Protein 7VTR (pdb70)

InterPro domains:
  IPR002155 Thiolase [PIRSF000429] (1-390)
  IPR002155 Thiolase [TIGR01930] (6-389)
  IPR002155 Thiolase [cd00751] (5-391)
  IPR016039 Thiolase-like [G3DSA:3.40.47.10] (1-391)
  IPR016039 Thiolase-like [SSF53901] (3-267)
  IPR016039 Thiolase-like [SSF53901] (269-390)
  IPR020610 Thiolase, active site [PS00099] (373-386)
  IPR020613 Thiolase, conserved site [PS00737] (338-354)
  IPR020615 Thiolase, acyl-enzyme intermediate active site [PS00098] (86-104)
  IPR020616 Thiolase, N-terminal [PF00108] (4-257)
  IPR020617 Thiolase, C-terminal [PF02803] (269-390)

Foldseek 3Di:
DFWKFFQAKAKAQWAFAVGLCLVPDQLNLLLVQVLVVCVVQVLDQLLQAAEEEEEEQAQPPPCHDFSRLSSCVVNVHDNNYHYGYAHLWLQRLLVQVVVVVVCFVVPVHFKHKRKYWFNLNRQAWDWDDDPDPPDDDDGDGHGPNAFDDPDDPPDPPLLRDGPLQLLQVLCVVQVPALLNLLVLLQLQLVLQVVCLVVCVCVRHHDYDVPSGDSHRNQRDDADSVRSVPFQADRDNPTRFGLRQAFGAITMMMMTIMGGPVVCVSSVGDGLWIFQFKFKAFDALSNLLQQQLVGQVRRCVSSVHALVFAQAEEEARRGSSSSVSSCVSRVSHDCCRYPSNHHRSRSNRSRRRRNNVSVNSQSSVCSVVVWTKYKYKYGGRSGMMMMIIITD/DFWKFFQAKAKAQWAFQVGLCLVPDQLNQLLVQVLVVCVVFVLDQLLQAQEEEFEEQAQPPPCHDFSRLSSCVSNVHPNNYYYGYAHPWLQRLQVQVVVVRVCQVVPVHFKHKRKYWFSLNRQAWDWDDDPDPPDPDDGDGHRPNAFDDPDDPPPPPLLRDGPLQLLQVLCVVQVPALLLLLVQLQVQLVLQVVCLVVCVCVRHHDADVVRGDSHRHLRDPDDSVRSVPFQADRDNPTSFGLRQAFGAITMMMMTIMGGPVVSVSSVGDGLWIFQFKFKAFDQLSNLLLQQLVRQVVRCVSSVHALVQAQAEEEARNGSSSSVSSCSSGPNHDVCRYSVNHHRSRSNRSRRHRNSVSVNSQSSVCSVVVWTKYKYKYGGHSGMMMIIIITD/DFWKFFQAKAKAQWAFAVGLCLPPQQLRQLLQQVLVVCVVQVLDQLLQAAEEEEEEQAQPFPCHDFSRLSSCVVNVHDNNYYYGYAHLWLQRLQVQVVVVRVCQVVPVHFKHKRKYWFNLNRQDWDFDDDPDPPDPDDGDTHGRNAFDDPDDPPPPPLLRDGLLQLLQVLCVVQVPALLNLLVQLLQQLVLQVVCLVVCVCVRHHDADVVSGDSHRNLRDDDDSVRSVPFQADRDNPTSFGLRQAFGAIGMMMMTIMGGVVVCVSSVGDGLWIFQFKFKAFDALSNLLQQQQVGQVVRCVSNVHAQVQAQAEEEARRGSSSSVSNCSSRVPHDCCRYPSNHHRSRSNRSSRRRNNNSVNSQSSVCSVVVWTKYKYKYGGRSGMMMMIIITD/DFWKFFLAKAKAQWAFAVGLCLPPQQLNQLLQQVLVVCVVQVLDQLLLAQEEEEEEQAQPPPCPDFSRLSSCVVNVHPNNYYYGYAHLWLQRLQVQVVVVRVCQVVPVHFKHKRKFWFNLNPQAWDFDDDPDPPDDDDGDGHGPNAFDDPDDPPPPPLLRDGPLQLLQVLLVVQVPALLNLLVQLLQLLVLQVVCLVVCVNVRHHDADVVSGDSHRNQRDPDDSVRSVPFQADRDNPTSFGLRQAFGAIGMMMMTIMGGPVVCVSSVGDGLWIFQFKFKAFDALSNLLQQQLVRQVVRQVSNVHALVFAQAEEEARRGSSSSVSSCSSRVSHDCCRYNSNHHRSRSNRSRRRRNSNSVNSQSSVCSVVVWTKYKYKYGGRSGMMMMIIIID

Nearest PDB structures (foldseek):
  7vtr-assembly1_C-2  TM=1.000E+00  e=7.720E-86  Thermobifida fusca YX
  7ei4-assembly1_A  TM=9.364E-01  e=2.292E-43  [Empedobacter] haloabium
  6are-assembly1_C  TM=9.304E-01  e=5.064E-43  Aspergillus fumigatus Af293
  2f2s-assembly2_C  TM=9.256E-01  e=1.937E-42  Homo sapiens
  2iik-assembly1_B  TM=8.853E-01  e=2.058E-42  Homo sapiens

Structure (mmCIF, N/CA/C/O backbone):
data_7VTR
#
_entry.id   7VTR
#
_cell.length_a   154.470
_cell.length_b   71.070
_cell.length_c   158.648
_cell.angle_alpha   90.000
_cell.angle_beta   90.000
_cell.angle_gamma   90.000
#
_symmetry.space_group_name_H-M   'P 21 21 21'
#
loop_
_entity.id
_entity.type
_entity.pdbx_description
1 polymer Thiolase
2 water water
#
loop_
_atom_site.group_PDB
_atom_site.id
_atom_site.type_symbol
_atom_site.label_atom_id
_atom_site.label_alt_id
_atom_site.label_comp_id
_atom_site.label_asym_id
_atom_site.label_entity_id
_atom_site.label_seq_id
_atom_site.pdbx_PDB_ins_code
_atom_site.Cartn_x
_atom_site.Cartn_y
_atom_site.Cartn_z
_atom_site.occupancy
_atom_site.B_iso_or_equiv
_atom_site.auth_seq_id
_atom_site.auth_comp_id
_atom_site.auth_asym_id
_atom_site.auth_atom_id
_atom_site.pdbx_PDB_model_num
ATOM 1 N N . MET A 1 1 ? 26.402 14.174 47.150 1.00 40.07 1 MET A N 1
ATOM 2 C CA . MET A 1 1 ? 27.336 14.937 46.313 1.00 40.89 1 MET A CA 1
ATOM 3 C C . MET A 1 1 ? 28.044 16.046 47.100 1.00 35.29 1 MET A C 1
ATOM 4 O O . MET A 1 1 ? 27.394 16.841 47.779 1.00 40.76 1 MET A O 1
ATOM 9 N N . THR A 1 2 ? 29.369 16.113 46.985 1.00 32.17 2 THR A N 1
ATOM 10 C CA . THR A 1 2 ? 30.147 17.107 47.716 1.00 28.62 2 THR A CA 1
ATOM 11 C C . THR A 1 2 ? 30.008 18.488 47.075 1.00 26.81 2 THR A C 1
ATOM 12 O O . THR A 1 2 ? 30.079 18.633 45.846 1.00 22.84 2 THR A O 1
ATOM 16 N N . ASP A 1 3 ? 29.793 19.498 47.911 1.00 24.81 3 ASP A N 1
ATOM 17 C CA . ASP A 1 3 ? 29.664 20.860 47.424 1.00 24.80 3 ASP A CA 1
ATOM 18 C C . ASP A 1 3 ? 31.017 21.356 46.922 1.00 24.46 3 ASP A C 1
ATOM 19 O O . ASP A 1 3 ? 32.064 21.053 47.502 1.00 21.30 3 ASP A O 1
ATOM 24 N N . VAL A 1 4 ? 30.998 22.120 45.837 1.00 17.95 4 VAL A N 1
ATOM 25 C CA . VAL A 1 4 ? 32.219 22.520 45.161 1.00 18.27 4 VAL A CA 1
ATOM 26 C C . VAL A 1 4 ? 32.212 24.024 44.979 1.00 16.64 4 VAL A C 1
ATOM 27 O O . VAL A 1 4 ? 31.227 24.602 44.508 1.00 18.09 4 VAL A O 1
ATOM 31 N N . TYR A 1 5 ? 33.319 24.645 45.320 1.00 17.49 5 TYR A N 1
ATOM 32 C CA . TYR A 1 5 ? 33.382 26.089 45.389 1.00 18.34 5 TYR A CA 1
ATOM 33 C C . TYR A 1 5 ? 34.456 26.599 44.448 1.00 18.23 5 TYR A C 1
ATOM 34 O O . TYR A 1 5 ? 35.492 25.953 44.240 1.00 17.45 5 TYR A O 1
ATOM 43 N N . ILE A 1 6 ? 34.201 27.774 43.897 1.00 16.59 6 ILE A N 1
ATOM 44 C CA . ILE A 1 6 ? 35.270 28.555 43.301 1.00 18.78 6 ILE A CA 1
ATOM 45 C C . ILE A 1 6 ? 35.958 29.295 44.440 1.00 18.08 6 ILE A C 1
ATOM 46 O O . ILE A 1 6 ? 35.352 30.131 45.114 1.00 18.40 6 ILE A O 1
ATOM 51 N N . LEU A 1 7 ? 37.212 28.936 44.698 1.00 15.46 7 LEU A N 1
ATOM 52 C CA . LEU A 1 7 ? 37.962 29.568 45.773 1.00 17.48 7 LEU A CA 1
ATOM 53 C C . LEU A 1 7 ? 38.659 30.824 45.300 1.00 19.65 7 LEU A C 1
ATOM 54 O O . LEU A 1 7 ? 38.873 31.759 46.082 1.00 20.65 7 LEU A O 1
ATOM 59 N N . ASP A 1 8 ? 39.041 30.848 44.035 1.00 18.31 8 ASP A N 1
ATOM 60 C CA . ASP A 1 8 ? 39.689 32.010 43.462 1.00 15.96 8 ASP A CA 1
ATOM 61 C C . ASP A 1 8 ? 39.522 31.863 41.967 1.00 17.41 8 ASP A C 1
ATOM 62 O O . ASP A 1 8 ? 39.232 30.773 41.460 1.00 17.32 8 ASP A O 1
ATOM 67 N N . ALA A 1 9 ? 39.709 32.968 41.275 1.00 15.11 9 ALA A N 1
ATOM 68 C CA . ALA A 1 9 ? 39.564 32.998 39.837 1.00 16.71 9 ALA A CA 1
ATOM 69 C C . ALA A 1 9 ? 40.414 34.159 39.388 1.00 18.08 9 ALA A C 1
ATOM 70 O O . ALA A 1 9 ? 40.240 35.276 39.874 1.00 18.01 9 ALA A O 1
ATOM 72 N N . VAL A 1 10 ? 41.332 33.887 38.483 1.00 15.75 10 VAL A N 1
ATOM 73 C CA . VAL A 1 10 ? 42.227 34.910 38.002 1.00 16.19 10 VAL A CA 1
ATOM 74 C C . VAL A 1 10 ? 42.313 34.726 36.501 1.00 20.25 10 VAL A C 1
ATOM 75 O O . VAL A 1 10 ? 41.993 33.663 35.958 1.00 17.52 10 VAL A O 1
ATOM 79 N N . ARG A 1 11 ? 42.731 35.784 35.835 1.00 16.69 11 ARG A N 1
ATOM 80 C CA . ARG A 1 11 ? 42.968 35.721 34.411 1.00 17.17 11 ARG A CA 1
ATOM 81 C C . ARG A 1 11 ? 43.942 36.820 34.062 1.00 20.27 11 ARG A C 1
ATOM 82 O O . ARG A 1 11 ? 44.072 37.810 34.783 1.00 19.84 11 ARG A O 1
ATOM 90 N N . THR A 1 12 ? 44.648 36.623 32.969 1.00 20.10 12 THR A N 1
ATOM 91 C CA . THR A 1 12 ? 45.389 37.726 32.408 1.00 18.97 12 THR A CA 1
ATOM 92 C C . THR A 1 12 ? 44.402 38.700 31.797 1.00 18.22 12 THR A C 1
ATOM 93 O O . THR A 1 12 ? 43.255 38.342 31.512 1.00 15.98 12 THR A O 1
ATOM 97 N N . PRO A 1 13 ? 44.820 39.940 31.560 1.00 21.32 13 PRO A N 1
ATOM 98 C CA . PRO A 1 13 ? 44.088 40.746 30.598 1.00 19.53 13 PRO A CA 1
ATOM 99 C C . PRO A 1 13 ? 44.135 39.968 29.306 1.00 15.99 13 PRO A C 1
ATOM 100 O O . PRO A 1 13 ? 45.054 39.182 29.078 1.00 17.07 13 PRO A O 1
ATOM 104 N N . PHE A 1 14 ? 43.155 40.173 28.452 1.00 16.93 14 PHE A N 1
ATOM 105 C CA . PHE A 1 14 ? 43.205 39.512 27.163 1.00 16.75 14 PHE A CA 1
ATOM 106 C C . PHE A 1 14 ? 43.837 40.443 26.138 1.00 20.87 14 PHE A C 1
ATOM 107 O O . PHE A 1 14 ? 43.426 41.600 25.993 1.00 17.25 14 PHE A O 1
ATOM 115 N N . GLY A 1 15 ? 44.873 39.948 25.471 1.00 18.15 15 GLY A N 1
ATOM 116 C CA . GLY A 1 15 ? 45.474 40.699 24.402 1.00 17.92 15 GLY A CA 1
ATOM 117 C C . GLY A 1 15 ? 44.703 40.513 23.114 1.00 21.31 15 GLY A C 1
ATOM 118 O O . GLY A 1 15 ? 44.055 39.490 22.884 1.00 20.05 15 GLY A O 1
ATOM 119 N N . ARG A 1 16 ? 44.779 41.522 22.257 1.00 18.89 16 ARG A N 1
ATOM 120 C CA . ARG A 1 16 ? 44.125 41.398 20.973 1.00 19.79 16 ARG A CA 1
ATOM 121 C C . ARG A 1 16 ? 44.998 40.539 20.071 1.00 19.53 16 ARG A C 1
ATOM 122 O O . ARG A 1 16 ? 46.165 40.282 20.367 1.00 21.04 16 ARG A O 1
ATOM 130 N N . TYR A 1 17 ? 44.428 40.086 18.966 1.00 19.96 17 TYR A N 1
ATOM 131 C CA . TYR A 1 17 ? 45.207 39.279 18.041 1.00 18.04 17 TYR A CA 1
ATOM 132 C C . TYR A 1 17 ? 46.464 40.011 17.597 1.00 22.26 17 TYR A C 1
ATOM 133 O O . TYR A 1 17 ? 46.411 41.171 17.179 1.00 23.11 17 TYR A O 1
ATOM 142 N N . GLY A 1 18 ? 47.599 39.327 17.691 1.00 22.31 18 GLY A N 1
ATOM 143 C CA . GLY A 1 18 ? 48.860 39.963 17.363 1.00 24.73 18 GLY A CA 1
ATOM 144 C C . GLY A 1 18 ? 49.189 41.152 18.234 1.00 23.04 18 GLY A C 1
ATOM 145 O O . GLY A 1 18 ? 50.028 41.977 17.856 1.00 24.70 18 GLY A O 1
ATOM 146 N N . GLY A 1 19 ? 48.573 41.248 19.401 1.00 23.61 19 GLY A N 1
ATOM 147 C CA . GLY A 1 19 ? 48.677 42.389 20.307 1.00 24.31 19 GLY A CA 1
ATOM 148 C C . GLY A 1 19 ? 49.619 42.146 21.464 1.00 22.45 19 GLY A C 1
ATOM 149 O O . GLY A 1 19 ? 50.674 41.513 21.317 1.00 22.77 19 GLY A O 1
ATOM 150 N N . ALA A 1 20 ? 49.233 42.652 22.638 1.00 20.04 20 ALA A N 1
ATOM 151 C CA . ALA A 1 20 ? 50.190 42.775 23.731 1.00 17.81 20 ALA A CA 1
ATOM 152 C C . ALA A 1 20 ? 50.618 41.438 24.306 1.00 22.56 20 ALA A C 1
ATOM 153 O O . ALA A 1 20 ? 51.673 41.370 24.953 1.00 20.48 20 ALA A O 1
ATOM 155 N N . LEU A 1 21 ? 49.828 40.380 24.127 1.00 20.77 21 LEU A N 1
ATOM 156 C CA . LEU A 1 21 ? 50.256 39.075 24.612 1.00 22.91 21 LEU A CA 1
ATOM 157 C C . LEU A 1 21 ? 50.669 38.155 23.489 1.00 21.13 21 LEU A C 1
ATOM 158 O O . LEU A 1 21 ? 50.905 36.972 23.728 1.00 21.43 21 LEU A O 1
ATOM 163 N N . SER A 1 22 ? 50.758 38.667 22.270 1.00 22.47 22 SER A N 1
ATOM 164 C CA . SER A 1 22 ? 51.095 37.815 21.148 1.00 19.50 22 SER A CA 1
ATOM 165 C C . SER A 1 22 ? 52.498 37.251 21.269 1.00 21.59 22 SER A C 1
ATOM 166 O O . SER A 1 22 ? 52.816 36.274 20.595 1.00 24.64 22 SER A O 1
ATOM 169 N N . GLY A 1 23 ? 53.340 37.832 22.113 1.00 21.41 23 GLY A N 1
ATOM 170 C CA . GLY A 1 23 ? 54.662 37.300 22.324 1.00 22.16 23 GLY A CA 1
ATOM 171 C C . GLY A 1 23 ? 54.737 36.294 23.433 1.00 26.47 23 GLY A C 1
ATOM 172 O O . GLY A 1 23 ? 55.813 35.759 23.713 1.00 23.00 23 GLY A O 1
ATOM 173 N N . ILE A 1 24 ? 53.619 36.013 24.092 1.00 21.96 24 ILE A N 1
ATOM 174 C CA . ILE A 1 24 ? 53.596 35.084 25.209 1.00 19.56 24 ILE A CA 1
ATOM 175 C C . ILE A 1 24 ? 53.110 33.741 24.699 1.00 18.63 24 ILE A C 1
ATOM 176 O O . ILE A 1 24 ? 51.976 33.622 24.222 1.00 18.36 24 ILE A O 1
ATOM 181 N N . ARG A 1 25 ? 53.969 32.742 24.817 1.00 19.13 25 ARG A N 1
ATOM 182 C CA . ARG A 1 25 ? 53.575 31.379 24.507 1.00 22.00 25 ARG A CA 1
ATOM 183 C C . ARG A 1 25 ? 52.343 31.001 25.324 1.00 20.82 25 ARG A C 1
ATOM 184 O O . ARG A 1 25 ? 52.243 31.365 26.504 1.00 17.88 25 ARG A O 1
ATOM 192 N N . PRO A 1 26 ? 51.398 30.271 24.736 1.00 18.51 26 PRO A N 1
ATOM 193 C CA . PRO A 1 26 ? 50.216 29.860 25.509 1.00 17.56 26 PRO A CA 1
ATOM 194 C C . PRO A 1 26 ? 50.547 29.038 26.741 1.00 15.21 26 PRO A C 1
ATOM 195 O O . PRO A 1 26 ? 49.864 29.186 27.762 1.00 17.87 26 PRO A O 1
ATOM 199 N N . ASP A 1 27 ? 51.554 28.159 26.690 1.00 16.97 27 ASP A N 1
ATOM 200 C CA . ASP A 1 27 ? 51.875 27.424 27.908 1.00 17.29 27 ASP A CA 1
ATOM 201 C C . ASP A 1 27 ? 52.356 28.384 28.982 1.00 18.88 27 ASP A C 1
ATOM 202 O O . ASP A 1 27 ? 52.130 28.144 30.170 1.00 19.02 27 ASP A O 1
ATOM 207 N N . ASP A 1 28 ? 53.003 29.477 28.571 1.00 19.08 28 ASP A N 1
ATOM 208 C CA . ASP A 1 28 ? 53.409 30.513 29.514 1.00 20.07 28 ASP A CA 1
ATOM 209 C C . ASP A 1 28 ? 52.212 31.319 29.994 1.00 18.21 28 ASP A C 1
ATOM 210 O O . ASP A 1 28 ? 52.164 31.730 31.162 1.00 22.00 28 ASP A O 1
ATOM 215 N N . LEU A 1 29 ? 51.247 31.586 29.108 1.00 16.88 29 LEU A N 1
ATOM 216 C CA . LEU A 1 29 ? 50.006 32.194 29.578 1.00 20.30 29 LEU A CA 1
ATOM 217 C C . LEU A 1 29 ? 49.386 31.332 30.674 1.00 17.92 29 LEU A C 1
ATOM 218 O O . LEU A 1 29 ? 49.079 31.809 31.774 1.00 17.65 29 LEU A O 1
ATOM 223 N N . ALA A 1 30 ? 49.228 30.043 30.388 1.00 16.94 30 ALA A N 1
ATOM 224 C CA . ALA A 1 30 ? 48.673 29.114 31.364 1.00 18.84 30 ALA A CA 1
ATOM 225 C C . ALA A 1 30 ? 49.527 29.060 32.621 1.00 18.08 30 ALA A C 1
ATOM 226 O O . ALA A 1 30 ? 49.009 29.098 33.743 1.00 17.14 30 ALA A O 1
ATOM 228 N N . ALA A 1 31 ? 50.845 28.946 32.460 1.00 19.21 31 ALA A N 1
ATOM 229 C CA . ALA A 1 31 ? 51.689 28.894 33.647 1.00 18.06 31 ALA A CA 1
ATOM 230 C C . ALA A 1 31 ? 51.535 30.165 34.450 1.00 19.20 31 ALA A C 1
ATOM 231 O O . ALA A 1 31 ? 51.548 30.141 35.688 1.00 20.11 31 ALA A O 1
ATOM 233 N N . HIS A 1 32 ? 51.353 31.290 33.768 1.00 19.19 32 HIS A N 1
ATOM 234 C CA . HIS A 1 32 ? 51.265 32.519 34.527 1.00 21.48 32 HIS A CA 1
ATOM 235 C C . HIS A 1 32 ? 50.043 32.523 35.434 1.00 19.00 32 HIS A C 1
ATOM 236 O O . HIS A 1 32 ? 50.146 32.860 36.616 1.00 19.52 32 HIS A O 1
ATOM 243 N N . VAL A 1 33 ? 48.876 32.142 34.910 1.00 18.97 33 VAL A N 1
ATOM 244 C CA . VAL A 1 33 ? 47.698 32.192 35.773 1.00 19.30 33 VAL A CA 1
ATOM 245 C C . VAL A 1 33 ? 47.818 31.182 36.892 1.00 17.40 33 VAL A C 1
ATOM 246 O O . VAL A 1 33 ? 47.232 31.367 37.961 1.00 20.49 33 VAL A O 1
ATOM 250 N N . LEU A 1 34 ? 48.592 30.115 36.682 1.00 18.62 34 LEU A N 1
ATOM 251 C CA . LEU A 1 34 ? 48.892 29.209 37.774 1.00 19.01 34 LEU A CA 1
ATOM 252 C C . LEU A 1 34 ? 49.765 29.901 38.809 1.00 20.39 34 LEU A C 1
ATOM 253 O O . LEU A 1 34 ? 49.489 29.830 40.012 1.00 19.57 34 LEU A O 1
ATOM 258 N N . ARG A 1 35 ? 50.823 30.580 38.359 1.00 18.43 35 ARG A N 1
ATOM 259 C CA . ARG A 1 35 ? 51.659 31.319 39.302 1.00 21.79 35 ARG A CA 1
ATOM 260 C C . ARG A 1 35 ? 50.837 32.335 40.071 1.00 22.44 35 ARG A C 1
ATOM 261 O O . ARG A 1 35 ? 51.034 32.524 41.276 1.00 22.30 35 ARG A O 1
ATOM 269 N N . ALA A 1 36 ? 49.914 32.999 39.375 1.00 20.16 36 ALA A N 1
ATOM 270 C CA . ALA A 1 36 ? 49.069 34.005 39.998 1.00 21.31 36 ALA A CA 1
ATOM 271 C C . ALA A 1 36 ? 48.154 33.383 41.036 1.00 19.30 36 ALA A C 1
ATOM 272 O O . ALA A 1 36 ? 48.047 33.885 42.160 1.00 23.34 36 ALA A O 1
ATOM 274 N N . LEU A 1 37 ? 47.502 32.269 40.695 1.00 18.73 37 LEU A N 1
ATOM 275 C CA . LEU A 1 37 ? 46.699 31.579 41.697 1.00 21.57 37 LEU A CA 1
ATOM 276 C C . LEU A 1 37 ? 47.544 31.268 42.923 1.00 20.26 37 LEU A C 1
ATOM 277 O O . LEU A 1 37 ? 47.113 31.474 44.061 1.00 21.32 37 LEU A O 1
ATOM 282 N N . ALA A 1 38 ? 48.759 30.773 42.700 1.00 22.18 38 ALA A N 1
ATOM 283 C CA . ALA A 1 38 ? 49.644 30.450 43.817 1.00 19.60 38 ALA A CA 1
ATOM 284 C C . ALA A 1 38 ? 49.999 31.699 44.609 1.00 20.04 38 ALA A C 1
ATOM 285 O O . ALA A 1 38 ? 49.961 31.691 45.840 1.00 22.65 38 ALA A O 1
ATOM 287 N N . GLU A 1 39 ? 50.343 32.788 43.913 1.00 22.61 39 GLU A N 1
ATOM 288 C CA . GLU A 1 39 ? 50.656 34.040 44.599 1.00 24.65 39 GLU A CA 1
ATOM 289 C C . GLU A 1 39 ? 49.449 34.569 45.364 1.00 27.13 39 GLU A C 1
ATOM 290 O O . GLU A 1 39 ? 49.580 35.035 46.502 1.00 27.39 39 GLU A O 1
ATOM 296 N N . ARG A 1 40 ? 48.257 34.483 44.763 1.00 23.90 40 ARG A N 1
ATOM 297 C CA . ARG A 1 40 ? 47.064 35.093 45.338 1.00 25.40 40 ARG A CA 1
ATOM 298 C C . ARG A 1 40 ? 46.566 34.379 46.587 1.00 24.90 40 ARG A C 1
ATOM 299 O O . ARG A 1 40 ? 45.851 34.987 47.385 1.00 24.58 40 ARG A O 1
ATOM 307 N N . SER A 1 41 ? 46.893 33.103 46.763 1.00 22.08 41 SER A N 1
ATOM 308 C CA . SER A 1 41 ? 46.466 32.340 47.934 1.00 22.82 41 SER A CA 1
ATOM 309 C C . SER A 1 41 ? 47.698 31.860 48.681 1.00 26.50 41 SER A C 1
ATOM 310 O O . SER A 1 41 ? 48.186 30.744 48.453 1.00 25.68 41 SER A O 1
ATOM 313 N N . PRO A 1 42 ? 48.221 32.671 49.603 1.00 27.86 42 PRO A N 1
ATOM 314 C CA . PRO A 1 42 ? 49.375 32.231 50.398 1.00 26.20 42 PRO A CA 1
ATOM 315 C C . PRO A 1 42 ? 49.119 30.947 51.143 1.00 23.85 42 PRO A C 1
ATOM 316 O O . PRO A 1 42 ? 50.064 30.192 51.396 1.00 27.66 42 PRO A O 1
ATOM 320 N N . GLY A 1 43 ? 47.868 30.667 51.510 1.00 26.10 43 GLY A N 1
ATOM 321 C CA . GLY A 1 43 ? 47.573 29.373 52.108 1.00 24.65 43 GLY A CA 1
ATOM 322 C C . GLY A 1 43 ? 47.500 28.213 51.136 1.00 25.65 43 GLY A C 1
ATOM 323 O O . GLY A 1 43 ? 47.354 27.062 51.568 1.00 25.07 43 GLY A O 1
ATOM 324 N N . LEU A 1 44 ? 47.590 28.485 49.833 1.00 24.56 44 LEU A N 1
ATOM 325 C CA . LEU A 1 44 ? 47.564 27.426 48.830 1.00 22.26 44 LEU A CA 1
ATOM 326 C C . LEU A 1 44 ? 48.948 26.796 48.721 1.00 23.79 44 LEU A C 1
ATOM 327 O O . LEU A 1 44 ? 49.906 27.447 48.296 1.00 24.71 44 LEU A O 1
ATOM 332 N N . ASP A 1 45 ? 49.056 25.532 49.077 1.00 24.22 45 ASP A N 1
ATOM 333 C CA . ASP A 1 45 ? 50.255 24.781 48.758 1.00 24.22 45 ASP A CA 1
ATOM 334 C C . ASP A 1 45 ? 49.988 24.148 47.405 1.00 21.38 45 ASP A C 1
ATOM 335 O O . ASP A 1 45 ? 49.046 23.348 47.289 1.00 22.79 45 ASP A O 1
ATOM 340 N N . PRO A 1 46 ? 50.736 24.490 46.352 1.00 21.62 46 PRO A N 1
ATOM 341 C CA . PRO A 1 46 ? 50.401 23.940 45.030 1.00 21.03 46 PRO A CA 1
ATOM 342 C C . PRO A 1 46 ? 50.377 22.423 45.021 1.00 20.56 46 PRO A C 1
ATOM 343 O O . PRO A 1 46 ? 49.591 21.824 44.278 1.00 20.55 46 PRO A O 1
ATOM 347 N N . ALA A 1 47 ? 51.191 21.788 45.867 1.00 22.45 47 ALA A N 1
ATOM 348 C CA . ALA A 1 47 ? 51.181 20.337 45.991 1.00 24.40 47 ALA A CA 1
ATOM 349 C C . ALA A 1 47 ? 49.811 19.811 46.374 1.00 23.62 47 ALA A C 1
ATOM 350 O O . ALA A 1 47 ? 49.501 18.649 46.088 1.00 23.46 47 ALA A O 1
ATOM 352 N N . ALA A 1 48 ? 48.986 20.648 47.012 1.00 23.45 48 ALA A N 1
ATOM 353 C CA . ALA A 1 48 ? 47.637 20.261 47.397 1.00 24.86 48 ALA A CA 1
ATOM 354 C C . ALA A 1 48 ? 46.681 20.225 46.218 1.00 19.53 48 ALA A C 1
ATOM 355 O O . ALA A 1 48 ? 45.543 19.764 46.375 1.00 22.09 48 ALA A O 1
ATOM 357 N N . VAL A 1 49 ? 47.097 20.717 45.059 1.00 18.42 49 VAL A N 1
ATOM 358 C CA . VAL A 1 49 ? 46.205 20.738 43.909 1.00 19.27 49 VAL A CA 1
ATOM 359 C C . VAL A 1 49 ? 46.148 19.329 43.356 1.00 18.60 49 VAL A C 1
ATOM 360 O O . VAL A 1 49 ? 47.175 18.750 42.990 1.00 18.45 49 VAL A O 1
ATOM 364 N N . ASP A 1 50 ? 44.948 18.751 43.350 1.00 18.01 50 ASP A N 1
ATOM 365 C CA . ASP A 1 50 ? 44.794 17.359 42.950 1.00 18.04 50 ASP A CA 1
ATOM 366 C C . ASP A 1 50 ? 44.897 17.166 41.452 1.00 17.83 50 ASP A C 1
ATOM 367 O O . ASP A 1 50 ? 45.266 16.080 40.991 1.00 17.16 50 ASP A O 1
ATOM 372 N N . ASP A 1 51 ? 44.583 18.192 40.687 1.00 15.53 51 ASP A N 1
ATOM 373 C CA . ASP A 1 51 ? 44.560 18.046 39.244 1.00 15.63 51 ASP A CA 1
ATOM 374 C C . ASP A 1 51 ? 44.406 19.439 38.681 1.00 18.56 51 ASP A C 1
ATOM 375 O O . ASP A 1 51 ? 43.746 20.288 39.288 1.00 18.09 51 ASP A O 1
ATOM 380 N N . VAL A 1 52 ? 45.044 19.674 37.546 1.00 17.08 52 VAL A N 1
ATOM 381 C CA . VAL A 1 52 ? 44.960 20.947 36.854 1.00 17.41 52 VAL A CA 1
ATOM 382 C C . VAL A 1 52 ? 44.275 20.682 35.532 1.00 19.43 52 VAL A C 1
ATOM 383 O O . VAL A 1 52 ? 44.751 19.876 34.723 1.00 16.14 52 VAL A O 1
ATOM 387 N N . PHE A 1 53 ? 43.126 21.307 35.345 1.00 18.37 53 PHE A N 1
ATOM 388 C CA . PHE A 1 53 ? 42.368 21.195 34.114 1.00 15.61 53 PHE A CA 1
ATOM 389 C C . PHE A 1 53 ? 42.555 22.499 33.369 1.00 18.05 53 PHE A C 1
ATOM 390 O O . PHE A 1 53 ? 42.417 23.576 33.967 1.00 18.29 53 PHE A O 1
ATOM 398 N N . PHE A 1 54 ? 42.909 22.407 32.092 1.00 15.85 54 PHE A N 1
ATOM 399 C CA . PHE A 1 54 ? 42.973 23.572 31.230 1.00 15.82 54 PHE A CA 1
ATOM 400 C C . PHE A 1 54 ? 42.163 23.305 29.986 1.00 16.34 54 PHE A C 1
ATOM 401 O O . PHE A 1 54 ? 42.338 22.273 29.315 1.00 16.38 54 PHE A O 1
ATOM 409 N N . GLY A 1 55 ? 41.254 24.224 29.710 1.00 16.61 55 GLY A N 1
ATOM 410 C CA . GLY A 1 55 ? 40.620 24.249 28.425 1.00 15.65 55 GLY A CA 1
ATOM 411 C C . GLY A 1 55 ? 41.564 24.900 27.440 1.00 16.80 55 GLY A C 1
ATOM 412 O O . GLY A 1 55 ? 42.258 25.867 27.755 1.00 17.97 55 GLY A O 1
ATOM 413 N N . ASP A 1 56 ? 41.623 24.327 26.253 1.00 15.79 56 ASP A N 1
ATOM 414 C CA . ASP A 1 56 ? 42.497 24.862 25.227 1.00 15.48 56 ASP A CA 1
ATOM 415 C C . ASP A 1 56 ? 41.931 24.327 23.929 1.00 17.64 56 ASP A C 1
ATOM 416 O O . ASP A 1 56 ? 41.820 23.111 23.763 1.00 19.48 56 ASP A O 1
ATOM 421 N N . ALA A 1 57 ? 41.478 25.232 23.069 1.00 19.16 57 ALA A N 1
ATOM 422 C CA . ALA A 1 57 ? 40.798 24.849 21.844 1.00 16.37 57 ALA A CA 1
ATOM 423 C C . ALA A 1 57 ? 41.762 24.491 20.731 1.00 16.94 57 ALA A C 1
ATOM 424 O O . ALA A 1 57 ? 41.323 24.007 19.695 1.00 20.20 57 ALA A O 1
ATOM 426 N N . ASN A 1 58 ? 43.056 24.738 20.919 1.00 16.79 58 ASN A N 1
ATOM 427 C CA . ASN A 1 58 ? 44.042 24.501 19.884 1.00 19.42 58 ASN A CA 1
ATOM 428 C C . ASN A 1 58 ? 45.040 23.494 20.434 1.00 20.82 58 ASN A C 1
ATOM 429 O O . ASN A 1 58 ? 44.799 22.284 20.363 1.00 23.58 58 ASN A O 1
ATOM 434 N N . GLY A 1 59 ? 46.143 23.944 20.997 1.00 17.94 59 GLY A N 1
ATOM 435 C CA . GLY A 1 59 ? 47.125 23.002 21.461 1.00 17.02 59 GLY A CA 1
ATOM 436 C C . GLY A 1 59 ? 48.084 22.548 20.396 1.00 21.00 59 GLY A C 1
ATOM 437 O O . GLY A 1 59 ? 48.978 21.750 20.689 1.00 21.54 59 GLY A O 1
ATOM 438 N N . ALA A 1 60 ? 47.930 23.002 19.160 1.00 17.04 60 ALA A N 1
ATOM 439 C CA . ALA A 1 60 ? 48.887 22.544 18.170 1.00 19.23 60 ALA A CA 1
ATOM 440 C C . ALA A 1 60 ? 50.218 23.245 18.333 1.00 16.10 60 ALA A C 1
ATOM 441 O O . ALA A 1 60 ? 51.246 22.679 17.972 1.00 20.43 60 ALA A O 1
ATOM 443 N N . GLY A 1 61 ? 50.230 24.447 18.899 1.00 21.13 61 GLY A N 1
ATOM 444 C CA . GLY A 1 61 ? 51.472 25.180 19.017 1.00 17.64 61 GLY A CA 1
ATOM 445 C C . GLY A 1 61 ? 52.230 24.908 20.296 1.00 15.58 61 GLY A C 1
ATOM 446 O O . GLY A 1 61 ? 52.459 23.764 20.692 1.00 18.95 61 GLY A O 1
ATOM 447 N N . GLU A 1 62 ? 52.639 25.978 20.952 1.00 16.27 62 GLU A N 1
ATOM 448 C CA . GLU A 1 62 ? 53.537 25.847 22.076 1.00 17.52 62 GLU A CA 1
ATOM 449 C C . GLU A 1 62 ? 52.834 25.322 23.308 1.00 16.25 62 GLU A C 1
ATOM 450 O O . GLU A 1 62 ? 53.509 24.984 24.276 1.00 18.95 62 GLU A O 1
ATOM 456 N N . ASP A 1 63 ? 51.504 25.265 23.283 1.00 17.40 63 ASP A N 1
ATOM 457 C CA . ASP A 1 63 ? 50.701 24.627 24.314 1.00 19.68 63 ASP A CA 1
ATOM 458 C C . ASP A 1 63 ? 50.480 23.156 24.026 1.00 16.65 63 ASP A C 1
ATOM 459 O O . ASP A 1 63 ? 49.578 22.544 24.607 1.00 17.58 63 ASP A O 1
ATOM 464 N N . ASN A 1 64 ? 51.268 22.579 23.131 1.00 17.18 64 ASN A N 1
ATOM 465 C CA . ASN A 1 64 ? 51.067 21.187 22.766 1.00 17.69 64 ASN A CA 1
ATOM 466 C C . ASN A 1 64 ? 51.393 20.245 23.915 1.00 15.72 64 ASN A C 1
ATOM 467 O O . ASN A 1 64 ? 52.130 20.571 24.850 1.00 19.34 64 ASN A O 1
ATOM 472 N N . ARG A 1 65 ? 50.833 19.047 23.797 1.00 16.31 65 ARG A N 1
ATOM 473 C CA . ARG A 1 65 ? 51.147 17.923 24.663 1.00 17.92 65 ARG A CA 1
ATOM 474 C C . ARG A 1 65 ? 50.746 18.199 26.109 1.00 18.18 65 ARG A C 1
ATOM 475 O O . ARG A 1 65 ? 51.537 18.056 27.043 1.00 23.21 65 ARG A O 1
ATOM 483 N N . ASN A 1 66 ? 49.473 18.581 26.273 1.00 21.97 66 ASN A N 1
ATOM 484 C CA . ASN A 1 66 ? 48.841 18.739 27.578 1.00 17.19 66 ASN A CA 1
ATOM 485 C C . ASN A 1 66 ? 49.366 19.980 28.281 1.00 16.85 66 ASN A C 1
ATOM 486 O O . ASN A 1 66 ? 50.152 19.896 29.233 1.00 17.20 66 ASN A O 1
ATOM 491 N N . VAL A 1 67 ? 48.892 21.140 27.813 1.00 15.15 67 VAL A N 1
ATOM 492 C CA . VAL A 1 67 ? 49.317 22.425 28.348 1.00 14.86 67 VAL A CA 1
ATOM 493 C C . VAL A 1 67 ? 49.062 22.502 29.842 1.00 15.59 67 VAL A C 1
ATOM 494 O O . VAL A 1 67 ? 49.852 23.092 30.580 1.00 16.32 67 VAL A O 1
ATOM 498 N N . ALA A 1 68 ? 47.989 21.876 30.320 1.00 16.43 68 ALA A N 1
ATOM 499 C CA . ALA A 1 68 ? 47.703 21.898 31.748 1.00 13.84 68 ALA A CA 1
ATOM 500 C C . ALA A 1 68 ? 48.898 21.413 32.545 1.00 14.53 68 ALA A C 1
ATOM 501 O O . ALA A 1 68 ? 49.328 22.059 33.501 1.00 18.07 68 ALA A O 1
ATOM 503 N N . ARG A 1 69 ? 49.431 20.255 32.173 1.00 16.08 69 ARG A N 1
ATOM 504 C CA . ARG A 1 69 ? 50.583 19.709 32.868 1.00 15.91 69 ARG A CA 1
ATOM 505 C C . ARG A 1 69 ? 51.814 20.558 32.633 1.00 17.05 69 ARG A C 1
ATOM 506 O O . ARG A 1 69 ? 52.560 20.863 33.565 1.00 17.92 69 ARG A O 1
ATOM 514 N N . MET A 1 70 ? 52.068 20.898 31.366 1.00 17.43 70 MET A N 1
ATOM 515 C CA . MET A 1 70 ? 53.138 21.827 31.034 1.00 16.12 70 MET A CA 1
ATOM 516 C C . MET A 1 70 ? 53.075 23.061 31.914 1.00 20.05 70 MET A C 1
ATOM 517 O O . MET A 1 70 ? 54.078 23.468 32.512 1.00 20.47 70 MET A O 1
ATOM 522 N N . ALA A 1 71 ? 51.901 23.684 31.974 1.00 16.28 71 ALA A N 1
ATOM 523 C CA . ALA A 1 71 ? 51.757 24.930 32.717 1.00 18.37 71 ALA A CA 1
ATOM 524 C C . ALA A 1 71 ? 52.092 24.731 34.186 1.00 17.38 71 ALA A C 1
ATOM 525 O O . ALA A 1 71 ? 52.798 25.552 34.785 1.00 18.98 71 ALA A O 1
ATOM 527 N N . ALA A 1 72 ? 51.600 23.639 34.776 1.00 18.77 72 ALA A N 1
ATOM 528 C CA . ALA A 1 72 ? 51.932 23.334 36.167 1.00 18.83 72 ALA A CA 1
ATOM 529 C C . ALA A 1 72 ? 53.434 23.222 36.356 1.00 21.01 72 ALA A C 1
ATOM 530 O O . ALA A 1 72 ? 53.997 23.767 37.315 1.00 22.21 72 ALA A O 1
ATOM 532 N N . LEU A 1 73 ? 54.103 22.528 35.442 1.00 19.61 73 LEU A N 1
ATOM 533 C CA . LEU A 1 73 ? 55.551 22.420 35.537 1.00 25.24 73 LEU A CA 1
ATOM 534 C C . LEU A 1 73 ? 56.206 23.780 35.363 1.00 20.72 73 LEU A C 1
ATOM 535 O O . LEU A 1 73 ? 57.088 24.160 36.136 1.00 22.41 73 LEU A O 1
ATOM 540 N N . LEU A 1 74 ? 55.797 24.521 34.336 1.00 21.39 74 LEU A N 1
ATOM 541 C CA . LEU A 1 74 ? 56.372 25.841 34.102 1.00 22.77 74 LEU A CA 1
ATOM 542 C C . LEU A 1 74 ? 56.057 26.799 35.237 1.00 24.30 74 LEU A C 1
ATOM 543 O O . LEU A 1 74 ? 56.793 27.769 35.448 1.00 26.85 74 LEU A O 1
ATOM 548 N N . ALA A 1 75 ? 54.980 26.553 35.973 1.00 21.58 75 ALA A N 1
ATOM 549 C CA . ALA A 1 75 ? 54.619 27.447 37.059 1.00 20.87 75 ALA A CA 1
ATOM 550 C C . ALA A 1 75 ? 55.438 27.193 38.313 1.00 27.20 75 ALA A C 1
ATOM 551 O O . ALA A 1 75 ? 55.222 27.870 39.326 1.00 23.47 75 ALA A O 1
ATOM 553 N N . GLY A 1 76 ? 56.381 26.255 38.269 1.00 24.71 76 GLY A N 1
ATOM 554 C CA . GLY A 1 76 ? 57.127 25.906 39.458 1.00 24.91 76 GLY A CA 1
ATOM 555 C C . GLY A 1 76 ? 56.363 25.009 40.385 1.00 24.88 76 GLY A C 1
ATOM 556 O O . GLY A 1 76 ? 56.794 24.782 41.521 1.00 23.55 76 GLY A O 1
ATOM 557 N N . TRP A 1 77 ? 55.225 24.503 39.941 1.00 24.70 77 TRP A N 1
ATOM 558 C CA . TRP A 1 77 ? 54.420 23.688 40.806 1.00 23.24 77 TRP A CA 1
ATOM 559 C C . TRP A 1 77 ? 55.066 22.316 40.935 1.00 24.03 77 TRP A C 1
ATOM 560 O O . TRP A 1 77 ? 55.808 21.886 40.051 1.00 24.16 77 TRP A O 1
ATOM 571 N N . PRO A 1 78 ? 54.834 21.629 42.038 1.00 25.59 78 PRO A N 1
ATOM 572 C CA . PRO A 1 78 ? 55.458 20.318 42.212 1.00 28.36 78 PRO A CA 1
ATOM 573 C C . PRO A 1 78 ? 55.048 19.357 41.109 1.00 25.43 78 PRO A C 1
ATOM 574 O O . PRO A 1 78 ? 53.906 19.355 40.644 1.00 24.23 78 PRO A O 1
ATOM 578 N N . THR A 1 79 ? 56.009 18.543 40.683 1.00 24.41 79 THR A N 1
ATOM 579 C CA . THR A 1 79 ? 55.767 17.548 39.653 1.00 25.33 79 THR A CA 1
ATOM 580 C C . THR A 1 79 ? 54.672 16.574 40.043 1.00 24.64 79 THR A C 1
ATOM 581 O O . THR A 1 79 ? 54.183 15.844 39.176 1.00 25.54 79 THR A O 1
ATOM 585 N N . SER A 1 80 ? 54.287 16.545 41.323 1.00 21.79 80 SER A N 1
ATOM 586 C CA . SER A 1 80 ? 53.171 15.742 41.802 1.00 25.56 80 SER A CA 1
ATOM 587 C C . SER A 1 80 ? 51.825 16.251 41.317 1.00 22.74 80 SER A C 1
ATOM 588 O O . SER A 1 80 ? 50.823 15.546 41.459 1.00 19.59 80 SER A O 1
ATOM 591 N N . VAL A 1 81 ? 51.767 17.454 40.760 1.00 23.17 81 VAL A N 1
ATOM 592 C CA . VAL A 1 81 ? 50.476 17.993 40.361 1.00 19.83 81 VAL A CA 1
ATOM 593 C C . VAL A 1 81 ? 50.118 17.543 38.960 1.00 19.29 81 VAL A C 1
ATOM 594 O O . VAL A 1 81 ? 50.794 17.916 37.984 1.00 20.81 81 VAL A O 1
ATOM 598 N N . PRO A 1 82 ? 49.052 16.772 38.817 1.00 19.05 82 PRO A N 1
ATOM 599 C CA . PRO A 1 82 ? 48.655 16.318 37.492 1.00 19.07 82 PRO A CA 1
ATOM 600 C C . PRO A 1 82 ? 47.968 17.430 36.730 1.00 16.79 82 PRO A C 1
ATOM 601 O O . PRO A 1 82 ? 47.522 18.438 37.284 1.00 19.52 82 PRO A O 1
ATOM 605 N N . GLY A 1 83 ? 47.934 17.251 35.425 1.00 15.04 83 GLY A N 1
ATOM 606 C CA . GLY A 1 83 ? 47.293 18.234 34.588 1.00 15.56 83 GLY A CA 1
ATOM 607 C C . GLY A 1 83 ? 46.726 17.552 33.373 1.00 18.26 83 GLY A C 1
ATOM 608 O O . GLY A 1 83 ? 47.317 16.614 32.818 1.00 17.56 83 GLY A O 1
ATOM 609 N N . VAL A 1 84 ? 45.565 18.019 32.969 1.00 15.24 84 VAL A N 1
ATOM 610 C CA . VAL A 1 84 ? 44.841 17.489 31.835 1.00 13.67 84 VAL A CA 1
ATOM 611 C C . VAL A 1 84 ? 44.272 18.651 31.051 1.00 15.89 84 VAL A C 1
ATOM 612 O O . VAL A 1 84 ? 43.814 19.646 31.624 1.00 15.67 84 VAL A O 1
ATOM 616 N N . THR A 1 85 ? 44.334 18.535 29.738 1.00 17.09 85 THR A N 1
ATOM 617 C CA . THR A 1 85 ? 43.878 19.577 28.843 1.00 15.85 85 THR A CA 1
ATOM 618 C C . THR A 1 85 ? 42.631 19.091 28.135 1.00 13.92 85 THR A C 1
ATOM 619 O O . THR A 1 85 ? 42.549 17.925 27.741 1.00 16.21 85 THR A O 1
ATOM 623 N N . LEU A 1 86 ? 41.653 19.971 28.018 1.00 14.19 86 LEU A N 1
ATOM 624 C CA . LEU A 1 86 ? 40.340 19.633 27.516 1.00 13.87 86 LEU A CA 1
ATOM 625 C C . LEU A 1 86 ? 40.007 20.524 26.346 1.00 14.17 86 LEU A C 1
ATOM 626 O O . LEU A 1 86 ? 40.290 21.721 26.358 1.00 15.99 86 LEU A O 1
ATOM 631 N N . ASN A 1 87 ? 39.385 19.932 25.348 1.00 12.87 87 ASN A N 1
ATOM 632 C CA . ASN A 1 87 ? 39.033 20.664 24.147 1.00 13.11 87 ASN A CA 1
ATOM 633 C C . ASN A 1 87 ? 37.541 20.470 23.960 1.00 14.93 87 ASN A C 1
ATOM 634 O O . ASN A 1 87 ? 37.098 19.426 23.460 1.00 15.39 87 ASN A O 1
ATOM 639 N N . ARG A 1 88 ? 36.762 21.463 24.390 1.00 14.63 88 ARG A N 1
ATOM 640 C CA . ARG A 1 88 ? 35.431 21.539 23.821 1.00 15.50 88 ARG A CA 1
ATOM 641 C C . ARG A 1 88 ? 35.386 22.872 23.105 1.00 17.91 88 ARG A C 1
ATOM 642 O O . ARG A 1 88 ? 34.556 23.740 23.406 1.00 18.84 88 ARG A O 1
ATOM 650 N N . LEU A 1 89 ? 36.342 23.030 22.178 1.00 15.54 89 LEU A N 1
ATOM 651 C CA . LEU A 1 89 ? 36.559 24.221 21.379 1.00 15.56 89 LEU A CA 1
ATOM 652 C C . LEU A 1 89 ? 36.317 25.463 22.220 1.00 15.99 89 LEU A C 1
ATOM 653 O O . LEU A 1 89 ? 36.925 25.653 23.280 1.00 16.89 89 LEU A O 1
ATOM 658 N N . CYS A 1 90 ? 35.394 26.303 21.760 1.00 15.03 90 CYS A N 1
ATOM 659 C CA . CYS A 1 90 ? 35.176 27.594 22.405 1.00 14.54 90 CYS A CA 1
ATOM 660 C C . CYS A 1 90 ? 34.742 27.464 23.844 1.00 17.23 90 CYS A C 1
ATOM 661 O O . CYS A 1 90 ? 34.967 28.397 24.627 1.00 15.62 90 CYS A O 1
ATOM 664 N N . GLY A 1 91 ? 34.129 26.342 24.216 1.00 15.17 91 GLY A N 1
ATOM 665 C CA . GLY A 1 91 ? 33.746 26.249 25.605 1.00 16.51 91 GLY A CA 1
ATOM 666 C C . GLY A 1 91 ? 34.737 25.525 26.481 1.00 14.27 91 GLY A C 1
ATOM 667 O O . GLY A 1 91 ? 34.407 25.229 27.631 1.00 14.01 91 GLY A O 1
ATOM 668 N N . SER A 1 92 ? 35.954 25.266 25.983 1.00 15.70 92 SER A N 1
ATOM 669 C CA . SER A 1 92 ? 36.896 24.405 26.700 1.00 14.94 92 SER A CA 1
ATOM 670 C C . SER A 1 92 ? 37.178 24.902 28.109 1.00 15.87 92 SER A C 1
ATOM 671 O O . SER A 1 92 ? 37.402 24.098 29.021 1.00 15.99 92 SER A O 1
ATOM 674 N N . GLY A 1 93 ? 37.273 26.217 28.293 1.00 15.81 93 GLY A N 1
ATOM 675 C CA . GLY A 1 93 ? 37.521 26.742 29.627 1.00 14.89 93 GLY A CA 1
ATOM 676 C C . GLY A 1 93 ? 36.372 26.489 30.576 1.00 15.76 93 GLY A C 1
ATOM 677 O O . GLY A 1 93 ? 36.577 26.315 31.776 1.00 14.12 93 GLY A O 1
ATOM 678 N N . MET A 1 94 ? 35.150 26.477 30.065 1.00 15.49 94 MET A N 1
ATOM 679 C CA . MET A 1 94 ? 34.071 26.069 30.937 1.00 14.37 94 MET A CA 1
ATOM 680 C C . MET A 1 94 ? 34.092 24.563 31.138 1.00 15.66 94 MET A C 1
ATOM 681 O O . MET A 1 94 ? 33.800 24.072 32.233 1.00 14.09 94 MET A O 1
ATOM 686 N N . GLU A 1 95 ? 34.445 23.823 30.091 1.00 14.56 95 GLU A N 1
ATOM 687 C CA . GLU A 1 95 ? 34.597 22.387 30.262 1.00 15.48 95 GLU A CA 1
ATOM 688 C C . GLU A 1 95 ? 35.571 22.060 31.376 1.00 16.29 95 GLU A C 1
ATOM 689 O O . GLU A 1 95 ? 35.308 21.172 32.188 1.00 15.17 95 GLU A O 1
ATOM 695 N N . SER A 1 96 ? 36.704 22.774 31.447 1.00 16.07 96 SER A N 1
ATOM 696 C CA . SER A 1 96 ? 37.653 22.407 32.483 1.00 15.56 96 SER A CA 1
ATOM 697 C C . SER A 1 96 ? 37.108 22.758 33.849 1.00 15.69 96 SER A C 1
ATOM 698 O O . SER A 1 96 ? 37.351 22.031 34.820 1.00 17.42 96 SER A O 1
ATOM 701 N N . VAL A 1 97 ? 36.370 23.874 33.948 1.00 13.91 97 VAL A N 1
ATOM 702 C CA . VAL A 1 97 ? 35.691 24.159 35.205 1.00 14.39 97 VAL A CA 1
ATOM 703 C C . VAL A 1 97 ? 34.805 22.987 35.573 1.00 14.36 97 VAL A C 1
ATOM 704 O O . VAL A 1 97 ? 34.891 22.450 36.674 1.00 15.72 97 VAL A O 1
ATOM 708 N N . ILE A 1 98 ? 33.975 22.541 34.629 1.00 15.76 98 ILE A N 1
ATOM 709 C CA . ILE A 1 98 ? 33.066 21.437 34.908 1.00 16.62 98 ILE A CA 1
ATOM 710 C C . ILE A 1 98 ? 33.846 20.178 35.233 1.00 17.41 98 ILE A C 1
ATOM 711 O O . ILE A 1 98 ? 33.494 19.432 36.153 1.00 17.96 98 ILE A O 1
ATOM 716 N N . ALA A 1 99 ? 34.912 19.921 34.480 1.00 18.41 99 ALA A N 1
ATOM 717 C CA . ALA A 1 99 ? 35.752 18.759 34.755 1.00 20.03 99 ALA A CA 1
ATOM 718 C C . ALA A 1 99 ? 36.288 18.801 36.176 1.00 17.39 99 ALA A C 1
ATOM 719 O O . ALA A 1 99 ? 36.181 17.823 36.925 1.00 17.08 99 ALA A O 1
ATOM 721 N N . ALA A 1 100 ? 36.863 19.940 36.568 1.00 16.99 100 ALA A N 1
ATOM 722 C CA . ALA A 1 100 ? 37.338 20.094 37.935 1.00 16.67 100 ALA A CA 1
ATOM 723 C C . ALA A 1 100 ? 36.191 19.946 38.920 1.00 15.89 100 ALA A C 1
ATOM 724 O O . ALA A 1 100 ? 36.315 19.270 39.942 1.00 15.68 100 ALA A O 1
ATOM 726 N N . ASN A 1 101 ? 35.081 20.625 38.642 1.00 15.34 101 ASN A N 1
ATOM 727 C CA . ASN A 1 101 ? 33.888 20.521 39.473 1.00 15.88 101 ASN A CA 1
ATOM 728 C C . ASN A 1 101 ? 33.465 19.066 39.667 1.00 17.43 101 ASN A C 1
ATOM 729 O O . ASN A 1 101 ? 33.272 18.610 40.803 1.00 17.97 101 ASN A O 1
ATOM 734 N N . ARG A 1 102 ? 33.361 18.311 38.577 1.00 16.23 102 ARG A N 1
ATOM 735 C CA . ARG A 1 102 ? 33.000 16.899 38.716 1.00 18.85 102 ARG A CA 1
ATOM 736 C C . ARG A 1 102 ? 34.017 16.135 39.547 1.00 18.44 102 ARG A C 1
ATOM 737 O O . ARG A 1 102 ? 33.637 15.353 40.425 1.00 20.59 102 ARG A O 1
ATOM 745 N N . ALA A 1 103 ? 35.312 16.307 39.253 1.00 16.90 103 ALA A N 1
ATOM 746 C CA . ALA A 1 103 ? 36.347 15.585 39.992 1.00 18.29 103 ALA A CA 1
ATOM 747 C C . ALA A 1 103 ? 36.186 15.775 41.494 1.00 18.69 103 ALA A C 1
ATOM 748 O O . ALA A 1 103 ? 36.338 14.832 42.278 1.00 19.28 103 ALA A O 1
ATOM 750 N N . ILE A 1 104 ? 35.873 16.989 41.912 1.00 17.77 104 ILE A N 1
ATOM 751 C CA . ILE A 1 104 ? 35.768 17.253 43.334 1.00 16.67 104 ILE A CA 1
ATOM 752 C C . ILE A 1 104 ? 34.439 16.750 43.859 1.00 20.85 104 ILE A C 1
ATOM 753 O O . ILE A 1 104 ? 34.366 16.182 44.957 1.00 22.80 104 ILE A O 1
ATOM 758 N N . ALA A 1 105 ? 33.379 16.935 43.069 1.00 17.76 105 ALA A N 1
ATOM 759 C CA . ALA A 1 105 ? 32.046 16.539 43.500 1.00 21.94 105 ALA A CA 1
ATOM 760 C C . ALA A 1 105 ? 31.987 15.045 43.798 1.00 23.03 105 ALA A C 1
ATOM 761 O O . ALA A 1 105 ? 31.394 14.632 44.797 1.00 25.35 105 ALA A O 1
ATOM 763 N N . VAL A 1 106 ? 32.609 14.219 42.945 1.00 25.02 106 VAL A N 1
ATOM 764 C CA . VAL A 1 106 ? 32.669 12.775 43.192 1.00 27.25 106 VAL A CA 1
ATOM 765 C C . VAL A 1 106 ? 33.706 12.366 44.218 1.00 22.06 106 VAL A C 1
ATOM 766 O O . VAL A 1 106 ? 33.776 11.179 44.555 1.00 25.61 106 VAL A O 1
ATOM 770 N N . GLY A 1 107 ? 34.533 13.288 44.688 1.00 19.72 107 GLY A N 1
ATOM 771 C CA . GLY A 1 107 ? 35.554 12.950 45.650 1.00 18.93 107 GLY A CA 1
ATOM 772 C C . GLY A 1 107 ? 36.853 12.435 45.067 1.00 21.55 107 GLY A C 1
ATOM 773 O O . GLY A 1 107 ? 37.707 11.964 45.833 1.00 19.57 107 GLY A O 1
ATOM 774 N N . ASP A 1 108 ? 37.028 12.482 43.736 1.00 18.72 108 ASP A N 1
ATOM 775 C CA . ASP A 1 108 ? 38.337 12.186 43.155 1.00 19.09 108 ASP A CA 1
ATOM 776 C C . ASP A 1 108 ? 39.353 13.251 43.459 1.00 19.15 108 ASP A C 1
ATOM 777 O O . ASP A 1 108 ? 40.557 12.992 43.377 1.00 22.22 108 ASP A O 1
ATOM 782 N N . ALA A 1 109 ? 38.895 14.439 43.807 1.00 19.26 109 ALA A N 1
ATOM 783 C CA . ALA A 1 109 ? 39.770 15.543 44.131 1.00 20.16 109 ALA A CA 1
ATOM 784 C C . ALA A 1 109 ? 39.096 16.321 45.244 1.00 20.90 109 ALA A C 1
ATOM 785 O O . ALA A 1 109 ? 37.876 16.268 45.399 1.00 21.99 109 ALA A O 1
ATOM 787 N N . SER A 1 110 ? 39.898 17.012 46.040 1.00 19.12 110 SER A N 1
ATOM 788 C CA . SER A 1 110 ? 39.371 18.035 46.924 1.00 21.57 110 SER A CA 1
ATOM 789 C C . SER A 1 110 ? 39.652 19.434 46.414 1.00 22.46 110 SER A C 1
ATOM 790 O O . SER A 1 110 ? 38.833 20.336 46.613 1.00 22.30 110 SER A O 1
ATOM 793 N N . LEU A 1 111 ? 40.790 19.616 45.750 1.00 20.28 111 LEU A N 1
ATOM 794 C CA . LEU A 1 111 ? 41.275 20.909 45.302 1.00 18.86 111 LEU A CA 1
ATOM 795 C C . LEU A 1 111 ? 41.768 20.748 43.875 1.00 19.45 111 LEU A C 1
ATOM 796 O O . LEU A 1 111 ? 42.562 19.852 43.581 1.00 19.28 111 LEU A O 1
ATOM 801 N N . ALA A 1 112 ? 41.309 21.618 42.997 1.00 20.78 112 ALA A N 1
ATOM 802 C CA . ALA A 1 112 ? 41.670 21.498 41.603 1.00 18.45 112 ALA A CA 1
ATOM 803 C C . ALA A 1 112 ? 41.847 22.892 41.048 1.00 20.30 112 ALA A C 1
ATOM 804 O O . ALA A 1 112 ? 41.358 23.870 41.608 1.00 19.27 112 ALA A O 1
ATOM 806 N N . VAL A 1 113 ? 42.533 22.971 39.922 1.00 18.48 113 VAL A N 1
ATOM 807 C CA . VAL A 1 113 ? 42.572 24.191 39.145 1.00 17.23 113 VAL A CA 1
ATOM 808 C C . VAL A 1 113 ? 41.848 23.900 37.841 1.00 20.34 113 VAL A C 1
ATOM 809 O O . VAL A 1 113 ? 42.006 22.819 37.245 1.00 17.19 113 VAL A O 1
ATOM 813 N N . ALA A 1 114 ? 40.981 24.817 37.459 1.00 16.23 114 ALA A N 1
ATOM 814 C CA . ALA A 1 114 ? 40.310 24.774 36.171 1.00 16.51 114 ALA A CA 1
ATOM 815 C C . ALA A 1 114 ? 40.717 26.047 35.466 1.00 17.11 114 ALA A C 1
ATOM 816 O O . ALA A 1 114 ? 40.377 27.147 35.916 1.00 17.13 114 ALA A O 1
ATOM 818 N N . GLY A 1 115 ? 41.486 25.905 34.390 1.00 17.51 115 GLY A N 1
ATOM 819 C CA . GLY A 1 115 ? 41.954 27.038 33.637 1.00 16.01 115 GLY A CA 1
ATOM 820 C C . GLY A 1 115 ? 41.494 26.919 32.200 1.00 15.07 115 GLY A C 1
ATOM 821 O O . GLY A 1 115 ? 40.961 25.900 31.764 1.00 15.73 115 GLY A O 1
ATOM 822 N N . GLY A 1 116 ? 41.706 27.991 31.473 1.00 14.50 116 GLY A N 1
ATOM 823 C CA . GLY A 1 116 ? 41.587 27.952 30.037 1.00 14.72 116 GLY A CA 1
ATOM 824 C C . GLY A 1 116 ? 42.646 28.877 29.498 1.00 16.23 116 GLY A C 1
ATOM 825 O O . GLY A 1 116 ? 43.044 29.842 30.149 1.00 15.30 116 GLY A O 1
ATOM 826 N N . VAL A 1 117 ? 43.126 28.549 28.313 1.00 14.90 117 VAL A N 1
ATOM 827 C CA . VAL A 1 117 ? 44.191 29.316 27.712 1.00 16.05 117 VAL A CA 1
ATOM 828 C C . VAL A 1 117 ? 43.999 29.264 26.215 1.00 16.63 117 VAL A C 1
ATOM 829 O O . VAL A 1 117 ? 43.534 28.260 25.668 1.00 16.15 117 VAL A O 1
ATOM 833 N N . GLU A 1 118 ? 44.305 30.373 25.560 1.00 15.83 118 GLU A N 1
ATOM 834 C CA . GLU A 1 118 ? 44.393 30.371 24.119 1.00 14.81 118 GLU A CA 1
ATOM 835 C C . GLU A 1 118 ? 45.420 31.410 23.759 1.00 17.25 118 GLU A C 1
ATOM 836 O O . GLU A 1 118 ? 45.375 32.526 24.285 1.00 17.20 118 GLU A O 1
ATOM 842 N N . SER A 1 119 ? 46.336 31.046 22.877 1.00 15.24 119 SER A N 1
ATOM 843 C CA . SER A 1 119 ? 47.098 32.054 22.165 1.00 16.88 119 SER A CA 1
ATOM 844 C C . SER A 1 119 ? 46.624 31.982 20.726 1.00 16.16 119 SER A C 1
ATOM 845 O O . SER A 1 119 ? 47.137 31.195 19.929 1.00 17.55 119 SER A O 1
ATOM 848 N N . MET A 1 120 ? 45.623 32.775 20.386 1.00 15.57 120 MET A N 1
ATOM 849 C CA . MET A 1 120 ? 45.217 32.779 18.996 1.00 17.79 120 MET A CA 1
ATOM 850 C C . MET A 1 120 ? 46.244 33.463 18.108 1.00 17.25 120 MET A C 1
ATOM 851 O O . MET A 1 120 ? 46.399 33.072 16.945 1.00 17.93 120 MET A O 1
ATOM 856 N N . SER A 1 121 ? 46.981 34.434 18.638 1.00 19.21 121 SER A N 1
ATOM 857 C CA . SER A 1 121 ? 48.092 34.986 17.867 1.00 18.90 121 SER A CA 1
ATOM 858 C C . SER A 1 121 ? 49.066 33.891 17.466 1.00 19.89 121 SER A C 1
ATOM 859 O O . SER A 1 121 ? 49.459 33.784 16.301 1.00 22.11 121 SER A O 1
ATOM 862 N N . ARG A 1 122 ? 49.450 33.048 18.415 1.00 18.43 122 ARG A N 1
ATOM 863 C CA . ARG A 1 122 ? 50.496 32.078 18.167 1.00 20.01 122 ARG A CA 1
ATOM 864 C C . ARG A 1 122 ? 49.937 30.743 17.701 1.00 19.66 122 ARG A C 1
ATOM 865 O O . ARG A 1 122 ? 50.655 29.741 17.719 1.00 20.63 122 ARG A O 1
ATOM 873 N N . ALA A 1 123 ? 48.665 30.708 17.311 1.00 20.57 123 ALA A N 1
ATOM 874 C CA . ALA A 1 123 ? 48.079 29.521 16.726 1.00 18.45 123 ALA A CA 1
ATOM 875 C C . ALA A 1 123 ? 48.876 29.154 15.485 1.00 18.72 123 ALA A C 1
ATOM 876 O O . ALA A 1 123 ? 48.935 29.954 14.538 1.00 18.88 123 ALA A O 1
ATOM 878 N N . PRO A 1 124 ? 49.522 28.000 15.465 1.00 18.63 124 PRO A N 1
ATOM 879 C CA . PRO A 1 124 ? 50.499 27.695 14.427 1.00 15.01 124 PRO A CA 1
ATOM 880 C C . PRO A 1 124 ? 49.820 27.255 13.144 1.00 15.61 124 PRO A C 1
ATOM 881 O O . PRO A 1 124 ? 48.599 27.187 13.017 1.00 17.09 124 PRO A O 1
ATOM 885 N N . TRP A 1 125 ? 50.656 26.986 12.167 1.00 14.96 125 TRP A N 1
ATOM 886 C CA . TRP A 1 125 ? 50.216 26.328 10.966 1.00 15.18 125 TRP A CA 1
ATOM 887 C C . TRP A 1 125 ? 50.355 24.838 11.205 1.00 14.87 125 TRP A C 1
ATOM 888 O O . TRP A 1 125 ? 51.219 24.404 11.961 1.00 16.14 125 TRP A O 1
ATOM 899 N N . VAL A 1 126 ? 49.499 24.063 10.560 1.00 17.67 126 VAL A N 1
ATOM 900 C CA . VAL A 1 126 ? 49.606 22.612 10.548 1.00 16.47 126 VAL A CA 1
ATOM 901 C C . VAL A 1 126 ? 49.739 22.162 9.101 1.00 15.00 126 VAL A C 1
ATOM 902 O O . VAL A 1 126 ? 48.967 22.582 8.234 1.00 16.76 126 VAL A O 1
ATOM 906 N N . LEU A 1 127 ? 50.755 21.350 8.842 1.00 17.54 127 LEU A N 1
ATOM 907 C CA . LEU A 1 127 ? 50.987 20.742 7.534 1.00 18.62 127 LEU A CA 1
ATOM 908 C C . LEU A 1 127 ? 50.787 19.241 7.646 1.00 16.82 127 LEU A C 1
ATOM 909 O O . LEU A 1 127 ? 51.613 18.559 8.283 1.00 18.13 127 LEU A O 1
ATOM 914 N N . PRO A 1 128 ? 49.751 18.665 7.054 1.00 19.71 128 PRO A N 1
ATOM 915 C CA . PRO A 1 128 ? 49.642 17.209 7.095 1.00 18.77 128 PRO A CA 1
ATOM 916 C C . PRO A 1 128 ? 50.808 16.579 6.351 1.00 22.70 128 PRO A C 1
ATOM 917 O O . PRO A 1 128 ? 51.344 17.145 5.404 1.00 19.83 128 PRO A O 1
ATOM 921 N N . LYS A 1 129 ? 51.225 15.433 6.821 1.00 23.10 129 LYS A N 1
ATOM 922 C CA . LYS A 1 129 ? 52.284 14.695 6.156 1.00 23.91 129 LYS A CA 1
ATOM 923 C C . LYS A 1 129 ? 51.738 13.896 4.978 1.00 23.70 129 LYS A C 1
ATOM 924 O O . LYS A 1 129 ? 50.581 13.478 4.996 1.00 23.23 129 LYS A O 1
ATOM 930 N N . PRO A 1 130 ? 52.560 13.671 3.943 1.00 24.80 130 PRO A N 1
ATOM 931 C CA . PRO A 1 130 ? 52.156 12.791 2.841 1.00 22.67 130 PRO A CA 1
ATOM 932 C C . PRO A 1 130 ? 52.157 11.345 3.295 1.00 21.25 130 PRO A C 1
ATOM 933 O O . PRO A 1 130 ? 52.962 10.933 4.127 1.00 24.20 130 PRO A O 1
ATOM 937 N N . ALA A 1 131 ? 51.230 10.581 2.740 1.00 21.16 131 ALA A N 1
ATOM 938 C CA . ALA A 1 131 ? 51.218 9.153 2.981 1.00 25.55 131 ALA A CA 1
ATOM 939 C C . ALA A 1 131 ? 52.284 8.431 2.166 1.00 29.18 131 ALA A C 1
ATOM 940 O O . ALA A 1 131 ? 52.702 7.339 2.550 1.00 29.69 131 ALA A O 1
ATOM 942 N N . GLN A 1 132 ? 52.687 8.972 1.012 1.00 28.46 132 GLN A N 1
ATOM 943 C CA . GLN A 1 132 ? 53.762 8.392 0.207 1.00 29.73 132 GLN A CA 1
ATOM 944 C C . GLN A 1 132 ? 54.865 9.405 0.007 1.00 27.76 132 GLN A C 1
ATOM 945 O O . GLN A 1 132 ? 54.658 10.614 0.143 1.00 24.93 132 GLN A O 1
ATOM 951 N N . GLY A 1 133 ? 56.030 8.884 -0.376 1.00 24.25 133 GLY A N 1
ATOM 952 C CA . GLY A 1 133 ? 57.147 9.739 -0.700 1.00 25.47 133 GLY A CA 1
ATOM 953 C C . GLY A 1 133 ? 56.899 10.560 -1.946 1.00 24.08 133 GLY A C 1
ATOM 954 O O . GLY A 1 133 ? 56.014 10.271 -2.751 1.00 19.88 133 GLY A O 1
ATOM 955 N N . PHE A 1 134 ? 57.688 11.626 -2.073 1.00 25.30 134 PHE A N 1
ATOM 956 C CA . PHE A 1 134 ? 57.670 12.534 -3.217 1.00 22.04 134 PHE A CA 1
ATOM 957 C C . PHE A 1 134 ? 56.240 12.885 -3.638 1.00 24.10 134 PHE A C 1
ATOM 958 O O . PHE A 1 134 ? 55.852 12.647 -4.785 1.00 22.76 134 PHE A O 1
ATOM 966 N N . PRO A 1 135 ? 55.498 13.498 -2.740 1.00 21.00 135 PRO A N 1
ATOM 967 C CA . PRO A 1 135 ? 54.149 13.936 -3.041 1.00 26.77 135 PRO A CA 1
ATOM 968 C C . PRO A 1 135 ? 54.273 14.938 -4.168 1.00 27.95 135 PRO A C 1
ATOM 969 O O . PRO A 1 135 ? 55.274 15.604 -4.317 1.00 22.34 135 PRO A O 1
ATOM 973 N N . THR A 1 136 ? 53.246 14.956 -4.982 1.00 24.83 136 THR A N 1
ATOM 974 C CA . THR A 1 136 ? 53.181 15.758 -6.158 1.00 31.65 136 THR A CA 1
ATOM 975 C C . THR A 1 136 ? 52.442 17.077 -6.119 1.00 31.17 136 THR A C 1
ATOM 976 O O . THR A 1 136 ? 52.899 18.030 -6.694 1.00 32.77 136 THR A O 1
ATOM 980 N N . GLY A 1 137 ? 51.275 17.105 -5.511 1.00 33.60 137 GLY A N 1
ATOM 981 C CA . GLY A 1 137 ? 50.480 18.310 -5.522 1.00 31.31 137 GLY A CA 1
ATOM 982 C C . GLY A 1 137 ? 50.736 19.410 -4.527 1.00 27.55 137 GLY A C 1
ATOM 983 O O . GLY A 1 137 ? 51.467 19.236 -3.592 1.00 26.87 137 GLY A O 1
ATOM 984 N N . HIS A 1 138 ? 50.122 20.551 -4.772 1.00 25.59 138 HIS A N 1
ATOM 985 C CA . HIS A 1 138 ? 50.202 21.653 -3.847 1.00 29.06 138 HIS A CA 1
ATOM 986 C C . HIS A 1 138 ? 49.416 21.210 -2.618 1.00 30.82 138 HIS A C 1
ATOM 987 O O . HIS A 1 138 ? 48.342 20.677 -2.771 1.00 37.46 138 HIS A O 1
ATOM 994 N N . GLU A 1 139 ? 49.949 21.432 -1.424 1.00 29.85 139 GLU A N 1
ATOM 995 C CA . GLU A 1 139 ? 49.313 21.114 -0.153 1.00 22.71 139 GLU A CA 1
ATOM 996 C C . GLU A 1 139 ? 48.805 22.389 0.505 1.00 28.66 139 GLU A C 1
ATOM 997 O O . GLU A 1 139 ? 49.267 23.499 0.225 1.00 22.47 139 GLU A O 1
ATOM 1003 N N . THR A 1 140 ? 47.818 22.225 1.369 1.00 26.60 140 THR A N 1
ATOM 1004 C CA . THR A 1 140 ? 47.351 23.332 2.175 1.00 19.82 140 THR A CA 1
ATOM 1005 C C . THR A 1 140 ? 48.125 23.352 3.476 1.00 21.21 140 THR A C 1
ATOM 1006 O O . THR A 1 140 ? 48.281 22.322 4.142 1.00 20.21 140 THR A O 1
ATOM 1010 N N . LEU A 1 141 ? 48.627 24.515 3.824 1.00 19.23 141 LEU A N 1
ATOM 1011 C CA . LEU A 1 141 ? 49.237 24.717 5.116 1.00 18.85 141 LEU A CA 1
ATOM 1012 C C . LEU A 1 141 ? 48.144 25.355 5.961 1.00 22.25 141 LEU A C 1
ATOM 1013 O O . LEU A 1 141 ? 47.734 26.494 5.704 1.00 20.20 141 LEU A O 1
ATOM 1018 N N . TYR A 1 142 ? 47.606 24.584 6.898 1.00 19.09 142 TYR A N 1
ATOM 1019 C CA . TYR A 1 142 ? 46.390 24.985 7.589 1.00 19.99 142 TYR A CA 1
ATOM 1020 C C . TYR A 1 142 ? 46.732 25.906 8.740 1.00 19.82 142 TYR A C 1
ATOM 1021 O O . TYR A 1 142 ? 47.502 25.536 9.628 1.00 18.59 142 TYR A O 1
ATOM 1030 N N . SER A 1 143 ? 46.146 27.095 8.743 1.00 17.66 143 SER A N 1
ATOM 1031 C CA . SER A 1 143 ? 46.252 27.935 9.915 1.00 17.98 143 SER A CA 1
ATOM 1032 C C . SER A 1 143 ? 45.287 27.421 10.977 1.00 16.35 143 SER A C 1
ATOM 1033 O O . SER A 1 143 ? 44.121 27.163 10.687 1.00 20.47 143 SER A O 1
ATOM 1036 N N . THR A 1 144 ? 45.788 27.222 12.187 1.00 16.39 144 THR A N 1
ATOM 1037 C CA . THR A 1 144 ? 44.932 26.854 13.305 1.00 17.89 144 THR A CA 1
ATOM 1038 C C . THR A 1 144 ? 44.288 28.059 13.964 1.00 19.89 144 THR A C 1
ATOM 1039 O O . THR A 1 144 ? 43.603 27.902 14.979 1.00 18.49 144 THR A O 1
ATOM 1043 N N . THR A 1 145 ? 44.454 29.251 13.395 1.00 16.92 145 THR A N 1
ATOM 1044 C CA . THR A 1 145 ? 43.914 30.426 14.063 1.00 20.08 145 THR A CA 1
ATOM 1045 C C . THR A 1 145 ? 42.396 30.400 14.139 1.00 19.47 145 THR A C 1
ATOM 1046 O O . THR A 1 145 ? 41.817 30.736 15.178 1.00 22.01 145 THR A O 1
ATOM 1050 N N . LEU A 1 146 ? 41.740 30.017 13.058 1.00 18.15 146 LEU A N 1
ATOM 1051 C CA . LEU A 1 146 ? 40.302 30.192 12.979 1.00 26.34 146 LEU A CA 1
ATOM 1052 C C . LEU A 1 146 ? 39.723 29.218 11.965 1.00 26.98 146 LEU A C 1
ATOM 1053 O O . LEU A 1 146 ? 40.369 28.873 10.973 1.00 26.25 146 LEU A O 1
ATOM 1058 N N . GLY A 1 147 ? 38.510 28.772 12.236 1.00 24.61 147 GLY A N 1
ATOM 1059 C CA . GLY A 1 147 ? 37.746 28.056 11.245 1.00 24.78 147 GLY A CA 1
ATOM 1060 C C . GLY A 1 147 ? 38.106 26.587 11.164 1.00 22.12 147 GLY A C 1
ATOM 1061 O O . GLY A 1 147 ? 38.942 26.050 11.893 1.00 20.11 147 GLY A O 1
ATOM 1062 N N . TRP A 1 148 ? 37.429 25.930 10.234 1.00 20.72 148 TRP A N 1
ATOM 1063 C CA . TRP A 1 148 ? 37.654 24.524 9.984 1.00 18.85 148 TRP A CA 1
ATOM 1064 C C . TRP A 1 148 ? 38.969 24.332 9.257 1.00 20.57 148 TRP A C 1
ATOM 1065 O O . TRP A 1 148 ? 39.411 25.182 8.490 1.00 17.68 148 TRP A O 1
ATOM 1076 N N . ARG A 1 149 ? 39.592 23.190 9.495 1.00 18.93 149 ARG A N 1
ATOM 1077 C CA . ARG A 1 149 ? 40.853 22.906 8.839 1.00 18.95 149 ARG A CA 1
ATOM 1078 C C . ARG A 1 149 ? 40.985 21.402 8.752 1.00 17.04 149 ARG A C 1
ATOM 1079 O O . ARG A 1 149 ? 40.525 20.686 9.642 1.00 17.48 149 ARG A O 1
ATOM 1087 N N . MET A 1 150 ? 41.597 20.937 7.669 1.00 18.99 150 MET A N 1
ATOM 1088 C CA . MET A 1 150 ? 41.771 19.516 7.464 1.00 17.55 150 MET A CA 1
ATOM 1089 C C . MET A 1 150 ? 40.401 18.865 7.508 1.00 20.88 150 MET A C 1
ATOM 1090 O O . MET A 1 150 ? 40.146 17.903 8.246 1.00 19.20 150 MET A O 1
ATOM 1095 N N . VAL A 1 151 ? 39.499 19.464 6.738 1.00 19.23 151 VAL A N 1
ATOM 1096 C CA . VAL A 1 151 ? 38.085 19.149 6.803 1.00 21.09 151 VAL A CA 1
ATOM 1097 C C . VAL A 1 151 ? 37.844 17.754 6.254 1.00 23.50 151 VAL A C 1
ATOM 1098 O O . VAL A 1 151 ? 38.267 17.420 5.138 1.00 21.44 151 VAL A O 1
ATOM 1102 N N . ASN A 1 152 ? 37.130 16.957 7.017 1.00 19.90 152 ASN A N 1
ATOM 1103 C CA . ASN A 1 152 ? 36.805 15.627 6.593 1.00 18.26 152 ASN A CA 1
ATOM 1104 C C . ASN A 1 152 ? 35.873 15.723 5.399 1.00 20.82 152 ASN A C 1
ATOM 1105 O O . ASN A 1 152 ? 34.863 16.423 5.478 1.00 19.70 152 ASN A O 1
ATOM 1110 N N . PRO A 1 153 ? 36.173 15.041 4.286 1.00 23.02 153 PRO A N 1
ATOM 1111 C CA . PRO A 1 153 ? 35.251 15.063 3.137 1.00 23.03 153 PRO A CA 1
ATOM 1112 C C . PRO A 1 153 ? 33.863 14.610 3.486 1.00 20.72 153 PRO A C 1
ATOM 1113 O O . PRO A 1 153 ? 32.898 15.013 2.821 1.00 20.63 153 PRO A O 1
ATOM 1117 N N . ALA A 1 154 ? 33.737 13.729 4.481 1.00 20.59 154 ALA A N 1
ATOM 1118 C CA . ALA A 1 154 ? 32.444 13.195 4.860 1.00 22.13 154 ALA A CA 1
ATOM 1119 C C . ALA A 1 154 ? 31.678 14.117 5.799 1.00 21.23 154 ALA A C 1
ATOM 1120 O O . ALA A 1 154 ? 30.511 13.850 6.079 1.00 24.92 154 ALA A O 1
ATOM 1122 N N . MET A 1 155 ? 32.283 15.184 6.282 1.00 22.73 155 MET A N 1
ATOM 1123 C CA . MET A 1 155 ? 31.563 16.086 7.174 1.00 18.73 155 MET A CA 1
ATOM 1124 C C . MET A 1 155 ? 30.537 16.865 6.361 1.00 22.27 155 MET A C 1
ATOM 1125 O O . MET A 1 155 ? 30.893 17.437 5.324 1.00 23.27 155 MET A O 1
ATOM 1130 N N . PRO A 1 156 ? 29.268 16.884 6.752 1.00 23.54 156 PRO A N 1
ATOM 1131 C CA . PRO A 1 156 ? 28.288 17.637 5.972 1.00 25.19 156 PRO A CA 1
ATOM 1132 C C . PRO A 1 156 ? 28.765 19.065 5.797 1.00 29.00 156 PRO A C 1
ATOM 1133 O O . PRO A 1 156 ? 29.252 19.699 6.736 1.00 23.80 156 PRO A O 1
ATOM 1137 N N . GLU A 1 157 ? 28.695 19.539 4.555 1.00 25.58 157 GLU A N 1
ATOM 1138 C CA . GLU A 1 157 ? 29.244 20.846 4.227 1.00 27.99 157 GLU A CA 1
ATOM 1139 C C . GLU A 1 157 ? 28.558 21.954 5.005 1.00 26.41 157 GLU A C 1
ATOM 1140 O O . GLU A 1 157 ? 29.204 22.941 5.377 1.00 25.39 157 GLU A O 1
ATOM 1146 N N . GLN A 1 158 ? 27.252 21.815 5.231 1.00 29.21 158 GLN A N 1
ATOM 1147 C CA . GLN A 1 158 ? 26.497 22.779 6.014 1.00 32.10 158 GLN A CA 1
ATOM 1148 C C . GLN A 1 158 ? 27.084 22.979 7.404 1.00 27.73 158 GLN A C 1
ATOM 1149 O O . GLN A 1 158 ? 26.916 24.060 7.987 1.00 27.96 158 GLN A O 1
ATOM 1155 N N . TRP A 1 159 ? 27.804 21.990 7.929 1.00 25.69 159 TRP A N 1
ATOM 1156 C CA . TRP A 1 159 ? 28.353 22.119 9.267 1.00 26.22 159 TRP A CA 1
ATOM 1157 C C . TRP A 1 159 ? 29.739 22.731 9.285 1.00 23.66 159 TRP A C 1
ATOM 1158 O O . TRP A 1 159 ? 30.215 23.119 10.356 1.00 22.86 159 TRP A O 1
ATOM 1169 N N . THR A 1 160 ? 30.381 22.859 8.134 1.00 20.90 160 THR A N 1
ATOM 1170 C CA . THR A 1 160 ? 31.732 23.388 8.073 1.00 21.56 160 THR A CA 1
ATOM 1171 C C . THR A 1 160 ? 31.752 24.862 7.730 1.00 25.61 160 THR A C 1
ATOM 1172 O O . THR A 1 160 ? 32.834 25.427 7.541 1.00 28.47 160 THR A O 1
ATOM 1176 N N . VAL A 1 161 ? 30.579 25.496 7.647 1.00 23.70 161 VAL A N 1
ATOM 1177 C CA . VAL A 1 161 ? 30.531 26.933 7.426 1.00 29.45 161 VAL A CA 1
ATOM 1178 C C . VAL A 1 161 ? 31.239 27.636 8.569 1.00 24.30 161 VAL A C 1
ATOM 1179 O O . VAL A 1 161 ? 31.338 27.117 9.688 1.00 24.98 161 VAL A O 1
ATOM 1183 N N . SER A 1 162 ? 31.743 28.825 8.285 1.00 24.12 162 SER A N 1
ATOM 1184 C CA . SER A 1 162 ? 32.473 29.567 9.292 1.00 22.43 162 SER A CA 1
ATOM 1185 C C . SER A 1 162 ? 31.539 29.939 10.435 1.00 26.79 162 SER A C 1
ATOM 1186 O O . SER A 1 162 ? 30.309 29.939 10.298 1.00 23.20 162 SER A O 1
ATOM 1189 N N . LEU A 1 163 ? 32.142 30.262 11.581 1.00 24.30 163 LEU A N 1
ATOM 1190 C CA . LEU A 1 163 ? 31.330 30.691 12.710 1.00 22.41 163 LEU A CA 1
ATOM 1191 C C . LEU A 1 163 ? 30.559 31.951 12.359 1.00 21.19 163 LEU A C 1
ATOM 1192 O O . LEU A 1 163 ? 29.381 32.086 12.699 1.00 22.16 163 LEU A O 1
ATOM 1197 N N . GLY A 1 164 ? 31.199 32.869 11.634 1.00 26.89 164 GLY A N 1
ATOM 1198 C CA . GLY A 1 164 ? 30.507 34.080 11.230 1.00 23.87 164 GLY A CA 1
ATOM 1199 C C . GLY A 1 164 ? 29.363 33.799 10.276 1.00 25.01 164 GLY A C 1
ATOM 1200 O O . GLY A 1 164 ? 28.268 34.354 10.422 1.00 22.17 164 GLY A O 1
ATOM 1201 N N . GLU A 1 165 ? 29.608 32.949 9.274 1.00 23.57 165 GLU A N 1
ATOM 1202 C CA . GLU A 1 165 ? 28.537 32.537 8.371 1.00 27.02 165 GLU A CA 1
ATOM 1203 C C . GLU A 1 165 ? 27.397 31.888 9.140 1.00 28.62 165 GLU A C 1
ATOM 1204 O O . GLU A 1 165 ? 26.226 32.242 8.963 1.00 28.42 165 GLU A O 1
ATOM 1210 N N . SER A 1 166 ? 27.722 30.915 9.995 1.00 27.21 166 SER A N 1
ATOM 1211 C CA . SER A 1 166 ? 26.683 30.300 10.812 1.00 24.80 166 SER A CA 1
ATOM 1212 C C . SER A 1 166 ? 25.921 31.343 11.606 1.00 23.86 166 SER A C 1
ATOM 1213 O O . SER A 1 166 ? 24.693 31.274 11.721 1.00 23.65 166 SER A O 1
ATOM 1216 N N . THR A 1 167 ? 26.637 32.312 12.173 1.00 21.74 167 THR A N 1
ATOM 1217 C CA . THR A 1 167 ? 25.981 33.295 13.020 1.00 23.41 167 THR A CA 1
ATOM 1218 C C . THR A 1 167 ? 25.189 34.303 12.189 1.00 27.03 167 THR A C 1
ATOM 1219 O O . THR A 1 167 ? 24.195 34.856 12.672 1.00 23.26 167 THR A O 1
ATOM 1223 N N . GLU A 1 168 ? 25.592 34.531 10.934 1.00 26.38 168 GLU A N 1
ATOM 1224 C CA . GLU A 1 168 ? 24.738 35.292 10.026 1.00 29.69 168 GLU A CA 1
ATOM 1225 C C . GLU A 1 168 ? 23.395 34.605 9.834 1.00 29.45 168 GLU A C 1
ATOM 1226 O O . GLU A 1 168 ? 22.336 35.248 9.888 1.00 29.54 168 GLU A O 1
ATOM 1232 N N . GLN A 1 169 ? 23.427 33.293 9.598 1.00 28.05 169 GLN A N 1
ATOM 1233 C CA . GLN A 1 169 ? 22.195 32.527 9.466 1.00 26.84 169 GLN A CA 1
ATOM 1234 C C . GLN A 1 169 ? 21.361 32.607 10.734 1.00 30.39 169 GLN A C 1
ATOM 1235 O O . GLN A 1 169 ? 20.135 32.758 10.679 1.00 28.38 169 GLN A O 1
ATOM 1241 N N . VAL A 1 170 ? 22.001 32.461 11.891 1.00 28.81 170 VAL A N 1
ATOM 1242 C CA . VAL A 1 170 ? 21.247 32.555 13.129 1.00 24.73 170 VAL A CA 1
ATOM 1243 C C . VAL A 1 170 ? 20.664 33.958 13.282 1.00 27.78 170 VAL A C 1
ATOM 1244 O O . VAL A 1 170 ? 19.491 34.122 13.641 1.00 31.06 170 VAL A O 1
ATOM 1248 N N . ALA A 1 171 ? 21.454 34.988 12.970 1.00 28.01 171 ALA A N 1
ATOM 1249 C CA . ALA A 1 171 ? 20.948 36.355 13.041 1.00 26.95 171 ALA A CA 1
ATOM 1250 C C . ALA A 1 171 ? 19.735 36.541 12.138 1.00 30.14 171 ALA A C 1
ATOM 1251 O O . ALA A 1 171 ? 18.744 37.164 12.544 1.00 30.62 171 ALA A O 1
ATOM 1253 N N . ALA A 1 172 ? 19.785 36.003 10.912 1.00 25.92 172 ALA A N 1
ATOM 1254 C CA . ALA A 1 172 ? 18.624 36.095 10.028 1.00 31.67 172 ALA A CA 1
ATOM 1255 C C . ALA A 1 172 ? 17.442 35.334 10.608 1.00 30.18 172 ALA A C 1
ATOM 1256 O O . ALA A 1 172 ? 16.326 35.866 10.696 1.00 33.82 172 ALA A O 1
ATOM 1258 N N . THR A 1 173 ? 17.680 34.090 11.027 1.00 23.65 173 THR A N 1
ATOM 1259 C CA . THR A 1 173 ? 16.615 33.229 11.535 1.00 30.91 173 THR A CA 1
ATOM 1260 C C . THR A 1 173 ? 15.855 33.858 12.691 1.00 30.90 173 THR A C 1
ATOM 1261 O O . THR A 1 173 ? 14.627 33.735 12.773 1.00 34.90 173 THR A O 1
ATOM 1265 N N . TYR A 1 174 ? 16.560 34.508 13.612 1.00 28.12 174 TYR A N 1
ATOM 1266 C CA . TYR A 1 174 ? 15.928 35.045 14.805 1.00 30.64 174 TYR A CA 1
ATOM 1267 C C . TYR A 1 174 ? 15.713 36.546 14.726 1.00 29.70 174 TYR A C 1
ATOM 1268 O O . TYR A 1 174 ? 15.435 37.175 15.747 1.00 33.11 174 TYR A O 1
ATOM 1277 N N . GLY A 1 175 ? 15.841 37.133 13.538 1.00 27.42 175 GLY A N 1
ATOM 1278 C CA . GLY A 1 175 ? 15.583 38.549 13.386 1.00 31.60 175 GLY A CA 1
ATOM 1279 C C . GLY A 1 175 ? 16.453 39.434 14.254 1.00 30.11 175 GLY A C 1
ATOM 1280 O O . GLY A 1 175 ? 15.951 40.375 14.876 1.00 31.12 175 GLY A O 1
ATOM 1281 N N . ILE A 1 176 ? 17.752 39.158 14.321 1.00 28.08 176 ILE A N 1
ATOM 1282 C CA . ILE A 1 176 ? 18.670 39.993 15.091 1.00 29.49 176 ILE A CA 1
ATOM 1283 C C . ILE A 1 176 ? 19.333 40.970 14.139 1.00 30.51 176 ILE A C 1
ATOM 1284 O O . ILE A 1 176 ? 20.215 40.606 13.352 1.00 27.43 176 ILE A O 1
ATOM 1289 N N . SER A 1 177 ? 18.913 42.222 14.230 1.00 29.13 177 SER A N 1
ATOM 1290 C CA . SER A 1 177 ? 19.316 43.204 13.253 1.00 31.06 177 SER A CA 1
ATOM 1291 C C . SER A 1 177 ? 20.742 43.647 13.506 1.00 28.23 177 SER A C 1
ATOM 1292 O O . SER A 1 177 ? 21.302 43.459 14.588 1.00 27.72 177 SER A O 1
ATOM 1295 N N . ARG A 1 178 ? 21.317 44.257 12.478 1.00 22.23 178 ARG A N 1
ATOM 1296 C CA . ARG A 1 178 ? 22.620 44.884 12.594 1.00 25.47 178 ARG A CA 1
ATOM 1297 C C . ARG A 1 178 ? 22.647 45.900 13.731 1.00 29.24 178 ARG A C 1
ATOM 1298 O O . ARG A 1 178 ? 23.629 45.998 14.482 1.00 21.96 178 ARG A O 1
ATOM 1306 N N . ALA A 1 179 ? 21.581 46.698 13.849 1.00 25.89 179 ALA A N 1
ATOM 1307 C CA . ALA A 1 179 ? 21.571 47.731 14.872 1.00 27.74 179 ALA A CA 1
ATOM 1308 C C . ALA A 1 179 ? 21.494 47.096 16.251 1.00 24.70 179 ALA A C 1
ATOM 1309 O O . ALA A 1 179 ? 22.188 47.517 17.181 1.00 28.87 179 ALA A O 1
ATOM 1311 N N . GLU A 1 180 ? 20.684 46.052 16.388 1.00 23.61 180 GLU A N 1
ATOM 1312 C CA . GLU A 1 180 ? 20.636 45.326 17.647 1.00 28.86 180 GLU A CA 1
ATOM 1313 C C . GLU A 1 180 ? 21.995 44.739 17.984 1.00 26.92 180 GLU A C 1
ATOM 1314 O O . GLU A 1 180 ? 22.434 44.780 19.136 1.00 25.23 180 GLU A O 1
ATOM 1320 N N . GLN A 1 181 ? 22.683 44.200 16.983 1.00 24.23 181 GLN A N 1
ATOM 1321 C CA . GLN A 1 181 ? 23.970 43.593 17.264 1.00 26.29 181 GLN A CA 1
ATOM 1322 C C . GLN A 1 181 ? 24.985 44.642 17.675 1.00 25.97 181 GLN A C 1
ATOM 1323 O O . GLN A 1 181 ? 25.769 44.429 18.612 1.00 22.91 181 GLN A O 1
ATOM 1329 N N . ASP A 1 182 ? 24.987 45.783 16.984 1.00 21.49 182 ASP A N 1
ATOM 1330 C CA . ASP A 1 182 ? 25.927 46.838 17.328 1.00 23.33 182 ASP A CA 1
ATOM 1331 C C . ASP A 1 182 ? 25.634 47.411 18.700 1.00 25.46 182 ASP A C 1
ATOM 1332 O O . ASP A 1 182 ? 26.562 47.755 19.441 1.00 25.58 182 ASP A O 1
ATOM 1337 N N . ALA A 1 183 ? 24.350 47.519 19.055 1.00 22.59 183 ALA A N 1
ATOM 1338 C CA . ALA A 1 183 ? 23.988 48.012 20.383 1.00 29.47 183 ALA A CA 1
ATOM 1339 C C . ALA A 1 183 ? 24.537 47.094 21.460 1.00 25.78 183 ALA A C 1
ATOM 1340 O O . ALA A 1 183 ? 25.122 47.550 22.449 1.00 24.05 183 ALA A O 1
ATOM 1342 N N . PHE A 1 184 ? 24.360 45.791 21.268 1.00 23.60 184 PHE A N 1
ATOM 1343 C CA . PHE A 1 184 ? 24.905 44.821 22.207 1.00 25.70 184 PHE A CA 1
ATOM 1344 C C . PHE A 1 184 ? 26.429 44.883 22.224 1.00 24.50 184 PHE A C 1
ATOM 1345 O O . PHE A 1 184 ? 27.041 44.812 23.294 1.00 27.11 184 PHE A O 1
ATOM 1353 N N . ALA A 1 185 ? 27.055 45.087 21.059 1.00 20.85 185 ALA A N 1
ATOM 1354 C CA . ALA A 1 185 ? 28.507 45.231 20.997 1.00 22.25 185 ALA A CA 1
ATOM 1355 C C . ALA A 1 185 ? 28.964 46.497 21.708 1.00 23.16 185 ALA A C 1
ATOM 1356 O O . ALA A 1 185 ? 29.943 46.491 22.459 1.00 21.37 185 ALA A O 1
ATOM 1358 N N . LEU A 1 186 ? 28.284 47.610 21.435 1.00 24.24 186 LEU A N 1
ATOM 1359 C CA . LEU A 1 186 ? 28.536 48.851 22.160 1.00 22.75 186 LEU A CA 1
ATOM 1360 C C . LEU A 1 186 ? 28.409 48.647 23.664 1.00 20.23 186 LEU A C 1
ATOM 1361 O O . LEU A 1 186 ? 29.305 49.010 24.436 1.00 22.27 186 LEU A O 1
ATOM 1366 N N . ARG A 1 187 ? 27.288 48.076 24.090 1.00 21.20 187 ARG A N 1
ATOM 1367 C CA . ARG A 1 187 ? 27.064 47.724 25.484 1.00 20.75 187 ARG A CA 1
ATOM 1368 C C . ARG A 1 187 ? 28.277 46.985 26.050 1.00 27.59 187 ARG A C 1
ATOM 1369 O O . ARG A 1 187 ? 28.826 47.352 27.101 1.00 20.71 187 ARG A O 1
ATOM 1377 N N . SER A 1 188 ? 28.765 45.988 25.303 1.00 23.13 188 SER A N 1
ATOM 1378 C CA . SER A 1 188 ? 29.909 45.210 25.759 1.00 20.20 188 SER A CA 1
ATOM 1379 C C . SER A 1 188 ? 31.129 46.090 25.972 1.00 18.58 188 SER A C 1
ATOM 1380 O O . SER A 1 188 ? 31.826 45.978 26.988 1.00 20.84 188 SER A O 1
ATOM 1383 N N . HIS A 1 189 ? 31.408 46.965 25.015 1.00 19.34 189 HIS A N 1
ATOM 1384 C CA . HIS A 1 189 ? 32.576 47.819 25.133 1.00 19.69 189 HIS A CA 1
ATOM 1385 C C . HIS A 1 189 ? 32.415 48.810 26.269 1.00 20.55 189 HIS A C 1
ATOM 1386 O O . HIS A 1 189 ? 33.353 49.047 27.039 1.00 20.76 189 HIS A O 1
ATOM 1393 N N . GLU A 1 190 ? 31.234 49.399 26.380 1.00 22.34 190 GLU A N 1
ATOM 1394 C CA . GLU A 1 190 ? 31.001 50.372 27.436 1.00 24.24 190 GLU A CA 1
ATOM 1395 C C . GLU A 1 190 ? 31.137 49.717 28.798 1.00 20.59 190 GLU A C 1
ATOM 1396 O O . GLU A 1 190 ? 31.895 50.181 29.651 1.00 21.99 190 GLU A O 1
ATOM 1402 N N . ARG A 1 191 ? 30.455 48.592 28.990 1.00 24.90 191 ARG A N 1
ATOM 1403 C CA . ARG A 1 191 ? 30.506 47.912 30.277 1.00 22.10 191 ARG A CA 1
ATOM 1404 C C . ARG A 1 191 ? 31.898 47.384 30.567 1.00 20.48 191 ARG A C 1
ATOM 1405 O O . ARG A 1 191 ? 32.339 47.376 31.718 1.00 20.69 191 ARG A O 1
ATOM 1413 N N . ALA A 1 192 ? 32.610 46.926 29.541 1.00 19.43 192 ALA A N 1
ATOM 1414 C CA . ALA A 1 192 ? 33.949 46.424 29.797 1.00 19.67 192 ALA A CA 1
ATOM 1415 C C . ALA A 1 192 ? 34.880 47.556 30.172 1.00 18.64 192 ALA A C 1
ATOM 1416 O O . ALA A 1 192 ? 35.675 47.429 31.110 1.00 20.35 192 ALA A O 1
ATOM 1418 N N . ALA A 1 193 ? 34.792 48.677 29.454 1.00 17.95 193 ALA A N 1
ATOM 1419 C CA . ALA A 1 193 ? 35.642 49.809 29.779 1.00 25.96 193 ALA A CA 1
ATOM 1420 C C . ALA A 1 193 ? 35.311 50.326 31.166 1.00 19.32 193 ALA A C 1
ATOM 1421 O O . ALA A 1 193 ? 36.210 50.618 31.961 1.00 24.17 193 ALA A O 1
ATOM 1423 N N . ARG A 1 194 ? 34.023 50.411 31.473 1.00 19.22 194 ARG A N 1
ATOM 1424 C CA . ARG A 1 194 ? 33.592 50.907 32.776 1.00 24.97 194 ARG A CA 1
ATOM 1425 C C . ARG A 1 194 ? 34.069 49.975 33.882 1.00 26.99 194 ARG A C 1
ATOM 1426 O O . ARG A 1 194 ? 34.632 50.416 34.894 1.00 23.25 194 ARG A O 1
ATOM 1434 N N . ALA A 1 195 ? 33.890 48.669 33.677 1.00 24.11 195 ALA A N 1
ATOM 1435 C CA . ALA A 1 195 ? 34.339 47.714 34.678 1.00 18.28 195 ALA A CA 1
ATOM 1436 C C . ALA A 1 195 ? 35.823 47.890 34.958 1.00 21.89 195 ALA A C 1
ATOM 1437 O O . ALA A 1 195 ? 36.244 47.996 36.111 1.00 22.48 195 ALA A O 1
ATOM 1439 N N . TRP A 1 196 ? 36.635 47.962 33.909 1.00 20.48 196 TRP A N 1
ATOM 1440 C CA . TRP A 1 196 ? 38.060 48.179 34.116 1.00 22.45 196 TRP A CA 1
ATOM 1441 C C . TRP A 1 196 ? 38.317 49.483 34.856 1.00 22.48 196 TRP A C 1
ATOM 1442 O O . TRP A 1 196 ? 39.016 49.509 35.878 1.00 20.44 196 TRP A O 1
ATOM 1453 N N . ALA A 1 197 ? 37.767 50.578 34.326 1.00 24.11 197 ALA A N 1
ATOM 1454 C CA . ALA A 1 197 ? 37.935 51.906 34.923 1.00 26.89 197 ALA A CA 1
ATOM 1455 C C . ALA A 1 197 ? 37.614 51.909 36.412 1.00 23.30 197 ALA A C 1
ATOM 1456 O O . ALA A 1 197 ? 38.370 52.464 37.214 1.00 26.70 197 ALA A O 1
ATOM 1458 N N . GLU A 1 198 ? 36.514 51.283 36.804 1.00 24.29 198 GLU A N 1
ATOM 1459 C CA . GLU A 1 198 ? 36.134 51.233 38.210 1.00 27.46 198 GLU A CA 1
ATOM 1460 C C . GLU A 1 198 ? 36.863 50.160 39.017 1.00 27.92 198 GLU A C 1
ATOM 1461 O O . GLU A 1 198 ? 36.521 49.950 40.183 1.00 28.10 198 GLU A O 1
ATOM 1467 N N . GLY A 1 199 ? 37.853 49.485 38.443 1.00 24.75 199 GLY A N 1
ATOM 1468 C CA . GLY A 1 199 ? 38.563 48.464 39.175 1.00 25.58 199 GLY A CA 1
ATOM 1469 C C . GLY A 1 199 ? 37.776 47.193 39.406 1.00 23.53 199 GLY A C 1
ATOM 1470 O O . GLY A 1 199 ? 38.158 46.391 40.258 1.00 22.59 199 GLY A O 1
ATOM 1471 N N . VAL A 1 200 ? 36.673 46.993 38.679 1.00 24.00 200 VAL A N 1
ATOM 1472 C CA . VAL A 1 200 ? 35.867 45.788 38.843 1.00 20.19 200 VAL A CA 1
ATOM 1473 C C . VAL A 1 200 ? 36.661 44.539 38.491 1.00 23.09 200 VAL A C 1
ATOM 1474 O O . VAL A 1 200 ? 36.403 43.458 39.032 1.00 20.88 200 VAL A O 1
ATOM 1478 N N . PHE A 1 201 ? 37.626 44.646 37.589 1.00 21.80 201 PHE A N 1
ATOM 1479 C CA . PHE A 1 201 ? 38.384 43.459 37.212 1.00 22.04 201 PHE A CA 1
ATOM 1480 C C . PHE A 1 201 ? 39.658 43.305 38.008 1.00 23.19 201 PHE A C 1
ATOM 1481 O O . PHE A 1 201 ? 40.364 42.313 37.822 1.00 20.20 201 PHE A O 1
ATOM 1489 N N . ASP A 1 202 ? 39.964 44.252 38.899 1.00 21.92 202 ASP A N 1
ATOM 1490 C CA . ASP A 1 202 ? 41.170 44.123 39.704 1.00 23.34 202 ASP A CA 1
ATOM 1491 C C . ASP A 1 202 ? 41.174 42.820 40.476 1.00 23.26 202 ASP A C 1
ATOM 1492 O O . ASP A 1 202 ? 42.222 42.186 40.626 1.00 26.83 202 ASP A O 1
ATOM 1497 N N . ALA A 1 203 ? 40.006 42.417 40.981 1.00 22.09 203 ALA A N 1
ATOM 1498 C CA . ALA A 1 203 ? 39.908 41.193 41.762 1.00 22.75 203 ALA A CA 1
ATOM 1499 C C . ALA A 1 203 ? 40.331 39.973 40.957 1.00 20.31 203 ALA A C 1
ATOM 1500 O O . ALA A 1 203 ? 40.801 38.994 41.526 1.00 19.76 203 ALA A O 1
ATOM 1502 N N . GLU A 1 204 ? 40.154 40.001 39.647 1.00 18.83 204 GLU A N 1
ATOM 1503 C CA . GLU A 1 204 ? 40.396 38.813 38.851 1.00 20.32 204 GLU A CA 1
ATOM 1504 C C . GLU A 1 204 ? 41.587 38.920 37.921 1.00 21.70 204 GLU A C 1
ATOM 1505 O O . GLU A 1 204 ? 41.880 37.955 37.215 1.00 22.50 204 GLU A O 1
ATOM 1511 N N . ILE A 1 205 ? 42.287 40.028 37.896 1.00 17.66 205 ILE A N 1
ATOM 1512 C CA . ILE A 1 205 ? 43.324 40.209 36.896 1.00 20.03 205 ILE A CA 1
ATOM 1513 C C . ILE A 1 205 ? 44.685 39.924 37.502 1.00 21.07 205 ILE A C 1
ATOM 1514 O O . ILE A 1 205 ? 44.976 40.326 38.637 1.00 21.19 205 ILE A O 1
ATOM 1519 N N . THR A 1 206 ? 45.499 39.170 36.763 1.00 19.11 206 THR A N 1
ATOM 1520 C CA . THR A 1 206 ? 46.925 39.098 37.000 1.00 16.17 206 THR A CA 1
ATOM 1521 C C . THR A 1 206 ? 47.597 39.617 35.750 1.00 24.79 206 THR A C 1
ATOM 1522 O O . THR A 1 206 ? 47.155 39.326 34.630 1.00 23.40 206 THR A O 1
ATOM 1526 N N . GLN A 1 207 ? 48.634 40.422 35.941 1.00 23.45 207 GLN A N 1
ATOM 1527 C CA . GLN A 1 207 ? 49.353 40.997 34.823 1.00 22.92 207 GLN A CA 1
ATOM 1528 C C . GLN A 1 207 ? 50.576 40.159 34.535 1.00 25.76 207 GLN A C 1
ATOM 1529 O O . GLN A 1 207 ? 51.256 39.700 35.452 1.00 27.86 207 GLN A O 1
ATOM 1535 N N . ILE A 1 208 ? 50.826 39.929 33.254 1.00 27.05 208 ILE A N 1
ATOM 1536 C CA . ILE A 1 208 ? 52.048 39.252 32.842 1.00 30.07 208 ILE A CA 1
ATOM 1537 C C . ILE A 1 208 ? 53.204 40.225 33.029 1.00 29.55 208 ILE A C 1
ATOM 1538 O O . ILE A 1 208 ? 53.190 41.307 32.427 1.00 29.93 208 ILE A O 1
ATOM 1543 N N . PRO A 1 209 ? 54.212 39.907 33.836 1.00 34.62 209 PRO A N 1
ATOM 1544 C CA . PRO A 1 209 ? 55.374 40.801 33.929 1.00 34.38 209 PRO A CA 1
ATOM 1545 C C . PRO A 1 209 ? 55.975 41.044 32.551 1.00 33.60 209 PRO A C 1
ATOM 1546 O O . PRO A 1 209 ? 56.276 40.102 31.810 1.00 34.52 209 PRO A O 1
ATOM 1550 N N . GLY A 1 210 ? 56.100 42.318 32.189 1.00 31.48 210 GLY A N 1
ATOM 1551 C CA . GLY A 1 210 ? 56.674 42.684 30.909 1.00 30.20 210 GLY A CA 1
ATOM 1552 C C . GLY A 1 210 ? 55.703 42.695 29.752 1.00 36.32 210 GLY A C 1
ATOM 1553 O O . GLY A 1 210 ? 56.104 43.015 28.624 1.00 30.65 210 GLY A O 1
ATOM 1554 N N . ALA A 1 211 ? 54.443 42.346 29.987 1.00 30.40 211 ALA A N 1
ATOM 1555 C CA . ALA A 1 211 ? 53.405 42.390 28.969 1.00 31.55 211 ALA A CA 1
ATOM 1556 C C . ALA A 1 211 ? 52.114 42.862 29.606 1.00 31.80 211 ALA A C 1
ATOM 1557 O O . ALA A 1 211 ? 51.026 42.332 29.348 1.00 26.13 211 ALA A O 1
ATOM 1559 N N . GLU A 1 212 ? 52.236 43.850 30.478 1.00 29.58 212 GLU A N 1
ATOM 1560 C CA . GLU A 1 212 ? 51.089 44.397 31.169 1.00 29.61 212 GLU A CA 1
ATOM 1561 C C . GLU A 1 212 ? 50.154 45.105 30.202 1.00 20.47 212 GLU A C 1
ATOM 1562 O O . GLU A 1 212 ? 50.560 45.649 29.176 1.00 25.79 212 GLU A O 1
ATOM 1568 N N . LEU A 1 213 ? 48.874 45.003 30.509 1.00 22.75 213 LEU A N 1
ATOM 1569 C CA . LEU A 1 213 ? 47.799 45.613 29.755 1.00 22.94 213 LEU A CA 1
ATOM 1570 C C . LEU A 1 213 ? 47.005 46.491 30.701 1.00 30.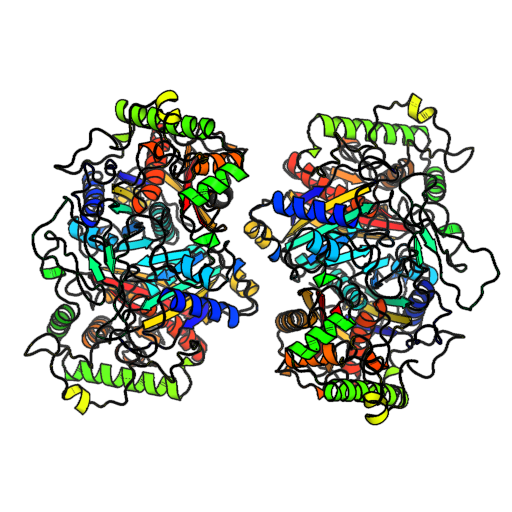06 213 LEU A C 1
ATOM 1571 O O . LEU A 1 213 ? 46.632 46.049 31.799 1.00 31.29 213 LEU A O 1
ATOM 1576 N N . GLU A 1 214 ? 46.779 47.741 30.290 1.00 24.38 214 GLU A N 1
ATOM 1577 C CA . GLU A 1 214 ? 45.928 48.628 31.071 1.00 29.14 214 GLU A CA 1
ATOM 1578 C C . GLU A 1 214 ? 44.570 48.000 31.294 1.00 29.66 214 GLU A C 1
ATOM 1579 O O . GLU A 1 214 ? 44.012 48.071 32.392 1.00 23.88 214 GLU A O 1
ATOM 1585 N N . ARG A 1 215 ? 44.026 47.384 30.249 1.00 23.12 215 ARG A N 1
ATOM 1586 C CA . ARG A 1 215 ? 42.746 46.702 30.286 1.00 19.57 215 ARG A CA 1
ATOM 1587 C C . ARG A 1 215 ? 42.764 45.687 29.154 1.00 21.57 215 ARG A C 1
ATOM 1588 O O . ARG A 1 215 ? 43.730 45.615 28.394 1.00 21.90 215 ARG A O 1
ATOM 1596 N N . ASP A 1 216 ? 41.694 44.906 29.033 1.00 20.24 216 ASP A N 1
ATOM 1597 C CA . ASP A 1 216 ? 41.599 43.995 27.902 1.00 19.54 216 ASP A CA 1
ATOM 1598 C C . ASP A 1 216 ? 41.816 44.762 26.604 1.00 24.15 216 ASP A C 1
ATOM 1599 O O . ASP A 1 216 ? 41.185 45.794 26.362 1.00 22.36 216 ASP A O 1
ATOM 1604 N N . GLU A 1 217 ? 42.768 44.281 25.806 1.00 18.19 217 GLU A N 1
ATOM 1605 C CA . GLU A 1 217 ? 43.257 45.068 24.687 1.00 21.98 217 GLU A CA 1
ATOM 1606 C C . GLU A 1 217 ? 42.174 45.333 23.655 1.00 25.82 217 GLU A C 1
ATOM 1607 O O . GLU A 1 217 ? 42.214 46.360 22.968 1.00 23.36 217 GLU A O 1
ATOM 1613 N N . SER A 1 218 ? 41.195 44.437 23.537 1.00 19.38 218 SER A N 1
ATOM 1614 C CA . SER A 1 218 ? 40.190 44.604 22.501 1.00 21.19 218 SER A CA 1
ATOM 1615 C C . SER A 1 218 ? 39.120 45.615 22.868 1.00 24.61 218 SER A C 1
ATOM 1616 O O . SER A 1 218 ? 38.304 45.963 22.010 1.00 22.72 218 SER A O 1
ATOM 1619 N N . ILE A 1 219 ? 39.086 46.068 24.121 1.00 23.87 219 ILE A N 1
ATOM 1620 C CA . ILE A 1 219 ? 38.125 47.083 24.511 1.00 22.89 219 ILE A CA 1
ATOM 1621 C C . ILE A 1 219 ? 38.455 48.357 23.760 1.00 20.74 219 ILE A C 1
ATOM 1622 O O . ILE A 1 219 ? 39.603 48.817 23.759 1.00 23.43 219 ILE A O 1
ATOM 1627 N N . ARG A 1 220 ? 37.466 48.923 23.099 1.00 23.04 220 ARG A N 1
ATOM 1628 C CA . ARG A 1 220 ? 37.687 50.200 22.462 1.00 29.26 220 ARG A CA 1
ATOM 1629 C C . ARG A 1 220 ? 36.670 51.206 22.952 1.00 29.63 220 ARG A C 1
ATOM 1630 O O . ARG A 1 220 ? 35.629 50.865 23.521 1.00 23.04 220 ARG A O 1
ATOM 1638 N N . GLU A 1 221 ? 37.018 52.464 22.729 1.00 28.19 221 GLU A N 1
ATOM 1639 C CA . GLU A 1 221 ? 36.081 53.551 22.894 1.00 27.96 221 GLU A CA 1
ATOM 1640 C C . GLU A 1 221 ? 35.366 53.587 21.566 1.00 29.14 221 GLU A C 1
ATOM 1641 O O . GLU A 1 221 ? 35.927 54.026 20.565 1.00 35.96 221 GLU A O 1
ATOM 1647 N N . THR A 1 222 ? 34.155 53.074 21.535 1.00 25.26 222 THR A N 1
ATOM 1648 C CA . THR A 1 222 ? 33.457 53.015 20.270 1.00 28.78 222 THR A CA 1
ATOM 1649 C C . THR A 1 222 ? 32.102 53.672 20.430 1.00 27.57 222 THR A C 1
ATOM 1650 O O . THR A 1 222 ? 31.837 54.311 21.451 1.00 29.76 222 THR A O 1
ATOM 1654 N N . SER A 1 223 ? 31.230 53.499 19.448 1.00 25.99 223 SER A N 1
ATOM 1655 C CA . SER A 1 223 ? 29.947 54.176 19.485 1.00 31.93 223 SER A CA 1
ATOM 1656 C C . SER A 1 223 ? 29.023 53.503 18.490 1.00 26.81 223 SER A C 1
ATOM 1657 O O . SER A 1 223 ? 29.471 52.758 17.612 1.00 31.00 223 SER A O 1
ATOM 1660 N N . ALA A 1 224 ? 27.726 53.780 18.638 1.00 28.50 224 ALA A N 1
ATOM 1661 C CA . ALA A 1 224 ? 26.757 53.299 17.665 1.00 30.94 224 ALA A CA 1
ATOM 1662 C C . ALA A 1 224 ? 27.174 53.683 16.255 1.00 31.58 224 ALA A C 1
ATOM 1663 O O . ALA A 1 224 ? 27.102 52.867 15.334 1.00 31.62 224 ALA A O 1
ATOM 1665 N N . GLU A 1 225 ? 27.673 54.904 16.087 1.00 32.84 225 GLU A N 1
ATOM 1666 C CA . GLU A 1 225 ? 28.054 55.387 14.765 1.00 32.31 225 GLU A CA 1
ATOM 1667 C C . GLU A 1 225 ? 29.268 54.638 14.216 1.00 29.89 225 GLU A C 1
ATOM 1668 O O . GLU A 1 225 ? 29.265 54.222 13.053 1.00 32.87 225 GLU A O 1
ATOM 1674 N N . LYS A 1 226 ? 30.315 54.447 15.026 1.00 28.09 226 LYS A N 1
ATOM 1675 C CA . LYS A 1 226 ? 31.473 53.699 14.531 1.00 31.42 226 LYS A CA 1
ATOM 1676 C C . LYS A 1 226 ? 31.088 52.281 14.148 1.00 27.57 226 LYS A C 1
ATOM 1677 O O . LYS A 1 226 ? 31.514 51.761 13.108 1.00 26.88 226 LYS A O 1
ATOM 1683 N N . LEU A 1 227 ? 30.310 51.632 15.006 1.00 27.79 227 LEU A N 1
ATOM 1684 C CA . LEU A 1 227 ? 29.898 50.260 14.768 1.00 32.95 227 LEU A CA 1
ATOM 1685 C C . LEU A 1 227 ? 29.036 50.159 13.518 1.00 31.33 227 LEU A C 1
ATOM 1686 O O . LEU A 1 227 ? 29.178 49.213 12.735 1.00 26.64 227 LEU A O 1
ATOM 1691 N N . ALA A 1 228 ? 28.142 51.133 13.311 1.00 30.74 228 ALA A N 1
ATOM 1692 C CA . ALA A 1 228 ? 27.295 51.103 12.124 1.00 29.98 228 ALA A CA 1
ATOM 1693 C C . ALA A 1 228 ? 28.108 51.297 10.852 1.00 25.30 228 ALA A C 1
ATOM 1694 O O . ALA A 1 228 ? 27.723 50.795 9.793 1.00 30.87 228 ALA A O 1
ATOM 1696 N N . ALA A 1 229 ? 29.222 52.022 10.934 1.00 29.59 229 ALA A N 1
ATOM 1697 C CA . ALA A 1 229 ? 30.042 52.270 9.753 1.00 31.23 229 ALA A CA 1
ATOM 1698 C C . ALA A 1 229 ? 30.779 51.021 9.313 1.00 35.47 229 ALA A C 1
ATOM 1699 O O . ALA A 1 229 ? 31.252 50.953 8.174 1.00 34.34 229 ALA A O 1
ATOM 1701 N N . LEU A 1 230 ? 30.888 50.034 10.198 1.00 32.73 230 LEU A N 1
ATOM 1702 C CA . LEU A 1 230 ? 31.764 48.903 9.943 1.00 33.56 230 LEU A CA 1
ATOM 1703 C C . LEU A 1 230 ? 31.217 48.084 8.777 1.00 30.93 230 LEU A C 1
ATOM 1704 O O . LEU A 1 230 ? 30.008 47.932 8.638 1.00 32.34 230 LEU A O 1
ATOM 1709 N N . LYS A 1 231 ? 32.099 47.573 7.907 1.00 31.27 231 LYS A N 1
ATOM 1710 C CA . LYS A 1 231 ? 31.627 46.738 6.813 1.00 30.90 231 LYS A CA 1
ATOM 1711 C C . LYS A 1 231 ? 31.328 45.337 7.329 1.00 34.86 231 LYS A C 1
ATOM 1712 O O . LYS A 1 231 ? 31.986 44.827 8.260 1.00 30.07 231 LYS A O 1
ATOM 1718 N N . PRO A 1 232 ? 30.343 44.685 6.734 1.00 31.66 232 PRO A N 1
ATOM 1719 C CA . PRO A 1 232 ? 30.029 43.297 7.143 1.00 29.08 232 PRO A CA 1
ATOM 1720 C C . PRO A 1 232 ? 31.211 42.392 6.818 1.00 35.19 232 PRO A C 1
ATOM 1721 O O . PRO A 1 232 ? 31.899 42.589 5.807 1.00 31.29 232 PRO A O 1
ATOM 1725 N N . ALA A 1 233 ? 31.495 41.435 7.707 1.00 29.84 233 ALA A N 1
ATOM 1726 C CA . ALA A 1 233 ? 32.688 40.585 7.557 1.00 29.48 233 ALA A CA 1
ATOM 1727 C C . ALA A 1 233 ? 32.429 39.282 6.822 1.00 32.90 233 ALA A C 1
ATOM 1728 O O . ALA A 1 233 ? 33.383 38.677 6.367 1.00 31.82 233 ALA A O 1
ATOM 1730 N N . PHE A 1 234 ? 31.173 38.823 6.712 1.00 25.50 234 PHE A N 1
ATOM 1731 C CA . PHE A 1 234 ? 30.922 37.493 6.172 1.00 31.26 234 PHE A CA 1
ATOM 1732 C C . PHE A 1 234 ? 29.993 37.445 4.980 1.00 33.42 234 PHE A C 1
ATOM 1733 O O . PHE A 1 234 ? 29.957 36.411 4.308 1.00 35.55 234 PHE A O 1
ATOM 1741 N N . ARG A 1 235 ? 29.232 38.493 4.701 1.00 32.95 235 ARG A N 1
ATOM 1742 C CA . ARG A 1 235 ? 28.461 38.562 3.473 1.00 34.62 235 ARG A CA 1
ATOM 1743 C C . ARG A 1 235 ? 28.457 40.008 3.021 1.00 37.84 235 ARG A C 1
ATOM 1744 O O . ARG A 1 235 ? 28.550 40.915 3.855 1.00 33.88 235 ARG A O 1
ATOM 1752 N N . PRO A 1 236 ? 28.355 40.257 1.716 1.00 43.66 236 PRO A N 1
ATOM 1753 C CA . PRO A 1 236 ? 28.179 41.644 1.245 1.00 41.21 236 PRO A CA 1
ATOM 1754 C C . PRO A 1 236 ? 27.043 42.358 1.952 1.00 33.81 236 PRO A C 1
ATOM 1755 O O . PRO A 1 236 ? 27.187 43.515 2.356 1.00 37.06 236 PRO A O 1
ATOM 1759 N N . ASP A 1 237 ? 25.914 41.676 2.122 1.00 37.48 237 ASP A N 1
ATOM 1760 C CA . ASP A 1 237 ? 24.728 42.219 2.760 1.00 40.21 237 ASP A CA 1
ATOM 1761 C C . ASP A 1 237 ? 24.607 41.790 4.218 1.00 40.01 237 ASP A C 1
ATOM 1762 O O . ASP A 1 237 ? 23.510 41.857 4.784 1.00 36.65 237 ASP A O 1
ATOM 1767 N N . GLY A 1 238 ? 25.695 41.316 4.825 1.00 35.48 238 GLY A N 1
ATOM 1768 C CA . GLY A 1 238 ? 25.603 40.684 6.120 1.00 33.06 238 GLY A CA 1
ATOM 1769 C C . GLY A 1 238 ? 25.419 41.682 7.244 1.00 33.41 238 GLY A C 1
ATOM 1770 O O . GLY A 1 238 ? 25.400 42.898 7.062 1.00 33.39 238 GLY A O 1
ATOM 1771 N N . THR A 1 239 ? 25.268 41.144 8.450 1.00 28.75 239 THR A N 1
ATOM 1772 C CA . THR A 1 239 ? 25.137 41.983 9.629 1.00 27.30 239 THR A CA 1
ATOM 1773 C C . THR A 1 239 ? 26.292 41.843 10.606 1.00 27.57 239 THR A C 1
ATOM 1774 O O . THR A 1 239 ? 26.510 42.754 11.412 1.00 27.10 239 THR A O 1
ATOM 1778 N N . ILE A 1 240 ? 27.050 40.753 10.535 1.00 26.19 240 ILE A N 1
ATOM 1779 C CA . ILE A 1 240 ? 28.175 40.556 11.432 1.00 23.08 240 ILE A CA 1
ATOM 1780 C C . ILE A 1 240 ? 29.337 41.391 10.921 1.00 25.39 240 ILE A C 1
ATOM 1781 O O . ILE A 1 240 ? 29.648 41.387 9.723 1.00 29.50 240 ILE A O 1
ATOM 1786 N N . THR A 1 241 ? 30.002 42.075 11.828 1.00 24.88 241 THR A N 1
ATOM 1787 C CA . THR A 1 241 ? 31.176 42.863 11.520 1.00 25.09 241 THR A CA 1
ATOM 1788 C C . THR A 1 241 ? 32.281 42.452 12.477 1.00 24.49 241 THR A C 1
ATOM 1789 O O . THR A 1 241 ? 32.059 41.684 13.415 1.00 23.56 241 THR A O 1
ATOM 1793 N N . ALA A 1 242 ? 33.483 42.970 12.231 1.00 21.59 242 ALA A N 1
ATOM 1794 C CA . ALA A 1 242 ? 34.542 42.870 13.221 1.00 20.10 242 ALA A CA 1
ATOM 1795 C C . ALA A 1 242 ? 34.148 43.528 14.541 1.00 24.33 242 ALA A C 1
ATOM 1796 O O . ALA A 1 242 ? 34.659 43.137 15.599 1.00 24.25 242 ALA A O 1
ATOM 1798 N N . GLY A 1 243 ? 33.241 44.505 14.505 1.00 23.35 243 GLY A N 1
ATOM 1799 C CA . GLY A 1 243 ? 32.846 45.244 15.690 1.00 20.45 243 GLY A CA 1
ATOM 1800 C C . GLY A 1 243 ? 31.810 44.559 16.554 1.00 21.94 243 GLY A C 1
ATOM 1801 O O . GLY A 1 243 ? 31.834 44.726 17.775 1.00 27.32 243 GLY A O 1
ATOM 1802 N N . ASN A 1 244 ? 30.899 43.793 15.947 1.00 23.17 244 ASN A N 1
ATOM 1803 C CA . ASN A 1 244 ? 29.891 43.053 16.698 1.00 22.98 244 ASN A CA 1
ATOM 1804 C C . ASN A 1 244 ? 30.194 41.555 16.759 1.00 23.42 244 ASN A C 1
ATOM 1805 O O . ASN A 1 244 ? 29.324 40.758 17.143 1.00 20.04 244 ASN A O 1
ATOM 1810 N N . ALA A 1 245 ? 31.397 41.162 16.368 1.00 20.78 245 ALA A N 1
ATOM 1811 C CA . ALA A 1 245 ? 31.928 39.834 16.623 1.00 19.29 245 ALA A CA 1
ATOM 1812 C C . ALA A 1 245 ? 33.033 39.958 17.652 1.00 19.11 245 ALA A C 1
ATOM 1813 O O . ALA A 1 245 ? 33.730 40.974 17.711 1.00 18.88 245 ALA A O 1
ATOM 1815 N N . SER A 1 246 ? 33.219 38.911 18.446 1.00 16.50 246 SER A N 1
ATOM 1816 C CA . SER A 1 246 ? 34.379 38.913 19.304 1.00 17.85 246 SER A CA 1
ATOM 1817 C C . SER A 1 246 ? 35.634 39.010 18.446 1.00 19.85 246 SER A C 1
ATOM 1818 O O . SER A 1 246 ? 35.623 38.691 17.254 1.00 19.33 246 SER A O 1
ATOM 1821 N N . PRO A 1 247 ? 36.720 39.475 19.015 1.00 17.55 247 PRO A N 1
ATOM 1822 C CA . PRO A 1 247 ? 37.998 39.409 18.314 1.00 18.52 247 PRO A CA 1
ATOM 1823 C C . PRO A 1 247 ? 38.551 37.997 18.412 1.00 18.97 247 PRO A C 1
ATOM 1824 O O . PRO A 1 247 ? 37.924 37.082 18.944 1.00 17.92 247 PRO A O 1
ATOM 1828 N N . LEU A 1 248 ? 39.756 37.863 17.891 1.00 17.64 248 LEU A N 1
ATOM 1829 C CA . LEU A 1 248 ? 40.657 36.769 18.165 1.00 20.66 248 LEU A CA 1
ATOM 1830 C C . LEU A 1 248 ? 41.605 37.291 19.232 1.00 20.06 248 LEU A C 1
ATOM 1831 O O . LEU A 1 248 ? 42.089 38.428 19.133 1.00 18.05 248 LEU A O 1
ATOM 1836 N N . ASN A 1 249 ? 41.842 36.507 20.274 1.00 18.67 249 ASN A N 1
ATOM 1837 C CA . ASN A 1 249 ? 42.573 37.078 21.393 1.00 19.73 249 ASN A CA 1
ATOM 1838 C C . ASN A 1 249 ? 43.493 36.062 22.012 1.00 16.76 249 ASN A C 1
ATOM 1839 O O . ASN A 1 249 ? 43.400 34.871 21.760 1.00 17.77 249 ASN A O 1
ATOM 1844 N N . ASP A 1 250 ? 44.379 36.556 22.854 1.00 16.64 250 ASP A N 1
ATOM 1845 C CA . ASP A 1 250 ? 45.227 35.691 23.633 1.00 15.40 250 ASP A CA 1
ATOM 1846 C C . ASP A 1 250 ? 44.892 35.936 25.080 1.00 16.30 250 ASP A C 1
ATOM 1847 O O . ASP A 1 250 ? 44.544 37.051 25.463 1.00 17.61 250 ASP A O 1
ATOM 1852 N N . GLY A 1 251 ? 44.983 34.889 25.877 1.00 16.54 251 GLY A N 1
ATOM 1853 C CA . GLY A 1 251 ? 44.725 35.070 27.273 1.00 15.46 251 GLY A CA 1
ATOM 1854 C C . GLY A 1 251 ? 44.607 33.737 27.950 1.00 18.94 251 GLY A C 1
ATOM 1855 O O . GLY A 1 251 ? 44.410 32.701 27.299 1.00 16.60 251 GLY A O 1
ATOM 1856 N N . ALA A 1 252 ? 44.757 33.762 29.262 1.00 16.60 252 ALA A N 1
ATOM 1857 C CA . ALA A 1 252 ? 44.536 32.598 30.089 1.00 17.13 252 ALA A CA 1
ATOM 1858 C C . ALA A 1 252 ? 43.729 33.025 31.303 1.00 19.66 252 ALA A C 1
ATOM 1859 O O . ALA A 1 252 ? 43.825 34.161 31.767 1.00 16.99 252 ALA A O 1
ATOM 1861 N N . ALA A 1 253 ? 42.954 32.089 31.820 1.00 16.54 253 ALA A N 1
ATOM 1862 C CA . ALA A 1 253 ? 42.204 32.263 33.048 1.00 15.00 253 ALA A CA 1
ATOM 1863 C C . ALA A 1 253 ? 42.417 30.999 33.853 1.00 16.04 253 ALA A C 1
ATOM 1864 O O . ALA A 1 253 ? 42.616 29.930 33.284 1.00 17.53 253 ALA A O 1
ATOM 1866 N N . ALA A 1 254 ? 42.393 31.108 35.170 1.00 16.12 254 ALA A N 1
ATOM 1867 C CA . ALA A 1 254 ? 42.445 29.885 35.957 1.00 16.92 254 ALA A CA 1
ATOM 1868 C C . ALA A 1 254 ? 41.651 30.094 37.231 1.00 16.84 254 ALA A C 1
ATOM 1869 O O . ALA A 1 254 ? 41.690 31.174 37.837 1.00 15.10 254 ALA A O 1
ATOM 1871 N N . LEU A 1 255 ? 40.898 29.060 37.595 1.00 15.59 255 LEU A N 1
ATOM 1872 C CA . LEU A 1 255 ? 40.054 29.074 38.775 1.00 15.68 255 LEU A CA 1
ATOM 1873 C C . LEU A 1 255 ? 40.609 28.057 39.745 1.00 17.36 255 LEU A C 1
ATOM 1874 O O . LEU A 1 255 ? 40.950 26.933 39.351 1.00 16.55 255 LEU A O 1
ATOM 1879 N N . LEU A 1 256 ? 40.747 28.477 40.985 1.00 16.88 256 LEU A N 1
ATOM 1880 C CA . LEU A 1 256 ? 41.050 27.578 42.077 1.00 17.10 256 LEU A CA 1
ATOM 1881 C C . LEU A 1 256 ? 39.723 27.056 42.588 1.00 16.96 256 LEU A C 1
ATOM 1882 O O . LEU A 1 256 ? 38.874 27.828 43.030 1.00 16.80 256 LEU A O 1
ATOM 1887 N N . ILE A 1 257 ? 39.528 25.755 42.472 1.00 17.38 257 ILE A N 1
ATOM 1888 C CA . ILE A 1 257 ? 38.248 25.137 42.768 1.00 14.56 257 ILE A CA 1
ATOM 1889 C C . ILE A 1 257 ? 38.462 24.091 43.841 1.00 17.01 257 ILE A C 1
ATOM 1890 O O . ILE A 1 257 ? 39.423 23.318 43.777 1.00 17.17 257 ILE A O 1
ATOM 1895 N N . GLY A 1 258 ? 37.581 24.078 44.836 1.00 17.21 258 GLY A N 1
ATOM 1896 C CA . GLY A 1 258 ? 37.729 23.110 45.901 1.00 17.00 258 GLY A CA 1
ATOM 1897 C C . GLY A 1 258 ? 36.446 22.902 46.664 1.00 19.28 258 GLY A C 1
ATOM 1898 O O . GLY A 1 258 ? 35.525 23.731 46.623 1.00 19.02 258 GLY A O 1
ATOM 1899 N N . ASP A 1 259 ? 36.395 21.777 47.366 1.00 20.07 259 ASP A N 1
ATOM 1900 C CA . ASP A 1 259 ? 35.320 21.547 48.316 1.00 18.34 259 ASP A CA 1
ATOM 1901 C C . ASP A 1 259 ? 35.593 22.383 49.558 1.00 19.36 259 ASP A C 1
ATOM 1902 O O . ASP A 1 259 ? 36.576 23.131 49.646 1.00 17.48 259 ASP A O 1
ATOM 1907 N N . ALA A 1 260 ? 34.713 22.232 50.548 1.00 21.98 260 ALA A N 1
ATOM 1908 C CA . ALA A 1 260 ? 34.894 22.937 51.808 1.00 22.64 260 ALA A CA 1
ATOM 1909 C C . ALA A 1 260 ? 36.237 22.583 52.436 1.00 23.09 260 ALA A C 1
ATOM 1910 O O . ALA A 1 260 ? 36.947 23.464 52.935 1.00 22.75 260 ALA A O 1
ATOM 1912 N N . ALA A 1 261 ? 36.632 21.313 52.355 1.00 22.78 261 ALA A N 1
ATOM 1913 C CA . ALA A 1 261 ? 37.927 20.916 52.901 1.00 25.16 261 ALA A CA 1
ATOM 1914 C C . ALA A 1 261 ? 39.060 21.691 52.237 1.00 24.30 261 ALA A C 1
ATOM 1915 O O . ALA A 1 261 ? 39.951 22.218 52.917 1.00 24.34 261 ALA A O 1
ATOM 1917 N N . ALA A 1 262 ? 39.036 21.781 50.903 1.00 21.33 262 ALA A N 1
ATOM 1918 C CA . ALA A 1 262 ? 40.021 22.596 50.196 1.00 21.21 262 ALA A CA 1
ATOM 1919 C C . ALA A 1 262 ? 39.954 24.048 50.633 1.00 22.62 262 ALA A C 1
ATOM 1920 O O . ALA A 1 262 ? 40.988 24.710 50.802 1.00 20.57 262 ALA A O 1
ATOM 1922 N N . ALA A 1 263 ? 38.738 24.586 50.737 1.00 20.50 263 ALA A N 1
ATOM 1923 C CA . ALA A 1 263 ? 38.585 25.997 51.062 1.00 21.94 263 ALA A CA 1
ATOM 1924 C C . ALA A 1 263 ? 39.303 26.324 52.364 1.00 22.69 263 ALA A C 1
ATOM 1925 O O . ALA A 1 263 ? 40.093 27.271 52.430 1.00 26.40 263 ALA A O 1
ATOM 1927 N N . GLU A 1 264 ? 39.067 25.505 53.396 1.00 25.81 264 GLU A N 1
ATOM 1928 C CA . GLU A 1 264 ? 39.745 25.670 54.682 1.00 27.50 264 GLU A CA 1
ATOM 1929 C C . GLU A 1 264 ? 41.242 25.463 54.544 1.00 26.01 264 GLU A C 1
ATOM 1930 O O . GLU A 1 264 ? 42.038 26.247 55.066 1.00 29.46 264 GLU A O 1
ATOM 1936 N N . ARG A 1 265 ? 41.639 24.397 53.852 1.00 26.92 265 ARG A N 1
ATOM 1937 C CA . ARG A 1 265 ? 43.053 24.098 53.652 1.00 27.19 265 ARG A CA 1
ATOM 1938 C C . ARG A 1 265 ? 43.779 25.258 52.990 1.00 28.47 265 ARG A C 1
ATOM 1939 O O . ARG A 1 265 ? 44.902 25.607 53.373 1.00 29.70 265 ARG A O 1
ATOM 1947 N N . VAL A 1 266 ? 43.142 25.873 51.992 1.00 26.25 266 VAL A N 1
ATOM 1948 C CA . VAL A 1 266 ? 43.772 26.924 51.211 1.00 26.59 266 VAL A CA 1
ATOM 1949 C C . VAL A 1 266 ? 43.619 28.291 51.868 1.00 24.61 266 VAL A C 1
ATOM 1950 O O . VAL A 1 266 ? 44.337 29.234 51.504 1.00 26.88 266 VAL A O 1
ATOM 1954 N N . GLY A 1 267 ? 42.741 28.408 52.862 1.00 27.02 267 GLY A N 1
ATOM 1955 C CA . GLY A 1 267 ? 42.497 29.680 53.514 1.00 26.17 267 GLY A CA 1
ATOM 1956 C C . GLY A 1 267 ? 41.746 30.661 52.650 1.00 27.32 267 GLY A C 1
ATOM 1957 O O . GLY A 1 267 ? 42.013 31.864 52.702 1.00 30.27 267 GLY A O 1
ATOM 1958 N N . ARG A 1 268 ? 40.808 30.185 51.846 1.00 26.59 268 ARG A N 1
ATOM 1959 C CA . ARG A 1 268 ? 40.068 31.033 50.927 1.00 25.05 268 ARG A CA 1
ATOM 1960 C C . ARG A 1 268 ? 38.583 30.896 51.184 1.00 28.35 268 ARG A C 1
ATOM 1961 O O . ARG A 1 268 ? 38.050 29.780 51.192 1.00 28.21 268 ARG A O 1
ATOM 1969 N N . GLU A 1 269 ? 37.931 32.001 51.347 1.00 27.31 269 GLU A N 1
ATOM 1970 C CA . GLU A 1 269 ? 36.485 31.957 51.429 1.00 32.47 269 GLU A CA 1
ATOM 1971 C C . GLU A 1 269 ? 35.945 31.797 50.017 1.00 26.89 269 GLU A C 1
ATOM 1972 O O . GLU A 1 269 ? 36.330 32.566 49.123 1.00 27.82 269 GLU A O 1
ATOM 1978 N N . PRO A 1 270 ? 35.115 30.793 49.767 1.00 22.59 270 PRO A N 1
ATOM 1979 C CA . PRO A 1 270 ? 34.612 30.574 48.408 1.00 24.55 270 PRO A CA 1
ATOM 1980 C C . PRO A 1 270 ? 34.035 31.854 47.824 1.00 22.80 270 PRO A C 1
ATOM 1981 O O . PRO A 1 270 ? 33.332 32.607 48.504 1.00 21.13 270 PRO A O 1
ATOM 1985 N N . LEU A 1 271 ? 34.378 32.118 46.564 1.00 19.22 271 LEU A N 1
ATOM 1986 C CA . LEU A 1 271 ? 33.688 33.162 45.825 1.00 18.74 271 LEU A CA 1
ATOM 1987 C C . LEU A 1 271 ? 32.241 32.785 45.580 1.00 20.58 271 LEU A C 1
ATOM 1988 O O . LEU A 1 271 ? 31.340 33.614 45.742 1.00 19.50 271 LEU A O 1
ATOM 1993 N N . ALA A 1 272 ? 32.008 31.540 45.163 1.00 17.44 272 ALA A N 1
ATOM 1994 C CA . ALA A 1 272 ? 30.689 31.058 44.808 1.00 16.35 272 ALA A CA 1
ATOM 1995 C C . ALA A 1 272 ? 30.721 29.541 44.844 1.00 19.08 272 ALA A C 1
ATOM 1996 O O . ALA A 1 272 ? 31.780 28.925 44.687 1.00 18.01 272 ALA A O 1
ATOM 1998 N N . ARG A 1 273 ? 29.555 28.952 45.049 1.00 18.55 273 ARG A N 1
ATOM 1999 C CA . ARG A 1 273 ? 29.413 27.518 44.852 1.00 17.99 273 ARG A CA 1
ATOM 2000 C C . ARG A 1 273 ? 29.131 27.219 43.394 1.00 15.80 273 ARG A C 1
ATOM 2001 O O . ARG A 1 273 ? 28.360 27.917 42.733 1.00 16.60 273 ARG A O 1
ATOM 2009 N N . ILE A 1 274 ? 29.757 26.173 42.884 1.00 16.36 274 ILE A N 1
ATOM 2010 C CA . ILE A 1 274 ? 29.399 25.690 41.566 1.00 17.26 274 ILE A CA 1
ATOM 2011 C C . ILE A 1 274 ? 28.237 24.742 41.799 1.00 18.82 274 ILE A C 1
ATOM 2012 O O . ILE A 1 274 ? 28.412 23.641 42.339 1.00 21.06 274 ILE A O 1
ATOM 2017 N N . VAL A 1 275 ? 27.046 25.177 41.427 1.00 16.20 275 VAL A N 1
ATOM 2018 C CA . VAL A 1 275 ? 25.854 24.411 41.742 1.00 18.28 275 VAL A CA 1
ATOM 2019 C C . VAL A 1 275 ? 25.591 23.355 40.690 1.00 17.02 275 VAL A C 1
ATOM 2020 O O . VAL A 1 275 ? 25.279 22.212 41.007 1.00 19.33 275 VAL A O 1
ATOM 2024 N N . SER A 1 276 ? 25.747 23.708 39.424 1.00 15.76 276 SER A N 1
ATOM 2025 C CA . SER A 1 276 ? 25.255 22.824 38.385 1.00 18.07 276 SER A CA 1
ATOM 2026 C C . SER A 1 276 ? 25.913 23.192 37.070 1.00 16.97 276 SER A C 1
ATOM 2027 O O . SER A 1 276 ? 26.566 24.229 36.940 1.00 16.86 276 SER A O 1
ATOM 2030 N N . ARG A 1 277 ? 25.763 22.295 36.122 1.00 16.20 277 ARG A N 1
ATOM 2031 C CA . ARG A 1 277 ? 26.303 22.580 34.785 1.00 15.17 277 ARG A CA 1
ATOM 2032 C C . ARG A 1 277 ? 25.415 21.878 33.773 1.00 16.80 277 ARG A C 1
ATOM 2033 O O . ARG A 1 277 ? 24.643 20.990 34.138 1.00 18.28 277 ARG A O 1
ATOM 2041 N N . GLY A 1 278 ? 25.515 22.351 32.550 1.00 16.90 278 GLY A N 1
ATOM 2042 C CA . GLY A 1 278 ? 24.768 21.770 31.462 1.00 17.42 278 GLY A CA 1
ATOM 2043 C C . GLY A 1 278 ? 25.669 21.737 30.254 1.00 17.08 278 GLY A C 1
ATOM 2044 O O . GLY A 1 278 ? 26.592 22.535 30.118 1.00 17.62 278 GLY A O 1
ATOM 2045 N N . VAL A 1 279 ? 25.412 20.769 29.399 1.00 16.33 279 VAL A N 1
ATOM 2046 C CA . VAL A 1 279 ? 26.013 20.708 28.085 1.00 15.40 279 VAL A CA 1
ATOM 2047 C C . VAL A 1 279 ? 24.896 20.433 27.099 1.00 17.31 279 VAL A C 1
ATOM 2048 O O . VAL A 1 279 ? 23.917 19.753 27.420 1.00 23.67 279 VAL A O 1
ATOM 2052 N N . ALA A 1 280 ? 25.017 20.991 25.916 1.00 15.40 280 ALA A N 1
ATOM 2053 C CA . ALA A 1 280 ? 24.053 20.692 24.890 1.00 17.63 280 ALA A CA 1
ATOM 2054 C C . ALA A 1 280 ? 24.774 20.782 23.566 1.00 20.36 280 ALA A C 1
ATOM 2055 O O . ALA A 1 280 ? 25.887 21.313 23.467 1.00 16.79 280 ALA A O 1
ATOM 2057 N N . ALA A 1 281 ? 24.134 20.233 22.550 1.00 19.27 281 ALA A N 1
ATOM 2058 C CA . ALA A 1 281 ? 24.713 20.288 21.234 1.00 20.04 281 ALA A CA 1
ATOM 2059 C C . ALA A 1 281 ? 23.583 20.467 20.249 1.00 20.41 281 ALA A C 1
ATOM 2060 O O . ALA A 1 281 ? 22.456 20.036 20.486 1.00 22.46 281 ALA A O 1
ATOM 2062 N N . VAL A 1 282 ? 23.882 21.198 19.184 1.00 20.31 282 VAL A N 1
ATOM 2063 C CA . VAL A 1 282 ? 22.907 21.590 18.185 1.00 21.91 282 VAL A CA 1
ATOM 2064 C C . VAL A 1 282 ? 23.553 21.340 16.832 1.00 22.70 282 VAL A C 1
ATOM 2065 O O . VAL A 1 282 ? 24.715 20.939 16.747 1.00 20.94 282 VAL A O 1
ATOM 2069 N N . ASP A 1 283 ? 22.790 21.571 15.774 1.00 22.44 283 ASP A N 1
ATOM 2070 C CA . ASP A 1 283 ? 23.398 21.581 14.458 1.00 20.03 283 ASP A CA 1
ATOM 2071 C C . ASP A 1 283 ? 24.590 22.525 14.468 1.00 19.94 283 ASP A C 1
ATOM 2072 O O . ASP A 1 283 ? 24.468 23.670 14.933 1.00 20.61 283 ASP A O 1
ATOM 2077 N N . PRO A 1 284 ? 25.742 22.093 13.982 1.00 20.49 284 PRO A N 1
ATOM 2078 C CA . PRO A 1 284 ? 26.910 22.975 13.971 1.00 18.94 284 PRO A CA 1
ATOM 2079 C C . PRO A 1 284 ? 26.633 24.323 13.337 1.00 22.48 284 PRO A C 1
ATOM 2080 O O . PRO A 1 284 ? 27.272 25.324 13.705 1.00 21.85 284 PRO A O 1
ATOM 2084 N N . ASP A 1 285 ? 25.684 24.392 12.406 1.00 22.06 285 ASP A N 1
ATOM 2085 C CA . ASP A 1 285 ? 25.458 25.651 11.715 1.00 24.58 285 ASP A CA 1
ATOM 2086 C C . ASP A 1 285 ? 24.560 26.582 12.519 1.00 20.54 285 ASP A C 1
ATOM 2087 O O . ASP A 1 285 ? 24.342 27.722 12.105 1.00 21.95 285 ASP A O 1
ATOM 2092 N N . VAL A 1 286 ? 24.065 26.140 13.678 1.00 23.30 286 VAL A N 1
ATOM 2093 C CA . VAL A 1 286 ? 23.427 27.068 14.610 1.00 25.68 286 VAL A CA 1
ATOM 2094 C C . VAL A 1 286 ? 24.166 27.074 15.948 1.00 19.76 286 VAL A C 1
ATOM 2095 O O . VAL A 1 286 ? 23.569 27.366 16.985 1.00 20.03 286 VAL A O 1
ATOM 2099 N N . PHE A 1 287 ? 25.483 26.826 15.925 1.00 19.37 287 PHE A N 1
ATOM 2100 C CA . PHE A 1 287 ? 26.264 26.734 17.167 1.00 18.58 287 PHE A CA 1
ATOM 2101 C C . PHE A 1 287 ? 26.033 27.913 18.100 1.00 20.05 287 PHE A C 1
ATOM 2102 O O . PHE A 1 287 ? 26.122 27.761 19.324 1.00 19.17 287 PHE A O 1
ATOM 2110 N N . GLY A 1 288 ? 25.763 29.093 17.540 1.00 20.87 288 GLY A N 1
ATOM 2111 C CA . GLY A 1 288 ? 25.524 30.253 18.371 1.00 22.01 288 GLY A CA 1
ATOM 2112 C C . GLY A 1 288 ? 24.515 29.993 19.470 1.00 20.72 288 GLY A C 1
ATOM 2113 O O . GLY A 1 288 ? 24.633 30.528 20.582 1.00 22.82 288 GLY A O 1
ATOM 2114 N N . ILE A 1 289 ? 23.522 29.147 19.196 1.00 19.01 289 ILE A N 1
ATOM 2115 C CA . ILE A 1 289 ? 22.472 28.895 20.170 1.00 19.94 289 ILE A CA 1
ATOM 2116 C C . ILE A 1 289 ? 22.694 27.588 20.907 1.00 18.67 289 ILE A C 1
ATOM 2117 O O . ILE A 1 289 ? 21.812 27.143 21.652 1.00 18.86 289 ILE A O 1
ATOM 2122 N N . GLY A 1 290 ? 23.862 26.958 20.720 1.00 18.13 290 GLY A N 1
ATOM 2123 C CA . GLY A 1 290 ? 24.233 25.805 21.515 1.00 18.28 290 GLY A CA 1
ATOM 2124 C C . GLY A 1 290 ? 24.024 25.933 23.010 1.00 20.12 290 GLY A C 1
ATOM 2125 O O . GLY A 1 290 ? 23.627 24.950 23.652 1.00 19.85 290 GLY A O 1
ATOM 2126 N N . PRO A 1 291 ? 24.262 27.115 23.608 1.00 18.79 291 PRO A N 1
ATOM 2127 C CA . PRO A 1 291 ? 24.078 27.251 25.065 1.00 18.26 291 PRO A CA 1
ATOM 2128 C C . PRO A 1 291 ? 22.640 27.187 25.524 1.00 18.51 291 PRO A C 1
ATOM 2129 O O . PRO A 1 291 ? 22.406 27.000 26.725 1.00 19.50 291 PRO A O 1
ATOM 2133 N N . VAL A 1 292 ? 21.671 27.432 24.638 1.00 19.74 292 VAL A N 1
ATOM 2134 C CA . VAL A 1 292 ? 20.284 27.634 25.067 1.00 20.52 292 VAL A CA 1
ATOM 2135 C C . VAL A 1 292 ? 19.820 26.479 25.944 1.00 22.32 292 VAL A C 1
ATOM 2136 O O . VAL A 1 292 ? 19.403 26.663 27.101 1.00 19.03 292 VAL A O 1
ATOM 2140 N N . GLN A 1 293 ? 19.916 25.266 25.415 1.00 18.33 293 GLN A N 1
ATOM 2141 C CA . GLN A 1 293 ? 19.511 24.106 26.188 1.00 19.23 293 GLN A CA 1
ATOM 2142 C C . GLN A 1 293 ? 20.482 23.831 27.330 1.00 20.58 293 GLN A C 1
ATOM 2143 O O . GLN A 1 293 ? 20.080 23.348 28.394 1.00 20.57 293 GLN A O 1
ATOM 2149 N N . ALA A 1 294 ? 21.769 24.109 27.127 1.00 17.97 294 ALA A N 1
ATOM 2150 C CA . ALA A 1 294 ? 22.739 23.834 28.186 1.00 19.47 294 ALA A CA 1
ATOM 2151 C C . ALA A 1 294 ? 22.406 24.642 29.435 1.00 18.31 294 ALA A C 1
ATOM 2152 O O . ALA A 1 294 ? 22.401 24.114 30.552 1.00 18.36 294 ALA A O 1
ATOM 2154 N N . ALA A 1 295 ? 22.092 25.926 29.246 1.00 19.61 295 ALA A N 1
ATOM 2155 C CA . ALA A 1 295 ? 21.676 26.782 30.358 1.00 18.13 295 ALA A CA 1
ATOM 2156 C C . ALA A 1 295 ? 20.382 26.296 31.002 1.00 20.78 295 ALA A C 1
ATOM 2157 O O . ALA A 1 295 ? 20.265 26.280 32.236 1.00 20.09 295 ALA A O 1
ATOM 2159 N N . GLU A 1 296 ? 19.393 25.918 30.185 1.00 21.59 296 GLU A N 1
ATOM 2160 C CA . GLU A 1 296 ? 18.146 25.387 30.730 1.00 17.59 296 GLU A CA 1
ATOM 2161 C C . GLU A 1 296 ? 18.422 24.181 31.613 1.00 20.30 296 GLU A C 1
ATOM 2162 O O . GLU A 1 296 ? 17.859 24.059 32.712 1.00 21.33 296 GLU A O 1
ATOM 2168 N N . ILE A 1 297 ? 19.293 23.279 31.142 1.00 17.68 297 ILE A N 1
ATOM 2169 C CA . ILE A 1 297 ? 19.694 22.120 31.930 1.00 16.86 297 ILE A CA 1
ATOM 2170 C C . ILE A 1 297 ? 20.318 22.558 33.247 1.00 19.21 297 ILE A C 1
ATOM 2171 O O . ILE A 1 297 ? 19.908 22.111 34.327 1.00 20.18 297 ILE A O 1
ATOM 2176 N N . ALA A 1 298 ? 21.338 23.418 33.176 1.00 17.14 298 ALA A N 1
ATOM 2177 C CA . ALA A 1 298 ? 22.019 23.840 34.394 1.00 16.87 298 ALA A CA 1
ATOM 2178 C C . ALA A 1 298 ? 21.037 24.497 35.356 1.00 16.56 298 ALA A C 1
ATOM 2179 O O . ALA A 1 298 ? 21.093 24.261 36.562 1.00 17.28 298 ALA A O 1
ATOM 2181 N N . LEU A 1 299 ? 20.135 25.339 34.828 1.00 17.71 299 LEU A N 1
ATOM 2182 C CA . LEU A 1 299 ? 19.143 25.991 35.677 1.00 18.44 299 LEU A CA 1
ATOM 2183 C C . LEU A 1 299 ? 18.252 24.958 36.338 1.00 18.87 299 LEU A C 1
ATOM 2184 O O . LEU A 1 299 ? 18.068 24.964 37.560 1.00 20.00 299 LEU A O 1
ATOM 2189 N N . ARG A 1 300 ? 17.737 24.015 35.545 1.00 20.14 300 ARG A N 1
ATOM 2190 C CA . ARG A 1 300 ? 16.892 22.968 36.098 1.00 20.00 300 ARG A CA 1
ATOM 2191 C C . ARG A 1 300 ? 17.637 22.183 37.165 1.00 20.47 300 ARG A C 1
ATOM 2192 O O . ARG A 1 300 ? 17.101 21.921 38.247 1.00 19.64 300 ARG A O 1
ATOM 2200 N N . ARG A 1 301 ? 18.896 21.840 36.899 1.00 18.74 301 ARG A N 1
ATOM 2201 C CA . ARG A 1 301 ? 19.654 21.056 37.857 1.00 16.60 301 ARG A CA 1
ATOM 2202 C C . ARG A 1 301 ? 19.927 21.850 39.124 1.00 22.06 301 ARG A C 1
ATOM 2203 O O . ARG A 1 301 ? 20.064 21.264 40.201 1.00 18.16 301 ARG A O 1
ATOM 2211 N N . ALA A 1 302 ? 20.039 23.172 39.000 1.00 16.70 302 ALA A N 1
ATOM 2212 C CA . ALA A 1 302 ? 20.227 24.008 40.171 1.00 23.23 302 ALA A CA 1
ATOM 2213 C C . ALA A 1 302 ? 18.923 24.250 40.905 1.00 20.98 302 ALA A C 1
ATOM 2214 O O . ALA A 1 302 ? 18.949 24.795 42.016 1.00 24.40 302 ALA A O 1
ATOM 2216 N N . GLY A 1 303 ? 17.799 23.855 40.308 1.00 21.23 303 GLY A N 1
ATOM 2217 C CA . GLY A 1 303 ? 16.500 24.102 40.887 1.00 20.40 303 GLY A CA 1
ATOM 2218 C C . GLY A 1 303 ? 16.017 25.519 40.724 1.00 21.80 303 GLY A C 1
ATOM 2219 O O . GLY A 1 303 ? 15.113 25.936 41.445 1.00 21.90 303 GLY A O 1
ATOM 2220 N N . ILE A 1 304 ? 16.589 26.284 39.799 1.00 18.49 304 ILE A N 1
ATOM 2221 C CA . ILE A 1 304 ? 16.234 27.686 39.660 1.00 22.04 304 ILE A CA 1
ATOM 2222 C C . ILE A 1 304 ? 15.748 27.963 38.251 1.00 23.07 304 ILE A C 1
ATOM 2223 O O . ILE A 1 304 ? 15.866 27.142 37.342 1.00 21.40 304 ILE A O 1
ATOM 2228 N N . GLY A 1 305 ? 15.174 29.151 38.090 1.00 21.65 305 GLY A N 1
ATOM 2229 C CA . GLY A 1 305 ? 14.715 29.617 36.811 1.00 20.85 305 GLY A CA 1
ATOM 2230 C C . GLY A 1 305 ? 15.505 30.850 36.418 1.00 25.18 305 GLY A C 1
ATOM 2231 O O . GLY A 1 305 ? 16.345 31.357 37.172 1.00 23.32 305 GLY A O 1
ATOM 2232 N N . TRP A 1 306 ? 15.220 31.321 35.211 1.00 19.48 306 TRP A N 1
ATOM 2233 C CA . TRP A 1 306 ? 15.829 32.558 34.762 1.00 22.90 306 TRP A CA 1
ATOM 2234 C C . TRP A 1 306 ? 15.530 33.689 35.737 1.00 22.55 306 TRP A C 1
ATOM 2235 O O . TRP A 1 306 ? 16.353 34.596 35.898 1.00 24.01 306 TRP A O 1
ATOM 2246 N N . ASP A 1 307 ? 14.345 33.635 36.366 1.00 24.69 307 ASP A N 1
ATOM 2247 C CA . ASP A 1 307 ? 13.932 34.537 37.446 1.00 32.61 307 ASP A CA 1
ATOM 2248 C C . ASP A 1 307 ? 15.011 34.765 38.473 1.00 24.22 307 ASP A C 1
ATOM 2249 O O . ASP A 1 307 ? 15.186 35.886 38.963 1.00 26.59 307 ASP A O 1
ATOM 2254 N N . ASP A 1 308 ? 15.682 33.698 38.877 1.00 22.10 308 ASP A N 1
ATOM 2255 C CA . ASP A 1 308 ? 16.473 33.708 40.092 1.00 20.39 308 ASP A CA 1
ATOM 2256 C C . ASP A 1 308 ? 17.869 34.210 39.882 1.00 18.90 308 ASP A C 1
ATOM 2257 O O . ASP A 1 308 ? 18.614 34.348 40.858 1.00 19.99 308 ASP A O 1
ATOM 2262 N N . LEU A 1 309 ? 18.248 34.434 38.639 1.00 20.29 309 LEU A N 1
ATOM 2263 C CA . LEU A 1 309 ? 19.606 34.818 38.340 1.00 19.23 309 LEU A CA 1
ATOM 2264 C C . LEU A 1 309 ? 19.742 36.293 38.580 1.00 22.21 309 LEU A C 1
ATOM 2265 O O . LEU A 1 309 ? 18.878 37.088 38.196 1.00 20.84 309 LEU A O 1
ATOM 2270 N N . SER A 1 310 ? 20.824 36.653 39.221 1.00 18.90 310 SER A N 1
ATOM 2271 C CA . SER A 1 310 ? 21.170 38.048 39.247 1.00 23.77 310 SER A CA 1
ATOM 2272 C C . SER A 1 310 ? 22.273 38.393 38.256 1.00 20.31 310 SER A C 1
ATOM 2273 O O . SER A 1 310 ? 22.356 39.543 37.830 1.00 19.69 310 SER A O 1
ATOM 2276 N N . VAL A 1 311 ? 23.069 37.426 37.803 1.00 19.16 311 VAL A N 1
ATOM 2277 C CA . VAL A 1 311 ? 24.066 37.708 36.777 1.00 19.02 311 VAL A CA 1
ATOM 2278 C C . VAL A 1 311 ? 24.064 36.569 35.775 1.00 16.08 311 VAL A C 1
ATOM 2279 O O . VAL A 1 311 ? 23.943 35.398 36.150 1.00 15.76 311 VAL A O 1
ATOM 2283 N N . VAL A 1 312 ? 24.206 36.916 34.506 1.00 17.10 312 VAL A N 1
ATOM 2284 C CA . VAL A 1 312 ? 24.434 35.948 33.443 1.00 20.78 312 VAL A CA 1
ATOM 2285 C C . VAL A 1 312 ? 25.695 36.350 32.702 1.00 20.39 312 VAL A C 1
ATOM 2286 O O . VAL A 1 312 ? 25.849 37.509 32.284 1.00 20.75 312 VAL A O 1
ATOM 2290 N N . GLU A 1 313 ? 26.611 35.415 32.585 1.00 15.70 313 GLU A N 1
ATOM 2291 C CA . GLU A 1 313 ? 27.781 35.590 31.747 1.00 16.58 313 GLU A CA 1
ATOM 2292 C C . GLU A 1 313 ? 27.547 34.735 30.522 1.00 16.71 313 GLU A C 1
ATOM 2293 O O . GLU A 1 313 ? 27.674 33.506 30.574 1.00 18.21 313 GLU A O 1
ATOM 2299 N N . LEU A 1 314 ? 27.181 35.385 29.443 1.00 16.50 314 LEU A N 1
ATOM 2300 C CA . LEU A 1 314 ? 26.923 34.742 28.165 1.00 18.38 314 LEU A CA 1
ATOM 2301 C C . LEU A 1 314 ? 28.080 35.095 27.257 1.00 15.87 314 LEU A C 1
ATOM 2302 O O . LEU A 1 314 ? 28.240 36.259 26.884 1.00 17.53 314 LEU A O 1
ATOM 2307 N N . ASN A 1 315 ? 28.893 34.105 26.907 1.00 15.50 315 ASN A N 1
ATOM 2308 C CA . ASN A 1 315 ? 30.072 34.442 26.142 1.00 15.65 315 ASN A CA 1
ATOM 2309 C C . ASN A 1 315 ? 29.670 35.059 24.815 1.00 15.42 315 ASN A C 1
ATOM 2310 O O . ASN A 1 315 ? 28.803 34.544 24.110 1.00 17.44 315 ASN A O 1
ATOM 2315 N N . GLU A 1 316 ? 30.257 36.212 24.518 1.00 17.49 316 GLU A N 1
ATOM 2316 C CA . GLU A 1 316 ? 29.884 36.968 23.326 1.00 18.09 316 GLU A CA 1
ATOM 2317 C C . GLU A 1 316 ? 30.756 36.574 22.134 1.00 14.26 316 GLU A C 1
ATOM 2318 O O . GLU A 1 316 ? 31.623 37.323 21.688 1.00 16.82 316 GLU A O 1
ATOM 2324 N N . ALA A 1 317 ? 30.496 35.384 21.600 1.00 16.28 317 ALA A N 1
ATOM 2325 C CA . ALA A 1 317 ? 31.167 35.009 20.355 1.00 20.52 317 ALA A CA 1
ATOM 2326 C C . ALA A 1 317 ? 30.838 36.012 19.268 1.00 16.01 317 ALA A C 1
ATOM 2327 O O . ALA A 1 317 ? 31.710 36.469 18.521 1.00 19.28 317 ALA A O 1
ATOM 2329 N N . PHE A 1 318 ? 29.568 36.357 19.173 1.00 19.58 318 PHE A N 1
ATOM 2330 C CA . PHE A 1 318 ? 29.048 37.347 18.256 1.00 18.06 318 PHE A CA 1
ATOM 2331 C C . PHE A 1 318 ? 27.874 37.992 18.954 1.00 19.86 318 PHE A C 1
ATOM 2332 O O . PHE A 1 318 ? 27.130 37.309 19.664 1.00 20.73 318 PHE A O 1
ATOM 2340 N N . ALA A 1 319 ? 27.707 39.298 18.747 1.00 17.50 319 ALA A N 1
ATOM 2341 C CA . ALA A 1 319 ? 26.511 39.956 19.241 1.00 21.62 319 ALA A CA 1
ATOM 2342 C C . ALA A 1 319 ? 25.276 39.195 18.803 1.00 18.17 319 ALA A C 1
ATOM 2343 O O . ALA A 1 319 ? 24.394 38.905 19.612 1.00 19.64 319 ALA A O 1
ATOM 2345 N N . ALA A 1 320 ? 25.234 38.801 17.528 1.00 20.47 320 ALA A N 1
ATOM 2346 C CA . ALA A 1 320 ? 24.062 38.115 16.997 1.00 22.09 320 ALA A CA 1
ATOM 2347 C C . ALA A 1 320 ? 23.864 36.766 17.671 1.00 22.23 320 ALA A C 1
ATOM 2348 O O . ALA A 1 320 ? 22.731 36.367 17.975 1.00 23.04 320 ALA A O 1
ATOM 2350 N N . GLN A 1 321 ? 24.953 36.038 17.896 1.00 20.17 321 GLN A N 1
ATOM 2351 C CA . GLN A 1 321 ? 24.850 34.792 18.637 1.00 20.04 321 GLN A CA 1
ATOM 2352 C C . GLN A 1 321 ? 24.297 35.035 20.039 1.00 20.44 321 GLN A C 1
ATOM 2353 O O . GLN A 1 321 ? 23.401 34.326 20.497 1.00 18.11 321 GLN A O 1
ATOM 2359 N N . SER A 1 322 ? 24.852 36.018 20.751 1.00 19.63 322 SER A N 1
ATOM 2360 C CA . SER A 1 322 ? 24.383 36.236 22.112 1.00 21.45 322 SER A CA 1
ATOM 2361 C C . SER A 1 322 ? 22.931 36.690 22.110 1.00 21.47 322 SER A C 1
ATOM 2362 O O . SER A 1 322 ? 22.117 36.218 22.912 1.00 18.57 322 SER A O 1
ATOM 2365 N N . LEU A 1 323 ? 22.587 37.581 21.181 1.00 23.38 323 LEU A N 1
ATOM 2366 C CA . LEU A 1 323 ? 21.219 38.067 21.107 1.00 23.71 323 LEU A CA 1
ATOM 2367 C C . LEU A 1 323 ? 20.256 36.950 20.770 1.00 20.24 323 LEU A C 1
ATOM 2368 O O . LEU A 1 323 ? 19.131 36.918 21.281 1.00 23.58 323 LEU A O 1
ATOM 2373 N N . ALA A 1 324 ? 20.673 36.016 19.911 1.00 21.21 324 ALA A N 1
ATOM 2374 C CA . ALA A 1 324 ? 19.796 34.891 19.616 1.00 21.19 324 ALA A CA 1
ATOM 2375 C C . ALA A 1 324 ? 19.565 34.049 20.859 1.00 20.86 324 ALA A C 1
ATOM 2376 O O . ALA A 1 324 ? 18.438 33.622 21.126 1.00 22.00 324 ALA A O 1
ATOM 2378 N N . CYS A 1 325 ? 20.615 33.803 21.639 1.00 20.94 325 CYS A N 1
ATOM 2379 C CA . CYS A 1 325 ? 20.411 33.103 22.902 1.00 22.17 325 CYS A CA 1
ATOM 2380 C C . CYS A 1 325 ? 19.415 33.840 23.777 1.00 22.03 325 CYS A C 1
ATOM 2381 O O . CYS A 1 325 ? 18.488 33.224 24.313 1.00 24.28 325 CYS A O 1
ATOM 2384 N N . LEU A 1 326 ? 19.576 35.163 23.913 1.00 22.01 326 LEU A N 1
ATOM 2385 C CA . LEU A 1 326 ? 18.625 35.934 24.710 1.00 23.63 326 LEU A CA 1
ATOM 2386 C C . LEU A 1 326 ? 17.209 35.772 24.182 1.00 24.50 326 LEU A C 1
ATOM 2387 O O . LEU A 1 326 ? 16.302 35.429 24.951 1.00 25.79 326 LEU A O 1
ATOM 2392 N N . LYS A 1 327 ? 16.997 35.954 22.863 1.00 23.65 327 LYS A N 1
ATOM 2393 C CA . LYS A 1 327 ? 15.646 35.739 22.328 1.00 29.38 327 LYS A CA 1
ATOM 2394 C C . LYS A 1 327 ? 15.089 34.377 22.710 1.00 23.65 327 LYS A C 1
ATOM 2395 O O . LYS A 1 327 ? 13.906 34.265 23.053 1.00 27.75 327 LYS A O 1
ATOM 2401 N N . LEU A 1 328 ? 15.917 33.333 22.665 1.00 22.12 328 LEU A N 1
ATOM 2402 C CA . LEU A 1 328 ? 15.481 31.998 23.046 1.00 18.67 328 LEU A CA 1
ATOM 2403 C C . LEU A 1 328 ? 15.457 31.781 24.546 1.00 22.09 328 LEU A C 1
ATOM 2404 O O . LEU A 1 328 ? 15.084 30.695 25.000 1.00 23.41 328 LEU A O 1
ATOM 2409 N N . TRP A 1 329 ? 15.841 32.777 25.327 1.00 23.78 329 TRP A N 1
ATOM 2410 C CA . TRP A 1 329 ? 15.712 32.743 26.780 1.00 23.64 329 TRP A CA 1
ATOM 2411 C C . TRP A 1 329 ? 14.776 33.878 27.169 1.00 22.57 329 TRP A C 1
ATOM 2412 O O . TRP A 1 329 ? 15.203 34.839 27.822 1.00 23.90 329 TRP A O 1
ATOM 2423 N N . PRO A 1 330 ? 13.508 33.828 26.746 1.00 23.40 330 PRO A N 1
ATOM 2424 C CA . PRO A 1 330 ? 12.655 35.020 26.898 1.00 26.50 330 PRO A CA 1
ATOM 2425 C C . PRO A 1 330 ? 12.451 35.430 28.347 1.00 28.75 330 PRO A C 1
ATOM 2426 O O . PRO A 1 330 ? 12.239 36.617 28.622 1.00 30.66 330 PRO A O 1
ATOM 2430 N N . ASP A 1 331 ? 12.531 34.479 29.281 1.00 29.05 331 ASP A N 1
ATOM 2431 C CA . ASP A 1 331 ? 12.427 34.788 30.701 1.00 28.37 331 ASP A CA 1
ATOM 2432 C C . ASP A 1 331 ? 13.677 35.436 31.257 1.00 27.08 331 ASP A C 1
ATOM 2433 O O . ASP A 1 331 ? 13.662 35.880 32.401 1.00 33.06 331 ASP A O 1
ATOM 2438 N N . LEU A 1 332 ? 14.760 35.480 30.509 1.00 28.62 332 LEU A N 1
ATOM 2439 C CA . LEU A 1 332 ? 15.976 36.110 30.989 1.00 25.12 332 LEU A CA 1
ATOM 2440 C C . LEU A 1 332 ? 15.902 37.610 30.752 1.00 26.99 332 LEU A C 1
ATOM 2441 O O . LEU A 1 332 ? 15.574 38.060 29.649 1.00 26.33 332 LEU A O 1
ATOM 2446 N N . ASP A 1 333 ? 16.224 38.370 31.771 1.00 26.93 333 ASP A N 1
ATOM 2447 C CA . ASP A 1 333 ? 16.312 39.801 31.592 1.00 22.97 333 ASP A CA 1
ATOM 2448 C C . ASP A 1 333 ? 17.652 40.095 30.941 1.00 26.15 333 ASP A C 1
ATOM 2449 O O . ASP A 1 333 ? 18.699 39.884 31.561 1.00 22.45 333 ASP A O 1
ATOM 2454 N N . PRO A 1 334 ? 17.657 40.603 29.706 1.00 26.17 334 PRO A N 1
ATOM 2455 C CA . PRO A 1 334 ? 18.919 40.820 28.991 1.00 26.14 334 PRO A CA 1
ATOM 2456 C C . PRO A 1 334 ? 19.826 41.738 29.767 1.00 24.90 334 PRO A C 1
ATOM 2457 O O . PRO A 1 334 ? 21.048 41.717 29.601 1.00 25.35 334 PRO A O 1
ATOM 2461 N N . GLU A 1 335 ? 19.203 42.553 30.625 1.00 25.92 335 GLU A N 1
ATOM 2462 C CA . GLU A 1 335 ? 19.923 43.585 31.350 1.00 28.27 335 GLU A CA 1
ATOM 2463 C C . GLU A 1 335 ? 20.970 42.987 32.276 1.00 25.94 335 GLU A C 1
ATOM 2464 O O . GLU A 1 335 ? 21.995 43.622 32.544 1.00 28.31 335 GLU A O 1
ATOM 2470 N N . ILE A 1 336 ? 20.724 41.781 32.793 1.00 21.54 336 ILE A N 1
ATOM 2471 C CA . ILE A 1 336 ? 21.653 41.194 33.754 1.00 25.06 336 ILE A CA 1
ATOM 2472 C C . ILE A 1 336 ? 22.776 40.443 33.071 1.00 23.35 336 ILE A C 1
ATOM 2473 O O . ILE A 1 336 ? 23.677 39.933 33.750 1.00 21.91 336 ILE A O 1
ATOM 2478 N N . VAL A 1 337 ? 22.748 40.370 31.751 1.00 23.42 337 VAL A N 1
ATOM 2479 C CA . VAL A 1 337 ? 23.750 39.642 30.988 1.00 22.60 337 VAL A CA 1
ATOM 2480 C C . VAL A 1 337 ? 25.001 40.493 30.851 1.00 20.97 337 VAL A C 1
ATOM 2481 O O . VAL A 1 337 ? 24.932 41.653 30.422 1.00 23.27 337 VAL A O 1
ATOM 2485 N N . ASN A 1 338 ? 26.148 39.899 31.169 1.00 19.42 338 ASN A N 1
ATOM 2486 C CA . ASN A 1 338 ? 27.458 40.513 30.978 1.00 17.59 338 ASN A CA 1
ATOM 2487 C C . ASN A 1 338 ? 27.546 41.933 31.544 1.00 21.01 338 ASN A C 1
ATOM 2488 O O . ASN A 1 338 ? 27.927 42.869 30.833 1.00 20.08 338 ASN A O 1
ATOM 2493 N N . PRO A 1 339 ? 27.251 42.110 32.832 1.00 22.83 339 PRO A N 1
ATOM 2494 C CA . PRO A 1 339 ? 27.225 43.465 33.405 1.00 20.78 339 PRO A CA 1
ATOM 2495 C C . PRO A 1 339 ? 28.538 44.197 33.250 1.00 23.69 339 PRO A C 1
ATOM 2496 O O . PRO A 1 339 ? 28.550 45.431 33.180 1.00 23.63 339 PRO A O 1
ATOM 2500 N N . ASN A 1 340 ? 29.649 43.468 33.150 1.00 21.20 340 ASN A N 1
ATOM 2501 C CA . ASN A 1 340 ? 30.962 44.065 32.984 1.00 19.89 340 ASN A CA 1
ATOM 2502 C C . ASN A 1 340 ? 31.494 43.878 31.574 1.00 19.90 340 ASN A C 1
ATOM 2503 O O . ASN A 1 340 ? 32.701 43.889 31.356 1.00 19.64 340 ASN A O 1
ATOM 2508 N N . GLY A 1 341 ? 30.594 43.735 30.615 1.00 19.88 341 GLY A N 1
ATOM 2509 C CA . GLY A 1 341 ? 30.979 43.541 29.239 1.00 19.00 341 GLY A CA 1
ATOM 2510 C C . GLY A 1 341 ? 31.212 42.075 28.950 1.00 21.25 341 GLY A C 1
ATOM 2511 O O . GLY A 1 341 ? 31.226 41.214 29.836 1.00 17.69 341 GLY A O 1
ATOM 2512 N N . GLY A 1 342 ? 31.396 41.789 27.678 1.00 19.04 342 GLY A N 1
ATOM 2513 C CA . GLY A 1 342 ? 31.708 40.425 27.336 1.00 17.42 342 GLY A CA 1
ATOM 2514 C C . GLY A 1 342 ? 32.742 40.382 26.245 1.00 18.07 342 GLY A C 1
ATOM 2515 O O . GLY A 1 342 ? 33.394 41.387 25.927 1.00 16.52 342 GLY A O 1
ATOM 2516 N N . ALA A 1 343 ? 32.840 39.206 25.633 1.00 20.06 343 ALA A N 1
ATOM 2517 C CA . ALA A 1 343 ? 33.978 38.875 24.794 1.00 17.94 343 ALA A CA 1
ATOM 2518 C C . ALA A 1 343 ? 34.134 39.800 23.599 1.00 17.67 343 ALA A C 1
ATOM 2519 O O . ALA A 1 343 ? 35.249 39.928 23.079 1.00 16.58 343 ALA A O 1
ATOM 2521 N N . ILE A 1 344 ? 33.047 40.417 23.127 1.00 16.29 344 ILE A N 1
ATOM 2522 C CA . ILE A 1 344 ? 33.163 41.347 22.005 1.00 17.95 344 ILE A CA 1
ATOM 2523 C C . ILE A 1 344 ? 34.236 42.378 22.296 1.00 19.26 344 ILE A C 1
ATOM 2524 O O . ILE A 1 344 ? 35.078 42.698 21.443 1.00 18.67 344 ILE A O 1
ATOM 2529 N N . ALA A 1 345 ? 34.262 42.866 23.527 1.00 19.88 345 ALA A N 1
ATOM 2530 C CA . ALA A 1 345 ? 35.219 43.868 23.938 1.00 15.49 345 ALA A CA 1
ATOM 2531 C C . ALA A 1 345 ? 36.368 43.264 24.711 1.00 18.65 345 ALA A C 1
ATOM 2532 O O . ALA A 1 345 ? 37.514 43.670 24.529 1.00 17.95 345 ALA A O 1
ATOM 2534 N N . ILE A 1 346 ? 36.075 42.287 25.574 1.00 15.78 346 ILE A N 1
ATOM 2535 C CA . ILE A 1 346 ? 37.117 41.737 26.426 1.00 17.25 346 ILE A CA 1
ATOM 2536 C C . ILE A 1 346 ? 38.017 40.822 25.616 1.00 16.10 346 ILE A C 1
ATOM 2537 O O . ILE A 1 346 ? 39.194 40.632 25.942 1.00 17.22 346 ILE A O 1
ATOM 2542 N N . GLY A 1 347 ? 37.497 40.271 24.543 1.00 14.59 347 GLY A N 1
ATOM 2543 C CA . GLY A 1 347 ? 38.252 39.327 23.761 1.00 16.14 347 GLY A CA 1
ATOM 2544 C C . GLY A 1 347 ? 37.798 37.902 24.030 1.00 17.11 347 GLY A C 1
ATOM 2545 O O . GLY A 1 347 ? 37.158 37.597 25.039 1.00 17.53 347 GLY A O 1
ATOM 2546 N N . HIS A 1 348 ? 38.154 37.019 23.101 1.00 15.28 348 HIS A N 1
ATOM 2547 C CA . HIS A 1 348 ? 37.662 35.646 23.100 1.00 16.45 348 HIS A CA 1
ATOM 2548 C C . HIS A 1 348 ? 38.801 34.697 22.761 1.00 15.61 348 HIS A C 1
ATOM 2549 O O . HIS A 1 348 ? 38.848 34.103 21.680 1.00 15.64 348 HIS A O 1
ATOM 2556 N N . PRO A 1 349 ? 39.768 34.579 23.650 1.00 15.13 349 PRO A N 1
ATOM 2557 C CA . PRO A 1 349 ? 40.817 33.590 23.462 1.00 16.39 349 PRO A CA 1
ATOM 2558 C C . PRO A 1 349 ? 40.164 32.278 23.848 1.00 15.17 349 PRO A C 1
ATOM 2559 O O . PRO A 1 349 ? 39.930 31.993 25.029 1.00 14.47 349 PRO A O 1
ATOM 2563 N N . LEU A 1 350 ? 39.761 31.548 22.814 1.00 14.40 350 LEU A N 1
ATOM 2564 C CA . LEU A 1 350 ? 38.843 30.418 22.920 1.00 14.64 350 LEU A CA 1
ATOM 2565 C C . LEU A 1 350 ? 38.929 29.669 24.241 1.00 14.78 350 LEU A C 1
ATOM 2566 O O . LEU A 1 350 ? 37.990 29.718 25.044 1.00 15.40 350 LEU A O 1
ATOM 2571 N N . GLY A 1 351 ? 40.050 29.000 24.487 1.00 13.97 351 GLY A N 1
ATOM 2572 C CA . GLY A 1 351 ? 40.152 28.177 25.678 1.00 16.16 351 GLY A CA 1
ATOM 2573 C C . GLY A 1 351 ? 39.932 28.955 26.960 1.00 15.96 351 GLY A C 1
ATOM 2574 O O . GLY A 1 351 ? 39.342 28.438 27.910 1.00 15.29 351 GLY A O 1
ATOM 2575 N N . ALA A 1 352 ? 40.392 30.204 27.005 1.00 16.80 352 ALA A N 1
ATOM 2576 C CA . ALA A 1 352 ? 40.290 30.976 28.240 1.00 15.49 352 ALA A CA 1
ATOM 2577 C C . ALA A 1 352 ? 38.864 31.439 28.517 1.00 14.36 352 ALA A C 1
ATOM 2578 O O . ALA A 1 352 ? 38.484 31.573 29.689 1.00 15.18 352 ALA A O 1
ATOM 2580 N N . SER A 1 353 ? 38.066 31.680 27.477 1.00 15.13 353 SER A N 1
ATOM 2581 C CA . SER A 1 353 ? 36.813 32.415 27.659 1.00 15.41 353 SER A CA 1
ATOM 2582 C C . SER A 1 353 ? 35.880 31.715 28.631 1.00 14.96 353 SER A C 1
ATOM 2583 O O . SER A 1 353 ? 35.351 32.337 29.553 1.00 20.50 353 SER A O 1
ATOM 2586 N N . GLY A 1 354 ? 35.643 30.419 28.413 1.00 13.54 354 GLY A N 1
ATOM 2587 C CA . GLY A 1 354 ? 34.719 29.706 29.265 1.00 12.18 354 GLY A CA 1
ATOM 2588 C C . GLY A 1 354 ? 35.153 29.659 30.713 1.00 14.30 354 GLY A C 1
ATOM 2589 O O . GLY A 1 354 ? 34.318 29.548 31.615 1.00 15.50 354 GLY A O 1
ATOM 2590 N N . ALA A 1 355 ? 36.452 29.738 30.966 1.00 13.79 355 ALA A N 1
ATOM 2591 C CA . ALA A 1 355 ? 36.893 29.823 32.344 1.00 12.95 355 ALA A CA 1
ATOM 2592 C C . ALA A 1 355 ? 36.778 31.249 32.847 1.00 13.99 355 ALA A C 1
ATOM 2593 O O . ALA A 1 355 ? 36.339 31.487 33.977 1.00 15.43 355 ALA A O 1
ATOM 2595 N N . ARG A 1 356 ? 37.177 32.198 32.007 1.00 15.77 356 ARG A N 1
ATOM 2596 C CA . ARG A 1 356 ? 37.041 33.590 32.383 1.00 16.14 356 ARG A CA 1
ATOM 2597 C C . ARG A 1 356 ? 35.620 33.882 32.827 1.00 15.69 356 ARG A C 1
ATOM 2598 O O . ARG A 1 356 ? 35.411 34.445 33.903 1.00 16.53 356 ARG A O 1
ATOM 2606 N N . ILE A 1 357 ? 34.622 33.451 32.047 1.00 16.07 357 ILE A N 1
ATOM 2607 C CA . ILE A 1 357 ? 33.301 33.962 32.383 1.00 17.25 357 ILE A CA 1
ATOM 2608 C C . ILE A 1 357 ? 32.809 33.291 33.655 1.00 14.80 357 ILE A C 1
ATOM 2609 O O . ILE A 1 357 ? 32.063 33.890 34.433 1.00 16.83 357 ILE A O 1
ATOM 2614 N N . VAL A 1 358 ? 33.223 32.049 33.910 1.00 14.67 358 VAL A N 1
ATOM 2615 C CA . VAL A 1 358 ? 32.873 31.456 35.190 1.00 14.48 358 VAL A CA 1
ATOM 2616 C C . VAL A 1 358 ? 33.590 32.197 36.308 1.00 15.60 358 VAL A C 1
ATOM 2617 O O . VAL A 1 358 ? 33.009 32.504 37.354 1.00 14.49 358 VAL A O 1
ATOM 2621 N N . GLY A 1 359 ? 34.865 32.499 36.111 1.00 15.63 359 GLY A N 1
ATOM 2622 C CA . GLY A 1 359 ? 35.596 33.172 37.164 1.00 16.83 359 GLY A CA 1
ATOM 2623 C C . GLY A 1 359 ? 35.060 34.564 37.417 1.00 16.79 359 GLY A C 1
ATOM 2624 O O . GLY A 1 359 ? 34.882 34.970 38.568 1.00 16.50 359 GLY A O 1
ATOM 2625 N N . THR A 1 360 ? 34.750 35.299 36.349 1.00 15.79 360 THR A N 1
ATOM 2626 C CA . THR A 1 360 ? 34.249 36.653 36.560 1.00 17.12 360 THR A CA 1
ATOM 2627 C C . THR A 1 360 ? 32.822 36.643 37.096 1.00 19.46 360 THR A C 1
ATOM 2628 O O . THR A 1 360 ? 32.432 37.558 37.829 1.00 19.82 360 THR A O 1
ATOM 2632 N N . LEU A 1 361 ? 32.034 35.625 36.746 1.00 17.32 361 LEU A N 1
ATOM 2633 C CA . LEU A 1 361 ? 30.719 35.455 37.352 1.00 15.50 361 LEU A CA 1
ATOM 2634 C C . LEU A 1 361 ? 30.826 35.271 38.859 1.00 17.92 361 LEU A C 1
ATOM 2635 O O . LEU A 1 361 ? 30.040 35.847 39.620 1.00 16.18 361 LEU A O 1
ATOM 2640 N N . ALA A 1 362 ? 31.783 34.449 39.301 1.00 17.07 362 ALA A N 1
ATOM 2641 C CA . ALA A 1 362 ? 32.016 34.246 40.726 1.00 16.35 362 ALA A CA 1
ATOM 2642 C C . ALA A 1 362 ? 32.408 35.540 41.408 1.00 17.95 362 ALA A C 1
ATOM 2643 O O . ALA A 1 362 ? 31.937 35.843 42.511 1.00 17.43 362 ALA A O 1
ATOM 2645 N N . HIS A 1 363 ? 33.316 36.288 40.794 1.00 17.55 363 HIS A N 1
ATOM 2646 C CA . HIS A 1 363 ? 33.705 37.565 41.374 1.00 18.70 363 HIS A CA 1
ATOM 2647 C C . HIS A 1 363 ? 32.539 38.521 41.426 1.00 17.67 363 HIS A C 1
ATOM 2648 O O . HIS A 1 363 ? 32.385 39.249 42.405 1.00 17.33 363 HIS A O 1
ATOM 2655 N N . GLU A 1 364 ? 31.717 38.532 40.376 1.00 19.23 364 GLU A N 1
ATOM 2656 C CA . GLU A 1 364 ? 30.600 39.469 40.327 1.00 21.29 364 GLU A CA 1
ATOM 2657 C C . GLU A 1 364 ? 29.571 39.142 41.386 1.00 21.17 364 GLU A C 1
ATOM 2658 O O . GLU A 1 364 ? 29.044 40.040 42.059 1.00 19.27 364 GLU A O 1
ATOM 2664 N N . LEU A 1 365 ? 29.325 37.863 41.560 1.00 18.67 365 LEU A N 1
ATOM 2665 C CA . LEU A 1 365 ? 28.431 37.397 42.564 1.00 17.96 365 LEU A CA 1
ATOM 2666 C C . LEU A 1 365 ? 29.022 37.814 43.894 1.00 17.52 365 LEU A C 1
ATOM 2667 O O . LEU A 1 365 ? 28.317 38.211 44.783 1.00 19.23 365 LEU A O 1
ATOM 2672 N N . HIS A 1 366 ? 30.330 37.707 44.014 1.00 17.92 366 HIS A N 1
ATOM 2673 C CA . HIS A 1 366 ? 30.974 38.096 45.246 1.00 17.33 366 HIS A CA 1
ATOM 2674 C C . HIS A 1 366 ? 30.760 39.591 45.510 1.00 21.06 366 HIS A C 1
ATOM 2675 O O . HIS A 1 366 ? 30.391 39.978 46.571 1.00 18.05 366 HIS A O 1
ATOM 2682 N N . ARG A 1 367 ? 30.938 40.397 44.487 1.00 19.39 367 ARG A N 1
ATOM 2683 C CA . ARG A 1 367 ? 30.781 41.824 44.603 1.00 23.25 367 ARG A CA 1
ATOM 2684 C C . ARG A 1 367 ? 29.387 42.170 45.006 1.00 23.84 367 ARG A C 1
ATOM 2685 O O . ARG A 1 367 ? 29.161 43.099 45.751 1.00 21.96 367 ARG A O 1
ATOM 2693 N N . ARG A 1 368 ? 28.452 41.415 44.467 1.00 19.63 368 ARG A N 1
ATOM 2694 C CA . ARG A 1 368 ? 27.054 41.685 44.722 1.00 16.54 368 ARG A CA 1
ATOM 2695 C C . ARG A 1 368 ? 26.600 41.131 46.062 1.00 16.50 368 ARG A C 1
ATOM 2696 O O . ARG A 1 368 ? 25.424 41.270 46.408 1.00 16.28 368 ARG A O 1
ATOM 2704 N N . GLY A 1 369 ? 27.505 40.520 46.824 1.00 16.96 369 GLY A N 1
ATOM 2705 C CA . GLY A 1 369 ? 27.137 39.925 48.089 1.00 16.86 369 GLY A CA 1
ATOM 2706 C C . GLY A 1 369 ? 26.373 38.636 47.970 1.00 17.34 369 GLY A C 1
ATOM 2707 O O . GLY A 1 369 ? 25.799 38.177 48.966 1.00 18.25 369 GLY A O 1
ATOM 2708 N N . GLY A 1 370 ? 26.336 38.046 46.782 1.00 15.24 370 GLY A N 1
ATOM 2709 C CA . GLY A 1 370 ? 25.795 36.721 46.594 1.00 15.18 370 GLY A CA 1
ATOM 2710 C C . GLY A 1 370 ? 24.748 36.696 45.517 1.00 16.18 370 GLY A C 1
ATOM 2711 O O . GLY A 1 370 ? 24.504 37.686 44.815 1.00 17.58 370 GLY A O 1
ATOM 2712 N N . GLY A 1 371 ? 24.119 35.539 45.373 1.00 17.59 371 GLY A N 1
ATOM 2713 C CA . GLY A 1 371 ? 23.088 35.349 44.384 1.00 18.73 371 GLY A CA 1
ATOM 2714 C C . GLY A 1 371 ? 23.415 34.208 43.441 1.00 18.12 371 GLY A C 1
ATOM 2715 O O . GLY A 1 371 ? 24.466 33.570 43.520 1.00 15.03 371 GLY A O 1
ATOM 2716 N N . TRP A 1 372 ? 22.474 33.971 42.535 1.00 16.69 372 TRP A N 1
ATOM 2717 C CA . TRP A 1 372 ? 22.597 32.945 41.519 1.00 15.32 372 TRP A CA 1
ATOM 2718 C C . TRP A 1 372 ? 23.170 33.577 40.271 1.00 16.75 372 TRP A C 1
ATOM 2719 O O . TRP A 1 372 ? 22.740 34.660 39.848 1.00 17.50 372 TRP A O 1
ATOM 2730 N N . GLY A 1 373 ? 24.145 32.900 39.688 1.00 16.46 373 GLY A N 1
ATOM 2731 C CA . GLY A 1 373 ? 24.697 33.320 38.421 1.00 15.54 373 GLY A CA 1
ATOM 2732 C C . GLY A 1 373 ? 24.710 32.152 37.463 1.00 16.27 373 GLY A C 1
ATOM 2733 O O . GLY A 1 373 ? 24.806 30.988 37.861 1.00 16.25 373 GLY A O 1
ATOM 2734 N N . LEU A 1 374 ? 24.604 32.479 36.190 1.00 14.94 374 LEU A N 1
ATOM 2735 C CA . LEU A 1 374 ? 24.724 31.491 35.135 1.00 14.69 374 LEU A CA 1
ATOM 2736 C C . LEU A 1 374 ? 25.814 31.967 34.194 1.00 14.05 374 LEU A C 1
ATOM 2737 O O . LEU A 1 374 ? 25.807 33.128 33.775 1.00 15.30 374 LEU A O 1
ATOM 2742 N N . ALA A 1 375 ? 26.728 31.081 33.851 1.00 14.74 375 ALA A N 1
ATOM 2743 C CA . ALA A 1 375 ? 27.660 31.313 32.762 1.00 15.68 375 ALA A CA 1
ATOM 2744 C C . ALA A 1 375 ? 27.344 30.334 31.644 1.00 16.93 375 ALA A C 1
ATOM 2745 O O . ALA A 1 375 ? 27.116 29.155 31.899 1.00 17.63 375 ALA A O 1
ATOM 2747 N N . ALA A 1 376 ? 27.361 30.819 30.415 1.00 14.26 376 ALA A N 1
ATOM 2748 C CA . ALA A 1 376 ? 26.973 30.011 29.281 1.00 15.88 376 ALA A CA 1
ATOM 2749 C C . ALA A 1 376 ? 27.890 30.376 28.143 1.00 17.71 376 ALA A C 1
ATOM 2750 O O . ALA A 1 376 ? 28.261 31.542 27.981 1.00 17.35 376 ALA A O 1
ATOM 2752 N N . ILE A 1 377 ? 28.258 29.392 27.344 1.00 17.19 377 ILE A N 1
ATOM 2753 C CA . ILE A 1 377 ? 29.193 29.666 26.267 1.00 17.76 377 ILE A CA 1
ATOM 2754 C C . ILE A 1 377 ? 28.795 28.811 25.080 1.00 18.27 377 ILE A C 1
ATOM 2755 O O . ILE A 1 377 ? 28.450 27.636 25.243 1.00 15.85 377 ILE A O 1
ATOM 2760 N N . CYS A 1 378 ? 28.754 29.434 23.900 1.00 18.33 378 CYS A N 1
ATOM 2761 C CA . CYS A 1 378 ? 28.509 28.676 22.689 1.00 17.50 378 CYS A CA 1
ATOM 2762 C C . CYS A 1 378 ? 29.831 28.121 22.202 1.00 15.28 378 CYS A C 1
ATOM 2763 O O . CYS A 1 378 ? 30.913 28.576 22.579 1.00 17.01 378 CYS A O 1
ATOM 2766 N N . ILE A 1 379 ? 29.721 27.031 21.472 1.00 17.21 379 ILE A N 1
ATOM 2767 C CA . ILE A 1 379 ? 30.878 26.312 21.018 1.00 15.09 379 ILE A CA 1
ATOM 2768 C C . ILE A 1 379 ? 30.799 25.986 19.550 1.00 15.99 379 ILE A C 1
ATOM 2769 O O . ILE A 1 379 ? 29.781 25.503 19.063 1.00 17.69 379 ILE A O 1
ATOM 2774 N N . GLY A 1 380 ? 31.903 26.193 18.854 1.00 18.20 380 GLY A N 1
ATOM 2775 C CA . GLY A 1 380 ? 31.978 26.192 17.413 1.00 17.51 380 GLY A CA 1
ATOM 2776 C C . GLY A 1 380 ? 31.387 25.118 16.539 1.00 16.37 380 GLY A C 1
ATOM 2777 O O . GLY A 1 380 ? 30.921 25.442 15.444 1.00 17.96 380 GLY A O 1
ATOM 2778 N N . VAL A 1 381 ? 31.384 23.875 16.963 1.00 16.71 381 VAL A N 1
ATOM 2779 C CA . VAL A 1 381 ? 30.799 22.840 16.106 1.00 17.96 381 VAL A CA 1
ATOM 2780 C C . VAL A 1 381 ? 29.390 22.470 16.563 1.00 17.03 381 VAL A C 1
ATOM 2781 O O . VAL A 1 381 ? 28.960 21.339 16.432 1.00 17.25 381 VAL A O 1
ATOM 2785 N N . GLY A 1 382 ? 28.689 23.446 17.134 1.00 16.92 382 GLY A N 1
ATOM 2786 C CA . GLY A 1 382 ? 27.333 23.201 17.601 1.00 17.09 382 GLY A CA 1
ATOM 2787 C C . GLY A 1 382 ? 27.235 22.684 19.012 1.00 16.92 382 GLY A C 1
ATOM 2788 O O . GLY A 1 382 ? 26.517 21.714 19.256 1.00 17.03 382 GLY A O 1
ATOM 2789 N N . GLN A 1 383 ? 27.927 23.301 19.965 1.00 17.51 383 GLN A N 1
ATOM 2790 C CA . GLN A 1 383 ? 27.719 22.886 21.336 1.00 19.30 383 GLN A CA 1
ATOM 2791 C C . GLN A 1 383 ? 27.523 24.112 22.215 1.00 15.82 383 GLN A C 1
ATOM 2792 O O . GLN A 1 383 ? 27.651 25.268 21.786 1.00 15.78 383 GLN A O 1
ATOM 2798 N N . GLY A 1 384 ? 27.194 23.839 23.457 1.00 15.62 384 GLY A N 1
ATOM 2799 C CA . GLY A 1 384 ? 27.022 24.896 24.434 1.00 16.05 384 GLY A CA 1
ATOM 2800 C C . GLY A 1 384 ? 27.216 24.294 25.798 1.00 18.37 384 GLY A C 1
ATOM 2801 O O . GLY A 1 384 ? 26.882 23.130 26.036 1.00 17.03 384 GLY A O 1
ATOM 2802 N N . LEU A 1 385 ? 27.789 25.082 26.688 1.00 15.80 385 LEU A N 1
ATOM 2803 C CA . LEU A 1 385 ? 28.012 24.686 28.059 1.00 14.39 385 LEU A CA 1
ATOM 2804 C C . LEU A 1 385 ? 27.430 25.764 28.945 1.00 17.92 385 LEU A C 1
ATOM 2805 O O . LEU A 1 385 ? 27.406 26.947 28.583 1.00 18.42 385 LEU A O 1
ATOM 2810 N N . ALA A 1 386 ? 26.978 25.358 30.108 1.00 15.73 386 ALA A N 1
ATOM 2811 C CA . ALA A 1 386 ? 26.513 26.347 31.057 1.00 16.94 386 ALA A CA 1
ATOM 2812 C C . ALA A 1 386 ? 26.896 25.883 32.440 1.00 17.38 386 ALA A C 1
ATOM 2813 O O . ALA A 1 386 ? 27.043 24.689 32.694 1.00 17.04 386 ALA A O 1
ATOM 2815 N N . VAL A 1 387 ? 27.117 26.852 33.311 1.00 16.72 387 VAL A N 1
ATOM 2816 C CA . VAL A 1 387 ? 27.394 26.605 34.710 1.00 16.61 387 VAL A CA 1
ATOM 2817 C C . VAL A 1 387 ? 26.515 27.558 35.507 1.00 18.16 387 VAL A C 1
ATOM 2818 O O . VAL A 1 387 ? 26.374 28.731 35.134 1.00 15.25 387 VAL A O 1
ATOM 2822 N N . VAL A 1 388 ? 25.843 27.023 36.519 1.00 16.83 388 VAL A N 1
ATOM 2823 C CA . VAL A 1 388 ? 25.174 27.818 37.531 1.00 16.74 388 VAL A CA 1
ATOM 2824 C C . VAL A 1 388 ? 26.073 27.925 38.743 1.00 17.11 388 VAL A C 1
ATOM 2825 O O . VAL A 1 388 ? 26.555 26.916 39.268 1.00 15.34 388 VAL A O 1
ATOM 2829 N N . LEU A 1 389 ? 26.296 29.152 39.179 1.00 17.14 389 LEU A N 1
ATOM 2830 C CA . LEU A 1 389 ? 26.985 29.442 40.415 1.00 13.08 389 LEU A CA 1
ATOM 2831 C C . LEU A 1 389 ? 25.985 29.995 41.403 1.00 14.94 389 LEU A C 1
ATOM 2832 O O . LEU A 1 389 ? 25.011 30.656 41.030 1.00 17.09 389 LEU A O 1
ATOM 2837 N N . HIS A 1 390 ? 26.251 29.741 42.669 1.00 16.11 390 HIS A N 1
ATOM 2838 C CA . HIS A 1 390 ? 25.565 30.479 43.713 1.00 18.43 390 HIS A CA 1
ATOM 2839 C C . HIS A 1 390 ? 26.562 30.886 44.777 1.00 16.11 390 HIS A C 1
ATOM 2840 O O . HIS A 1 390 ? 27.349 30.064 45.250 1.00 16.43 390 HIS A O 1
ATOM 2847 N N . ARG A 1 391 ? 26.515 32.148 45.152 1.00 16.25 391 ARG A N 1
ATOM 2848 C CA . ARG A 1 391 ? 27.147 32.571 46.377 1.00 16.78 391 ARG A CA 1
ATOM 2849 C C . ARG A 1 391 ? 26.057 32.782 47.411 1.00 17.01 391 ARG A C 1
ATOM 2850 O O . ARG A 1 391 ? 25.141 33.566 47.160 1.00 17.47 391 ARG A O 1
ATOM 2859 N N . MET B 1 1 ? 6.615 -0.314 35.356 1.00 31.59 1 MET B N 1
ATOM 2860 C CA . MET B 1 1 ? 5.718 0.829 35.136 1.00 35.00 1 MET B CA 1
ATOM 2861 C C . MET B 1 1 ? 6.462 2.163 35.207 1.00 33.43 1 MET B C 1
ATOM 2862 O O . MET B 1 1 ? 7.181 2.419 36.168 1.00 34.69 1 MET B O 1
ATOM 2867 N N . THR B 1 2 ? 6.260 3.019 34.204 1.00 31.85 2 THR B N 1
ATOM 2868 C CA . THR B 1 2 ? 7.021 4.250 34.048 1.00 26.32 2 THR B CA 1
ATOM 2869 C C . THR B 1 2 ? 6.081 5.441 34.163 1.00 26.52 2 THR B C 1
ATOM 2870 O O . THR B 1 2 ? 4.989 5.438 33.582 1.00 25.09 2 THR B O 1
ATOM 2874 N N . ASP B 1 3 ? 6.495 6.458 34.917 1.00 26.62 3 ASP B N 1
ATOM 2875 C CA . ASP B 1 3 ? 5.700 7.672 35.002 1.00 21.66 3 ASP B CA 1
ATOM 2876 C C . ASP B 1 3 ? 5.715 8.394 33.668 1.00 22.75 3 ASP B C 1
ATOM 2877 O O . ASP B 1 3 ? 6.708 8.376 32.938 1.00 22.08 3 ASP B O 1
ATOM 2882 N N . VAL B 1 4 ? 4.616 9.077 33.380 1.00 19.55 4 VAL B N 1
ATOM 2883 C CA . VAL B 1 4 ? 4.385 9.660 32.071 1.00 19.99 4 VAL B CA 1
ATOM 2884 C C . VAL B 1 4 ? 3.965 11.102 32.251 1.00 20.80 4 VAL B C 1
ATOM 2885 O O . VAL B 1 4 ? 3.122 11.411 33.099 1.00 21.20 4 VAL B O 1
ATOM 2889 N N . TYR B 1 5 ? 4.526 11.969 31.439 1.00 20.07 5 TYR B N 1
ATOM 2890 C CA . TYR B 1 5 ? 4.387 13.398 31.621 1.00 21.38 5 TYR B CA 1
ATOM 2891 C C . TYR B 1 5 ? 3.890 14.032 30.337 1.00 21.23 5 TYR B C 1
ATOM 2892 O O . TYR B 1 5 ? 4.262 13.624 29.234 1.00 20.07 5 TYR B O 1
ATOM 2901 N N . ILE B 1 6 ? 3.043 15.033 30.493 1.00 19.33 6 ILE B N 1
ATOM 2902 C CA . ILE B 1 6 ? 2.772 15.930 29.390 1.00 18.60 6 ILE B CA 1
ATOM 2903 C C . ILE B 1 6 ? 3.913 16.934 29.366 1.00 18.85 6 ILE B C 1
ATOM 2904 O O . ILE B 1 6 ? 4.044 17.754 30.272 1.00 22.07 6 ILE B O 1
ATOM 2909 N N . LEU B 1 7 ? 4.777 16.822 28.361 1.00 21.15 7 LEU B N 1
ATOM 2910 C CA . LEU B 1 7 ? 5.892 17.753 28.235 1.00 26.09 7 LEU B CA 1
ATOM 2911 C C . LEU B 1 7 ? 5.461 19.065 27.615 1.00 23.61 7 LEU B C 1
ATOM 2912 O O . LEU B 1 7 ? 6.009 20.113 27.949 1.00 27.70 7 LEU B O 1
ATOM 2917 N N . ASP B 1 8 ? 4.487 19.028 26.717 1.00 21.03 8 ASP B N 1
ATOM 2918 C CA . ASP B 1 8 ? 4.011 20.238 26.086 1.00 18.44 8 ASP B CA 1
ATOM 2919 C C . ASP B 1 8 ? 2.654 19.915 25.490 1.00 20.68 8 ASP B C 1
ATOM 2920 O O . ASP B 1 8 ? 2.308 18.748 25.298 1.00 18.24 8 ASP B O 1
ATOM 2925 N N . ALA B 1 9 ? 1.830 20.939 25.346 1.00 15.47 9 ALA B N 1
ATOM 2926 C CA . ALA B 1 9 ? 0.501 20.780 24.797 1.00 16.61 9 ALA B CA 1
ATOM 2927 C C . ALA B 1 9 ? 0.228 22.012 23.977 1.00 19.42 9 ALA B C 1
ATOM 2928 O O . ALA B 1 9 ? 0.330 23.128 24.467 1.00 20.39 9 ALA B O 1
ATOM 2930 N N . VAL B 1 10 ? -0.129 21.809 22.728 1.00 18.30 10 VAL B N 1
ATOM 2931 C CA . VAL B 1 10 ? -0.389 22.930 21.865 1.00 21.24 10 VAL B CA 1
ATOM 2932 C C . VAL B 1 10 ? -1.597 22.644 21.005 1.00 21.05 10 VAL B C 1
ATOM 2933 O O . VAL B 1 10 ? -1.970 21.497 20.801 1.00 18.47 10 VAL B O 1
ATOM 2937 N N . ARG B 1 11 ? -2.219 23.699 20.526 1.00 17.57 11 ARG B N 1
ATOM 2938 C CA . ARG B 1 11 ? -3.335 23.529 19.651 1.00 17.79 11 ARG B CA 1
ATOM 2939 C C . ARG B 1 11 ? -3.594 24.766 18.849 1.00 21.35 11 ARG B C 1
ATOM 2940 O O . ARG B 1 11 ? -3.346 25.879 19.297 1.00 20.84 11 ARG B O 1
ATOM 2948 N N . THR B 1 12 ? -4.132 24.570 17.663 1.00 21.11 12 THR B N 1
ATOM 2949 C CA . THR B 1 12 ? -4.626 25.691 16.927 1.00 18.43 12 THR B CA 1
ATOM 2950 C C . THR B 1 12 ? -5.763 26.322 17.713 1.00 18.80 12 THR B C 1
ATOM 2951 O O . THR B 1 12 ? -6.406 25.656 18.534 1.00 18.17 12 THR B O 1
ATOM 2955 N N . PRO B 1 13 ? -6.026 27.612 17.492 1.00 17.61 13 PRO B N 1
ATOM 2956 C CA . PRO B 1 13 ? -7.351 28.120 17.809 1.00 19.34 13 PRO B CA 1
ATOM 2957 C C . PRO B 1 13 ? -8.324 27.270 17.019 1.00 17.91 13 PRO B C 1
ATOM 2958 O O . PRO B 1 13 ? -7.984 26.696 15.987 1.00 19.12 13 PRO B O 1
ATOM 2962 N N . PHE B 1 14 ? -9.535 27.168 17.506 1.00 18.69 14 PHE B N 1
ATOM 2963 C CA . PHE B 1 14 ? -10.498 26.348 16.809 1.00 17.84 14 PHE B CA 1
ATOM 2964 C C . PHE B 1 14 ? -11.341 27.230 15.896 1.00 16.65 14 PHE B C 1
ATOM 2965 O O . PHE B 1 14 ? -11.818 28.292 16.312 1.00 18.43 14 PHE B O 1
ATOM 2973 N N . GLY B 1 15 ? -11.461 26.814 14.633 1.00 17.45 15 GLY B N 1
ATOM 2974 C CA . GLY B 1 15 ? -12.296 27.533 13.689 1.00 15.86 15 GLY B CA 1
ATOM 2975 C C . GLY B 1 15 ? -13.739 27.100 13.823 1.00 18.07 15 GLY B C 1
ATOM 2976 O O . GLY B 1 15 ? -14.040 25.971 14.218 1.00 17.86 15 GLY B O 1
ATOM 2977 N N . ARG B 1 16 ? -14.653 28.006 13.516 1.00 18.78 16 ARG B N 1
ATOM 2978 C CA . ARG B 1 16 ? -16.018 27.525 13.548 1.00 18.92 16 ARG B CA 1
ATOM 2979 C C . ARG B 1 16 ? -16.330 26.785 12.247 1.00 18.88 16 ARG B C 1
ATOM 2980 O O . ARG B 1 16 ? -15.536 26.764 11.305 1.00 20.32 16 ARG B O 1
ATOM 2988 N N . TYR B 1 17 ? -17.492 26.149 12.214 1.00 21.11 17 TYR B N 1
ATOM 2989 C CA . TYR B 1 17 ? -17.881 25.406 11.027 1.00 18.87 17 TYR B CA 1
ATOM 2990 C C . TYR B 1 17 ? -17.905 26.331 9.814 1.00 19.83 17 TYR B C 1
ATOM 2991 O O . TYR B 1 17 ? -18.533 27.388 9.843 1.00 20.44 17 TYR B O 1
ATOM 3000 N N . GLY B 1 18 ? -17.216 25.930 8.745 1.00 22.09 18 GLY B N 1
ATOM 3001 C CA . GLY B 1 18 ? -17.121 26.790 7.574 1.00 21.50 18 GLY B CA 1
ATOM 3002 C C . GLY B 1 18 ? -16.375 28.081 7.825 1.00 24.50 18 GLY B C 1
ATOM 3003 O O . GLY B 1 18 ? -16.471 29.014 7.022 1.00 24.75 18 GLY B O 1
ATOM 3004 N N . GLY B 1 19 ? -15.624 28.159 8.914 1.00 20.91 19 GLY B N 1
ATOM 3005 C CA . GLY B 1 19 ? -15.016 29.400 9.351 1.00 19.74 19 GLY B CA 1
ATOM 3006 C C . GLY B 1 19 ? -13.551 29.510 8.987 1.00 18.12 19 GLY B C 1
ATOM 3007 O O . GLY B 1 19 ? -13.122 29.113 7.899 1.00 20.49 19 GLY B O 1
ATOM 3008 N N . ALA B 1 20 ? -12.766 30.043 9.921 1.00 21.54 20 ALA B N 1
ATOM 3009 C CA . ALA B 1 20 ? -11.426 30.506 9.594 1.00 20.46 20 ALA B CA 1
ATOM 3010 C C . ALA B 1 20 ? -10.468 29.380 9.247 1.00 20.25 20 ALA B C 1
ATOM 3011 O O . ALA B 1 20 ? -9.508 29.621 8.514 1.00 19.76 20 ALA B O 1
ATOM 3013 N N . LEU B 1 21 ? -10.689 28.164 9.751 1.00 18.96 21 LEU B N 1
ATOM 3014 C CA . LEU B 1 21 ? -9.821 27.056 9.379 1.00 20.99 21 LEU B CA 1
ATOM 3015 C C . LEU B 1 21 ? -10.469 26.120 8.377 1.00 17.54 21 LEU B C 1
ATOM 3016 O O . LEU B 1 21 ? -9.904 25.057 8.083 1.00 19.86 21 LEU B O 1
ATOM 3021 N N . SER B 1 22 ? -11.645 26.472 7.853 1.00 19.05 22 SER B N 1
ATOM 3022 C CA . SER B 1 22 ? -12.360 25.557 6.969 1.00 18.67 22 SER B CA 1
ATOM 3023 C C . SER B 1 22 ? -11.625 25.322 5.662 1.00 20.27 22 SER B C 1
ATOM 3024 O O . SER B 1 22 ? -11.971 24.390 4.938 1.00 23.63 22 SER B O 1
ATOM 3027 N N . GLY B 1 23 ? -10.631 26.139 5.345 1.00 22.45 23 GLY B N 1
ATOM 3028 C CA . GLY B 1 23 ? -9.785 25.938 4.192 1.00 22.66 23 GLY B CA 1
ATOM 3029 C C . GLY B 1 23 ? -8.569 25.103 4.465 1.00 24.17 23 GLY B C 1
ATOM 3030 O O . GLY B 1 23 ? -7.791 24.811 3.554 1.00 25.82 23 GLY B O 1
ATOM 3031 N N . ILE B 1 24 ? -8.374 24.695 5.707 1.00 23.70 24 ILE B N 1
ATOM 3032 C CA . ILE B 1 24 ? -7.188 23.960 6.100 1.00 19.81 24 ILE B CA 1
ATOM 3033 C C . ILE B 1 24 ? -7.565 22.495 6.163 1.00 17.92 24 ILE B C 1
ATOM 3034 O O . ILE B 1 24 ? -8.413 22.100 6.970 1.00 21.75 24 ILE B O 1
ATOM 3039 N N . ARG B 1 25 ? -6.925 21.692 5.333 1.00 19.88 25 ARG B N 1
ATOM 3040 C CA . ARG B 1 25 ? -7.140 20.250 5.346 1.00 18.66 25 ARG B CA 1
ATOM 3041 C C . ARG B 1 25 ? -6.866 19.708 6.745 1.00 20.10 25 ARG B C 1
ATOM 3042 O O . ARG B 1 25 ? -5.969 20.204 7.437 1.00 17.36 25 ARG B O 1
ATOM 3050 N N . PRO B 1 26 ? -7.620 18.708 7.200 1.00 17.71 26 PRO B N 1
ATOM 3051 C CA . PRO B 1 26 ? -7.360 18.174 8.547 1.00 19.44 26 PRO B CA 1
ATOM 3052 C C . PRO B 1 26 ? -5.971 17.580 8.690 1.00 19.73 26 PRO B C 1
ATOM 3053 O O . PRO B 1 26 ? -5.365 17.725 9.761 1.00 19.33 26 PRO B O 1
ATOM 3057 N N . ASP B 1 27 ? -5.432 16.937 7.649 1.00 17.66 27 ASP B N 1
ATOM 3058 C CA . ASP B 1 27 ? -4.066 16.435 7.776 1.00 17.27 27 ASP B CA 1
ATOM 3059 C C . ASP B 1 27 ? -3.087 17.585 7.957 1.00 19.69 27 ASP B C 1
ATOM 3060 O O . ASP B 1 27 ? -2.106 17.454 8.701 1.00 18.31 27 ASP B O 1
ATOM 3065 N N . ASP B 1 28 ? -3.371 18.741 7.350 1.00 18.89 28 ASP B N 1
ATOM 3066 C CA . ASP B 1 28 ? -2.513 19.901 7.563 1.00 20.25 28 ASP B CA 1
ATOM 3067 C C . ASP B 1 28 ? -2.692 20.480 8.960 1.00 18.08 28 ASP B C 1
ATOM 3068 O O . ASP B 1 28 ? -1.726 20.952 9.566 1.00 19.14 28 ASP B O 1
ATOM 3073 N N . LEU B 1 29 ? -3.923 20.468 9.481 1.00 19.12 29 LEU B N 1
ATOM 3074 C CA . LEU B 1 29 ? -4.134 20.873 10.867 1.00 19.25 29 LEU B CA 1
ATOM 3075 C C . LEU B 1 29 ? -3.304 20.019 11.802 1.00 17.75 29 LEU B C 1
ATOM 3076 O O . LEU B 1 29 ? -2.664 20.527 12.729 1.00 17.03 29 LEU B O 1
ATOM 3081 N N . ALA B 1 30 ? -3.333 18.707 11.585 1.00 19.10 30 ALA B N 1
ATOM 3082 C CA . ALA B 1 30 ? -2.551 17.805 12.414 1.00 19.38 30 ALA B CA 1
ATOM 3083 C C . ALA B 1 30 ? -1.065 18.049 12.199 1.00 20.55 30 ALA B C 1
ATOM 3084 O O . ALA B 1 30 ? -0.310 18.255 13.157 1.00 18.52 30 ALA B O 1
ATOM 3086 N N . ALA B 1 31 ? -0.642 18.082 10.933 1.00 17.99 31 ALA B N 1
ATOM 3087 C CA . ALA B 1 31 ? 0.737 18.426 10.625 1.00 18.62 31 ALA B CA 1
ATOM 3088 C C . ALA B 1 31 ? 1.148 19.721 11.306 1.00 17.66 31 ALA B C 1
ATOM 3089 O O . ALA B 1 31 ? 2.275 19.844 11.796 1.00 19.21 31 ALA B O 1
ATOM 3091 N N . HIS B 1 32 ? 0.246 20.699 11.353 1.00 19.30 32 HIS B N 1
ATOM 3092 C CA . HIS B 1 32 ? 0.643 21.991 11.899 1.00 23.53 32 HIS B CA 1
ATOM 3093 C C . HIS B 1 32 ? 0.964 21.902 13.387 1.00 23.18 32 HIS B C 1
ATOM 3094 O O . HIS B 1 32 ? 1.929 22.520 13.852 1.00 21.96 32 HIS B O 1
ATOM 3101 N N . VAL B 1 33 ? 0.125 21.205 14.166 1.00 21.85 33 VAL B N 1
ATOM 3102 C CA . VAL B 1 33 ? 0.395 21.150 15.599 1.00 22.51 33 VAL B CA 1
ATOM 3103 C C . VAL B 1 33 ? 1.645 20.327 15.842 1.00 18.33 33 VAL B C 1
ATOM 3104 O O . VAL B 1 33 ? 2.383 20.570 16.805 1.00 20.10 33 VAL B O 1
ATOM 3108 N N . LEU B 1 34 ? 1.933 19.384 14.951 1.00 17.94 34 LEU B N 1
ATOM 3109 C CA . LEU B 1 34 ? 3.194 18.676 15.033 1.00 20.86 34 LEU B CA 1
ATOM 3110 C C . LEU B 1 34 ? 4.339 19.642 14.795 1.00 21.58 34 LEU B C 1
ATOM 3111 O O . LEU B 1 34 ? 5.281 19.705 15.587 1.00 20.41 34 LEU B O 1
ATOM 3116 N N . ARG B 1 35 ? 4.257 20.404 13.702 1.00 20.70 35 ARG B N 1
ATOM 3117 C CA . ARG B 1 35 ? 5.211 21.477 13.459 1.00 25.16 35 ARG B CA 1
ATOM 3118 C C . ARG B 1 35 ? 5.348 22.355 14.686 1.00 21.55 35 ARG B C 1
ATOM 3119 O O . ARG B 1 35 ? 6.460 22.633 15.144 1.00 25.30 35 ARG B O 1
ATOM 3127 N N . ALA B 1 36 ? 4.218 22.760 15.259 1.00 21.71 36 ALA B N 1
ATOM 3128 C CA . ALA B 1 36 ? 4.243 23.624 16.430 1.00 20.49 36 ALA B CA 1
ATOM 3129 C C . ALA B 1 36 ? 4.962 22.948 17.589 1.00 23.87 36 ALA B C 1
ATOM 3130 O O . ALA B 1 36 ? 5.841 23.545 18.213 1.00 24.72 36 ALA B O 1
ATOM 3132 N N . LEU B 1 37 ? 4.629 21.686 17.868 1.00 22.30 37 LEU B N 1
ATOM 3133 C CA . LEU B 1 37 ? 5.344 20.955 18.908 1.00 22.89 37 LEU B CA 1
ATOM 3134 C C . LEU B 1 37 ? 6.855 21.016 18.688 1.00 22.08 37 LEU B C 1
ATOM 3135 O O . LEU B 1 37 ? 7.617 21.273 19.626 1.00 24.86 37 LEU B O 1
ATOM 3140 N N . ALA B 1 38 ? 7.308 20.764 17.458 1.00 19.76 38 ALA B N 1
ATOM 3141 C CA . ALA B 1 38 ? 8.747 20.778 17.203 1.00 24.58 38 ALA B CA 1
ATOM 3142 C C . ALA B 1 38 ? 9.316 22.178 17.377 1.00 26.61 38 ALA B C 1
ATOM 3143 O O . ALA B 1 38 ? 10.436 22.348 17.877 1.00 24.64 38 ALA B O 1
ATOM 3145 N N . GLU B 1 39 ? 8.556 23.175 16.961 1.00 25.70 39 GLU B N 1
ATOM 3146 C CA . GLU B 1 39 ? 8.966 24.555 17.063 1.00 27.47 39 GLU B CA 1
ATOM 3147 C C . GLU B 1 39 ? 9.102 24.976 18.501 1.00 27.82 39 GLU B C 1
ATOM 3148 O O . GLU B 1 39 ? 10.068 25.570 18.885 1.00 28.35 39 GLU B O 1
ATOM 3154 N N . ARG B 1 40 ? 8.112 24.608 19.288 1.00 23.69 40 ARG B N 1
ATOM 3155 C CA . ARG B 1 40 ? 8.016 24.937 20.688 1.00 26.71 40 ARG B CA 1
ATOM 3156 C C . ARG B 1 40 ? 9.101 24.327 21.538 1.00 25.26 40 ARG B C 1
ATOM 3157 O O . ARG B 1 40 ? 9.419 24.834 22.577 1.00 26.78 40 ARG B O 1
ATOM 3165 N N . SER B 1 41 ? 9.626 23.204 21.100 1.00 26.92 41 SER B N 1
ATOM 3166 C CA . SER B 1 41 ? 10.662 22.533 21.842 1.00 27.09 41 SER B CA 1
ATOM 3167 C C . SER B 1 41 ? 11.899 22.292 20.995 1.00 29.29 41 SER B C 1
ATOM 3168 O O . SER B 1 41 ? 12.019 21.261 20.367 1.00 26.46 41 SER B O 1
ATOM 3171 N N . PRO B 1 42 ? 12.831 23.243 20.990 1.00 32.80 42 PRO B N 1
ATOM 3172 C CA . PRO B 1 42 ? 14.045 23.073 20.173 1.00 27.79 42 PRO B CA 1
ATOM 3173 C C . PRO B 1 42 ? 14.842 21.852 20.567 1.00 30.17 42 PRO B C 1
ATOM 3174 O O . PRO B 1 42 ? 15.465 21.222 19.700 1.00 30.84 42 PRO B O 1
ATOM 3178 N N . GLY B 1 43 ? 14.808 21.473 21.847 1.00 28.18 43 GLY B N 1
ATOM 3179 C CA . GLY B 1 43 ? 15.413 20.224 22.295 1.00 31.67 43 GLY B CA 1
ATOM 3180 C C . GLY B 1 43 ? 14.724 18.975 21.785 1.00 32.49 43 GLY B C 1
ATOM 3181 O O . GLY B 1 43 ? 15.303 17.881 21.882 1.00 31.82 43 GLY B O 1
ATOM 3182 N N . LEU B 1 44 ? 13.511 19.107 21.250 1.00 26.17 44 LEU B N 1
ATOM 3183 C CA . LEU B 1 44 ? 12.818 17.976 20.650 1.00 26.13 44 LEU B CA 1
ATOM 3184 C C . LEU B 1 44 ? 13.407 17.697 19.281 1.00 26.42 44 LEU B C 1
ATOM 3185 O O . LEU B 1 44 ? 13.242 18.475 18.333 1.00 30.30 44 LEU B O 1
ATOM 3190 N N . ASP B 1 45 ? 14.106 16.593 19.175 1.00 23.87 45 ASP B N 1
ATOM 3191 C CA . ASP B 1 45 ? 14.389 16.040 17.873 1.00 25.32 45 ASP B CA 1
ATOM 3192 C C . ASP B 1 45 ? 13.208 15.162 17.509 1.00 27.97 45 ASP B C 1
ATOM 3193 O O . ASP B 1 45 ? 12.989 14.133 18.170 1.00 25.61 45 ASP B O 1
ATOM 3198 N N . PRO B 1 46 ? 12.443 15.504 16.472 1.00 31.31 46 PRO B N 1
ATOM 3199 C CA . PRO B 1 46 ? 11.276 14.694 16.101 1.00 27.21 46 PRO B CA 1
ATOM 3200 C C . PRO B 1 46 ? 11.576 13.229 15.907 1.00 25.82 46 PRO B C 1
ATOM 3201 O O . PRO B 1 46 ? 10.697 12.397 16.162 1.00 23.11 46 PRO B O 1
ATOM 3205 N N . ALA B 1 47 ? 12.782 12.887 15.444 1.00 23.01 47 ALA B N 1
ATOM 3206 C CA . ALA B 1 47 ? 13.175 11.491 15.334 1.00 23.47 47 ALA B CA 1
ATOM 3207 C C . ALA B 1 47 ? 13.093 10.760 16.669 1.00 24.45 47 ALA B C 1
ATOM 3208 O O . ALA B 1 47 ? 12.947 9.532 16.689 1.00 25.03 47 ALA B O 1
ATOM 3210 N N . ALA B 1 48 ? 13.186 11.473 17.781 1.00 24.07 48 ALA B N 1
ATOM 3211 C CA . ALA B 1 48 ? 13.060 10.827 19.077 1.00 23.38 48 ALA B CA 1
ATOM 3212 C C . ALA B 1 48 ? 11.618 10.466 19.418 1.00 23.97 48 ALA B C 1
ATOM 3213 O O . ALA B 1 48 ? 11.389 9.768 20.406 1.00 21.51 48 ALA B O 1
ATOM 3215 N N . VAL B 1 49 ? 10.643 10.946 18.650 1.00 23.70 49 VAL B N 1
ATOM 3216 C CA . VAL B 1 49 ? 9.250 10.628 18.927 1.00 22.87 49 VAL B CA 1
ATOM 3217 C C . VAL B 1 49 ? 9.032 9.178 18.533 1.00 19.07 49 VAL B C 1
ATOM 3218 O O . VAL B 1 49 ? 9.309 8.787 17.396 1.00 19.88 49 VAL B O 1
ATOM 3222 N N . ASP B 1 50 ? 8.623 8.356 19.503 1.00 19.59 50 ASP B N 1
ATOM 3223 C CA . ASP B 1 50 ? 8.505 6.925 19.247 1.00 19.53 50 ASP B CA 1
ATOM 3224 C C . ASP B 1 50 ? 7.230 6.568 18.527 1.00 19.02 50 ASP B C 1
ATOM 3225 O O . ASP B 1 50 ? 7.170 5.527 17.865 1.00 21.35 50 ASP B O 1
ATOM 3230 N N . ASP B 1 51 ? 6.197 7.385 18.677 1.00 19.41 51 ASP B N 1
ATOM 3231 C CA . ASP B 1 51 ? 4.937 7.115 18.019 1.00 18.11 51 ASP B CA 1
ATOM 3232 C C . ASP B 1 51 ? 4.157 8.407 18.070 1.00 17.39 51 ASP B C 1
ATOM 3233 O O . ASP B 1 51 ? 4.303 9.193 19.009 1.00 18.52 51 ASP B O 1
ATOM 3238 N N . VAL B 1 52 ? 3.340 8.620 17.049 1.00 17.57 52 VAL B N 1
ATOM 3239 C CA . VAL B 1 52 ? 2.425 9.752 16.974 1.00 16.54 52 VAL B CA 1
ATOM 3240 C C . VAL B 1 52 ? 1.015 9.198 16.967 1.00 15.82 52 VAL B C 1
ATOM 3241 O O . VAL B 1 52 ? 0.643 8.442 16.063 1.00 19.15 52 VAL B O 1
ATOM 3245 N N . PHE B 1 53 ? 0.241 9.578 17.963 1.00 15.29 53 PHE B N 1
ATOM 3246 C CA . PHE B 1 53 ? -1.145 9.179 18.101 1.00 17.37 53 PHE B CA 1
ATOM 3247 C C . PHE B 1 53 ? -1.995 10.389 17.756 1.00 17.16 53 PHE B C 1
ATOM 3248 O O . PHE B 1 53 ? -1.746 11.483 18.260 1.00 17.42 53 PHE B O 1
ATOM 3256 N N . PHE B 1 54 ? -2.984 10.205 16.902 1.00 14.66 54 PHE B N 1
ATOM 3257 C CA . PHE B 1 54 ? -3.925 11.266 16.629 1.00 15.17 54 PHE B CA 1
ATOM 3258 C C . PHE B 1 54 ? -5.323 10.704 16.755 1.00 15.79 54 PHE B C 1
ATOM 3259 O O . PHE B 1 54 ? -5.643 9.671 16.150 1.00 15.14 54 PHE B O 1
ATOM 3267 N N . GLY B 1 55 ? -6.125 11.359 17.582 1.00 14.95 55 GLY B N 1
ATOM 3268 C CA . GLY B 1 55 ? -7.541 11.102 17.578 1.00 14.23 55 GLY B CA 1
ATOM 3269 C C . GLY B 1 55 ? -8.164 11.822 16.395 1.00 13.42 55 GLY B C 1
ATOM 3270 O O . GLY B 1 55 ? -7.772 12.928 16.030 1.00 14.82 55 GLY B O 1
ATOM 3271 N N . ASP B 1 56 ? -9.128 11.165 15.786 1.00 14.79 56 ASP B N 1
ATOM 3272 C CA . ASP B 1 56 ? -9.791 11.706 14.612 1.00 13.22 56 ASP B CA 1
ATOM 3273 C C . ASP B 1 56 ? -11.095 10.937 14.506 1.00 14.64 56 ASP B C 1
ATOM 3274 O O . ASP B 1 56 ? -11.075 9.711 14.361 1.00 16.13 56 ASP B O 1
ATOM 3279 N N . ALA B 1 57 ? -12.206 11.644 14.682 1.00 14.09 57 ALA B N 1
ATOM 3280 C CA . ALA B 1 57 ? -13.519 11.031 14.687 1.00 14.49 57 ALA B CA 1
ATOM 3281 C C . ALA B 1 57 ? -14.017 10.726 13.288 1.00 15.89 57 ALA B C 1
ATOM 3282 O O . ALA B 1 57 ? -15.035 10.055 13.145 1.00 17.54 57 ALA B O 1
ATOM 3284 N N . ASN B 1 58 ? -13.316 11.187 12.259 1.00 16.25 58 ASN B N 1
ATOM 3285 C CA . ASN B 1 58 ? -13.802 11.026 10.896 1.00 18.11 58 ASN B CA 1
ATOM 3286 C C . ASN B 1 58 ? -12.765 10.293 10.073 1.00 15.65 58 ASN B C 1
ATOM 3287 O O . ASN B 1 58 ? -12.729 9.061 10.040 1.00 21.74 58 ASN B O 1
ATOM 3292 N N . GLY B 1 59 ? -11.902 11.039 9.420 1.00 17.01 59 GLY B N 1
ATOM 3293 C CA . GLY B 1 59 ? -10.886 10.399 8.632 1.00 16.22 59 GLY B CA 1
ATOM 3294 C C . GLY B 1 59 ? -11.335 9.994 7.252 1.00 17.28 59 GLY B C 1
ATOM 3295 O O . GLY B 1 59 ? -10.523 9.486 6.487 1.00 17.51 59 GLY B O 1
ATOM 3296 N N . ALA B 1 60 ? -12.602 10.186 6.906 1.00 16.86 60 ALA B N 1
ATOM 3297 C CA . ALA B 1 60 ? -13.028 9.833 5.554 1.00 15.46 60 ALA B CA 1
ATOM 3298 C C . ALA B 1 60 ? -12.501 10.821 4.527 1.00 15.18 60 ALA B C 1
ATOM 3299 O O . ALA B 1 60 ? -12.339 10.462 3.357 1.00 17.27 60 ALA B O 1
ATOM 3301 N N . GLY B 1 61 ? -12.235 12.054 4.938 1.00 15.63 61 GLY B N 1
ATOM 3302 C CA . GLY B 1 61 ? -11.790 13.082 4.015 1.00 18.49 61 GLY B CA 1
ATOM 3303 C C . GLY B 1 61 ? -10.299 13.163 3.824 1.00 16.32 61 GLY B C 1
ATOM 3304 O O . GLY B 1 61 ? -9.633 12.142 3.626 1.00 19.27 61 GLY B O 1
ATOM 3305 N N . GLU B 1 62 ? -9.751 14.370 3.895 1.00 17.53 62 GLU B N 1
ATOM 3306 C CA . GLU B 1 62 ? -8.357 14.542 3.537 1.00 16.24 62 GLU B CA 1
ATOM 3307 C C . GLU B 1 62 ? -7.434 13.976 4.601 1.00 18.93 62 GLU B C 1
ATOM 3308 O O . GLU B 1 62 ? -6.223 13.864 4.368 1.00 17.53 62 GLU B O 1
ATOM 3314 N N . ASP B 1 63 ? -7.981 13.656 5.775 1.00 17.97 63 ASP B N 1
ATOM 3315 C CA . ASP B 1 63 ? -7.229 13.023 6.844 1.00 17.23 63 ASP B CA 1
ATOM 3316 C C . ASP B 1 63 ? -7.302 11.510 6.774 1.00 16.30 63 ASP B C 1
ATOM 3317 O O . ASP B 1 63 ? -7.036 10.833 7.773 1.00 17.10 63 ASP B O 1
ATOM 3322 N N . ASN B 1 64 ? -7.619 10.967 5.604 1.00 17.04 64 ASN B N 1
ATOM 3323 C CA . ASN B 1 64 ? -7.784 9.538 5.454 1.00 19.17 64 ASN B CA 1
ATOM 3324 C C . ASN B 1 64 ? -6.447 8.825 5.544 1.00 16.47 64 ASN B C 1
ATOM 3325 O O . ASN B 1 64 ? -5.381 9.431 5.432 1.00 17.39 64 ASN B O 1
ATOM 3330 N N . ARG B 1 65 ? -6.542 7.516 5.768 1.00 19.62 65 ARG B N 1
ATOM 3331 C CA . ARG B 1 65 ? -5.425 6.576 5.793 1.00 19.88 65 ARG B CA 1
ATOM 3332 C C . ARG B 1 65 ? -4.353 6.976 6.797 1.00 19.37 65 ARG B C 1
ATOM 3333 O O . ARG B 1 65 ? -3.149 7.069 6.495 1.00 18.17 65 ARG B O 1
ATOM 3341 N N . ASN B 1 66 ? -4.828 7.185 8.025 1.00 17.98 66 ASN B N 1
ATOM 3342 C CA . ASN B 1 66 ? -3.969 7.323 9.191 1.00 15.77 66 ASN B CA 1
ATOM 3343 C C . ASN B 1 66 ? -3.348 8.714 9.210 1.00 17.16 66 ASN B C 1
ATOM 3344 O O . ASN B 1 66 ? -2.162 8.888 8.901 1.00 16.00 66 ASN B O 1
ATOM 3349 N N . VAL B 1 67 ? -4.160 9.694 9.617 1.00 13.25 67 VAL B N 1
ATOM 3350 C CA . VAL B 1 67 ? -3.734 11.089 9.630 1.00 15.56 67 VAL B CA 1
ATOM 3351 C C . VAL B 1 67 ? -2.520 11.301 10.527 1.00 18.34 67 VAL B C 1
ATOM 3352 O O . VAL B 1 67 ? -1.701 12.180 10.255 1.00 19.23 67 VAL B O 1
ATOM 3356 N N . ALA B 1 68 ? -2.370 10.513 11.596 1.00 17.26 68 ALA B N 1
ATOM 3357 C CA . ALA B 1 68 ? -1.192 10.686 12.445 1.00 18.26 68 ALA B CA 1
ATOM 3358 C C . ALA B 1 68 ? 0.075 10.504 11.627 1.00 14.77 68 ALA B C 1
ATOM 3359 O O . ALA B 1 68 ? 0.985 11.335 11.678 1.00 17.14 68 ALA B O 1
ATOM 3361 N N . ARG B 1 69 ? 0.118 9.435 10.864 1.00 15.13 69 ARG B N 1
ATOM 3362 C CA . ARG B 1 69 ? 1.255 9.157 10.013 1.00 16.18 69 ARG B CA 1
ATOM 3363 C C . ARG B 1 69 ? 1.419 10.210 8.919 1.00 19.04 69 ARG B C 1
ATOM 3364 O O . ARG B 1 69 ? 2.494 10.697 8.685 1.00 19.06 69 ARG B O 1
ATOM 3372 N N . MET B 1 70 ? 0.320 10.579 8.286 1.00 20.02 70 MET B N 1
ATOM 3373 C CA . MET B 1 70 ? 0.383 11.582 7.262 1.00 21.91 70 MET B CA 1
ATOM 3374 C C . MET B 1 70 ? 0.886 12.875 7.852 1.00 20.38 70 MET B C 1
ATOM 3375 O O . MET B 1 70 ? 1.690 13.533 7.266 1.00 21.74 70 MET B O 1
ATOM 3380 N N . ALA B 1 71 ? 0.393 13.211 9.026 1.00 16.32 71 ALA B N 1
ATOM 3381 C CA . ALA B 1 71 ? 0.741 14.440 9.674 1.00 18.24 71 ALA B CA 1
ATOM 3382 C C . ALA B 1 71 ? 2.211 14.514 9.985 1.00 20.09 71 ALA B C 1
ATOM 3383 O O . ALA B 1 71 ? 2.817 15.526 9.768 1.00 18.56 71 ALA B O 1
ATOM 3385 N N . ALA B 1 72 ? 2.769 13.426 10.484 1.00 20.54 72 ALA B N 1
ATOM 3386 C CA . ALA B 1 72 ? 4.199 13.423 10.774 1.00 17.36 72 ALA B CA 1
ATOM 3387 C C . ALA B 1 72 ? 4.996 13.673 9.495 1.00 20.34 72 ALA B C 1
ATOM 3388 O O . ALA B 1 72 ? 5.960 14.450 9.477 1.00 22.72 72 ALA B O 1
ATOM 3390 N N . LEU B 1 73 ? 4.585 13.029 8.407 1.00 21.17 73 LEU B N 1
ATOM 3391 C CA . LEU B 1 73 ? 5.267 13.222 7.131 1.00 24.32 73 LEU B CA 1
ATOM 3392 C C . LEU B 1 73 ? 5.108 14.655 6.644 1.00 24.07 73 LEU B C 1
ATOM 3393 O O . LEU B 1 73 ? 6.067 15.287 6.184 1.00 22.87 73 LEU B O 1
ATOM 3398 N N . LEU B 1 74 ? 3.890 15.182 6.743 1.00 20.74 74 LEU B N 1
ATOM 3399 C CA . LEU B 1 74 ? 3.611 16.539 6.309 1.00 18.96 74 LEU B CA 1
ATOM 3400 C C . LEU B 1 74 ? 4.328 17.552 7.173 1.00 23.10 74 LEU B C 1
ATOM 3401 O O . LEU B 1 74 ? 4.708 18.622 6.683 1.00 23.27 74 LEU B O 1
ATOM 3406 N N . ALA B 1 75 ? 4.503 17.243 8.464 1.00 19.65 75 ALA B N 1
ATOM 3407 C CA . ALA B 1 75 ? 5.208 18.137 9.360 1.00 19.78 75 ALA B CA 1
ATOM 3408 C C . ALA B 1 75 ? 6.697 18.157 9.093 1.00 19.73 75 ALA B C 1
ATOM 3409 O O . ALA B 1 75 ? 7.411 18.914 9.754 1.00 23.29 75 ALA B O 1
ATOM 3411 N N . GLY B 1 76 ? 7.169 17.353 8.145 1.00 21.91 76 GLY B N 1
ATOM 3412 C CA . GLY B 1 76 ? 8.586 17.263 7.863 1.00 28.33 76 GLY B CA 1
ATOM 3413 C C . GLY B 1 76 ? 9.360 16.467 8.877 1.00 25.81 76 GLY B C 1
ATOM 3414 O O . GLY B 1 76 ? 10.569 16.675 9.026 1.00 25.06 76 GLY B O 1
ATOM 3415 N N . TRP B 1 77 ? 8.694 15.570 9.594 1.00 24.29 77 TRP B N 1
ATOM 3416 C CA . TRP B 1 77 ? 9.362 14.727 10.554 1.00 22.28 77 TRP B CA 1
ATOM 3417 C C . TRP B 1 77 ? 9.992 13.543 9.854 1.00 24.42 77 TRP B C 1
ATOM 3418 O O . TRP B 1 77 ? 9.609 13.197 8.736 1.00 22.58 77 TRP B O 1
ATOM 3429 N N . PRO B 1 78 ? 10.993 12.926 10.474 1.00 21.36 78 PRO B N 1
ATOM 3430 C CA . PRO B 1 78 ? 11.632 11.777 9.835 1.00 24.49 78 PRO B CA 1
ATOM 3431 C C . PRO B 1 78 ? 10.589 10.718 9.552 1.00 25.50 78 PRO B C 1
ATOM 3432 O O . PRO B 1 78 ? 9.642 10.529 10.321 1.00 21.09 78 PRO B O 1
ATOM 3436 N N . THR B 1 79 ? 10.756 10.047 8.422 1.00 24.44 79 THR B N 1
ATOM 3437 C CA . THR B 1 79 ? 9.867 8.953 8.098 1.00 22.84 79 THR B CA 1
ATOM 3438 C C . THR B 1 79 ? 9.970 7.825 9.102 1.00 24.44 79 THR B C 1
ATOM 3439 O O . THR B 1 79 ? 9.164 6.897 9.041 1.00 24.56 79 THR B O 1
ATOM 3443 N N . SER B 1 80 ? 10.968 7.854 9.980 1.00 24.58 80 SER B N 1
ATOM 3444 C CA . SER B 1 80 ? 11.089 6.838 11.010 1.00 25.10 80 SER B CA 1
ATOM 3445 C C . SER B 1 80 ? 10.086 7.032 12.141 1.00 22.56 80 SER B C 1
ATOM 3446 O O . SER B 1 80 ? 9.997 6.168 13.018 1.00 21.27 80 SER B O 1
ATOM 3449 N N . VAL B 1 81 ? 9.345 8.135 12.150 1.00 18.30 81 VAL B N 1
ATOM 3450 C CA . VAL B 1 81 ? 8.372 8.369 13.214 1.00 21.26 81 VAL B CA 1
ATOM 3451 C C . VAL B 1 81 ? 7.053 7.702 12.859 1.00 22.22 81 VAL B C 1
ATOM 3452 O O . VAL B 1 81 ? 6.395 8.087 11.874 1.00 20.18 81 VAL B O 1
ATOM 3456 N N . PRO B 1 82 ? 6.639 6.697 13.620 1.00 20.15 82 PRO B N 1
ATOM 3457 C CA . PRO B 1 82 ? 5.373 6.035 13.333 1.00 18.41 82 PRO B CA 1
ATOM 3458 C C . PRO B 1 82 ? 4.202 6.900 13.760 1.00 17.94 82 PRO B C 1
ATOM 3459 O O . PRO B 1 82 ? 4.318 7.838 14.551 1.00 17.13 82 PRO B O 1
ATOM 3463 N N . GLY B 1 83 ? 3.060 6.575 13.193 1.00 19.39 83 GLY B N 1
ATOM 3464 C CA . GLY B 1 83 ? 1.851 7.255 13.568 1.00 16.29 83 GLY B CA 1
ATOM 3465 C C . GLY B 1 83 ? 0.675 6.318 13.490 1.00 14.98 83 GLY B C 1
ATOM 3466 O O . GLY B 1 83 ? 0.594 5.430 12.635 1.00 15.84 83 GLY B O 1
ATOM 3467 N N . VAL B 1 84 ? -0.252 6.518 14.407 1.00 16.58 84 VAL B N 1
ATOM 3468 C CA . VAL B 1 84 ? -1.476 5.744 14.475 1.00 17.35 84 VAL B CA 1
ATOM 3469 C C . VAL B 1 84 ? -2.620 6.695 14.775 1.00 15.87 84 VAL B C 1
ATOM 3470 O O . VAL B 1 84 ? -2.466 7.668 15.516 1.00 16.63 84 VAL B O 1
ATOM 3474 N N . THR B 1 85 ? -3.753 6.425 14.161 1.00 15.83 85 THR B N 1
ATOM 3475 C CA . THR B 1 85 ? -4.925 7.246 14.296 1.00 14.43 85 THR B CA 1
ATOM 3476 C C . THR B 1 85 ? -5.958 6.448 15.064 1.00 15.07 85 THR B C 1
ATOM 3477 O O . THR B 1 85 ? -6.108 5.245 14.859 1.00 16.21 85 THR B O 1
ATOM 3481 N N . LEU B 1 86 ? -6.637 7.111 15.961 1.00 13.97 86 LEU B N 1
ATOM 3482 C CA . LEU B 1 86 ? -7.562 6.442 16.841 1.00 13.33 86 LEU B CA 1
ATOM 3483 C C . LEU B 1 86 ? -8.892 7.151 16.764 1.00 15.81 86 LEU B C 1
ATOM 3484 O O . LEU B 1 86 ? -8.959 8.370 16.652 1.00 15.20 86 LEU B O 1
ATOM 3489 N N . ASN B 1 87 ? -9.936 6.351 16.792 1.00 15.25 87 ASN B N 1
ATOM 3490 C CA . ASN B 1 87 ? -11.298 6.828 16.676 1.00 15.05 87 ASN B CA 1
ATOM 3491 C C . ASN B 1 87 ? -12.013 6.307 17.905 1.00 14.03 87 ASN B C 1
ATOM 3492 O O . ASN B 1 87 ? -12.380 5.134 17.959 1.00 13.38 87 ASN B O 1
ATOM 3497 N N . ARG B 1 88 ? -12.189 7.163 18.899 1.00 14.74 88 ARG B N 1
ATOM 3498 C CA . ARG B 1 88 ? -13.269 6.867 19.818 1.00 15.87 88 ARG B CA 1
ATOM 3499 C C . ARG B 1 88 ? -14.180 8.080 19.751 1.00 14.90 88 ARG B C 1
ATOM 3500 O O . ARG B 1 88 ? -14.394 8.777 20.744 1.00 15.89 88 ARG B O 1
ATOM 3508 N N . LEU B 1 89 ? -14.712 8.308 18.545 1.00 16.72 89 LEU B N 1
ATOM 3509 C CA . LEU B 1 89 ? -15.484 9.474 18.149 1.00 17.44 89 LEU B CA 1
ATOM 3510 C C . LEU B 1 89 ? -15.039 10.726 18.889 1.00 14.78 89 LEU B C 1
ATOM 3511 O O . LEU B 1 89 ? -13.879 11.144 18.793 1.00 14.78 89 LEU B O 1
ATOM 3516 N N . CYS B 1 90 ? -15.973 11.300 19.650 1.00 12.93 90 CYS B N 1
ATOM 3517 C CA . CYS B 1 90 ? -15.772 12.594 20.291 1.00 17.76 90 CYS B CA 1
ATOM 3518 C C . CYS B 1 90 ? -14.601 12.588 21.251 1.00 16.56 90 CYS B C 1
ATOM 3519 O O . CYS B 1 90 ? -14.045 13.648 21.551 1.00 16.49 90 CYS B O 1
ATOM 3522 N N . GLY B 1 91 ? -14.243 11.427 21.781 1.00 15.78 91 GLY B N 1
ATOM 3523 C CA . GLY B 1 91 ? -13.172 11.335 22.751 1.00 14.36 91 GLY B CA 1
ATOM 3524 C C . GLY B 1 91 ? -11.848 10.956 22.144 1.00 14.21 91 GLY B C 1
ATOM 3525 O O . GLY B 1 91 ? -10.886 10.721 22.885 1.00 14.82 91 GLY B O 1
ATOM 3526 N N . SER B 1 92 ? -11.757 10.924 20.811 1.00 13.82 92 SER B N 1
ATOM 3527 C CA . SER B 1 92 ? -10.582 10.363 20.163 1.00 14.73 92 SER B CA 1
ATOM 3528 C C . SER B 1 92 ? -9.319 11.082 20.592 1.00 15.45 92 SER B C 1
ATOM 3529 O O . SER B 1 92 ? -8.265 10.458 20.716 1.00 16.01 92 SER B O 1
ATOM 3532 N N . GLY B 1 93 ? -9.402 12.400 20.803 1.00 14.68 93 GLY B N 1
ATOM 3533 C CA . GLY B 1 93 ? -8.217 13.125 21.190 1.00 14.19 93 GLY B CA 1
ATOM 3534 C C . GLY B 1 93 ? -7.749 12.730 22.570 1.00 13.95 93 GLY B C 1
ATOM 3535 O O . GLY B 1 93 ? -6.552 12.797 22.863 1.00 14.58 93 GLY B O 1
ATOM 3536 N N . MET B 1 94 ? -8.669 12.276 23.419 1.00 14.32 94 MET B N 1
ATOM 3537 C CA . MET B 1 94 ? -8.213 11.879 24.731 1.00 13.39 94 MET B CA 1
ATOM 3538 C C . MET B 1 94 ? -7.794 10.433 24.691 1.00 13.16 94 MET B C 1
ATOM 3539 O O . MET B 1 94 ? -6.865 10.046 25.399 1.00 13.64 94 MET B O 1
ATOM 3544 N N . GLU B 1 95 ? -8.456 9.634 23.836 1.00 13.53 95 GLU B N 1
ATOM 3545 C CA . GLU B 1 95 ? -7.960 8.303 23.554 1.00 12.73 95 GLU B CA 1
ATOM 3546 C C . GLU B 1 95 ? -6.516 8.357 23.085 1.00 13.55 95 GLU B C 1
ATOM 3547 O O . GLU B 1 95 ? -5.706 7.534 23.508 1.00 14.52 95 GLU B O 1
ATOM 3553 N N . SER B 1 96 ? -6.166 9.302 22.196 1.00 14.14 96 SER B N 1
ATOM 3554 C CA . SER B 1 96 ? -4.773 9.315 21.763 1.00 14.55 96 SER B CA 1
ATOM 3555 C C . SER B 1 96 ? -3.863 9.675 22.922 1.00 12.86 96 SER B C 1
ATOM 3556 O O . SER B 1 96 ? -2.773 9.123 23.038 1.00 16.33 96 SER B O 1
ATOM 3559 N N . VAL B 1 97 ? -4.291 10.585 23.800 1.00 14.55 97 VAL B N 1
ATOM 3560 C CA . VAL B 1 97 ? -3.479 10.856 24.986 1.00 14.41 97 VAL B CA 1
ATOM 3561 C C . VAL B 1 97 ? -3.272 9.577 25.766 1.00 15.52 97 VAL B C 1
ATOM 3562 O O . VAL B 1 97 ? -2.142 9.180 26.066 1.00 15.36 97 VAL B O 1
ATOM 3566 N N . ILE B 1 98 ? -4.369 8.878 26.042 1.00 15.29 98 ILE B N 1
ATOM 3567 C CA . ILE B 1 98 ? -4.307 7.625 26.781 1.00 16.52 98 ILE B CA 1
ATOM 3568 C C . ILE B 1 98 ? -3.440 6.613 26.058 1.00 16.67 98 ILE B C 1
ATOM 3569 O O . ILE B 1 98 ? -2.613 5.924 26.670 1.00 16.80 98 ILE B O 1
ATOM 3574 N N . ALA B 1 99 ? -3.603 6.517 24.742 1.00 16.14 99 ALA B N 1
ATOM 3575 C CA . ALA B 1 99 ? -2.821 5.550 23.991 1.00 17.85 99 ALA B CA 1
ATOM 3576 C C . ALA B 1 99 ? -1.330 5.837 24.130 1.00 16.88 99 ALA B C 1
ATOM 3577 O O . ALA B 1 99 ? -0.529 4.924 24.374 1.00 16.13 99 ALA B O 1
ATOM 3579 N N . ALA B 1 100 ? -0.941 7.100 23.948 1.00 15.63 100 ALA B N 1
ATOM 3580 C CA . ALA B 1 100 ? 0.461 7.477 24.112 1.00 14.56 100 ALA B CA 1
ATOM 3581 C C . ALA B 1 100 ? 0.910 7.254 25.543 1.00 13.97 100 ALA B C 1
ATOM 3582 O O . ALA B 1 100 ? 2.011 6.753 25.793 1.00 16.52 100 ALA B O 1
ATOM 3584 N N . ASN B 1 101 ? 0.072 7.668 26.490 1.00 14.61 101 ASN B N 1
ATOM 3585 C CA . ASN B 1 101 ? 0.330 7.444 27.899 1.00 15.30 101 ASN B CA 1
ATOM 3586 C C . ASN B 1 101 ? 0.656 5.978 28.161 1.00 18.78 101 ASN B C 1
ATOM 3587 O O . ASN B 1 101 ? 1.638 5.652 28.837 1.00 18.63 101 ASN B O 1
ATOM 3592 N N . ARG B 1 102 ? -0.146 5.074 27.602 1.00 17.01 102 ARG B N 1
ATOM 3593 C CA . ARG B 1 102 ? 0.071 3.660 27.859 1.00 17.54 102 ARG B CA 1
ATOM 3594 C C . ARG B 1 102 ? 1.350 3.198 27.202 1.00 18.18 102 ARG B C 1
ATOM 3595 O O . ARG B 1 102 ? 2.115 2.436 27.801 1.00 17.97 102 ARG B O 1
ATOM 3603 N N . ALA B 1 103 ? 1.601 3.671 25.977 1.00 18.36 103 ALA B N 1
ATOM 3604 C CA . ALA B 1 103 ? 2.804 3.264 25.269 1.00 18.21 103 ALA B CA 1
ATOM 3605 C C . ALA B 1 103 ? 4.028 3.596 26.094 1.00 18.22 103 ALA B C 1
ATOM 3606 O O . ALA B 1 103 ? 4.934 2.765 26.247 1.00 18.62 103 ALA B O 1
ATOM 3608 N N . ILE B 1 104 ? 4.041 4.786 26.698 1.00 19.26 104 ILE B N 1
ATOM 3609 C CA . ILE B 1 104 ? 5.183 5.165 27.512 1.00 16.27 104 ILE B CA 1
ATOM 3610 C C . ILE B 1 104 ? 5.160 4.430 28.839 1.00 19.83 104 ILE B C 1
ATOM 3611 O O . ILE B 1 104 ? 6.198 3.960 29.314 1.00 19.70 104 ILE B O 1
ATOM 3616 N N . ALA B 1 105 ? 3.978 4.305 29.452 1.00 18.16 105 ALA B N 1
ATOM 3617 C CA . ALA B 1 105 ? 3.913 3.678 30.766 1.00 20.94 105 ALA B CA 1
ATOM 3618 C C . ALA B 1 105 ? 4.500 2.273 30.739 1.00 24.39 105 ALA B C 1
ATOM 3619 O O . ALA B 1 105 ? 5.181 1.864 31.685 1.00 24.14 105 ALA B O 1
ATOM 3621 N N . VAL B 1 106 ? 4.240 1.517 29.663 1.00 21.30 106 VAL B N 1
ATOM 3622 C CA . VAL B 1 106 ? 4.747 0.154 29.551 1.00 23.41 106 VAL B CA 1
ATOM 3623 C C . VAL B 1 106 ? 6.158 0.106 29.003 1.00 23.14 106 VAL B C 1
ATOM 3624 O O . VAL B 1 106 ? 6.725 -0.984 28.855 1.00 23.20 106 VAL B O 1
ATOM 3628 N N . GLY B 1 107 ? 6.756 1.250 28.705 1.00 23.15 107 GLY B N 1
ATOM 3629 C CA . GLY B 1 107 ? 8.082 1.228 28.165 1.00 24.26 107 GLY B CA 1
ATOM 3630 C C . GLY B 1 107 ? 8.169 0.958 26.685 1.00 22.60 107 GLY B C 1
ATOM 3631 O O . GLY B 1 107 ? 9.291 0.841 26.175 1.00 26.37 107 GLY B O 1
ATOM 3632 N N . ASP B 1 108 ? 7.034 0.841 25.967 1.00 21.33 108 ASP B N 1
ATOM 3633 C CA . ASP B 1 108 ? 7.112 0.742 24.501 1.00 22.05 108 ASP B CA 1
ATOM 3634 C C . ASP B 1 108 ? 7.572 2.028 23.869 1.00 20.44 108 ASP B C 1
ATOM 3635 O O . ASP B 1 108 ? 7.988 2.029 22.701 1.00 20.90 108 ASP B O 1
ATOM 3640 N N . ALA B 1 109 ? 7.455 3.128 24.596 1.00 23.50 109 ALA B N 1
ATOM 3641 C CA . ALA B 1 109 ? 7.846 4.421 24.086 1.00 21.85 109 ALA B CA 1
ATOM 3642 C C . ALA B 1 109 ? 8.440 5.202 25.235 1.00 21.96 109 ALA B C 1
ATOM 3643 O O . ALA B 1 109 ? 8.150 4.941 26.407 1.00 22.26 109 ALA B O 1
ATOM 3645 N N . SER B 1 110 ? 9.335 6.115 24.885 1.00 24.72 110 SER B N 1
ATOM 3646 C CA . SER B 1 110 ? 9.812 7.115 25.820 1.00 21.82 110 SER B CA 1
ATOM 3647 C C . SER B 1 110 ? 9.189 8.467 25.543 1.00 22.95 110 SER B C 1
ATOM 3648 O O . SER B 1 110 ? 8.924 9.231 26.472 1.00 21.91 110 SER B O 1
ATOM 3651 N N . LEU B 1 111 ? 8.910 8.748 24.281 1.00 19.44 111 LEU B N 1
ATOM 3652 C CA . LEU B 1 111 ? 8.468 10.056 23.854 1.00 18.85 111 LEU B CA 1
ATOM 3653 C C . LEU B 1 111 ? 7.382 9.832 22.820 1.00 19.43 111 LEU B C 1
ATOM 3654 O O . LEU B 1 111 ? 7.580 9.074 21.869 1.00 19.01 111 LEU B O 1
ATOM 3659 N N . ALA B 1 112 ? 6.241 10.475 22.997 1.00 20.84 112 ALA B N 1
ATOM 3660 C CA . ALA B 1 112 ? 5.178 10.252 22.032 1.00 19.70 112 ALA B CA 1
ATOM 3661 C C . ALA B 1 112 ? 4.439 11.552 21.843 1.00 17.87 112 ALA B C 1
ATOM 3662 O O . ALA B 1 112 ? 4.520 12.462 22.674 1.00 20.39 112 ALA B O 1
ATOM 3664 N N . VAL B 1 113 ? 3.715 11.636 20.733 1.00 16.62 113 VAL B N 1
ATOM 3665 C CA . VAL B 1 113 ? 2.804 12.739 20.497 1.00 19.66 113 VAL B CA 1
ATOM 3666 C C . VAL B 1 113 ? 1.400 12.171 20.532 1.00 17.36 113 VAL B C 1
ATOM 3667 O O . VAL B 1 113 ? 1.103 11.159 19.881 1.00 16.30 113 VAL B O 1
ATOM 3671 N N . ALA B 1 114 ? 0.545 12.804 21.304 1.00 17.23 114 ALA B N 1
ATOM 3672 C CA . ALA B 1 114 ? -0.866 12.476 21.289 1.00 18.05 114 ALA B CA 1
ATOM 3673 C C . ALA B 1 114 ? -1.559 13.716 20.786 1.00 16.53 114 ALA B C 1
ATOM 3674 O O . ALA B 1 114 ? -1.560 14.751 21.452 1.00 17.25 114 ALA B O 1
ATOM 3676 N N . GLY B 1 115 ? -2.106 13.620 19.586 1.00 17.38 115 GLY B N 1
ATOM 3677 C CA . GLY B 1 115 ? -2.841 14.703 18.994 1.00 16.76 115 GLY B CA 1
ATOM 3678 C C . GLY B 1 115 ? -4.304 14.325 18.838 1.00 17.71 115 GLY B C 1
ATOM 3679 O O . GLY B 1 115 ? -4.725 13.179 19.078 1.00 14.75 115 GLY B O 1
ATOM 3680 N N . GLY B 1 116 ? -5.076 15.329 18.486 1.00 14.79 116 GLY B N 1
ATOM 3681 C CA . GLY B 1 116 ? -6.427 15.130 18.010 1.00 13.56 116 GLY B CA 1
ATOM 3682 C C . GLY B 1 116 ? -6.649 16.174 16.947 1.00 14.51 116 GLY B C 1
ATOM 3683 O O . GLY B 1 116 ? -6.096 17.278 17.015 1.00 16.50 116 GLY B O 1
ATOM 3684 N N . VAL B 1 117 ? -7.439 15.819 15.945 1.00 14.58 117 VAL B N 1
ATOM 3685 C CA . VAL B 1 117 ? -7.714 16.736 14.847 1.00 14.66 117 VAL B CA 1
ATOM 3686 C C . VAL B 1 117 ? -9.112 16.442 14.333 1.00 13.87 117 VAL B C 1
ATOM 3687 O O . VAL B 1 117 ? -9.565 15.301 14.324 1.00 14.89 117 VAL B O 1
ATOM 3691 N N . GLU B 1 118 ? -9.837 17.492 13.995 1.00 16.44 118 GLU B N 1
ATOM 3692 C CA . GLU B 1 118 ? -11.080 17.318 13.268 1.00 15.66 118 GLU B CA 1
ATOM 3693 C C . GLU B 1 118 ? -11.207 18.520 12.365 1.00 17.55 118 GLU B C 1
ATOM 3694 O O . GLU B 1 118 ? -10.961 19.642 12.804 1.00 16.12 118 GLU B O 1
ATOM 3700 N N . SER B 1 119 ? -11.511 18.274 11.102 1.00 16.47 119 SER B N 1
ATOM 3701 C CA . SER B 1 119 ? -12.010 19.324 10.239 1.00 17.52 119 SER B CA 1
ATOM 3702 C C . SER B 1 119 ? -13.458 18.932 10.006 1.00 16.30 119 SER B C 1
ATOM 3703 O O . SER B 1 119 ? -13.767 18.153 9.115 1.00 18.10 119 SER B O 1
ATOM 3706 N N . MET B 1 120 ? -14.345 19.441 10.849 1.00 16.71 120 MET B N 1
ATOM 3707 C CA . MET B 1 120 ? -15.741 19.152 10.607 1.00 18.34 120 MET B CA 1
ATOM 3708 C C . MET B 1 120 ? -16.238 19.925 9.392 1.00 18.57 120 MET B C 1
ATOM 3709 O O . MET B 1 120 ? -17.108 19.433 8.671 1.00 17.26 120 MET B O 1
ATOM 3714 N N . SER B 1 121 ? -15.643 21.095 9.128 1.00 16.93 121 SER B N 1
ATOM 3715 C CA . SER B 1 121 ? -15.972 21.848 7.921 1.00 19.68 121 SER B CA 1
ATOM 3716 C C . SER B 1 121 ? -15.771 21.001 6.686 1.00 17.53 121 SER B C 1
ATOM 3717 O O . SER B 1 121 ? -16.641 20.947 5.810 1.00 21.81 121 SER B O 1
ATOM 3720 N N . ARG B 1 122 ? -14.623 20.325 6.597 1.00 19.82 122 ARG B N 1
ATOM 3721 C CA . ARG B 1 122 ? -14.262 19.544 5.426 1.00 19.42 122 ARG B CA 1
ATOM 3722 C C . ARG B 1 122 ? -14.597 18.077 5.581 1.00 17.55 122 ARG B C 1
ATOM 3723 O O . ARG B 1 122 ? -14.115 17.259 4.793 1.00 20.03 122 ARG B O 1
ATOM 3731 N N . ALA B 1 123 ? -15.421 17.731 6.556 1.00 19.12 123 ALA B N 1
ATOM 3732 C CA . ALA B 1 123 ? -15.996 16.396 6.593 1.00 17.08 123 ALA B CA 1
ATOM 3733 C C . ALA B 1 123 ? -16.660 16.115 5.251 1.00 17.67 123 ALA B C 1
ATOM 3734 O O . ALA B 1 123 ? -17.637 16.796 4.892 1.00 18.48 123 ALA B O 1
ATOM 3736 N N . PRO B 1 124 ? -16.178 15.155 4.490 1.00 16.47 124 PRO B N 1
ATOM 3737 C CA . PRO B 1 124 ? -16.721 14.920 3.152 1.00 16.66 124 PRO B CA 1
ATOM 3738 C C . PRO B 1 124 ? -18.027 14.145 3.178 1.00 17.90 124 PRO B C 1
ATOM 3739 O O . PRO B 1 124 ? -18.545 13.724 4.222 1.00 15.94 124 PRO B O 1
ATOM 3743 N N . TRP B 1 125 ? -18.543 13.934 1.973 1.00 17.32 125 TRP B N 1
ATOM 3744 C CA . TRP B 1 125 ? -19.591 12.965 1.760 1.00 19.68 125 TRP B CA 1
ATOM 3745 C C . TRP B 1 125 ? -19.001 11.585 1.560 1.00 15.27 125 TRP B C 1
ATOM 3746 O O . TRP B 1 125 ? -17.899 11.425 1.023 1.00 16.14 125 TRP B O 1
ATOM 3757 N N . VAL B 1 126 ? -19.793 10.589 1.902 1.00 15.34 126 VAL B N 1
ATOM 3758 C CA . VAL B 1 126 ? -19.442 9.210 1.645 1.00 17.78 126 VAL B CA 1
ATOM 3759 C C . VAL B 1 126 ? -20.584 8.619 0.850 1.00 18.20 126 VAL B C 1
ATOM 3760 O O . VAL B 1 126 ? -21.755 8.801 1.206 1.00 15.95 126 VAL B O 1
ATOM 3764 N N . LEU B 1 127 ? -20.243 7.956 -0.235 1.00 19.97 127 LEU B N 1
ATOM 3765 C CA . LEU B 1 127 ? -21.225 7.302 -1.096 1.00 19.86 127 LEU B CA 1
ATOM 3766 C C . LEU B 1 127 ? -20.944 5.810 -1.104 1.00 16.53 127 LEU B C 1
ATOM 3767 O O . LEU B 1 127 ? -19.878 5.390 -1.595 1.00 19.04 127 LEU B O 1
ATOM 3772 N N . PRO B 1 128 ? -21.823 4.979 -0.551 1.00 17.72 128 PRO B N 1
ATOM 3773 C CA . PRO B 1 128 ? -21.632 3.534 -0.664 1.00 21.44 128 PRO B CA 1
ATOM 3774 C C . PRO B 1 128 ? -21.625 3.102 -2.117 1.00 22.72 128 PRO B C 1
ATOM 3775 O O . PRO B 1 128 ? -22.324 3.665 -2.964 1.00 20.85 128 PRO B O 1
ATOM 3779 N N . LYS B 1 129 ? -20.808 2.120 -2.394 1.00 21.00 129 LYS B N 1
ATOM 3780 C CA . LYS B 1 129 ? -20.755 1.497 -3.702 1.00 23.50 129 LYS B CA 1
ATOM 3781 C C . LYS B 1 129 ? -21.864 0.463 -3.837 1.00 24.04 129 LYS B C 1
ATOM 3782 O O . LYS B 1 129 ? -22.197 -0.228 -2.865 1.00 22.32 129 LYS B O 1
ATOM 3788 N N . PRO B 1 130 ? -22.446 0.330 -5.035 1.00 23.12 130 PRO B N 1
ATOM 3789 C CA . PRO B 1 130 ? -23.420 -0.745 -5.260 1.00 23.90 130 PRO B CA 1
ATOM 3790 C C . PRO B 1 130 ? -22.726 -2.090 -5.287 1.00 23.11 130 PRO B C 1
ATOM 3791 O O . PRO B 1 130 ? -21.614 -2.217 -5.802 1.00 23.46 130 PRO B O 1
ATOM 3795 N N . ALA B 1 131 ? -23.398 -3.096 -4.719 1.00 23.84 131 ALA B N 1
ATOM 3796 C CA . ALA B 1 131 ? -22.917 -4.471 -4.794 1.00 27.09 131 ALA B CA 1
ATOM 3797 C C . ALA B 1 131 ? -23.099 -5.067 -6.176 1.00 27.23 131 ALA B C 1
ATOM 3798 O O . ALA B 1 131 ? -22.440 -6.054 -6.512 1.00 26.52 131 ALA B O 1
ATOM 3800 N N . GLN B 1 132 ? -23.983 -4.499 -6.982 1.00 30.50 132 GLN B N 1
ATOM 3801 C CA . GLN B 1 132 ? -24.258 -5.033 -8.304 1.00 24.48 132 GLN B CA 1
ATOM 3802 C C . GLN B 1 132 ? -24.166 -3.890 -9.297 1.00 23.92 132 GLN B C 1
ATOM 3803 O O . GLN B 1 132 ? -24.277 -2.719 -8.930 1.00 21.38 132 GLN B O 1
ATOM 3809 N N . GLY B 1 133 ? -23.945 -4.236 -10.554 1.00 21.18 133 GLY B N 1
ATOM 3810 C CA . GLY B 1 133 ? -23.890 -3.227 -11.577 1.00 24.18 133 GLY B CA 1
ATOM 3811 C C . GLY B 1 133 ? -25.239 -2.577 -11.786 1.00 20.79 133 GLY B C 1
ATOM 3812 O O . GLY B 1 133 ? -26.278 -3.094 -11.379 1.00 20.05 133 GLY B O 1
ATOM 3813 N N . PHE B 1 134 ? -25.211 -1.412 -12.424 1.00 23.89 134 PHE B N 1
ATOM 3814 C CA . PHE B 1 134 ? -26.405 -0.638 -12.756 1.00 23.42 134 PHE B CA 1
ATOM 3815 C C . PHE B 1 134 ? -27.426 -0.666 -11.613 1.00 22.83 134 PHE B C 1
ATOM 3816 O O . PHE B 1 134 ? -28.541 -1.168 -11.789 1.00 22.44 134 PHE B O 1
ATOM 3824 N N . PRO B 1 135 ? -27.068 -0.166 -10.437 1.00 20.94 135 PRO B N 1
ATOM 3825 C CA . PRO B 1 135 ? -28.085 0.008 -9.403 1.00 20.12 135 PRO B CA 1
ATOM 3826 C C . PRO B 1 135 ? -29.180 0.886 -9.959 1.00 24.91 135 PRO B C 1
ATOM 3827 O O . PRO B 1 135 ? -28.924 1.823 -10.718 1.00 25.30 135 PRO B O 1
ATOM 3831 N N . THR B 1 136 ? -30.414 0.588 -9.644 1.00 26.47 136 THR B N 1
ATOM 3832 C CA . THR B 1 136 ? -31.464 1.403 -10.183 1.00 31.16 136 THR B CA 1
ATOM 3833 C C . THR B 1 136 ? -31.942 2.503 -9.297 1.00 29.11 136 THR B C 1
ATOM 3834 O O . THR B 1 136 ? -32.388 3.511 -9.786 1.00 34.47 136 THR B O 1
ATOM 3838 N N . GLY B 1 137 ? -31.893 2.289 -8.000 1.00 39.15 137 GLY B N 1
ATOM 3839 C CA . GLY B 1 137 ? -32.419 3.257 -7.070 1.00 26.15 137 GLY B CA 1
ATOM 3840 C C . GLY B 1 137 ? -31.597 4.428 -6.601 1.00 25.38 137 GLY B C 1
ATOM 3841 O O . GLY B 1 137 ? -30.414 4.477 -6.790 1.00 26.42 137 GLY B O 1
ATOM 3842 N N . HIS B 1 138 ? -32.292 5.371 -5.996 1.00 28.34 138 HIS B N 1
ATOM 3843 C CA . HIS B 1 138 ? -31.699 6.546 -5.413 1.00 28.96 138 HIS B CA 1
ATOM 3844 C C . HIS B 1 138 ? -30.888 6.081 -4.210 1.00 37.07 138 HIS B C 1
ATOM 3845 O O . HIS B 1 138 ? -31.357 5.249 -3.442 1.00 36.79 138 HIS B O 1
ATOM 3852 N N . GLU B 1 139 ? -29.698 6.629 -4.045 1.00 26.24 139 GLU B N 1
ATOM 3853 C CA . GLU B 1 139 ? -28.816 6.392 -2.918 1.00 22.17 139 GLU B CA 1
ATOM 3854 C C . GLU B 1 139 ? -28.677 7.642 -2.068 1.00 26.03 139 GLU B C 1
ATOM 3855 O O . GLU B 1 139 ? -28.957 8.760 -2.502 1.00 24.25 139 GLU B O 1
ATOM 3861 N N . THR B 1 140 ? -28.257 7.423 -0.838 1.00 18.63 140 THR B N 1
ATOM 3862 C CA . THR B 1 140 ? -27.937 8.508 0.057 1.00 17.93 140 THR B CA 1
ATOM 3863 C C . THR B 1 140 ? -26.456 8.825 -0.028 1.00 21.50 140 THR B C 1
ATOM 3864 O O . THR B 1 140 ? -25.604 7.943 0.104 1.00 20.77 140 THR B O 1
ATOM 3868 N N . LEU B 1 141 ? -26.162 10.085 -0.272 1.00 20.65 141 LEU B N 1
ATOM 3869 C CA . LEU B 1 141 ? -24.823 10.614 -0.143 1.00 18.06 141 LEU B CA 1
ATOM 3870 C C . LEU B 1 141 ? -24.692 11.074 1.302 1.00 18.40 141 LEU B C 1
ATOM 3871 O O . LEU B 1 141 ? -25.288 12.077 1.689 1.00 18.48 141 LEU B O 1
ATOM 3876 N N . TYR B 1 142 ? -23.959 10.322 2.112 1.00 16.16 142 TYR B N 1
ATOM 3877 C CA . TYR B 1 142 ? -23.914 10.591 3.542 1.00 18.75 142 TYR B CA 1
ATOM 3878 C C . TYR B 1 142 ? -22.923 11.705 3.817 1.00 16.39 142 TYR B C 1
ATOM 3879 O O . TYR B 1 142 ? -21.777 11.646 3.367 1.00 18.83 142 TYR B O 1
ATOM 3888 N N . SER B 1 143 ? -23.364 12.713 4.548 1.00 13.48 143 SER B N 1
ATOM 3889 C CA . SER B 1 143 ? -22.436 13.690 5.066 1.00 17.30 143 SER B CA 1
ATOM 3890 C C . SER B 1 143 ? -21.808 13.104 6.320 1.00 18.36 143 SER B C 1
ATOM 3891 O O . SER B 1 143 ? -22.506 12.511 7.147 1.00 17.91 143 SER B O 1
ATOM 3894 N N . THR B 1 144 ? -20.494 13.207 6.420 1.00 16.46 144 THR B N 1
ATOM 3895 C CA . THR B 1 144 ? -19.780 12.733 7.592 1.00 16.85 144 THR B CA 1
ATOM 3896 C C . THR B 1 144 ? -19.663 13.811 8.643 1.00 17.86 144 THR B C 1
ATOM 3897 O O . THR B 1 144 ? -18.973 13.609 9.646 1.00 19.63 144 THR B O 1
ATOM 3901 N N . THR B 1 145 ? -20.334 14.947 8.437 1.00 18.44 145 THR B N 1
ATOM 3902 C CA . THR B 1 145 ? -20.173 16.082 9.336 1.00 19.68 145 THR B CA 1
ATOM 3903 C C . THR B 1 145 ? -20.737 15.788 10.709 1.00 17.96 145 THR B C 1
ATOM 3904 O O . THR B 1 145 ? -20.155 16.180 11.723 1.00 23.86 145 THR B O 1
ATOM 3908 N N . LEU B 1 146 ? -21.888 15.144 10.757 1.00 19.73 146 LEU B N 1
ATOM 3909 C CA . LEU B 1 146 ? -22.689 15.129 11.964 1.00 23.84 146 LEU B CA 1
ATOM 3910 C C . LEU B 1 146 ? -23.486 13.843 11.972 1.00 26.61 146 LEU B C 1
ATOM 3911 O O . LEU B 1 146 ? -24.078 13.484 10.951 1.00 26.93 146 LEU B O 1
ATOM 3916 N N . GLY B 1 147 ? -23.502 13.175 13.112 1.00 25.23 147 GLY B N 1
ATOM 3917 C CA . GLY B 1 147 ? -24.484 12.175 13.383 1.00 25.83 147 GLY B CA 1
ATOM 3918 C C . GLY B 1 147 ? -24.253 10.862 12.673 1.00 20.15 147 GLY B C 1
ATOM 3919 O O . GLY B 1 147 ? -23.230 10.597 12.047 1.00 20.03 147 GLY B O 1
ATOM 3920 N N . TRP B 1 148 ? -25.277 10.031 12.780 1.00 18.03 148 TRP B N 1
ATOM 3921 C CA . TRP B 1 148 ? -25.230 8.690 12.241 1.00 20.23 148 TRP B CA 1
ATOM 3922 C C . TRP B 1 148 ? -25.338 8.707 10.731 1.00 16.83 148 TRP B C 1
ATOM 3923 O O . TRP B 1 148 ? -26.005 9.551 10.134 1.00 18.49 148 TRP B O 1
ATOM 3934 N N . ARG B 1 149 ? -24.703 7.730 10.118 1.00 17.01 149 ARG B N 1
ATOM 3935 C CA . ARG B 1 149 ? -24.743 7.610 8.677 1.00 17.44 149 ARG B CA 1
ATOM 3936 C C . ARG B 1 149 ? -24.519 6.154 8.354 1.00 16.23 149 ARG B C 1
ATOM 3937 O O . ARG B 1 149 ? -23.796 5.459 9.077 1.00 16.03 149 ARG B O 1
ATOM 3945 N N . MET B 1 150 ? -25.116 5.694 7.261 1.00 15.91 150 MET B N 1
ATOM 3946 C CA . MET B 1 150 ? -24.968 4.296 6.903 1.00 21.78 150 MET B CA 1
ATOM 3947 C C . MET B 1 150 ? -25.335 3.438 8.113 1.00 19.49 150 MET B C 1
ATOM 3948 O O . MET B 1 150 ? -24.584 2.550 8.523 1.00 16.83 150 MET B O 1
ATOM 3953 N N . VAL B 1 151 ? -26.465 3.781 8.738 1.00 17.80 151 VAL B N 1
ATOM 3954 C CA . VAL B 1 151 ? -26.854 3.134 9.980 1.00 15.85 151 VAL B CA 1
ATOM 3955 C C . VAL B 1 151 ? -27.169 1.675 9.724 1.00 20.76 151 VAL B C 1
ATOM 3956 O O . VAL B 1 151 ? -27.852 1.321 8.758 1.00 19.16 151 VAL B O 1
ATOM 3960 N N . ASN B 1 152 ? -26.667 0.826 10.588 1.00 19.07 152 ASN B N 1
ATOM 3961 C CA . ASN B 1 152 ? -26.960 -0.582 10.501 1.00 17.87 152 ASN B CA 1
ATOM 3962 C C . ASN B 1 152 ? -28.422 -0.803 10.871 1.00 18.34 152 ASN B C 1
ATOM 3963 O O . ASN B 1 152 ? -28.900 -0.236 11.865 1.00 18.48 152 ASN B O 1
ATOM 3968 N N . PRO B 1 153 ? -29.181 -1.539 10.056 1.00 20.92 153 PRO B N 1
ATOM 3969 C CA . PRO B 1 153 ? -30.599 -1.772 10.384 1.00 23.44 153 PRO B CA 1
ATOM 3970 C C . PRO B 1 153 ? -30.776 -2.475 11.706 1.00 19.66 153 PRO B C 1
ATOM 3971 O O . PRO B 1 153 ? -31.732 -2.192 12.429 1.00 24.72 153 PRO B O 1
ATOM 3975 N N . ALA B 1 154 ? -29.856 -3.374 12.051 1.00 21.89 154 ALA B N 1
ATOM 3976 C CA . ALA B 1 154 ? -29.902 -4.078 13.318 1.00 22.44 154 ALA B CA 1
ATOM 3977 C C . ALA B 1 154 ? -29.539 -3.187 14.492 1.00 23.57 154 ALA B C 1
ATOM 3978 O O . ALA B 1 154 ? -29.678 -3.621 15.633 1.00 23.64 154 ALA B O 1
ATOM 3980 N N . MET B 1 155 ? -29.073 -1.970 14.262 1.00 20.67 155 MET B N 1
ATOM 3981 C CA . MET B 1 155 ? -28.715 -1.136 15.394 1.00 19.62 155 MET B CA 1
ATOM 3982 C C . MET B 1 155 ? -30.000 -0.653 16.054 1.00 19.85 155 MET B C 1
ATOM 3983 O O . MET B 1 155 ? -30.851 -0.064 15.373 1.00 18.85 155 MET B O 1
ATOM 3988 N N . PRO B 1 156 ? -30.196 -0.899 17.346 1.00 18.62 156 PRO B N 1
ATOM 3989 C CA . PRO B 1 156 ? -31.393 -0.396 18.023 1.00 22.59 156 PRO B CA 1
ATOM 3990 C C . PRO B 1 156 ? -31.602 1.085 17.745 1.00 24.91 156 PRO B C 1
ATOM 3991 O O . PRO B 1 156 ? -30.702 1.910 17.932 1.00 21.86 156 PRO B O 1
ATOM 3995 N N . GLU B 1 157 ? -32.811 1.404 17.283 1.00 25.31 157 GLU B N 1
ATOM 3996 C CA . GLU B 1 157 ? -33.160 2.767 16.904 1.00 25.79 157 GLU B CA 1
ATOM 3997 C C . GLU B 1 157 ? -32.946 3.748 18.047 1.00 22.62 157 GLU B C 1
ATOM 3998 O O . GLU B 1 157 ? -32.579 4.903 17.820 1.00 23.53 157 GLU B O 1
ATOM 4004 N N . GLN B 1 158 ? -33.211 3.323 19.277 1.00 22.06 158 GLN B N 1
ATOM 4005 C CA . GLN B 1 158 ? -33.067 4.244 20.390 1.00 22.85 158 GLN B CA 1
ATOM 4006 C C . GLN B 1 158 ? -31.621 4.691 20.545 1.00 23.96 158 GLN B C 1
ATOM 4007 O O . GLN B 1 158 ? -31.372 5.791 21.039 1.00 22.49 158 GLN B O 1
ATOM 4013 N N . TRP B 1 159 ? -30.666 3.895 20.069 1.00 21.42 159 TRP B N 1
ATOM 4014 C CA . TRP B 1 159 ? -29.275 4.302 20.151 1.00 22.07 159 TRP B CA 1
ATOM 4015 C C . TRP B 1 159 ? -28.829 5.193 19.008 1.00 18.28 159 TRP B C 1
ATOM 4016 O O . TRP B 1 159 ? -27.763 5.815 19.123 1.00 19.40 159 TRP B O 1
ATOM 4027 N N . THR B 1 160 ? -29.617 5.312 17.942 1.00 17.27 160 THR B N 1
ATOM 4028 C CA . THR B 1 160 ? -29.198 6.088 16.783 1.00 18.50 160 THR B CA 1
ATOM 4029 C C . THR B 1 160 ? -29.825 7.460 16.750 1.00 20.25 160 THR B C 1
ATOM 4030 O O . THR B 1 160 ? -29.810 8.112 15.695 1.00 19.73 160 THR B O 1
ATOM 4034 N N . VAL B 1 161 ? -30.417 7.893 17.863 1.00 19.79 161 VAL B N 1
ATOM 4035 C CA . VAL B 1 161 ? -30.884 9.259 17.953 1.00 20.49 161 VAL B CA 1
ATOM 4036 C C . VAL B 1 161 ? -29.702 10.196 17.840 1.00 21.64 161 VAL B C 1
ATOM 4037 O O . VAL B 1 161 ? -28.554 9.839 18.134 1.00 19.49 161 VAL B O 1
ATOM 4041 N N . SER B 1 162 ? -29.992 11.414 17.414 1.00 22.07 162 SER B N 1
ATOM 4042 C CA . SER B 1 162 ? -28.978 12.441 17.342 1.00 21.27 162 SER B CA 1
ATOM 4043 C C . SER B 1 162 ? -28.395 12.690 18.721 1.00 20.53 162 SER B C 1
ATOM 4044 O O . SER B 1 162 ? -29.014 12.393 19.755 1.00 18.54 162 SER B O 1
ATOM 4047 N N . LEU B 1 163 ? -27.179 13.232 18.733 1.00 17.17 163 LEU B N 1
ATOM 4048 C CA . LEU B 1 163 ? -26.583 13.589 20.015 1.00 17.90 163 LEU B CA 1
ATOM 4049 C C . LEU B 1 163 ? -27.449 14.606 20.735 1.00 17.67 163 LEU B C 1
ATOM 4050 O O . LEU B 1 163 ? -27.627 14.525 21.951 1.00 17.19 163 LEU B O 1
ATOM 4055 N N . GLY B 1 164 ? -28.014 15.562 19.992 1.00 18.82 164 GLY B N 1
ATOM 4056 C CA . GLY B 1 164 ? -28.913 16.523 20.611 1.00 21.70 164 GLY B CA 1
ATOM 4057 C C . GLY B 1 164 ? -30.160 15.882 21.189 1.00 18.45 164 GLY B C 1
ATOM 4058 O O . GLY B 1 164 ? -30.584 16.215 22.295 1.00 20.83 164 GLY B O 1
ATOM 4059 N N . GLU B 1 165 ? -30.776 14.961 20.440 1.00 20.39 165 GLU B N 1
ATOM 4060 C CA . GLU B 1 165 ? -31.942 14.258 20.968 1.00 18.38 165 GLU B CA 1
ATOM 4061 C C . GLU B 1 165 ? -31.569 13.470 22.212 1.00 18.06 165 GLU B C 1
ATOM 4062 O O . GLU B 1 165 ? -32.280 13.501 23.220 1.00 18.78 165 GLU B O 1
ATOM 4068 N N . SER B 1 166 ? -30.459 12.741 22.149 1.00 17.39 166 SER B N 1
ATOM 4069 C CA . SER B 1 166 ? -30.000 12.021 23.329 1.00 19.09 166 SER B CA 1
ATOM 4070 C C . SER B 1 166 ? -29.826 12.983 24.488 1.00 18.46 166 SER B C 1
ATOM 4071 O O . SER B 1 166 ? -30.243 12.718 25.622 1.00 17.91 166 SER B O 1
ATOM 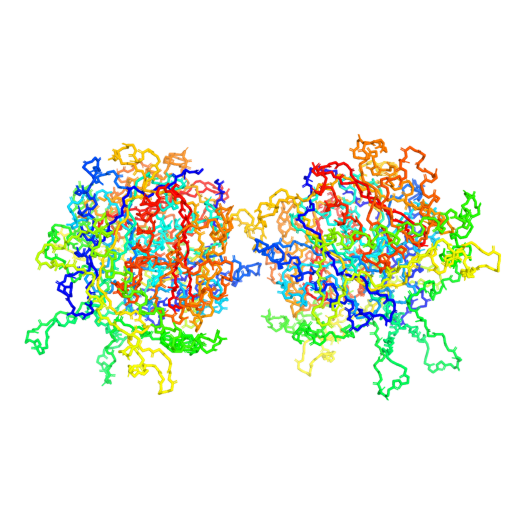4074 N N . THR B 1 167 ? -29.235 14.130 24.204 1.00 17.58 167 THR B N 1
ATOM 4075 C CA . THR B 1 167 ? -28.951 15.044 25.291 1.00 20.73 167 THR B CA 1
ATOM 4076 C C . THR B 1 167 ? -30.223 15.686 25.826 1.00 17.75 167 THR B C 1
ATOM 4077 O O . THR B 1 167 ? -30.313 15.947 27.029 1.00 19.87 167 THR B O 1
ATOM 4081 N N . GLU B 1 168 ? -31.208 15.946 24.962 1.00 19.05 168 GLU B N 1
ATOM 4082 C CA . GLU B 1 168 ? -32.540 16.298 25.454 1.00 23.87 168 GLU B CA 1
ATOM 4083 C C . GLU B 1 168 ? -33.067 15.266 26.436 1.00 22.68 168 GLU B C 1
ATOM 4084 O O . GLU B 1 168 ? -33.585 15.625 27.499 1.00 24.30 168 GLU B O 1
ATOM 4090 N N . GLN B 1 169 ? -32.981 13.976 26.093 1.00 19.77 169 GLN B N 1
ATOM 4091 C CA . GLN B 1 169 ? -33.441 12.970 27.048 1.00 17.28 169 GLN B CA 1
ATOM 4092 C C . GLN B 1 169 ? -32.646 13.047 28.338 1.00 20.26 169 GLN B C 1
ATOM 4093 O O . GLN B 1 169 ? -33.216 13.008 29.437 1.00 22.30 169 GLN B O 1
ATOM 4099 N N . VAL B 1 170 ? -31.329 13.200 28.231 1.00 19.92 170 VAL B N 1
ATOM 4100 C CA . VAL B 1 170 ? -30.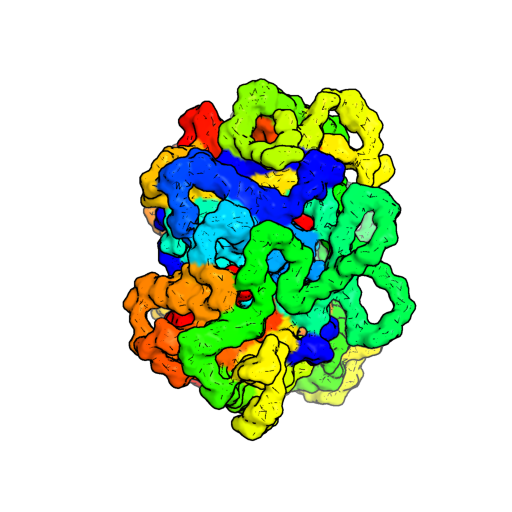524 13.292 29.439 1.00 21.66 170 VAL B CA 1
ATOM 4101 C C . VAL B 1 170 ? -30.890 14.540 30.231 1.00 20.31 170 VAL B C 1
ATOM 4102 O O . VAL B 1 170 ? -30.966 14.510 31.465 1.00 17.85 170 VAL B O 1
ATOM 4106 N N . ALA B 1 171 ? -31.126 15.656 29.533 1.00 20.61 171 ALA B N 1
ATOM 4107 C CA . ALA B 1 171 ? -31.550 16.870 30.210 1.00 19.70 171 ALA B CA 1
ATOM 4108 C C . ALA B 1 171 ? -32.876 16.654 30.928 1.00 21.94 171 ALA B C 1
ATOM 4109 O O . ALA B 1 171 ? -33.054 17.101 32.066 1.00 22.34 171 ALA B O 1
ATOM 4111 N N . ALA B 1 172 ? -33.819 15.972 30.279 1.00 22.97 172 ALA B N 1
ATOM 4112 C CA . ALA B 1 172 ? -35.103 15.704 30.921 1.00 22.34 172 ALA B CA 1
ATOM 4113 C C . ALA B 1 172 ? -34.922 14.787 32.115 1.00 22.06 172 ALA B C 1
ATOM 4114 O O . ALA B 1 172 ? -35.480 15.025 33.194 1.00 22.82 172 ALA B O 1
ATOM 4116 N N . THR B 1 173 ? -34.163 13.709 31.928 1.00 24.18 173 THR B N 1
ATOM 4117 C CA . THR B 1 173 ? -33.964 12.745 32.997 1.00 23.23 173 THR B CA 1
ATOM 4118 C C . THR B 1 173 ? -33.299 13.381 34.200 1.00 23.45 173 THR B C 1
ATOM 4119 O O . THR B 1 173 ? -33.675 13.105 35.345 1.00 22.95 173 THR B O 1
ATOM 4123 N N . TYR B 1 174 ? -32.301 14.229 33.972 1.00 21.26 174 TYR B N 1
ATOM 4124 C CA . TYR B 1 174 ? -31.562 14.820 35.071 1.00 21.77 174 TYR B CA 1
ATOM 4125 C C . TYR B 1 174 ? -32.027 16.221 35.426 1.00 24.63 174 TYR B C 1
ATOM 4126 O O . TYR B 1 174 ? -31.362 16.890 36.221 1.00 25.66 174 TYR B O 1
ATOM 4135 N N . GLY B 1 175 ? -33.166 16.657 34.896 1.00 23.50 175 GLY B N 1
ATOM 4136 C CA . GLY B 1 175 ? -33.723 17.939 35.304 1.00 22.86 175 GLY B CA 1
ATOM 4137 C C . GLY B 1 175 ? -32.800 19.095 35.003 1.00 25.18 175 GLY B C 1
ATOM 4138 O O . GLY B 1 175 ? -32.646 19.998 35.831 1.00 27.22 175 GLY B O 1
ATOM 4139 N N . ILE B 1 176 ? -32.153 19.075 33.845 1.00 24.58 176 ILE B N 1
ATOM 4140 C CA . ILE B 1 176 ? -31.256 20.151 33.456 1.00 20.61 176 ILE B CA 1
ATOM 4141 C C . ILE B 1 176 ? -32.106 21.114 32.640 1.00 24.95 176 ILE B C 1
ATOM 4142 O O . ILE B 1 176 ? -32.424 20.872 31.469 1.00 22.07 176 ILE B O 1
ATOM 4147 N N . SER B 1 177 ? -32.506 22.197 33.282 1.00 23.58 177 SER B N 1
ATOM 4148 C CA . SER B 1 177 ? -33.427 23.109 32.648 1.00 22.69 177 SER B CA 1
ATOM 4149 C C . SER B 1 177 ? -32.705 23.929 31.588 1.00 20.43 177 SER B C 1
ATOM 4150 O O . SER B 1 177 ? -31.479 24.019 31.556 1.00 20.11 177 SER B O 1
ATOM 4153 N N . ARG B 1 178 ? -33.499 24.537 30.716 1.00 19.78 178 ARG B N 1
ATOM 4154 C CA . ARG B 1 178 ? -32.957 25.446 29.723 1.00 24.35 178 ARG B CA 1
ATOM 4155 C C . ARG B 1 178 ? -32.130 26.553 30.376 1.00 22.69 178 ARG B C 1
ATOM 4156 O O . ARG B 1 178 ? -31.050 26.914 29.884 1.00 19.56 178 ARG B O 1
ATOM 4164 N N . ALA B 1 179 ? -32.604 27.086 31.505 1.00 23.65 179 ALA B N 1
ATOM 4165 C CA . ALA B 1 179 ? -31.892 28.211 32.112 1.00 24.98 179 ALA B CA 1
ATOM 4166 C C . ALA B 1 179 ? -30.525 27.777 32.629 1.00 22.68 179 ALA B C 1
ATOM 4167 O O . ALA B 1 179 ? -29.530 28.486 32.445 1.00 21.93 179 ALA B O 1
ATOM 4169 N N . GLU B 1 180 ? -30.450 26.604 33.265 1.00 21.94 180 GLU B N 1
ATOM 4170 C CA . GLU B 1 180 ? -29.149 26.120 33.718 1.00 24.66 180 GLU B CA 1
ATOM 4171 C C . GLU B 1 180 ? -28.218 25.857 32.538 1.00 20.05 180 GLU B C 1
ATOM 4172 O O . GLU B 1 180 ? -27.017 26.138 32.612 1.00 21.40 180 GLU B O 1
ATOM 4178 N N . GLN B 1 181 ? -28.755 25.317 31.446 1.00 20.96 181 GLN B N 1
ATOM 4179 C CA . GLN B 1 181 ? -27.945 25.112 30.252 1.00 17.18 181 GLN B CA 1
ATOM 4180 C C . GLN B 1 181 ? -27.384 26.422 29.746 1.00 19.03 181 GLN B C 1
ATOM 4181 O O . GLN B 1 181 ? -26.179 26.543 29.506 1.00 17.34 181 GLN B O 1
ATOM 4187 N N . ASP B 1 182 ? -28.253 27.416 29.576 1.00 20.78 182 ASP B N 1
ATOM 4188 C CA . ASP B 1 182 ? -27.815 28.700 29.048 1.00 21.26 182 ASP B CA 1
ATOM 4189 C C . ASP B 1 182 ? -26.870 29.389 30.016 1.00 18.50 182 ASP B C 1
ATOM 4190 O O . ASP B 1 182 ? -25.891 30.002 29.589 1.00 20.61 182 ASP B O 1
ATOM 4195 N N . ALA B 1 183 ? -27.140 29.293 31.323 1.00 23.10 183 ALA B N 1
ATOM 4196 C CA . ALA B 1 183 ? -26.184 29.816 32.298 1.00 22.65 183 ALA B CA 1
ATOM 4197 C C . ALA B 1 183 ? -24.827 29.147 32.108 1.00 20.72 183 ALA B C 1
ATOM 4198 O O . ALA B 1 183 ? -23.779 29.805 32.110 1.00 22.22 183 ALA B O 1
ATOM 4200 N N . PHE B 1 184 ? -24.837 27.838 31.872 1.00 21.04 184 PHE B N 1
ATOM 4201 C CA . PHE B 1 184 ? -23.583 27.132 31.667 1.00 22.53 184 PHE B CA 1
ATOM 4202 C C . PHE B 1 184 ? -22.953 27.524 30.341 1.00 18.80 184 PHE B C 1
ATOM 4203 O O . PHE B 1 184 ? -21.734 27.714 30.259 1.00 19.37 184 PHE B O 1
ATOM 4211 N N . ALA B 1 185 ? -23.771 27.676 29.299 1.00 20.72 185 ALA B N 1
ATOM 4212 C CA . ALA B 1 185 ? -23.251 28.120 28.006 1.00 18.99 185 ALA B CA 1
ATOM 4213 C C . ALA B 1 185 ? -22.676 29.521 28.109 1.00 17.91 185 ALA B C 1
ATOM 4214 O O . ALA B 1 185 ? -21.610 29.813 27.555 1.00 19.90 185 ALA B O 1
ATOM 4216 N N . LEU B 1 186 ? -23.398 30.416 28.773 1.00 18.70 186 LEU B N 1
ATOM 4217 C CA . LEU B 1 186 ? -22.916 31.784 28.911 1.00 20.61 186 LEU B CA 1
ATOM 4218 C C . LEU B 1 186 ? -21.582 31.808 29.623 1.00 22.14 186 LEU B C 1
ATOM 4219 O O . LEU B 1 186 ? -20.635 32.474 29.189 1.00 21.64 186 LEU B O 1
ATOM 4224 N N . ARG B 1 187 ? -21.480 31.041 30.701 1.00 21.86 187 ARG B N 1
ATOM 4225 C CA . ARG B 1 187 ? -20.241 31.016 31.452 1.00 22.39 187 ARG B CA 1
ATOM 4226 C C . ARG B 1 187 ? -19.106 30.508 30.572 1.00 23.05 187 ARG B C 1
ATOM 4227 O O . ARG B 1 187 ? -17.988 31.044 30.610 1.00 20.09 187 ARG B O 1
ATOM 4235 N N . SER B 1 188 ? -19.400 29.534 29.705 1.00 16.76 188 SER B N 1
ATOM 4236 C CA . SER B 1 188 ? -18.371 29.021 28.808 1.00 18.06 188 SER B CA 1
ATOM 4237 C C . SER B 1 188 ? -17.838 30.126 27.919 1.00 17.91 188 SER B C 1
ATOM 4238 O O . SER B 1 188 ? -16.625 30.279 27.761 1.00 18.05 188 SER B O 1
ATOM 4241 N N . HIS B 1 189 ? -18.740 30.902 27.319 1.00 16.94 189 HIS B N 1
ATOM 4242 C CA . HIS B 1 189 ? -18.299 32.012 26.488 1.00 18.33 189 HIS B CA 1
ATOM 4243 C C . HIS B 1 189 ? -17.561 33.055 27.319 1.00 16.90 189 HIS B C 1
ATOM 4244 O O . HIS B 1 189 ? -16.508 33.555 26.914 1.00 18.46 189 HIS B O 1
ATOM 4251 N N . GLU B 1 190 ? -18.082 33.358 28.502 1.00 21.54 190 GLU B N 1
ATOM 4252 C CA . GLU B 1 190 ? -17.467 34.379 29.342 1.00 23.46 190 GLU B CA 1
ATOM 4253 C C . GLU B 1 190 ? -16.054 33.979 29.734 1.00 22.95 190 GLU B C 1
ATOM 4254 O O . GLU B 1 190 ? -15.096 34.726 29.498 1.00 19.98 190 GLU B O 1
ATOM 4260 N N . ARG B 1 191 ? -15.891 32.769 30.284 1.00 17.58 191 ARG B N 1
ATOM 4261 C CA . ARG B 1 191 ? -14.560 32.341 30.690 1.00 19.68 191 ARG B CA 1
ATOM 4262 C C . ARG B 1 191 ? -13.637 32.154 29.493 1.00 20.70 191 ARG B C 1
ATOM 4263 O O . ARG B 1 191 ? -12.458 32.514 29.562 1.00 20.54 191 ARG B O 1
ATOM 4271 N N . ALA B 1 192 ? -14.136 31.593 28.386 1.00 19.61 192 ALA B N 1
ATOM 4272 C CA . ALA B 1 192 ? -13.247 31.414 27.240 1.00 20.38 192 ALA B CA 1
ATOM 4273 C C . ALA B 1 192 ? -12.769 32.759 26.716 1.00 19.46 192 ALA B C 1
ATOM 4274 O O . ALA B 1 192 ? -11.583 32.928 26.403 1.00 19.86 192 ALA B O 1
ATOM 4276 N N . ALA B 1 193 ? -13.681 33.712 26.622 1.00 20.03 193 ALA B N 1
ATOM 4277 C CA . ALA B 1 193 ? -13.297 35.022 26.153 1.00 21.34 193 ALA B CA 1
ATOM 4278 C C . ALA B 1 193 ? -12.317 35.655 27.124 1.00 21.73 193 ALA B C 1
ATOM 4279 O O . ALA B 1 193 ? -11.322 36.198 26.703 1.00 23.21 193 ALA B O 1
ATOM 4281 N N . ARG B 1 194 ? -12.588 35.570 28.422 1.00 21.41 194 ARG B N 1
ATOM 4282 C CA . ARG B 1 194 ? -11.674 36.175 29.382 1.00 24.53 194 ARG B CA 1
ATOM 4283 C C . ARG B 1 194 ? -10.310 35.510 29.346 1.00 23.60 194 ARG B C 1
ATOM 4284 O O . ARG B 1 194 ? -9.299 36.173 29.291 1.00 25.09 194 ARG B O 1
ATOM 4292 N N . ALA B 1 195 ? -10.296 34.189 29.347 1.00 22.30 195 ALA B N 1
ATOM 4293 C CA . ALA B 1 195 ? -9.037 33.458 29.226 1.00 22.88 195 ALA B CA 1
ATOM 4294 C C . ALA B 1 195 ? -8.237 33.910 28.013 1.00 24.56 195 ALA B C 1
ATOM 4295 O O . ALA B 1 195 ? -7.017 34.103 28.097 1.00 23.27 195 ALA B O 1
ATOM 4297 N N . TRP B 1 196 ? -8.899 34.040 26.857 1.00 22.61 196 TRP B N 1
ATOM 4298 C CA . TRP B 1 196 ? -8.191 34.510 25.675 1.00 18.82 196 TRP B CA 1
ATOM 4299 C C . TRP B 1 196 ? -7.628 35.908 25.899 1.00 22.70 196 TRP B C 1
ATOM 4300 O O . TRP B 1 196 ? -6.448 36.156 25.655 1.00 22.22 196 TRP B O 1
ATOM 4311 N N . ALA B 1 197 ? -8.471 36.831 26.359 1.00 25.18 197 ALA B N 1
ATOM 4312 C CA . ALA B 1 197 ? -8.058 38.226 26.521 1.00 27.64 197 ALA B CA 1
ATOM 4313 C C . ALA B 1 197 ? -6.923 38.357 27.529 1.00 26.90 197 ALA B C 1
ATOM 4314 O O . ALA B 1 197 ? -6.024 39.189 27.360 1.00 33.23 197 ALA B O 1
ATOM 4316 N N . GLU B 1 198 ? -6.937 37.545 28.578 1.00 26.26 198 GLU B N 1
ATOM 4317 C CA . GLU B 1 198 ? -5.899 37.627 29.598 1.00 27.87 198 GLU B CA 1
ATOM 4318 C C . GLU B 1 198 ? -4.665 36.808 29.255 1.00 26.47 198 GLU B C 1
ATOM 4319 O O . GLU B 1 198 ? -3.774 36.686 30.100 1.00 28.45 198 GLU B O 1
ATOM 4325 N N . GLY B 1 199 ? -4.595 36.241 28.048 1.00 26.75 199 GLY B N 1
ATOM 4326 C CA . GLY B 1 199 ? -3.422 35.515 27.611 1.00 24.27 199 GLY B CA 1
ATOM 4327 C C . GLY B 1 199 ? -3.309 34.103 28.133 1.00 22.03 199 GLY B C 1
ATOM 4328 O O . GLY B 1 199 ? -2.247 33.490 27.972 1.00 24.06 199 GLY B O 1
ATOM 4329 N N . VAL B 1 200 ? -4.378 33.566 28.726 1.00 22.81 200 VAL B N 1
ATOM 4330 C CA . VAL B 1 200 ? -4.340 32.239 29.332 1.00 22.58 200 VAL B CA 1
ATOM 4331 C C . VAL B 1 200 ? -4.022 31.170 28.303 1.00 22.25 200 VAL B C 1
ATOM 4332 O O . VAL B 1 200 ? -3.331 30.194 28.609 1.00 22.23 200 VAL B O 1
ATOM 4336 N N . PHE B 1 201 ? -4.497 31.337 27.072 1.00 20.95 201 PHE B N 1
ATOM 4337 C CA . PHE B 1 201 ? -4.248 30.347 26.037 1.00 22.63 201 PHE B CA 1
ATOM 4338 C C . PHE B 1 201 ? -2.979 30.593 25.254 1.00 23.76 201 PHE B C 1
ATOM 4339 O O . PHE B 1 201 ? -2.630 29.759 24.418 1.00 24.74 201 PHE B O 1
ATOM 4347 N N . ASP B 1 202 ? -2.249 31.674 25.534 1.00 20.51 202 ASP B N 1
ATOM 4348 C CA . ASP B 1 202 ? -1.050 31.952 24.756 1.00 24.10 202 ASP B CA 1
ATOM 4349 C C . ASP B 1 202 ? -0.072 30.798 24.854 1.00 22.83 202 ASP B C 1
ATOM 4350 O O . ASP B 1 202 ? 0.572 30.435 23.864 1.00 27.40 202 ASP B O 1
ATOM 4355 N N . ALA B 1 203 ? 0.008 30.181 26.031 1.00 23.01 203 ALA B N 1
ATOM 4356 C CA . ALA B 1 203 ? 0.904 29.058 26.249 1.00 26.03 203 ALA B CA 1
ATOM 4357 C C . ALA B 1 203 ? 0.547 27.838 25.408 1.00 22.37 203 ALA B C 1
ATOM 4358 O O . ALA B 1 203 ? 1.407 26.977 25.202 1.00 25.46 203 ALA B O 1
ATOM 4360 N N . GLU B 1 204 ? -0.687 27.718 24.927 1.00 22.90 204 GLU B N 1
ATOM 4361 C CA . GLU B 1 204 ? -1.092 26.444 24.349 1.00 24.75 204 GLU B CA 1
ATOM 4362 C C . GLU B 1 204 ? -1.506 26.613 22.898 1.00 21.68 204 GLU B C 1
ATOM 4363 O O . GLU B 1 204 ? -1.999 25.657 22.287 1.00 21.49 204 GLU B O 1
ATOM 4369 N N . ILE B 1 205 ? -1.361 27.815 22.344 1.00 23.54 205 ILE B N 1
ATOM 4370 C CA . ILE B 1 205 ? -1.877 28.132 21.016 1.00 23.74 205 ILE B CA 1
ATOM 4371 C C . ILE B 1 205 ? -0.742 28.182 20.003 1.00 26.77 205 ILE B C 1
ATOM 4372 O O . ILE B 1 205 ? 0.306 28.808 20.229 1.00 23.93 205 ILE B O 1
ATOM 4377 N N . THR B 1 206 ? -0.951 27.516 18.883 1.00 20.01 206 THR B N 1
ATOM 4378 C CA . THR B 1 206 ? -0.196 27.782 17.676 1.00 22.73 206 THR B CA 1
ATOM 4379 C C . THR B 1 206 ? -1.151 28.321 16.627 1.00 25.48 206 THR B C 1
ATOM 4380 O O . THR B 1 206 ? -2.263 27.796 16.454 1.00 23.91 206 THR B O 1
ATOM 4384 N N . GLN B 1 207 ? -0.728 29.388 15.950 1.00 26.62 207 GLN B N 1
ATOM 4385 C CA . GLN B 1 207 ? -1.515 29.993 14.889 1.00 22.65 207 GLN B CA 1
ATOM 4386 C C . GLN B 1 207 ? -1.163 29.358 13.555 1.00 23.62 207 GLN B C 1
ATOM 4387 O O . GLN B 1 207 ? 0.010 29.102 13.274 1.00 26.40 207 GLN B O 1
ATOM 4393 N N . ILE B 1 208 ? -2.187 29.074 12.752 1.00 25.17 208 ILE B N 1
ATOM 4394 C CA . ILE B 1 208 ? -1.998 28.562 11.393 1.00 27.32 208 ILE B CA 1
ATOM 4395 C C . ILE B 1 208 ? -1.586 29.771 10.562 1.00 27.21 208 ILE B C 1
ATOM 4396 O O . ILE B 1 208 ? -2.371 30.719 10.468 1.00 23.30 208 ILE B O 1
ATOM 4401 N N . PRO B 1 209 ? -0.422 29.773 9.919 1.00 30.35 209 PRO B N 1
ATOM 4402 C CA . PRO B 1 209 ? -0.068 30.903 9.051 1.00 31.53 209 PRO B CA 1
ATOM 4403 C C . PRO B 1 209 ? -1.134 31.121 7.989 1.00 27.02 209 PRO B C 1
ATOM 4404 O O . PRO B 1 209 ? -1.637 30.172 7.388 1.00 26.96 209 PRO B O 1
ATOM 4408 N N . GLY B 1 210 ? -1.488 32.385 7.769 1.00 29.18 210 GLY B N 1
ATOM 4409 C CA . GLY B 1 210 ? -2.503 32.718 6.796 1.00 25.08 210 GLY B CA 1
ATOM 4410 C C . GLY B 1 210 ? -3.918 32.430 7.236 1.00 27.82 210 GLY B C 1
ATOM 4411 O O . GLY B 1 210 ? -4.856 32.707 6.480 1.00 32.78 210 GLY B O 1
ATOM 4412 N N . ALA B 1 211 ? -4.105 31.884 8.432 1.00 31.34 211 ALA B N 1
ATOM 4413 C CA . ALA B 1 211 ? -5.420 31.535 8.946 1.00 26.37 211 ALA B CA 1
ATOM 4414 C C . ALA B 1 211 ? -5.419 31.782 10.443 1.00 29.98 211 ALA B C 1
ATOM 4415 O O . ALA B 1 211 ? -5.897 30.974 11.243 1.00 26.69 211 ALA B O 1
ATOM 4417 N N . GLU B 1 212 ? -4.840 32.915 10.831 1.00 28.63 212 GLU B N 1
ATOM 4418 C CA . GLU B 1 212 ? -4.753 33.253 12.235 1.00 25.07 212 GLU B CA 1
ATOM 4419 C C . GLU B 1 212 ? -6.140 33.569 12.756 1.00 28.60 212 GLU B C 1
ATOM 4420 O O . GLU B 1 212 ? -7.045 33.963 12.009 1.00 24.33 212 GLU B O 1
ATOM 4426 N N . LEU B 1 213 ? -6.307 33.357 14.052 1.00 25.53 213 LEU B N 1
ATOM 4427 C CA . LEU B 1 213 ? -7.555 33.631 14.732 1.00 23.05 213 LEU B CA 1
ATOM 4428 C C . LEU B 1 213 ? -7.187 34.335 16.018 1.00 26.90 213 LEU B C 1
ATOM 4429 O O . LEU B 1 213 ? -6.289 33.883 16.733 1.00 26.97 213 LEU B O 1
ATOM 4434 N N . GLU B 1 214 ? -7.863 35.449 16.290 1.00 26.07 214 GLU B N 1
ATOM 4435 C CA . GLU B 1 214 ? -7.594 36.197 17.506 1.00 30.32 214 GLU B CA 1
ATOM 4436 C C . GLU B 1 214 ? -7.969 35.389 18.734 1.00 26.65 214 GLU B C 1
ATOM 4437 O O . GLU B 1 214 ? -7.392 35.578 19.814 1.00 26.16 214 GLU B O 1
ATOM 4443 N N . ARG B 1 215 ? -8.973 34.539 18.594 1.00 20.77 215 ARG B N 1
ATOM 4444 C CA . ARG B 1 215 ? -9.358 33.599 19.630 1.00 19.56 215 ARG B CA 1
ATOM 4445 C C . ARG B 1 215 ? -10.139 32.502 18.929 1.00 22.99 215 ARG B C 1
ATOM 4446 O O . ARG B 1 215 ? -10.410 32.588 17.724 1.00 21.08 215 ARG B O 1
ATOM 4454 N N . ASP B 1 216 ? -10.467 31.445 19.678 1.00 21.40 216 ASP B N 1
ATOM 4455 C CA . ASP B 1 216 ? -11.379 30.448 19.138 1.00 20.31 216 ASP B CA 1
ATOM 4456 C C . ASP B 1 216 ? -12.592 31.139 18.533 1.00 17.43 216 ASP B C 1
ATOM 4457 O O . ASP B 1 216 ? -13.201 32.018 19.140 1.00 19.40 216 ASP B O 1
ATOM 4462 N N . GLU B 1 217 ? -12.900 30.746 17.308 1.00 18.61 217 GLU B N 1
ATOM 4463 C CA . GLU B 1 217 ? -13.847 31.475 16.494 1.00 21.29 217 GLU B CA 1
ATOM 4464 C C . GLU B 1 217 ? -15.272 31.350 17.000 1.00 20.68 217 GLU B C 1
ATOM 4465 O O . GLU B 1 217 ? -16.101 32.215 16.707 1.00 20.86 217 GLU B O 1
ATOM 4471 N N . SER B 1 218 ? -15.588 30.293 17.739 1.00 20.08 218 SER B N 1
ATOM 4472 C CA . SER B 1 218 ? -16.952 30.156 18.217 1.00 17.77 218 SER B CA 1
ATOM 4473 C C . SER B 1 218 ? -17.224 30.970 19.456 1.00 17.89 218 SER B C 1
ATOM 4474 O O . SER B 1 218 ? -18.387 31.072 19.865 1.00 18.77 218 SER B O 1
ATOM 4477 N N . ILE B 1 219 ? -16.189 31.534 20.067 1.00 17.84 219 ILE B N 1
ATOM 4478 C CA . ILE B 1 219 ? -16.403 32.379 21.227 1.00 20.60 219 ILE B CA 1
ATOM 4479 C C . ILE B 1 219 ? -17.160 33.617 20.784 1.00 22.79 219 ILE B C 1
ATOM 4480 O O . ILE B 1 219 ? -16.789 34.268 19.793 1.00 21.51 219 ILE B O 1
ATOM 4485 N N . ARG B 1 220 ? -18.209 33.947 21.514 1.00 19.92 220 ARG B N 1
ATOM 4486 C CA . ARG B 1 220 ? -19.001 35.137 21.251 1.00 27.52 220 ARG B CA 1
ATOM 4487 C C . ARG B 1 220 ? -19.090 35.983 22.517 1.00 27.58 220 ARG B C 1
ATOM 4488 O O . ARG B 1 220 ? -19.032 35.462 23.636 1.00 23.62 220 ARG B O 1
ATOM 4496 N N . GLU B 1 221 ? -19.212 37.297 22.343 1.00 23.45 221 GLU B N 1
ATOM 4497 C CA . GLU B 1 221 ? -19.822 38.101 23.396 1.00 29.48 221 GLU B CA 1
ATOM 4498 C C . GLU B 1 221 ? -21.314 37.881 23.261 1.00 25.46 221 GLU B C 1
ATOM 4499 O O . GLU B 1 221 ? -21.957 38.378 22.342 1.00 28.20 221 GLU B O 1
ATOM 4505 N N . THR B 1 222 ? -21.848 37.063 24.125 1.00 28.48 222 THR B N 1
ATOM 4506 C CA . THR B 1 222 ? -23.264 36.813 24.121 1.00 23.21 222 THR B CA 1
ATOM 4507 C C . THR B 1 222 ? -23.803 37.202 25.485 1.00 25.61 222 THR B C 1
ATOM 4508 O O . THR B 1 222 ? -23.133 37.882 26.264 1.00 33.79 222 THR B O 1
ATOM 4512 N N . SER B 1 223 ? -25.036 36.802 25.756 1.00 29.15 223 SER B N 1
ATOM 4513 C CA . SER B 1 223 ? -25.711 37.210 26.973 1.00 33.67 223 SER B CA 1
ATOM 4514 C C . SER B 1 223 ? -26.797 36.199 27.284 1.00 31.35 223 SER B C 1
ATOM 4515 O O . SER B 1 223 ? -27.251 35.461 26.404 1.00 31.96 223 SER B O 1
ATOM 4518 N N . ALA B 1 224 ? -27.212 36.183 28.553 1.00 30.59 224 ALA B N 1
ATOM 4519 C CA . ALA B 1 224 ? -28.297 35.302 28.965 1.00 29.07 224 ALA B CA 1
ATOM 4520 C C . ALA B 1 224 ? -29.535 35.521 28.111 1.00 32.71 224 ALA B C 1
ATOM 4521 O O . ALA B 1 224 ? -30.190 34.557 27.702 1.00 30.70 224 ALA B O 1
ATOM 4523 N N . GLU B 1 225 ? -29.872 36.782 27.822 1.00 35.66 225 GLU B N 1
ATOM 4524 C CA . GLU B 1 225 ? -31.039 37.040 26.987 1.00 33.51 225 GLU B CA 1
ATOM 4525 C C . GLU B 1 225 ? -30.831 36.526 25.574 1.00 30.38 225 GLU B C 1
ATOM 4526 O O . GLU B 1 225 ? -31.755 35.963 24.982 1.00 33.51 225 GLU B O 1
ATOM 4532 N N . LYS B 1 226 ? -29.633 36.728 25.016 1.00 25.67 226 LYS B N 1
ATOM 4533 C CA . LYS B 1 226 ? -29.318 36.209 23.689 1.00 26.23 226 LYS B CA 1
ATOM 4534 C C . LYS B 1 226 ? -29.491 34.692 23.631 1.00 27.55 226 LYS B C 1
ATOM 4535 O O . LYS B 1 226 ? -30.123 34.164 22.713 1.00 29.44 226 LYS B O 1
ATOM 4541 N N . LEU B 1 227 ? -28.936 33.977 24.613 1.00 28.26 227 LEU B N 1
ATOM 4542 C CA . LEU B 1 227 ? -29.088 32.524 24.656 1.00 26.28 227 LEU B CA 1
ATOM 4543 C C . LEU B 1 227 ? -30.529 32.125 24.925 1.00 29.07 227 LEU B C 1
ATOM 4544 O O . LEU B 1 227 ? -31.036 31.155 24.343 1.00 28.59 227 LEU B O 1
ATOM 4549 N N . ALA B 1 228 ? -31.210 32.857 25.814 1.00 27.02 228 ALA B N 1
ATOM 4550 C CA . ALA B 1 228 ? -32.604 32.549 26.104 1.00 24.95 228 ALA B CA 1
ATOM 4551 C C . ALA B 1 228 ? -33.493 32.738 24.890 1.00 24.36 228 ALA B C 1
ATOM 4552 O O . ALA B 1 228 ? -34.550 32.105 24.806 1.00 29.48 228 ALA B O 1
ATOM 4554 N N . ALA B 1 229 ? -33.101 33.597 23.955 1.00 27.67 229 ALA B N 1
ATOM 4555 C CA . ALA B 1 229 ? -33.928 33.849 22.785 1.00 26.78 229 ALA B CA 1
ATOM 4556 C C . ALA B 1 229 ? -33.774 32.787 21.710 1.00 29.50 229 ALA B C 1
ATOM 4557 O O . ALA B 1 229 ? -34.577 32.775 20.774 1.00 29.55 229 ALA B O 1
ATOM 4559 N N . LEU B 1 230 ? -32.788 31.895 21.818 1.00 27.81 230 LEU B N 1
ATOM 4560 C CA . LEU B 1 230 ? -32.579 30.922 20.754 1.00 29.27 230 LEU B CA 1
ATOM 4561 C C . LEU B 1 230 ? -33.672 29.865 20.738 1.00 26.25 230 LEU B C 1
ATOM 4562 O O . LEU B 1 230 ? -34.204 29.471 21.776 1.00 29.96 230 LEU B O 1
ATOM 4567 N N . LYS B 1 231 ? -33.983 29.388 19.542 1.00 28.62 231 LYS B N 1
ATOM 4568 C CA . LYS B 1 231 ? -34.984 28.346 19.437 1.00 30.29 231 LYS B CA 1
ATOM 4569 C C . LYS B 1 231 ? -34.373 26.973 19.692 1.00 25.60 231 LYS B C 1
ATOM 4570 O O . LYS B 1 231 ? -33.204 26.741 19.374 1.00 27.71 231 LYS B O 1
ATOM 4576 N N . PRO B 1 232 ? -35.145 26.054 20.264 1.00 26.01 232 PRO B N 1
ATOM 4577 C CA . PRO B 1 232 ? -34.628 24.702 20.494 1.00 23.11 232 PRO B CA 1
ATOM 4578 C C . PRO B 1 232 ? -34.317 24.030 19.171 1.00 26.79 232 PRO B C 1
ATOM 4579 O O . PRO B 1 232 ? -35.081 24.134 18.210 1.00 27.70 232 PRO B O 1
ATOM 4583 N N . ALA B 1 233 ? -33.182 23.326 19.127 1.00 27.76 233 ALA B N 1
ATOM 4584 C CA . ALA B 1 233 ? -32.699 22.740 17.882 1.00 25.01 233 ALA B CA 1
ATOM 4585 C C . ALA B 1 233 ? -33.144 21.305 17.660 1.00 27.07 233 ALA B C 1
ATOM 4586 O O . ALA B 1 233 ? -33.055 20.815 16.534 1.00 26.03 233 ALA B O 1
ATOM 4588 N N . PHE B 1 234 ? -33.593 20.605 18.698 1.00 27.01 234 PHE B N 1
ATOM 4589 C CA . PHE B 1 234 ? -33.878 19.191 18.568 1.00 28.39 234 PHE B CA 1
ATOM 4590 C C . PHE B 1 234 ? -35.299 18.809 18.909 1.00 27.50 234 PHE B C 1
ATOM 4591 O O . PHE B 1 234 ? -35.733 17.733 18.498 1.00 30.24 234 PHE B O 1
ATOM 4599 N N . ARG B 1 235 ? -36.028 19.645 19.637 1.00 26.48 235 ARG B N 1
ATOM 4600 C CA . ARG B 1 235 ? -37.433 19.415 19.919 1.00 29.43 235 ARG B CA 1
ATOM 4601 C C . ARG B 1 235 ? -38.125 20.766 19.917 1.00 30.27 235 ARG B C 1
ATOM 4602 O O . ARG B 1 235 ? -37.520 21.753 20.347 1.00 31.58 235 ARG B O 1
ATOM 4610 N N . PRO B 1 236 ? -39.373 20.842 19.459 1.00 34.57 236 PRO B N 1
ATOM 4611 C CA . PRO B 1 236 ? -40.090 22.128 19.504 1.00 33.96 236 PRO B CA 1
ATOM 4612 C C . PRO B 1 236 ? -40.189 22.697 20.905 1.00 29.86 236 PRO B C 1
ATOM 4613 O O . PRO B 1 236 ? -40.112 23.915 21.105 1.00 33.83 236 PRO B O 1
ATOM 4617 N N . ASP B 1 237 ? -40.394 21.830 21.882 1.00 30.81 237 ASP B N 1
ATOM 4618 C CA . ASP B 1 237 ? -40.394 22.182 23.288 1.00 32.98 237 ASP B CA 1
ATOM 4619 C C . ASP B 1 237 ? -39.037 21.971 23.930 1.00 31.01 237 ASP B C 1
ATOM 4620 O O . ASP B 1 237 ? -38.952 21.854 25.155 1.00 32.86 237 ASP B O 1
ATOM 4625 N N . GLY B 1 238 ? -37.976 21.914 23.131 1.00 26.01 238 GLY B N 1
ATOM 4626 C CA . GLY B 1 238 ? -36.689 21.500 23.639 1.00 26.80 238 GLY B CA 1
ATOM 4627 C C . GLY B 1 238 ? -36.015 22.543 24.508 1.00 31.27 238 GLY B C 1
ATOM 4628 O O . GLY B 1 238 ? -36.465 23.683 24.669 1.00 31.41 238 GLY B O 1
ATOM 4629 N N . THR B 1 239 ? -34.891 22.119 25.091 1.00 27.58 239 THR B N 1
ATOM 4630 C CA . THR B 1 239 ? -34.035 22.988 25.881 1.00 23.68 239 THR B CA 1
ATOM 4631 C C . THR B 1 239 ? -32.672 23.207 25.251 1.00 26.82 239 THR B C 1
ATOM 4632 O O . THR B 1 239 ? -32.013 24.208 25.567 1.00 22.57 239 THR B O 1
ATOM 4636 N N . ILE B 1 240 ? -32.232 22.285 24.384 1.00 23.65 240 ILE B N 1
ATOM 4637 C CA . ILE B 1 240 ? -30.955 22.397 23.699 1.00 19.90 240 ILE B CA 1
ATOM 4638 C C . ILE B 1 240 ? -31.128 23.330 22.518 1.00 19.30 240 ILE B C 1
ATOM 4639 O O . ILE B 1 240 ? -32.119 23.246 21.790 1.00 21.61 240 ILE B O 1
ATOM 4644 N N . THR B 1 241 ? -30.177 24.237 22.349 1.00 19.72 241 THR B N 1
ATOM 4645 C CA . THR B 1 241 ? -30.159 25.207 21.271 1.00 20.48 241 THR B CA 1
ATOM 4646 C C . THR B 1 241 ? -28.781 25.196 20.666 1.00 20.21 241 THR B C 1
ATOM 4647 O O . THR B 1 241 ? -27.867 24.550 21.183 1.00 19.11 241 THR B O 1
ATOM 4651 N N . ALA B 1 242 ? -28.607 25.977 19.597 1.00 19.80 242 ALA B N 1
ATOM 4652 C CA . ALA B 1 242 ? -27.268 26.171 19.076 1.00 18.76 242 ALA B CA 1
ATOM 4653 C C . ALA B 1 242 ? -26.381 26.913 20.064 1.00 18.52 242 ALA B C 1
ATOM 4654 O O . ALA B 1 242 ? -25.155 26.845 19.955 1.00 21.30 242 ALA B O 1
ATOM 4656 N N . GLY B 1 243 ? -26.962 27.626 21.012 1.00 18.25 243 GLY B N 1
ATOM 4657 C CA . GLY B 1 243 ? -26.155 28.415 21.914 1.00 15.61 243 GLY B CA 1
ATOM 4658 C C . GLY B 1 243 ? -25.688 27.622 23.111 1.00 19.45 243 GLY B C 1
ATOM 4659 O O . GLY B 1 243 ? -24.632 27.927 23.659 1.00 20.29 243 GLY B O 1
ATOM 4660 N N . ASN B 1 244 ? -26.452 26.621 23.552 1.00 18.89 244 ASN B N 1
ATOM 4661 C CA . ASN B 1 244 ? -26.027 25.805 24.684 1.00 16.62 244 ASN B CA 1
ATOM 4662 C C . ASN B 1 244 ? -25.560 24.422 24.255 1.00 19.38 244 ASN B C 1
ATOM 4663 O O . ASN B 1 244 ? -25.358 23.550 25.107 1.00 19.99 244 ASN B O 1
ATOM 4668 N N . ALA B 1 245 ? -25.401 24.201 22.954 1.00 19.01 245 ALA B N 1
ATOM 4669 C CA . ALA B 1 245 ? -24.711 23.044 22.422 1.00 18.66 245 ALA B CA 1
ATOM 4670 C C . ALA B 1 245 ? -23.351 23.488 21.922 1.00 17.95 245 ALA B C 1
ATOM 4671 O O . ALA B 1 245 ? -23.163 24.654 21.566 1.00 18.45 245 ALA B O 1
ATOM 4673 N N . SER B 1 246 ? -22.410 22.546 21.854 1.00 17.09 246 SER B N 1
ATOM 4674 C CA . SER B 1 246 ? -21.147 22.879 21.228 1.00 17.14 246 SER B CA 1
ATOM 4675 C C . SER B 1 246 ? -21.405 23.198 19.759 1.00 18.20 246 SER B C 1
ATOM 4676 O O . SER B 1 246 ? -22.420 22.788 19.192 1.00 17.65 246 SER B O 1
ATOM 4679 N N . PRO B 1 247 ? -20.522 23.952 19.132 1.00 18.41 247 PRO B N 1
ATOM 4680 C CA . PRO B 1 247 ? -20.586 24.113 17.685 1.00 17.16 247 PRO B CA 1
ATOM 4681 C C . PRO B 1 247 ? -19.964 22.882 17.032 1.00 16.07 247 PRO B C 1
ATOM 4682 O O . PRO B 1 247 ? -19.553 21.928 17.699 1.00 17.28 247 PRO B O 1
ATOM 4686 N N . LEU B 1 248 ? -19.932 22.907 15.708 1.00 15.31 248 LEU B N 1
ATOM 4687 C CA . LEU B 1 248 ? -19.100 22.027 14.913 1.00 17.26 248 LEU B CA 1
ATOM 4688 C C . LEU B 1 248 ? -17.870 22.845 14.571 1.00 15.90 248 LEU B C 1
ATOM 4689 O O . LEU B 1 248 ? -17.981 24.033 14.274 1.00 19.77 248 LEU B O 1
ATOM 4694 N N . ASN B 1 249 ? -16.694 22.249 14.649 1.00 17.24 249 ASN B N 1
ATOM 4695 C CA . ASN B 1 249 ? -15.508 23.084 14.552 1.00 15.05 249 ASN B CA 1
ATOM 4696 C C . ASN B 1 249 ? -14.373 22.368 13.858 1.00 15.29 249 ASN B C 1
ATOM 4697 O O . ASN B 1 249 ? -14.395 21.151 13.661 1.00 16.07 249 ASN B O 1
ATOM 4702 N N . ASP B 1 250 ? -13.362 23.158 13.514 1.00 14.41 250 ASP B N 1
ATOM 4703 C CA . ASP B 1 250 ? -12.103 22.666 12.993 1.00 15.69 250 ASP B CA 1
ATOM 4704 C C . ASP B 1 250 ? -11.002 23.023 13.968 1.00 15.97 250 ASP B C 1
ATOM 4705 O O . ASP B 1 250 ? -11.016 24.097 14.572 1.00 15.56 250 ASP B O 1
ATOM 4710 N N . GLY B 1 251 ? -10.028 22.139 14.074 1.00 14.75 251 GLY B N 1
ATOM 4711 C CA . GLY B 1 251 ? -8.903 22.425 14.920 1.00 17.58 251 GLY B CA 1
ATOM 4712 C C . GLY B 1 251 ? -8.111 21.169 15.161 1.00 19.09 251 GLY B C 1
ATOM 4713 O O . GLY B 1 251 ? -8.536 20.050 14.855 1.00 18.50 251 GLY B O 1
ATOM 4714 N N . ALA B 1 252 ? -6.931 21.381 15.697 1.00 17.80 252 ALA B N 1
ATOM 4715 C CA . ALA B 1 252 ? -6.074 20.273 16.032 1.00 18.04 252 ALA B CA 1
ATOM 4716 C C . ALA B 1 252 ? -5.391 20.630 17.329 1.00 18.08 252 ALA B C 1
ATOM 4717 O O . ALA 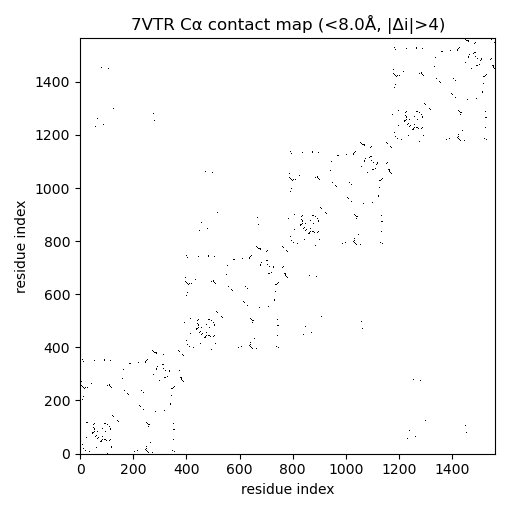B 1 252 ? -5.210 21.805 17.660 1.00 17.69 252 ALA B O 1
ATOM 4719 N N . ALA B 1 253 ? -5.040 19.604 18.068 1.00 16.63 253 ALA B N 1
ATOM 4720 C CA . ALA B 1 253 ? -4.262 19.790 19.269 1.00 16.81 253 ALA B CA 1
ATOM 4721 C C . ALA B 1 253 ? -3.252 18.666 19.312 1.00 16.43 253 ALA B C 1
ATOM 4722 O O . ALA B 1 253 ? -3.471 17.604 18.735 1.00 17.36 253 ALA B O 1
ATOM 4724 N N . ALA B 1 254 ? -2.127 18.908 19.966 1.00 16.78 254 ALA B N 1
ATOM 4725 C CA . ALA B 1 254 ? -1.139 17.854 20.052 1.00 16.82 254 ALA B CA 1
ATOM 4726 C C . ALA B 1 254 ? -0.391 18.043 21.348 1.00 17.63 254 ALA B C 1
ATOM 4727 O O . ALA B 1 254 ? -0.054 19.162 21.725 1.00 19.39 254 ALA B O 1
ATOM 4729 N N . LEU B 1 255 ? -0.165 16.947 22.034 1.00 18.09 255 LEU B N 1
ATOM 4730 C CA . LEU B 1 255 ? 0.562 16.986 23.275 1.00 16.86 255 LEU B CA 1
ATOM 4731 C C . LEU B 1 255 ? 1.851 16.219 23.079 1.00 20.93 255 LEU B C 1
ATOM 4732 O O . LEU B 1 255 ? 1.872 15.156 22.436 1.00 19.64 255 LEU B O 1
ATOM 4737 N N . LEU B 1 256 ? 2.922 16.778 23.607 1.00 18.84 256 LEU B N 1
ATOM 4738 C CA . LEU B 1 256 ? 4.186 16.080 23.677 1.00 19.96 256 LEU B CA 1
ATOM 4739 C C . LEU B 1 256 ? 4.213 15.351 25.003 1.00 20.25 256 LEU B C 1
ATOM 4740 O O . LEU B 1 256 ? 4.043 15.964 26.062 1.00 19.73 256 LEU B O 1
ATOM 4745 N N . ILE B 1 257 ? 4.372 14.045 24.943 1.00 20.56 257 ILE B N 1
ATOM 4746 C CA . ILE B 1 257 ? 4.236 13.201 26.115 1.00 20.06 257 ILE B CA 1
ATOM 4747 C C . ILE B 1 257 ? 5.480 12.340 26.213 1.00 19.25 257 ILE B C 1
ATOM 4748 O O . ILE B 1 257 ? 5.912 11.749 25.219 1.00 20.33 257 ILE B O 1
ATOM 4753 N N . GLY B 1 258 ? 6.078 12.298 27.400 1.00 20.80 258 GLY B N 1
ATOM 4754 C CA . GLY B 1 258 ? 7.263 11.487 27.566 1.00 18.99 258 GLY B CA 1
ATOM 4755 C C . GLY B 1 258 ? 7.381 10.991 28.987 1.00 20.48 258 GLY B C 1
ATOM 4756 O O . GLY B 1 258 ? 6.642 11.411 29.883 1.00 20.26 258 GLY B O 1
ATOM 4757 N N . ASP B 1 259 ? 8.318 10.068 29.181 1.00 18.84 259 ASP B N 1
ATOM 4758 C CA . ASP B 1 259 ? 8.715 9.724 30.535 1.00 22.85 259 ASP B CA 1
ATOM 4759 C C . ASP B 1 259 ? 9.682 10.790 31.044 1.00 24.48 259 ASP B C 1
ATOM 4760 O O . ASP B 1 259 ? 9.993 11.760 30.344 1.00 23.92 259 ASP B O 1
ATOM 4765 N N . ALA B 1 260 ? 10.146 10.633 32.293 1.00 26.80 260 ALA B N 1
ATOM 4766 C CA . ALA B 1 260 ? 11.111 11.585 32.842 1.00 24.39 260 ALA B CA 1
ATOM 4767 C C . ALA B 1 260 ? 12.323 11.715 31.933 1.00 26.54 260 ALA B C 1
ATOM 4768 O O . ALA B 1 260 ? 12.788 12.829 31.655 1.00 26.43 260 ALA B O 1
ATOM 4770 N N . ALA B 1 261 ? 12.828 10.589 31.440 1.00 24.10 261 ALA B N 1
ATOM 4771 C CA . ALA B 1 261 ? 13.976 10.611 30.538 1.00 31.28 261 ALA B CA 1
ATOM 4772 C C . ALA B 1 261 ? 13.705 11.467 29.308 1.00 28.36 261 ALA B C 1
ATOM 4773 O O . ALA B 1 261 ? 14.527 12.307 28.931 1.00 26.94 261 ALA B O 1
ATOM 4775 N N . ALA B 1 262 ? 12.564 11.247 28.653 1.00 32.47 262 ALA B N 1
ATOM 4776 C CA . ALA B 1 262 ? 12.224 12.044 27.479 1.00 27.74 262 ALA B CA 1
ATOM 4777 C C . ALA B 1 262 ? 12.099 13.516 27.831 1.00 25.23 262 ALA B C 1
ATOM 4778 O O . ALA B 1 262 ? 12.463 14.382 27.028 1.00 30.26 262 ALA B O 1
ATOM 4780 N N . ALA B 1 263 ? 11.573 13.822 29.015 1.00 23.20 263 ALA B N 1
ATOM 4781 C CA . ALA B 1 263 ? 11.469 15.215 29.434 1.00 26.18 263 ALA B CA 1
ATOM 4782 C C . ALA B 1 263 ? 12.828 15.902 29.386 1.00 29.98 263 ALA B C 1
ATOM 4783 O O . ALA B 1 263 ? 12.953 17.022 28.873 1.00 31.35 263 ALA B O 1
ATOM 4785 N N . GLU B 1 264 ? 13.872 15.229 29.881 1.00 30.22 264 GLU B N 1
ATOM 4786 C CA . GLU B 1 264 ? 15.197 15.849 29.880 1.00 34.33 264 GLU B CA 1
ATOM 4787 C C . GLU B 1 264 ? 15.794 15.885 28.481 1.00 33.03 264 GLU B C 1
ATOM 4788 O O . GLU B 1 264 ? 16.368 16.903 28.070 1.00 38.04 264 GLU B O 1
ATOM 4794 N N . ARG B 1 265 ? 15.685 14.779 27.744 1.00 33.00 265 ARG B N 1
ATOM 4795 C CA . ARG B 1 265 ? 16.057 14.726 26.335 1.00 29.01 265 ARG B CA 1
ATOM 4796 C C . ARG B 1 265 ? 15.558 15.955 25.584 1.00 40.22 265 ARG B C 1
ATOM 4797 O O . ARG B 1 265 ? 16.322 16.697 24.948 1.00 42.41 265 ARG B O 1
ATOM 4805 N N . VAL B 1 266 ? 14.248 16.167 25.667 1.00 32.62 266 VAL B N 1
ATOM 4806 C CA . VAL B 1 266 ? 13.587 17.220 24.934 1.00 32.63 266 VAL B CA 1
ATOM 4807 C C . VAL B 1 266 ? 13.892 18.583 25.536 1.00 32.80 266 VAL B C 1
ATOM 4808 O O . VAL B 1 266 ? 13.729 19.613 24.871 1.00 35.27 266 VAL B O 1
ATOM 4812 N N . GLY B 1 267 ? 14.357 18.618 26.777 1.00 37.08 267 GLY B N 1
ATOM 4813 C CA . GLY B 1 267 ? 14.660 19.879 27.420 1.00 34.77 267 GLY B CA 1
ATOM 4814 C C . GLY B 1 267 ? 13.427 20.585 27.913 1.00 37.52 267 GLY B C 1
ATOM 4815 O O . GLY B 1 267 ? 13.314 21.808 27.779 1.00 36.84 267 GLY B O 1
ATOM 4816 N N . ARG B 1 268 ? 12.480 19.845 28.480 1.00 40.68 268 ARG B N 1
ATOM 4817 C CA . ARG B 1 268 ? 11.230 20.457 28.891 1.00 34.31 268 ARG B CA 1
ATOM 4818 C C . ARG B 1 268 ? 10.760 19.958 30.240 1.00 28.62 268 ARG B C 1
ATOM 4819 O O . ARG B 1 268 ? 10.735 18.750 30.497 1.00 36.38 268 ARG B O 1
ATOM 4827 N N . GLU B 1 269 ? 10.374 20.900 31.078 1.00 29.91 269 GLU B N 1
ATOM 4828 C CA . GLU B 1 269 ? 9.794 20.583 32.364 1.00 32.83 269 GLU B CA 1
ATOM 4829 C C . GLU B 1 269 ? 8.341 20.186 32.154 1.00 34.16 269 GLU B C 1
ATOM 4830 O O . GLU B 1 269 ? 7.577 20.954 31.556 1.00 29.27 269 GLU B O 1
ATOM 4836 N N . PRO B 1 270 ? 7.928 19.010 32.608 1.00 31.51 270 PRO B N 1
ATOM 4837 C CA . PRO B 1 270 ? 6.550 18.571 32.382 1.00 27.83 270 PRO B CA 1
ATOM 4838 C C . PRO B 1 270 ? 5.542 19.598 32.882 1.00 28.41 270 PRO B C 1
ATOM 4839 O O . PRO B 1 270 ? 5.718 20.209 33.940 1.00 27.71 270 PRO B O 1
ATOM 4843 N N . LEU B 1 271 ? 4.491 19.810 32.085 1.00 26.40 271 LEU B N 1
ATOM 4844 C CA . LEU B 1 271 ? 3.344 20.550 32.587 1.00 21.10 271 LEU B CA 1
ATOM 4845 C C . LEU B 1 271 ? 2.682 19.781 33.716 1.00 24.12 271 LEU B C 1
ATOM 4846 O O . LEU B 1 271 ? 2.257 20.363 34.721 1.00 21.47 271 LEU B O 1
ATOM 4851 N N . ALA B 1 272 ? 2.577 18.468 33.563 1.00 21.73 272 ALA B N 1
ATOM 4852 C CA . ALA B 1 272 ? 1.862 17.674 34.540 1.00 21.63 272 ALA B CA 1
ATOM 4853 C C . ALA B 1 272 ? 2.144 16.219 34.254 1.00 19.76 272 ALA B C 1
ATOM 4854 O O . ALA B 1 272 ? 2.607 15.854 33.173 1.00 20.54 272 ALA B O 1
ATOM 4856 N N . ARG B 1 273 ? 1.863 15.402 35.245 1.00 23.17 273 ARG B N 1
ATOM 4857 C CA . ARG B 1 273 ? 2.027 13.977 35.126 1.00 22.19 273 ARG B CA 1
ATOM 4858 C C . ARG B 1 273 ? 0.673 13.402 34.784 1.00 18.22 273 ARG B C 1
ATOM 4859 O O . ARG B 1 273 ? -0.334 13.773 35.390 1.00 18.71 273 ARG B O 1
ATOM 4867 N N . ILE B 1 274 ? 0.643 12.515 33.804 1.00 17.15 274 ILE B N 1
ATOM 4868 C CA . ILE B 1 274 ? -0.588 11.787 33.533 1.00 19.03 274 ILE B CA 1
ATOM 4869 C C . ILE B 1 274 ? -0.627 10.669 34.557 1.00 16.92 274 ILE B C 1
ATOM 4870 O O . ILE B 1 274 ? 0.200 9.759 34.499 1.00 19.16 274 ILE B O 1
ATOM 4875 N N . VAL B 1 275 ? -1.567 10.738 35.492 1.00 16.25 275 VAL B N 1
ATOM 4876 C CA . VAL B 1 275 ? -1.609 9.742 36.560 1.00 17.05 275 VAL B CA 1
ATOM 4877 C C . VAL B 1 275 ? -2.452 8.550 36.149 1.00 17.45 275 VAL B C 1
ATOM 4878 O O . VAL B 1 275 ? -2.065 7.386 36.318 1.00 18.28 275 VAL B O 1
ATOM 4882 N N . SER B 1 276 ? -3.621 8.819 35.601 1.00 18.82 276 SER B N 1
ATOM 4883 C CA . SER B 1 276 ? -4.570 7.745 35.395 1.00 17.15 276 SER B CA 1
ATOM 4884 C C . SER B 1 276 ? -5.545 8.145 34.315 1.00 16.27 276 SER B C 1
ATOM 4885 O O . SER B 1 276 ? -5.629 9.303 33.900 1.00 17.33 276 SER B O 1
ATOM 4888 N N . ARG B 1 277 ? -6.305 7.148 33.904 1.00 16.07 277 ARG B N 1
ATOM 4889 C CA . ARG B 1 277 ? -7.217 7.210 32.788 1.00 16.49 277 ARG B CA 1
ATOM 4890 C C . ARG B 1 277 ? -8.391 6.339 33.176 1.00 18.01 277 ARG B C 1
ATOM 4891 O O . ARG B 1 277 ? -8.280 5.462 34.040 1.00 15.97 277 ARG B O 1
ATOM 4899 N N . GLY B 1 278 ? -9.507 6.614 32.553 1.00 13.78 278 GLY B N 1
ATOM 4900 C CA . GLY B 1 278 ? -10.694 5.824 32.750 1.00 13.17 278 GLY B CA 1
ATOM 4901 C C . GLY B 1 278 ? -11.461 5.850 31.454 1.00 13.74 278 GLY B C 1
ATOM 4902 O O . GLY B 1 278 ? -11.366 6.797 30.668 1.00 14.90 278 GLY B O 1
ATOM 4903 N N . VAL B 1 279 ? -12.171 4.763 31.211 1.00 14.03 279 VAL B N 1
ATOM 4904 C CA . VAL B 1 279 ? -13.066 4.658 30.070 1.00 15.30 279 VAL B CA 1
ATOM 4905 C C . VAL B 1 279 ? -14.359 4.037 30.561 1.00 16.15 279 VAL B C 1
ATOM 4906 O O . VAL B 1 279 ? -14.364 3.211 31.480 1.00 16.70 279 VAL B O 1
ATOM 4910 N N . ALA B 1 280 ? -15.460 4.482 29.987 1.00 15.60 280 ALA B N 1
ATOM 4911 C CA . ALA B 1 280 ? -16.742 3.934 30.349 1.00 16.11 280 ALA B CA 1
ATOM 4912 C C . ALA B 1 280 ? -17.607 4.043 29.121 1.00 16.73 280 ALA B C 1
ATOM 4913 O O . ALA B 1 280 ? -17.357 4.859 28.238 1.00 13.22 280 ALA B O 1
ATOM 4915 N N . ALA B 1 281 ? -18.607 3.192 29.068 1.00 14.95 281 ALA B N 1
ATOM 4916 C CA . ALA B 1 281 ? -19.586 3.258 28.012 1.00 13.62 281 ALA B CA 1
ATOM 4917 C C . ALA B 1 281 ? -20.938 3.102 28.668 1.00 16.55 281 ALA B C 1
ATOM 4918 O O . ALA B 1 281 ? -21.067 2.452 29.711 1.00 16.80 281 ALA B O 1
ATOM 4920 N N . VAL B 1 282 ? -21.932 3.746 28.076 1.00 13.84 282 VAL B N 1
ATOM 4921 C CA . VAL B 1 282 ? -23.287 3.743 28.593 1.00 13.86 282 VAL B CA 1
ATOM 4922 C C . VAL B 1 282 ? -24.208 3.473 27.417 1.00 15.15 282 VAL B C 1
ATOM 4923 O O . VAL B 1 282 ? -23.769 3.432 26.265 1.00 14.54 282 VAL B O 1
ATOM 4927 N N . ASP B 1 283 ? -25.498 3.293 27.716 1.00 14.66 283 ASP B N 1
ATOM 4928 C CA . ASP B 1 283 ? -26.469 3.296 26.641 1.00 16.67 283 ASP B CA 1
ATOM 4929 C C . ASP B 1 283 ? -26.204 4.483 25.729 1.00 16.01 283 ASP B C 1
ATOM 4930 O O . ASP B 1 283 ? -25.997 5.603 26.215 1.00 15.33 283 ASP B O 1
ATOM 4935 N N . PRO B 1 284 ? -26.112 4.259 24.432 1.00 16.68 284 PRO B N 1
ATOM 4936 C CA . PRO B 1 284 ? -25.831 5.358 23.515 1.00 15.99 284 PRO B CA 1
ATOM 4937 C C . PRO B 1 284 ? -26.780 6.513 23.680 1.00 17.38 284 PRO B C 1
ATOM 4938 O O . PRO B 1 284 ? -26.383 7.650 23.428 1.00 16.42 284 PRO B O 1
ATOM 4942 N N . ASP B 1 285 ? -28.019 6.262 24.113 1.00 15.40 285 ASP B N 1
ATOM 4943 C CA . ASP B 1 285 ? -28.997 7.344 24.181 1.00 16.26 285 ASP B CA 1
ATOM 4944 C C . ASP B 1 285 ? -28.816 8.214 25.415 1.00 15.91 285 ASP B C 1
ATOM 4945 O O . ASP B 1 285 ? -29.550 9.192 25.591 1.00 16.24 285 ASP B O 1
ATOM 4950 N N . VAL B 1 286 ? -27.834 7.909 26.257 1.00 15.16 286 VAL B N 1
ATOM 4951 C CA . VAL B 1 286 ? -27.456 8.843 27.311 1.00 15.04 286 VAL B CA 1
ATOM 4952 C C . VAL B 1 286 ? -25.952 9.090 27.251 1.00 14.05 286 VAL B C 1
ATOM 4953 O O . VAL B 1 286 ? -25.307 9.281 28.281 1.00 16.79 286 VAL B O 1
ATOM 4957 N N . PHE B 1 287 ? -25.396 9.132 26.040 1.00 14.96 287 PHE B N 1
ATOM 4958 C CA . PHE B 1 287 ? -23.948 9.234 25.878 1.00 14.49 287 PHE B CA 1
ATOM 4959 C C . PHE B 1 287 ? -23.347 10.393 26.663 1.00 15.69 287 PHE B C 1
ATOM 4960 O O . PHE B 1 287 ? -22.156 10.366 26.994 1.00 17.06 287 PHE B O 1
ATOM 4968 N N . GLY B 1 288 ? -24.123 11.446 26.914 1.00 14.86 288 GLY B N 1
ATOM 4969 C CA . GLY B 1 288 ? -23.573 12.615 27.558 1.00 15.07 288 GLY B CA 1
ATOM 4970 C C . GLY B 1 288 ? -23.044 12.357 28.952 1.00 16.64 288 GLY B C 1
ATOM 4971 O O . GLY B 1 288 ? -22.173 13.091 29.423 1.00 16.69 288 GLY B O 1
ATOM 4972 N N . ILE B 1 289 ? -23.551 11.327 29.624 1.00 15.04 289 ILE B N 1
ATOM 4973 C CA . ILE B 1 289 ? -23.065 10.964 30.941 1.00 15.97 289 ILE B CA 1
ATOM 4974 C C . ILE B 1 289 ? -22.101 9.799 30.861 1.00 18.90 289 ILE B C 1
ATOM 4975 O O . ILE B 1 289 ? -21.661 9.282 31.890 1.00 19.55 289 ILE B O 1
ATOM 4980 N N . GLY B 1 290 ? -21.728 9.402 29.637 1.00 18.50 290 GLY B N 1
ATOM 4981 C CA . GLY B 1 290 ? -20.636 8.489 29.400 1.00 16.19 290 GLY B CA 1
ATOM 4982 C C . GLY B 1 290 ? -19.437 8.703 30.305 1.00 14.06 290 GLY B C 1
ATOM 4983 O O . GLY B 1 290 ? -18.875 7.737 30.810 1.00 18.05 290 GLY B O 1
ATOM 4984 N N . PRO B 1 291 ? -19.010 9.952 30.532 1.00 16.01 291 PRO B N 1
ATOM 4985 C CA . PRO B 1 291 ? -17.764 10.153 31.285 1.00 16.71 291 PRO B CA 1
ATOM 4986 C C . PRO B 1 291 ? -17.916 9.956 32.769 1.00 17.53 291 PRO B C 1
ATOM 4987 O O . PRO B 1 291 ? -16.901 9.972 33.462 1.00 18.45 291 PRO B O 1
ATOM 4991 N N . VAL B 1 292 ? -19.145 9.936 33.286 1.00 18.46 292 VAL B N 1
ATOM 4992 C CA . VAL B 1 292 ? -19.365 9.908 34.735 1.00 16.66 292 VAL B CA 1
ATOM 4993 C C . VAL B 1 292 ? -18.557 8.786 35.365 1.00 19.16 292 VAL B C 1
ATOM 4994 O O . VAL B 1 292 ? -17.701 9.009 36.233 1.00 19.07 292 VAL B O 1
ATOM 4998 N N . GLN B 1 293 ? -18.793 7.563 34.905 1.00 17.76 293 GLN B N 1
ATOM 4999 C CA . GLN B 1 293 ? -18.047 6.439 35.436 1.00 17.78 293 GLN B CA 1
ATOM 5000 C C . GLN B 1 293 ? -16.586 6.517 35.022 1.00 18.07 293 GLN B C 1
ATOM 5001 O O . GLN B 1 293 ? -15.702 6.157 35.807 1.00 18.20 293 GLN B O 1
ATOM 5007 N N . ALA B 1 294 ? -16.300 7.026 33.815 1.00 16.37 294 ALA B N 1
ATOM 5008 C CA . ALA B 1 294 ? -14.905 7.083 33.398 1.00 15.37 294 ALA B CA 1
ATOM 5009 C C . ALA B 1 294 ? -14.106 7.963 34.344 1.00 16.64 294 ALA B C 1
ATOM 5010 O O . ALA B 1 294 ? -12.994 7.614 34.741 1.00 15.05 294 ALA B O 1
ATOM 5012 N N . ALA B 1 295 ? -14.680 9.098 34.734 1.00 15.66 295 ALA B N 1
ATOM 5013 C CA . ALA B 1 295 ? -14.011 9.965 35.689 1.00 15.86 295 ALA B CA 1
ATOM 5014 C C . ALA B 1 295 ? -13.852 9.279 37.039 1.00 16.13 295 ALA B C 1
ATOM 5015 O O . ALA B 1 295 ? -12.807 9.399 37.673 1.00 18.59 295 ALA B O 1
ATOM 5017 N N . GLU B 1 296 ? -14.887 8.583 37.512 1.00 18.09 296 GLU B N 1
ATOM 5018 C CA . GLU B 1 296 ? -14.768 7.873 38.788 1.00 18.26 296 GLU B CA 1
ATOM 5019 C C . GLU B 1 296 ? -13.603 6.904 38.747 1.00 19.80 296 GLU B C 1
ATOM 5020 O O . GLU B 1 296 ? -12.794 6.826 39.685 1.00 18.23 296 GLU B O 1
ATOM 5026 N N . ILE B 1 297 ? -13.520 6.141 37.657 1.00 19.25 297 ILE B N 1
ATOM 5027 C CA . ILE B 1 297 ? -12.451 5.162 37.494 1.00 19.44 297 ILE B CA 1
ATOM 5028 C C . ILE B 1 297 ? -11.101 5.855 37.544 1.00 18.21 297 ILE B C 1
ATOM 5029 O O . ILE B 1 297 ? -10.183 5.444 38.271 1.00 19.51 297 ILE B O 1
ATOM 5034 N N . ALA B 1 298 ? -10.955 6.917 36.760 1.00 16.64 298 ALA B N 1
ATOM 5035 C CA . ALA B 1 298 ? -9.674 7.603 36.716 1.00 15.47 298 ALA B CA 1
ATOM 5036 C C . ALA B 1 298 ? -9.306 8.130 38.089 1.00 16.25 298 ALA B C 1
ATOM 5037 O O . ALA B 1 298 ? -8.154 8.015 38.508 1.00 16.99 298 ALA B O 1
ATOM 5039 N N . LEU B 1 299 ? -10.272 8.710 38.789 1.00 18.13 299 LEU B N 1
ATOM 5040 C CA . LEU B 1 299 ? -9.976 9.308 40.116 1.00 21.92 299 LEU B CA 1
ATOM 5041 C C . LEU B 1 299 ? -9.494 8.217 41.069 1.00 20.91 299 LEU B C 1
ATOM 5042 O O . LEU B 1 299 ? -8.471 8.397 41.695 1.00 21.54 299 LEU B O 1
ATOM 5047 N N . ARG B 1 300 ? -10.226 7.126 41.097 1.00 18.15 300 ARG B N 1
ATOM 5048 C CA . ARG B 1 300 ? -9.875 5.978 41.945 1.00 23.09 300 ARG B CA 1
ATOM 5049 C C . ARG B 1 300 ? -8.474 5.505 41.585 1.00 20.70 300 ARG B C 1
ATOM 5050 O O . ARG B 1 300 ? -7.706 5.345 42.450 1.00 21.31 300 ARG B O 1
ATOM 5058 N N . ARG B 1 301 ? -8.194 5.338 40.305 1.00 18.55 301 ARG B N 1
ATOM 5059 C CA . ARG B 1 301 ? -6.851 4.865 39.911 1.00 20.27 301 ARG B CA 1
ATOM 5060 C C . ARG B 1 301 ? -5.806 5.884 40.354 1.00 18.82 301 ARG B C 1
ATOM 5061 O O . ARG B 1 301 ? -4.734 5.490 40.674 1.00 21.08 301 ARG B O 1
ATOM 5069 N N . ALA B 1 302 ? -6.168 7.152 40.345 1.00 17.95 302 ALA B N 1
ATOM 5070 C CA . ALA B 1 302 ? -5.229 8.157 40.802 1.00 19.12 302 ALA B CA 1
ATOM 5071 C C . ALA B 1 302 ? -5.155 8.219 42.318 1.00 18.02 302 ALA B C 1
ATOM 5072 O O . ALA B 1 302 ? -4.276 8.897 42.852 1.00 22.37 302 ALA B O 1
ATOM 5074 N N . GLY B 1 303 ? -6.045 7.528 43.016 1.00 18.30 303 GLY B N 1
ATOM 5075 C CA . GLY B 1 303 ? -5.992 7.537 44.459 1.00 22.90 303 GLY B CA 1
ATOM 5076 C C . GLY B 1 303 ? -6.485 8.821 45.065 1.00 28.57 303 GLY B C 1
ATOM 5077 O O . GLY B 1 303 ? -6.098 9.153 46.189 1.00 24.03 303 GLY B O 1
ATOM 5078 N N . ILE B 1 304 ? -7.331 9.562 44.344 1.00 19.48 304 ILE B N 1
ATOM 5079 C CA . ILE B 1 304 ? -7.831 10.841 44.806 1.00 19.77 304 ILE B CA 1
ATOM 5080 C C . ILE B 1 304 ? -9.340 10.830 44.668 1.00 19.52 304 ILE B C 1
ATOM 5081 O O . ILE B 1 304 ? -9.933 9.924 44.084 1.00 23.60 304 ILE B O 1
ATOM 5086 N N . GLY B 1 305 ? -9.958 11.862 45.231 1.00 20.27 305 GLY B N 1
ATOM 5087 C CA . GLY B 1 305 ? -11.377 12.073 45.120 1.00 24.83 305 GLY B CA 1
ATOM 5088 C C . GLY B 1 305 ? -11.661 13.427 44.499 1.00 24.89 305 GLY B C 1
ATOM 5089 O O . GLY B 1 305 ? -10.760 14.228 44.226 1.00 21.22 305 GLY B O 1
ATOM 5090 N N . TRP B 1 306 ? -12.946 13.660 44.288 1.00 21.13 306 TRP B N 1
ATOM 5091 C CA . TRP B 1 306 ? -13.404 14.898 43.680 1.00 25.08 306 TRP B CA 1
ATOM 5092 C C . TRP B 1 306 ? -12.840 16.125 44.392 1.00 25.56 306 TRP B C 1
ATOM 5093 O O . TRP B 1 306 ? -12.425 17.090 43.735 1.00 23.36 306 TRP B O 1
ATOM 5104 N N . ASP B 1 307 ? -12.825 16.106 45.733 1.00 23.26 307 ASP B N 1
ATOM 5105 C CA . ASP B 1 307 ? -12.295 17.235 46.499 1.00 26.41 307 ASP B CA 1
ATOM 5106 C C . ASP B 1 307 ? -10.831 17.500 46.218 1.00 25.05 307 ASP B C 1
ATOM 5107 O O . ASP B 1 307 ? -10.368 18.615 46.475 1.00 25.82 307 ASP B O 1
ATOM 5112 N N . ASP B 1 308 ? -10.075 16.494 45.767 1.00 19.05 308 ASP B N 1
ATOM 5113 C CA . ASP B 1 308 ? -8.652 16.685 45.510 1.00 22.00 308 ASP B CA 1
ATOM 5114 C C . ASP B 1 308 ? -8.377 17.440 44.236 1.00 22.40 308 ASP B C 1
ATOM 5115 O O . ASP B 1 308 ? -7.243 17.896 44.045 1.00 25.00 308 ASP B O 1
ATOM 5120 N N . LEU B 1 309 ? -9.380 17.599 43.382 1.00 22.03 309 LEU B N 1
ATOM 5121 C CA . LEU B 1 309 ? -9.188 18.238 42.093 1.00 23.21 309 LEU B CA 1
ATOM 5122 C C . LEU B 1 309 ? -9.102 19.746 42.256 1.00 20.95 309 LEU B C 1
ATOM 5123 O O . LEU B 1 309 ? -9.874 20.363 42.990 1.00 22.01 309 LEU B O 1
ATOM 5128 N N . SER B 1 310 ? -8.176 20.349 41.556 1.00 21.65 310 SER B N 1
ATOM 5129 C CA . SER B 1 310 ? -8.225 21.787 41.479 1.00 24.66 310 SER B CA 1
ATOM 5130 C C . SER B 1 310 ? -8.705 22.277 40.121 1.00 26.92 310 SER B C 1
ATOM 5131 O O . SER B 1 310 ? -9.125 23.431 40.017 1.00 24.93 310 SER B O 1
ATOM 5134 N N . VAL B 1 311 ? -8.724 21.414 39.095 1.00 23.58 311 VAL B N 1
ATOM 5135 C CA . VAL B 1 311 ? -9.265 21.766 37.780 1.00 22.50 311 VAL B CA 1
ATOM 5136 C C . VAL B 1 311 ? -10.018 20.562 37.229 1.00 23.17 311 VAL B C 1
ATOM 5137 O O . VAL B 1 311 ? -9.514 19.434 37.277 1.00 21.44 311 VAL B O 1
ATOM 5141 N N . VAL B 1 312 ? -11.209 20.795 36.688 1.00 18.38 312 VAL B N 1
ATOM 5142 C CA . VAL B 1 312 ? -11.921 19.787 35.918 1.00 19.73 312 VAL B CA 1
ATOM 5143 C C . VAL B 1 312 ? -12.131 20.336 34.517 1.00 23.29 312 VAL B C 1
ATOM 5144 O O . VAL B 1 312 ? -12.664 21.446 34.349 1.00 20.32 312 VAL B O 1
ATOM 5148 N N . GLU B 1 313 ? -11.668 19.590 33.519 1.00 16.49 313 GLU B N 1
ATOM 5149 C CA . GLU B 1 313 ? -11.968 19.909 32.132 1.00 16.52 313 GLU B CA 1
ATOM 5150 C C . GLU B 1 313 ? -13.019 18.909 31.708 1.00 15.60 313 GLU B C 1
ATOM 5151 O O . GLU B 1 313 ? -12.722 17.736 31.460 1.00 16.92 313 GLU B O 1
ATOM 5157 N N . LEU B 1 314 ? -14.255 19.357 31.663 1.00 16.83 314 LEU B N 1
ATOM 5158 C CA . LEU B 1 314 ? -15.355 18.495 31.269 1.00 16.33 314 LEU B CA 1
ATOM 5159 C C . LEU B 1 314 ? -15.776 18.994 29.895 1.00 18.81 314 LEU B C 1
ATOM 5160 O O . LEU B 1 314 ? -16.226 20.139 29.756 1.00 16.89 314 LEU B O 1
ATOM 5165 N N . ASN B 1 315 ? -15.562 18.176 28.873 1.00 18.38 315 ASN B N 1
ATOM 5166 C CA . ASN B 1 315 ? -15.848 18.668 27.536 1.00 18.87 315 ASN B CA 1
ATOM 5167 C C . ASN B 1 315 ? -17.329 18.972 27.402 1.00 16.83 315 ASN B C 1
ATOM 5168 O O . ASN B 1 315 ? -18.183 18.162 27.782 1.00 17.33 315 ASN B O 1
ATOM 5173 N N . GLU B 1 316 ? -17.618 20.141 26.836 1.00 16.93 316 GLU B N 1
ATOM 5174 C CA . GLU B 1 316 ? -18.972 20.670 26.747 1.00 15.83 316 GLU B CA 1
ATOM 5175 C C . GLU B 1 316 ? -19.556 20.380 25.371 1.00 17.25 316 GLU B C 1
ATOM 5176 O O . GLU B 1 316 ? -19.744 21.281 24.553 1.00 17.56 316 GLU B O 1
ATOM 5182 N N . ALA B 1 317 ? -19.835 19.101 25.123 1.00 17.63 317 ALA B N 1
ATOM 5183 C CA . ALA B 1 317 ? -20.627 18.756 23.949 1.00 16.66 317 ALA B CA 1
ATOM 5184 C C . ALA B 1 317 ? -21.939 19.511 23.970 1.00 15.81 317 ALA B C 1
ATOM 5185 O O . ALA B 1 317 ? -22.388 20.037 22.953 1.00 16.34 317 ALA B O 1
ATOM 5187 N N . PHE B 1 318 ? -22.564 19.558 25.134 1.00 15.82 318 PHE B N 1
ATOM 5188 C CA . PHE B 1 318 ? -23.808 20.263 25.361 1.00 18.03 318 PHE B CA 1
ATOM 5189 C C . PHE B 1 318 ? -23.774 20.739 26.798 1.00 19.19 318 PHE B C 1
ATOM 5190 O O . PHE B 1 318 ? -23.237 20.042 27.669 1.00 16.23 318 PHE B O 1
ATOM 5198 N N . ALA B 1 319 ? -24.335 21.922 27.049 1.00 16.95 319 ALA B N 1
ATOM 5199 C CA . ALA B 1 319 ? -24.450 22.366 28.429 1.00 18.40 319 ALA B CA 1
ATOM 5200 C C . ALA B 1 319 ? -25.198 21.321 29.245 1.00 17.80 319 ALA B C 1
ATOM 5201 O O . ALA B 1 319 ? -24.768 20.938 30.337 1.00 18.23 319 ALA B O 1
ATOM 5203 N N . ALA B 1 320 ? -26.307 20.821 28.695 1.00 16.93 320 ALA B N 1
ATOM 5204 C CA . ALA B 1 320 ? -27.120 19.825 29.383 1.00 16.69 320 ALA B CA 1
ATOM 5205 C C . ALA B 1 320 ? -26.300 18.593 29.721 1.00 16.72 320 ALA B C 1
ATOM 5206 O O . ALA B 1 320 ? -26.437 18.005 30.798 1.00 16.57 320 ALA B O 1
ATOM 5208 N N . GLN B 1 321 ? -25.480 18.156 28.771 1.00 15.66 321 GLN B N 1
ATOM 5209 C CA . GLN B 1 321 ? -24.664 16.964 28.964 1.00 16.12 321 GLN B CA 1
ATOM 5210 C C . GLN B 1 321 ? -23.659 17.189 30.081 1.00 16.25 321 GLN B C 1
ATOM 5211 O O . GLN B 1 321 ? -23.540 16.387 31.009 1.00 16.93 321 GLN B O 1
ATOM 5217 N N . SER B 1 322 ? -22.939 18.307 30.009 1.00 16.50 322 SER B N 1
ATOM 5218 C CA . SER B 1 322 ? -21.972 18.628 31.043 1.00 16.59 322 SER B CA 1
ATOM 5219 C C . SER B 1 322 ? -22.657 18.776 32.396 1.00 17.76 322 SER B C 1
ATOM 5220 O O . SER B 1 322 ? -22.214 18.193 33.391 1.00 17.79 322 SER B O 1
ATOM 5223 N N . LEU B 1 323 ? -23.776 19.501 32.438 1.00 17.54 323 LEU B N 1
ATOM 5224 C CA . LEU B 1 323 ? -24.486 19.668 33.701 1.00 20.24 323 LEU B CA 1
ATOM 5225 C C . LEU B 1 323 ? -24.950 18.331 34.253 1.00 20.99 323 LEU B C 1
ATOM 5226 O O . LEU B 1 323 ? -24.899 18.105 35.467 1.00 18.75 323 LEU B O 1
ATOM 5231 N N . ALA B 1 324 ? -25.383 17.421 33.377 1.00 16.94 324 ALA B N 1
ATOM 5232 C CA . ALA B 1 324 ? -25.826 16.120 33.855 1.00 19.42 324 ALA B CA 1
ATOM 5233 C C . ALA B 1 324 ? -24.665 15.345 34.446 1.00 19.61 324 ALA B C 1
ATOM 5234 O O . ALA B 1 324 ? -24.826 14.654 35.456 1.00 22.28 324 ALA B O 1
ATOM 5236 N N . CYS B 1 325 ? -23.491 15.429 33.818 1.00 19.20 325 CYS B N 1
ATOM 5237 C CA . CYS B 1 325 ? -22.314 14.787 34.392 1.00 20.20 325 CYS B CA 1
ATOM 5238 C C . CYS B 1 325 ? -22.049 15.348 35.771 1.00 23.24 325 CYS B C 1
ATOM 5239 O O . CYS B 1 325 ? -21.839 14.605 36.737 1.00 19.50 325 CYS B O 1
ATOM 5242 N N . LEU B 1 326 ? -22.089 16.677 35.876 1.00 20.11 326 LEU B N 1
ATOM 5243 C CA . LEU B 1 326 ? -21.821 17.331 37.143 1.00 20.88 326 LEU B CA 1
ATOM 5244 C C . LEU B 1 326 ? -22.852 16.947 38.187 1.00 21.41 326 LEU B C 1
ATOM 5245 O O . LEU B 1 326 ? -22.523 16.851 39.372 1.00 21.94 326 LEU B O 1
ATOM 5250 N N . LYS B 1 327 ? -24.094 16.725 37.764 1.00 18.65 327 LYS B N 1
ATOM 5251 C CA . LYS B 1 327 ? -25.123 16.288 38.691 1.00 24.89 327 LYS B CA 1
ATOM 5252 C C . LYS B 1 327 ? -24.842 14.879 39.200 1.00 28.12 327 LYS B C 1
ATOM 5253 O O . LYS B 1 327 ? -25.168 14.555 40.346 1.00 27.77 327 LYS B O 1
ATOM 5259 N N . LEU B 1 328 ? -24.215 14.044 38.390 1.00 22.97 328 LEU B N 1
ATOM 5260 C CA . LEU B 1 328 ? -23.853 12.710 38.844 1.00 23.40 328 LEU B CA 1
ATOM 5261 C C . LEU B 1 328 ? -22.533 12.679 39.599 1.00 22.46 328 LEU B C 1
ATOM 5262 O O . LEU B 1 328 ? -22.164 11.626 40.123 1.00 27.11 328 LEU B O 1
ATOM 5267 N N . TRP B 1 329 ? -21.807 13.759 39.635 1.00 22.34 329 TRP B N 1
ATOM 5268 C CA . TRP B 1 329 ? -20.601 13.759 40.444 1.00 26.21 329 TRP B CA 1
ATOM 5269 C C . TRP B 1 329 ? -20.842 14.523 41.734 1.00 24.57 329 TRP B C 1
ATOM 5270 O O . TRP B 1 329 ? -21.810 15.274 41.831 1.00 30.51 329 TRP B O 1
ATOM 5281 N N . PRO B 1 330 ? -20.010 14.343 42.766 1.00 30.93 330 PRO B N 1
ATOM 5282 C CA . PRO B 1 330 ? -20.106 15.230 43.939 1.00 31.80 330 PRO B CA 1
ATOM 5283 C C . PRO B 1 330 ? -19.995 16.672 43.486 1.00 36.78 330 PRO B C 1
ATOM 5284 O O . PRO B 1 330 ? -19.386 16.969 42.449 1.00 34.17 330 PRO B O 1
ATOM 5288 N N . ASP B 1 331 ? -20.604 17.570 44.261 1.00 34.20 331 ASP B N 1
ATOM 5289 C CA . ASP B 1 331 ? -20.511 18.982 43.923 1.00 37.49 331 ASP B CA 1
ATOM 5290 C C . ASP B 1 331 ? -19.053 19.370 43.719 1.00 39.15 331 ASP B C 1
ATOM 5291 O O . ASP B 1 331 ? -18.188 19.068 44.547 1.00 40.78 331 ASP B O 1
ATOM 5296 N N . LEU B 1 332 ? -18.782 19.977 42.577 1.00 28.66 332 LEU B N 1
ATOM 5297 C CA . LEU B 1 332 ? -17.474 20.510 42.261 1.00 28.09 332 LEU B CA 1
ATOM 5298 C C . LEU B 1 332 ? -17.579 22.019 42.393 1.00 34.48 332 LEU B C 1
ATOM 5299 O O . LEU B 1 332 ? -18.624 22.597 42.074 1.00 33.69 332 LEU B O 1
ATOM 5304 N N . ASP B 1 333 ? -16.520 22.651 42.874 1.00 31.22 333 ASP B N 1
ATOM 5305 C CA . ASP B 1 333 ? -16.527 24.106 42.931 1.00 33.51 333 ASP B CA 1
ATOM 5306 C C . ASP B 1 333 ? -16.644 24.641 41.508 1.00 38.88 333 ASP B C 1
ATOM 5307 O O . ASP B 1 333 ? -15.764 24.365 40.671 1.00 35.26 333 ASP B O 1
ATOM 5312 N N . PRO B 1 334 ? -17.711 25.385 41.189 1.00 38.93 334 PRO B N 1
ATOM 5313 C CA . PRO B 1 334 ? -17.903 25.865 39.812 1.00 35.79 334 PRO B CA 1
ATOM 5314 C C . PRO B 1 334 ? -16.659 26.479 39.215 1.00 34.10 334 PRO B C 1
ATOM 5315 O O . PRO B 1 334 ? -16.414 26.360 38.009 1.00 36.13 334 PRO B O 1
ATOM 5319 N N . GLU B 1 335 ? -15.873 27.167 40.038 1.00 34.66 335 GLU B N 1
ATOM 5320 C CA . GLU B 1 335 ? -14.707 27.864 39.522 1.00 37.17 335 GLU B CA 1
ATOM 5321 C C . GLU B 1 335 ? -13.713 26.914 38.885 1.00 31.77 335 GLU B C 1
ATOM 5322 O O . GLU B 1 335 ? -12.920 27.343 38.039 1.00 33.24 335 GLU B O 1
ATOM 5328 N N . ILE B 1 336 ? -13.737 25.633 39.260 1.00 34.51 336 ILE B N 1
ATOM 5329 C CA . ILE B 1 336 ? -12.727 24.706 38.777 1.00 26.91 336 ILE B CA 1
ATOM 5330 C C . ILE B 1 336 ? -13.176 23.915 37.561 1.00 22.47 336 ILE B C 1
ATOM 5331 O O . ILE B 1 336 ? -12.327 23.289 36.913 1.00 23.59 336 ILE B O 1
ATOM 5336 N N . VAL B 1 337 ? -14.460 23.938 37.213 1.00 25.28 337 VAL B N 1
ATOM 5337 C CA . VAL B 1 337 ? -14.951 23.186 36.061 1.00 25.53 337 VAL B CA 1
ATOM 5338 C C . VAL B 1 337 ? -14.845 24.098 34.849 1.00 20.13 337 VAL B C 1
ATOM 5339 O O . VAL B 1 337 ? -15.532 25.123 34.778 1.00 20.86 337 VAL B O 1
ATOM 5343 N N . ASN B 1 338 ? -14.008 23.713 33.895 1.00 17.37 338 ASN B N 1
ATOM 5344 C CA . ASN B 1 338 ? -13.779 24.496 32.689 1.00 19.27 338 ASN B CA 1
ATOM 5345 C C . ASN B 1 338 ? -13.490 25.947 33.067 1.00 20.80 338 ASN B C 1
ATOM 5346 O O . ASN B 1 338 ? -14.238 26.851 32.676 1.00 18.89 338 ASN B O 1
ATOM 5351 N N . PRO B 1 339 ? -12.443 26.184 33.862 1.00 23.00 339 PRO B N 1
ATOM 5352 C CA . PRO B 1 339 ? -12.189 27.545 34.353 1.00 21.89 339 PRO B CA 1
ATOM 5353 C C . PRO B 1 339 ? -11.955 28.534 33.245 1.00 23.48 339 PRO B C 1
ATOM 5354 O O . PRO B 1 339 ? -12.201 29.728 33.450 1.00 22.97 339 PRO B O 1
ATOM 5358 N N . ASN B 1 340 ? -11.504 28.075 32.070 1.00 16.97 340 ASN B N 1
ATOM 5359 C CA . ASN B 1 340 ? -11.245 28.931 30.922 1.00 18.97 340 ASN B CA 1
ATOM 5360 C C . ASN B 1 340 ? -12.268 28.719 29.820 1.00 16.75 340 ASN B C 1
ATOM 5361 O O . ASN B 1 340 ? -11.991 28.969 28.654 1.00 19.40 340 ASN B O 1
ATOM 5366 N N . GLY B 1 341 ? -13.461 28.282 30.193 1.00 21.99 341 GLY B N 1
ATOM 5367 C CA . GLY B 1 341 ? -14.485 27.982 29.230 1.00 17.97 341 GLY B CA 1
ATOM 5368 C C . GLY B 1 341 ? -14.319 26.578 28.704 1.00 18.81 341 GLY B C 1
ATOM 5369 O O . GLY B 1 341 ? -13.403 25.838 29.064 1.00 20.17 341 GLY B O 1
ATOM 5370 N N . GLY B 1 342 ? -15.237 26.210 27.824 1.00 18.32 342 GLY B N 1
ATOM 5371 C CA . GLY B 1 342 ? -15.199 24.897 27.219 1.00 18.14 342 GLY B CA 1
ATOM 5372 C C . GLY B 1 342 ? -15.721 24.892 25.805 1.00 17.75 342 GLY B C 1
ATOM 5373 O O . GLY B 1 342 ? -15.868 25.950 25.179 1.00 16.18 342 GLY B O 1
ATOM 5374 N N . ALA B 1 343 ? -16.037 23.691 25.309 1.00 16.20 343 ALA B N 1
ATOM 5375 C CA . ALA B 1 343 ? -16.285 23.525 23.887 1.00 15.02 343 ALA B CA 1
ATOM 5376 C C . ALA B 1 343 ? -17.503 24.306 23.410 1.00 16.47 343 ALA B C 1
ATOM 5377 O O . ALA B 1 343 ? -17.602 24.599 22.217 1.00 16.84 343 ALA B O 1
ATOM 5379 N N . ILE B 1 344 ? -18.442 24.662 24.299 1.00 18.15 344 ILE B N 1
ATOM 5380 C CA . ILE B 1 344 ? -19.584 25.440 23.809 1.00 18.22 344 ILE B CA 1
ATOM 5381 C C . ILE B 1 344 ? -19.098 26.722 23.156 1.00 17.59 344 ILE B C 1
ATOM 5382 O O . ILE B 1 344 ? -19.573 27.119 22.084 1.00 17.44 344 ILE B O 1
ATOM 5387 N N . ALA B 1 345 ? -18.104 27.355 23.766 1.00 18.38 345 ALA B N 1
ATOM 5388 C CA . ALA B 1 345 ? -17.530 28.590 23.271 1.00 16.27 345 ALA B CA 1
ATOM 5389 C C . ALA B 1 345 ? -16.284 28.329 22.440 1.00 15.47 345 ALA B C 1
ATOM 5390 O O . ALA B 1 345 ? -16.094 28.949 21.393 1.00 18.53 345 ALA B O 1
ATOM 5392 N N . ILE B 1 346 ? -15.434 27.414 22.891 1.00 15.73 346 ILE B N 1
ATOM 5393 C CA . ILE B 1 346 ? -14.148 27.209 22.250 1.00 17.55 346 ILE B CA 1
ATOM 5394 C C . ILE B 1 346 ? -14.307 26.406 20.970 1.00 17.57 346 ILE B C 1
ATOM 5395 O O . ILE B 1 346 ? -13.484 26.508 20.050 1.00 19.69 346 ILE B O 1
ATOM 5400 N N . GLY B 1 347 ? -15.361 25.615 20.883 1.00 15.42 347 GLY B N 1
ATOM 5401 C CA . GLY B 1 347 ? -15.531 24.759 19.734 1.00 16.71 347 GLY B CA 1
ATOM 5402 C C . GLY B 1 347 ? -15.224 23.309 20.074 1.00 16.71 347 GLY B C 1
ATOM 5403 O O . GLY B 1 347 ? -14.532 22.993 21.040 1.00 15.73 347 GLY B O 1
ATOM 5404 N N . HIS B 1 348 ? -15.755 22.418 19.252 1.00 16.47 348 HIS B N 1
ATOM 5405 C CA . HIS B 1 348 ? -15.683 20.978 19.508 1.00 15.56 348 HIS B CA 1
ATOM 5406 C C . HIS B 1 348 ? -15.334 20.255 18.222 1.00 15.05 348 HIS B C 1
ATOM 5407 O O . HIS B 1 348 ? -16.157 19.546 17.641 1.00 15.78 348 HIS B O 1
ATOM 5414 N N . PRO B 1 349 ? -14.121 20.429 17.740 1.00 15.51 349 PRO B N 1
ATOM 5415 C CA . PRO B 1 349 ? -13.685 19.640 16.596 1.00 15.62 349 PRO B CA 1
ATOM 5416 C C . PRO B 1 349 ? -13.353 18.293 17.176 1.00 18.76 349 PRO B C 1
ATOM 5417 O O . PRO B 1 349 ? -12.334 18.135 17.859 1.00 16.61 349 PRO B O 1
ATOM 5421 N N . LEU B 1 350 ? -14.276 17.356 16.953 1.00 15.96 350 LEU B N 1
ATOM 5422 C CA . LEU B 1 350 ? -14.360 16.101 17.684 1.00 17.38 350 LEU B CA 1
ATOM 5423 C C . LEU B 1 350 ? -12.995 15.535 18.043 1.00 17.43 350 LEU B C 1
ATOM 5424 O O . LEU B 1 350 ? -12.651 15.486 19.229 1.00 16.71 350 LEU B O 1
ATOM 5429 N N . GLY B 1 351 ? -12.219 15.107 17.038 1.00 14.76 351 GLY B N 1
ATOM 5430 C CA . GLY B 1 351 ? -10.940 14.478 17.322 1.00 14.74 351 GLY B CA 1
ATOM 5431 C C . GLY B 1 351 ? -10.039 15.341 18.183 1.00 15.44 351 GLY B C 1
ATOM 5432 O O . GLY B 1 351 ? -9.264 14.829 18.976 1.00 16.15 351 GLY B O 1
ATOM 5433 N N . ALA B 1 352 ? -10.138 16.661 18.045 1.00 13.84 352 ALA B N 1
ATOM 5434 C CA . ALA B 1 352 ? -9.225 17.546 18.752 1.00 15.20 352 ALA B CA 1
ATOM 5435 C C . ALA B 1 352 ? -9.624 17.771 20.204 1.00 14.77 352 ALA B C 1
ATOM 5436 O O . ALA B 1 352 ? -8.748 17.981 21.041 1.00 14.33 352 ALA B O 1
ATOM 5438 N N . SER B 1 353 ? -10.922 17.738 20.520 1.00 14.92 353 SER B N 1
ATOM 5439 C CA . SER B 1 353 ? -11.376 18.237 21.817 1.00 15.35 353 SER B CA 1
ATOM 5440 C C . SER B 1 353 ? -10.735 17.493 22.974 1.00 17.62 353 SER B C 1
ATOM 5441 O O . SER B 1 353 ? -10.308 18.114 23.952 1.00 16.61 353 SER B O 1
ATOM 5444 N N . GLY B 1 354 ? -10.711 16.159 22.902 1.00 15.97 354 GLY B N 1
ATOM 5445 C CA . GLY B 1 354 ? -10.186 15.379 24.006 1.00 16.47 354 GLY B CA 1
ATOM 5446 C C . GLY B 1 354 ? -8.705 15.595 24.214 1.00 16.57 354 GLY B C 1
ATOM 5447 O O . GLY B 1 354 ? -8.211 15.497 25.338 1.00 16.92 354 GLY B O 1
ATOM 5448 N N . ALA B 1 355 ? -7.973 15.882 23.144 1.00 16.32 355 ALA B N 1
ATOM 5449 C CA . ALA B 1 355 ? -6.574 16.231 23.339 1.00 16.39 355 ALA B CA 1
ATOM 5450 C C . ALA B 1 355 ? -6.457 17.638 23.900 1.00 15.44 355 ALA B C 1
ATOM 5451 O O . ALA B 1 355 ? -5.680 17.878 24.830 1.00 16.51 355 ALA B O 1
ATOM 5453 N N . ARG B 1 356 ? -7.238 18.575 23.349 1.00 14.36 356 ARG B N 1
ATOM 5454 C CA . ARG B 1 356 ? -7.219 19.945 23.841 1.00 15.59 356 ARG B CA 1
ATOM 5455 C C . ARG B 1 356 ? -7.469 20.004 25.342 1.00 18.07 356 ARG B C 1
ATOM 5456 O O . ARG B 1 356 ? -6.769 20.714 26.069 1.00 16.73 356 ARG B O 1
ATOM 5464 N N . ILE B 1 357 ? -8.504 19.313 25.815 1.00 16.15 357 ILE B N 1
ATOM 5465 C CA . ILE B 1 357 ? -8.832 19.517 27.220 1.00 18.86 357 ILE B CA 1
ATOM 5466 C C . ILE B 1 357 ? -7.805 18.855 28.126 1.00 17.49 357 ILE B C 1
ATOM 5467 O O . ILE B 1 357 ? -7.537 19.363 29.218 1.00 18.29 357 ILE B O 1
ATOM 5472 N N . VAL B 1 358 ? -7.163 17.774 27.694 1.00 16.40 358 VAL B N 1
ATOM 5473 C CA . VAL B 1 358 ? -6.032 17.275 28.472 1.00 15.47 358 VAL B CA 1
ATOM 5474 C C . VAL B 1 358 ? -4.888 18.283 28.434 1.00 16.91 358 VAL B C 1
ATOM 5475 O O . VAL B 1 358 ? -4.280 18.596 29.462 1.00 18.78 358 VAL B O 1
ATOM 5479 N N . GLY B 1 359 ? -4.584 18.799 27.246 1.00 15.97 359 GLY B N 1
ATOM 5480 C CA . GLY B 1 359 ? -3.497 19.752 27.124 1.00 16.28 359 GLY B CA 1
ATOM 5481 C C . GLY B 1 359 ? -3.750 21.004 27.929 1.00 17.78 359 GLY B C 1
ATOM 5482 O O . GLY B 1 359 ? -2.877 21.481 28.654 1.00 18.37 359 GLY B O 1
ATOM 5483 N N . THR B 1 360 ? -4.966 21.536 27.843 1.00 17.07 360 THR B N 1
ATOM 5484 C CA . THR B 1 360 ? -5.226 22.758 28.577 1.00 18.34 360 THR B CA 1
ATOM 5485 C C . THR B 1 360 ? -5.391 22.480 30.069 1.00 19.35 360 THR B C 1
ATOM 5486 O O . THR B 1 360 ? -5.111 23.358 30.898 1.00 18.11 360 THR B O 1
ATOM 5490 N N . LEU B 1 361 ? -5.835 21.277 30.435 1.00 17.87 361 LEU B N 1
ATOM 5491 C CA . LEU B 1 361 ? -5.788 20.880 31.839 1.00 17.58 361 LEU B CA 1
ATOM 5492 C C . LEU B 1 361 ? -4.366 20.946 32.372 1.00 16.30 361 LEU B C 1
ATOM 5493 O O . LEU B 1 361 ? -4.128 21.447 33.474 1.00 17.85 361 LEU B O 1
ATOM 5498 N N . ALA B 1 362 ? -3.415 20.437 31.593 1.00 16.09 362 ALA B N 1
ATOM 5499 C CA . ALA B 1 362 ? -2.017 20.453 31.993 1.00 19.76 362 ALA B CA 1
ATOM 5500 C C . ALA B 1 362 ? -1.502 21.882 32.131 1.00 20.71 362 ALA B C 1
ATOM 5501 O O . ALA B 1 362 ? -0.852 22.230 33.125 1.00 19.96 362 ALA B O 1
ATOM 5503 N N . HIS B 1 363 ? -1.779 22.726 31.137 1.00 19.27 363 HIS B N 1
ATOM 5504 C CA . HIS B 1 363 ? -1.369 24.122 31.227 1.00 17.73 363 HIS B CA 1
ATOM 5505 C C . HIS B 1 363 ? -1.986 24.788 32.431 1.00 19.51 363 HIS B C 1
ATOM 5506 O O . HIS B 1 363 ? -1.314 25.553 33.128 1.00 21.00 363 HIS B O 1
ATOM 5513 N N . GLU B 1 364 ? -3.264 24.510 32.691 1.00 17.67 364 GLU B N 1
ATOM 5514 C CA . GLU B 1 364 ? -3.924 25.142 33.823 1.00 21.08 364 GLU B CA 1
ATOM 5515 C C . GLU B 1 364 ? -3.295 24.687 35.127 1.00 22.08 364 GLU B C 1
ATOM 5516 O O . GLU B 1 364 ? -3.124 25.482 36.051 1.00 20.27 364 GLU B O 1
ATOM 5522 N N . LEU B 1 365 ? -2.934 23.410 35.214 1.00 17.42 365 LEU B N 1
ATOM 5523 C CA . LEU B 1 365 ? -2.298 22.952 36.436 1.00 19.57 365 LEU B CA 1
ATOM 5524 C C . LEU B 1 365 ? -0.946 23.640 36.607 1.00 22.66 365 LEU B C 1
ATOM 5525 O O . LEU B 1 365 ? -0.578 24.024 37.726 1.00 21.72 365 LEU B O 1
ATOM 5530 N N . HIS B 1 366 ? -0.241 23.853 35.498 1.00 19.47 366 HIS B N 1
ATOM 5531 C CA . HIS B 1 366 ? 1.010 24.595 35.518 1.00 23.44 366 HIS B CA 1
ATOM 5532 C C . HIS B 1 366 ? 0.792 26.039 35.963 1.00 25.27 366 HIS B C 1
ATOM 5533 O O . HIS B 1 366 ? 1.528 26.538 36.817 1.00 25.23 366 HIS B O 1
ATOM 5540 N N . ARG B 1 367 ? -0.247 26.702 35.447 1.00 20.18 367 ARG B N 1
ATOM 5541 C CA . ARG B 1 367 ? -0.560 28.056 35.900 1.00 18.88 367 ARG B CA 1
ATOM 5542 C C . ARG B 1 367 ? -0.874 28.096 37.390 1.00 25.30 367 ARG B C 1
ATOM 5543 O O . ARG B 1 367 ? -0.560 29.081 38.061 1.00 21.42 367 ARG B O 1
ATOM 5551 N N . ARG B 1 368 ? -1.487 27.044 37.934 1.00 22.79 368 ARG B N 1
ATOM 5552 C CA . ARG B 1 368 ? -1.804 27.032 39.354 1.00 24.36 368 ARG B CA 1
ATOM 5553 C C . ARG B 1 368 ? -0.685 26.522 40.219 1.00 21.38 368 ARG B C 1
ATOM 5554 O O . ARG B 1 368 ? -0.891 26.374 41.427 1.00 25.21 368 ARG B O 1
ATOM 5562 N N . GLY B 1 369 ? 0.483 26.273 39.644 1.00 22.17 369 GLY B N 1
ATOM 5563 C CA . GLY B 1 369 ? 1.614 25.828 40.425 1.00 20.38 369 GLY B CA 1
ATOM 5564 C C . GLY B 1 369 ? 1.398 24.466 41.040 1.00 21.51 369 GLY B C 1
ATOM 5565 O O . GLY B 1 369 ? 1.937 24.180 42.110 1.00 21.74 369 GLY B O 1
ATOM 5566 N N . GLY B 1 370 ? 0.615 23.617 40.385 1.00 21.12 370 GLY B N 1
ATOM 5567 C CA . GLY B 1 370 ? 0.480 22.252 40.836 1.00 21.20 370 GLY B CA 1
ATOM 5568 C C . GLY B 1 370 ? -0.955 21.912 41.154 1.00 21.27 370 GLY B C 1
ATOM 5569 O O . GLY B 1 370 ? -1.805 22.793 41.298 1.00 20.44 370 GLY B O 1
ATOM 5570 N N . GLY B 1 371 ? -1.238 20.621 41.239 1.00 21.24 371 GLY B N 1
ATOM 5571 C CA . GLY B 1 371 ? -2.546 20.183 41.657 1.00 19.49 371 GLY B CA 1
ATOM 5572 C C . GLY B 1 371 ? -3.037 19.016 40.836 1.00 20.52 371 GLY B C 1
ATOM 5573 O O . GLY B 1 371 ? -2.378 18.602 39.876 1.00 19.89 371 GLY B O 1
ATOM 5574 N N . TRP B 1 372 ? -4.195 18.489 41.220 1.00 19.73 372 TRP B N 1
ATOM 5575 C CA . TRP B 1 372 ? -4.839 17.395 40.514 1.00 20.54 372 TRP B CA 1
ATOM 5576 C C . TRP B 1 372 ? -5.838 17.951 39.516 1.00 21.50 372 TRP B C 1
ATOM 5577 O O . TRP B 1 372 ? -6.621 18.846 39.837 1.00 18.89 372 TRP B O 1
ATOM 5588 N N . GLY B 1 373 ? -5.804 17.415 38.316 1.00 18.22 373 GLY B N 1
ATOM 5589 C CA . GLY B 1 373 ? -6.763 17.789 37.292 1.00 18.99 373 GLY B CA 1
ATOM 5590 C C . GLY B 1 373 ? -7.435 16.560 36.731 1.00 20.50 373 GLY B C 1
ATOM 5591 O O . GLY B 1 373 ? -6.838 15.482 36.662 1.00 17.99 373 GLY B O 1
ATOM 5592 N N . LEU B 1 374 ? -8.690 16.733 36.343 1.00 18.70 374 LEU B N 1
ATOM 5593 C CA . LEU B 1 374 ? -9.465 15.713 35.665 1.00 18.98 374 LEU B CA 1
ATOM 5594 C C . LEU B 1 374 ? -9.925 16.300 34.344 1.00 16.72 374 LEU B C 1
ATOM 5595 O O . LEU B 1 374 ? -10.441 17.420 34.299 1.00 16.96 374 LEU B O 1
ATOM 5600 N N . ALA B 1 375 ? -9.699 15.568 33.277 1.00 14.93 375 ALA B N 1
ATOM 5601 C CA . ALA B 1 375 ? -10.295 15.878 32.002 1.00 17.13 375 ALA B CA 1
ATOM 5602 C C . ALA B 1 375 ? -11.258 14.742 31.712 1.00 16.12 375 ALA B C 1
ATOM 5603 O O . ALA B 1 375 ? -10.933 13.576 31.949 1.00 15.84 375 ALA B O 1
ATOM 5605 N N . ALA B 1 376 ? -12.460 15.077 31.271 1.00 16.29 376 ALA B N 1
ATOM 5606 C CA . ALA B 1 376 ? -13.442 14.051 30.957 1.00 15.93 376 ALA B CA 1
ATOM 5607 C C . ALA B 1 376 ? -14.228 14.475 29.734 1.00 14.56 376 ALA B C 1
ATOM 5608 O O . ALA B 1 376 ? -14.596 15.640 29.584 1.00 14.86 376 ALA B O 1
ATOM 5610 N N . ILE B 1 377 ? -14.494 13.520 28.864 1.00 13.90 377 ILE B N 1
ATOM 5611 C CA . ILE B 1 377 ? -15.135 13.834 27.605 1.00 14.22 377 ILE B CA 1
ATOM 5612 C C . ILE B 1 377 ? -16.196 12.786 27.331 1.00 15.38 377 ILE B C 1
ATOM 5613 O O . ILE B 1 377 ? -15.926 11.582 27.431 1.00 14.15 377 ILE B O 1
ATOM 5618 N N . CYS B 1 378 ? -17.415 13.235 27.022 1.00 15.62 378 CYS B N 1
ATOM 5619 C CA . CYS B 1 378 ? -18.419 12.288 26.587 1.00 15.80 378 CYS B CA 1
ATOM 5620 C C . CYS B 1 378 ? -18.231 11.987 25.112 1.00 15.25 378 CYS B C 1
ATOM 5621 O O . CYS B 1 378 ? -17.553 12.709 24.369 1.00 15.89 378 CYS B O 1
ATOM 5624 N N . ILE B 1 379 ? -18.759 10.834 24.714 1.00 15.09 379 ILE B N 1
ATOM 5625 C CA . ILE B 1 379 ? -18.623 10.299 23.360 1.00 15.33 379 ILE B CA 1
ATOM 5626 C C . ILE B 1 379 ? -20.000 9.863 22.861 1.00 14.99 379 ILE B C 1
ATOM 5627 O O . ILE B 1 379 ? -20.760 9.258 23.602 1.00 14.01 379 ILE B O 1
ATOM 5632 N N . GLY B 1 380 ? -20.072 10.085 21.569 1.00 17.26 380 GLY B N 1
ATOM 5633 C CA . GLY B 1 380 ? -21.225 9.566 20.883 1.00 16.00 380 GLY B CA 1
ATOM 5634 C C . GLY B 1 380 ? -21.187 8.060 20.821 1.00 14.01 380 GLY B C 1
ATOM 5635 O O . GLY B 1 380 ? -20.080 7.429 20.536 1.00 14.58 380 GLY B O 1
ATOM 5636 N N . VAL B 1 381 ? -22.432 7.577 20.908 1.00 15.90 381 VAL B N 1
ATOM 5637 C CA . VAL B 1 381 ? -22.715 6.126 20.956 1.00 15.27 381 VAL B CA 1
ATOM 5638 C C . VAL B 1 381 ? -22.428 5.656 22.352 1.00 15.01 381 VAL B C 1
ATOM 5639 O O . VAL B 1 381 ? -22.346 4.476 22.604 1.00 14.91 381 VAL B O 1
ATOM 5643 N N . GLY B 1 382 ? -22.262 6.647 23.212 1.00 16.31 382 GLY B N 1
ATOM 5644 C CA . GLY B 1 382 ? -22.290 6.244 24.617 1.00 13.83 382 GLY B CA 1
ATOM 5645 C C . GLY B 1 382 ? -20.974 5.847 25.209 1.00 16.05 382 GLY B C 1
ATOM 5646 O O . GLY B 1 382 ? -20.922 4.776 25.739 1.00 14.27 382 GLY B O 1
ATOM 5647 N N . GLN B 1 383 ? -19.974 6.709 25.099 1.00 14.32 383 GLN B N 1
ATOM 5648 C CA . GLN B 1 383 ? -18.763 6.395 25.814 1.00 14.28 383 GLN B CA 1
ATOM 5649 C C . GLN B 1 383 ? -18.276 7.623 26.565 1.00 13.16 383 GLN B C 1
ATOM 5650 O O . GLN B 1 383 ? -18.827 8.724 26.458 1.00 16.53 383 GLN B O 1
ATOM 5656 N N . GLY B 1 384 ? -17.232 7.415 27.339 1.00 13.52 384 GLY B N 1
ATOM 5657 C CA . GLY B 1 384 ? -16.646 8.494 28.103 1.00 12.76 384 GLY B CA 1
ATOM 5658 C C . GLY B 1 384 ? -15.205 8.154 28.387 1.00 13.42 384 GLY B C 1
ATOM 5659 O O . GLY B 1 384 ? -14.839 6.995 28.619 1.00 15.18 384 GLY B O 1
ATOM 5660 N N . LEU B 1 385 ? -14.373 9.157 28.333 1.00 13.69 385 LEU B N 1
ATOM 5661 C CA . LEU B 1 385 ? -12.982 9.021 28.696 1.00 13.35 385 LEU B CA 1
ATOM 5662 C C . LEU B 1 385 ? -12.667 10.044 29.757 1.00 11.92 385 LEU B C 1
ATOM 5663 O O . LEU B 1 385 ? -13.277 11.107 29.829 1.00 13.57 385 LEU B O 1
ATOM 5668 N N . ALA B 1 386 ? -11.689 9.710 30.570 1.00 14.27 386 ALA B N 1
ATOM 5669 C CA . ALA B 1 386 ? -11.241 10.632 31.586 1.00 14.65 386 ALA B CA 1
ATOM 5670 C C . ALA B 1 386 ? -9.755 10.393 31.756 1.00 14.93 386 ALA B C 1
ATOM 5671 O O . ALA B 1 386 ? -9.257 9.275 31.578 1.00 15.37 386 ALA B O 1
ATOM 5673 N N . VAL B 1 387 ? -9.061 11.475 32.057 1.00 15.35 387 VAL B N 1
ATOM 5674 C CA . VAL B 1 387 ? -7.647 11.466 32.374 1.00 15.97 387 VAL B CA 1
ATOM 5675 C C . VAL B 1 387 ? -7.476 12.294 33.628 1.00 15.12 387 VAL B C 1
ATOM 5676 O O . VAL B 1 387 ? -8.093 13.358 33.772 1.00 16.59 387 VAL B O 1
ATOM 5680 N N . VAL B 1 388 ? -6.703 11.776 34.561 1.00 15.73 388 VAL B N 1
ATOM 5681 C CA . VAL B 1 388 ? -6.324 12.526 35.739 1.00 14.82 388 VAL B CA 1
ATOM 5682 C C . VAL B 1 388 ? -4.877 12.946 35.571 1.00 14.79 388 VAL B C 1
ATOM 5683 O O . VAL B 1 388 ? -4.001 12.119 35.288 1.00 17.43 388 VAL B O 1
ATOM 5687 N N . LEU B 1 389 ? -4.641 14.243 35.704 1.00 15.86 389 LEU B N 1
ATOM 5688 C CA . LEU B 1 389 ? -3.301 14.798 35.700 1.00 15.90 389 LEU B CA 1
ATOM 5689 C C . LEU B 1 389 ? -2.924 15.234 37.105 1.00 16.89 389 LEU B C 1
ATOM 5690 O O . LEU B 1 389 ? -3.773 15.536 37.937 1.00 17.88 389 LEU B O 1
ATOM 5695 N N . HIS B 1 390 ? -1.627 15.260 37.356 1.00 19.05 390 HIS B N 1
ATOM 5696 C CA . HIS B 1 390 ? -1.122 15.830 38.591 1.00 18.74 390 HIS B CA 1
ATOM 5697 C C . HIS B 1 390 ? 0.154 16.581 38.289 1.00 20.98 390 HIS B C 1
ATOM 5698 O O . HIS B 1 390 ? 1.070 16.052 37.646 1.00 20.62 390 HIS B O 1
ATOM 5705 N N . ARG B 1 391 ? 0.180 17.829 38.716 1.00 21.00 391 ARG B N 1
ATOM 5706 C CA . ARG B 1 391 ? 1.402 18.580 38.676 1.00 23.16 391 ARG B CA 1
ATOM 5707 C C . ARG B 1 391 ? 1.906 18.683 40.103 1.00 22.75 391 ARG B C 1
ATOM 5708 O O . ARG B 1 391 ? 1.188 19.157 40.990 1.00 19.94 391 ARG B O 1
ATOM 5717 N N . MET C 1 1 ? 3.522 -4.066 36.167 1.00 30.82 1 MET C N 1
ATOM 5718 C CA . MET C 1 1 ? 2.933 -4.449 34.878 1.00 31.20 1 MET C CA 1
ATOM 5719 C C . MET C 1 1 ? 2.551 -5.911 34.728 1.00 30.56 1 MET C C 1
ATOM 5720 O O . MET C 1 1 ? 3.370 -6.820 34.869 1.00 33.41 1 MET C O 1
ATOM 5725 N N . THR C 1 2 ? 1.306 -6.113 34.336 1.00 26.81 2 THR C N 1
ATOM 5726 C CA . THR C 1 2 ? 0.678 -7.413 34.392 1.00 24.01 2 THR C CA 1
ATOM 5727 C C . THR C 1 2 ? 0.961 -8.182 33.106 1.00 24.96 2 THR C C 1
ATOM 5728 O O . THR C 1 2 ? 1.056 -7.586 32.020 1.00 23.83 2 THR C O 1
ATOM 5732 N N . ASP C 1 3 ? 1.141 -9.499 33.237 1.00 23.49 3 ASP C N 1
ATOM 5733 C CA . ASP C 1 3 ? 1.201 -10.353 32.059 1.00 23.00 3 ASP C CA 1
ATOM 5734 C C . ASP C 1 3 ? -0.113 -10.291 31.310 1.00 20.65 3 ASP C C 1
ATOM 5735 O O . ASP C 1 3 ? -1.187 -10.201 31.905 1.00 20.06 3 ASP C O 1
ATOM 5740 N N . VAL C 1 4 ? -0.028 -10.363 29.995 1.00 19.95 4 VAL C N 1
ATOM 5741 C CA . VAL C 1 4 ? -1.200 -10.243 29.153 1.00 17.58 4 VAL C CA 1
ATOM 5742 C C . VAL C 1 4 ? -1.260 -11.443 28.234 1.00 15.77 4 VAL C C 1
ATOM 5743 O O . VAL C 1 4 ? -0.258 -11.799 27.604 1.00 17.32 4 VAL C O 1
ATOM 5747 N N . TYR C 1 5 ? -2.441 -12.032 28.130 1.00 15.35 5 TYR C N 1
ATOM 5748 C CA . TYR C 1 5 ? -2.616 -13.265 27.400 1.00 16.20 5 TYR C CA 1
ATOM 5749 C C . TYR C 1 5 ? -3.650 -13.100 26.304 1.00 17.28 5 TYR C C 1
ATOM 5750 O O . TYR C 1 5 ? -4.644 -12.381 26.458 1.00 18.14 5 TYR C O 1
ATOM 5759 N N . ILE C 1 6 ? -3.405 -13.797 25.207 1.00 16.37 6 ILE C N 1
ATOM 5760 C CA . ILE C 1 6 ? -4.445 -14.072 24.230 1.00 17.44 6 ILE C CA 1
ATOM 5761 C C . ILE C 1 6 ? -5.250 -15.243 24.774 1.00 17.89 6 ILE C C 1
ATOM 5762 O O . ILE C 1 6 ? -4.748 -16.368 24.871 1.00 18.66 6 ILE C O 1
ATOM 5767 N N . LEU C 1 7 ? -6.477 -14.955 25.203 1.00 15.36 7 LEU C N 1
ATOM 5768 C CA . LEU C 1 7 ? -7.369 -15.985 25.709 1.00 20.15 7 LEU C CA 1
ATOM 5769 C C . LEU C 1 7 ? -8.044 -16.741 24.580 1.00 22.93 7 LEU C C 1
ATOM 5770 O O . LEU C 1 7 ? -8.315 -17.940 24.705 1.00 21.97 7 LEU C O 1
ATOM 5775 N N . ASP C 1 8 ? -8.348 -16.052 23.488 1.00 19.05 8 ASP C N 1
ATOM 5776 C CA . ASP C 1 8 ? -8.986 -16.692 22.365 1.00 16.42 8 ASP C CA 1
ATOM 5777 C C . ASP C 1 8 ? -8.714 -15.820 21.155 1.00 16.29 8 ASP C C 1
ATOM 5778 O O . ASP C 1 8 ? -8.424 -14.630 21.277 1.00 17.25 8 ASP C O 1
ATOM 5783 N N . ALA C 1 9 ? -8.811 -16.434 19.992 1.00 17.50 9 ALA C N 1
ATOM 5784 C CA . ALA C 1 9 ? -8.554 -15.738 18.743 1.00 17.88 9 ALA C CA 1
ATOM 5785 C C . ALA C 1 9 ? -9.454 -16.385 17.720 1.00 19.96 9 ALA C C 1
ATOM 5786 O O . ALA C 1 9 ? -9.460 -17.616 17.583 1.00 18.43 9 ALA C O 1
ATOM 5788 N N . VAL C 1 10 ? -10.233 -15.556 17.038 1.00 16.71 10 VAL C N 1
ATOM 5789 C CA . VAL C 1 10 ? -11.203 -16.043 16.087 1.00 17.79 10 VAL C CA 1
ATOM 5790 C C . VAL C 1 10 ? -11.209 -15.084 14.914 1.00 21.90 10 VAL C C 1
ATOM 5791 O O . VAL C 1 10 ? -10.849 -13.901 15.021 1.00 17.90 10 VAL C O 1
ATOM 5795 N N . ARG C 1 11 ? -11.620 -15.613 13.778 1.00 17.09 11 ARG C N 1
ATOM 5796 C CA . ARG C 1 11 ? -11.779 -14.777 12.611 1.00 20.21 11 ARG C CA 1
ATOM 5797 C C . ARG C 1 11 ? -12.805 -15.417 11.709 1.00 20.27 11 ARG C C 1
ATOM 5798 O O . ARG C 1 11 ? -13.090 -16.618 11.800 1.00 20.11 11 ARG C O 1
ATOM 5806 N N . THR C 1 12 ? -13.321 -14.604 10.820 1.00 19.26 12 THR C N 1
ATOM 5807 C CA . THR C 1 12 ? -14.065 -15.147 9.718 1.00 16.17 12 THR C CA 1
ATOM 5808 C C . THR C 1 12 ? -13.069 -15.697 8.721 1.00 16.65 12 THR C C 1
ATOM 5809 O O . THR C 1 12 ? -11.917 -15.256 8.672 1.00 16.50 12 THR C O 1
ATOM 5813 N N . PRO C 1 13 ? -13.492 -16.644 7.894 1.00 19.06 13 PRO C N 1
ATOM 5814 C CA . PRO C 1 13 ? -12.800 -16.846 6.627 1.00 17.80 13 PRO C CA 1
ATOM 5815 C C . PRO C 1 13 ? -12.754 -15.486 5.965 1.00 19.05 13 PRO C C 1
ATOM 5816 O O . PRO C 1 13 ? -13.626 -14.645 6.196 1.00 19.46 13 PRO C O 1
ATOM 5820 N N . PHE C 1 14 ? -11.753 -15.268 5.138 1.00 19.98 14 PHE C N 1
ATOM 5821 C CA . PHE C 1 14 ? -11.651 -14.007 4.433 1.00 16.67 14 PHE C CA 1
ATOM 5822 C C . PHE C 1 14 ? -12.249 -14.175 3.045 1.00 20.79 14 PHE C C 1
ATOM 5823 O O . PHE C 1 14 ? -11.928 -15.132 2.334 1.00 18.75 14 PHE C O 1
ATOM 5831 N N . GLY C 1 15 ? -13.142 -13.259 2.681 1.00 21.65 15 GLY C N 1
ATOM 5832 C CA . GLY C 1 15 ? -13.763 -13.294 1.382 1.00 20.45 15 GLY C CA 1
ATOM 5833 C C . GLY C 1 15 ? -12.882 -12.553 0.408 1.00 20.80 15 GLY C C 1
ATOM 5834 O O . GLY C 1 15 ? -12.148 -11.642 0.781 1.00 22.43 15 GLY C O 1
ATOM 5835 N N . ARG C 1 16 ? -12.926 -12.965 -0.849 1.00 19.55 16 ARG C N 1
ATOM 5836 C CA . ARG C 1 16 ? -12.161 -12.142 -1.766 1.00 21.48 16 ARG C CA 1
ATOM 5837 C C . ARG C 1 16 ? -12.962 -10.893 -2.121 1.00 19.39 16 ARG C C 1
ATOM 5838 O O . ARG C 1 16 ? -14.129 -10.744 -1.750 1.00 18.85 16 ARG C O 1
ATOM 5846 N N . TYR C 1 17 ? -12.297 -9.958 -2.788 1.00 19.99 17 TYR C N 1
ATOM 5847 C CA . TYR C 1 17 ? -12.940 -8.702 -3.131 1.00 22.16 17 TYR C CA 1
ATOM 5848 C C . TYR C 1 17 ? -14.190 -8.976 -3.962 1.00 24.41 17 TYR C C 1
ATOM 5849 O O . TYR C 1 17 ? -14.139 -9.721 -4.940 1.00 21.28 17 TYR C O 1
ATOM 5858 N N . GLY C 1 18 ? -15.323 -8.402 -3.551 1.00 22.20 18 GLY C N 1
ATOM 5859 C CA . GLY C 1 18 ? -16.564 -8.645 -4.271 1.00 22.92 18 GLY C CA 1
ATOM 5860 C C . GLY C 1 18 ? -17.049 -10.062 -4.113 1.00 27.54 18 GLY C C 1
ATOM 5861 O O . GLY C 1 18 ? -17.926 -10.514 -4.853 1.00 23.78 18 GLY C O 1
ATOM 5862 N N . GLY C 1 19 ? -16.495 -10.775 -3.143 1.00 25.64 19 GLY C N 1
ATOM 5863 C CA . GLY C 1 19 ? -16.659 -12.182 -2.989 1.00 19.77 19 GLY C CA 1
ATOM 5864 C C . GLY C 1 19 ? -17.634 -12.543 -1.895 1.00 24.39 19 GLY C C 1
ATOM 5865 O O . GLY C 1 19 ? -18.593 -11.817 -1.612 1.00 21.53 19 GLY C O 1
ATOM 5866 N N . ALA C 1 20 ? -17.388 -13.693 -1.271 1.00 21.87 20 ALA C N 1
ATOM 5867 C CA . ALA C 1 20 ? -18.414 -14.315 -0.451 1.00 22.60 20 ALA C CA 1
ATOM 5868 C C . ALA C 1 20 ? -18.812 -13.474 0.754 1.00 23.89 20 ALA C C 1
ATOM 5869 O O . ALA C 1 20 ? -19.896 -13.681 1.306 1.00 22.14 20 ALA C O 1
ATOM 5871 N N . LEU C 1 21 ? -17.963 -12.547 1.192 1.00 21.07 21 LEU C N 1
ATOM 5872 C CA . LEU C 1 21 ? -18.311 -11.691 2.314 1.00 20.44 21 LEU C CA 1
ATOM 5873 C C . LEU C 1 21 ? -18.682 -10.289 1.873 1.00 21.66 21 LEU C C 1
ATOM 5874 O O . LEU C 1 21 ? -18.975 -9.441 2.720 1.00 20.57 21 LEU C O 1
ATOM 5879 N N . SER C 1 22 ? -18.681 -10.030 0.568 1.00 20.69 22 SER C N 1
ATOM 5880 C CA . SER C 1 22 ? -18.868 -8.678 0.069 1.00 20.31 22 SER C CA 1
ATOM 5881 C C . SER C 1 22 ? -20.257 -8.123 0.367 1.00 20.31 22 SER C C 1
ATOM 5882 O O . SER C 1 22 ? -20.444 -6.905 0.305 1.00 21.78 22 SER C O 1
ATOM 5885 N N . GLY C 1 23 ? -21.214 -8.967 0.716 1.00 19.29 23 GLY C N 1
ATOM 5886 C CA . GLY C 1 23 ? -22.497 -8.490 1.169 1.00 21.20 23 GLY C CA 1
ATOM 5887 C C . GLY C 1 23 ? -22.596 -8.224 2.657 1.00 20.30 23 GLY C C 1
ATOM 5888 O O . GLY C 1 23 ? -23.680 -7.927 3.155 1.00 20.88 23 GLY C O 1
ATOM 5889 N N . ILE C 1 24 ? -21.512 -8.340 3.409 1.00 19.49 24 ILE C N 1
ATOM 5890 C CA . ILE C 1 24 ? -21.596 -8.222 4.856 1.00 19.41 24 ILE C CA 1
ATOM 5891 C C . ILE C 1 24 ? -20.955 -6.883 5.214 1.00 15.54 24 ILE C C 1
ATOM 5892 O O . ILE C 1 24 ? -19.774 -6.655 4.927 1.00 16.82 24 ILE C O 1
ATOM 5897 N N . ARG C 1 25 ? -21.750 -5.985 5.767 1.00 17.08 25 ARG C N 1
ATOM 5898 C CA . ARG C 1 25 ? -21.231 -4.705 6.228 1.00 17.97 25 ARG C CA 1
ATOM 5899 C C . ARG C 1 25 ? -20.043 -4.935 7.158 1.00 16.21 25 ARG C C 1
ATOM 5900 O O . ARG C 1 25 ? -20.077 -5.848 7.987 1.00 17.13 25 ARG C O 1
ATOM 5908 N N . PRO C 1 26 ? -18.975 -4.149 7.040 1.00 17.06 26 PRO C N 1
ATOM 5909 C CA . PRO C 1 26 ? -17.846 -4.337 7.962 1.00 16.84 26 PRO C CA 1
ATOM 5910 C C . PRO C 1 26 ? -18.238 -4.206 9.422 1.00 18.34 26 PRO C C 1
ATOM 5911 O O . PRO C 1 26 ? -17.665 -4.916 10.245 1.00 17.44 26 PRO C O 1
ATOM 5915 N N . ASP C 1 27 ? -19.207 -3.354 9.784 1.00 17.37 27 ASP C N 1
ATOM 5916 C CA . ASP C 1 27 ? -19.579 -3.340 11.201 1.00 15.20 27 ASP C CA 1
ATOM 5917 C C . ASP C 1 27 ? -20.205 -4.669 11.596 1.00 15.44 27 ASP C C 1
ATOM 5918 O O . ASP C 1 27 ? -20.045 -5.124 12.740 1.00 15.89 27 ASP C O 1
ATOM 5923 N N . ASP C 1 28 ? -20.862 -5.330 10.649 1.00 15.61 28 ASP C N 1
ATOM 5924 C CA . ASP C 1 28 ? -21.418 -6.651 10.920 1.00 18.66 28 ASP C CA 1
ATOM 5925 C C . ASP C 1 28 ? -20.330 -7.720 10.978 1.00 16.59 28 ASP C C 1
ATOM 5926 O O . ASP C 1 28 ? -20.416 -8.638 11.789 1.00 17.10 28 ASP C O 1
ATOM 5931 N N . LEU C 1 29 ? -19.303 -7.618 10.134 1.00 16.20 29 LEU C N 1
ATOM 5932 C CA . LEU C 1 29 ? -18.161 -8.527 10.253 1.00 17.27 29 LEU C CA 1
ATOM 5933 C C . LEU C 1 29 ? -17.523 -8.431 11.630 1.00 16.63 29 LEU C C 1
ATOM 5934 O O . LEU C 1 29 ? -17.230 -9.449 12.271 1.00 16.11 29 LEU C O 1
ATOM 5939 N N . ALA C 1 30 ? -17.269 -7.203 12.081 1.00 15.38 30 ALA C N 1
ATOM 5940 C CA . ALA C 1 30 ? -16.739 -7.001 13.420 1.00 14.82 30 ALA C CA 1
ATOM 5941 C C . ALA C 1 30 ? -17.699 -7.525 14.471 1.00 14.37 30 ALA C C 1
ATOM 5942 O O . ALA C 1 30 ? -17.280 -8.162 15.443 1.00 15.63 30 ALA C O 1
ATOM 5944 N N . ALA C 1 31 ? -18.993 -7.242 14.320 1.00 16.56 31 ALA C N 1
ATOM 5945 C CA . ALA C 1 31 ? -19.937 -7.741 15.310 1.00 18.61 31 ALA C CA 1
ATOM 5946 C C . ALA C 1 31 ? -19.936 -9.264 15.318 1.00 17.93 31 ALA C C 1
ATOM 5947 O O . ALA C 1 31 ? -20.066 -9.893 16.376 1.00 16.84 31 ALA C O 1
ATOM 5949 N N . HIS C 1 32 ? -19.762 -9.873 14.153 1.00 16.36 32 HIS C N 1
ATOM 5950 C CA . HIS C 1 32 ? -19.797 -11.328 14.111 1.00 20.88 32 HIS C CA 1
ATOM 5951 C C . HIS C 1 32 ? -18.674 -11.938 14.932 1.00 19.03 32 HIS C C 1
ATOM 5952 O O . HIS C 1 32 ? -18.892 -12.901 15.674 1.00 19.99 32 HIS C O 1
ATOM 5959 N N . VAL C 1 33 ? -17.453 -11.419 14.787 1.00 16.21 33 VAL C N 1
ATOM 5960 C CA . VAL C 1 33 ? -16.345 -12.064 15.485 1.00 18.26 33 VAL C CA 1
ATOM 5961 C C . VAL C 1 33 ? -16.453 -11.808 16.980 1.00 18.44 33 VAL C C 1
ATOM 5962 O O . VAL C 1 33 ? -15.990 -12.621 17.787 1.00 19.98 33 VAL C O 1
ATOM 5966 N N . LEU C 1 34 ? -17.071 -10.690 17.371 1.00 17.11 34 LEU C N 1
ATOM 5967 C CA . LEU C 1 34 ? -17.398 -10.462 18.776 1.00 17.67 34 LEU C CA 1
ATOM 5968 C C . LEU C 1 34 ? -18.400 -11.497 19.264 1.00 19.01 34 LEU C C 1
ATOM 5969 O O . LEU C 1 34 ? -18.224 -12.105 20.329 1.00 17.30 34 LEU C O 1
ATOM 5974 N N . ARG C 1 35 ? -19.485 -11.681 18.506 1.00 16.50 35 ARG C N 1
ATOM 5975 C CA . ARG C 1 35 ? -20.450 -12.723 18.843 1.00 19.79 35 ARG C CA 1
ATOM 5976 C C . ARG C 1 35 ? -19.750 -14.066 18.941 1.00 19.96 35 ARG C C 1
ATOM 5977 O O . ARG C 1 35 ? -19.984 -14.836 19.883 1.00 23.45 35 ARG C O 1
ATOM 5985 N N . ALA C 1 36 ? -18.860 -14.345 17.987 1.00 19.31 36 ALA C N 1
ATOM 5986 C CA . ALA C 1 36 ? -18.155 -15.614 18.001 1.00 16.31 36 ALA C CA 1
ATOM 5987 C C . ALA C 1 36 ? -17.268 -15.718 19.230 1.00 18.75 36 ALA C C 1
ATOM 5988 O O . ALA C 1 36 ? -17.251 -16.758 19.885 1.00 19.22 36 ALA C O 1
ATOM 5990 N N . LEU C 1 37 ? -16.569 -14.639 19.600 1.00 17.51 37 LEU C N 1
ATOM 5991 C CA . LEU C 1 37 ? -15.777 -14.711 20.825 1.00 20.40 37 LEU C CA 1
ATOM 5992 C C . LEU C 1 37 ? -16.660 -15.058 22.015 1.00 20.95 37 LEU C C 1
ATOM 5993 O O . LEU C 1 37 ? -16.298 -15.911 22.836 1.00 21.39 37 LEU C O 1
ATOM 5998 N N . ALA C 1 38 ? -17.835 -14.434 22.110 1.00 17.92 38 ALA C N 1
ATOM 5999 C CA . ALA C 1 38 ? -18.712 -14.722 23.241 1.00 18.69 38 ALA C CA 1
ATOM 6000 C C . ALA C 1 38 ? -19.263 -16.144 23.164 1.00 21.36 38 ALA C C 1
ATOM 6001 O O . ALA C 1 38 ? -19.397 -16.818 24.192 1.00 20.22 38 ALA C O 1
ATOM 6003 N N . GLU C 1 39 ? -19.572 -16.621 21.956 1.00 20.31 39 GLU C N 1
ATOM 6004 C CA . GLU C 1 39 ? -20.075 -17.990 21.840 1.00 26.65 39 GLU C CA 1
ATOM 6005 C C . GLU C 1 39 ? -19.019 -19.019 22.233 1.00 25.20 39 GLU C C 1
ATOM 6006 O O . GLU C 1 39 ? -19.343 -20.008 22.892 1.00 23.94 39 GLU C O 1
ATOM 6012 N N . ARG C 1 40 ? -17.790 -18.773 21.808 1.00 20.88 40 ARG C N 1
ATOM 6013 C CA . ARG C 1 40 ? -16.627 -19.623 22.034 1.00 29.31 40 ARG C CA 1
ATOM 6014 C C . ARG C 1 40 ? -16.186 -19.787 23.485 1.00 22.97 40 ARG C C 1
ATOM 6015 O O . ARG C 1 40 ? -15.629 -20.785 23.849 1.00 24.36 40 ARG C O 1
ATOM 6023 N N . SER C 1 41 ? -16.408 -18.751 24.267 1.00 18.46 41 SER C N 1
ATOM 6024 C CA . SER C 1 41 ? -16.019 -18.658 25.670 1.00 17.47 41 SER C CA 1
ATOM 6025 C C . SER C 1 41 ? -17.288 -18.510 26.492 1.00 19.91 41 SER C C 1
ATOM 6026 O O . SER C 1 41 ? -17.724 -17.389 26.789 1.00 21.55 41 SER C O 1
ATOM 6029 N N . PRO C 1 42 ? -17.918 -19.614 26.881 1.00 21.97 42 PRO C N 1
ATOM 6030 C CA . PRO C 1 42 ? -19.156 -19.505 27.661 1.00 19.95 42 PRO C CA 1
ATOM 6031 C C . PRO C 1 42 ? -18.958 -18.804 28.980 1.00 18.13 42 PRO C C 1
ATOM 6032 O O . PRO C 1 42 ? -19.917 -18.239 29.519 1.00 23.36 42 PRO C O 1
ATOM 6036 N N . GLY C 1 43 ? -17.744 -18.835 29.528 1.00 23.78 43 GLY C N 1
ATOM 6037 C CA . GLY C 1 43 ? -17.468 -18.127 30.767 1.00 24.00 43 GLY C CA 1
ATOM 6038 C C . GLY C 1 43 ? -17.261 -16.647 30.596 1.00 21.94 43 GLY C C 1
ATOM 6039 O O . GLY C 1 43 ? -17.164 -15.921 31.593 1.00 24.05 43 GLY C O 1
ATOM 6040 N N . LEU C 1 44 ? -17.183 -16.185 29.349 1.00 22.18 44 LEU C N 1
ATOM 6041 C CA . LEU C 1 44 ? -17.090 -14.759 29.054 1.00 20.91 44 LEU C CA 1
ATOM 6042 C C . LEU C 1 44 ? -18.454 -14.128 29.267 1.00 18.40 44 LEU C C 1
ATOM 6043 O O . LEU C 1 44 ? -19.402 -14.403 28.531 1.00 18.25 44 LEU C O 1
ATOM 6048 N N . ASP C 1 45 ? -18.571 -13.315 30.289 1.00 17.53 45 ASP C N 1
ATOM 6049 C CA . ASP C 1 45 ? -19.698 -12.410 30.377 1.00 20.62 45 ASP C CA 1
ATOM 6050 C C . ASP C 1 45 ? -19.247 -11.182 29.598 1.00 18.37 45 ASP C C 1
ATOM 6051 O O . ASP C 1 45 ? -18.232 -10.577 29.967 1.00 19.00 45 ASP C O 1
ATOM 6056 N N . PRO C 1 46 ? -19.899 -10.819 28.490 1.00 19.40 46 PRO C N 1
ATOM 6057 C CA . PRO C 1 46 ? -19.394 -9.673 27.724 1.00 18.33 46 PRO C CA 1
ATOM 6058 C C . PRO C 1 46 ? -19.296 -8.418 28.555 1.00 17.95 46 PRO C C 1
ATOM 6059 O O . PRO C 1 46 ? -18.499 -7.534 28.227 1.00 18.78 46 PRO C O 1
ATOM 6063 N N . ALA C 1 47 ? -20.076 -8.308 29.642 1.00 17.52 47 ALA C N 1
ATOM 6064 C CA . ALA C 1 47 ? -19.935 -7.143 30.498 1.00 17.26 47 ALA C CA 1
ATOM 6065 C C . ALA C 1 47 ? -18.531 -7.047 31.070 1.00 21.00 47 ALA C C 1
ATOM 6066 O O . ALA C 1 47 ? -18.108 -5.957 31.466 1.00 21.53 47 ALA C O 1
ATOM 6068 N N . ALA C 1 48 ? -17.805 -8.169 31.121 1.00 17.01 48 ALA C N 1
ATOM 6069 C CA . ALA C 1 48 ? -16.441 -8.168 31.629 1.00 18.87 48 ALA C CA 1
ATOM 6070 C C . ALA C 1 48 ? -15.449 -7.527 30.673 1.00 17.03 48 ALA C C 1
ATOM 6071 O O . ALA C 1 48 ? -14.329 -7.210 31.092 1.00 15.96 48 ALA C O 1
ATOM 6073 N N . VAL C 1 49 ? -15.828 -7.319 29.412 1.00 14.63 49 VAL C N 1
ATOM 6074 C CA . VAL C 1 49 ? -14.906 -6.717 28.452 1.00 13.00 49 VAL C CA 1
ATOM 6075 C C . VAL C 1 49 ? -14.731 -5.250 28.817 1.00 13.01 49 VAL C C 1
ATOM 6076 O O . VAL C 1 49 ? -15.710 -4.502 28.899 1.00 15.16 49 VAL C O 1
ATOM 6080 N N . ASP C 1 50 ? -13.482 -4.845 29.059 1.00 13.74 50 ASP C N 1
ATOM 6081 C CA . ASP C 1 50 ? -13.195 -3.490 29.513 1.00 14.26 50 ASP C CA 1
ATOM 6082 C C . ASP C 1 50 ? -13.054 -2.544 28.347 1.00 15.47 50 ASP C C 1
ATOM 6083 O O . ASP C 1 50 ? -13.301 -1.344 28.483 1.00 17.14 50 ASP C O 1
ATOM 6088 N N . ASP C 1 51 ? -12.665 -3.070 27.199 1.00 15.92 51 ASP C N 1
ATOM 6089 C CA . ASP C 1 51 ? -12.525 -2.236 26.028 1.00 14.08 51 ASP C CA 1
ATOM 6090 C C . ASP C 1 51 ? -12.447 -3.155 24.830 1.00 13.86 51 ASP C C 1
ATOM 6091 O O . ASP C 1 51 ? -11.967 -4.285 24.924 1.00 14.55 51 ASP C O 1
ATOM 6096 N N . VAL C 1 52 ? -12.959 -2.663 23.717 1.00 15.40 52 VAL C N 1
ATOM 6097 C CA . VAL C 1 52 ? -12.916 -3.358 22.440 1.00 15.28 52 VAL C CA 1
ATOM 6098 C C . VAL C 1 52 ? -12.090 -2.491 21.515 1.00 14.88 52 VAL C C 1
ATOM 6099 O O . VAL C 1 52 ? -12.427 -1.321 21.291 1.00 14.84 52 VAL C O 1
ATOM 6103 N N . PHE C 1 53 ? -11.006 -3.055 21.001 1.00 13.51 53 PHE C N 1
ATOM 6104 C CA . PHE C 1 53 ? -10.092 -2.380 20.094 1.00 14.97 53 PHE C CA 1
ATOM 6105 C C . PHE C 1 53 ? -10.269 -3.031 18.742 1.00 13.87 53 PHE C C 1
ATOM 6106 O O . PHE C 1 53 ? -10.135 -4.253 18.629 1.00 16.35 53 PHE C O 1
ATOM 6114 N N . PHE C 1 54 ? -10.574 -2.237 17.725 1.00 14.41 54 PHE C N 1
ATOM 6115 C CA . PHE C 1 54 ? -10.666 -2.773 16.383 1.00 13.77 54 PHE C CA 1
ATOM 6116 C C . PHE C 1 54 ? -9.769 -1.969 15.484 1.00 15.39 54 PHE C C 1
ATOM 6117 O O . PHE C 1 54 ? -9.809 -0.730 15.491 1.00 15.31 54 PHE C O 1
ATOM 6125 N N . GLY C 1 55 ? -8.919 -2.688 14.766 1.00 15.33 55 GLY C N 1
ATOM 6126 C CA . GLY C 1 55 ? -8.198 -2.107 13.689 1.00 15.08 55 GLY C CA 1
ATOM 6127 C C . GLY C 1 55 ? -9.106 -2.026 12.483 1.00 14.66 55 GLY C C 1
ATOM 6128 O O . GLY C 1 55 ? -9.901 -2.924 12.205 1.00 15.79 55 GLY C O 1
ATOM 6129 N N . ASP C 1 56 ? -8.992 -0.914 11.783 1.00 15.16 56 ASP C N 1
ATOM 6130 C CA . ASP C 1 56 ? -9.804 -0.684 10.602 1.00 15.28 56 ASP C CA 1
ATOM 6131 C C . ASP C 1 56 ? -9.069 0.368 9.806 1.00 14.68 56 ASP C C 1
ATOM 6132 O O . ASP C 1 56 ? -8.909 1.492 10.283 1.00 16.24 56 ASP C O 1
ATOM 6137 N N . ALA C 1 57 ? -8.597 -0.019 8.622 1.00 18.68 57 ALA C N 1
ATOM 6138 C CA . ALA C 1 57 ? -7.811 0.874 7.793 1.00 17.86 57 ALA C CA 1
ATOM 6139 C C . ALA C 1 57 ? -8.671 1.881 7.062 1.00 17.53 57 ALA C C 1
ATOM 6140 O O . ALA C 1 57 ? -8.136 2.853 6.516 1.00 19.34 57 ALA C O 1
ATOM 6142 N N . ASN C 1 58 ? -9.976 1.675 7.052 1.00 14.18 58 ASN C N 1
ATOM 6143 C CA . ASN C 1 58 ? -10.864 2.528 6.282 1.00 20.08 58 ASN C CA 1
ATOM 6144 C C . ASN C 1 58 ? -11.857 3.186 7.224 1.00 19.94 58 ASN C C 1
ATOM 6145 O O . ASN C 1 58 ? -11.550 4.193 7.869 1.00 27.96 58 ASN C O 1
ATOM 6150 N N . GLY C 1 59 ? -13.032 2.604 7.349 1.00 20.80 59 GLY C N 1
ATOM 6151 C CA . GLY C 1 59 ? -13.998 3.145 8.276 1.00 17.25 59 GLY C CA 1
ATOM 6152 C C . GLY C 1 59 ? -14.850 4.247 7.704 1.00 16.54 59 GLY C C 1
ATOM 6153 O O . GLY C 1 59 ? -15.707 4.769 8.411 1.00 18.39 59 GLY C O 1
ATOM 6154 N N . ALA C 1 60 ? -14.653 4.614 6.444 1.00 15.28 60 ALA C N 1
ATOM 6155 C CA . ALA C 1 60 ? -15.526 5.598 5.836 1.00 19.07 60 ALA C CA 1
ATOM 6156 C C . ALA C 1 60 ? -16.895 5.017 5.526 1.00 18.05 60 ALA C C 1
ATOM 6157 O O . ALA C 1 60 ? -17.871 5.770 5.439 1.00 18.59 60 ALA C O 1
ATOM 6159 N N . GLY C 1 61 ? -16.990 3.695 5.405 1.00 18.09 61 GLY C N 1
ATOM 6160 C CA . GLY C 1 61 ? -18.221 3.046 5.016 1.00 15.73 61 GLY C CA 1
ATOM 6161 C C . GLY C 1 61 ? -19.123 2.699 6.177 1.00 15.40 61 GLY C C 1
ATOM 6162 O O . GLY C 1 61 ? -19.295 3.483 7.106 1.00 16.27 61 GLY C O 1
ATOM 6163 N N . GLU C 1 62 ? -19.699 1.503 6.125 1.00 15.83 62 GLU C N 1
ATOM 6164 C CA . GLU C 1 62 ? -20.657 1.080 7.129 1.00 16.18 62 GLU C CA 1
ATOM 6165 C C . GLU C 1 62 ? -20.007 0.913 8.495 1.00 15.65 62 GLU C C 1
ATOM 6166 O O . GLU C 1 62 ? -20.712 0.870 9.514 1.00 15.02 62 GLU C O 1
ATOM 6172 N N . ASP C 1 63 ? -18.683 0.817 8.529 1.00 16.02 63 ASP C N 1
ATOM 6173 C CA . ASP C 1 63 ? -17.934 0.723 9.769 1.00 15.88 63 ASP C CA 1
ATOM 6174 C C . ASP C 1 63 ? -17.582 2.093 10.318 1.00 16.13 63 ASP C C 1
ATOM 6175 O O . ASP C 1 63 ? -16.665 2.213 11.141 1.00 16.31 63 ASP C O 1
ATOM 6180 N N . ASN C 1 64 ? -18.262 3.134 9.864 1.00 13.99 64 ASN C N 1
ATOM 6181 C CA . ASN C 1 64 ? -17.908 4.470 10.305 1.00 14.99 64 ASN C CA 1
ATOM 6182 C C . ASN C 1 64 ? -18.276 4.690 11.762 1.00 13.78 64 ASN C C 1
ATOM 6183 O O . ASN C 1 64 ? -19.064 3.948 12.360 1.00 14.86 64 ASN C O 1
ATOM 6188 N N . ARG C 1 65 ? -17.662 5.723 12.319 1.00 13.00 65 ARG C N 1
ATOM 6189 C CA . ARG C 1 65 ? -18.008 6.246 13.630 1.00 13.91 65 ARG C CA 1
ATOM 6190 C C . ARG C 1 65 ? -17.717 5.235 14.728 1.00 13.25 65 ARG C C 1
ATOM 6191 O O . ARG C 1 65 ? -18.538 4.974 15.607 1.00 14.59 65 ARG C O 1
ATOM 6199 N N . ASN C 1 66 ? -16.499 4.691 14.676 1.00 13.95 66 ASN C N 1
ATOM 6200 C CA . ASN C 1 66 ? -15.947 3.842 15.718 1.00 11.34 66 ASN C CA 1
ATOM 6201 C C . ASN C 1 66 ? -16.566 2.451 15.669 1.00 13.51 66 ASN C C 1
ATOM 6202 O O . ASN C 1 66 ? -17.403 2.093 16.508 1.00 14.77 66 ASN C O 1
ATOM 6207 N N . VAL C 1 67 ? -16.128 1.660 14.691 1.00 13.01 67 VAL C N 1
ATOM 6208 C CA . VAL C 1 67 ? -16.695 0.342 14.448 1.00 11.36 67 VAL C CA 1
ATOM 6209 C C . VAL C 1 67 ? -16.544 -0.574 15.652 1.00 13.69 67 VAL C C 1
ATOM 6210 O O . VAL C 1 67 ? -17.395 -1.434 15.881 1.00 14.57 67 VAL C O 1
ATOM 6214 N N . ALA C 1 68 ? -15.481 -0.406 16.439 1.00 14.53 68 ALA C N 1
ATOM 6215 C CA . ALA C 1 68 ? -15.311 -1.228 17.633 1.00 14.10 68 ALA C CA 1
ATOM 6216 C C . ALA C 1 68 ? -16.517 -1.106 18.542 1.00 13.58 68 ALA C C 1
ATOM 6217 O O . ALA C 1 68 ? -17.058 -2.109 19.014 1.00 15.97 68 ALA C O 1
ATOM 6219 N N . ARG C 1 69 ? -16.940 0.132 18.813 1.00 14.54 69 ARG C N 1
ATOM 6220 C CA . ARG C 1 69 ? -18.129 0.371 19.626 1.00 14.05 69 ARG C CA 1
ATOM 6221 C C . ARG C 1 69 ? -19.389 -0.119 18.934 1.00 12.39 69 ARG C C 1
ATOM 6222 O O . ARG C 1 69 ? -20.239 -0.779 19.543 1.00 13.67 69 ARG C O 1
ATOM 6230 N N . MET C 1 70 ? -19.544 0.238 17.665 1.00 12.61 70 MET C N 1
ATOM 6231 C CA . MET C 1 70 ? -20.674 -0.234 16.879 1.00 14.10 70 MET C CA 1
ATOM 6232 C C . MET C 1 70 ? -20.777 -1.751 16.960 1.00 15.11 70 MET C C 1
ATOM 6233 O O . MET C 1 70 ? -21.856 -2.310 17.181 1.00 12.95 70 MET C O 1
ATOM 6238 N N . ALA C 1 71 ? -19.639 -2.421 16.764 1.00 16.12 71 ALA C N 1
ATOM 6239 C CA . ALA C 1 71 ? -19.599 -3.876 16.752 1.00 15.81 71 ALA C CA 1
ATOM 6240 C C . ALA C 1 71 ? -20.082 -4.442 18.075 1.00 15.96 71 ALA C C 1
ATOM 6241 O O . ALA C 1 71 ? -20.879 -5.384 18.109 1.00 16.21 71 ALA C O 1
ATOM 6243 N N . ALA C 1 72 ? -19.606 -3.872 19.183 1.00 14.85 72 ALA C N 1
ATOM 6244 C CA . ALA C 1 72 ? -19.996 -4.385 20.491 1.00 16.05 72 ALA C CA 1
ATOM 6245 C C . ALA C 1 72 ? -21.493 -4.236 20.707 1.00 15.47 72 ALA C C 1
ATOM 6246 O O . ALA C 1 72 ? -22.162 -5.164 21.189 1.00 16.15 72 ALA C O 1
ATOM 6248 N N . LEU C 1 73 ? -22.050 -3.092 20.313 1.00 14.85 73 LEU C N 1
ATOM 6249 C CA . LEU C 1 73 ? -23.492 -2.918 20.410 1.00 15.62 73 LEU C CA 1
ATOM 6250 C C . LEU C 1 73 ? -24.202 -3.911 19.503 1.00 15.61 73 LEU C C 1
ATOM 6251 O O . LEU C 1 73 ? -25.143 -4.589 19.922 1.00 16.34 73 LEU C O 1
ATOM 6256 N N . LEU C 1 74 ? -23.731 -4.027 18.263 1.00 14.94 74 LEU C N 1
ATOM 6257 C CA . LEU C 1 74 ? -24.349 -4.926 17.294 1.00 15.73 74 LEU C CA 1
ATOM 6258 C C . LEU C 1 74 ? -24.234 -6.380 17.715 1.00 17.79 74 LEU C C 1
ATOM 6259 O O . LEU C 1 74 ? -25.100 -7.192 17.380 1.00 18.61 74 LEU C O 1
ATOM 6264 N N . ALA C 1 75 ? -23.173 -6.725 18.438 1.00 17.58 75 ALA C N 1
ATOM 6265 C CA . ALA C 1 75 ? -22.992 -8.078 18.934 1.00 18.15 75 ALA C CA 1
ATOM 6266 C C . ALA C 1 75 ? -23.921 -8.390 20.096 1.00 18.44 75 ALA C C 1
ATOM 6267 O O . ALA C 1 75 ? -23.922 -9.522 20.581 1.00 18.30 75 ALA C O 1
ATOM 6269 N N . GLY C 1 76 ? -24.729 -7.435 20.541 1.00 17.07 76 GLY C N 1
ATOM 6270 C CA . GLY C 1 76 ? -25.606 -7.721 21.651 1.00 16.57 76 GLY C CA 1
ATOM 6271 C C . GLY C 1 76 ? -24.928 -7.576 22.976 1.00 17.10 76 GLY C C 1
ATOM 6272 O O . GLY C 1 76 ? -25.509 -7.947 24.004 1.00 18.01 76 GLY C O 1
ATOM 6273 N N . TRP C 1 77 ? -23.716 -7.043 22.983 1.00 16.53 77 TRP C N 1
ATOM 6274 C CA . TRP C 1 77 ? -22.979 -6.841 24.215 1.00 16.28 77 TRP C CA 1
ATOM 6275 C C . TRP C 1 77 ? -23.557 -5.676 24.988 1.00 18.02 77 TRP C C 1
ATOM 6276 O O . TRP C 1 77 ? -24.244 -4.818 24.427 1.00 18.69 77 TRP C O 1
ATOM 6287 N N . PRO C 1 78 ? -23.340 -5.656 26.295 1.00 20.59 78 PRO C N 1
ATOM 6288 C CA . PRO C 1 78 ? -23.879 -4.574 27.100 1.00 16.78 78 PRO C CA 1
ATOM 6289 C C . PRO C 1 78 ? -23.345 -3.254 26.603 1.00 15.79 78 PRO C C 1
ATOM 6290 O O . PRO C 1 78 ? -22.219 -3.156 26.101 1.00 16.42 78 PRO C O 1
ATOM 6294 N N . THR C 1 79 ? -24.188 -2.234 26.725 1.00 17.04 79 THR C N 1
ATOM 6295 C CA . THR C 1 79 ? -23.782 -0.888 26.345 1.00 16.22 79 THR C CA 1
ATOM 6296 C C . THR C 1 79 ? -22.611 -0.395 27.158 1.00 15.88 79 THR C C 1
ATOM 6297 O O . THR C 1 79 ? -22.057 0.663 26.841 1.00 15.41 79 THR C O 1
ATOM 6301 N N . SER C 1 80 ? -22.229 -1.135 28.198 1.00 14.92 80 SER C N 1
ATOM 6302 C CA . SER C 1 80 ? -21.107 -0.794 29.058 1.00 15.30 80 SER C CA 1
ATOM 6303 C C . SER C 1 80 ? -19.766 -1.103 28.416 1.00 15.03 80 SER C C 1
ATOM 6304 O O . SER C 1 80 ? -18.733 -0.679 28.942 1.00 15.39 80 SER C O 1
ATOM 6307 N N . VAL C 1 81 ? -19.759 -1.820 27.298 1.00 14.74 81 VAL C N 1
ATOM 6308 C CA . VAL C 1 81 ? -18.524 -2.255 26.655 1.00 15.41 81 VAL C CA 1
ATOM 6309 C C . VAL C 1 81 ? -18.024 -1.132 25.751 1.00 14.78 81 VAL C C 1
ATOM 6310 O O . VAL C 1 81 ? -18.627 -0.888 24.691 1.00 14.68 81 VAL C O 1
ATOM 6314 N N . PRO C 1 82 ? -16.928 -0.471 26.091 1.00 16.86 82 PRO C N 1
ATOM 6315 C CA . PRO C 1 82 ? -16.430 0.601 25.235 1.00 16.47 82 PRO C CA 1
ATOM 6316 C C . PRO C 1 82 ? -15.722 0.001 24.041 1.00 15.37 82 PRO C C 1
ATOM 6317 O O . PRO C 1 82 ? -15.379 -1.183 24.008 1.00 15.47 82 PRO C O 1
ATOM 6321 N N . GLY C 1 83 ? -15.557 0.834 23.034 1.00 12.20 83 GLY C N 1
ATOM 6322 C CA . GLY C 1 83 ? -14.906 0.395 21.833 1.00 12.73 83 GLY C CA 1
ATOM 6323 C C . GLY C 1 83 ? -14.122 1.542 21.248 1.00 13.57 83 GLY C C 1
ATOM 6324 O O . GLY C 1 83 ? -14.548 2.706 21.305 1.00 13.53 83 GLY C O 1
ATOM 6325 N N . VAL C 1 84 ? -12.953 1.220 20.725 1.00 12.23 84 VAL C N 1
ATOM 6326 C CA . VAL C 1 84 ? -12.112 2.196 20.060 1.00 12.47 84 VAL C CA 1
ATOM 6327 C C . VAL C 1 84 ? -11.594 1.577 18.780 1.00 12.71 84 VAL C C 1
ATOM 6328 O O . VAL C 1 84 ? -11.267 0.384 18.726 1.00 14.82 84 VAL C O 1
ATOM 6332 N N . THR C 1 85 ? -11.546 2.393 17.740 1.00 12.82 85 THR C N 1
ATOM 6333 C CA . THR C 1 85 ? -11.125 1.935 16.437 1.00 12.23 85 THR C CA 1
ATOM 6334 C C . THR C 1 85 ? -9.786 2.562 16.128 1.00 13.57 85 THR C C 1
ATOM 6335 O O . THR C 1 85 ? -9.591 3.765 16.323 1.00 16.06 85 THR C O 1
ATOM 6339 N N . LEU C 1 86 ? -8.859 1.755 15.670 1.00 14.31 86 LEU C N 1
ATOM 6340 C CA . LEU C 1 86 ? -7.521 2.238 15.427 1.00 14.38 86 LEU C CA 1
ATOM 6341 C C . LEU C 1 86 ? -7.172 2.080 13.968 1.00 13.78 86 LEU C C 1
ATOM 6342 O O . LEU C 1 86 ? -7.561 1.115 13.312 1.00 14.13 86 LEU C O 1
ATOM 6347 N N . ASN C 1 87 ? -6.411 3.035 13.480 1.00 15.80 87 ASN C N 1
ATOM 6348 C CA . ASN C 1 87 ? -5.990 3.004 12.093 1.00 19.31 87 ASN C CA 1
ATOM 6349 C C . ASN C 1 87 ? -4.472 3.114 12.075 1.00 16.52 87 ASN C C 1
ATOM 6350 O O . ASN C 1 87 ? -3.916 4.207 12.236 1.00 15.56 87 ASN C O 1
ATOM 6355 N N . ARG C 1 88 ? -3.801 1.986 11.861 1.00 15.44 88 ARG C N 1
ATOM 6356 C CA . ARG C 1 88 ? -2.430 2.122 11.397 1.00 16.82 88 ARG C CA 1
ATOM 6357 C C . ARG C 1 88 ? -2.375 1.371 10.088 1.00 17.50 88 ARG C C 1
ATOM 6358 O O . ARG C 1 88 ? -1.631 0.399 9.944 1.00 18.13 88 ARG C O 1
ATOM 6366 N N . LEU C 1 89 ? -3.216 1.826 9.148 1.00 19.73 89 LEU C N 1
ATOM 6367 C CA . LEU C 1 89 ? -3.517 1.187 7.873 1.00 18.44 89 LEU C CA 1
ATOM 6368 C C . LEU C 1 89 ? -3.474 -0.331 7.965 1.00 16.78 89 LEU C C 1
ATOM 6369 O O . LEU C 1 89 ? -4.264 -0.926 8.698 1.00 18.38 89 LEU C O 1
ATOM 6374 N N . CYS C 1 90 ? -2.539 -0.953 7.238 1.00 17.22 90 CYS C N 1
ATOM 6375 C CA . CYS C 1 90 ? -2.518 -2.400 7.095 1.00 16.45 90 CYS C CA 1
ATOM 6376 C C . CYS C 1 90 ? -2.172 -3.095 8.399 1.00 17.91 90 CYS C C 1
ATOM 6377 O O . CYS C 1 90 ? -2.447 -4.289 8.545 1.00 20.51 90 CYS C O 1
ATOM 6380 N N . GLY C 1 91 ? -1.564 -2.383 9.340 1.00 19.02 91 GLY C N 1
ATOM 6381 C CA . GLY C 1 91 ? -1.200 -2.941 10.626 1.00 17.22 91 GLY C CA 1
ATOM 6382 C C . GLY C 1 91 ? -2.243 -2.704 11.689 1.00 17.83 91 GLY C C 1
ATOM 6383 O O . GLY C 1 91 ? -2.028 -3.087 12.846 1.00 18.60 91 GLY C O 1
ATOM 6384 N N . SER C 1 92 ? -3.370 -2.082 11.329 1.00 15.35 92 SER C N 1
ATOM 6385 C CA . SER C 1 92 ? -4.371 -1.691 12.315 1.00 14.82 92 SER C CA 1
ATOM 6386 C C . SER C 1 92 ? -4.779 -2.854 13.200 1.00 14.53 92 SER C C 1
ATOM 6387 O O . SER C 1 92 ? -4.980 -2.682 14.405 1.00 16.70 92 SER C O 1
ATOM 6390 N N . GLY C 1 93 ? -4.931 -4.043 12.619 1.00 14.36 93 GLY C N 1
ATOM 6391 C CA . GLY C 1 93 ? -5.354 -5.179 13.422 1.00 15.92 93 GLY C CA 1
ATOM 6392 C C . GLY C 1 93 ? -4.325 -5.548 14.462 1.00 16.40 93 GLY C C 1
ATOM 6393 O O . GLY C 1 93 ? -4.671 -6.006 15.553 1.00 18.30 93 GLY C O 1
ATOM 6394 N N . MET C 1 94 ? -3.054 -5.322 14.162 1.00 16.42 94 MET C N 1
ATOM 6395 C CA . MET C 1 94 ? -2.057 -5.638 15.153 1.00 14.87 94 MET C CA 1
ATOM 6396 C C . MET C 1 94 ? -1.895 -4.475 16.116 1.00 15.17 94 MET C C 1
ATOM 6397 O O . MET C 1 94 ? -1.717 -4.678 17.315 1.00 16.39 94 MET C O 1
ATOM 6402 N N . GLU C 1 95 ? -1.993 -3.241 15.603 1.00 15.26 95 GLU C N 1
ATOM 6403 C CA . GLU C 1 95 ? -2.074 -2.085 16.486 1.00 16.49 95 GLU C CA 1
ATOM 6404 C C . GLU C 1 95 ? -3.144 -2.297 17.535 1.00 16.97 95 GLU C C 1
ATOM 6405 O O . GLU C 1 95 ? -2.948 -1.983 18.720 1.00 17.49 95 GLU C O 1
ATOM 6411 N N . SER C 1 96 ? -4.270 -2.873 17.138 1.00 15.36 96 SER C N 1
ATOM 6412 C CA . SER C 1 96 ? -5.336 -2.987 18.114 1.00 17.85 96 SER C CA 1
ATOM 6413 C C . SER C 1 96 ? -4.999 -4.045 19.156 1.00 15.93 96 SER C C 1
ATOM 6414 O O . SER C 1 96 ? -5.285 -3.853 20.342 1.00 16.08 96 SER C O 1
ATOM 6417 N N . VAL C 1 97 ? -4.339 -5.136 18.748 1.00 16.63 97 VAL C N 1
ATOM 6418 C CA . VAL C 1 97 ? -3.792 -6.079 19.726 1.00 16.77 97 VAL C CA 1
ATOM 6419 C C . VAL C 1 97 ? -2.862 -5.364 20.682 1.00 17.85 97 VAL C C 1
ATOM 6420 O O . VAL C 1 97 ? -2.932 -5.550 21.902 1.00 18.22 97 VAL C O 1
ATOM 6424 N N . ILE C 1 98 ? -1.972 -4.543 20.138 1.00 15.93 98 ILE C N 1
ATOM 6425 C CA . ILE C 1 98 ? -1.004 -3.850 20.975 1.00 14.50 98 ILE C CA 1
ATOM 6426 C C . ILE C 1 98 ? -1.714 -2.871 21.889 1.00 17.19 98 ILE C C 1
ATOM 6427 O O . ILE C 1 98 ? -1.373 -2.736 23.068 1.00 16.24 98 ILE C O 1
ATOM 6432 N N . ALA C 1 99 ? -2.727 -2.184 21.364 1.00 16.88 99 ALA C N 1
ATOM 6433 C CA . ALA C 1 99 ? -3.496 -1.277 22.200 1.00 17.08 99 ALA C CA 1
ATOM 6434 C C . ALA C 1 99 ? -4.114 -2.029 23.370 1.00 16.90 99 ALA C C 1
ATOM 6435 O O . ALA C 1 99 ? -3.994 -1.608 24.530 1.00 16.06 99 ALA C O 1
ATOM 6437 N N . ALA C 1 100 ? -4.763 -3.155 23.076 1.00 16.52 100 ALA C N 1
ATOM 6438 C CA . ALA C 1 100 ? -5.405 -3.942 24.116 1.00 15.12 100 ALA C CA 1
ATOM 6439 C C . ALA C 1 100 ? -4.370 -4.438 25.104 1.00 16.14 100 ALA C C 1
ATOM 6440 O O . ALA C 1 100 ? -4.578 -4.403 26.318 1.00 15.82 100 ALA C O 1
ATOM 6442 N N . ASN C 1 101 ? -3.262 -4.944 24.570 1.00 16.56 101 ASN C N 1
ATOM 6443 C CA . ASN C 1 101 ? -2.147 -5.441 25.358 1.00 17.26 101 ASN C CA 1
ATOM 6444 C C . ASN C 1 101 ? -1.697 -4.393 26.360 1.00 18.06 101 ASN C C 1
ATOM 6445 O O . ASN C 1 101 ? -1.591 -4.652 27.566 1.00 16.96 101 ASN C O 1
ATOM 6450 N N . ARG C 1 102 ? -1.481 -3.174 25.872 1.00 16.86 102 ARG C N 1
ATOM 6451 C CA . ARG C 1 102 ? -1.014 -2.106 26.735 1.00 15.30 102 ARG C CA 1
ATOM 6452 C C . ARG C 1 102 ? -2.049 -1.753 27.784 1.00 16.10 102 ARG C C 1
ATOM 6453 O O . ARG C 1 102 ? -1.703 -1.538 28.952 1.00 17.13 102 ARG C O 1
ATOM 6461 N N . ALA C 1 103 ? -3.320 -1.682 27.375 1.00 16.31 103 ALA C N 1
ATOM 6462 C CA . ALA C 1 103 ? -4.377 -1.336 28.311 1.00 18.57 103 ALA C CA 1
ATOM 6463 C C . ALA C 1 103 ? -4.400 -2.309 29.474 1.00 15.11 103 ALA C C 1
ATOM 6464 O O . ALA C 1 103 ? -4.534 -1.897 30.627 1.00 17.03 103 ALA C O 1
ATOM 6466 N N . ILE C 1 104 ? -4.277 -3.606 29.191 1.00 17.53 104 ILE C N 1
ATOM 6467 C CA . ILE C 1 104 ? -4.280 -4.584 30.271 1.00 16.99 104 ILE C CA 1
ATOM 6468 C C . ILE C 1 104 ? -2.961 -4.553 31.023 1.00 17.83 104 ILE C C 1
ATOM 6469 O O . ILE C 1 104 ? -2.935 -4.629 32.255 1.00 20.50 104 ILE C O 1
ATOM 6474 N N . ALA C 1 105 ? -1.854 -4.427 30.299 1.00 18.17 105 ALA C N 1
ATOM 6475 C CA . ALA C 1 105 ? -0.550 -4.479 30.944 1.00 18.37 105 ALA C CA 1
ATOM 6476 C C . ALA C 1 105 ? -0.408 -3.383 31.992 1.00 21.87 105 ALA C C 1
ATOM 6477 O O . ALA C 1 105 ? 0.150 -3.625 33.065 1.00 23.77 105 ALA C O 1
ATOM 6479 N N . VAL C 1 106 ? -0.922 -2.175 31.708 1.00 19.94 106 VAL C N 1
ATOM 6480 C CA . VAL C 1 106 ? -0.893 -1.084 32.683 1.00 18.69 106 VAL C CA 1
ATOM 6481 C C . VAL C 1 106 ? -1.990 -1.205 33.717 1.00 20.50 106 VAL C C 1
ATOM 6482 O O . VAL C 1 106 ? -2.029 -0.399 34.653 1.00 20.76 106 VAL C O 1
ATOM 6486 N N . GLY C 1 107 ? -2.889 -2.178 33.586 1.00 19.32 107 GLY C N 1
ATOM 6487 C CA . GLY C 1 107 ? -3.942 -2.285 34.565 1.00 20.92 107 GLY C CA 1
ATOM 6488 C C . GLY C 1 107 ? -5.146 -1.415 34.302 1.00 20.61 107 GLY C C 1
ATOM 6489 O O . GLY C 1 107 ? -6.044 -1.356 35.153 1.00 21.21 107 GLY C O 1
ATOM 6490 N N . ASP C 1 108 ? -5.197 -0.730 33.152 1.00 18.96 108 ASP C N 1
ATOM 6491 C CA . ASP C 1 108 ? -6.411 -0.011 32.791 1.00 16.21 108 ASP C CA 1
ATOM 6492 C C . ASP C 1 108 ? -7.539 -0.947 32.436 1.00 15.96 108 ASP C C 1
ATOM 6493 O O . ASP C 1 108 ? -8.702 -0.533 32.446 1.00 17.98 108 ASP C O 1
ATOM 6498 N N . ALA C 1 109 ? -7.210 -2.183 32.085 1.00 16.67 109 ALA C N 1
ATOM 6499 C CA . ALA C 1 109 ? -8.195 -3.166 31.704 1.00 14.20 109 ALA C CA 1
ATOM 6500 C C . ALA C 1 109 ? -7.694 -4.502 32.200 1.00 14.60 109 ALA C C 1
ATOM 6501 O O . ALA C 1 109 ? -6.492 -4.708 32.376 1.00 17.27 109 ALA C O 1
ATOM 6503 N N . SER C 1 110 ? -8.624 -5.410 32.421 1.00 15.89 110 SER C N 1
ATOM 6504 C CA . SER C 1 110 ? -8.247 -6.783 32.685 1.00 14.12 110 SER C CA 1
ATOM 6505 C C . SER C 1 110 ? -8.543 -7.656 31.489 1.00 15.78 110 SER C C 1
ATOM 6506 O O . SER C 1 110 ? -7.732 -8.513 31.120 1.00 15.88 110 SER C O 1
ATOM 6509 N N . LEU C 1 111 ? -9.668 -7.397 30.844 1.00 16.20 111 LEU C N 1
ATOM 6510 C CA . LEU C 1 111 ? -10.151 -8.184 29.728 1.00 16.16 111 LEU C CA 1
ATOM 6511 C C . LEU C 1 111 ? -10.488 -7.229 28.601 1.00 15.87 111 LEU C C 1
ATOM 6512 O O . LEU C 1 111 ? -11.131 -6.206 28.828 1.00 15.67 111 LEU C O 1
ATOM 6517 N N . ALA C 1 112 ? -10.072 -7.568 27.392 1.00 16.41 112 ALA C N 1
ATOM 6518 C CA . ALA C 1 112 ? -10.294 -6.684 26.270 1.00 17.50 112 ALA C CA 1
ATOM 6519 C C . ALA C 1 112 ? -10.443 -7.537 25.037 1.00 16.40 112 ALA C C 1
ATOM 6520 O O . ALA C 1 112 ? -10.019 -8.694 25.002 1.00 16.49 112 ALA C O 1
ATOM 6522 N N . VAL C 1 113 ? -11.033 -6.947 24.013 1.00 15.06 113 VAL C N 1
ATOM 6523 C CA . VAL C 1 113 ? -11.027 -7.540 22.689 1.00 15.32 113 VAL C CA 1
ATOM 6524 C C . VAL C 1 113 ? -10.152 -6.681 21.811 1.00 17.22 113 VAL C C 1
ATOM 6525 O O . VAL C 1 113 ? -10.259 -5.447 21.823 1.00 14.98 113 VAL C O 1
ATOM 6529 N N . ALA C 1 114 ? -9.282 -7.330 21.058 1.00 14.74 114 ALA C N 1
ATOM 6530 C CA . ALA C 1 114 ? -8.522 -6.656 20.033 1.00 15.26 114 ALA C CA 1
ATOM 6531 C C . ALA C 1 114 ? -8.877 -7.350 18.736 1.00 15.57 114 ALA C C 1
ATOM 6532 O O . ALA C 1 114 ? -8.612 -8.540 18.571 1.00 17.93 114 ALA C O 1
ATOM 6534 N N . GLY C 1 115 ? -9.562 -6.636 17.861 1.00 16.08 115 GLY C N 1
ATOM 6535 C CA . GLY C 1 115 ? -9.988 -7.191 16.602 1.00 15.21 115 GLY C CA 1
ATOM 6536 C C . GLY C 1 115 ? -9.445 -6.362 15.462 1.00 15.69 115 GLY C C 1
ATOM 6537 O O . GLY C 1 115 ? -8.813 -5.315 15.657 1.00 16.08 115 GLY C O 1
ATOM 6538 N N . GLY C 1 116 ? -9.711 -6.843 14.272 1.00 15.89 116 GLY C N 1
ATOM 6539 C CA . GLY C 1 116 ? -9.467 -6.055 13.089 1.00 15.62 116 GLY C CA 1
ATOM 6540 C C . GLY C 1 116 ? -10.558 -6.411 12.119 1.00 17.62 116 GLY C C 1
ATOM 6541 O O . GLY C 1 116 ? -11.020 -7.548 12.062 1.00 15.88 116 GLY C O 1
ATOM 6542 N N . VAL C 1 117 ? -10.990 -5.420 11.378 1.00 18.05 117 VAL C N 1
ATOM 6543 C CA . VAL C 1 117 ? -12.019 -5.662 10.392 1.00 16.39 117 VAL C CA 1
ATOM 6544 C C . VAL C 1 117 ? -11.680 -4.846 9.171 1.00 15.35 117 VAL C C 1
ATOM 6545 O O . VAL C 1 117 ? -11.138 -3.740 9.287 1.00 16.48 117 VAL C O 1
ATOM 6549 N N . GLU C 1 118 ? -11.936 -5.426 7.998 1.00 15.61 118 GLU C N 1
ATOM 6550 C CA . GLU C 1 118 ? -11.948 -4.668 6.763 1.00 17.18 118 GLU C CA 1
ATOM 6551 C C . GLU C 1 118 ? -12.963 -5.282 5.828 1.00 16.98 118 GLU C C 1
ATOM 6552 O O . GLU C 1 118 ? -12.976 -6.500 5.628 1.00 18.51 118 GLU C O 1
ATOM 6558 N N . SER C 1 119 ? -13.802 -4.438 5.268 1.00 17.60 119 SER C N 1
ATOM 6559 C CA . SER C 1 119 ? -14.578 -4.760 4.080 1.00 17.93 119 SER C CA 1
ATOM 6560 C C . SER C 1 119 ? -13.988 -3.915 2.963 1.00 18.44 119 SER C C 1
ATOM 6561 O O . SER C 1 119 ? -14.377 -2.768 2.754 1.00 18.56 119 SER C O 1
ATOM 6564 N N . MET C 1 120 ? -13.026 -4.482 2.256 1.00 18.72 120 MET C N 1
ATOM 6565 C CA . MET C 1 120 ? -12.467 -3.773 1.117 1.00 20.62 120 MET C CA 1
ATOM 6566 C C . MET C 1 120 ? -13.450 -3.737 -0.047 1.00 18.97 120 MET C C 1
ATOM 6567 O O . MET C 1 120 ? -13.475 -2.758 -0.798 1.00 19.86 120 MET C O 1
ATOM 6572 N N . SER C 1 121 ? -14.277 -4.774 -0.183 1.00 19.61 121 SER C N 1
ATOM 6573 C CA . SER C 1 121 ? -15.375 -4.744 -1.152 1.00 21.27 121 SER C CA 1
ATOM 6574 C C . SER C 1 121 ? -16.223 -3.496 -0.981 1.00 20.51 121 SER C C 1
ATOM 6575 O O . SER C 1 121 ? -16.445 -2.738 -1.934 1.00 20.23 121 SER C O 1
ATOM 6578 N N . ARG C 1 122 ? -16.723 -3.278 0.231 1.00 19.20 122 ARG C N 1
ATOM 6579 C CA . ARG C 1 122 ? -17.701 -2.243 0.488 1.00 20.02 122 ARG C CA 1
ATOM 6580 C C . ARG C 1 122 ? -17.066 -0.920 0.867 1.00 19.35 122 ARG C C 1
ATOM 6581 O O . ARG C 1 122 ? -17.758 -0.053 1.402 1.00 20.80 122 ARG C O 1
ATOM 6589 N N . ALA C 1 123 ? -15.769 -0.759 0.606 1.00 18.12 123 ALA C N 1
ATOM 6590 C CA . ALA C 1 123 ? -15.050 0.490 0.765 1.00 19.15 123 ALA C CA 1
ATOM 6591 C C . ALA C 1 123 ? -15.787 1.538 -0.043 1.00 21.39 123 ALA C C 1
ATOM 6592 O O . ALA C 1 123 ? -15.816 1.447 -1.275 1.00 21.64 123 ALA C O 1
ATOM 6594 N N . PRO C 1 124 ? -16.397 2.530 0.587 1.00 20.21 124 PRO C N 1
ATOM 6595 C CA . PRO C 1 124 ? -17.236 3.446 -0.188 1.00 15.78 124 PRO C CA 1
ATOM 6596 C C . PRO C 1 124 ? -16.441 4.436 -0.997 1.00 16.72 124 PRO C C 1
ATOM 6597 O O . PRO C 1 124 ? -15.204 4.445 -1.006 1.00 17.12 124 PRO C O 1
ATOM 6601 N N . TRP C 1 125 ? -17.182 5.274 -1.702 1.00 16.77 125 TRP C N 1
ATOM 6602 C CA . TRP C 1 125 ? -16.643 6.459 -2.328 1.00 16.92 125 TRP C CA 1
ATOM 6603 C C . TRP C 1 125 ? -16.677 7.609 -1.343 1.00 16.79 125 TRP C C 1
ATOM 6604 O O . TRP C 1 125 ? -17.508 7.654 -0.441 1.00 15.84 125 TRP C O 1
ATOM 6615 N N . VAL C 1 126 ? -15.772 8.546 -1.533 1.00 16.82 126 VAL C N 1
ATOM 6616 C CA . VAL C 1 126 ? -15.737 9.754 -0.733 1.00 19.85 126 VAL C CA 1
ATOM 6617 C C . VAL C 1 126 ? -15.742 10.928 -1.688 1.00 16.51 126 VAL C C 1
ATOM 6618 O O . VAL C 1 126 ? -14.953 10.963 -2.643 1.00 19.41 126 VAL C O 1
ATOM 6622 N N . LEU C 1 127 ? -16.646 11.856 -1.449 1.00 16.02 127 LEU C N 1
ATOM 6623 C CA . LEU C 1 127 ? -16.743 13.078 -2.242 1.00 18.43 127 LEU C CA 1
ATOM 6624 C C . LEU C 1 127 ? -16.493 14.277 -1.347 1.00 16.89 127 LEU C C 1
ATOM 6625 O O . LEU C 1 127 ? -17.310 14.553 -0.447 1.00 19.59 127 LEU C O 1
ATOM 6630 N N . PRO C 1 128 ? -15.384 14.997 -1.507 1.00 19.84 128 PRO C N 1
ATOM 6631 C CA . PRO C 1 128 ? -15.184 16.199 -0.694 1.00 21.66 128 PRO C CA 1
ATOM 6632 C C . PRO C 1 128 ? -16.300 17.203 -0.924 1.00 23.29 128 PRO C C 1
ATOM 6633 O O . PRO C 1 128 ? -16.866 17.298 -2.015 1.00 23.02 128 PRO C O 1
ATOM 6637 N N . LYS C 1 129 ? -16.610 17.950 0.123 1.00 24.52 129 LYS C N 1
ATOM 6638 C CA . LYS C 1 129 ? -17.590 19.008 -0.020 1.00 26.96 129 LYS C CA 1
ATOM 6639 C C . LYS C 1 129 ? -16.960 20.233 -0.678 1.00 23.56 129 LYS C C 1
ATOM 6640 O O . LYS C 1 129 ? -15.788 20.533 -0.450 1.00 19.61 129 LYS C O 1
ATOM 6646 N N . PRO C 1 130 ? -17.722 20.961 -1.491 1.00 23.81 130 PRO C N 1
ATOM 6647 C CA . PRO C 1 130 ? -17.216 22.235 -2.007 1.00 25.20 130 PRO C CA 1
ATOM 6648 C C . PRO C 1 130 ? -17.200 23.271 -0.898 1.00 24.58 130 PRO C C 1
ATOM 6649 O O . PRO C 1 130 ? -18.133 23.366 -0.100 1.00 22.61 130 PRO C O 1
ATOM 6653 N N . ALA C 1 131 ? -16.122 24.047 -0.856 1.00 25.43 131 ALA C N 1
ATOM 6654 C CA . ALA C 1 131 ? -16.044 25.170 0.070 1.00 27.85 131 ALA C CA 1
ATOM 6655 C C . ALA C 1 131 ? -17.005 26.290 -0.303 1.00 27.23 131 ALA C C 1
ATOM 6656 O O . ALA C 1 131 ? -17.308 27.142 0.537 1.00 24.71 131 ALA C O 1
ATOM 6658 N N . GLN C 1 132 ? -17.479 26.311 -1.540 1.00 25.00 132 GLN C N 1
ATOM 6659 C CA . GLN C 1 132 ? -18.341 27.368 -2.049 1.00 30.31 132 GLN C CA 1
ATOM 6660 C C . GLN C 1 132 ? -19.525 26.729 -2.754 1.00 26.48 132 GLN C C 1
ATOM 6661 O O . GLN C 1 132 ? -19.448 25.582 -3.210 1.00 24.30 132 GLN C O 1
ATOM 6667 N N . GLY C 1 133 ? -20.630 27.467 -2.810 1.00 26.52 133 GLY C N 1
ATOM 6668 C CA . GLY C 1 133 ? -21.796 26.966 -3.499 1.00 25.72 133 GLY C CA 1
ATOM 6669 C C . GLY C 1 133 ? -21.558 26.879 -4.990 1.00 23.85 133 GLY C C 1
ATOM 6670 O O . GLY C 1 133 ? -20.623 27.470 -5.530 1.00 21.08 133 GLY C O 1
ATOM 6671 N N . PHE C 1 134 ? -22.409 26.100 -5.649 1.00 20.08 134 PHE C N 1
ATOM 6672 C CA . PHE C 1 134 ? -22.421 25.940 -7.101 1.00 23.50 134 PHE C CA 1
ATOM 6673 C C . PHE C 1 134 ? -21.022 25.770 -7.700 1.00 22.49 134 PHE C C 1
ATOM 6674 O O . PHE C 1 134 ? -20.650 26.514 -8.611 1.00 22.39 134 PHE C O 1
ATOM 6682 N N . PRO C 1 135 ? -20.243 24.793 -7.233 1.00 20.18 135 PRO C N 1
ATOM 6683 C CA . PRO C 1 135 ? -18.967 24.516 -7.899 1.00 23.13 135 PRO C CA 1
ATOM 6684 C C . PRO C 1 135 ? -19.260 24.187 -9.352 1.00 22.54 135 PRO C C 1
ATOM 6685 O O . PRO C 1 135 ? -20.362 23.751 -9.691 1.00 23.83 135 PRO C O 1
ATOM 6689 N N . THR C 1 136 ? -18.274 24.414 -10.219 1.00 27.35 136 THR C N 1
ATOM 6690 C CA . THR C 1 136 ? -18.512 24.361 -11.659 1.00 27.80 136 THR C CA 1
ATOM 6691 C C . THR C 1 136 ? -17.889 23.177 -12.372 1.00 31.06 136 THR C C 1
ATOM 6692 O O . THR C 1 136 ? -18.416 22.768 -13.415 1.00 36.17 136 THR C O 1
ATOM 6696 N N . GLY C 1 137 ? -16.763 22.665 -11.901 1.00 27.68 137 GLY C N 1
ATOM 6697 C CA . GLY C 1 137 ? -16.032 21.698 -12.694 1.00 26.29 137 GLY C CA 1
ATOM 6698 C C . GLY C 1 137 ? -16.362 20.259 -12.318 1.00 22.91 137 GLY C C 1
ATOM 6699 O O . GLY C 1 137 ? -17.072 19.987 -11.360 1.00 23.34 137 GLY C O 1
ATOM 6700 N N . HIS C 1 138 ? -15.843 19.340 -13.118 1.00 21.70 138 HIS C N 1
ATOM 6701 C CA . HIS C 1 138 ? -15.936 17.928 -12.785 1.00 23.38 138 HIS C CA 1
ATOM 6702 C C . HIS C 1 138 ? -15.146 17.669 -11.512 1.00 28.29 138 HIS C C 1
ATOM 6703 O O . HIS C 1 138 ? -14.102 18.292 -11.277 1.00 28.33 138 HIS C O 1
ATOM 6710 N N . GLU C 1 139 ? -15.670 16.799 -10.657 1.00 21.30 139 GLU C N 1
ATOM 6711 C CA . GLU C 1 139 ? -15.017 16.469 -9.405 1.00 21.26 139 GLU C CA 1
ATOM 6712 C C . GLU C 1 139 ? -14.555 15.019 -9.419 1.00 23.90 139 GLU C C 1
ATOM 6713 O O . GLU C 1 139 ? -14.974 14.201 -10.242 1.00 23.69 139 GLU C O 1
ATOM 6719 N N . THR C 1 140 ? -13.626 14.726 -8.536 1.00 24.06 140 THR C N 1
ATOM 6720 C CA . THR C 1 140 ? -13.231 13.350 -8.329 1.00 23.38 140 THR C CA 1
ATOM 6721 C C . THR C 1 140 ? -14.062 12.760 -7.203 1.00 22.62 140 THR C C 1
ATOM 6722 O O . THR C 1 140 ? -14.210 13.366 -6.139 1.00 22.48 140 THR C O 1
ATOM 6726 N N . LEU C 1 141 ? -14.678 11.629 -7.487 1.00 24.03 141 LEU C N 1
ATOM 6727 C CA . LEU C 1 141 ? -15.277 10.789 -6.470 1.00 20.27 141 LEU C CA 1
ATOM 6728 C C . LEU C 1 141 ? -14.195 9.775 -6.106 1.00 24.80 141 LEU C C 1
ATOM 6729 O O . LEU C 1 141 ? -13.849 8.910 -6.923 1.00 20.29 141 LEU C O 1
ATOM 6734 N N . TYR C 1 142 ? -13.620 9.907 -4.916 1.00 18.43 142 TYR C N 1
ATOM 6735 C CA . TYR C 1 142 ? -12.540 9.011 -4.524 1.00 22.41 142 TYR C CA 1
ATOM 6736 C C . TYR C 1 142 ? -13.073 7.691 -4.025 1.00 19.36 142 TYR C C 1
ATOM 6737 O O . TYR C 1 142 ? -13.916 7.650 -3.130 1.00 23.21 142 TYR C O 1
ATOM 6746 N N . SER C 1 143 ? -12.544 6.621 -4.591 1.00 17.99 143 SER C N 1
ATOM 6747 C CA . SER C 1 143 ? -12.723 5.297 -4.051 1.00 20.24 143 SER C CA 1
ATOM 6748 C C . SER C 1 143 ? -11.810 5.097 -2.853 1.00 20.24 143 SER C C 1
ATOM 6749 O O . SER C 1 143 ? -10.630 5.453 -2.888 1.00 23.12 143 SER C O 1
ATOM 6752 N N . THR C 1 144 ? -12.354 4.517 -1.786 1.00 21.03 144 THR C N 1
ATOM 6753 C CA . THR C 1 144 ? -11.560 4.231 -0.598 1.00 21.72 144 THR C CA 1
ATOM 6754 C C . THR C 1 144 ? -11.023 2.818 -0.607 1.00 21.13 144 THR C C 1
ATOM 6755 O O . THR C 1 144 ? -10.554 2.325 0.420 1.00 24.26 144 THR C O 1
ATOM 6759 N N . THR C 1 145 ? -11.075 2.160 -1.755 1.00 22.78 145 THR C N 1
ATOM 6760 C CA . THR C 1 145 ? -10.723 0.755 -1.806 1.00 22.60 145 THR C CA 1
ATOM 6761 C C . THR C 1 145 ? -9.226 0.565 -1.666 1.00 23.82 145 THR C C 1
ATOM 6762 O O . THR C 1 145 ? -8.770 -0.303 -0.918 1.00 25.61 145 THR C O 1
ATOM 6766 N N . LEU C 1 146 ? -8.442 1.384 -2.355 1.00 24.18 146 LEU C N 1
ATOM 6767 C CA . LEU C 1 146 ? -7.026 1.101 -2.423 1.00 27.24 146 LEU C CA 1
ATOM 6768 C C . LEU C 1 146 ? -6.277 2.394 -2.662 1.00 28.19 146 LEU C C 1
ATOM 6769 O O . LEU C 1 146 ? -6.771 3.310 -3.332 1.00 28.85 146 LEU C O 1
ATOM 6774 N N . GLY C 1 147 ? -5.094 2.463 -2.096 1.00 26.57 147 GLY C N 1
ATOM 6775 C CA . GLY C 1 147 ? -4.196 3.500 -2.488 1.00 26.61 147 GLY C CA 1
ATOM 6776 C C . GLY C 1 147 ? -4.548 4.852 -1.895 1.00 29.30 147 GLY C C 1
ATOM 6777 O O . GLY C 1 147 ? -5.384 5.009 -1.006 1.00 24.34 147 GLY C O 1
ATOM 6778 N N . TRP C 1 148 ? -3.871 5.845 -2.440 1.00 28.20 148 TRP C N 1
ATOM 6779 C CA . TRP C 1 148 ? -3.976 7.207 -1.969 1.00 27.15 148 TRP C CA 1
ATOM 6780 C C . TRP C 1 148 ? -5.226 7.867 -2.527 1.00 27.28 148 TRP C C 1
ATOM 6781 O O . TRP C 1 148 ? -5.697 7.537 -3.615 1.00 27.58 148 TRP C O 1
ATOM 6792 N N . ARG C 1 149 ? -5.778 8.791 -1.750 1.00 25.38 149 ARG C N 1
ATOM 6793 C CA . ARG C 1 149 ? -6.932 9.564 -2.161 1.00 24.67 149 ARG C CA 1
ATOM 6794 C C . ARG C 1 149 ? -6.888 10.891 -1.440 1.00 24.87 149 ARG C C 1
ATOM 6795 O O . ARG C 1 149 ? -6.381 10.978 -0.316 1.00 23.25 149 ARG C O 1
ATOM 6803 N N . MET C 1 150 ? -7.487 11.899 -2.074 1.00 22.31 150 MET C N 1
ATOM 6804 C CA . MET C 1 150 ? -7.390 13.287 -1.646 1.00 23.36 150 MET C CA 1
ATOM 6805 C C . MET C 1 150 ? -5.989 13.575 -1.146 1.00 22.30 150 MET C C 1
ATOM 6806 O O . MET C 1 150 ? -5.764 13.973 -0.003 1.00 21.13 150 MET C O 1
ATOM 6811 N N . VAL C 1 151 ? -5.033 13.283 -2.026 1.00 22.60 151 VAL C N 1
ATOM 6812 C CA . VAL C 1 151 ? -3.623 13.425 -1.709 1.00 20.63 151 VAL C CA 1
ATOM 6813 C C . VAL C 1 151 ? -3.296 14.875 -1.434 1.00 20.67 151 VAL C C 1
ATOM 6814 O O . VAL C 1 151 ? -3.674 15.774 -2.194 1.00 24.49 151 VAL C O 1
ATOM 6818 N N . ASN C 1 152 ? -2.624 15.101 -0.323 1.00 17.83 152 ASN C N 1
ATOM 6819 C CA . ASN C 1 152 ? -2.106 16.405 0.023 1.00 19.24 152 ASN C CA 1
ATOM 6820 C C . ASN C 1 152 ? -1.092 16.866 -1.017 1.00 21.94 152 ASN C C 1
ATOM 6821 O O . ASN C 1 152 ? -0.107 16.154 -1.270 1.00 21.21 152 ASN C O 1
ATOM 6826 N N . PRO C 1 153 ? -1.268 18.053 -1.603 1.00 25.92 153 PRO C N 1
ATOM 6827 C CA . PRO C 1 153 ? -0.267 18.549 -2.559 1.00 28.95 153 PRO C CA 1
ATOM 6828 C C . PRO C 1 153 ? 1.110 18.691 -1.947 1.00 24.14 153 PRO C C 1
ATOM 6829 O O . PRO C 1 153 ? 2.101 18.740 -2.681 1.00 26.98 153 PRO C O 1
ATOM 6833 N N . ALA C 1 154 ? 1.212 18.793 -0.628 1.00 24.12 154 ALA C N 1
ATOM 6834 C CA . ALA C 1 154 ? 2.528 18.907 -0.014 1.00 23.38 154 ALA C CA 1
ATOM 6835 C C . ALA C 1 154 ? 3.142 17.555 0.323 1.00 23.83 154 ALA C C 1
ATOM 6836 O O . ALA C 1 154 ? 4.321 17.497 0.687 1.00 22.80 154 ALA C O 1
ATOM 6838 N N . MET C 1 155 ? 2.394 16.476 0.202 1.00 22.54 155 MET C N 1
ATOM 6839 C CA . MET C 1 155 ? 2.963 15.173 0.481 1.00 24.81 155 MET C CA 1
ATOM 6840 C C . MET C 1 155 ? 4.009 14.877 -0.583 1.00 27.92 155 MET C C 1
ATOM 6841 O O . MET C 1 155 ? 3.688 14.917 -1.778 1.00 28.80 155 MET C O 1
ATOM 6846 N N . PRO C 1 156 ? 5.265 14.631 -0.208 1.00 27.37 156 PRO C N 1
ATOM 6847 C CA . PRO C 1 156 ? 6.257 14.213 -1.198 1.00 30.34 156 PRO C CA 1
ATOM 6848 C C . PRO C 1 156 ? 5.715 13.162 -2.137 1.00 32.71 156 PRO C C 1
ATOM 6849 O O . PRO C 1 156 ? 5.141 12.146 -1.727 1.00 27.00 156 PRO C O 1
ATOM 6853 N N . GLU C 1 157 ? 5.874 13.467 -3.421 1.00 29.56 157 GLU C N 1
ATOM 6854 C CA . GLU C 1 157 ? 5.422 12.593 -4.489 1.00 31.43 157 GLU C CA 1
ATOM 6855 C C . GLU C 1 157 ? 5.979 11.190 -4.322 1.00 27.03 157 GLU C C 1
ATOM 6856 O O . GLU C 1 157 ? 5.275 10.205 -4.558 1.00 30.43 157 GLU C O 1
ATOM 6862 N N . GLN C 1 158 ? 7.246 11.078 -3.917 1.00 28.45 158 GLN C N 1
ATOM 6863 C CA . GLN C 1 158 ? 7.861 9.757 -3.834 1.00 34.64 158 GLN C CA 1
ATOM 6864 C C . GLN C 1 158 ? 7.146 8.879 -2.814 1.00 32.31 158 GLN C C 1
ATOM 6865 O O . GLN C 1 158 ? 7.163 7.650 -2.933 1.00 32.42 158 GLN C O 1
ATOM 6871 N N . TRP C 1 159 ? 6.493 9.484 -1.823 1.00 29.94 159 TRP C N 1
ATOM 6872 C CA . TRP C 1 159 ? 5.841 8.701 -0.786 1.00 27.01 159 TRP C CA 1
ATOM 6873 C C . TRP C 1 159 ? 4.425 8.278 -1.155 1.00 33.56 159 TRP C C 1
ATOM 6874 O O . TRP C 1 159 ? 3.892 7.358 -0.529 1.00 31.03 159 TRP C O 1
ATOM 6885 N N . THR C 1 160 ? 3.816 8.882 -2.177 1.00 28.18 160 THR C N 1
ATOM 6886 C CA . THR C 1 160 ? 2.457 8.528 -2.559 1.00 26.91 160 THR C CA 1
ATOM 6887 C C . THR C 1 160 ? 2.410 7.427 -3.603 1.00 30.17 160 THR C C 1
ATOM 6888 O O . THR C 1 160 ? 1.347 7.171 -4.174 1.00 30.38 160 THR C O 1
ATOM 6892 N N . VAL C 1 161 ? 3.531 6.779 -3.895 1.00 31.93 161 VAL C N 1
ATOM 6893 C CA . VAL C 1 161 ? 3.478 5.764 -4.933 1.00 33.81 161 VAL C CA 1
ATOM 6894 C C . VAL C 1 161 ? 2.611 4.613 -4.444 1.00 32.59 161 VAL C C 1
ATOM 6895 O O . VAL C 1 161 ? 2.439 4.402 -3.235 1.00 33.25 161 VAL C O 1
ATOM 6899 N N . SER C 1 162 ? 2.029 3.884 -5.389 1.00 27.13 162 SER C N 1
ATOM 6900 C CA . SER C 1 162 ? 1.195 2.756 -5.022 1.00 28.37 162 SER C CA 1
ATOM 6901 C C . SER C 1 162 ? 1.987 1.750 -4.199 1.00 31.03 162 SER C C 1
ATOM 6902 O O . SER C 1 162 ? 3.223 1.676 -4.276 1.00 29.80 162 SER C O 1
ATOM 6905 N N . LEU C 1 163 ? 1.256 0.966 -3.402 1.00 29.32 163 LEU C N 1
ATOM 6906 C CA . LEU C 1 163 ? 1.916 -0.067 -2.619 1.00 26.03 163 LEU C CA 1
ATOM 6907 C C . LEU C 1 163 ? 2.679 -1.021 -3.527 1.00 31.26 163 LEU C C 1
ATOM 6908 O O . LEU C 1 163 ? 3.814 -1.412 -3.218 1.00 28.45 163 LEU C O 1
ATOM 6913 N N . GLY C 1 164 ? 2.079 -1.381 -4.667 1.00 27.01 164 GLY C N 1
ATOM 6914 C CA . GLY C 1 164 ? 2.754 -2.271 -5.603 1.00 30.00 164 GLY C CA 1
ATOM 6915 C C . GLY C 1 164 ? 4.001 -1.654 -6.207 1.00 30.98 164 GLY C C 1
ATOM 6916 O O . GLY C 1 164 ? 5.037 -2.315 -6.324 1.00 31.94 164 GLY C O 1
ATOM 6917 N N . GLU C 1 165 ? 3.918 -0.378 -6.597 1.00 31.84 165 GLU C N 1
ATOM 6918 C CA . GLU C 1 165 ? 5.083 0.323 -7.133 1.00 32.00 165 GLU C CA 1
ATOM 6919 C C . GLU C 1 165 ? 6.197 0.371 -6.100 1.00 32.62 165 GLU C C 1
ATOM 6920 O O . GLU C 1 165 ? 7.359 0.083 -6.411 1.00 32.25 165 GLU C O 1
ATOM 6926 N N . SER C 1 166 ? 5.862 0.749 -4.861 1.00 28.38 166 SER C N 1
ATOM 6927 C CA . SER C 1 166 ? 6.864 0.728 -3.804 1.00 29.24 166 SER C CA 1
ATOM 6928 C C . SER C 1 166 ? 7.468 -0.658 -3.653 1.00 27.92 166 SER C C 1
ATOM 6929 O O . SER C 1 166 ? 8.676 -0.795 -3.436 1.00 28.27 166 SER C O 1
ATOM 6932 N N . THR C 1 167 ? 6.641 -1.696 -3.745 1.00 26.28 167 THR C N 1
ATOM 6933 C CA . THR C 1 167 ? 7.171 -3.034 -3.557 1.00 32.04 167 THR C CA 1
ATOM 6934 C C . THR C 1 167 ? 8.037 -3.451 -4.740 1.00 32.05 167 THR C C 1
ATOM 6935 O O . THR C 1 167 ? 9.030 -4.161 -4.545 1.00 34.55 167 THR C O 1
ATOM 6939 N N . GLU C 1 168 ? 7.693 -3.014 -5.962 1.00 31.10 168 GLU C N 1
ATOM 6940 C CA . GLU C 1 168 ? 8.608 -3.202 -7.087 1.00 33.06 168 GLU C CA 1
ATOM 6941 C C . GLU C 1 168 ? 9.969 -2.601 -6.778 1.00 32.86 168 GLU C C 1
ATOM 6942 O O . GLU C 1 168 ? 11.009 -3.235 -6.991 1.00 37.60 168 GLU C O 1
ATOM 6948 N N . GLN C 1 169 ? 9.978 -1.366 -6.287 1.00 34.90 169 GLN C N 1
ATOM 6949 C CA . GLN C 1 169 ? 11.225 -0.737 -5.890 1.00 31.77 169 GLN C CA 1
ATOM 6950 C C . GLN C 1 169 ? 11.957 -1.591 -4.862 1.00 36.58 169 GLN C C 1
ATOM 6951 O O . GLN C 1 169 ? 13.171 -1.801 -4.959 1.00 37.85 169 GLN C O 1
ATOM 6957 N N . VAL C 1 170 ? 11.224 -2.100 -3.868 1.00 35.09 170 VAL C N 1
ATOM 6958 C CA . VAL C 1 170 ? 11.848 -2.919 -2.838 1.00 31.05 170 VAL C CA 1
ATOM 6959 C C . VAL C 1 170 ? 12.313 -4.240 -3.433 1.00 32.85 170 VAL C C 1
ATOM 6960 O O . VAL C 1 170 ? 13.400 -4.734 -3.111 1.00 33.28 170 VAL C O 1
ATOM 6964 N N . ALA C 1 171 ? 11.511 -4.821 -4.326 1.00 32.35 171 ALA C N 1
ATOM 6965 C CA . ALA C 1 171 ? 11.914 -6.053 -4.995 1.00 32.61 171 ALA C CA 1
ATOM 6966 C C . ALA C 1 171 ? 13.239 -5.865 -5.723 1.00 37.29 171 ALA C C 1
ATOM 6967 O O . ALA C 1 171 ? 14.179 -6.658 -5.549 1.00 38.28 171 ALA C O 1
ATOM 6969 N N . ALA C 1 172 ? 13.336 -4.808 -6.532 1.00 33.50 172 ALA C N 1
ATOM 6970 C CA . ALA C 1 172 ? 14.574 -4.537 -7.252 1.00 36.87 172 ALA C CA 1
ATOM 6971 C C . ALA C 1 172 ? 15.732 -4.355 -6.281 1.00 36.97 172 ALA C C 1
ATOM 6972 O O . ALA C 1 172 ? 16.800 -4.954 -6.446 1.00 39.51 172 ALA C O 1
ATOM 6974 N N . THR C 1 173 ? 15.510 -3.560 -5.231 1.00 34.62 173 THR C N 1
ATOM 6975 C CA . THR C 1 173 ? 16.584 -3.152 -4.335 1.00 33.40 173 THR C CA 1
ATOM 6976 C C . THR C 1 173 ? 17.177 -4.343 -3.599 1.00 35.87 173 THR C C 1
ATOM 6977 O O . THR C 1 173 ? 18.388 -4.394 -3.350 1.00 35.91 173 THR C O 1
ATOM 6981 N N . TYR C 1 174 ? 16.344 -5.311 -3.241 1.00 36.13 174 TYR C N 1
ATOM 6982 C CA . TYR C 1 174 ? 16.791 -6.452 -2.463 1.00 35.04 174 TYR C CA 1
ATOM 6983 C C . TYR C 1 174 ? 16.917 -7.698 -3.310 1.00 38.72 174 TYR C C 1
ATOM 6984 O O . TYR C 1 174 ? 17.122 -8.793 -2.768 1.00 37.83 174 TYR C O 1
ATOM 6993 N N . GLY C 1 175 ? 16.821 -7.548 -4.628 1.00 37.46 175 GLY C N 1
ATOM 6994 C CA . GLY C 1 175 ? 16.977 -8.673 -5.528 1.00 35.16 175 GLY C CA 1
ATOM 6995 C C . GLY C 1 175 ? 15.958 -9.764 -5.307 1.00 40.28 175 GLY C C 1
ATOM 6996 O O . GLY C 1 175 ? 16.300 -10.952 -5.355 1.00 38.17 175 GLY C O 1
ATOM 6997 N N . ILE C 1 176 ? 14.708 -9.393 -5.053 1.00 37.23 176 ILE C N 1
ATOM 6998 C CA . ILE C 1 176 ? 13.657 -10.393 -4.936 1.00 36.91 176 ILE C CA 1
ATOM 6999 C C . ILE C 1 176 ? 13.153 -10.679 -6.343 1.00 34.23 176 ILE C C 1
ATOM 7000 O O . ILE C 1 176 ? 12.497 -9.842 -6.968 1.00 34.75 176 ILE C O 1
ATOM 7005 N N . SER C 1 177 ? 13.479 -11.858 -6.849 1.00 38.83 177 SER C N 1
ATOM 7006 C CA . SER C 1 177 ? 13.166 -12.176 -8.224 1.00 36.07 177 SER C CA 1
ATOM 7007 C C . SER C 1 177 ? 11.699 -12.548 -8.371 1.00 38.62 177 SER C C 1
ATOM 7008 O O . SER C 1 177 ? 11.014 -12.929 -7.410 1.00 34.12 177 SER C O 1
ATOM 7011 N N . ARG C 1 178 ? 11.232 -12.452 -9.615 1.00 36.09 178 ARG C N 1
ATOM 7012 C CA . ARG C 1 178 ? 9.882 -12.874 -9.942 1.00 35.05 178 ARG C CA 1
ATOM 7013 C C . ARG C 1 178 ? 9.667 -14.332 -9.558 1.00 36.14 178 ARG C C 1
ATOM 7014 O O . ARG C 1 178 ? 8.650 -14.683 -8.947 1.00 32.43 178 ARG C O 1
ATOM 7022 N N . ALA C 1 179 ? 10.633 -15.195 -9.871 1.00 38.35 179 ALA C N 1
ATOM 7023 C CA . ALA C 1 179 ? 10.465 -16.598 -9.524 1.00 36.19 179 ALA C CA 1
ATOM 7024 C C . ALA C 1 179 ? 10.427 -16.776 -8.014 1.00 32.29 179 ALA C C 1
ATOM 7025 O O . ALA C 1 179 ? 9.652 -17.590 -7.498 1.00 33.45 179 ALA C O 1
ATOM 7027 N N . GLU C 1 180 ? 11.250 -16.013 -7.294 1.00 34.44 180 GLU C N 1
ATOM 7028 C CA . GLU C 1 180 ? 11.263 -16.109 -5.841 1.00 32.23 180 GLU C CA 1
ATOM 7029 C C . GLU C 1 180 ? 9.921 -15.659 -5.268 1.00 33.38 180 GLU C C 1
ATOM 7030 O O . GLU C 1 180 ? 9.355 -16.317 -4.384 1.00 32.68 180 GLU C O 1
ATOM 7036 N N . GLN C 1 181 ? 9.377 -14.561 -5.797 1.00 32.66 181 GLN C N 1
ATOM 7037 C CA . GLN C 1 181 ? 8.076 -14.087 -5.345 1.00 33.28 181 GLN C CA 1
ATOM 7038 C C . GLN C 1 181 ? 7.011 -15.138 -5.582 1.00 32.41 181 GLN C C 1
ATOM 7039 O O . GLN C 1 181 ? 6.246 -15.477 -4.674 1.00 31.21 181 GLN C O 1
ATOM 7045 N N . ASP C 1 182 ? 6.971 -15.685 -6.801 1.00 32.01 182 ASP C N 1
ATOM 7046 C CA . ASP C 1 182 ? 5.968 -16.679 -7.152 1.00 29.88 182 ASP C CA 1
ATOM 7047 C C . ASP C 1 182 ? 6.153 -17.971 -6.377 1.00 32.60 182 ASP C C 1
ATOM 7048 O O . ASP C 1 182 ? 5.166 -18.644 -6.063 1.00 33.29 182 ASP C O 1
ATOM 7053 N N . ALA C 1 183 ? 7.395 -18.348 -6.073 1.00 31.83 183 ALA C N 1
ATOM 7054 C CA . ALA C 1 183 ? 7.603 -19.493 -5.193 1.00 31.73 183 ALA C CA 1
ATOM 7055 C C . ALA C 1 183 ? 7.002 -19.217 -3.825 1.00 26.12 183 ALA C C 1
ATOM 7056 O O . ALA C 1 183 ? 6.316 -20.062 -3.243 1.00 28.59 183 ALA C O 1
ATOM 7058 N N . PHE C 1 184 ? 7.248 -18.021 -3.306 1.00 32.29 184 PHE C N 1
ATOM 7059 C CA . PHE C 1 184 ? 6.670 -17.647 -2.024 1.00 32.39 184 PHE C CA 1
ATOM 7060 C C . PHE C 1 184 ? 5.153 -17.574 -2.108 1.00 27.04 184 PHE C C 1
ATOM 7061 O O . PHE C 1 184 ? 4.454 -18.047 -1.205 1.00 29.05 184 PHE C O 1
ATOM 7069 N N . ALA C 1 185 ? 4.620 -17.009 -3.197 1.00 30.80 185 ALA C N 1
ATOM 7070 C CA . ALA C 1 185 ? 3.169 -16.995 -3.370 1.00 29.30 185 ALA C CA 1
ATOM 7071 C C . ALA C 1 185 ? 2.618 -18.412 -3.496 1.00 26.91 185 ALA C C 1
ATOM 7072 O O . ALA C 1 185 ? 1.573 -18.742 -2.916 1.00 22.90 185 ALA C O 1
ATOM 7074 N N . LEU C 1 186 ? 3.307 -19.273 -4.240 1.00 28.63 186 LEU C N 1
ATOM 7075 C CA . LEU C 1 186 ? 2.817 -20.636 -4.382 1.00 26.24 186 LEU C CA 1
ATOM 7076 C C . LEU C 1 186 ? 2.754 -21.312 -3.024 1.00 25.57 186 LEU C C 1
ATOM 7077 O O . LEU C 1 186 ? 1.763 -21.956 -2.674 1.00 28.25 186 LEU C O 1
ATOM 7082 N N . ARG C 1 187 ? 3.817 -21.163 -2.244 1.00 26.21 187 ARG C N 1
ATOM 7083 C CA . ARG C 1 187 ? 3.859 -21.768 -0.922 1.00 28.72 187 ARG C CA 1
ATOM 7084 C C . ARG C 1 187 ? 2.716 -21.259 -0.047 1.00 26.29 187 ARG C C 1
ATOM 7085 O O . ARG C 1 187 ? 2.100 -22.031 0.697 1.00 23.28 187 ARG C O 1
ATOM 7093 N N . SER C 1 188 ? 2.405 -19.962 -0.147 1.00 25.41 188 SER C N 1
ATOM 7094 C CA . SER C 1 188 ? 1.275 -19.408 0.597 1.00 24.23 188 SER C CA 1
ATOM 7095 C C . SER C 1 188 ? -0.008 -20.167 0.279 1.00 21.93 188 SER C C 1
ATOM 7096 O O . SER C 1 188 ? -0.712 -20.625 1.184 1.00 19.94 188 SER C O 1
ATOM 7099 N N . HIS C 1 189 ? -0.304 -20.359 -1.009 1.00 20.84 189 HIS C N 1
ATOM 7100 C CA . HIS C 1 189 ? -1.515 -21.088 -1.363 1.00 25.92 189 HIS C CA 1
ATOM 7101 C C . HIS C 1 189 ? -1.459 -22.522 -0.880 1.00 25.40 189 HIS C C 1
ATOM 7102 O O . HIS C 1 189 ? -2.441 -23.040 -0.331 1.00 25.14 189 HIS C O 1
ATOM 7109 N N . GLU C 1 190 ? -0.319 -23.187 -1.069 1.00 27.99 190 GLU C N 1
ATOM 7110 C CA . GLU C 1 190 ? -0.256 -24.597 -0.696 1.00 26.93 190 GLU C CA 1
ATOM 7111 C C . GLU C 1 190 ? -0.442 -24.763 0.806 1.00 25.99 190 GLU C C 1
ATOM 7112 O O . GLU C 1 190 ? -1.259 -25.573 1.257 1.00 26.62 190 GLU C O 1
ATOM 7118 N N . ARG C 1 191 ? 0.287 -23.973 1.597 1.00 26.71 191 ARG C N 1
ATOM 7119 C CA . ARG C 1 191 ? 0.189 -24.099 3.047 1.00 27.62 191 ARG C CA 1
ATOM 7120 C C . ARG C 1 191 ? -1.196 -23.710 3.543 1.00 27.33 191 ARG C C 1
ATOM 7121 O O . ARG C 1 191 ? -1.770 -24.397 4.400 1.00 27.01 191 ARG C O 1
ATOM 7129 N N . ALA C 1 192 ? -1.767 -22.637 2.992 1.00 26.51 192 ALA C N 1
ATOM 7130 C CA . ALA C 1 192 ? -3.106 -22.234 3.409 1.00 25.86 192 ALA C CA 1
ATOM 7131 C C . ALA C 1 192 ? -4.129 -23.299 3.055 1.00 21.85 192 ALA C C 1
ATOM 7132 O O . ALA C 1 192 ? -4.963 -23.671 3.885 1.00 22.21 192 ALA C O 1
ATOM 7134 N N . ALA C 1 193 ? -4.086 -23.808 1.817 1.00 26.35 193 ALA C N 1
ATOM 7135 C CA . ALA C 1 193 ? -5.027 -24.859 1.442 1.00 24.44 193 ALA C CA 1
ATOM 7136 C C . ALA C 1 193 ? -4.820 -26.095 2.299 1.00 23.29 193 ALA C C 1
ATOM 7137 O O . ALA C 1 193 ? -5.786 -26.732 2.729 1.00 23.12 193 ALA C O 1
ATOM 7139 N N . ARG C 1 194 ? -3.567 -26.451 2.559 1.00 26.80 194 ARG C N 1
ATOM 7140 C CA . ARG C 1 194 ? -3.323 -27.616 3.401 1.00 24.01 194 ARG C CA 1
ATOM 7141 C C . ARG C 1 194 ? -3.816 -27.368 4.820 1.00 27.27 194 ARG C C 1
ATOM 7142 O O . ARG C 1 194 ? -4.493 -28.223 5.401 1.00 25.83 194 ARG C O 1
ATOM 7150 N N . ALA C 1 195 ? -3.539 -26.179 5.376 1.00 27.62 195 ALA C N 1
ATOM 7151 C CA . ALA C 1 195 ? -4.014 -25.887 6.725 1.00 24.65 195 ALA C CA 1
ATOM 7152 C C . ALA C 1 195 ? -5.524 -26.016 6.806 1.00 23.13 195 ALA C C 1
ATOM 7153 O O . ALA C 1 195 ? -6.060 -26.639 7.731 1.00 24.97 195 ALA C O 1
ATOM 7155 N N . TRP C 1 196 ? -6.233 -25.427 5.847 1.00 24.05 196 TRP C N 1
ATOM 7156 C CA . TRP C 1 196 ? -7.680 -25.570 5.828 1.00 24.92 196 TRP C CA 1
ATOM 7157 C C . TRP C 1 196 ? -8.084 -27.029 5.772 1.00 23.86 196 TRP C C 1
ATOM 7158 O O . TRP C 1 196 ? -8.870 -27.500 6.604 1.00 26.84 196 TRP C O 1
ATOM 7169 N N . ALA C 1 197 ? -7.539 -27.763 4.797 1.00 29.11 197 ALA C N 1
ATOM 7170 C CA . ALA C 1 197 ? -7.917 -29.159 4.603 1.00 27.74 197 ALA C CA 1
ATOM 7171 C C . ALA C 1 197 ? -7.635 -29.996 5.849 1.00 28.98 197 ALA C C 1
ATOM 7172 O O . ALA C 1 197 ? -8.403 -30.908 6.179 1.00 26.80 197 ALA C O 1
ATOM 7174 N N . GLU C 1 198 ? -6.536 -29.713 6.547 1.00 27.80 198 GLU C N 1
ATOM 7175 C CA . GLU C 1 198 ? -6.171 -30.506 7.712 1.00 29.07 198 GLU C CA 1
ATOM 7176 C C . GLU C 1 198 ? -6.820 -30.022 8.995 1.00 32.21 198 GLU C C 1
ATOM 7177 O O . GLU C 1 198 ? -6.506 -30.555 10.066 1.00 28.87 198 GLU C O 1
ATOM 7183 N N . GLY C 1 199 ? -7.748 -29.066 8.910 1.00 27.39 199 GLY C N 1
ATOM 7184 C CA . GLY C 1 199 ? -8.442 -28.577 10.083 1.00 25.34 199 GLY C CA 1
ATOM 7185 C C . GLY C 1 199 ? -7.667 -27.567 10.897 1.00 23.03 199 GLY C C 1
ATOM 7186 O O . GLY C 1 199 ? -8.120 -27.201 11.986 1.00 23.11 199 GLY C O 1
ATOM 7187 N N . VAL C 1 200 ? -6.522 -27.099 10.392 1.00 22.52 200 VAL C N 1
ATOM 7188 C CA . VAL C 1 200 ? -5.627 -26.253 11.177 1.00 24.56 200 VAL C CA 1
ATOM 7189 C C . VAL C 1 200 ? -6.305 -24.942 11.545 1.00 26.05 200 VAL C C 1
ATOM 7190 O O . VAL C 1 200 ? -6.055 -24.374 12.612 1.00 25.03 200 VAL C O 1
ATOM 7194 N N . PHE C 1 201 ? -7.175 -24.448 10.678 1.00 23.82 201 PHE C N 1
ATOM 7195 C CA . PHE C 1 201 ? -7.843 -23.193 10.942 1.00 24.12 201 PHE C CA 1
ATOM 7196 C C . PHE C 1 201 ? -9.165 -23.356 11.662 1.00 24.38 201 PHE C C 1
ATOM 7197 O O . PHE C 1 201 ? -9.768 -22.350 12.048 1.00 27.47 201 PHE C O 1
ATOM 7205 N N . ASP C 1 202 ? -9.615 -24.584 11.896 1.00 22.24 202 ASP C N 1
ATOM 7206 C CA . ASP C 1 202 ? -10.887 -24.746 12.577 1.00 26.56 202 ASP C CA 1
ATOM 7207 C C . ASP C 1 202 ? -10.849 -24.152 13.975 1.00 23.09 202 ASP C C 1
ATOM 7208 O O . ASP C 1 202 ? -11.882 -23.716 14.489 1.00 25.42 202 ASP C O 1
ATOM 7213 N N . ALA C 1 203 ? -9.674 -24.104 14.595 1.00 21.81 203 ALA C N 1
ATOM 7214 C CA . ALA C 1 203 ? -9.595 -23.518 15.926 1.00 25.88 203 ALA C CA 1
ATOM 7215 C C . ALA C 1 203 ? -9.896 -22.025 15.899 1.00 21.53 203 ALA C C 1
ATOM 7216 O O . ALA C 1 203 ? -10.345 -21.463 16.898 1.00 21.72 203 ALA C O 1
ATOM 7218 N N . GLU C 1 204 ? -9.641 -21.358 14.784 1.00 23.10 204 GLU C N 1
ATOM 7219 C CA . GLU C 1 204 ? -9.711 -19.908 14.784 1.00 19.05 204 GLU C CA 1
ATOM 7220 C C . GLU C 1 204 ? -10.844 -19.357 13.937 1.00 21.10 204 GLU C C 1
ATOM 7221 O O . GLU C 1 204 ? -11.013 -18.134 13.870 1.00 19.57 204 GLU C O 1
ATOM 7227 N N . ILE C 1 205 ? -11.638 -20.206 13.318 1.00 19.51 205 ILE C N 1
ATOM 7228 C CA . ILE C 1 205 ? -12.612 -19.767 12.326 1.00 21.46 205 ILE C CA 1
ATOM 7229 C C . ILE C 1 205 ? -14.003 -19.692 12.926 1.00 21.51 205 ILE C C 1
ATOM 7230 O O . ILE C 1 205 ? -14.436 -20.582 13.665 1.00 21.84 205 ILE C O 1
ATOM 7235 N N . THR C 1 206 ? -14.700 -18.615 12.597 1.00 18.82 206 THR C N 1
ATOM 7236 C CA . THR C 1 206 ? -16.133 -18.518 12.770 1.00 20.41 206 THR C CA 1
ATOM 7237 C C . THR C 1 206 ? -16.750 -18.243 11.409 1.00 21.32 206 THR C C 1
ATOM 7238 O O . THR C 1 206 ? -16.251 -17.416 10.640 1.00 22.26 206 THR C O 1
ATOM 7242 N N . GLN C 1 207 ? -17.800 -18.981 11.099 1.00 23.52 207 GLN C N 1
ATOM 7243 C CA . GLN C 1 207 ? -18.510 -18.833 9.849 1.00 22.91 207 GLN C CA 1
ATOM 7244 C C . GLN C 1 207 ? -19.580 -17.768 10.021 1.00 25.29 207 GLN C C 1
ATOM 7245 O O . GLN C 1 207 ? -20.236 -17.699 11.062 1.00 24.75 207 GLN C O 1
ATOM 7251 N N . ILE C 1 208 ? -19.738 -16.938 8.999 1.00 26.94 208 ILE C N 1
ATOM 7252 C CA . ILE C 1 208 ? -20.845 -15.990 8.907 1.00 28.31 208 ILE C CA 1
ATOM 7253 C C . ILE C 1 208 ? -22.068 -16.769 8.445 1.00 27.15 208 ILE C C 1
ATOM 7254 O O . ILE C 1 208 ? -22.061 -17.263 7.311 1.00 28.40 208 ILE C O 1
ATOM 7259 N N . PRO C 1 209 ? -23.132 -16.884 9.238 1.00 31.84 209 PRO C N 1
ATOM 7260 C CA . PRO C 1 209 ? -24.331 -17.575 8.749 1.00 29.76 209 PRO C CA 1
ATOM 7261 C C . PRO C 1 209 ? -24.847 -16.947 7.462 1.00 32.64 209 PRO C C 1
ATOM 7262 O O . PRO C 1 209 ? -24.910 -15.723 7.325 1.00 34.26 209 PRO C O 1
ATOM 7266 N N . GLY C 1 210 ? -25.198 -17.799 6.499 1.00 30.34 210 GLY C N 1
ATOM 7267 C CA . GLY C 1 210 ? -25.630 -17.327 5.202 1.00 29.75 210 GLY C CA 1
ATOM 7268 C C . GLY C 1 210 ? -24.506 -16.887 4.303 1.00 32.39 210 GLY C C 1
ATOM 7269 O O . GLY C 1 210 ? -24.737 -16.638 3.111 1.00 33.48 210 GLY C O 1
ATOM 7270 N N . ALA C 1 211 ? -23.294 -16.789 4.827 1.00 28.05 211 ALA C N 1
ATOM 7271 C CA . ALA C 1 211 ? -22.141 -16.411 4.041 1.00 28.41 211 ALA C CA 1
ATOM 7272 C C . ALA C 1 211 ? -20.974 -17.318 4.379 1.00 28.78 211 ALA C C 1
ATOM 7273 O O . ALA C 1 211 ? -19.817 -16.878 4.444 1.00 28.22 211 ALA C O 1
ATOM 7275 N N . GLU C 1 212 ? -21.263 -18.591 4.629 1.00 25.63 212 GLU C N 1
ATOM 7276 C CA . GLU C 1 212 ? -20.185 -19.497 4.979 1.00 31.67 212 GLU C CA 1
ATOM 7277 C C . GLU C 1 212 ? -19.206 -19.662 3.829 1.00 29.20 212 GLU C C 1
ATOM 7278 O O . GLU C 1 212 ? -19.518 -19.448 2.655 1.00 31.08 212 GLU C O 1
ATOM 7284 N N . LEU C 1 213 ? -17.981 -19.989 4.211 1.00 30.93 213 LEU C N 1
ATOM 7285 C CA . LEU C 1 213 ? -16.882 -20.219 3.292 1.00 27.03 213 LEU C CA 1
ATOM 7286 C C . LEU C 1 213 ? -16.168 -21.500 3.679 1.00 26.22 213 LEU C C 1
ATOM 7287 O O . LEU C 1 213 ? -15.798 -21.683 4.842 1.00 26.08 213 LEU C O 1
ATOM 7292 N N . GLU C 1 214 ? -15.983 -22.382 2.698 1.00 28.84 214 GLU C N 1
ATOM 7293 C CA . GLU C 1 214 ? -15.270 -23.630 2.934 1.00 33.68 214 GLU C CA 1
ATOM 7294 C C . GLU C 1 214 ? -13.841 -23.349 3.379 1.00 27.89 214 GLU C C 1
ATOM 7295 O O . GLU C 1 214 ? -13.319 -24.004 4.291 1.00 30.28 214 GLU C O 1
ATOM 7301 N N . ARG C 1 215 ? -13.209 -22.346 2.777 1.00 28.81 215 ARG C N 1
ATOM 7302 C CA . ARG C 1 215 ? -11.893 -21.879 3.191 1.00 28.17 215 ARG C CA 1
ATOM 7303 C C . ARG C 1 215 ? -11.766 -20.409 2.809 1.00 22.83 215 ARG C C 1
ATOM 7304 O O . ARG C 1 215 ? -12.685 -19.821 2.232 1.00 21.49 215 ARG C O 1
ATOM 7312 N N . ASP C 1 216 ? -10.630 -19.802 3.159 1.00 20.29 216 ASP C N 1
ATOM 7313 C CA . ASP C 1 216 ? -10.401 -18.425 2.750 1.00 18.30 216 ASP C CA 1
ATOM 7314 C C . ASP C 1 216 ? -10.536 -18.340 1.246 1.00 22.53 216 ASP C C 1
ATOM 7315 O O . ASP C 1 216 ? -9.948 -19.137 0.517 1.00 22.99 216 ASP C O 1
ATOM 7320 N N . GLU C 1 217 ? -11.354 -17.395 0.795 1.00 22.95 217 GLU C N 1
ATOM 7321 C CA . GLU C 1 217 ? -11.792 -17.406 -0.595 1.00 20.10 217 GLU C CA 1
ATOM 7322 C C . GLU C 1 217 ? -10.662 -17.143 -1.570 1.00 18.42 217 GLU C C 1
ATOM 7323 O O . GLU C 1 217 ? -10.716 -17.615 -2.705 1.00 22.48 217 GLU C O 1
ATOM 7329 N N . SER C 1 218 ? -9.650 -16.386 -1.172 1.00 23.12 218 SER C N 1
ATOM 7330 C CA . SER C 1 218 ? -8.560 -16.120 -2.099 1.00 24.81 218 SER C CA 1
ATOM 7331 C C . SER C 1 218 ? -7.598 -17.293 -2.240 1.00 25.70 218 SER C C 1
ATOM 7332 O O . SER C 1 218 ? -6.669 -17.210 -3.051 1.00 25.28 218 SER C O 1
ATOM 7335 N N . ILE C 1 219 ? -7.796 -18.378 -1.490 1.00 20.76 219 ILE C N 1
ATOM 7336 C CA . ILE C 1 219 ? -6.922 -19.534 -1.634 1.00 23.70 219 ILE C CA 1
ATOM 7337 C C . ILE C 1 219 ? -7.244 -20.210 -2.953 1.00 26.47 219 ILE C C 1
ATOM 7338 O O . ILE C 1 219 ? -8.410 -20.492 -3.253 1.00 27.37 219 ILE C O 1
ATOM 7343 N N . ARG C 1 220 ? -6.216 -20.477 -3.743 1.00 31.55 220 ARG C N 1
ATOM 7344 C CA . ARG C 1 220 ? -6.374 -21.161 -5.013 1.00 29.71 220 ARG C CA 1
ATOM 7345 C C . ARG C 1 220 ? -5.520 -22.424 -5.023 1.00 32.36 220 ARG C C 1
ATOM 7346 O O . ARG C 1 220 ? -4.505 -22.507 -4.319 1.00 30.59 220 ARG C O 1
ATOM 7354 N N . GLU C 1 221 ? -5.970 -23.425 -5.787 1.00 33.04 221 GLU C N 1
ATOM 7355 C CA . GLU C 1 221 ? -5.092 -24.467 -6.317 1.00 32.60 221 GLU C CA 1
ATOM 7356 C C . GLU C 1 221 ? -4.333 -23.856 -7.493 1.00 36.32 221 GLU C C 1
ATOM 7357 O O . GLU C 1 221 ? -4.930 -23.504 -8.517 1.00 34.07 221 GLU C O 1
ATOM 7363 N N . THR C 1 222 ? -3.030 -23.666 -7.342 1.00 33.98 222 THR C N 1
ATOM 7364 C CA . THR C 1 222 ? -2.268 -22.962 -8.359 1.00 34.75 222 THR C CA 1
ATOM 7365 C C . THR C 1 222 ? -0.924 -23.669 -8.532 1.00 32.58 222 THR C C 1
ATOM 7366 O O . THR C 1 222 ? -0.714 -24.783 -8.042 1.00 37.20 222 THR C O 1
ATOM 7370 N N . SER C 1 223 ? -0.015 -23.031 -9.255 1.00 29.47 223 SER C N 1
ATOM 7371 C CA . SER C 1 223 ? 1.211 -23.693 -9.666 1.00 35.31 223 SER C CA 1
ATOM 7372 C C . SER C 1 223 ? 2.217 -22.622 -10.032 1.00 32.34 223 SER C C 1
ATOM 7373 O O . SER C 1 223 ? 1.846 -21.476 -10.300 1.00 36.78 223 SER C O 1
ATOM 7376 N N . ALA C 1 224 ? 3.497 -23.010 -10.051 1.00 34.04 224 ALA C N 1
ATOM 7377 C CA . ALA C 1 224 ? 4.533 -22.091 -10.514 1.00 32.85 224 ALA C CA 1
ATOM 7378 C C . ALA C 1 224 ? 4.253 -21.615 -11.935 1.00 36.40 224 ALA C C 1
ATOM 7379 O O . ALA C 1 224 ? 4.521 -20.453 -12.271 1.00 37.35 224 ALA C O 1
ATOM 7381 N N . GLU C 1 225 ? 3.714 -22.500 -12.786 1.00 36.69 225 GLU C N 1
ATOM 7382 C CA . GLU C 1 225 ? 3.391 -22.119 -14.163 1.00 40.09 225 GLU C CA 1
ATOM 7383 C C . GLU C 1 225 ? 2.354 -21.013 -14.184 1.00 33.98 225 GLU C C 1
ATOM 7384 O O . GLU C 1 225 ? 2.559 -19.957 -14.791 1.00 34.75 225 GLU C O 1
ATOM 7390 N N . LYS C 1 226 ? 1.214 -21.260 -13.536 1.00 36.52 226 LYS C N 1
ATOM 7391 C CA . LYS C 1 226 ? 0.156 -20.264 -13.484 1.00 35.11 226 LYS C CA 1
ATOM 7392 C C . LYS C 1 226 ? 0.672 -18.939 -12.946 1.00 35.33 226 LYS C C 1
ATOM 7393 O O . LYS C 1 226 ? 0.368 -17.884 -13.511 1.00 37.39 226 LYS C O 1
ATOM 7399 N N . LEU C 1 227 ? 1.504 -18.975 -11.893 1.00 32.77 227 LEU C N 1
ATOM 7400 C CA . LEU C 1 227 ? 2.027 -17.726 -11.341 1.00 33.79 227 LEU C CA 1
ATOM 7401 C C . LEU C 1 227 ? 2.989 -17.045 -12.302 1.00 36.58 227 LEU C C 1
ATOM 7402 O O . LEU C 1 227 ? 2.947 -15.817 -12.465 1.00 34.39 227 LEU C O 1
ATOM 7407 N N . ALA C 1 228 ? 3.877 -17.816 -12.936 1.00 35.56 228 ALA C N 1
ATOM 7408 C CA . ALA C 1 228 ? 4.850 -17.203 -13.838 1.00 37.95 228 ALA C CA 1
ATOM 7409 C C . ALA C 1 228 ? 4.187 -16.665 -15.095 1.00 34.62 228 ALA C C 1
ATOM 7410 O O . ALA C 1 228 ? 4.711 -15.725 -15.705 1.00 39.19 228 ALA C O 1
ATOM 7412 N N . ALA C 1 229 ? 3.031 -17.226 -15.470 1.00 36.86 229 ALA C N 1
ATOM 7413 C CA . ALA C 1 229 ? 2.299 -16.781 -16.646 1.00 35.46 229 ALA C CA 1
ATOM 7414 C C . ALA C 1 229 ? 1.657 -15.413 -16.457 1.00 37.91 229 ALA C C 1
ATOM 7415 O O . ALA C 1 229 ? 1.398 -14.724 -17.448 1.00 37.33 229 ALA C O 1
ATOM 7417 N N . LEU C 1 230 ? 1.418 -14.994 -15.213 1.00 39.34 230 LEU C N 1
ATOM 7418 C CA . LEU C 1 230 ? 0.660 -13.775 -14.958 1.00 32.51 230 LEU C CA 1
ATOM 7419 C C . LEU C 1 230 ? 1.400 -12.530 -15.416 1.00 33.99 230 LEU C C 1
ATOM 7420 O O . LEU C 1 230 ? 2.623 -12.436 -15.293 1.00 35.32 230 LEU C O 1
ATOM 7425 N N . LYS C 1 231 ? 0.640 -11.557 -15.915 1.00 38.84 231 LYS C N 1
ATOM 7426 C CA . LYS C 1 231 ? 1.228 -10.298 -16.327 1.00 34.85 231 LYS C CA 1
ATOM 7427 C C . LYS C 1 231 ? 1.607 -9.481 -15.095 1.00 37.69 231 LYS C C 1
ATOM 7428 O O . LYS C 1 231 ? 0.988 -9.614 -14.036 1.00 39.00 231 LYS C O 1
ATOM 7434 N N . PRO C 1 232 ? 2.636 -8.651 -15.198 1.00 36.87 232 PRO C N 1
ATOM 7435 C CA . PRO C 1 232 ? 2.960 -7.749 -14.088 1.00 37.24 232 PRO C CA 1
ATOM 7436 C C . PRO C 1 232 ? 1.853 -6.727 -13.894 1.00 40.10 232 PRO C C 1
ATOM 7437 O O . PRO C 1 232 ? 1.191 -6.306 -14.845 1.00 37.80 232 PRO C O 1
ATOM 7441 N N . ALA C 1 233 ? 1.643 -6.337 -12.641 1.00 37.42 233 ALA C N 1
ATOM 7442 C CA . ALA C 1 233 ? 0.516 -5.476 -12.321 1.00 32.42 233 ALA C CA 1
ATOM 7443 C C . ALA C 1 233 ? 0.887 -4.006 -12.238 1.00 35.18 233 ALA C C 1
ATOM 7444 O O . ALA C 1 233 ? 0.024 -3.151 -12.454 1.00 36.09 233 ALA C O 1
ATOM 7446 N N . PHE C 1 234 ? 2.146 -3.683 -11.950 1.00 31.13 234 PHE C N 1
ATOM 7447 C CA . PHE C 1 234 ? 2.512 -2.311 -11.651 1.00 32.99 234 PHE C CA 1
ATOM 7448 C C . PHE C 1 234 ? 3.578 -1.746 -12.567 1.00 36.73 234 PHE C C 1
ATOM 7449 O O . PHE C 1 234 ? 3.792 -0.529 -12.557 1.00 35.83 234 PHE C O 1
ATOM 7457 N N . ARG C 1 235 ? 4.230 -2.579 -13.367 1.00 39.04 235 ARG C N 1
ATOM 7458 C CA . ARG C 1 235 ? 5.212 -2.121 -14.336 1.00 41.18 235 ARG C CA 1
ATOM 7459 C C . ARG C 1 235 ? 5.087 -3.003 -15.562 1.00 40.80 235 ARG C C 1
ATOM 7460 O O . ARG C 1 235 ? 4.774 -4.193 -15.431 1.00 43.27 235 ARG C O 1
ATOM 7468 N N . PRO C 1 236 ? 5.308 -2.459 -16.761 1.00 45.98 236 PRO C N 1
ATOM 7469 C CA . PRO C 1 236 ? 5.351 -3.337 -17.944 1.00 44.94 236 PRO C CA 1
ATOM 7470 C C . PRO C 1 236 ? 6.378 -4.443 -17.777 1.00 45.35 236 PRO C C 1
ATOM 7471 O O . PRO C 1 236 ? 6.107 -5.607 -18.109 1.00 38.49 236 PRO C O 1
ATOM 7475 N N . ASP C 1 237 ? 7.552 -4.096 -17.237 1.00 42.30 237 ASP C N 1
ATOM 7476 C CA . ASP C 1 237 ? 8.642 -5.024 -16.966 1.00 46.38 237 ASP C CA 1
ATOM 7477 C C . ASP C 1 237 ? 8.664 -5.512 -15.515 1.00 45.57 237 ASP C C 1
ATOM 7478 O O . ASP C 1 237 ? 9.682 -6.049 -15.065 1.00 45.76 237 ASP C O 1
ATOM 7483 N N . GLY C 1 238 ? 7.565 -5.358 -14.786 1.00 46.46 238 GLY C N 1
ATOM 7484 C CA . GLY C 1 238 ? 7.571 -5.587 -13.360 1.00 35.96 238 GLY C CA 1
ATOM 7485 C C . GLY C 1 238 ? 7.672 -7.051 -12.963 1.00 36.22 238 GLY C C 1
ATOM 7486 O O . GLY C 1 238 ? 7.671 -7.979 -13.774 1.00 39.02 238 GLY C O 1
ATOM 7487 N N . THR C 1 239 ? 7.780 -7.245 -11.651 1.00 34.76 239 THR C N 1
ATOM 7488 C CA . THR C 1 239 ? 7.739 -8.564 -11.038 1.00 37.97 239 THR C CA 1
ATOM 7489 C C . THR C 1 239 ? 6.476 -8.812 -10.229 1.00 34.13 239 THR C C 1
ATOM 7490 O O . THR C 1 239 ? 6.097 -9.972 -10.050 1.00 32.15 239 THR C O 1
ATOM 7494 N N . ILE C 1 240 ? 5.801 -7.762 -9.770 1.00 31.73 240 ILE C N 1
ATOM 7495 C CA . ILE C 1 240 ? 4.626 -7.954 -8.929 1.00 32.24 240 ILE C CA 1
ATOM 7496 C C . ILE C 1 240 ? 3.436 -8.247 -9.822 1.00 31.33 240 ILE C C 1
ATOM 7497 O O . ILE C 1 240 ? 3.191 -7.540 -10.808 1.00 34.50 240 ILE C O 1
ATOM 7502 N N . THR C 1 241 ? 2.688 -9.277 -9.472 1.00 29.54 241 THR C N 1
ATOM 7503 C CA . THR C 1 241 ? 1.493 -9.652 -10.195 1.00 31.69 241 THR C CA 1
ATOM 7504 C C . THR C 1 241 ? 0.346 -9.769 -9.209 1.00 33.03 241 THR C C 1
ATOM 7505 O O . THR C 1 241 ? 0.540 -9.719 -7.989 1.00 28.28 241 THR C O 1
ATOM 7509 N N . ALA C 1 242 ? -0.859 -9.954 -9.756 1.00 32.03 242 ALA C N 1
ATOM 7510 C CA . ALA C 1 242 ? -1.999 -10.306 -8.919 1.00 30.79 242 ALA C CA 1
ATOM 7511 C C . ALA C 1 242 ? -1.744 -11.585 -8.148 1.00 31.52 242 ALA C C 1
ATOM 7512 O O . ALA C 1 242 ? -2.390 -11.822 -7.116 1.00 26.12 242 ALA C O 1
ATOM 7514 N N . GLY C 1 243 ? -0.805 -12.403 -8.617 1.00 31.12 243 GLY C N 1
ATOM 7515 C CA . GLY C 1 243 ? -0.587 -13.712 -8.046 1.00 28.94 243 GLY C CA 1
ATOM 7516 C C . GLY C 1 243 ? 0.373 -13.691 -6.881 1.00 25.18 243 GLY C C 1
ATOM 7517 O O . GLY C 1 243 ? 0.222 -14.471 -5.939 1.00 24.48 243 GLY C O 1
ATOM 7518 N N . ASN C 1 244 ? 1.376 -12.820 -6.933 1.00 27.77 244 ASN C N 1
ATOM 7519 C CA . ASN C 1 244 ? 2.352 -12.744 -5.857 1.00 27.47 244 ASN C CA 1
ATOM 7520 C C . ASN C 1 244 ? 2.128 -11.527 -4.969 1.00 27.96 244 ASN C C 1
ATOM 7521 O O . ASN C 1 244 ? 3.012 -11.158 -4.185 1.00 24.65 244 ASN C O 1
ATOM 7526 N N . ALA C 1 245 ? 0.969 -10.893 -5.102 1.00 26.35 245 ALA C N 1
ATOM 7527 C CA . ALA C 1 245 ? 0.506 -9.848 -4.209 1.00 29.54 245 ALA C CA 1
ATOM 7528 C C . ALA C 1 245 ? -0.694 -10.377 -3.447 1.00 26.20 245 ALA C C 1
ATOM 7529 O O . ALA C 1 245 ? -1.430 -11.233 -3.941 1.00 25.74 245 ALA C O 1
ATOM 7531 N N . SER C 1 246 ? -0.881 -9.870 -2.233 1.00 22.57 246 SER C N 1
ATOM 7532 C CA . SER C 1 246 ? -2.094 -10.194 -1.526 1.00 24.06 246 SER C CA 1
ATOM 7533 C C . SER C 1 246 ? -3.281 -9.704 -2.350 1.00 24.66 246 SER C C 1
ATOM 7534 O O . SER C 1 246 ? -3.153 -8.777 -3.155 1.00 22.78 246 SER C O 1
ATOM 7537 N N . PRO C 1 247 ? -4.439 -10.307 -2.178 1.00 26.20 247 PRO C N 1
ATOM 7538 C CA . PRO C 1 247 ? -5.659 -9.759 -2.756 1.00 20.88 247 PRO C CA 1
ATOM 7539 C C . PRO C 1 247 ? -6.146 -8.569 -1.929 1.00 24.49 247 PRO C C 1
ATOM 7540 O O . PRO C 1 247 ? -5.502 -8.110 -0.985 1.00 22.12 247 PRO C O 1
ATOM 7544 N N . LEU C 1 248 ? -7.301 -8.061 -2.327 1.00 21.37 248 LEU C N 1
ATOM 7545 C CA . LEU C 1 248 ? -8.116 -7.167 -1.524 1.00 21.53 248 LEU C CA 1
ATOM 7546 C C . LEU C 1 248 ? -9.202 -8.047 -0.952 1.00 19.21 248 LEU C C 1
ATOM 7547 O O . LEU C 1 248 ? -9.725 -8.910 -1.658 1.00 22.70 248 LEU C O 1
ATOM 7552 N N . ASN C 1 249 ? -9.514 -7.889 0.327 1.00 17.16 249 ASN C N 1
ATOM 7553 C CA . ASN C 1 249 ? -10.368 -8.894 0.938 1.00 16.39 249 ASN C CA 1
ATOM 7554 C C . ASN C 1 249 ? -11.260 -8.291 2.000 1.00 15.07 249 ASN C C 1
ATOM 7555 O O . ASN C 1 249 ? -11.111 -7.139 2.404 1.00 17.73 249 ASN C O 1
ATOM 7560 N N . ASP C 1 250 ? -12.204 -9.102 2.426 1.00 14.13 250 ASP C N 1
ATOM 7561 C CA . ASP C 1 250 ? -13.152 -8.762 3.455 1.00 14.44 250 ASP C CA 1
ATOM 7562 C C . ASP C 1 250 ? -12.952 -9.747 4.576 1.00 15.95 250 ASP C C 1
ATOM 7563 O O . ASP C 1 250 ? -12.836 -10.955 4.335 1.00 17.57 250 ASP C O 1
ATOM 7568 N N . GLY C 1 251 ? -12.919 -9.250 5.793 1.00 14.58 251 GLY C N 1
ATOM 7569 C CA . GLY C 1 251 ? -12.868 -10.185 6.890 1.00 13.71 251 GLY C CA 1
ATOM 7570 C C . GLY C 1 251 ? -12.793 -9.445 8.192 1.00 16.04 251 GLY C C 1
ATOM 7571 O O . GLY C 1 251 ? -12.628 -8.216 8.244 1.00 15.24 251 GLY C O 1
ATOM 7572 N N . ALA C 1 252 ? -12.913 -10.223 9.252 1.00 18.53 252 ALA C N 1
ATOM 7573 C CA . ALA C 1 252 ? -12.735 -9.693 10.586 1.00 17.11 252 ALA C CA 1
ATOM 7574 C C . ALA C 1 252 ? -12.040 -10.761 11.400 1.00 15.51 252 ALA C C 1
ATOM 7575 O O . ALA C 1 252 ? -12.148 -11.957 11.112 1.00 17.31 252 ALA C O 1
ATOM 7577 N N . ALA C 1 253 ? -11.267 -10.309 12.358 1.00 15.14 253 ALA C N 1
ATOM 7578 C CA . ALA C 1 253 ? -10.625 -11.182 13.313 1.00 16.21 253 ALA C CA 1
ATOM 7579 C C . ALA C 1 253 ? -10.767 -10.517 14.663 1.00 16.89 253 ALA C C 1
ATOM 7580 O O . ALA C 1 253 ? -10.885 -9.291 14.759 1.00 16.98 253 ALA C O 1
ATOM 7582 N N . ALA C 1 254 ? -10.814 -11.322 15.703 1.00 15.63 254 ALA C N 1
ATOM 7583 C CA . ALA C 1 254 ? -10.944 -10.732 17.016 1.00 17.33 254 ALA C CA 1
ATOM 7584 C C . ALA C 1 254 ? -10.284 -11.660 18.012 1.00 17.36 254 ALA C C 1
ATOM 7585 O O . ALA C 1 254 ? -10.433 -12.890 17.938 1.00 18.39 254 ALA C O 1
ATOM 7587 N N . LEU C 1 255 ? -9.525 -11.062 18.904 1.00 15.16 255 LEU C N 1
ATOM 7588 C CA . LEU C 1 255 ? -8.818 -11.797 19.925 1.00 18.63 255 LEU C CA 1
ATOM 7589 C C . LEU C 1 255 ? -9.350 -11.345 21.263 1.00 17.73 255 LEU C C 1
ATOM 7590 O O . LEU C 1 255 ? -9.543 -10.146 21.501 1.00 17.71 255 LEU C O 1
ATOM 7595 N N . LEU C 1 256 ? -9.599 -12.315 22.117 1.00 19.56 256 LEU C N 1
ATOM 7596 C CA . LEU C 1 256 ? -9.964 -12.052 23.493 1.00 16.58 256 LEU C CA 1
ATOM 7597 C C . LEU C 1 256 ? -8.665 -12.008 24.257 1.00 17.98 256 LEU C C 1
ATOM 7598 O O . LEU C 1 256 ? -7.902 -12.977 24.246 1.00 18.73 256 LEU C O 1
ATOM 7603 N N . ILE C 1 257 ? -8.401 -10.886 24.895 1.00 16.60 257 ILE C N 1
ATOM 7604 C CA . ILE C 1 257 ? -7.120 -10.653 25.524 1.00 17.27 257 ILE C CA 1
ATOM 7605 C C . ILE C 1 257 ? -7.365 -10.318 26.985 1.00 15.06 257 ILE C C 1
ATOM 7606 O O . ILE C 1 257 ? -8.238 -9.510 27.309 1.00 17.14 257 ILE C O 1
ATOM 7611 N N . GLY C 1 258 ? -6.622 -10.961 27.868 1.00 16.47 258 GLY C N 1
ATOM 7612 C CA . GLY C 1 258 ? -6.807 -10.661 29.274 1.00 16.96 258 GLY C CA 1
ATOM 7613 C C . GLY C 1 258 ? -5.541 -10.885 30.058 1.00 16.64 258 GLY C C 1
ATOM 7614 O O . GLY C 1 258 ? -4.567 -11.484 29.569 1.00 15.56 258 GLY C O 1
ATOM 7615 N N . ASP C 1 259 ? -5.559 -10.389 31.283 1.00 16.56 259 ASP C N 1
ATOM 7616 C CA . ASP C 1 259 ? -4.513 -10.765 32.219 1.00 16.65 259 ASP C CA 1
ATOM 7617 C C . ASP C 1 259 ? -4.934 -12.087 32.846 1.00 16.94 259 ASP C C 1
ATOM 7618 O O . ASP C 1 259 ? -5.946 -12.690 32.468 1.00 18.14 259 ASP C O 1
ATOM 7623 N N . ALA C 1 260 ? -4.167 -12.543 33.838 1.00 18.61 260 ALA C N 1
ATOM 7624 C CA . ALA C 1 260 ? -4.485 -13.808 34.493 1.00 18.85 260 ALA C CA 1
ATOM 7625 C C . ALA C 1 260 ? -5.869 -13.768 35.119 1.00 19.04 260 ALA C C 1
ATOM 7626 O O . ALA C 1 260 ? -6.619 -14.750 35.052 1.00 20.94 260 ALA C O 1
ATOM 7628 N N . ALA C 1 261 ? -6.207 -12.654 35.764 1.00 16.55 261 ALA C N 1
ATOM 7629 C CA . ALA C 1 261 ? -7.518 -12.531 36.388 1.00 18.69 261 ALA C CA 1
ATOM 7630 C C . ALA C 1 261 ? -8.621 -12.678 35.351 1.00 18.97 261 ALA C C 1
ATOM 7631 O O . ALA C 1 261 ? -9.612 -13.381 35.580 1.00 19.07 261 ALA C O 1
ATOM 7633 N N . ALA C 1 262 ? -8.457 -12.019 34.194 1.00 18.76 262 ALA C N 1
ATOM 7634 C CA . ALA C 1 262 ? -9.402 -12.204 33.096 1.00 16.75 262 ALA C CA 1
ATOM 7635 C C . ALA C 1 262 ? -9.457 -13.656 32.669 1.00 17.06 262 ALA C C 1
ATOM 7636 O O . ALA C 1 262 ? -10.542 -14.209 32.456 1.00 19.57 262 ALA C O 1
ATOM 7638 N N . ALA C 1 263 ? -8.289 -14.286 32.503 1.00 18.63 263 ALA C N 1
ATOM 7639 C CA . ALA C 1 263 ? -8.279 -15.685 32.084 1.00 19.47 263 ALA C CA 1
ATOM 7640 C C . ALA C 1 263 ? -9.094 -16.538 33.053 1.00 21.96 263 ALA C C 1
ATOM 7641 O O . ALA C 1 263 ? -9.900 -17.373 32.632 1.00 20.60 263 ALA C O 1
ATOM 7643 N N . GLU C 1 264 ? -8.931 -16.292 34.353 1.00 22.14 264 GLU C N 1
ATOM 7644 C CA . GLU C 1 264 ? -9.704 -16.999 35.371 1.00 23.21 264 GLU C CA 1
ATOM 7645 C C . GLU C 1 264 ? -11.182 -16.623 35.298 1.00 24.15 264 GLU C C 1
ATOM 7646 O O . GLU C 1 264 ? -12.059 -17.493 35.275 1.00 29.58 264 GLU C O 1
ATOM 7652 N N . ARG C 1 265 ? -11.475 -15.322 35.268 1.00 23.42 265 ARG C N 1
ATOM 7653 C CA . ARG C 1 265 ? -12.844 -14.849 35.107 1.00 22.41 265 ARG C CA 1
ATOM 7654 C C . ARG C 1 265 ? -13.535 -15.493 33.915 1.00 28.15 265 ARG C C 1
ATOM 7655 O O . ARG C 1 265 ? -14.684 -15.938 34.009 1.00 26.19 265 ARG C O 1
ATOM 7663 N N . VAL C 1 266 ? -12.857 -15.510 32.771 1.00 19.99 266 VAL C N 1
ATOM 7664 C CA . VAL C 1 266 ? -13.471 -16.002 31.552 1.00 25.61 266 VAL C CA 1
ATOM 7665 C C . VAL C 1 266 ? -13.440 -17.521 31.496 1.00 26.05 266 VAL C C 1
ATOM 7666 O O . VAL C 1 266 ? -14.209 -18.126 30.741 1.00 26.04 266 VAL C O 1
ATOM 7670 N N . GLY C 1 267 ? -12.628 -18.135 32.338 1.00 26.77 267 GLY C N 1
ATOM 7671 C CA . GLY C 1 267 ? -12.516 -19.570 32.347 1.00 26.50 267 GLY C CA 1
ATOM 7672 C C . GLY C 1 267 ? -11.814 -20.125 31.131 1.00 28.79 267 GLY C C 1
ATOM 7673 O O . GLY C 1 267 ? -12.166 -21.162 30.614 1.00 29.83 267 GLY C O 1
ATOM 7674 N N . ARG C 1 268 ? -10.823 -19.404 30.653 1.00 24.29 268 ARG C N 1
ATOM 7675 C CA . ARG C 1 268 ? -10.067 -19.864 29.513 1.00 26.45 268 ARG C CA 1
ATOM 7676 C C . ARG C 1 268 ? -8.561 -19.923 29.700 1.00 24.16 268 ARG C C 1
ATOM 7677 O O . ARG C 1 268 ? -7.963 -18.992 30.197 1.00 29.87 268 ARG C O 1
ATOM 7685 N N . GLU C 1 269 ? -7.969 -21.033 29.288 1.00 28.32 269 GLU C N 1
ATOM 7686 C CA . GLU C 1 269 ? -6.525 -21.180 29.252 1.00 31.42 269 GLU C CA 1
ATOM 7687 C C . GLU C 1 269 ? -5.952 -20.278 28.164 1.00 27.51 269 GLU C C 1
ATOM 7688 O O . GLU C 1 269 ? -6.408 -20.340 27.017 1.00 33.13 269 GLU C O 1
ATOM 7694 N N . PRO C 1 270 ? -4.992 -19.414 28.484 1.00 28.04 270 PRO C N 1
ATOM 7695 C CA . PRO C 1 270 ? -4.337 -18.599 27.452 1.00 27.12 270 PRO C CA 1
ATOM 7696 C C . PRO C 1 270 ? -3.818 -19.450 26.309 1.00 25.39 270 PRO C C 1
ATOM 7697 O O . PRO C 1 270 ? -3.205 -20.499 26.525 1.00 23.85 270 PRO C O 1
ATOM 7701 N N . LEU C 1 271 ? -4.069 -18.996 25.080 1.00 18.82 271 LEU C N 1
ATOM 7702 C CA . LEU C 1 271 ? -3.342 -19.554 23.948 1.00 23.40 271 LEU C CA 1
ATOM 7703 C C . LEU C 1 271 ? -1.874 -19.196 24.033 1.00 18.91 271 LEU C C 1
ATOM 7704 O O . LEU C 1 271 ? -0.999 -20.020 23.752 1.00 20.67 271 LEU C O 1
ATOM 7709 N N . ALA C 1 272 ? -1.589 -17.968 24.427 1.00 18.79 272 ALA C N 1
ATOM 7710 C CA . ALA C 1 272 ? -0.215 -17.518 24.485 1.00 21.43 272 ALA C CA 1
ATOM 7711 C C . ALA C 1 272 ? -0.192 -16.205 25.236 1.00 18.97 272 ALA C C 1
ATOM 7712 O O . ALA C 1 272 ? -1.213 -15.518 25.395 1.00 18.83 272 ALA C O 1
ATOM 7714 N N . ARG C 1 273 ? 0.988 -15.879 25.704 1.00 18.23 273 ARG C N 1
ATOM 7715 C CA . ARG C 1 273 ? 1.206 -14.635 26.395 1.00 18.70 273 ARG C CA 1
ATOM 7716 C C . ARG C 1 273 ? 1.706 -13.636 25.372 1.00 17.42 273 ARG C C 1
ATOM 7717 O O . ARG C 1 273 ? 2.527 -13.975 24.518 1.00 17.81 273 ARG C O 1
ATOM 7725 N N . ILE C 1 274 ? 1.213 -12.405 25.451 1.00 17.09 274 ILE C N 1
ATOM 7726 C CA . ILE C 1 274 ? 1.751 -11.352 24.609 1.00 22.11 274 ILE C CA 1
ATOM 7727 C C . ILE C 1 274 ? 2.970 -10.812 25.347 1.00 21.17 274 ILE C C 1
ATOM 7728 O O . ILE C 1 274 ? 2.840 -10.175 26.401 1.00 20.97 274 ILE C O 1
ATOM 7733 N N . VAL C 1 275 ? 4.152 -11.050 24.796 1.00 17.96 275 VAL C N 1
ATOM 7734 C CA . VAL C 1 275 ? 5.355 -10.676 25.517 1.00 20.91 275 VAL C CA 1
ATOM 7735 C C . VAL C 1 275 ? 5.770 -9.263 25.184 1.00 19.12 275 VAL C C 1
ATOM 7736 O O . VAL C 1 275 ? 6.121 -8.470 26.062 1.00 19.36 275 VAL C O 1
ATOM 7740 N N . SER C 1 276 ? 5.746 -8.916 23.911 1.00 17.31 276 SER C N 1
ATOM 7741 C CA . SER C 1 276 ? 6.325 -7.643 23.536 1.00 19.41 276 SER C CA 1
ATOM 7742 C C . SER C 1 276 ? 5.803 -7.257 22.174 1.00 18.75 276 SER C C 1
ATOM 7743 O O . SER C 1 276 ? 5.158 -8.041 21.474 1.00 18.04 276 SER C O 1
ATOM 7746 N N . ARG C 1 277 ? 6.127 -6.036 21.805 1.00 19.66 277 ARG C N 1
ATOM 7747 C CA . ARG C 1 277 ? 5.708 -5.536 20.524 1.00 19.58 277 ARG C CA 1
ATOM 7748 C C . ARG C 1 277 ? 6.717 -4.508 20.091 1.00 19.41 277 ARG C C 1
ATOM 7749 O O . ARG C 1 277 ? 7.495 -3.978 20.892 1.00 19.26 277 ARG C O 1
ATOM 7757 N N . GLY C 1 278 ? 6.697 -4.248 18.800 1.00 19.38 278 GLY C N 1
ATOM 7758 C CA . GLY C 1 278 ? 7.528 -3.219 18.239 1.00 17.32 278 GLY C CA 1
ATOM 7759 C C . GLY C 1 278 ? 6.729 -2.452 17.213 1.00 18.15 278 GLY C C 1
ATOM 7760 O O . GLY C 1 278 ? 5.728 -2.929 16.678 1.00 17.03 278 GLY C O 1
ATOM 7761 N N . VAL C 1 279 ? 7.187 -1.237 16.978 1.00 20.18 279 VAL C N 1
ATOM 7762 C CA . VAL C 1 279 ? 6.681 -0.405 15.906 1.00 20.65 279 VAL C CA 1
ATOM 7763 C C . VAL C 1 279 ? 7.893 0.241 15.271 1.00 23.72 279 VAL 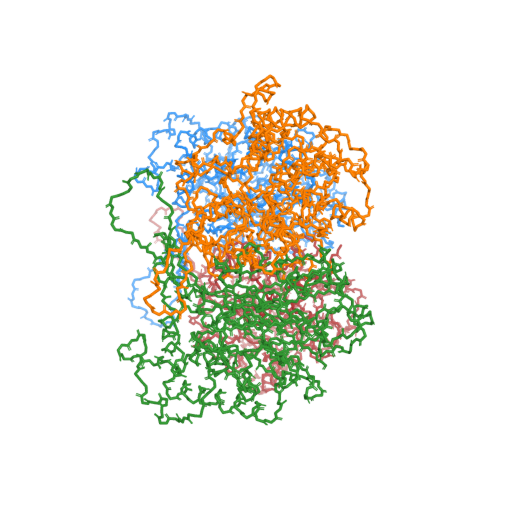C C 1
ATOM 7764 O O . VAL C 1 279 ? 8.879 0.564 15.943 1.00 25.97 279 VAL C O 1
ATOM 7768 N N . ALA C 1 280 ? 7.827 0.394 13.964 1.00 18.19 280 ALA C N 1
ATOM 7769 C CA . ALA C 1 280 ? 8.893 1.055 13.248 1.00 23.64 280 ALA C CA 1
ATOM 7770 C C . ALA C 1 280 ? 8.257 1.741 12.064 1.00 23.02 280 ALA C C 1
ATOM 7771 O O . ALA C 1 280 ? 7.171 1.365 11.613 1.00 21.46 280 ALA C O 1
ATOM 7773 N N . ALA C 1 281 ? 8.941 2.756 11.574 1.00 22.28 281 ALA C N 1
ATOM 7774 C CA . ALA C 1 281 ? 8.509 3.454 10.393 1.00 23.05 281 ALA C CA 1
ATOM 7775 C C . ALA C 1 281 ? 9.722 3.652 9.502 1.00 28.14 281 ALA C C 1
ATOM 7776 O O . ALA C 1 281 ? 10.860 3.693 9.971 1.00 23.03 281 ALA C O 1
ATOM 7778 N N . VAL C 1 282 ? 9.470 3.720 8.203 1.00 28.65 282 VAL C N 1
ATOM 7779 C CA . VAL C 1 282 ? 10.508 3.777 7.199 1.00 25.66 282 VAL C CA 1
ATOM 7780 C C . VAL C 1 282 ? 10.012 4.730 6.123 1.00 28.25 282 VAL C C 1
ATOM 7781 O O . VAL C 1 282 ? 8.868 5.202 6.178 1.00 23.69 282 VAL C O 1
ATOM 7785 N N . ASP C 1 283 ? 10.873 5.039 5.155 1.00 28.58 283 ASP C N 1
ATOM 7786 C CA . ASP C 1 283 ? 10.381 5.838 4.044 1.00 27.87 283 ASP C CA 1
ATOM 7787 C C . ASP C 1 283 ? 9.139 5.169 3.478 1.00 23.83 283 ASP C C 1
ATOM 7788 O O . ASP C 1 283 ? 9.148 3.948 3.258 1.00 25.98 283 ASP C O 1
ATOM 7793 N N . PRO C 1 284 ? 8.049 5.907 3.283 1.00 24.41 284 PRO C N 1
ATOM 7794 C CA . PRO C 1 284 ? 6.833 5.308 2.713 1.00 23.24 284 PRO C CA 1
ATOM 7795 C C . PRO C 1 284 ? 7.066 4.481 1.464 1.00 26.84 284 PRO C C 1
ATOM 7796 O O . PRO C 1 284 ? 6.352 3.495 1.238 1.00 26.13 284 PRO C O 1
ATOM 7800 N N . ASP C 1 285 ? 8.031 4.849 0.630 1.00 25.06 285 ASP C N 1
ATOM 7801 C CA . ASP C 1 285 ? 8.235 4.064 -0.577 1.00 27.64 285 ASP C CA 1
ATOM 7802 C C . ASP C 1 285 ? 8.980 2.761 -0.324 1.00 27.75 285 ASP C C 1
ATOM 7803 O O . ASP C 1 285 ? 9.148 1.975 -1.262 1.00 30.07 285 ASP C O 1
ATOM 7808 N N . VAL C 1 286 ? 9.398 2.488 0.908 1.00 25.05 286 VAL C N 1
ATOM 7809 C CA . VAL C 1 286 ? 9.938 1.168 1.217 1.00 26.17 286 VAL C CA 1
ATOM 7810 C C . VAL C 1 286 ? 9.089 0.554 2.329 1.00 29.25 286 VAL C C 1
ATOM 7811 O O . VAL C 1 286 ? 9.594 -0.181 3.184 1.00 25.43 286 VAL C O 1
ATOM 7815 N N . PHE C 1 287 ? 7.778 0.826 2.302 1.00 25.40 287 PHE C N 1
ATOM 7816 C CA . PHE C 1 287 ? 6.901 0.377 3.378 1.00 24.12 287 PHE C CA 1
ATOM 7817 C C . PHE C 1 287 ? 7.016 -1.120 3.608 1.00 26.26 287 PHE C C 1
ATOM 7818 O O . PHE C 1 287 ? 6.906 -1.588 4.749 1.00 24.56 287 PHE C O 1
ATOM 7826 N N . GLY C 1 288 ? 7.263 -1.876 2.542 1.00 25.18 288 GLY C N 1
ATOM 7827 C CA . GLY C 1 288 ? 7.310 -3.312 2.651 1.00 25.04 288 GLY C CA 1
ATOM 7828 C C . GLY C 1 288 ? 8.266 -3.820 3.711 1.00 21.57 288 GLY C C 1
ATOM 7829 O O . GLY C 1 288 ? 8.013 -4.862 4.325 1.00 21.71 288 GLY C O 1
ATOM 7830 N N . ILE C 1 289 ? 9.362 -3.099 3.955 1.00 22.72 289 ILE C N 1
ATOM 7831 C CA . ILE C 1 289 ? 10.324 -3.512 4.971 1.00 26.86 289 ILE C CA 1
ATOM 7832 C C . ILE C 1 289 ? 10.098 -2.778 6.282 1.00 26.80 289 ILE C C 1
ATOM 7833 O O . ILE C 1 289 ? 10.935 -2.864 7.190 1.00 23.92 289 ILE C O 1
ATOM 7838 N N . GLY C 1 290 ? 9.000 -2.019 6.393 1.00 21.10 290 GLY C N 1
ATOM 7839 C CA . GLY C 1 290 ? 8.645 -1.402 7.654 1.00 23.57 290 GLY C CA 1
ATOM 7840 C C . GLY C 1 290 ? 8.723 -2.300 8.871 1.00 20.90 290 GLY C C 1
ATOM 7841 O O . GLY C 1 290 ? 9.153 -1.845 9.936 1.00 23.64 290 GLY C O 1
ATOM 7842 N N . PRO C 1 291 ? 8.321 -3.578 8.773 1.00 20.52 291 PRO C N 1
ATOM 7843 C CA . PRO C 1 291 ? 8.364 -4.448 9.957 1.00 23.66 291 PRO C CA 1
ATOM 7844 C C . PRO C 1 291 ? 9.757 -4.751 10.455 1.00 22.47 291 PRO C C 1
ATOM 7845 O O . PRO C 1 291 ? 9.879 -5.305 11.554 1.00 22.44 291 PRO C O 1
ATOM 7849 N N . VAL C 1 292 ? 10.783 -4.523 9.656 1.00 21.46 292 VAL C N 1
ATOM 7850 C CA . VAL C 1 292 ? 12.068 -5.044 10.038 1.00 24.46 292 VAL C CA 1
ATOM 7851 C C . VAL C 1 292 ? 12.578 -4.599 11.377 1.00 23.37 292 VAL C C 1
ATOM 7852 O O . VAL C 1 292 ? 12.873 -5.436 12.191 1.00 24.25 292 VAL C O 1
ATOM 7856 N N . GLN C 1 293 ? 12.608 -3.308 11.624 1.00 21.90 293 GLN C N 1
ATOM 7857 C CA . GLN C 1 293 ? 13.045 -2.840 12.902 1.00 25.58 293 GLN C CA 1
ATOM 7858 C C . GLN C 1 293 ? 12.011 -3.169 13.947 1.00 26.41 293 GLN C C 1
ATOM 7859 O O . GLN C 1 293 ? 12.349 -3.438 15.064 1.00 26.42 293 GLN C O 1
ATOM 7865 N N . ALA C 1 294 ? 10.747 -3.115 13.565 1.00 23.45 294 ALA C N 1
ATOM 7866 C CA . ALA C 1 294 ? 9.704 -3.422 14.538 1.00 20.45 294 ALA C CA 1
ATOM 7867 C C . ALA C 1 294 ? 9.881 -4.822 15.106 1.00 19.24 294 ALA C C 1
ATOM 7868 O O . ALA C 1 294 ? 9.775 -5.019 16.320 1.00 20.20 294 ALA C O 1
ATOM 7870 N N . ALA C 1 295 ? 10.157 -5.803 14.247 1.00 18.83 295 ALA C N 1
ATOM 7871 C CA . ALA C 1 295 ? 10.419 -7.150 14.743 1.00 22.09 295 ALA C CA 1
ATOM 7872 C C . ALA C 1 295 ? 11.659 -7.169 15.628 1.00 25.46 295 ALA C C 1
ATOM 7873 O O . ALA C 1 295 ? 11.642 -7.730 16.734 1.00 22.15 295 ALA C O 1
ATOM 7875 N N . GLU C 1 296 ? 12.730 -6.517 15.173 1.00 28.00 296 GLU C N 1
ATOM 7876 C CA . GLU C 1 296 ? 13.955 -6.469 15.962 1.00 24.65 296 GLU C CA 1
ATOM 7877 C C . GLU C 1 296 ? 13.680 -5.878 17.333 1.00 23.34 296 GLU C C 1
ATOM 7878 O O . GLU C 1 296 ? 14.106 -6.420 18.361 1.00 23.00 296 GLU C O 1
ATOM 7884 N N . ILE C 1 297 ? 12.955 -4.758 17.362 1.00 21.97 297 ILE C N 1
ATOM 7885 C CA . ILE C 1 297 ? 12.594 -4.146 18.631 1.00 22.17 297 ILE C CA 1
ATOM 7886 C C . ILE C 1 297 ? 11.811 -5.133 19.481 1.00 21.55 297 ILE C C 1
ATOM 7887 O O . ILE C 1 297 ? 12.111 -5.340 20.662 1.00 24.00 297 ILE C O 1
ATOM 7892 N N . ALA C 1 298 ? 10.801 -5.765 18.885 1.00 22.92 298 ALA C N 1
ATOM 7893 C CA . ALA C 1 298 ? 9.956 -6.665 19.656 1.00 20.20 298 ALA C CA 1
ATOM 7894 C C . ALA C 1 298 ? 10.771 -7.820 20.204 1.00 17.62 298 ALA C C 1
ATOM 7895 O O . ALA C 1 298 ? 10.585 -8.230 21.354 1.00 20.36 298 ALA C O 1
ATOM 7897 N N . LEU C 1 299 ? 11.688 -8.343 19.399 1.00 19.87 299 LEU C N 1
ATOM 7898 C CA . LEU C 1 299 ? 12.511 -9.461 19.844 1.00 20.71 299 LEU C CA 1
ATOM 7899 C C . LEU C 1 299 ? 13.411 -9.040 20.993 1.00 22.82 299 LEU C C 1
ATOM 7900 O O . LEU C 1 299 ? 13.500 -9.732 22.015 1.00 24.10 299 LEU C O 1
ATOM 7905 N N . ARG C 1 300 ? 14.080 -7.900 20.833 1.00 27.30 300 ARG C N 1
ATOM 7906 C CA . ARG C 1 300 ? 14.880 -7.305 21.895 1.00 24.57 300 ARG C CA 1
ATOM 7907 C C . ARG C 1 300 ? 14.058 -7.141 23.160 1.00 25.23 300 ARG C C 1
ATOM 7908 O O . ARG C 1 300 ? 14.501 -7.476 24.257 1.00 22.74 300 ARG C O 1
ATOM 7916 N N . ARG C 1 301 ? 12.833 -6.642 23.020 1.00 26.65 301 ARG C N 1
ATOM 7917 C CA . ARG C 1 301 ? 12.038 -6.419 24.213 1.00 25.05 301 ARG C CA 1
ATOM 7918 C C . ARG C 1 301 ? 11.639 -7.730 24.848 1.00 21.94 301 ARG C C 1
ATOM 7919 O O . ARG C 1 301 ? 11.493 -7.807 26.071 1.00 24.42 301 ARG C O 1
ATOM 7927 N N . ALA C 1 302 ? 11.454 -8.767 24.036 1.00 21.86 302 ALA C N 1
ATOM 7928 C CA . ALA C 1 302 ? 11.108 -10.073 24.561 1.00 24.78 302 ALA C CA 1
ATOM 7929 C C . ALA C 1 302 ? 12.311 -10.836 25.083 1.00 22.60 302 ALA C C 1
ATOM 7930 O O . ALA C 1 302 ? 12.123 -11.912 25.659 1.00 24.49 302 ALA C O 1
ATOM 7932 N N . GLY C 1 303 ? 13.529 -10.320 24.900 1.00 27.26 303 GLY C N 1
ATOM 7933 C CA . GLY C 1 303 ? 14.714 -11.010 25.388 1.00 23.53 303 GLY C CA 1
ATOM 7934 C C . GLY C 1 303 ? 15.093 -12.226 24.587 1.00 27.65 303 GLY C C 1
ATOM 7935 O O . GLY C 1 303 ? 15.782 -13.116 25.090 1.00 27.73 303 GLY C O 1
ATOM 7936 N N . ILE C 1 304 ? 14.652 -12.312 23.343 1.00 28.71 304 ILE C N 1
ATOM 7937 C CA . ILE C 1 304 ? 14.920 -13.482 22.531 1.00 24.01 304 ILE C CA 1
ATOM 7938 C C . ILE C 1 304 ? 15.550 -13.047 21.220 1.00 25.51 304 ILE C C 1
ATOM 7939 O O . ILE C 1 304 ? 15.599 -11.865 20.879 1.00 29.63 304 ILE C O 1
ATOM 7944 N N . GLY C 1 305 ? 16.070 -14.035 20.501 1.00 27.76 305 GLY C N 1
ATOM 7945 C CA . GLY C 1 305 ? 16.573 -13.833 19.166 1.00 29.89 305 GLY C CA 1
ATOM 7946 C C . GLY C 1 305 ? 15.722 -14.582 18.159 1.00 29.04 305 GLY C C 1
ATOM 7947 O O . GLY C 1 305 ? 14.740 -15.253 18.500 1.00 29.37 305 GLY C O 1
ATOM 7948 N N . TRP C 1 306 ? 16.133 -14.456 16.901 1.00 29.48 306 TRP C N 1
ATOM 7949 C CA . TRP C 1 306 ? 15.427 -15.127 15.820 1.00 28.50 306 TRP C CA 1
ATOM 7950 C C . TRP C 1 306 ? 15.459 -16.640 15.981 1.00 31.70 306 TRP C C 1
ATOM 7951 O O . TRP C 1 306 ? 14.476 -17.314 15.659 1.00 28.94 306 TRP C O 1
ATOM 7962 N N . ASP C 1 307 ? 16.574 -17.186 16.500 1.00 32.67 307 ASP C N 1
ATOM 7963 C CA . ASP C 1 307 ? 16.716 -18.627 16.708 1.00 33.75 307 ASP C CA 1
ATOM 7964 C C . ASP C 1 307 ? 15.697 -19.184 17.686 1.00 32.72 307 ASP C C 1
ATOM 7965 O O . ASP C 1 307 ? 15.411 -20.388 17.652 1.00 36.30 307 ASP C O 1
ATOM 7970 N N . ASP C 1 308 ? 15.153 -18.344 18.558 1.00 27.54 308 ASP C N 1
ATOM 7971 C CA . ASP C 1 308 ? 14.203 -18.777 19.570 1.00 26.70 308 ASP C CA 1
ATOM 7972 C C . ASP C 1 308 ? 12.794 -18.883 19.041 1.00 24.91 308 ASP C C 1
ATOM 7973 O O . ASP C 1 308 ? 11.948 -19.530 19.671 1.00 27.24 308 ASP C O 1
ATOM 7978 N N . LEU C 1 309 ? 12.528 -18.222 17.923 1.00 27.51 309 LEU C N 1
ATOM 7979 C CA . LEU C 1 309 ? 11.210 -18.257 17.319 1.00 26.13 309 LEU C CA 1
ATOM 7980 C C . LEU C 1 309 ? 10.940 -19.644 16.775 1.00 29.01 309 LEU C C 1
ATOM 7981 O O . LEU C 1 309 ? 11.767 -20.208 16.060 1.00 29.54 309 LEU C O 1
ATOM 7986 N N . SER C 1 310 ? 9.777 -20.192 17.103 1.00 24.84 310 SER C N 1
ATOM 7987 C CA . SER C 1 310 ? 9.340 -21.385 16.414 1.00 25.28 310 SER C CA 1
ATOM 7988 C C . SER C 1 310 ? 8.252 -21.116 15.376 1.00 26.48 310 SER C C 1
ATOM 7989 O O . SER C 1 310 ? 7.998 -21.986 14.536 1.00 28.07 310 SER C O 1
ATOM 7992 N N . VAL C 1 311 ? 7.629 -19.933 15.386 1.00 28.07 311 VAL C N 1
ATOM 7993 C CA . VAL C 1 311 ? 6.670 -19.548 14.353 1.00 26.41 311 VAL C CA 1
ATOM 7994 C C . VAL C 1 311 ? 6.837 -18.061 14.073 1.00 23.54 311 VAL C C 1
ATOM 7995 O O . VAL C 1 311 ? 6.986 -17.255 14.996 1.00 22.26 311 VAL C O 1
ATOM 7999 N N . VAL C 1 312 ? 6.809 -17.688 12.802 1.00 21.91 312 VAL C N 1
ATOM 8000 C CA . VAL C 1 312 ? 6.756 -16.286 12.424 1.00 24.21 312 VAL C CA 1
ATOM 8001 C C . VAL C 1 312 ? 5.568 -16.084 11.502 1.00 27.29 312 VAL C C 1
ATOM 8002 O O . VAL C 1 312 ? 5.423 -16.787 10.495 1.00 25.35 312 VAL C O 1
ATOM 8006 N N . GLU C 1 313 ? 4.701 -15.157 11.869 1.00 21.58 313 GLU C N 1
ATOM 8007 C CA . GLU C 1 313 ? 3.662 -14.688 10.974 1.00 20.40 313 GLU C CA 1
ATOM 8008 C C . GLU C 1 313 ? 4.155 -13.371 10.412 1.00 22.47 313 GLU C C 1
ATOM 8009 O O . GLU C 1 313 ? 4.152 -12.339 11.092 1.00 24.28 313 GLU C O 1
ATOM 8015 N N . LEU C 1 314 ? 4.606 -13.414 9.178 1.00 22.47 314 LEU C N 1
ATOM 8016 C CA . LEU C 1 314 ? 4.975 -12.219 8.444 1.00 20.74 314 LEU C CA 1
ATOM 8017 C C . LEU C 1 314 ? 3.825 -11.945 7.491 1.00 25.73 314 LEU C C 1
ATOM 8018 O O . LEU C 1 314 ? 3.502 -12.793 6.654 1.00 22.70 314 LEU C O 1
ATOM 8023 N N . ASN C 1 315 ? 3.147 -10.815 7.658 1.00 20.25 315 ASN C N 1
ATOM 8024 C CA . ASN C 1 315 ? 1.982 -10.624 6.813 1.00 22.10 315 ASN C CA 1
ATOM 8025 C C . ASN C 1 315 ? 2.398 -10.447 5.363 1.00 19.38 315 ASN C C 1
ATOM 8026 O O . ASN C 1 315 ? 3.312 -9.680 5.051 1.00 24.55 315 ASN C O 1
ATOM 8031 N N . GLU C 1 316 ? 1.695 -11.153 4.488 1.00 23.06 316 GLU C N 1
ATOM 8032 C CA . GLU C 1 316 ? 2.082 -11.281 3.082 1.00 24.80 316 GLU C CA 1
ATOM 8033 C C . GLU C 1 316 ? 1.353 -10.242 2.233 1.00 24.04 316 GLU C C 1
ATOM 8034 O O . GLU C 1 316 ? 0.481 -10.554 1.420 1.00 26.08 316 GLU C O 1
ATOM 8040 N N . ALA C 1 317 ? 1.735 -8.987 2.436 1.00 23.34 317 ALA C N 1
ATOM 8041 C CA . ALA C 1 317 ? 1.248 -7.920 1.572 1.00 25.98 317 ALA C CA 1
ATOM 8042 C C . ALA C 1 317 ? 1.617 -8.211 0.122 1.00 24.19 317 ALA C C 1
ATOM 8043 O O . ALA C 1 317 ? 0.760 -8.243 -0.766 1.00 25.72 317 ALA C O 1
ATOM 8045 N N . PHE C 1 318 ? 2.898 -8.451 -0.128 1.00 25.86 318 PHE C N 1
ATOM 8046 C CA . PHE C 1 318 ? 3.381 -8.900 -1.424 1.00 23.99 318 PHE C CA 1
ATOM 8047 C C . PHE C 1 318 ? 4.456 -9.930 -1.135 1.00 26.71 318 PHE C C 1
ATOM 8048 O O . PHE C 1 318 ? 5.197 -9.785 -0.158 1.00 29.84 318 PHE C O 1
ATOM 8056 N N . ALA C 1 319 ? 4.536 -10.966 -1.963 1.00 25.15 319 ALA C N 1
ATOM 8057 C CA . ALA C 1 319 ? 5.656 -11.895 -1.848 1.00 24.28 319 ALA C CA 1
ATOM 8058 C C . ALA C 1 319 ? 6.978 -11.139 -1.780 1.00 28.74 319 ALA C C 1
ATOM 8059 O O . ALA C 1 319 ? 7.818 -11.408 -0.908 1.00 27.60 319 ALA C O 1
ATOM 8061 N N . ALA C 1 320 ? 7.149 -10.140 -2.650 1.00 28.33 320 ALA C N 1
ATOM 8062 C CA . ALA C 1 320 ? 8.406 -9.404 -2.712 1.00 27.67 320 ALA C CA 1
ATOM 8063 C C . ALA C 1 320 ? 8.686 -8.695 -1.398 1.00 27.38 320 ALA C C 1
ATOM 8064 O O . ALA C 1 320 ? 9.801 -8.745 -0.871 1.00 25.39 320 ALA C O 1
ATOM 8066 N N . GLN C 1 321 ? 7.677 -7.995 -0.880 1.00 29.08 321 GLN C N 1
ATOM 8067 C CA . GLN C 1 321 ? 7.760 -7.350 0.423 1.00 27.42 321 GLN C CA 1
ATOM 8068 C C . GLN C 1 321 ? 8.171 -8.335 1.509 1.00 27.32 321 GLN C C 1
ATOM 8069 O O . GLN C 1 321 ? 9.091 -8.078 2.295 1.00 24.02 321 GLN C O 1
ATOM 8075 N N . SER C 1 322 ? 7.473 -9.464 1.568 1.00 22.83 322 SER C N 1
ATOM 8076 C CA . SER C 1 322 ? 7.711 -10.455 2.603 1.00 26.39 322 SER C CA 1
ATOM 8077 C C . SER C 1 322 ? 9.124 -11.009 2.497 1.00 27.45 322 SER C C 1
ATOM 8078 O O . SER C 1 322 ? 9.859 -11.087 3.489 1.00 27.52 322 SER C O 1
ATOM 8081 N N . LEU C 1 323 ? 9.514 -11.391 1.280 1.00 29.04 323 LEU C N 1
ATOM 8082 C CA . LEU C 1 323 ? 10.860 -11.888 1.029 1.00 29.46 323 LEU C CA 1
ATOM 8083 C C . LEU C 1 323 ? 11.909 -10.840 1.362 1.00 25.41 323 LEU C C 1
ATOM 8084 O O . LEU C 1 323 ? 12.968 -11.170 1.903 1.00 31.59 323 LEU C O 1
ATOM 8089 N N . ALA C 1 324 ? 11.635 -9.566 1.060 1.00 25.01 324 ALA C N 1
ATOM 8090 C CA . ALA C 1 324 ? 12.576 -8.522 1.452 1.00 24.87 324 ALA C CA 1
ATOM 8091 C C . ALA C 1 324 ? 12.732 -8.465 2.965 1.00 31.54 324 ALA C C 1
ATOM 8092 O O . ALA C 1 324 ? 13.847 -8.303 3.476 1.00 29.87 324 ALA C O 1
ATOM 8094 N N . CYS C 1 325 ? 11.627 -8.600 3.702 1.00 26.75 325 CYS C N 1
ATOM 8095 C CA . CYS C 1 325 ? 11.739 -8.646 5.155 1.00 28.11 325 CYS C CA 1
ATOM 8096 C C . CYS C 1 325 ? 12.611 -9.806 5.604 1.00 28.96 325 CYS C C 1
ATOM 8097 O O . CYS C 1 325 ? 13.504 -9.623 6.439 1.00 31.12 325 CYS C O 1
ATOM 8100 N N . LEU C 1 326 ? 12.399 -10.994 5.035 1.00 25.92 326 LEU C N 1
ATOM 8101 C CA . LEU C 1 326 ? 13.198 -12.144 5.449 1.00 30.34 326 LEU C CA 1
ATOM 8102 C C . LEU C 1 326 ? 14.677 -11.922 5.152 1.00 33.81 326 LEU C C 1
ATOM 8103 O O . LEU C 1 326 ? 15.539 -12.285 5.963 1.00 32.36 326 LEU C O 1
ATOM 8108 N N . LYS C 1 327 ? 14.992 -11.319 3.997 1.00 32.52 327 LYS C N 1
ATOM 8109 C CA . LYS C 1 327 ? 16.384 -11.025 3.671 1.00 29.59 327 LYS C CA 1
ATOM 8110 C C . LYS C 1 327 ? 17.004 -10.092 4.695 1.00 33.59 327 LYS C C 1
ATOM 8111 O O . LYS C 1 327 ? 18.158 -10.277 5.094 1.00 36.42 327 LYS C O 1
ATOM 8117 N N . LEU C 1 328 ? 16.253 -9.081 5.137 1.00 32.79 328 LEU C N 1
ATOM 8118 C CA . LEU C 1 328 ? 16.776 -8.164 6.136 1.00 29.99 328 LEU C CA 1
ATOM 8119 C C . LEU C 1 328 ? 16.772 -8.747 7.542 1.00 31.19 328 LEU C C 1
ATOM 8120 O O . LEU C 1 328 ? 17.313 -8.113 8.454 1.00 30.97 328 LEU C O 1
ATOM 8125 N N . TRP C 1 329 ? 16.186 -9.929 7.730 1.00 31.67 329 TRP C N 1
ATOM 8126 C CA . TRP C 1 329 ? 16.289 -10.729 8.941 1.00 35.08 329 TRP C CA 1
ATOM 8127 C C . TRP C 1 329 ? 17.105 -11.980 8.629 1.00 35.46 329 TRP C C 1
ATOM 8128 O O . TRP C 1 329 ? 16.545 -13.083 8.640 1.00 41.41 329 TRP C O 1
ATOM 8139 N N . PRO C 1 330 ? 18.401 -11.869 8.333 1.00 40.01 330 PRO C N 1
ATOM 8140 C CA . PRO C 1 330 ? 19.144 -13.072 7.894 1.00 43.38 330 PRO C CA 1
ATOM 8141 C C . PRO C 1 330 ? 19.050 -14.246 8.866 1.00 46.95 330 PRO C C 1
ATOM 8142 O O . PRO C 1 330 ? 18.974 -15.409 8.436 1.00 46.86 330 PRO C O 1
ATOM 8146 N N . ASP C 1 331 ? 18.986 -13.966 10.170 1.00 44.04 331 ASP C N 1
ATOM 8147 C CA . ASP C 1 331 ? 19.013 -15.027 11.172 1.00 45.18 331 ASP C CA 1
ATOM 8148 C C . ASP C 1 331 ? 17.723 -15.836 11.245 1.00 48.00 331 ASP C C 1
ATOM 8149 O O . ASP C 1 331 ? 17.706 -16.882 11.910 1.00 49.43 331 ASP C O 1
ATOM 8154 N N . LEU C 1 332 ? 16.657 -15.398 10.581 1.00 47.47 332 LEU C N 1
ATOM 8155 C CA . LEU C 1 332 ? 15.388 -16.104 10.661 1.00 43.00 332 LEU C CA 1
ATOM 8156 C C . LEU C 1 332 ? 15.361 -17.272 9.685 1.00 41.31 332 LEU C C 1
ATOM 8157 O O . LEU C 1 332 ? 15.763 -17.145 8.529 1.00 39.49 332 LEU C O 1
ATOM 8162 N N . ASP C 1 333 ? 14.897 -18.412 10.169 1.00 43.27 333 ASP C N 1
ATOM 8163 C CA . ASP C 1 333 ? 14.619 -19.546 9.302 1.00 38.55 333 ASP C CA 1
ATOM 8164 C C . ASP C 1 333 ? 13.360 -19.233 8.509 1.00 44.37 333 ASP C C 1
ATOM 8165 O O . ASP C 1 333 ? 12.290 -19.064 9.111 1.00 41.12 333 ASP C O 1
ATOM 8170 N N . PRO C 1 334 ? 13.431 -19.143 7.178 1.00 45.11 334 PRO C N 1
ATOM 8171 C CA . PRO C 1 334 ? 12.208 -18.858 6.407 1.00 39.94 334 PRO C CA 1
ATOM 8172 C C . PRO C 1 334 ? 11.179 -19.992 6.411 1.00 43.71 334 PRO C C 1
ATOM 8173 O O . PRO C 1 334 ? 10.023 -19.745 6.038 1.00 47.04 334 PRO C O 1
ATOM 8177 N N . GLU C 1 335 ? 11.536 -21.214 6.823 1.00 39.81 335 GLU C N 1
ATOM 8178 C CA . GLU C 1 335 ? 10.564 -22.305 6.787 1.00 41.05 335 GLU C CA 1
ATOM 8179 C C . GLU C 1 335 ? 9.606 -22.302 7.975 1.00 39.35 335 GLU C C 1
ATOM 8180 O O . GLU C 1 335 ? 8.582 -22.990 7.926 1.00 46.10 335 GLU C O 1
ATOM 8186 N N . ILE C 1 336 ? 9.909 -21.560 9.047 1.00 36.24 336 ILE C N 1
ATOM 8187 C CA . ILE C 1 336 ? 8.933 -21.350 10.116 1.00 35.52 336 ILE C CA 1
ATOM 8188 C C . ILE C 1 336 ? 8.063 -20.126 9.867 1.00 32.99 336 ILE C C 1
ATOM 8189 O O . ILE C 1 336 ? 7.242 -19.767 10.726 1.00 31.29 336 ILE C O 1
ATOM 8194 N N . VAL C 1 337 ? 8.208 -19.481 8.714 1.00 36.11 337 VAL C N 1
ATOM 8195 C CA . VAL C 1 337 ? 7.432 -18.296 8.374 1.00 31.14 337 VAL C CA 1
ATOM 8196 C C . VAL C 1 337 ? 6.124 -18.730 7.731 1.00 30.47 337 VAL C C 1
ATOM 8197 O O . VAL C 1 337 ? 6.126 -19.516 6.777 1.00 30.67 337 VAL C O 1
ATOM 8201 N N . ASN C 1 338 ? 5.012 -18.206 8.239 1.00 26.42 338 ASN C N 1
ATOM 8202 C CA . ASN C 1 338 ? 3.684 -18.482 7.704 1.00 25.84 338 ASN C CA 1
ATOM 8203 C C . ASN C 1 338 ? 3.472 -19.973 7.426 1.00 28.87 338 ASN C C 1
ATOM 8204 O O . ASN C 1 338 ? 3.173 -20.362 6.291 1.00 23.43 338 ASN C O 1
ATOM 8209 N N . PRO C 1 339 ? 3.615 -20.828 8.442 1.00 26.30 339 PRO C N 1
ATOM 8210 C CA . PRO C 1 339 ? 3.526 -22.280 8.202 1.00 28.40 339 PRO C CA 1
ATOM 8211 C C . PRO C 1 339 ? 2.213 -22.709 7.588 1.00 28.70 339 PRO C C 1
ATOM 8212 O O . PRO C 1 339 ? 2.153 -23.763 6.945 1.00 27.56 339 PRO C O 1
ATOM 8216 N N . ASN C 1 340 ? 1.154 -21.936 7.796 1.00 23.40 340 ASN C N 1
ATOM 8217 C CA . ASN C 1 340 ? -0.170 -22.198 7.257 1.00 25.99 340 ASN C CA 1
ATOM 8218 C C . ASN C 1 340 ? -0.523 -21.226 6.141 1.00 25.25 340 ASN C C 1
ATOM 8219 O O . ASN C 1 340 ? -1.696 -20.987 5.877 1.00 25.59 340 ASN C O 1
ATOM 8224 N N . GLY C 1 341 ? 0.489 -20.689 5.465 1.00 23.40 341 GLY C N 1
ATOM 8225 C CA . GLY C 1 341 ? 0.270 -19.742 4.401 1.00 26.32 341 GLY C CA 1
ATOM 8226 C C . GLY C 1 341 ? 0.041 -18.363 4.971 1.00 28.00 341 GLY C C 1
ATOM 8227 O O . GLY C 1 341 ? 0.013 -18.138 6.193 1.00 25.68 341 GLY C O 1
ATOM 8228 N N . GLY C 1 342 ? -0.141 -17.415 4.061 1.00 22.69 342 GLY C N 1
ATOM 8229 C CA . GLY C 1 342 ? -0.430 -16.075 4.509 1.00 21.72 342 GLY C CA 1
ATOM 8230 C C . GLY C 1 342 ? -1.367 -15.311 3.607 1.00 21.76 342 GLY C C 1
ATOM 8231 O O . GLY C 1 342 ? -2.101 -15.893 2.794 1.00 22.75 342 GLY C O 1
ATOM 8232 N N . ALA C 1 343 ? -1.292 -13.984 3.742 1.00 19.95 343 ALA C N 1
ATOM 8233 C CA . ALA C 1 343 ? -2.275 -13.089 3.150 1.00 22.89 343 ALA C CA 1
ATOM 8234 C C . ALA C 1 343 ? -2.322 -13.192 1.627 1.00 23.28 343 ALA C C 1
ATOM 8235 O O . ALA C 1 343 ? -3.385 -12.957 1.036 1.00 23.46 343 ALA C O 1
ATOM 8237 N N . ILE C 1 344 ? -1.206 -13.538 0.969 1.00 25.11 344 ILE C N 1
ATOM 8238 C CA . ILE C 1 344 ? -1.266 -13.784 -0.476 1.00 25.85 344 ILE C CA 1
ATOM 8239 C C . ILE C 1 344 ? -2.408 -14.739 -0.797 1.00 24.68 344 ILE C C 1
ATOM 8240 O O . ILE C 1 344 ? -3.237 -14.474 -1.673 1.00 26.12 344 ILE C O 1
ATOM 8245 N N . ALA C 1 345 ? -2.493 -15.846 -0.071 1.00 21.90 345 ALA C N 1
ATOM 8246 C CA . ALA C 1 345 ? -3.567 -16.799 -0.302 1.00 23.52 345 ALA C CA 1
ATOM 8247 C C . ALA C 1 345 ? -4.758 -16.581 0.615 1.00 20.59 345 ALA C C 1
ATOM 8248 O O . ALA C 1 345 ? -5.901 -16.725 0.183 1.00 22.55 345 ALA C O 1
ATOM 8250 N N . ILE C 1 346 ? -4.516 -16.261 1.883 1.00 21.82 346 ILE C N 1
ATOM 8251 C CA . ILE C 1 346 ? -5.618 -16.189 2.835 1.00 22.85 346 ILE C CA 1
ATOM 8252 C C . ILE C 1 346 ? -6.434 -14.921 2.623 1.00 20.91 346 ILE C C 1
ATOM 8253 O O . ILE C 1 346 ? -7.633 -14.889 2.917 1.00 19.90 346 ILE C O 1
ATOM 8258 N N . GLY C 1 347 ? -5.821 -13.892 2.077 1.00 19.35 347 GLY C N 1
ATOM 8259 C CA . GLY C 1 347 ? -6.475 -12.619 1.914 1.00 18.90 347 GLY C CA 1
ATOM 8260 C C . GLY C 1 347 ? -5.958 -11.603 2.910 1.00 20.17 347 GLY C C 1
ATOM 8261 O O . GLY C 1 347 ? -5.438 -11.936 3.978 1.00 18.90 347 GLY C O 1
ATOM 8262 N N . HIS C 1 348 ? -6.118 -10.336 2.537 1.00 19.78 348 HIS C N 1
ATOM 8263 C CA . HIS C 1 348 ? -5.544 -9.200 3.253 1.00 20.84 348 HIS C CA 1
ATOM 8264 C C . HIS C 1 348 ? -6.584 -8.100 3.424 1.00 18.15 348 HIS C C 1
ATOM 8265 O O . HIS C 1 348 ? -6.449 -7.001 2.877 1.00 17.61 348 HIS C O 1
ATOM 8272 N N . PRO C 1 349 ? -7.643 -8.369 4.190 1.00 17.16 349 PRO C N 1
ATOM 8273 C CA . PRO C 1 349 ? -8.559 -7.302 4.549 1.00 18.14 349 PRO C CA 1
ATOM 8274 C C . PRO C 1 349 ? -7.840 -6.470 5.580 1.00 19.66 349 PRO C C 1
ATOM 8275 O O . PRO C 1 349 ? -7.686 -6.907 6.725 1.00 20.46 349 PRO C O 1
ATOM 8279 N N . LEU C 1 350 ? -7.350 -5.309 5.138 1.00 18.60 350 LEU C N 1
ATOM 8280 C CA . LEU C 1 350 ? -6.305 -4.564 5.839 1.00 22.30 350 LEU C CA 1
ATOM 8281 C C . LEU C 1 350 ? -6.456 -4.615 7.350 1.00 20.35 350 LEU C C 1
ATOM 8282 O O . LEU C 1 350 ? -5.567 -5.106 8.048 1.00 17.52 350 LEU C O 1
ATOM 8287 N N . GLY C 1 351 ? -7.581 -4.098 7.861 1.00 16.92 351 GLY C N 1
ATOM 8288 C CA . GLY C 1 351 ? -7.748 -3.985 9.300 1.00 19.79 351 GLY C CA 1
ATOM 8289 C C . GLY C 1 351 ? -7.709 -5.321 10.015 1.00 19.32 351 GLY C C 1
ATOM 8290 O O . GLY C 1 351 ? -7.208 -5.414 11.135 1.00 17.75 351 GLY C O 1
ATOM 8291 N N . ALA C 1 352 ? -8.231 -6.367 9.390 1.00 17.20 352 ALA C N 1
ATOM 8292 C CA . ALA C 1 352 ? -8.273 -7.668 10.052 1.00 19.25 352 ALA C CA 1
ATOM 8293 C C . ALA C 1 352 ? -6.922 -8.369 10.069 1.00 17.54 352 ALA C C 1
ATOM 8294 O O . ALA C 1 352 ? -6.647 -9.133 10.996 1.00 19.25 352 ALA C O 1
ATOM 8296 N N . SER C 1 353 ? -6.076 -8.111 9.075 1.00 18.97 353 SER C N 1
ATOM 8297 C CA . SER C 1 353 ? -4.880 -8.922 8.878 1.00 18.66 353 SER C CA 1
ATOM 8298 C C . SER C 1 353 ? -3.981 -8.935 10.099 1.00 18.10 353 SER C C 1
ATOM 8299 O O . SER C 1 353 ? -3.556 -9.999 10.547 1.00 20.18 353 SER C O 1
ATOM 8302 N N . GLY C 1 354 ? -3.653 -7.763 10.640 1.00 17.49 354 GLY C N 1
ATOM 8303 C CA . GLY C 1 354 ? -2.749 -7.739 11.770 1.00 17.46 354 GLY C CA 1
ATOM 8304 C C . GLY C 1 354 ? -3.323 -8.440 12.983 1.00 18.06 354 GLY C C 1
ATOM 8305 O O . GLY C 1 354 ? -2.577 -8.984 13.805 1.00 18.45 354 GLY C O 1
ATOM 8306 N N . ALA C 1 355 ? -4.649 -8.440 13.117 1.00 17.27 355 ALA C N 1
ATOM 8307 C CA . ALA C 1 355 ? -5.273 -9.204 14.188 1.00 15.81 355 ALA C CA 1
ATOM 8308 C C . ALA C 1 355 ? -5.202 -10.692 13.880 1.00 21.00 355 ALA C C 1
ATOM 8309 O O . ALA C 1 355 ? -4.838 -11.504 14.742 1.00 17.56 355 ALA C O 1
ATOM 8311 N N . ARG C 1 356 ? -5.559 -11.066 12.646 1.00 18.74 356 ARG C N 1
ATOM 8312 C CA . ARG C 1 356 ? -5.532 -12.471 12.259 1.00 17.09 356 ARG C CA 1
ATOM 8313 C C . ARG C 1 356 ? -4.193 -13.108 12.556 1.00 15.42 356 ARG C C 1
ATOM 8314 O O . ARG C 1 356 ? -4.133 -14.208 13.117 1.00 17.73 356 ARG C O 1
ATOM 8322 N N . ILE C 1 357 ? -3.107 -12.438 12.179 1.00 18.39 357 ILE C N 1
ATOM 8323 C CA . ILE C 1 357 ? -1.843 -13.143 12.217 1.00 17.56 357 ILE C CA 1
ATOM 8324 C C . ILE C 1 357 ? -1.367 -13.272 13.642 1.00 17.72 357 ILE C C 1
ATOM 8325 O O . ILE C 1 357 ? -0.753 -14.274 13.999 1.00 19.12 357 ILE C O 1
ATOM 8330 N N . VAL C 1 358 ? -1.704 -12.312 14.502 1.00 18.28 358 VAL C N 1
ATOM 8331 C CA . VAL C 1 358 ? -1.431 -12.508 15.919 1.00 18.64 358 VAL C CA 1
ATOM 8332 C C . VAL C 1 358 ? -2.297 -13.638 16.447 1.00 17.23 358 VAL C C 1
ATOM 8333 O O . VAL C 1 358 ? -1.830 -14.540 17.149 1.00 16.70 358 VAL C O 1
ATOM 8337 N N . GLY C 1 359 ? -3.569 -13.630 16.073 1.00 18.63 359 GLY C N 1
ATOM 8338 C CA . GLY C 1 359 ? -4.462 -14.671 16.538 1.00 18.75 359 GLY C CA 1
ATOM 8339 C C . GLY C 1 359 ? -4.040 -16.049 16.071 1.00 21.35 359 GLY C C 1
ATOM 8340 O O . GLY C 1 359 ? -4.071 -17.013 16.839 1.00 21.22 359 GLY C O 1
ATOM 8341 N N . THR C 1 360 ? -3.648 -16.165 14.805 1.00 20.42 360 THR C N 1
ATOM 8342 C CA . THR C 1 360 ? -3.278 -17.467 14.281 1.00 22.68 360 THR C CA 1
ATOM 8343 C C . THR C 1 360 ? -1.900 -17.876 14.761 1.00 23.14 360 THR C C 1
ATOM 8344 O O . THR C 1 360 ? -1.634 -19.068 14.919 1.00 21.25 360 THR C O 1
ATOM 8348 N N . LEU C 1 361 ? -1.021 -16.905 14.994 1.00 21.51 361 LEU C N 1
ATOM 8349 C CA . LEU C 1 361 ? 0.240 -17.185 15.666 1.00 20.88 361 LEU C CA 1
ATOM 8350 C C . LEU C 1 361 ? -0.013 -17.849 17.012 1.00 21.13 361 LEU C C 1
ATOM 8351 O O . LEU C 1 361 ? 0.630 -18.843 17.364 1.00 19.97 361 LEU C O 1
ATOM 8356 N N . ALA C 1 362 ? -0.964 -17.300 17.778 1.00 19.90 362 ALA C N 1
ATOM 8357 C CA . ALA C 1 362 ? -1.278 -17.852 19.084 1.00 23.04 362 ALA C CA 1
ATOM 8358 C C . ALA C 1 362 ? -1.784 -19.278 18.957 1.00 23.94 362 ALA C C 1
ATOM 8359 O O . ALA C 1 362 ? -1.374 -20.162 19.719 1.00 21.95 362 ALA C O 1
ATOM 8361 N N . HIS C 1 363 ? -2.670 -19.522 17.987 1.00 24.05 363 HIS C N 1
ATOM 8362 C CA . HIS C 1 363 ? -3.167 -20.873 17.768 1.00 22.86 363 HIS C CA 1
ATOM 8363 C C . HIS C 1 363 ? -2.045 -21.794 17.324 1.00 22.65 363 HIS C C 1
ATOM 8364 O O . HIS C 1 363 ? -1.983 -22.954 17.743 1.00 23.83 363 HIS C O 1
ATOM 8371 N N . GLU C 1 364 ? -1.161 -21.293 16.468 1.00 23.77 364 GLU C N 1
ATOM 8372 C CA . GLU C 1 364 ? -0.068 -22.117 15.990 1.00 24.94 364 GLU C CA 1
ATOM 8373 C C . GLU C 1 364 ? 0.834 -22.520 17.143 1.00 24.48 364 GLU C C 1
ATOM 8374 O O . GLU C 1 364 ? 1.193 -23.694 17.283 1.00 27.14 364 GLU C O 1
ATOM 8380 N N . LEU C 1 365 ? 1.186 -21.562 17.999 1.00 23.68 365 LEU C N 1
ATOM 8381 C CA . LEU C 1 365 ? 2.004 -21.889 19.161 1.00 23.41 365 LEU C CA 1
ATOM 8382 C C . LEU C 1 365 ? 1.287 -22.880 20.066 1.00 24.68 365 LEU C C 1
ATOM 8383 O O . LEU C 1 365 ? 1.932 -23.735 20.689 1.00 24.47 365 LEU C O 1
ATOM 8388 N N . HIS C 1 366 ? -0.038 -22.765 20.162 1.00 21.16 366 HIS C N 1
ATOM 8389 C CA . HIS C 1 366 ? -0.835 -23.749 20.874 1.00 26.25 366 HIS C CA 1
ATOM 8390 C C . HIS C 1 366 ? -0.720 -25.120 20.225 1.00 25.88 366 HIS C C 1
ATOM 8391 O O . HIS C 1 366 ? -0.521 -26.123 20.915 1.00 26.54 366 HIS C O 1
ATOM 8398 N N . ARG C 1 367 ? -0.820 -25.181 18.897 1.00 25.78 367 ARG C N 1
ATOM 8399 C CA . ARG C 1 367 ? -0.659 -26.464 18.215 1.00 28.15 367 ARG C CA 1
ATOM 8400 C C . ARG C 1 367 ? 0.729 -27.038 18.431 1.00 28.43 367 ARG C C 1
ATOM 8401 O O . ARG C 1 367 ? 0.885 -28.246 18.615 1.00 32.42 367 ARG C O 1
ATOM 8409 N N . ARG C 1 368 ? 1.752 -26.193 18.406 1.00 30.02 368 ARG C N 1
ATOM 8410 C CA . ARG C 1 368 ? 3.105 -26.705 18.563 1.00 29.75 368 ARG C CA 1
ATOM 8411 C C . ARG C 1 368 ? 3.458 -27.039 19.993 1.00 28.98 368 ARG C C 1
ATOM 8412 O O . ARG C 1 368 ? 4.591 -27.443 20.246 1.00 34.47 368 ARG C O 1
ATOM 8420 N N . GLY C 1 369 ? 2.523 -26.909 20.926 1.00 30.50 369 GLY C N 1
ATOM 8421 C CA . GLY C 1 369 ? 2.840 -27.198 22.307 1.00 30.30 369 GLY C CA 1
ATOM 8422 C C . GLY C 1 369 ? 3.727 -26.161 22.950 1.00 31.91 369 GLY C C 1
ATOM 8423 O O . GLY C 1 369 ? 4.443 -26.473 23.905 1.00 30.61 369 GLY C O 1
ATOM 8424 N N . GLY C 1 370 ? 3.718 -24.936 22.438 1.00 26.73 370 GLY C N 1
ATOM 8425 C CA . GLY C 1 370 ? 4.405 -23.831 23.069 1.00 22.11 370 GLY C CA 1
ATOM 8426 C C . GLY C 1 370 ? 5.519 -23.287 22.196 1.00 20.70 370 GLY C C 1
ATOM 8427 O O . GLY C 1 370 ? 5.817 -23.794 21.116 1.00 24.75 370 GLY C O 1
ATOM 8428 N N . GLY C 1 371 ? 6.144 -22.232 22.691 1.00 21.10 371 GLY C N 1
ATOM 8429 C CA . GLY C 1 371 ? 7.262 -21.645 21.998 1.00 24.10 371 GLY C CA 1
ATOM 8430 C C . GLY C 1 371 ? 7.064 -20.168 21.772 1.00 22.98 371 GLY C C 1
ATOM 8431 O O . GLY C 1 371 ? 6.054 -19.578 22.148 1.00 26.35 371 GLY C O 1
ATOM 8432 N N . TRP C 1 372 ? 8.076 -19.565 21.157 1.00 24.16 372 TRP C N 1
ATOM 8433 C CA . TRP C 1 372 ? 8.109 -18.138 20.900 1.00 25.51 372 TRP C CA 1
ATOM 8434 C C . TRP C 1 372 ? 7.572 -17.886 19.504 1.00 25.18 372 TRP C C 1
ATOM 8435 O O . TRP C 1 372 ? 7.930 -18.596 18.554 1.00 26.60 372 TRP C O 1
ATOM 8446 N N . GLY C 1 373 ? 6.696 -16.900 19.382 1.00 22.81 373 GLY C N 1
ATOM 8447 C CA . GLY C 1 373 ? 6.116 -16.547 18.104 1.00 22.10 373 GLY C CA 1
ATOM 8448 C C . GLY C 1 373 ? 6.315 -15.072 17.828 1.00 21.97 373 GLY C C 1
ATOM 8449 O O . GLY C 1 373 ? 6.297 -14.245 18.738 1.00 20.51 373 GLY C O 1
ATOM 8450 N N . LEU C 1 374 ? 6.507 -14.751 16.561 1.00 19.72 374 LEU C N 1
ATOM 8451 C CA . LEU C 1 374 ? 6.610 -13.376 16.130 1.00 22.46 374 LEU C CA 1
ATOM 8452 C C . LEU C 1 374 ? 5.571 -13.159 15.049 1.00 21.77 374 LEU C C 1
ATOM 8453 O O . LEU C 1 374 ? 5.469 -13.953 14.111 1.00 21.34 374 LEU C O 1
ATOM 8458 N N . ALA C 1 375 ? 4.783 -12.116 15.198 1.00 20.92 375 ALA C N 1
ATOM 8459 C CA . ALA C 1 375 ? 3.920 -11.674 14.121 1.00 19.13 375 ALA C CA 1
ATOM 8460 C C . ALA C 1 375 ? 4.386 -10.286 13.725 1.00 20.78 375 ALA C C 1
ATOM 8461 O O . ALA C 1 375 ? 4.719 -9.469 14.592 1.00 23.60 375 ALA C O 1
ATOM 8463 N N . ALA C 1 376 ? 4.457 -10.037 12.426 1.00 18.59 376 ALA C N 1
ATOM 8464 C CA . ALA C 1 376 ? 4.985 -8.789 11.915 1.00 20.84 376 ALA C CA 1
ATOM 8465 C C . ALA C 1 376 ? 4.164 -8.419 10.700 1.00 19.84 376 ALA C C 1
ATOM 8466 O O . ALA C 1 376 ? 3.768 -9.290 9.929 1.00 21.98 376 ALA C O 1
ATOM 8468 N N . ILE C 1 377 ? 3.907 -7.132 10.535 1.00 20.79 377 ILE C N 1
ATOM 8469 C CA . ILE C 1 377 ? 3.048 -6.688 9.447 1.00 20.27 377 ILE C CA 1
ATOM 8470 C C . ILE C 1 377 ? 3.581 -5.363 8.937 1.00 21.35 377 ILE C C 1
ATOM 8471 O O . ILE C 1 377 ? 3.847 -4.442 9.718 1.00 19.24 377 ILE C O 1
ATOM 8476 N N . CYS C 1 378 ? 3.792 -5.285 7.624 1.00 21.37 378 CYS C N 1
ATOM 8477 C CA . CYS C 1 378 ? 4.145 -3.998 7.063 1.00 17.89 378 CYS C CA 1
ATOM 8478 C C . CYS C 1 378 ? 2.891 -3.189 6.849 1.00 19.85 378 CYS C C 1
ATOM 8479 O O . CYS C 1 378 ? 1.774 -3.714 6.758 1.00 17.56 378 CYS C O 1
ATOM 8482 N N . ILE C 1 379 ? 3.086 -1.877 6.851 1.00 19.60 379 ILE C N 1
ATOM 8483 C CA . ILE C 1 379 ? 2.015 -0.902 6.740 1.00 19.39 379 ILE C CA 1
ATOM 8484 C C . ILE C 1 379 ? 2.337 0.029 5.582 1.00 18.39 379 ILE C C 1
ATOM 8485 O O . ILE C 1 379 ? 3.477 0.430 5.406 1.00 18.70 379 ILE C O 1
ATOM 8490 N N . GLY C 1 380 ? 1.310 0.408 4.833 1.00 20.05 380 GLY C N 1
ATOM 8491 C CA . GLY C 1 380 ? 1.451 1.152 3.601 1.00 18.19 380 GLY C CA 1
ATOM 8492 C C . GLY C 1 380 ? 2.182 2.468 3.467 1.00 21.33 380 GLY C C 1
ATOM 8493 O O . GLY C 1 380 ? 2.842 2.696 2.442 1.00 20.59 380 GLY C O 1
ATOM 8494 N N . VAL C 1 381 ? 2.097 3.336 4.452 1.00 19.32 381 VAL C N 1
ATOM 8495 C CA . VAL C 1 381 ? 2.774 4.622 4.328 1.00 18.58 381 VAL C CA 1
ATOM 8496 C C . VAL C 1 381 ? 4.145 4.596 4.996 1.00 19.97 381 VAL C C 1
ATOM 8497 O O . VAL C 1 381 ? 4.638 5.602 5.479 1.00 25.30 381 VAL C O 1
ATOM 8501 N N . GLY C 1 382 ? 4.735 3.407 5.037 1.00 22.20 382 GLY C N 1
ATOM 8502 C CA . GLY C 1 382 ? 6.052 3.235 5.615 1.00 23.15 382 GLY C CA 1
ATOM 8503 C C . GLY C 1 382 ? 6.067 2.871 7.079 1.00 23.62 382 GLY C C 1
ATOM 8504 O O . GLY C 1 382 ? 6.774 3.522 7.844 1.00 22.89 382 GLY C O 1
ATOM 8505 N N . GLN C 1 383 ? 5.310 1.861 7.505 1.00 19.97 383 GLN C N 1
ATOM 8506 C CA . GLN C 1 383 ? 5.391 1.507 8.910 1.00 20.38 383 GLN C CA 1
ATOM 8507 C C . GLN C 1 383 ? 5.415 -0.008 9.037 1.00 18.57 383 GLN C C 1
ATOM 8508 O O . GLN C 1 383 ? 5.224 -0.748 8.070 1.00 19.70 383 GLN C O 1
ATOM 8514 N N . GLY C 1 384 ? 5.632 -0.459 10.261 1.00 22.56 384 GLY C N 1
ATOM 8515 C CA . GLY C 1 384 ? 5.615 -1.876 10.550 1.00 19.67 384 GLY C CA 1
ATOM 8516 C C . GLY C 1 384 ? 5.315 -2.081 12.011 1.00 18.19 384 GLY C C 1
ATOM 8517 O O . GLY C 1 384 ? 5.654 -1.247 12.852 1.00 20.50 384 GLY C O 1
ATOM 8518 N N . LEU C 1 385 ? 4.641 -3.177 12.306 1.00 18.40 385 LEU C N 1
ATOM 8519 C CA . LEU C 1 385 ? 4.313 -3.549 13.665 1.00 20.79 385 LEU C CA 1
ATOM 8520 C C . LEU C 1 385 ? 4.773 -4.970 13.863 1.00 19.54 385 LEU C C 1
ATOM 8521 O O . LEU C 1 385 ? 4.818 -5.759 12.921 1.00 19.92 385 LEU C O 1
ATOM 8526 N N . ALA C 1 386 ? 5.139 -5.275 15.087 1.00 18.18 386 ALA C N 1
ATOM 8527 C CA . ALA C 1 386 ? 5.486 -6.638 15.405 1.00 17.64 386 ALA C CA 1
ATOM 8528 C C . ALA C 1 386 ? 5.000 -6.919 16.803 1.00 19.90 386 ALA C C 1
ATOM 8529 O O . ALA C 1 386 ? 4.961 -6.030 17.656 1.00 17.61 386 ALA C O 1
ATOM 8531 N N . VAL C 1 387 ? 4.591 -8.150 17.002 1.00 19.98 387 VAL C N 1
ATOM 8532 C CA . VAL C 1 387 ? 4.182 -8.656 18.295 1.00 19.17 387 VAL C CA 1
ATOM 8533 C C . VAL C 1 387 ? 4.920 -9.960 18.513 1.00 21.27 387 VAL C C 1
ATOM 8534 O O . VAL C 1 387 ? 5.041 -10.777 17.593 1.00 17.56 387 VAL C O 1
ATOM 8538 N N . VAL C 1 388 ? 5.444 -10.138 19.720 1.00 18.66 388 VAL C N 1
ATOM 8539 C CA . VAL C 1 388 ? 6.064 -11.388 20.113 1.00 19.30 388 VAL C CA 1
ATOM 8540 C C . VAL C 1 388 ? 5.156 -12.064 21.117 1.00 17.38 388 VAL C C 1
ATOM 8541 O O . VAL C 1 388 ? 4.696 -11.432 22.083 1.00 17.86 388 VAL C O 1
ATOM 8545 N N . LEU C 1 389 ? 4.862 -13.329 20.847 1.00 17.63 389 LEU C N 1
ATOM 8546 C CA . LEU C 1 389 ? 4.042 -14.187 21.678 1.00 18.39 389 LEU C CA 1
ATOM 8547 C C . LEU C 1 389 ? 4.904 -15.301 22.250 1.00 19.77 389 LEU C C 1
ATOM 8548 O O . LEU C 1 389 ? 5.871 -15.753 21.630 1.00 21.98 389 LEU C O 1
ATOM 8553 N N . HIS C 1 390 ? 4.547 -15.732 23.445 1.00 21.09 390 HIS C N 1
ATOM 8554 C CA . HIS C 1 390 ? 5.152 -16.926 23.997 1.00 20.28 390 HIS C CA 1
ATOM 8555 C C . HIS C 1 390 ? 4.059 -17.759 24.637 1.00 19.42 390 HIS C C 1
ATOM 8556 O O . HIS C 1 390 ? 3.252 -17.245 25.412 1.00 21.37 390 HIS C O 1
ATOM 8563 N N . ARG C 1 391 ? 3.997 -19.023 24.249 1.00 23.33 391 ARG C N 1
ATOM 8564 C CA . ARG C 1 391 ? 3.207 -19.998 24.970 1.00 21.84 391 ARG C CA 1
ATOM 8565 C C . ARG C 1 391 ? 4.155 -20.887 25.747 1.00 22.02 391 ARG C C 1
ATOM 8566 O O . ARG C 1 391 ? 5.127 -21.393 25.190 1.00 23.08 391 ARG C O 1
ATOM 8575 N N . MET D 1 1 ? 25.767 9.469 44.662 1.00 43.60 1 MET D N 1
ATOM 8576 C CA . MET D 1 1 ? 26.797 8.801 43.859 1.00 45.62 1 MET D CA 1
ATOM 8577 C C . MET D 1 1 ? 26.318 7.572 43.078 1.00 39.79 1 MET D C 1
ATOM 8578 O O . MET D 1 1 ? 26.273 6.444 43.580 1.00 38.62 1 MET D O 1
ATOM 8583 N N . THR D 1 2 ? 26.012 7.820 41.814 1.00 34.42 2 THR D N 1
ATOM 8584 C CA . THR D 1 2 ? 25.423 6.805 40.953 1.00 33.49 2 THR D CA 1
ATOM 8585 C C . THR D 1 2 ? 26.465 5.788 40.497 1.00 32.52 2 THR D C 1
ATOM 8586 O O . THR D 1 2 ? 27.607 6.138 40.168 1.00 27.03 2 THR D O 1
ATOM 8590 N N . ASP D 1 3 ? 26.064 4.517 40.488 1.00 30.03 3 ASP D N 1
ATOM 8591 C CA . ASP D 1 3 ? 26.944 3.483 39.982 1.00 28.84 3 ASP D CA 1
ATOM 8592 C C . ASP D 1 3 ? 27.077 3.652 38.475 1.00 23.67 3 ASP D C 1
ATOM 8593 O O . ASP D 1 3 ? 26.112 3.982 37.785 1.00 25.58 3 ASP D O 1
ATOM 8598 N N . VAL D 1 4 ? 28.280 3.434 37.961 1.00 21.89 4 VAL D N 1
ATOM 8599 C CA . VAL D 1 4 ? 28.576 3.678 36.557 1.00 19.92 4 VAL D CA 1
ATOM 8600 C C . VAL D 1 4 ? 29.187 2.423 35.955 1.00 21.38 4 VAL D C 1
ATOM 8601 O O . VAL D 1 4 ? 30.144 1.866 36.507 1.00 22.87 4 VAL D O 1
ATOM 8605 N N . TYR D 1 5 ? 28.681 2.032 34.791 1.00 21.62 5 TYR D N 1
ATOM 8606 C CA . TYR D 1 5 ? 29.041 0.770 34.164 1.00 24.79 5 TYR D CA 1
ATOM 8607 C C . TYR D 1 5 ? 29.652 0.999 32.792 1.00 22.30 5 TYR D C 1
ATOM 8608 O O . TYR D 1 5 ? 29.346 1.977 32.109 1.00 22.31 5 TYR D O 1
ATOM 8617 N N . ILE D 1 6 ? 30.529 0.086 32.402 1.00 21.20 6 ILE D N 1
ATOM 8618 C CA . ILE D 1 6 ? 30.918 -0.066 31.010 1.00 18.43 6 ILE D CA 1
ATOM 8619 C C . ILE D 1 6 ? 29.861 -0.967 30.377 1.00 25.80 6 ILE D C 1
ATOM 8620 O O . ILE D 1 6 ? 29.705 -2.129 30.772 1.00 24.89 6 ILE D O 1
ATOM 8625 N N . LEU D 1 7 ? 29.073 -0.402 29.457 1.00 18.77 7 LEU D N 1
ATOM 8626 C CA . LEU D 1 7 ? 27.999 -1.146 28.817 1.00 21.88 7 LEU D CA 1
ATOM 8627 C C . LEU D 1 7 ? 28.507 -1.850 27.573 1.00 28.90 7 LEU D C 1
ATOM 8628 O O . LEU D 1 7 ? 27.961 -2.882 27.165 1.00 26.49 7 LEU D O 1
ATOM 8633 N N . ASP D 1 8 ? 29.552 -1.296 26.970 1.00 25.13 8 ASP D N 1
ATOM 8634 C CA . ASP D 1 8 ? 30.233 -1.933 25.863 1.00 20.35 8 ASP D CA 1
ATOM 8635 C C . ASP D 1 8 ? 31.589 -1.277 25.726 1.00 27.18 8 ASP D C 1
ATOM 8636 O O . ASP D 1 8 ? 31.796 -0.140 26.159 1.00 21.70 8 ASP D O 1
ATOM 8641 N N . ALA D 1 9 ? 32.504 -2.009 25.104 1.00 24.67 9 ALA D N 1
ATOM 8642 C CA . ALA D 1 9 ? 33.843 -1.505 24.838 1.00 22.02 9 ALA D CA 1
ATOM 8643 C C . ALA D 1 9 ? 34.282 -2.096 23.516 1.00 27.45 9 ALA D C 1
ATOM 8644 O O . ALA D 1 9 ? 34.322 -3.322 23.364 1.00 22.52 9 ALA D O 1
ATOM 8646 N N . VAL D 1 10 ? 34.622 -1.230 22.570 1.00 19.89 10 VAL D N 1
ATOM 8647 C CA . VAL D 1 10 ? 35.047 -1.693 21.265 1.00 21.80 10 VAL D CA 1
ATOM 8648 C C . VAL D 1 10 ? 36.300 -0.923 20.882 1.00 22.50 10 VAL D C 1
ATOM 8649 O O . VAL D 1 10 ? 36.578 0.162 21.400 1.00 20.80 10 VAL D O 1
ATOM 8653 N N . ARG D 1 11 ? 37.071 -1.505 19.974 1.00 20.95 11 ARG D N 1
ATOM 8654 C CA . ARG D 1 11 ? 38.185 -0.776 19.394 1.00 22.68 11 ARG D CA 1
ATOM 8655 C C . ARG D 1 11 ? 38.454 -1.318 18.005 1.00 26.13 11 ARG D C 1
ATOM 8656 O O . ARG D 1 11 ? 38.059 -2.431 17.656 1.00 21.72 11 ARG D O 1
ATOM 8664 N N . THR D 1 12 ? 39.119 -0.499 17.213 1.00 22.86 12 THR D N 1
ATOM 8665 C CA . THR D 1 12 ? 39.708 -1.010 16.006 1.00 22.16 12 THR D CA 1
ATOM 8666 C C . THR D 1 12 ? 40.898 -1.880 16.389 1.00 21.86 12 THR D C 1
ATOM 8667 O O . THR D 1 12 ? 41.481 -1.716 17.462 1.00 24.08 12 THR D O 1
ATOM 8671 N N . PRO D 1 13 ? 41.292 -2.789 15.527 1.00 20.43 13 PRO D N 1
ATOM 8672 C CA . PRO D 1 13 ? 42.654 -3.310 15.634 1.00 22.63 13 PRO D CA 1
ATOM 8673 C C . PRO D 1 13 ? 43.584 -2.114 15.577 1.00 19.89 13 PRO D C 1
ATOM 8674 O O . PRO D 1 13 ? 43.205 -1.071 15.042 1.00 20.31 13 PRO D O 1
ATOM 8678 N N . PHE D 1 14 ? 44.784 -2.225 16.107 1.00 20.78 14 PHE D N 1
ATOM 8679 C CA . PHE D 1 14 ? 45.744 -1.141 16.015 1.00 18.62 14 PHE D CA 1
ATOM 8680 C C . PHE D 1 14 ? 46.709 -1.420 14.875 1.00 24.56 14 PHE D C 1
ATOM 8681 O O . PHE D 1 14 ? 47.340 -2.486 14.822 1.00 22.19 14 PHE D O 1
ATOM 8689 N N . GLY D 1 15 ? 46.805 -0.465 13.963 1.00 22.52 15 GLY D N 1
ATOM 8690 C CA . GLY D 1 15 ? 47.763 -0.570 12.891 1.00 24.66 15 GLY D CA 1
ATOM 8691 C C . GLY D 1 15 ? 49.097 -0.013 13.321 1.00 19.47 15 GLY D C 1
ATOM 8692 O O . GLY D 1 15 ? 49.175 0.827 14.219 1.00 21.16 15 GLY D O 1
ATOM 8693 N N . ARG D 1 16 ? 50.172 -0.511 12.706 1.00 20.08 16 ARG D N 1
ATOM 8694 C CA . ARG D 1 16 ? 51.416 0.093 13.132 1.00 20.65 16 ARG D CA 1
ATOM 8695 C C . ARG D 1 16 ? 51.602 1.424 12.420 1.00 19.29 16 ARG D C 1
ATOM 8696 O O . ARG D 1 16 ? 50.797 1.839 11.573 1.00 19.35 16 ARG D O 1
ATOM 8704 N N . TYR D 1 17 ? 52.707 2.065 12.754 1.00 19.67 17 TYR D N 1
ATOM 8705 C CA . TYR D 1 17 ? 53.020 3.348 12.172 1.00 23.22 17 TYR D CA 1
ATOM 8706 C C . TYR D 1 17 ? 53.238 3.176 10.675 1.00 27.07 17 TYR D C 1
ATOM 8707 O O . TYR D 1 17 ? 53.976 2.283 10.240 1.00 24.04 17 TYR D O 1
ATOM 8716 N N . GLY D 1 18 ? 52.598 4.036 9.890 1.00 21.68 18 GLY D N 1
ATOM 8717 C CA . GLY D 1 18 ? 52.683 3.898 8.449 1.00 25.43 18 GLY D CA 1
ATOM 8718 C C . GLY D 1 18 ? 52.008 2.660 7.920 1.00 25.57 18 GLY D C 1
ATOM 8719 O O . GLY D 1 18 ? 52.153 2.350 6.731 1.00 27.94 18 GLY D O 1
ATOM 8720 N N . GLY D 1 19 ? 51.243 1.972 8.760 1.00 25.27 19 GLY D N 1
ATOM 8721 C CA . GLY D 1 19 ? 50.702 0.652 8.505 1.00 26.16 19 GLY D CA 1
ATOM 8722 C C . GLY D 1 19 ? 49.263 0.655 8.030 1.00 24.04 19 GLY D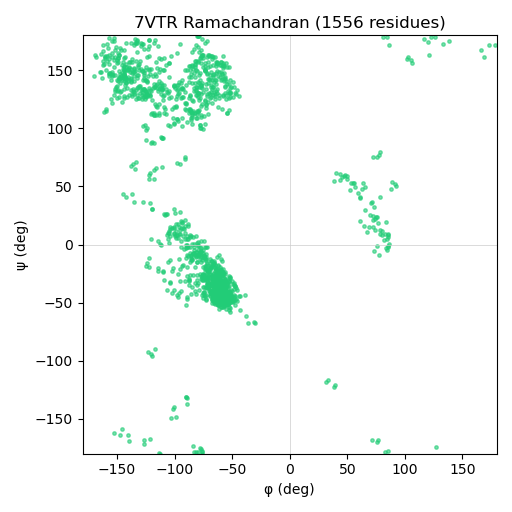 C 1
ATOM 8723 O O . GLY D 1 19 ? 48.803 1.589 7.362 1.00 24.39 19 GLY D O 1
ATOM 8724 N N . ALA D 1 20 ? 48.535 -0.410 8.391 1.00 24.31 20 ALA D N 1
ATOM 8725 C CA . ALA D 1 20 ? 47.242 -0.701 7.784 1.00 22.66 20 ALA D CA 1
ATOM 8726 C C . ALA D 1 20 ? 46.176 0.351 8.071 1.00 23.08 20 ALA D C 1
ATOM 8727 O O . ALA D 1 20 ? 45.180 0.413 7.343 1.00 20.85 20 ALA D O 1
ATOM 8729 N N . LEU D 1 21 ? 46.319 1.129 9.142 1.00 23.88 21 LEU D N 1
ATOM 8730 C CA . LEU D 1 21 ? 45.349 2.162 9.468 1.00 23.00 21 LEU D CA 1
ATOM 8731 C C . LEU D 1 21 ? 45.887 3.542 9.167 1.00 21.47 21 LEU D C 1
ATOM 8732 O O . LEU D 1 21 ? 45.242 4.544 9.492 1.00 19.15 21 LEU D O 1
ATOM 8737 N N . SER D 1 22 ? 47.068 3.611 8.575 1.00 19.32 22 SER D N 1
ATOM 8738 C CA . SER D 1 22 ? 47.727 4.883 8.358 1.00 18.80 22 SER D CA 1
ATOM 8739 C C . SER D 1 22 ? 47.019 5.739 7.326 1.00 18.72 22 SER D C 1
ATOM 8740 O O . SER D 1 22 ? 47.290 6.940 7.254 1.00 19.55 22 SER D O 1
ATOM 8743 N N . GLY D 1 23 ? 46.134 5.156 6.535 1.00 18.37 23 GLY D N 1
ATOM 8744 C CA . GLY D 1 23 ? 45.292 5.885 5.618 1.00 19.92 23 GLY D CA 1
ATOM 8745 C C . GLY D 1 23 ? 43.991 6.352 6.215 1.00 21.30 23 GLY D C 1
ATOM 8746 O O . GLY D 1 23 ? 43.196 7.010 5.539 1.00 23.20 23 GLY D O 1
ATOM 8747 N N . ILE D 1 24 ? 43.727 6.033 7.474 1.00 20.83 24 ILE D N 1
ATOM 8748 C CA . ILE D 1 24 ? 42.462 6.385 8.093 1.00 18.63 24 ILE D CA 1
ATOM 8749 C C . ILE D 1 24 ? 42.678 7.641 8.923 1.00 17.23 24 ILE D C 1
ATOM 8750 O O . ILE D 1 24 ? 43.502 7.652 9.853 1.00 17.17 24 ILE D O 1
ATOM 8755 N N . ARG D 1 25 ? 41.964 8.707 8.573 1.00 18.26 25 ARG D N 1
ATOM 8756 C CA . ARG D 1 25 ? 42.052 9.913 9.390 1.00 20.08 25 ARG D CA 1
ATOM 8757 C C . ARG D 1 25 ? 41.679 9.585 10.836 1.00 17.80 25 ARG D C 1
ATOM 8758 O O . ARG D 1 25 ? 40.791 8.762 11.077 1.00 16.75 25 ARG D O 1
ATOM 8766 N N . PRO D 1 26 ? 42.347 10.196 11.816 1.00 16.74 26 PRO D N 1
ATOM 8767 C CA . PRO D 1 26 ? 41.991 9.926 13.216 1.00 18.06 26 PRO D CA 1
ATOM 8768 C C . PRO D 1 26 ? 40.543 10.255 13.536 1.00 19.73 26 PRO D C 1
ATOM 8769 O O . PRO D 1 26 ? 39.948 9.579 14.383 1.00 21.10 26 PRO D O 1
ATOM 8773 N N . ASP D 1 27 ? 39.935 11.252 12.886 1.00 19.15 27 ASP D N 1
ATOM 8774 C CA . ASP D 1 27 ? 38.531 11.503 13.195 1.00 17.64 27 ASP D CA 1
ATOM 8775 C C . ASP D 1 27 ? 37.656 10.389 12.644 1.00 18.92 27 ASP D C 1
ATOM 8776 O O . ASP D 1 27 ? 36.632 10.037 13.243 1.00 18.71 27 ASP D O 1
ATOM 8781 N N . ASP D 1 28 ? 38.046 9.817 11.513 1.00 18.23 28 ASP D N 1
ATOM 8782 C CA . ASP D 1 28 ? 37.330 8.650 11.019 1.00 16.84 28 ASP D CA 1
ATOM 8783 C C . ASP D 1 28 ? 37.572 7.432 11.895 1.00 17.68 28 ASP D C 1
ATOM 8784 O O . ASP D 1 28 ? 36.656 6.630 12.079 1.00 20.44 28 ASP D O 1
ATOM 8789 N N . LEU D 1 29 ? 38.784 7.276 12.437 1.00 17.46 29 LEU D N 1
ATOM 8790 C CA . LEU D 1 29 ? 39.015 6.219 13.418 1.00 18.97 29 LEU D CA 1
ATOM 8791 C C . LEU D 1 29 ? 38.059 6.372 14.591 1.00 22.13 29 LEU D C 1
ATOM 8792 O O . LEU D 1 29 ? 37.377 5.422 14.992 1.00 19.03 29 LEU D O 1
ATOM 8797 N N . ALA D 1 30 ? 37.994 7.584 15.149 1.00 18.86 30 ALA D N 1
ATOM 8798 C CA . ALA D 1 30 ? 37.072 7.848 16.236 1.00 15.64 30 ALA D CA 1
ATOM 8799 C C . ALA D 1 30 ? 35.635 7.658 15.787 1.00 18.17 30 ALA D C 1
ATOM 8800 O O . ALA D 1 30 ? 34.837 7.046 16.498 1.00 18.69 30 ALA D O 1
ATOM 8802 N N . ALA D 1 31 ? 35.282 8.184 14.612 1.00 16.85 31 ALA D N 1
ATOM 8803 C CA . ALA D 1 31 ? 33.923 8.009 14.123 1.00 18.03 31 ALA D CA 1
ATOM 8804 C C . ALA D 1 31 ? 33.602 6.532 13.938 1.00 21.50 31 ALA D C 1
ATOM 8805 O O . ALA D 1 31 ? 32.474 6.088 14.203 1.00 19.67 31 ALA D O 1
ATOM 8807 N N . HIS D 1 32 ? 34.593 5.746 13.520 1.00 21.14 32 HIS D N 1
ATOM 8808 C CA . HIS D 1 32 ? 34.330 4.330 13.307 1.00 21.48 32 HIS D CA 1
ATOM 8809 C C . HIS D 1 32 ? 33.921 3.637 14.600 1.00 19.81 32 HIS D C 1
ATOM 8810 O O . HIS D 1 32 ? 32.907 2.937 14.638 1.00 20.86 32 HIS D O 1
ATOM 8817 N N . VAL D 1 33 ? 34.706 3.808 15.669 1.00 19.80 33 VAL D N 1
ATOM 8818 C CA . VAL D 1 33 ? 34.375 3.124 16.914 1.00 18.84 33 VAL D CA 1
ATOM 8819 C C . VAL D 1 33 ? 33.025 3.599 17.442 1.00 23.58 33 VAL D C 1
ATOM 8820 O O . VAL D 1 33 ? 32.306 2.839 18.101 1.00 20.85 33 VAL D O 1
ATOM 8824 N N . LEU D 1 34 ? 32.644 4.841 17.141 1.00 21.89 34 LEU D N 1
ATOM 8825 C CA . LEU D 1 34 ? 31.302 5.301 17.477 1.00 21.01 34 LEU D CA 1
ATOM 8826 C C . LEU D 1 34 ? 30.260 4.532 16.683 1.00 20.51 34 LEU D C 1
ATOM 8827 O O . LEU D 1 34 ? 29.276 4.032 17.241 1.00 20.46 34 LEU D O 1
ATOM 8832 N N . ARG D 1 35 ? 30.469 4.417 15.371 1.00 19.20 35 ARG D N 1
ATOM 8833 C CA . ARG D 1 35 ? 29.536 3.649 14.561 1.00 24.38 35 ARG D CA 1
ATOM 8834 C C . ARG D 1 35 ? 29.449 2.224 15.073 1.00 20.10 35 ARG D C 1
ATOM 8835 O O . ARG D 1 35 ? 28.367 1.628 15.093 1.00 22.05 35 ARG D O 1
ATOM 8843 N N . ALA D 1 36 ? 30.581 1.678 15.520 1.00 18.73 36 ALA D N 1
ATOM 8844 C CA . ALA D 1 36 ? 30.591 0.306 16.003 1.00 21.97 36 ALA D CA 1
ATOM 8845 C C . ALA D 1 36 ? 29.810 0.187 17.304 1.00 25.58 36 ALA D C 1
ATOM 8846 O O . ALA D 1 36 ? 29.022 -0.745 17.471 1.00 25.38 36 ALA D O 1
ATOM 8848 N N . LEU D 1 37 ? 29.975 1.155 18.213 1.00 21.47 37 LEU D N 1
ATOM 8849 C CA . LEU D 1 37 ? 29.190 1.147 19.439 1.00 20.62 37 LEU D CA 1
ATOM 8850 C C . LEU D 1 37 ? 27.707 1.153 19.125 1.00 21.66 37 LEU D C 1
ATOM 8851 O O . LEU D 1 37 ? 26.935 0.409 19.739 1.00 26.01 37 LEU D O 1
ATOM 8856 N N . ALA D 1 38 ? 27.294 1.967 18.151 1.00 20.26 38 ALA D N 1
ATOM 8857 C CA . ALA D 1 38 ? 25.897 1.990 17.739 1.00 25.91 38 ALA D CA 1
ATOM 8858 C C . ALA D 1 38 ? 25.490 0.661 17.119 1.00 30.33 38 ALA D C 1
ATOM 8859 O O . ALA D 1 38 ? 24.410 0.134 17.407 1.00 32.07 38 ALA D O 1
ATOM 8861 N N . GLU D 1 39 ? 26.335 0.119 16.239 1.00 26.27 39 GLU D N 1
ATOM 8862 C CA . GLU D 1 39 ? 25.984 -1.132 15.580 1.00 32.08 39 GLU D CA 1
ATOM 8863 C C . GLU D 1 39 ? 25.901 -2.259 16.602 1.00 29.20 39 GLU D C 1
ATOM 8864 O O . GLU D 1 39 ? 24.992 -3.096 16.546 1.00 31.51 39 GLU D O 1
ATOM 8870 N N . ARG D 1 40 ? 26.802 -2.245 17.584 1.00 28.31 40 ARG D N 1
ATOM 8871 C CA . ARG D 1 40 ? 26.897 -3.335 18.544 1.00 28.42 40 ARG D CA 1
ATOM 8872 C C . ARG D 1 40 ? 25.724 -3.366 19.518 1.00 28.82 40 ARG D C 1
ATOM 8873 O O . ARG D 1 40 ? 25.367 -4.435 20.021 1.00 31.14 40 ARG D O 1
ATOM 8881 N N . SER D 1 41 ? 25.116 -2.216 19.805 1.00 28.58 41 SER D N 1
ATOM 8882 C CA . SER D 1 41 ? 23.983 -2.137 20.722 1.00 30.27 41 SER D CA 1
ATOM 8883 C C . SER D 1 41 ? 22.781 -1.570 19.983 1.00 29.98 41 SER D C 1
ATOM 8884 O O . SER D 1 41 ? 22.559 -0.351 19.999 1.00 29.10 41 SER D O 1
ATOM 8887 N N . PRO D 1 42 ? 21.974 -2.409 19.322 1.00 27.92 42 PRO D N 1
ATOM 8888 C CA . PRO D 1 42 ? 20.791 -1.874 18.622 1.00 28.22 42 PRO D CA 1
ATOM 8889 C C . PRO D 1 42 ? 19.789 -1.221 19.555 1.00 27.03 42 PRO D C 1
ATOM 8890 O O . PRO D 1 42 ? 18.952 -0.445 19.083 1.00 27.50 42 PRO D O 1
ATOM 8894 N N . GLY D 1 43 ? 19.842 -1.506 20.856 1.00 25.30 43 GLY D N 1
ATOM 8895 C CA . GLY D 1 43 ? 19.001 -0.775 21.794 1.00 32.72 43 GLY D CA 1
ATOM 8896 C C . GLY D 1 43 ? 19.473 0.644 22.061 1.00 33.52 43 GLY D C 1
ATOM 8897 O O . GLY D 1 43 ? 18.730 1.429 22.665 1.00 30.62 43 GLY D O 1
ATOM 8898 N N . LEU D 1 44 ? 20.683 0.980 21.608 1.00 27.35 44 LEU D N 1
ATOM 8899 C CA . LEU D 1 44 ? 21.249 2.313 21.763 1.00 27.56 44 LEU D CA 1
ATOM 8900 C C . LEU D 1 44 ? 20.662 3.245 20.714 1.00 26.66 44 LEU D C 1
ATOM 8901 O O . LEU D 1 44 ? 20.893 3.075 19.515 1.00 27.73 44 LEU D O 1
ATOM 8906 N N . ASP D 1 45 ? 19.902 4.219 21.163 1.00 28.49 45 ASP D N 1
ATOM 8907 C CA . ASP D 1 45 ? 19.616 5.402 20.378 1.00 25.91 45 ASP D CA 1
ATOM 8908 C C . ASP D 1 45 ? 20.805 6.319 20.633 1.00 27.52 45 ASP D C 1
ATOM 8909 O O . ASP D 1 45 ? 21.027 6.720 21.780 1.00 26.23 45 ASP D O 1
ATOM 8914 N N . PRO D 1 46 ? 21.622 6.628 19.623 1.00 29.47 46 PRO D N 1
ATOM 8915 C CA . PRO D 1 46 ? 22.784 7.501 19.863 1.00 21.87 46 PRO D CA 1
ATOM 8916 C C . PRO D 1 46 ? 22.422 8.844 20.476 1.00 22.74 46 PRO D C 1
ATOM 8917 O O . PRO D 1 46 ? 23.236 9.414 21.213 1.00 21.89 46 PRO D O 1
ATOM 8921 N N . ALA D 1 47 ? 21.221 9.362 20.190 1.00 22.35 47 ALA D N 1
ATOM 8922 C CA . ALA D 1 47 ? 20.760 10.606 20.797 1.00 24.17 47 ALA D CA 1
ATOM 8923 C C . ALA D 1 47 ? 20.691 10.518 22.307 1.00 26.77 47 ALA D C 1
ATOM 8924 O O . ALA D 1 47 ? 20.724 11.560 22.974 1.00 24.63 47 ALA D O 1
ATOM 8926 N N . ALA D 1 48 ? 20.593 9.305 22.856 1.00 24.00 48 ALA D N 1
ATOM 8927 C CA . ALA D 1 48 ? 20.627 9.093 24.295 1.00 26.09 48 ALA D CA 1
ATOM 8928 C C . ALA D 1 48 ? 22.011 9.286 24.894 1.00 22.30 48 ALA D C 1
ATOM 8929 O O . ALA D 1 48 ? 22.136 9.364 26.119 1.00 22.88 48 ALA D O 1
ATOM 8931 N N . VAL D 1 49 ? 23.053 9.359 24.073 1.00 21.38 49 VAL D N 1
ATOM 8932 C CA . VAL D 1 49 ? 24.377 9.607 24.615 1.00 20.18 49 VAL D CA 1
ATOM 8933 C C . VAL D 1 49 ? 24.452 11.064 25.043 1.00 19.00 49 VAL D C 1
ATOM 8934 O O . VAL D 1 49 ? 24.227 11.974 24.239 1.00 18.17 49 VAL D O 1
ATOM 8938 N N . ASP D 1 50 ? 24.779 11.288 26.313 1.00 18.85 50 ASP D N 1
ATOM 8939 C CA . ASP D 1 50 ? 24.756 12.643 26.851 1.00 17.43 50 ASP D CA 1
ATOM 8940 C C . ASP D 1 50 ? 26.039 13.384 26.556 1.00 20.44 50 ASP D C 1
ATOM 8941 O O . ASP D 1 50 ? 26.045 14.616 26.509 1.00 19.43 50 ASP D O 1
ATOM 8946 N N . ASP D 1 51 ? 27.131 12.657 26.376 1.00 18.70 51 ASP D N 1
ATOM 8947 C CA . ASP D 1 51 ? 28.392 13.304 26.092 1.00 21.75 51 ASP D CA 1
ATOM 8948 C C . ASP D 1 51 ? 29.323 12.252 25.540 1.00 17.67 51 ASP D C 1
ATOM 8949 O O . ASP D 1 51 ? 29.303 11.099 25.971 1.00 17.36 51 ASP D O 1
ATOM 8954 N N . VAL D 1 52 ? 30.131 12.662 24.587 1.00 18.36 52 VAL D N 1
ATOM 8955 C CA . VAL D 1 52 ? 31.131 11.791 24.000 1.00 17.62 52 VAL D CA 1
ATOM 8956 C C . VAL D 1 52 ? 32.478 12.353 24.394 1.00 16.56 52 VAL D C 1
ATOM 8957 O O . VAL D 1 52 ? 32.772 13.524 24.126 1.00 17.31 52 VAL D O 1
ATOM 8961 N N . PHE D 1 53 ? 33.265 11.546 25.078 1.00 14.46 53 PHE D N 1
ATOM 8962 C CA . PHE D 1 53 ? 34.595 11.930 25.504 1.00 14.42 53 PHE D CA 1
ATOM 8963 C C . PHE D 1 53 ? 35.588 11.166 24.648 1.00 16.99 53 PHE D C 1
ATOM 8964 O O . PHE D 1 53 ? 35.420 9.965 24.414 1.00 17.45 53 PHE D O 1
ATOM 8972 N N . PHE D 1 54 ? 36.593 11.861 24.139 1.00 14.93 54 PHE D N 1
ATOM 8973 C CA . PHE D 1 54 ? 37.641 11.172 23.420 1.00 14.93 54 PHE D CA 1
ATOM 8974 C C . PHE D 1 54 ? 38.968 11.648 23.934 1.00 15.01 54 PHE D C 1
ATOM 8975 O O . PHE D 1 54 ? 39.224 12.856 23.971 1.00 16.43 54 PHE D O 1
ATOM 8983 N N . GLY D 1 55 ? 39.795 10.695 24.344 1.00 13.70 55 GLY D N 1
ATOM 8984 C CA . GLY D 1 55 ? 41.172 11.000 24.594 1.00 14.33 55 GLY D CA 1
ATOM 8985 C C . GLY D 1 55 ? 41.898 11.098 23.262 1.00 15.68 55 GLY D C 1
ATOM 8986 O O . GLY D 1 55 ? 41.678 10.302 22.348 1.00 16.15 55 GLY D O 1
ATOM 8987 N N . ASP D 1 56 ? 42.754 12.102 23.155 1.00 14.81 56 ASP D N 1
ATOM 8988 C CA . ASP D 1 56 ? 43.559 12.273 21.955 1.00 14.14 56 ASP D CA 1
ATOM 8989 C C . ASP D 1 56 ? 44.787 13.041 22.398 1.00 14.66 56 ASP D C 1
ATOM 8990 O O . ASP D 1 56 ? 44.663 14.112 23.002 1.00 17.17 56 ASP D O 1
ATOM 8995 N N . ALA D 1 57 ? 45.959 12.467 22.178 1.00 15.82 57 ALA D N 1
ATOM 8996 C CA . ALA D 1 57 ? 47.170 13.108 22.667 1.00 15.68 57 ALA D CA 1
ATOM 8997 C C . ALA D 1 57 ? 47.698 14.128 21.686 1.00 15.95 57 ALA D C 1
ATOM 8998 O O . ALA D 1 57 ? 48.621 14.865 22.026 1.00 18.89 57 ALA D O 1
ATOM 9000 N N . ASN D 1 58 ? 47.148 14.151 20.489 1.00 18.53 58 ASN D N 1
ATOM 9001 C CA . ASN D 1 58 ? 47.617 15.080 19.488 1.00 17.73 58 ASN D CA 1
ATOM 9002 C C . ASN D 1 58 ? 46.521 16.060 19.099 1.00 17.74 58 ASN D C 1
ATOM 9003 O O . ASN D 1 58 ? 46.389 17.094 19.709 1.00 27.90 58 ASN D O 1
ATOM 9008 N N . GLY D 1 59 ? 45.728 15.732 18.105 1.00 20.28 59 GLY D N 1
ATOM 9009 C CA . GLY D 1 59 ? 44.641 16.613 17.712 1.00 18.73 59 GLY D CA 1
ATOM 9010 C C . GLY D 1 59 ? 45.051 17.711 16.761 1.00 18.62 59 GLY D C 1
ATOM 9011 O O . GLY D 1 59 ? 44.228 18.461 16.271 1.00 19.96 59 GLY D O 1
ATOM 9012 N N . ALA D 1 60 ? 46.336 17.783 16.487 1.00 16.42 60 ALA D N 1
ATOM 9013 C CA . ALA D 1 60 ? 46.861 18.760 15.557 1.00 15.01 60 ALA D CA 1
ATOM 9014 C C . ALA D 1 60 ? 46.401 18.512 14.135 1.00 16.11 60 ALA D C 1
ATOM 9015 O O . ALA D 1 60 ? 46.221 19.438 13.377 1.00 18.19 60 ALA D O 1
ATOM 9017 N N . GLY D 1 61 ? 46.257 17.248 13.761 1.00 16.85 61 GLY D N 1
ATOM 9018 C CA . GLY D 1 61 ? 45.913 16.937 12.396 1.00 13.83 61 GLY D CA 1
ATOM 9019 C C . GLY D 1 61 ? 44.435 16.865 12.130 1.00 16.27 61 GLY D C 1
ATOM 9020 O O . GLY D 1 61 ? 43.674 17.751 12.531 1.00 16.51 61 GLY D O 1
ATOM 9021 N N . GLU D 1 62 ? 44.026 15.789 11.461 1.00 13.78 62 GLU D N 1
ATOM 9022 C CA . GLU D 1 62 ? 42.659 15.628 11.009 1.00 16.04 62 GLU D CA 1
ATOM 9023 C C . GLU D 1 62 ? 41.683 15.492 12.161 1.00 16.12 62 GLU D C 1
ATOM 9024 O O . GLU D 1 62 ? 40.475 15.631 11.957 1.00 16.48 62 GLU D O 1
ATOM 9030 N N . ASP D 1 63 ? 42.179 15.212 13.360 1.00 17.62 63 ASP D N 1
ATOM 9031 C CA . ASP D 1 63 ? 41.334 15.103 14.530 1.00 17.82 63 ASP D CA 1
ATOM 9032 C C . ASP D 1 63 ? 41.258 16.426 15.261 1.00 17.89 63 ASP D C 1
ATOM 9033 O O . ASP D 1 63 ? 40.926 16.466 16.452 1.00 17.04 63 ASP D O 1
ATOM 9038 N N . ASN D 1 64 ? 41.584 17.512 14.575 1.00 14.29 64 ASN D N 1
ATOM 9039 C CA . ASN D 1 64 ? 41.570 18.805 15.229 1.00 14.94 64 ASN D CA 1
ATOM 9040 C C . ASN D 1 64 ? 40.154 19.258 15.548 1.00 13.58 64 ASN D C 1
ATOM 9041 O O . ASN D 1 64 ? 39.165 18.770 14.998 1.00 16.71 64 ASN D O 1
ATOM 9046 N N . ARG D 1 65 ? 40.095 20.238 16.449 1.00 16.22 65 ARG D N 1
ATOM 9047 C CA . ARG D 1 65 ? 38.877 20.959 16.788 1.00 14.40 65 ARG D CA 1
ATOM 9048 C C . ARG D 1 65 ? 37.837 20.029 17.397 1.00 15.86 65 ARG D C 1
ATOM 9049 O O . ARG D 1 65 ? 36.659 20.039 17.032 1.00 15.01 65 ARG D O 1
ATOM 9057 N N . ASN D 1 66 ? 38.308 19.232 18.361 1.00 15.32 66 ASN D N 1
ATOM 9058 C CA . ASN D 1 66 ? 37.451 18.456 19.239 1.00 16.07 66 ASN D CA 1
ATOM 9059 C C . ASN D 1 66 ? 36.972 17.228 18.494 1.00 14.94 66 ASN D C 1
ATOM 9060 O O . ASN D 1 66 ? 35.840 17.162 18.007 1.00 13.78 66 ASN D O 1
ATOM 9065 N N . VAL D 1 67 ? 37.855 16.238 18.433 1.00 14.42 67 VAL D N 1
ATOM 9066 C CA . VAL D 1 67 ? 37.585 15.068 17.622 1.00 17.50 67 VAL D CA 1
ATOM 9067 C C . VAL D 1 67 ? 36.386 14.306 18.153 1.00 14.70 67 VAL D C 1
ATOM 9068 O O . VAL D 1 67 ? 35.670 13.659 17.382 1.00 14.79 67 VAL D O 1
ATOM 9072 N N . ALA D 1 68 ? 36.125 14.388 19.462 1.00 12.98 68 ALA D N 1
ATOM 9073 C CA . ALA D 1 68 ? 34.983 13.668 20.022 1.00 15.08 68 ALA D CA 1
ATOM 9074 C C . ALA D 1 68 ? 33.696 14.138 19.362 1.00 16.44 68 ALA D C 1
ATOM 9075 O O . ALA D 1 68 ? 32.880 13.336 18.891 1.00 16.86 68 ALA D O 1
ATOM 9077 N N . ARG D 1 69 ? 33.518 15.454 19.294 1.00 15.92 69 ARG D N 1
ATOM 9078 C CA . ARG D 1 69 ? 32.378 16.023 18.593 1.00 13.68 69 ARG D CA 1
ATOM 9079 C C . ARG D 1 69 ? 32.412 15.681 17.117 1.00 17.71 69 ARG D C 1
ATOM 9080 O O . ARG D 1 69 ? 31.400 15.262 16.547 1.00 17.28 69 ARG D O 1
ATOM 9088 N N . MET D 1 70 ? 33.550 15.941 16.463 1.00 15.41 70 MET D N 1
ATOM 9089 C CA . MET D 1 70 ? 33.693 15.609 15.050 1.00 17.20 70 MET D CA 1
ATOM 9090 C C . MET D 1 70 ? 33.295 14.168 14.781 1.00 16.26 70 MET D C 1
ATOM 9091 O O . MET D 1 70 ? 32.590 13.886 13.809 1.00 17.46 70 MET D O 1
ATOM 9096 N N . ALA D 1 71 ? 33.744 13.251 15.637 1.00 17.27 71 ALA D N 1
ATOM 9097 C CA . ALA D 1 71 ? 33.464 11.829 15.441 1.00 16.90 71 ALA D CA 1
ATOM 9098 C C . ALA D 1 71 ? 31.979 11.531 15.578 1.00 18.72 71 ALA D C 1
ATOM 9099 O O . ALA D 1 71 ? 31.414 10.747 14.803 1.00 18.54 71 ALA D O 1
ATOM 9101 N N . ALA D 1 72 ? 31.333 12.115 16.586 1.00 18.06 72 ALA D N 1
ATOM 9102 C CA . ALA D 1 72 ? 29.903 11.894 16.731 1.00 19.22 72 ALA D CA 1
ATOM 9103 C C . ALA D 1 72 ? 29.190 12.301 15.457 1.00 17.38 72 ALA D C 1
ATOM 9104 O O . ALA D 1 72 ? 28.374 11.549 14.919 1.00 19.18 72 ALA D O 1
ATOM 9106 N N . LEU D 1 73 ? 29.552 13.469 14.920 1.00 16.33 73 LEU D N 1
ATOM 9107 C CA . LEU D 1 73 ? 28.916 13.961 13.711 1.00 16.85 73 LEU D CA 1
ATOM 9108 C C . LEU D 1 73 ? 29.199 13.027 12.546 1.00 19.53 73 LEU D C 1
ATOM 9109 O O . LEU D 1 73 ? 28.294 12.661 11.794 1.00 21.35 73 LEU D O 1
ATOM 9114 N N . LEU D 1 74 ? 30.462 12.637 12.388 1.00 20.43 74 LEU D N 1
ATOM 9115 C CA . LEU D 1 74 ? 30.856 11.774 11.281 1.00 20.29 74 LEU D CA 1
ATOM 9116 C C . LEU D 1 74 ? 30.242 10.396 11.407 1.00 21.58 74 LEU D C 1
ATOM 9117 O O . LEU D 1 74 ? 30.003 9.732 10.393 1.00 22.99 74 LEU D O 1
ATOM 9122 N N . ALA D 1 75 ? 30.015 9.935 12.639 1.00 18.61 75 ALA D N 1
ATOM 9123 C CA . ALA D 1 75 ? 29.325 8.669 12.829 1.00 20.73 75 ALA D CA 1
ATOM 9124 C C . ALA D 1 75 ? 27.854 8.761 12.489 1.00 22.13 75 ALA D C 1
ATOM 9125 O O . ALA D 1 75 ? 27.156 7.746 12.571 1.00 22.28 75 ALA D O 1
ATOM 9127 N N . GLY D 1 76 ? 27.376 9.944 12.108 1.00 23.56 76 GLY D N 1
ATOM 9128 C CA . GLY D 1 76 ? 25.964 10.130 11.846 1.00 24.90 76 GLY D CA 1
ATOM 9129 C C . GLY D 1 76 ? 25.114 10.129 13.089 1.00 24.56 76 GLY D C 1
ATOM 9130 O O . GLY D 1 76 ? 23.913 9.868 13.009 1.00 28.04 76 GLY D O 1
ATOM 9131 N N . TRP D 1 77 ? 25.706 10.385 14.242 1.00 24.91 77 TRP D N 1
ATOM 9132 C CA . TRP D 1 77 ? 24.916 10.559 15.445 1.00 24.28 77 TRP D CA 1
ATOM 9133 C C . TRP D 1 77 ? 24.211 11.905 15.406 1.00 21.85 77 TRP D C 1
ATOM 9134 O O . TRP D 1 77 ? 24.665 12.832 14.725 1.00 19.54 77 TRP D O 1
ATOM 9145 N N . PRO D 1 78 ? 23.075 12.028 16.096 1.00 23.15 78 PRO D N 1
ATOM 9146 C CA . PRO D 1 78 ? 22.371 13.314 16.130 1.00 19.97 78 PRO D CA 1
ATOM 9147 C C . PRO D 1 78 ? 23.313 14.441 16.537 1.00 20.44 78 PRO D C 1
ATOM 9148 O O . PRO D 1 78 ? 24.183 14.275 17.392 1.00 18.44 78 PRO D O 1
ATOM 9152 N N . THR D 1 79 ? 23.139 15.599 15.904 1.00 18.69 79 THR D N 1
ATOM 9153 C CA . THR D 1 79 ? 23.895 16.771 16.293 1.00 19.58 79 THR D CA 1
ATOM 9154 C C . THR D 1 79 ? 23.655 17.166 17.740 1.00 21.62 79 THR D C 1
ATOM 9155 O O . THR D 1 79 ? 24.402 17.990 18.266 1.00 20.85 79 THR D O 1
ATOM 9159 N N . SER D 1 80 ? 22.649 16.597 18.393 1.00 22.54 80 SER D N 1
ATOM 9160 C CA . SER D 1 80 ? 22.402 16.862 19.801 1.00 23.47 80 SER D CA 1
ATOM 9161 C C . SER D 1 80 ? 23.394 16.178 20.721 1.00 18.56 80 SER D C 1
ATOM 9162 O O . SER D 1 80 ? 23.410 16.475 21.915 1.00 22.02 80 SER D O 1
ATOM 9165 N N . VAL D 1 81 ? 24.238 15.285 20.214 1.00 19.81 81 VAL D N 1
ATOM 9166 C CA . VAL D 1 81 ? 25.183 14.545 21.049 1.00 18.90 81 VAL D CA 1
ATOM 9167 C C . VAL D 1 81 ? 26.433 15.396 21.212 1.00 17.75 81 VAL D C 1
ATOM 9168 O O . VAL D 1 81 ? 27.168 15.599 20.228 1.00 17.85 81 VAL D O 1
ATOM 9172 N N . PRO D 1 82 ? 26.741 15.870 22.410 1.00 21.27 82 PRO D N 1
ATOM 9173 C CA . PRO D 1 82 ? 27.918 16.720 22.585 1.00 19.65 82 PRO D CA 1
ATOM 9174 C C . PRO D 1 82 ? 29.170 15.872 22.585 1.00 16.85 82 PRO D C 1
ATOM 9175 O O . PRO D 1 82 ? 29.134 14.641 22.702 1.00 17.97 82 PRO D O 1
ATOM 9179 N N . GLY D 1 83 ? 30.298 16.551 22.469 1.00 15.88 83 GLY D N 1
ATOM 9180 C CA . GLY D 1 83 ? 31.548 15.833 22.481 1.00 15.31 83 GLY D CA 1
ATOM 9181 C C . GLY D 1 83 ? 32.654 16.693 23.015 1.00 14.46 83 GLY D C 1
ATOM 9182 O O . GLY D 1 83 ? 32.680 17.905 22.789 1.00 15.89 83 GLY D O 1
ATOM 9183 N N . VAL D 1 84 ? 33.587 16.063 23.704 1.00 14.81 84 VAL D N 1
ATOM 9184 C CA . VAL D 1 84 ? 34.710 16.755 24.310 1.00 14.66 84 VAL D CA 1
ATOM 9185 C C . VAL D 1 84 ? 35.941 15.885 24.180 1.00 14.17 84 VAL D C 1
ATOM 9186 O O . VAL D 1 84 ? 35.884 14.659 24.341 1.00 14.33 84 VAL D O 1
ATOM 9190 N N . THR D 1 85 ? 37.051 16.533 23.858 1.00 14.43 85 THR D N 1
ATOM 9191 C CA . THR D 1 85 ? 38.317 15.869 23.643 1.00 12.81 85 THR D CA 1
ATOM 9192 C C . THR D 1 85 ? 39.258 16.189 24.784 1.00 14.19 85 THR D C 1
ATOM 9193 O O . THR D 1 85 ? 39.341 17.338 25.252 1.00 15.94 85 THR D O 1
ATOM 9197 N N . LEU D 1 86 ? 39.950 15.164 25.240 1.00 12.48 86 LEU D N 1
ATOM 9198 C CA . LEU D 1 86 ? 40.785 15.278 26.408 1.00 15.03 86 LEU D CA 1
ATOM 9199 C C . LEU D 1 86 ? 42.197 14.860 26.082 1.00 15.30 86 LEU D C 1
ATOM 9200 O O . LEU D 1 86 ? 42.434 13.921 25.322 1.00 16.03 86 LEU D O 1
ATOM 9205 N N . ASN D 1 87 ? 43.122 15.605 26.648 1.00 15.09 87 ASN D N 1
ATOM 9206 C CA . ASN D 1 87 ? 44.527 15.362 26.439 1.00 15.40 87 ASN D CA 1
ATOM 9207 C C . ASN D 1 87 ? 45.162 15.259 27.817 1.00 13.99 87 ASN D C 1
ATOM 9208 O O . ASN D 1 87 ? 45.418 16.269 28.472 1.00 14.91 87 ASN D O 1
ATOM 9213 N N . ARG D 1 88 ? 45.424 14.036 28.245 1.00 14.94 88 ARG D N 1
ATOM 9214 C CA . ARG D 1 88 ? 46.424 13.836 29.273 1.00 15.73 88 ARG D CA 1
ATOM 9215 C C . ARG D 1 88 ? 47.431 12.899 28.628 1.00 16.89 88 ARG D C 1
ATOM 9216 O O . ARG D 1 88 ? 47.675 11.800 29.133 1.00 15.54 88 ARG D O 1
ATOM 9224 N N . LEU D 1 89 ? 47.957 13.336 27.473 1.00 20.10 89 LEU D N 1
ATOM 9225 C CA . LEU D 1 89 ? 48.910 12.612 26.630 1.00 18.82 89 LEU D CA 1
ATOM 9226 C C . LEU D 1 89 ? 48.591 11.126 26.557 1.00 16.01 89 LEU D C 1
ATOM 9227 O O . LEU D 1 89 ? 47.505 10.747 26.112 1.00 16.92 89 LEU D O 1
ATOM 9232 N N . CYS D 1 90 ? 49.540 10.289 26.983 1.00 17.47 90 CYS D N 1
ATOM 9233 C CA . CYS D 1 90 ? 49.403 8.839 26.812 1.00 19.64 90 CYS D CA 1
ATOM 9234 C C . CYS D 1 90 ? 48.180 8.315 27.525 1.00 16.58 90 CYS D C 1
ATOM 9235 O O . CYS D 1 90 ? 47.641 7.261 27.160 1.00 18.29 90 CYS D O 1
ATOM 9238 N N . GLY D 1 91 ? 47.763 9.002 28.576 1.00 17.98 91 GLY D N 1
ATOM 9239 C CA . GLY D 1 91 ? 46.647 8.501 29.327 1.00 18.11 91 GLY D CA 1
ATOM 9240 C C . GLY D 1 91 ? 45.317 9.045 28.886 1.00 18.73 91 GLY D C 1
ATOM 9241 O O . GLY D 1 91 ? 44.317 8.754 29.556 1.00 16.40 91 GLY D O 1
ATOM 9242 N N . SER D 1 92 ? 45.271 9.804 27.776 1.00 17.24 92 SER D N 1
ATOM 9243 C CA . SER D 1 92 ? 44.046 10.514 27.417 1.00 15.97 92 SER D CA 1
ATOM 9244 C C . SER D 1 92 ? 42.857 9.573 27.305 1.00 14.76 92 SER D C 1
ATOM 9245 O O . SER D 1 92 ? 41.749 9.928 27.703 1.00 16.86 92 SER D O 1
ATOM 9248 N N . GLY D 1 93 ? 43.050 8.384 26.734 1.00 13.97 93 GLY D N 1
ATOM 9249 C CA . GLY D 1 93 ? 41.918 7.493 26.575 1.00 15.67 93 GLY D CA 1
ATOM 9250 C C . GLY D 1 93 ? 41.375 7.000 27.902 1.00 15.72 93 GLY D C 1
ATOM 9251 O O . GLY D 1 93 ? 40.182 6.684 28.016 1.00 18.45 93 GLY D O 1
ATOM 9252 N N . MET D 1 94 ? 42.230 6.922 28.919 1.00 16.73 94 MET D N 1
ATOM 9253 C CA . MET D 1 94 ? 41.730 6.571 30.238 1.00 14.79 94 MET D CA 1
ATOM 9254 C C . MET D 1 94 ? 41.157 7.802 30.917 1.00 15.98 94 MET D C 1
ATOM 9255 O O . MET D 1 94 ? 40.121 7.727 31.583 1.00 16.67 94 MET D O 1
ATOM 9260 N N . GLU D 1 95 ? 41.827 8.950 30.752 1.00 18.19 95 GLU D N 1
ATOM 9261 C CA . GLU D 1 95 ? 41.216 10.200 31.176 1.00 15.84 95 GLU D CA 1
ATOM 9262 C C . GLU D 1 95 ? 39.795 10.311 30.667 1.00 14.21 95 GLU D C 1
ATOM 9263 O O . GLU D 1 95 ? 38.890 10.678 31.424 1.00 18.77 95 GLU D O 1
ATOM 9269 N N . SER D 1 96 ? 39.556 9.947 29.408 1.00 12.76 96 SER D N 1
ATOM 9270 C CA . SER D 1 96 ? 38.206 10.151 28.894 1.00 17.38 96 SER D CA 1
ATOM 9271 C C . SER D 1 96 ? 37.213 9.179 29.531 1.00 17.88 96 SER D C 1
ATOM 9272 O O . SER D 1 96 ? 36.059 9.548 29.793 1.00 18.94 96 SER D O 1
ATOM 9275 N N . VAL D 1 97 ? 37.633 7.936 29.786 1.00 17.23 97 VAL D N 1
ATOM 9276 C CA . VAL D 1 97 ? 36.811 7.031 30.588 1.00 16.54 97 VAL D CA 1
ATOM 9277 C C . VAL D 1 97 ? 36.465 7.675 31.923 1.00 17.63 97 VAL D C 1
ATOM 9278 O O . VAL D 1 97 ? 35.297 7.736 32.330 1.00 18.64 97 VAL D O 1
ATOM 9282 N N . ILE D 1 98 ? 37.485 8.170 32.615 1.00 16.30 98 ILE D N 1
ATOM 9283 C CA . ILE D 1 98 ? 37.289 8.811 33.902 1.00 18.69 98 ILE D CA 1
ATOM 9284 C C . ILE D 1 98 ? 36.361 10.008 33.766 1.00 19.60 98 ILE D C 1
ATOM 9285 O O . ILE D 1 98 ? 35.463 10.218 34.593 1.00 17.72 98 ILE D O 1
ATOM 9290 N N . ALA D 1 99 ? 36.556 10.807 32.714 1.00 18.26 99 ALA D N 1
ATOM 9291 C CA . ALA D 1 99 ? 35.701 11.972 32.518 1.00 16.99 99 ALA D CA 1
ATOM 9292 C C . ALA D 1 99 ? 34.248 11.561 32.363 1.00 18.89 99 ALA D C 1
ATOM 9293 O O . ALA D 1 99 ? 33.359 12.154 32.989 1.00 16.01 99 ALA D O 1
ATOM 9295 N N . ALA D 1 100 ? 33.990 10.534 31.544 1.00 17.19 100 ALA D N 1
ATOM 9296 C CA . ALA D 1 100 ? 32.624 10.074 31.345 1.00 17.75 100 ALA D CA 1
ATOM 9297 C C . ALA D 1 100 ? 32.077 9.505 32.641 1.00 15.69 100 ALA D C 1
ATOM 9298 O O . ALA D 1 100 ? 30.934 9.767 33.019 1.00 16.82 100 ALA D O 1
ATOM 9300 N N . ASN D 1 101 ? 32.890 8.678 33.294 1.00 16.97 101 ASN D N 1
ATOM 9301 C CA . ASN D 1 101 ? 32.574 8.086 34.585 1.00 16.39 101 ASN D CA 1
ATOM 9302 C C . ASN D 1 101 ? 32.093 9.150 35.550 1.00 20.04 101 ASN D C 1
ATOM 9303 O O . ASN D 1 101 ? 31.044 9.012 36.192 1.00 20.88 101 ASN D O 1
ATOM 9308 N N . ARG D 1 102 ? 32.854 10.236 35.644 1.00 19.00 102 ARG D N 1
ATOM 9309 C CA . ARG D 1 102 ? 32.523 11.291 36.580 1.00 18.79 102 ARG D CA 1
ATOM 9310 C C . ARG D 1 102 ? 31.233 11.980 36.179 1.00 16.98 102 ARG D C 1
ATOM 9311 O O . ARG D 1 102 ? 30.362 12.216 37.021 1.00 20.31 102 ARG D O 1
ATOM 9319 N N . ALA D 1 103 ? 31.080 12.279 34.887 1.00 16.50 103 ALA D N 1
ATOM 9320 C CA . ALA D 1 103 ? 29.849 12.898 34.410 1.00 18.96 103 ALA D CA 1
ATOM 9321 C C . ALA D 1 103 ? 28.624 12.083 34.817 1.00 19.65 103 ALA D C 1
ATOM 9322 O O . ALA D 1 103 ? 27.608 12.643 35.239 1.00 19.48 103 ALA D O 1
ATOM 9324 N N . ILE D 1 104 ? 28.693 10.762 34.672 1.00 21.05 104 ILE D N 1
ATOM 9325 C CA . ILE D 1 104 ? 27.556 9.928 35.052 1.00 19.66 104 ILE D CA 1
ATOM 9326 C C . ILE D 1 104 ? 27.449 9.821 36.560 1.00 20.71 104 ILE D C 1
ATOM 9327 O O . ILE D 1 104 ? 26.346 9.838 37.118 1.00 24.57 104 ILE D O 1
ATOM 9332 N N . ALA D 1 105 ? 28.581 9.675 37.239 1.00 18.23 105 ALA D N 1
ATOM 9333 C CA . ALA D 1 105 ? 28.538 9.466 38.676 1.00 23.76 105 ALA D CA 1
ATOM 9334 C C . ALA D 1 105 ? 27.886 10.647 39.382 1.00 28.48 105 ALA D C 1
ATOM 9335 O O . ALA D 1 105 ? 27.195 10.471 40.392 1.00 29.09 105 ALA D O 1
ATOM 9337 N N . VAL D 1 106 ? 28.066 11.861 38.852 1.00 23.49 106 VAL D N 1
ATOM 9338 C CA . VAL D 1 106 ? 27.460 13.020 39.495 1.00 24.76 106 VAL D CA 1
ATOM 9339 C C . VAL D 1 106 ? 26.065 13.298 38.992 1.00 23.48 106 VAL D C 1
ATOM 9340 O O . VAL D 1 106 ? 25.435 14.257 39.452 1.00 24.51 106 VAL D O 1
ATOM 9344 N N . GLY D 1 107 ? 25.560 12.503 38.061 1.00 21.41 107 GLY D N 1
ATOM 9345 C CA . GLY D 1 107 ? 24.258 12.788 37.530 1.00 24.97 107 GLY D CA 1
ATOM 9346 C C . GLY D 1 107 ? 24.222 13.790 36.402 1.00 21.25 107 GLY D C 1
ATOM 9347 O O . GLY D 1 107 ? 23.126 14.135 35.960 1.00 24.84 107 GLY D O 1
ATOM 9348 N N . ASP D 1 108 ? 25.374 14.270 35.902 1.00 20.72 108 ASP D N 1
ATOM 9349 C CA . ASP D 1 108 ? 25.315 15.144 34.729 1.00 20.09 108 ASP D CA 1
ATOM 9350 C C . ASP D 1 108 ? 24.974 14.395 33.467 1.00 22.26 108 ASP D C 1
ATOM 9351 O O . ASP D 1 108 ? 24.568 15.019 32.477 1.00 18.95 108 ASP D O 1
ATOM 9356 N N . ALA D 1 109 ? 25.148 13.081 33.489 1.00 20.72 109 ALA D N 1
ATOM 9357 C CA . ALA D 1 109 ? 24.973 12.235 32.331 1.00 20.95 109 ALA D CA 1
ATOM 9358 C C . ALA D 1 109 ? 24.427 10.912 32.824 1.00 21.03 109 ALA D C 1
ATOM 9359 O O . ALA D 1 109 ? 24.681 10.497 33.955 1.00 20.81 109 ALA D O 1
ATOM 9361 N N . SER D 1 110 ? 23.618 10.296 31.991 1.00 22.78 110 SER D N 1
ATOM 9362 C CA . SER D 1 110 ? 23.222 8.921 32.225 1.00 25.05 110 SER D CA 1
ATOM 9363 C C . SER D 1 110 ? 24.006 7.980 31.334 1.00 20.36 110 SER D C 1
ATOM 9364 O O . SER D 1 110 ? 24.479 6.942 31.784 1.00 24.51 110 SER D O 1
ATOM 9367 N N . LEU D 1 111 ? 24.187 8.363 30.082 1.00 21.72 111 LEU D N 1
ATOM 9368 C CA . LEU D 1 111 ? 24.865 7.537 29.104 1.00 20.45 111 LEU D CA 1
ATOM 9369 C C . LEU D 1 111 ? 25.942 8.399 28.469 1.00 18.10 111 LEU D C 1
ATOM 9370 O O . LEU D 1 111 ? 25.676 9.527 28.039 1.00 19.59 111 LEU D O 1
ATOM 9375 N N . ALA D 1 112 ? 27.157 7.887 28.439 1.00 21.66 112 ALA D N 1
ATOM 9376 C CA . ALA D 1 112 ? 28.277 8.595 27.846 1.00 19.48 112 ALA D CA 1
ATOM 9377 C C . ALA D 1 112 ? 29.098 7.617 27.022 1.00 22.89 112 ALA D C 1
ATOM 9378 O O . ALA D 1 112 ? 29.063 6.403 27.244 1.00 21.39 112 ALA D O 1
ATOM 9380 N N . VAL D 1 113 ? 29.837 8.158 26.059 1.00 20.42 113 VAL D N 1
ATOM 9381 C CA . VAL D 1 113 ? 30.860 7.411 25.338 1.00 19.45 113 VAL D CA 1
ATOM 9382 C C . VAL D 1 113 ? 32.205 7.958 25.775 1.00 17.87 113 VAL D C 1
ATOM 9383 O O . VAL D 1 113 ? 32.418 9.178 25.775 1.00 19.87 113 VAL D O 1
ATOM 9387 N N . ALA D 1 114 ? 33.087 7.073 26.199 1.00 16.40 114 ALA D N 1
ATOM 9388 C CA . ALA D 1 114 ? 34.465 7.437 26.484 1.00 17.06 114 ALA D CA 1
ATOM 9389 C C . ALA D 1 114 ? 35.329 6.731 25.465 1.00 19.98 114 ALA D C 1
ATOM 9390 O O . ALA D 1 114 ? 35.429 5.499 25.464 1.00 17.74 114 ALA D O 1
ATOM 9392 N N . GLY D 1 115 ? 35.962 7.514 24.599 1.00 18.52 115 GLY D N 1
ATOM 9393 C CA . GLY D 1 115 ? 36.794 6.972 23.560 1.00 19.04 115 GLY D CA 1
ATOM 9394 C C . GLY D 1 115 ? 38.234 7.418 23.711 1.00 19.20 115 GLY D C 1
ATOM 9395 O O . GLY D 1 115 ? 38.589 8.252 24.551 1.00 16.37 115 GLY D O 1
ATOM 9396 N N . GLY D 1 116 ? 39.059 6.832 22.866 1.00 18.59 116 GLY D N 1
ATOM 9397 C CA . GLY D 1 116 ? 40.424 7.263 22.733 1.00 16.08 116 GLY D CA 1
ATOM 9398 C C . GLY D 1 116 ? 40.772 7.052 21.287 1.00 16.54 116 GLY D C 1
ATOM 9399 O O . GLY D 1 116 ? 40.318 6.097 20.654 1.00 17.36 116 GLY D O 1
ATOM 9400 N N . VAL D 1 117 ? 41.557 7.955 20.729 1.00 16.59 117 VAL D N 1
ATOM 9401 C CA . VAL D 1 117 ? 41.907 7.848 19.325 1.00 15.71 117 VAL D CA 1
ATOM 9402 C C . VAL D 1 117 ? 43.301 8.419 19.170 1.00 16.90 117 VAL D C 1
ATOM 9403 O O . VAL D 1 117 ? 43.683 9.385 19.846 1.00 16.89 117 VAL D O 1
ATOM 9407 N N . GLU D 1 118 ? 44.076 7.788 18.299 1.00 15.63 118 GLU D N 1
ATOM 9408 C CA . GLU D 1 118 ? 45.337 8.373 17.883 1.00 17.45 118 GLU D CA 1
ATOM 9409 C C . GLU D 1 118 ? 45.643 7.872 16.485 1.00 19.30 118 GLU D C 1
ATOM 9410 O O . GLU D 1 118 ? 45.530 6.667 16.218 1.00 19.38 118 GLU D O 1
ATOM 9416 N N . SER D 1 119 ? 45.998 8.786 15.600 1.00 17.61 119 SER D N 1
ATOM 9417 C CA . SER D 1 119 ? 46.674 8.419 14.368 1.00 22.50 119 SER D CA 1
ATOM 9418 C C . SER D 1 119 ? 48.080 8.963 14.498 1.00 18.42 119 SER D C 1
ATOM 9419 O O . SER D 1 119 ? 48.339 10.127 14.169 1.00 20.34 119 SER D O 1
ATOM 9422 N N . MET D 1 120 ? 48.994 8.137 14.988 1.00 17.34 120 MET D N 1
ATOM 9423 C CA . MET D 1 120 ? 50.349 8.653 15.005 1.00 20.91 120 MET D CA 1
ATOM 9424 C C . MET D 1 120 ? 50.987 8.642 13.627 1.00 17.93 120 MET D C 1
ATOM 9425 O O . MET D 1 120 ? 51.854 9.481 13.364 1.00 20.06 120 MET D O 1
ATOM 9430 N N . SER D 1 121 ? 50.562 7.748 12.742 1.00 17.78 121 SER D N 1
ATOM 9431 C CA . SER D 1 121 ? 51.008 7.826 11.354 1.00 18.85 121 SER D CA 1
ATOM 9432 C C . SER D 1 121 ? 50.736 9.212 10.775 1.00 22.44 121 SER D C 1
ATOM 9433 O O . SER D 1 121 ? 51.630 9.856 10.210 1.00 19.36 121 SER D O 1
ATOM 9436 N N . ARG D 1 122 ? 49.508 9.705 10.949 1.00 19.72 122 ARG D N 1
ATOM 9437 C CA . ARG D 1 122 ? 49.078 10.961 10.350 1.00 18.39 122 ARG D CA 1
ATOM 9438 C C . ARG D 1 122 ? 49.305 12.161 11.246 1.00 19.91 122 ARG D C 1
ATOM 9439 O O . ARG D 1 122 ? 48.786 13.238 10.946 1.00 21.96 122 ARG D O 1
ATOM 9447 N N . ALA D 1 123 ? 50.074 12.007 12.307 1.00 17.45 123 ALA D N 1
ATOM 9448 C CA . ALA D 1 123 ? 50.477 13.135 13.130 1.00 15.11 123 ALA D CA 1
ATOM 9449 C C . ALA D 1 123 ? 51.128 14.187 12.235 1.00 16.33 123 ALA D C 1
ATOM 9450 O O . ALA D 1 123 ? 52.196 13.930 11.668 1.00 18.27 123 ALA D O 1
ATOM 9452 N N . PRO D 1 124 ? 50.526 15.347 12.062 1.00 18.19 124 PRO D N 1
ATOM 9453 C CA . PRO D 1 124 ? 51.022 16.307 11.078 1.00 17.26 124 PRO D CA 1
ATOM 9454 C C . PRO D 1 124 ? 52.266 17.048 11.551 1.00 18.49 124 PRO D C 1
ATOM 9455 O O . PRO D 1 124 ? 52.812 16.836 12.640 1.00 18.07 124 PRO D O 1
ATOM 9459 N N . TRP D 1 125 ? 52.715 17.947 10.685 1.00 17.79 125 TRP D N 1
ATOM 9460 C CA . TRP D 1 125 ? 53.748 18.890 11.042 1.00 16.82 125 TRP D CA 1
ATOM 9461 C C . TRP D 1 125 ? 53.062 20.129 11.584 1.00 15.84 125 TRP D C 1
ATOM 9462 O O . TRP D 1 125 ? 51.965 20.470 11.155 1.00 17.22 125 TRP D O 1
ATOM 9473 N N . VAL D 1 126 ? 53.707 20.832 12.489 1.00 16.39 126 VAL D N 1
ATOM 9474 C CA . VAL D 1 126 ? 53.222 22.171 12.770 1.00 19.52 126 VAL D CA 1
ATOM 9475 C C . VAL D 1 126 ? 54.354 23.157 12.580 1.00 18.77 126 VAL D C 1
ATOM 9476 O O . VAL D 1 126 ? 55.519 22.863 12.870 1.00 18.44 126 VAL D O 1
ATOM 9480 N N . LEU D 1 127 ? 53.992 24.307 12.028 1.00 17.53 127 LEU D N 1
ATOM 9481 C CA . LEU D 1 127 ? 54.919 25.389 11.728 1.00 18.04 127 LEU D CA 1
ATOM 9482 C C . LEU D 1 127 ? 54.491 26.575 12.558 1.00 17.22 127 LEU D C 1
ATOM 9483 O O . LEU D 1 127 ? 53.407 27.131 12.296 1.00 16.60 127 LEU D O 1
ATOM 9488 N N . PRO D 1 128 ? 55.263 26.994 13.549 1.00 16.44 128 PRO D N 1
ATOM 9489 C CA . PRO D 1 128 ? 54.916 28.222 14.269 1.00 19.29 128 PRO D CA 1
ATOM 9490 C C . PRO D 1 128 ? 54.826 29.387 13.296 1.00 24.90 128 PRO D C 1
ATOM 9491 O O . PRO D 1 128 ? 55.519 29.429 12.273 1.00 21.21 128 PRO D O 1
ATOM 9495 N N . LYS D 1 129 ? 53.944 30.316 13.608 1.00 21.58 129 LYS D N 1
ATOM 9496 C CA . LYS D 1 129 ? 53.798 31.469 12.746 1.00 23.95 129 LYS D CA 1
ATOM 9497 C C . LYS D 1 129 ? 54.816 32.541 13.115 1.00 24.90 129 LYS D C 1
ATOM 9498 O O . LYS D 1 129 ? 55.181 32.686 14.281 1.00 20.38 129 LYS D O 1
ATOM 9504 N N . PRO D 1 130 ? 55.302 33.289 12.122 1.00 24.01 130 PRO D N 1
ATOM 9505 C CA . PRO D 1 130 ? 56.210 34.394 12.416 1.00 26.98 130 PRO D CA 1
ATOM 9506 C C . PRO D 1 130 ? 55.452 35.450 13.193 1.00 22.17 130 PRO D C 1
ATOM 9507 O O . PRO D 1 130 ? 54.300 35.754 12.879 1.00 23.10 130 PRO D O 1
ATOM 9511 N N . ALA D 1 131 ? 56.110 36.032 14.185 1.00 24.33 131 ALA D N 1
ATOM 9512 C CA . ALA D 1 131 ? 55.531 37.198 14.840 1.00 28.71 131 ALA D CA 1
ATOM 9513 C C . ALA D 1 131 ? 55.660 38.454 13.979 1.00 29.77 131 ALA D C 1
ATOM 9514 O O . ALA D 1 131 ? 54.922 39.430 14.184 1.00 23.54 131 ALA D O 1
ATOM 9516 N N . GLN D 1 132 ? 56.564 38.442 13.004 1.00 23.21 132 GLN D N 1
ATOM 9517 C CA . GLN D 1 132 ? 56.839 39.601 12.179 1.00 25.94 132 GLN D CA 1
ATOM 9518 C C . GLN D 1 132 ? 56.821 39.161 10.724 1.00 28.26 132 GLN D C 1
ATOM 9519 O O . GLN D 1 132 ? 57.028 37.986 10.412 1.00 26.11 132 GLN D O 1
ATOM 9525 N N . GLY D 1 133 ? 56.548 40.108 9.839 1.00 25.29 133 GLY D N 1
ATOM 9526 C CA . GLY D 1 133 ? 56.577 39.813 8.425 1.00 23.78 133 GLY D CA 1
ATOM 9527 C C . GLY D 1 133 ? 57.962 39.420 7.956 1.00 23.14 133 GLY D C 1
ATOM 9528 O O . GLY D 1 133 ? 58.970 39.723 8.589 1.00 23.98 133 GLY D O 1
ATOM 9529 N N . PHE D 1 134 ? 57.991 38.701 6.837 1.00 22.70 134 PHE D N 1
ATOM 9530 C CA . PHE D 1 134 ? 59.221 38.373 6.127 1.00 18.39 134 PHE D CA 1
ATOM 9531 C C . PHE D 1 134 ? 60.316 37.834 7.046 1.00 22.03 134 PHE D C 1
ATOM 9532 O O . PHE D 1 134 ? 61.420 38.386 7.090 1.00 23.74 134 PHE D O 1
ATOM 9540 N N . PRO D 1 135 ? 60.055 36.733 7.734 1.00 23.25 135 PRO D N 1
ATOM 9541 C CA . PRO D 1 135 ? 61.069 36.123 8.589 1.00 23.75 135 PRO D CA 1
ATOM 9542 C C . PRO D 1 135 ? 62.220 35.689 7.675 1.00 27.62 135 PRO D C 1
ATOM 9543 O O . PRO D 1 135 ? 61.987 35.409 6.519 1.00 21.47 135 PRO D O 1
ATOM 9547 N N . THR D 1 136 ? 63.452 35.697 8.167 1.00 26.53 136 THR D N 1
ATOM 9548 C CA . THR D 1 136 ? 64.593 35.387 7.304 1.00 28.28 136 THR D CA 1
ATOM 9549 C C . THR D 1 136 ? 65.397 34.104 7.442 1.00 31.66 136 THR D C 1
ATOM 9550 O O . THR D 1 136 ? 66.050 33.682 6.490 1.00 34.26 136 THR D O 1
ATOM 9554 N N . GLY D 1 137 ? 65.385 33.496 8.612 1.00 28.48 137 GLY D N 1
ATOM 9555 C CA . GLY D 1 137 ? 66.171 32.298 8.811 1.00 26.15 137 GLY D CA 1
ATOM 9556 C C . GLY D 1 137 ? 65.402 31.011 8.667 1.00 21.30 137 GLY D C 1
ATOM 9557 O O . GLY D 1 137 ? 64.184 31.012 8.668 1.00 27.83 137 GLY D O 1
ATOM 9558 N N . HIS D 1 138 ? 66.120 29.909 8.527 1.00 21.01 138 HIS D N 1
ATOM 9559 C CA . HIS D 1 138 ? 65.458 28.623 8.453 1.00 27.03 138 HIS D CA 1
ATOM 9560 C C . HIS D 1 138 ? 64.638 28.373 9.706 1.00 31.70 138 HIS D C 1
ATOM 9561 O O . HIS D 1 138 ? 64.997 28.815 10.801 1.00 30.54 138 HIS D O 1
ATOM 9568 N N . GLU D 1 139 ? 63.519 27.682 9.531 1.00 25.77 139 GLU D N 1
ATOM 9569 C CA . GLU D 1 139 ? 62.632 27.342 10.628 1.00 25.57 139 GLU D CA 1
ATOM 9570 C C 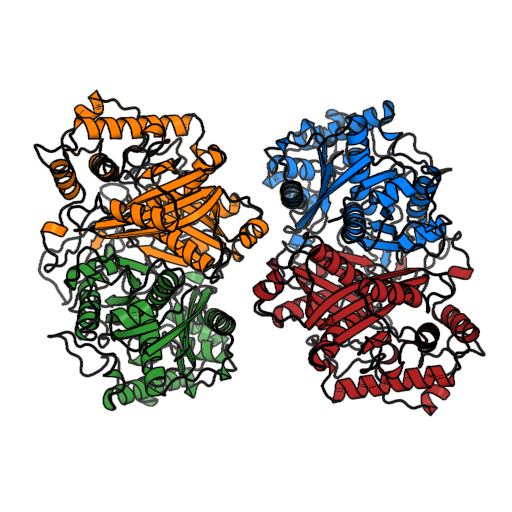. GLU D 1 139 ? 62.564 25.837 10.832 1.00 27.20 139 GLU D C 1
ATOM 9571 O O . GLU D 1 139 ? 62.845 25.033 9.938 1.00 23.29 139 GLU D O 1
ATOM 9577 N N . THR D 1 140 ? 62.191 25.470 12.042 1.00 21.26 140 THR D N 1
ATOM 9578 C CA . THR D 1 140 ? 61.856 24.090 12.317 1.00 23.80 140 THR D CA 1
ATOM 9579 C C . THR D 1 140 ? 60.401 23.842 12.002 1.00 20.79 140 THR D C 1
ATOM 9580 O O . THR D 1 140 ? 59.515 24.582 12.440 1.00 20.20 140 THR D O 1
ATOM 9584 N N . LEU D 1 141 ? 60.169 22.819 11.207 1.00 19.10 141 LEU D N 1
ATOM 9585 C CA . LEU D 1 141 ? 58.843 22.306 10.961 1.00 19.13 141 LEU D CA 1
ATOM 9586 C C . LEU D 1 141 ? 58.744 21.126 11.917 1.00 22.16 141 LEU D C 1
ATOM 9587 O O . LEU D 1 141 ? 59.431 20.119 11.724 1.00 19.10 141 LEU D O 1
ATOM 9592 N N . TYR D 1 142 ? 57.953 21.273 12.981 1.00 18.80 142 TYR D N 1
ATOM 9593 C CA . TYR D 1 142 ? 57.882 20.255 14.021 1.00 19.03 142 TYR D CA 1
ATOM 9594 C C . TYR D 1 142 ? 56.978 19.099 13.610 1.00 18.51 142 TYR D C 1
ATOM 9595 O O . TYR D 1 142 ? 55.845 19.308 13.169 1.00 20.80 142 TYR D O 1
ATOM 9604 N N . SER D 1 143 ? 57.476 17.883 13.755 1.00 17.56 143 SER D N 1
ATOM 9605 C CA . SER D 1 143 ? 56.620 16.718 13.648 1.00 18.25 143 SER D CA 1
ATOM 9606 C C . SER D 1 143 ? 55.921 16.501 14.983 1.00 18.66 143 SER D C 1
ATOM 9607 O O . SER D 1 143 ? 56.517 16.681 16.051 1.00 17.77 143 SER D O 1
ATOM 9610 N N . THR D 1 144 ? 54.642 16.159 14.922 1.00 20.06 144 THR D N 1
ATOM 9611 C CA . THR D 1 144 ? 53.880 15.879 16.127 1.00 19.75 144 THR D CA 1
ATOM 9612 C C . THR D 1 144 ? 53.831 14.407 16.447 1.00 21.32 144 THR D C 1
ATOM 9613 O O . THR D 1 144 ? 53.077 14.012 17.338 1.00 19.64 144 THR D O 1
ATOM 9617 N N . THR D 1 145 ? 54.609 13.592 15.733 1.00 18.77 145 THR D N 1
ATOM 9618 C CA . THR D 1 145 ? 54.522 12.149 15.904 1.00 21.16 145 THR D CA 1
ATOM 9619 C C . THR D 1 145 ? 54.994 11.724 17.279 1.00 24.03 145 THR D C 1
ATOM 9620 O O . THR D 1 145 ? 54.334 10.931 17.954 1.00 25.60 145 THR D O 1
ATOM 9624 N N . LEU D 1 146 ? 56.150 12.212 17.695 1.00 24.68 146 LEU D N 1
ATOM 9625 C CA . LEU D 1 146 ? 56.779 11.699 18.898 1.00 31.06 146 LEU D CA 1
ATOM 9626 C C . LEU D 1 146 ? 57.452 12.838 19.629 1.00 27.52 146 LEU D C 1
ATOM 9627 O O . LEU D 1 146 ? 57.986 13.768 19.011 1.00 31.93 146 LEU D O 1
ATOM 9632 N N . GLY D 1 147 ? 57.407 12.759 20.933 1.00 29.74 147 GLY D N 1
ATOM 9633 C CA . GLY D 1 147 ? 58.235 13.574 21.779 1.00 30.40 147 GLY D CA 1
ATOM 9634 C C . GLY D 1 147 ? 57.875 15.044 21.838 1.00 26.45 147 GLY D C 1
ATOM 9635 O O . GLY D 1 147 ? 56.829 15.525 21.396 1.00 26.09 147 GLY D O 1
ATOM 9636 N N . TRP D 1 148 ? 58.811 15.765 22.427 1.00 26.53 148 TRP D N 1
ATOM 9637 C CA . TRP D 1 148 ? 58.687 17.187 22.636 1.00 25.58 148 TRP D CA 1
ATOM 9638 C C . TRP D 1 148 ? 58.856 17.941 21.331 1.00 28.27 148 TRP D C 1
ATOM 9639 O O . TRP D 1 148 ? 59.566 17.512 20.419 1.00 25.41 148 TRP D O 1
ATOM 9650 N N . ARG D 1 149 ? 58.185 19.082 21.253 1.00 22.49 149 ARG D N 1
ATOM 9651 C CA . ARG D 1 149 ? 58.264 19.965 20.107 1.00 22.03 149 ARG D CA 1
ATOM 9652 C C . ARG D 1 149 ? 57.893 21.342 20.612 1.00 23.75 149 ARG D C 1
ATOM 9653 O O . ARG D 1 149 ? 57.076 21.468 21.533 1.00 22.33 149 ARG D O 1
ATOM 9661 N N . MET D 1 150 ? 58.492 22.368 20.008 1.00 22.60 150 MET D N 1
ATOM 9662 C CA . MET D 1 150 ? 58.213 23.732 20.409 1.00 22.45 150 MET D CA 1
ATOM 9663 C C . MET D 1 150 ? 58.441 23.837 21.905 1.00 23.58 150 MET D C 1
ATOM 9664 O O . MET D 1 150 ? 57.561 24.217 22.678 1.00 22.78 150 MET D O 1
ATOM 9669 N N . VAL D 1 151 ? 59.634 23.409 22.308 1.00 23.42 151 VAL D N 1
ATOM 9670 C CA . VAL D 1 151 ? 59.933 23.216 23.714 1.00 26.70 151 VAL D CA 1
ATOM 9671 C C . VAL D 1 151 ? 60.075 24.568 24.384 1.00 23.90 151 VAL D C 1
ATOM 9672 O O . VAL D 1 151 ? 60.711 25.486 23.849 1.00 22.85 151 VAL D O 1
ATOM 9676 N N . ASN D 1 152 ? 59.445 24.709 25.532 1.00 22.88 152 ASN D N 1
ATOM 9677 C CA . ASN D 1 152 ? 59.548 25.953 26.267 1.00 25.97 152 ASN D CA 1
ATOM 9678 C C . ASN D 1 152 ? 60.974 26.091 26.790 1.00 21.08 152 ASN D C 1
ATOM 9679 O O . ASN D 1 152 ? 61.473 25.163 27.425 1.00 26.25 152 ASN D O 1
ATOM 9684 N N . PRO D 1 153 ? 61.670 27.205 26.528 1.00 25.67 153 PRO D N 1
ATOM 9685 C CA . PRO D 1 153 ? 63.051 27.322 27.046 1.00 25.73 153 PRO D CA 1
ATOM 9686 C C . PRO D 1 153 ? 63.102 27.240 28.549 1.00 29.85 153 PRO D C 1
ATOM 9687 O O . PRO D 1 153 ? 64.141 26.882 29.118 1.00 28.83 153 PRO D O 1
ATOM 9691 N N . ALA D 1 154 ? 61.988 27.562 29.213 1.00 25.92 154 ALA D N 1
ATOM 9692 C CA . ALA D 1 154 ? 61.910 27.551 30.659 1.00 23.32 154 ALA D CA 1
ATOM 9693 C C . ALA D 1 154 ? 61.600 26.175 31.215 1.00 25.01 154 ALA D C 1
ATOM 9694 O O . ALA D 1 154 ? 61.731 25.975 32.422 1.00 28.20 154 ALA D O 1
ATOM 9696 N N . MET D 1 155 ? 61.171 25.241 30.379 1.00 25.31 155 MET D N 1
ATOM 9697 C CA . MET D 1 155 ? 61.006 23.870 30.834 1.00 31.74 155 MET D CA 1
ATOM 9698 C C . MET D 1 155 ? 62.371 23.298 31.205 1.00 30.97 155 MET D C 1
ATOM 9699 O O . MET D 1 155 ? 63.290 23.331 30.376 1.00 31.41 155 MET D O 1
ATOM 9704 N N . PRO D 1 156 ? 62.546 22.785 32.423 1.00 33.21 156 PRO D N 1
ATOM 9705 C CA . PRO D 1 156 ? 63.807 22.117 32.776 1.00 29.12 156 PRO D CA 1
ATOM 9706 C C . PRO D 1 156 ? 64.171 21.052 31.754 1.00 33.08 156 PRO D C 1
ATOM 9707 O O . PRO D 1 156 ? 63.333 20.227 31.374 1.00 32.43 156 PRO D O 1
ATOM 9711 N N . GLU D 1 157 ? 65.431 21.082 31.301 1.00 33.62 157 GLU D N 1
ATOM 9712 C CA . GLU D 1 157 ? 65.919 20.085 30.346 1.00 34.25 157 GLU D CA 1
ATOM 9713 C C . GLU D 1 157 ? 65.682 18.668 30.856 1.00 33.42 157 GLU D C 1
ATOM 9714 O O . GLU D 1 157 ? 65.405 17.753 30.071 1.00 32.79 157 GLU D O 1
ATOM 9720 N N . GLN D 1 158 ? 65.820 18.466 32.168 1.00 31.65 158 GLN D N 1
ATOM 9721 C CA . GLN D 1 158 ? 65.650 17.144 32.755 1.00 31.87 158 GLN D CA 1
ATOM 9722 C C . GLN D 1 158 ? 64.282 16.571 32.424 1.00 34.30 158 GLN D C 1
ATOM 9723 O O . GLN D 1 158 ? 64.132 15.355 32.265 1.00 31.32 158 GLN D O 1
ATOM 9729 N N . TRP D 1 159 ? 63.277 17.430 32.304 1.00 32.93 159 TRP D N 1
ATOM 9730 C CA . TRP D 1 159 ? 61.928 16.979 32.028 1.00 30.86 159 TRP D CA 1
ATOM 9731 C C . TRP D 1 159 ? 61.645 16.791 30.540 1.00 30.43 159 TRP D C 1
ATOM 9732 O O . TRP D 1 159 ? 60.650 16.146 30.196 1.00 30.18 159 TRP D O 1
ATOM 9743 N N . THR D 1 160 ? 62.517 17.260 29.647 1.00 27.23 160 THR D N 1
ATOM 9744 C CA . THR D 1 160 ? 62.267 17.122 28.215 1.00 29.30 160 THR D CA 1
ATOM 9745 C C . THR D 1 160 ? 63.007 15.958 27.580 1.00 31.21 160 THR D C 1
ATOM 9746 O O . THR D 1 160 ? 62.956 15.805 26.354 1.00 30.54 160 THR D O 1
ATOM 9750 N N . VAL D 1 161 ? 63.696 15.138 28.371 1.00 30.10 161 VAL D N 1
ATOM 9751 C CA . VAL D 1 161 ? 64.320 13.959 27.800 1.00 30.32 161 VAL D CA 1
ATOM 9752 C C . VAL D 1 161 ? 63.244 13.114 27.131 1.00 33.25 161 VAL D C 1
ATOM 9753 O O . VAL D 1 161 ? 62.059 13.174 27.489 1.00 34.16 161 VAL D O 1
ATOM 9757 N N . SER D 1 162 ? 63.644 12.364 26.108 1.00 31.16 162 SER D N 1
ATOM 9758 C CA . SER D 1 162 ? 62.706 11.486 25.431 1.00 27.59 162 SER D CA 1
ATOM 9759 C C . SER D 1 162 ? 62.104 10.492 26.417 1.00 32.65 162 SER D C 1
ATOM 9760 O O . SER D 1 162 ? 62.625 10.274 27.518 1.00 33.88 162 SER D O 1
ATOM 9763 N N . LEU D 1 163 ? 60.981 9.892 26.004 1.00 29.23 163 LEU D N 1
ATOM 9764 C CA . LEU D 1 163 ? 60.338 8.851 26.799 1.00 28.53 163 LEU D CA 1
ATOM 9765 C C . LEU D 1 163 ? 61.246 7.633 26.939 1.00 32.18 163 LEU D C 1
ATOM 9766 O O . LEU D 1 163 ? 61.336 7.030 28.016 1.00 28.67 163 LEU D O 1
ATOM 9771 N N . GLY D 1 164 ? 61.921 7.249 25.854 1.00 33.56 164 GLY D N 1
ATOM 9772 C CA . GLY D 1 164 ? 62.856 6.139 25.941 1.00 31.07 164 GLY D CA 1
ATOM 9773 C C . GLY D 1 164 ? 63.987 6.411 26.913 1.00 30.90 164 GLY D C 1
ATOM 9774 O O . GLY D 1 164 ? 64.319 5.563 27.750 1.00 30.98 164 GLY D O 1
ATOM 9775 N N . GLU D 1 165 ? 64.586 7.600 26.826 1.00 28.52 165 GLU D N 1
ATOM 9776 C CA . GLU D 1 165 ? 65.684 7.935 27.727 1.00 34.80 165 GLU D CA 1
ATOM 9777 C C . GLU D 1 165 ? 65.218 7.891 29.177 1.00 36.08 165 GLU D C 1
ATOM 9778 O O . GLU D 1 165 ? 65.892 7.318 30.044 1.00 33.76 165 GLU D O 1
ATOM 9784 N N . SER D 1 166 ? 64.051 8.482 29.450 1.00 30.99 166 SER D N 1
ATOM 9785 C CA . SER D 1 166 ? 63.488 8.447 30.794 1.00 32.50 166 SER D CA 1
ATOM 9786 C C . SER D 1 166 ? 63.309 7.019 31.270 1.00 31.32 166 SER D C 1
ATOM 9787 O O . SER D 1 166 ? 63.663 6.681 32.404 1.00 32.32 166 SER D O 1
ATOM 9790 N N . THR D 1 167 ? 62.730 6.174 30.421 1.00 28.26 167 THR D N 1
ATOM 9791 C CA . THR D 1 167 ? 62.528 4.791 30.810 1.00 33.39 167 THR D CA 1
ATOM 9792 C C . THR D 1 167 ? 63.854 4.064 30.983 1.00 33.81 167 THR D C 1
ATOM 9793 O O . THR D 1 167 ? 63.937 3.125 31.780 1.00 29.66 167 THR D O 1
ATOM 9797 N N . GLU D 1 168 ? 64.899 4.485 30.261 1.00 30.82 168 GLU D N 1
ATOM 9798 C CA . GLU D 1 168 ? 66.232 3.939 30.508 1.00 33.35 168 GLU D CA 1
ATOM 9799 C C . GLU D 1 168 ? 66.681 4.234 31.931 1.00 35.24 168 GLU D C 1
ATOM 9800 O O . GLU D 1 168 ? 67.141 3.337 32.645 1.00 40.66 168 GLU D O 1
ATOM 9806 N N . GLN D 1 169 ? 66.569 5.498 32.354 1.00 33.27 169 GLN D N 1
ATOM 9807 C CA . GLN D 1 169 ? 66.921 5.861 33.725 1.00 37.44 169 GLN D CA 1
ATOM 9808 C C . GLN D 1 169 ? 66.078 5.079 34.717 1.00 34.70 169 GLN D C 1
ATOM 9809 O O . GLN D 1 169 ? 66.587 4.560 35.716 1.00 36.40 169 GLN D O 1
ATOM 9815 N N . VAL D 1 170 ? 64.777 4.986 34.449 1.00 36.34 170 VAL D N 1
ATOM 9816 C CA . VAL D 1 170 ? 63.894 4.208 35.307 1.00 35.13 170 VAL D CA 1
ATOM 9817 C C . VAL D 1 170 ? 64.324 2.750 35.309 1.00 36.42 170 VAL D C 1
ATOM 9818 O O . VAL D 1 170 ? 64.411 2.115 36.367 1.00 37.61 170 VAL D O 1
ATOM 9822 N N . ALA D 1 171 ? 64.590 2.195 34.122 1.00 32.13 171 ALA D N 1
ATOM 9823 C CA . ALA D 1 171 ? 65.054 0.813 34.043 1.00 36.37 171 ALA D CA 1
ATOM 9824 C C . ALA D 1 171 ? 66.354 0.632 34.814 1.00 36.04 171 ALA D C 1
ATOM 9825 O O . ALA D 1 171 ? 66.528 -0.367 35.521 1.00 35.56 171 ALA D O 1
ATOM 9827 N N . ALA D 1 172 ? 67.273 1.594 34.695 1.00 29.31 172 ALA D N 1
ATOM 9828 C CA . ALA D 1 172 ? 68.485 1.556 35.505 1.00 35.34 172 ALA D CA 1
ATOM 9829 C C . ALA D 1 172 ? 68.150 1.643 36.987 1.00 38.33 172 ALA D C 1
ATOM 9830 O O . ALA D 1 172 ? 68.565 0.792 37.781 1.00 34.07 172 ALA D O 1
ATOM 9832 N N . THR D 1 173 ? 67.356 2.653 37.369 1.00 37.00 173 THR D N 1
ATOM 9833 C CA . THR D 1 173 ? 67.077 2.901 38.779 1.00 36.37 173 THR D CA 1
ATOM 9834 C C . THR D 1 173 ? 66.414 1.702 39.446 1.00 36.36 173 THR D C 1
ATOM 9835 O O . THR D 1 173 ? 66.667 1.430 40.626 1.00 34.32 173 THR D O 1
ATOM 9839 N N . TYR D 1 174 ? 65.572 0.971 38.721 1.00 35.26 174 TYR D N 1
ATOM 9840 C CA . TYR D 1 174 ? 64.851 -0.143 39.317 1.00 37.17 174 TYR D CA 1
ATOM 9841 C C . TYR D 1 174 ? 65.432 -1.487 38.921 1.00 37.33 174 TYR D C 1
ATOM 9842 O O . TYR D 1 174 ? 64.783 -2.519 39.131 1.00 35.91 174 TYR D O 1
ATOM 9851 N N . GLY D 1 175 ? 66.645 -1.498 38.376 1.00 36.94 175 GLY D N 1
ATOM 9852 C CA . GLY D 1 175 ? 67.302 -2.741 38.030 1.00 37.79 175 GLY D CA 1
ATOM 9853 C C . GLY D 1 175 ? 66.450 -3.591 37.121 1.00 37.47 175 GLY D C 1
ATOM 9854 O O . GLY D 1 175 ? 66.169 -4.757 37.412 1.00 37.51 175 GLY D O 1
ATOM 9855 N N . ILE D 1 176 ? 65.998 -3.009 36.023 1.00 37.34 176 ILE D N 1
ATOM 9856 C CA . ILE D 1 176 ? 65.222 -3.746 35.044 1.00 34.66 176 ILE D CA 1
ATOM 9857 C C . ILE D 1 176 ? 66.164 -4.087 33.903 1.00 36.51 176 ILE D C 1
ATOM 9858 O O . ILE D 1 176 ? 66.594 -3.213 33.141 1.00 36.60 176 ILE D O 1
ATOM 9863 N N . SER D 1 177 ? 66.501 -5.362 33.805 1.00 38.34 177 SER D N 1
ATOM 9864 C CA . SER D 1 177 ? 67.497 -5.785 32.844 1.00 40.56 177 SER D CA 1
ATOM 9865 C C . SER D 1 177 ? 66.899 -5.897 31.450 1.00 33.65 177 SER D C 1
ATOM 9866 O O . SER D 1 177 ? 65.687 -6.053 31.266 1.00 34.38 177 SER D O 1
ATOM 9869 N N . ARG D 1 178 ? 67.789 -5.815 30.463 1.00 35.79 178 ARG D N 1
ATOM 9870 C CA . ARG D 1 178 ? 67.443 -6.129 29.084 1.00 30.01 178 ARG D CA 1
ATOM 9871 C C . ARG D 1 178 ? 66.649 -7.428 28.981 1.00 34.54 178 ARG D C 1
ATOM 9872 O O . ARG D 1 178 ? 65.623 -7.494 28.292 1.00 34.99 178 ARG D O 1
ATOM 9880 N N . ALA D 1 179 ? 67.130 -8.488 29.636 1.00 35.41 179 ALA D N 1
ATOM 9881 C CA . ALA D 1 179 ? 66.446 -9.773 29.537 1.00 35.42 179 ALA D CA 1
ATOM 9882 C C . ALA D 1 179 ? 65.051 -9.699 30.139 1.00 30.12 179 ALA D C 1
ATOM 9883 O O . ALA D 1 179 ? 64.092 -10.246 29.580 1.00 33.51 179 ALA D O 1
ATOM 9885 N N . GLU D 1 180 ? 64.921 -9.031 31.285 1.00 33.42 180 GLU D N 1
ATOM 9886 C CA . GLU D 1 180 ? 63.620 -8.950 31.935 1.00 35.07 180 GLU D CA 1
ATOM 9887 C C . GLU D 1 180 ? 62.626 -8.194 31.055 1.00 33.78 180 GLU D C 1
ATOM 9888 O O . GLU D 1 180 ? 61.469 -8.608 30.906 1.00 30.53 180 GLU D O 1
ATOM 9894 N N . GLN D 1 181 ? 63.084 -7.099 30.443 1.00 32.90 181 GLN D N 1
ATOM 9895 C CA . GLN D 1 181 ? 62.254 -6.333 29.516 1.00 32.00 181 GLN D CA 1
ATOM 9896 C C . GLN D 1 181 ? 61.881 -7.167 28.304 1.00 30.25 181 GLN D C 1
ATOM 9897 O O . GLN D 1 181 ? 60.732 -7.148 27.846 1.00 29.35 181 GLN D O 1
ATOM 9903 N N . ASP D 1 182 ? 62.846 -7.898 27.759 1.00 33.87 182 ASP D N 1
ATOM 9904 C CA . ASP D 1 182 ? 62.561 -8.685 26.570 1.00 31.41 182 ASP D CA 1
ATOM 9905 C C . ASP D 1 182 ? 61.643 -9.850 26.892 1.00 27.70 182 ASP D C 1
ATOM 9906 O O . ASP D 1 182 ? 60.805 -10.217 26.061 1.00 34.97 182 ASP D O 1
ATOM 9911 N N . ALA D 1 183 ? 61.764 -10.420 28.092 1.00 29.64 183 ALA D N 1
ATOM 9912 C CA . ALA D 1 183 ? 60.824 -11.457 28.503 1.00 33.77 183 ALA D CA 1
ATOM 9913 C C . ALA D 1 183 ? 59.416 -10.900 28.574 1.00 30.06 183 ALA D C 1
ATOM 9914 O O . ALA D 1 183 ? 58.457 -11.523 28.091 1.00 28.52 183 ALA D O 1
ATOM 9916 N N . PHE D 1 184 ? 59.281 -9.723 29.186 1.00 32.28 184 PHE D N 1
ATOM 9917 C CA . PHE D 1 184 ? 57.987 -9.057 29.247 1.00 33.14 184 PHE D CA 1
ATOM 9918 C C . PHE D 1 184 ? 57.496 -8.702 27.846 1.00 26.91 184 PHE D C 1
ATOM 9919 O O . PHE D 1 184 ? 56.323 -8.933 27.518 1.00 30.80 184 PHE D O 1
ATOM 9927 N N . ALA D 1 185 ? 58.385 -8.188 26.991 1.00 27.96 185 ALA D N 1
ATOM 9928 C CA . ALA D 1 185 ? 57.997 -7.893 25.613 1.00 29.20 185 ALA D CA 1
ATOM 9929 C C . ALA D 1 185 ? 57.599 -9.164 24.871 1.00 32.02 185 ALA D C 1
ATOM 9930 O O . ALA D 1 185 ? 56.529 -9.223 24.246 1.00 31.99 185 ALA D O 1
ATOM 9932 N N . LEU D 1 186 ? 58.449 -10.198 24.927 1.00 32.58 186 LEU D N 1
ATOM 9933 C CA . LEU D 1 186 ? 58.099 -11.468 24.303 1.00 31.56 186 LEU D CA 1
ATOM 9934 C C . LEU D 1 186 ? 56.728 -11.923 24.763 1.00 26.43 186 LEU D C 1
ATOM 9935 O O . LEU D 1 186 ? 55.868 -12.293 23.958 1.00 32.32 186 LEU D O 1
ATOM 9940 N N . ARG D 1 187 ? 56.503 -11.866 26.072 1.00 30.48 187 ARG D N 1
ATOM 9941 C CA . ARG D 1 187 ? 55.247 -12.337 26.627 1.00 31.99 187 ARG D CA 1
ATOM 9942 C C . ARG D 1 187 ? 54.082 -11.527 26.084 1.00 29.87 187 ARG D C 1
ATOM 9943 O O . ARG D 1 187 ? 53.018 -12.076 25.772 1.00 28.72 187 ARG D O 1
ATOM 9951 N N . SER D 1 188 ? 54.266 -10.215 25.949 1.00 26.72 188 SER D N 1
ATOM 9952 C CA . SER D 1 188 ? 53.192 -9.402 25.397 1.00 29.42 188 SER D CA 1
ATOM 9953 C C . SER D 1 188 ? 52.818 -9.906 24.009 1.00 27.25 188 SER D C 1
ATOM 9954 O O . SER D 1 188 ? 51.645 -10.179 23.730 1.00 27.52 188 SER D O 1
ATOM 9957 N N . HIS D 1 189 ? 53.826 -10.127 23.155 1.00 30.63 189 HIS D N 1
ATOM 9958 C CA . HIS D 1 189 ? 53.583 -10.660 21.813 1.00 30.40 189 HIS D CA 1
ATOM 9959 C C . HIS D 1 189 ? 52.945 -12.039 21.864 1.00 28.55 189 HIS D C 1
ATOM 9960 O O . HIS D 1 189 ? 52.010 -12.335 21.107 1.00 28.58 189 HIS D O 1
ATOM 9967 N N . GLU D 1 190 ? 53.449 -12.905 22.740 1.00 30.37 190 GLU D N 1
ATOM 9968 C CA . GLU D 1 190 ? 52.894 -14.247 22.818 1.00 32.29 190 GLU D CA 1
ATOM 9969 C C . GLU D 1 190 ? 51.437 -14.193 23.250 1.00 34.99 190 GLU D C 1
ATOM 9970 O O . GLU D 1 190 ? 50.565 -14.796 22.610 1.00 32.55 190 GLU D O 1
ATOM 9976 N N . ARG D 1 191 ? 51.144 -13.439 24.319 1.00 32.35 191 ARG D N 1
ATOM 9977 C CA . ARG D 1 191 ? 49.773 -13.432 24.816 1.00 30.87 191 ARG D CA 1
ATOM 9978 C C . ARG D 1 191 ? 48.843 -12.733 23.836 1.00 27.49 191 ARG D C 1
ATOM 9979 O O . ARG D 1 191 ? 47.718 -13.200 23.602 1.00 27.92 191 ARG D O 1
ATOM 9987 N N . ALA D 1 192 ? 49.307 -11.638 23.220 1.00 31.36 192 ALA D N 1
ATOM 9988 C CA . ALA D 1 192 ? 48.470 -10.931 22.253 1.00 29.09 192 ALA D CA 1
ATOM 9989 C C . ALA D 1 192 ? 48.224 -11.778 21.012 1.00 28.83 192 ALA D C 1
ATOM 9990 O O . ALA D 1 192 ? 47.102 -11.811 20.491 1.00 32.07 192 ALA D O 1
ATOM 9992 N N . ALA D 1 193 ? 49.261 -12.458 20.516 1.00 32.26 193 ALA D N 1
ATOM 9993 C CA . ALA D 1 193 ? 49.074 -13.376 19.398 1.00 31.81 193 ALA D CA 1
ATOM 9994 C C . ALA D 1 193 ? 48.082 -14.464 19.769 1.00 30.81 193 ALA D C 1
ATOM 9995 O O . ALA D 1 193 ? 47.133 -14.740 19.024 1.00 33.28 193 ALA D O 1
ATOM 9997 N N . ARG D 1 194 ? 48.274 -15.063 20.949 1.00 31.50 194 ARG D N 1
ATOM 9998 C CA . ARG D 1 194 ? 47.388 -16.117 21.432 1.00 29.90 194 ARG D CA 1
ATOM 9999 C C . ARG D 1 194 ? 45.970 -15.608 21.634 1.00 33.80 194 ARG D C 1
ATOM 10000 O O . ARG D 1 194 ? 44.996 -16.278 21.263 1.00 30.37 194 ARG D O 1
ATOM 10008 N N . ALA D 1 195 ? 45.829 -14.422 22.242 1.00 33.88 195 ALA D N 1
ATOM 10009 C CA . ALA D 1 195 ? 44.495 -13.891 22.480 1.00 27.34 195 ALA D CA 1
ATOM 10010 C C . ALA D 1 195 ? 43.756 -13.689 21.170 1.00 29.42 195 ALA D C 1
ATOM 10011 O O . ALA D 1 195 ? 42.573 -14.037 21.058 1.00 28.19 195 ALA D O 1
ATOM 10013 N N . TRP D 1 196 ? 44.442 -13.143 20.162 1.00 26.61 196 TRP D N 1
ATOM 10014 C CA . TRP D 1 196 ? 43.822 -12.975 18.853 1.00 28.60 196 TRP D CA 1
ATOM 10015 C C . TRP D 1 196 ? 43.413 -14.317 18.262 1.00 30.87 196 TRP D C 1
ATOM 10016 O O . TRP D 1 196 ? 42.269 -14.497 17.828 1.00 36.05 196 TRP D O 1
ATOM 10027 N N . ALA D 1 197 ? 44.349 -15.269 18.221 1.00 36.71 197 ALA D N 1
ATOM 10028 C CA . ALA D 1 197 ? 44.056 -16.580 17.637 1.00 33.55 197 ALA D CA 1
ATOM 10029 C C . ALA D 1 197 ? 42.892 -17.266 18.345 1.00 33.27 197 ALA D C 1
ATOM 10030 O O . ALA D 1 197 ? 41.993 -17.811 17.692 1.00 34.64 197 ALA D O 1
ATOM 10032 N N . GLU D 1 198 ? 42.876 -17.240 19.677 1.00 34.86 198 GLU D N 1
ATOM 10033 C CA . GLU D 1 198 ? 41.787 -17.883 20.410 1.00 31.42 198 GLU D CA 1
ATOM 10034 C C . GLU D 1 198 ? 40.482 -17.107 20.369 1.00 35.15 198 GLU D C 1
ATOM 10035 O O . GLU D 1 198 ? 39.517 -17.538 21.015 1.00 35.39 198 GLU D O 1
ATOM 10041 N N . GLY D 1 199 ? 40.418 -15.985 19.653 1.00 37.49 199 GLY D N 1
ATOM 10042 C CA . GLY D 1 199 ? 39.188 -15.226 19.559 1.00 31.76 199 GLY D CA 1
ATOM 10043 C C . GLY D 1 199 ? 38.943 -14.246 20.686 1.00 28.95 199 GLY D C 1
ATOM 10044 O O . GLY D 1 199 ? 37.853 -13.659 20.738 1.00 29.41 199 GLY D O 1
ATOM 10045 N N . VAL D 1 200 ? 39.930 -14.024 21.559 1.00 22.92 200 VAL D N 1
ATOM 10046 C CA . VAL D 1 200 ? 39.718 -13.249 22.785 1.00 29.01 200 VAL D CA 1
ATOM 10047 C C . VAL D 1 200 ? 39.360 -11.794 22.479 1.00 28.56 200 VAL D C 1
ATOM 10048 O O . VAL D 1 200 ? 38.552 -11.182 23.188 1.00 27.73 200 VAL D O 1
ATOM 10052 N N . PHE D 1 201 ? 39.954 -11.215 21.436 1.00 28.47 201 PHE D N 1
ATOM 10053 C CA . PHE D 1 201 ? 39.660 -9.824 21.112 1.00 28.39 201 PHE D CA 1
ATOM 10054 C C . PHE D 1 201 ? 38.434 -9.660 20.234 1.00 32.21 201 PHE D C 1
ATOM 10055 O O . PHE D 1 201 ? 37.958 -8.530 20.064 1.00 27.94 201 PHE D O 1
ATOM 10063 N N . ASP D 1 202 ? 37.887 -10.752 19.705 1.00 23.74 202 ASP D N 1
ATOM 10064 C CA . ASP D 1 202 ? 36.718 -10.635 18.845 1.00 28.34 202 ASP D CA 1
ATOM 10065 C C . ASP D 1 202 ? 35.592 -9.878 19.526 1.00 29.97 202 ASP D C 1
ATOM 10066 O O . ASP D 1 202 ? 34.855 -9.128 18.875 1.00 29.18 202 ASP D O 1
ATOM 10071 N N . ALA D 1 203 ? 35.449 -10.055 20.837 1.00 28.02 203 ALA D N 1
ATOM 10072 C CA . ALA D 1 203 ? 34.385 -9.359 21.538 1.00 26.50 203 ALA D CA 1
ATOM 10073 C C . ALA D 1 203 ? 34.581 -7.844 21.532 1.00 24.81 203 ALA D C 1
ATOM 10074 O O . ALA D 1 203 ? 33.596 -7.112 21.631 1.00 28.70 203 ALA D O 1
ATOM 10076 N N . GLU D 1 204 ? 35.806 -7.349 21.386 1.00 21.93 204 GLU D N 1
ATOM 10077 C CA . GLU D 1 204 ? 36.018 -5.920 21.539 1.00 26.43 204 GLU D CA 1
ATOM 10078 C C . GLU D 1 204 ? 36.454 -5.266 20.237 1.00 24.77 204 GLU D C 1
ATOM 10079 O O . GLU D 1 204 ? 36.737 -4.063 20.225 1.00 22.06 204 GLU D O 1
ATOM 10085 N N . ILE D 1 205 ? 36.530 -6.015 19.147 1.00 22.55 205 ILE D N 1
ATOM 10086 C CA . ILE D 1 205 ? 37.118 -5.511 17.916 1.00 23.88 205 ILE D CA 1
ATOM 10087 C C . ILE D 1 205 ? 36.035 -5.087 16.944 1.00 21.92 205 ILE D C 1
ATOM 10088 O O . ILE D 1 205 ? 35.014 -5.761 16.768 1.00 26.17 205 ILE D O 1
ATOM 10093 N N . THR D 1 206 ? 36.262 -3.943 16.317 1.00 20.41 206 THR D N 1
ATOM 10094 C CA . THR D 1 206 ? 35.511 -3.534 15.151 1.00 20.68 206 THR D CA 1
ATOM 10095 C C . THR D 1 206 ? 36.498 -3.321 14.018 1.00 21.90 206 THR D C 1
ATOM 10096 O O . THR D 1 206 ? 37.507 -2.632 14.186 1.00 24.88 206 THR D O 1
ATOM 10100 N N . GLN D 1 207 ? 36.241 -3.946 12.882 1.00 21.34 207 GLN D N 1
ATOM 10101 C CA . GLN D 1 207 ? 37.126 -3.786 11.747 1.00 23.37 207 GLN D CA 1
ATOM 10102 C C . GLN D 1 207 ? 36.739 -2.546 10.963 1.00 23.61 207 GLN D C 1
ATOM 10103 O O . GLN D 1 207 ? 35.560 -2.227 10.827 1.00 26.31 207 GLN D O 1
ATOM 10109 N N . ILE D 1 208 ? 37.740 -1.858 10.439 1.00 26.00 208 ILE D N 1
ATOM 10110 C CA . ILE D 1 208 ? 37.502 -0.742 9.533 1.00 25.60 208 ILE D CA 1
ATOM 10111 C C . ILE D 1 208 ? 37.285 -1.295 8.136 1.00 29.78 208 ILE D C 1
ATOM 10112 O O . ILE D 1 208 ? 38.239 -1.833 7.561 1.00 27.92 208 ILE D O 1
ATOM 10117 N N . PRO D 1 209 ? 36.091 -1.176 7.552 1.00 30.17 209 PRO D N 1
ATOM 10118 C CA . PRO D 1 209 ? 35.898 -1.637 6.167 1.00 33.97 209 PRO D CA 1
ATOM 10119 C C . PRO D 1 209 ? 37.005 -1.110 5.260 1.00 32.24 209 PRO D C 1
ATOM 10120 O O . PRO D 1 209 ? 37.399 0.053 5.343 1.00 28.20 209 PRO D O 1
ATOM 10124 N N . GLY D 1 210 ? 37.528 -1.986 4.402 1.00 29.53 210 GLY D N 1
ATOM 10125 C CA . GLY D 1 210 ? 38.638 -1.633 3.541 1.00 27.76 210 GLY D CA 1
ATOM 10126 C C . GLY D 1 210 ? 39.975 -1.502 4.232 1.00 26.86 210 GLY D C 1
ATOM 10127 O O . GLY D 1 210 ? 40.990 -1.310 3.558 1.00 30.98 210 GLY D O 1
ATOM 10128 N N . ALA D 1 211 ? 40.027 -1.601 5.550 1.00 30.43 211 ALA D N 1
ATOM 10129 C CA . ALA D 1 211 ? 41.291 -1.529 6.263 1.00 28.96 211 ALA D CA 1
ATOM 10130 C C . ALA D 1 211 ? 41.303 -2.599 7.334 1.00 32.77 211 ALA D C 1
ATOM 10131 O O . ALA D 1 211 ? 41.684 -2.366 8.484 1.00 29.37 211 ALA D O 1
ATOM 10133 N N . GLU D 1 212 ? 40.848 -3.790 6.967 1.00 28.89 212 GLU D N 1
ATOM 10134 C CA . GLU D 1 212 ? 40.748 -4.842 7.960 1.00 28.02 212 GLU D CA 1
ATOM 10135 C C . GLU D 1 212 ? 42.135 -5.323 8.355 1.00 29.24 212 GLU D C 1
ATOM 10136 O O . GLU D 1 212 ? 43.112 -5.200 7.608 1.00 28.56 212 GLU D O 1
ATOM 10142 N N . LEU D 1 213 ? 42.215 -5.819 9.576 1.00 27.84 213 LEU D N 1
ATOM 10143 C CA . LEU D 1 213 ? 43.446 -6.296 10.171 1.00 24.98 213 LEU D CA 1
ATOM 10144 C C . LEU D 1 213 ? 43.113 -7.631 10.809 1.00 29.69 213 LEU D C 1
ATOM 10145 O O . LEU D 1 213 ? 42.147 -7.726 11.574 1.00 24.71 213 LEU D O 1
ATOM 10150 N N . GLU D 1 214 ? 43.870 -8.667 10.437 1.00 28.51 214 GLU D N 1
ATOM 10151 C CA . GLU D 1 214 ? 43.685 -9.978 11.047 1.00 30.87 214 GLU D CA 1
ATOM 10152 C C . GLU D 1 214 ? 43.907 -9.903 12.550 1.00 27.82 214 GLU D C 1
ATOM 10153 O O . GLU D 1 214 ? 43.181 -10.527 13.332 1.00 28.48 214 GLU D O 1
ATOM 10159 N N . ARG D 1 215 ? 44.899 -9.128 12.968 1.00 28.39 215 ARG D N 1
ATOM 10160 C CA . ARG D 1 215 ? 45.152 -8.859 14.373 1.00 26.60 215 ARG D CA 1
ATOM 10161 C C . ARG D 1 215 ? 45.868 -7.519 14.466 1.00 24.51 215 ARG D C 1
ATOM 10162 O O . ARG D 1 215 ? 46.224 -6.924 13.446 1.00 22.93 215 ARG D O 1
ATOM 10170 N N . ASP D 1 216 ? 46.100 -7.049 15.701 1.00 26.02 216 ASP D N 1
ATOM 10171 C CA . ASP D 1 216 ? 46.874 -5.825 15.867 1.00 22.97 216 ASP D CA 1
ATOM 10172 C C . ASP D 1 216 ? 48.178 -5.949 15.105 1.00 29.23 216 ASP D C 1
ATOM 10173 O O . ASP D 1 216 ? 48.875 -6.965 15.192 1.00 25.92 216 ASP D O 1
ATOM 10178 N N . GLU D 1 217 ? 48.470 -4.922 14.311 1.00 22.64 217 GLU D N 1
ATOM 10179 C CA . GLU D 1 217 ? 49.481 -5.053 13.287 1.00 25.41 217 GLU D CA 1
ATOM 10180 C C . GLU D 1 217 ? 50.869 -5.116 13.879 1.00 27.70 217 GLU D C 1
ATOM 10181 O O . GLU D 1 217 ? 51.783 -5.643 13.237 1.00 28.51 217 GLU D O 1
ATOM 10187 N N . SER D 1 218 ? 51.059 -4.567 15.076 1.00 23.94 218 SER D N 1
ATOM 10188 C CA . SER D 1 218 ? 52.376 -4.648 15.680 1.00 23.79 218 SER D CA 1
ATOM 10189 C C . SER D 1 218 ? 52.639 -5.980 16.368 1.00 22.69 218 SER D C 1
ATOM 10190 O O . SER D 1 218 ? 53.758 -6.193 16.826 1.00 24.00 218 SER D O 1
ATOM 10193 N N . ILE D 1 219 ? 51.656 -6.870 16.479 1.00 23.27 219 ILE D N 1
ATOM 10194 C CA . ILE D 1 219 ? 51.964 -8.186 17.031 1.00 29.66 219 ILE D CA 1
ATOM 10195 C C . ILE D 1 219 ? 52.878 -8.916 16.061 1.00 30.55 219 ILE D C 1
ATOM 10196 O O . ILE D 1 219 ? 52.688 -8.861 14.837 1.00 26.73 219 ILE D O 1
ATOM 10201 N N . ARG D 1 220 ? 53.912 -9.557 16.600 1.00 29.79 220 ARG D N 1
ATOM 10202 C CA . ARG D 1 220 ? 54.805 -10.366 15.788 1.00 33.58 220 ARG D CA 1
ATOM 10203 C C . ARG D 1 220 ? 55.029 -11.733 16.414 1.00 33.27 220 ARG D C 1
ATOM 10204 O O . ARG D 1 220 ? 54.919 -11.917 17.631 1.00 30.80 220 ARG D O 1
ATOM 10212 N N . GLU D 1 221 ? 55.320 -12.694 15.542 1.00 34.20 221 GLU D N 1
ATOM 10213 C CA . GLU D 1 221 ? 55.932 -13.958 15.930 1.00 37.00 221 GLU D CA 1
ATOM 10214 C C . GLU D 1 221 ? 57.392 -13.625 16.191 1.00 33.23 221 GLU D C 1
ATOM 10215 O O . GLU D 1 221 ? 58.176 -13.457 15.257 1.00 37.90 221 GLU D O 1
ATOM 10221 N N . THR D 1 222 ? 57.756 -13.460 17.454 1.00 34.89 222 THR D N 1
ATOM 10222 C CA . THR D 1 222 ? 59.132 -13.125 17.786 1.00 34.25 222 THR D CA 1
ATOM 10223 C C . THR D 1 222 ? 59.655 -14.132 18.799 1.00 35.83 222 THR D C 1
ATOM 10224 O O . THR D 1 222 ? 58.994 -15.137 19.078 1.00 36.40 222 THR D O 1
ATOM 10228 N N . SER D 1 223 ? 60.835 -13.880 19.348 1.00 33.46 223 SER D N 1
ATOM 10229 C CA . SER D 1 223 ? 61.478 -14.852 20.215 1.00 39.43 223 SER D CA 1
ATOM 10230 C C . SER D 1 223 ? 62.414 -14.107 21.146 1.00 39.85 223 SER D C 1
ATOM 10231 O O . SER D 1 223 ? 62.753 -12.941 20.913 1.00 37.06 223 SER D O 1
ATOM 10234 N N . ALA D 1 224 ? 62.843 -14.805 22.203 1.00 34.70 224 ALA D N 1
ATOM 10235 C CA . ALA D 1 224 ? 63.856 -14.246 23.088 1.00 34.49 224 ALA D CA 1
ATOM 10236 C C . ALA D 1 224 ? 65.112 -13.857 22.316 1.00 37.13 224 ALA D C 1
ATOM 10237 O O . ALA D 1 224 ? 65.744 -12.838 22.621 1.00 43.51 224 ALA D O 1
ATOM 10239 N N . GLU D 1 225 ? 65.480 -14.639 21.297 1.00 45.03 225 GLU D N 1
ATOM 10240 C CA . GLU D 1 225 ? 66.711 -14.364 20.561 1.00 42.80 225 GLU D CA 1
ATOM 10241 C C . GLU D 1 225 ? 66.562 -13.137 19.679 1.00 38.14 225 GLU D C 1
ATOM 10242 O O . GLU D 1 225 ? 67.449 -12.277 19.640 1.00 38.39 225 GLU D O 1
ATOM 10248 N N . LYS D 1 226 ? 65.467 -13.065 18.922 1.00 37.43 226 LYS D N 1
ATOM 10249 C CA . LYS D 1 226 ? 65.248 -11.896 18.081 1.00 38.25 226 LYS D CA 1
ATOM 10250 C C . LYS D 1 226 ? 65.210 -10.624 18.918 1.00 37.25 226 LYS D C 1
ATOM 10251 O O . LYS D 1 226 ? 65.844 -9.624 18.569 1.00 41.22 226 LYS D O 1
ATOM 10257 N N . LEU D 1 227 ? 64.494 -10.654 20.046 1.00 36.86 227 LEU D N 1
ATOM 10258 C CA . LEU D 1 227 ? 64.483 -9.496 20.939 1.00 37.04 227 LEU D CA 1
ATOM 10259 C C . LEU D 1 227 ? 65.874 -9.205 21.487 1.00 38.52 227 LEU D C 1
ATOM 10260 O O . LEU D 1 227 ? 66.303 -8.046 21.534 1.00 35.77 227 LEU D O 1
ATOM 10265 N N . ALA D 1 228 ? 66.598 -10.250 21.904 1.00 41.63 228 ALA D N 1
ATOM 10266 C CA . ALA D 1 228 ? 67.952 -10.051 22.410 1.00 41.10 228 ALA D CA 1
ATOM 10267 C C . ALA D 1 228 ? 68.865 -9.479 21.336 1.00 37.60 228 ALA D C 1
ATOM 10268 O O . ALA D 1 228 ? 69.821 -8.766 21.652 1.00 38.11 228 ALA D O 1
ATOM 10270 N N . ALA D 1 229 ? 68.577 -9.773 20.065 1.00 38.59 229 ALA D N 1
ATOM 10271 C CA . ALA D 1 229 ? 69.424 -9.306 18.974 1.00 36.00 229 ALA D CA 1
ATOM 10272 C C . ALA D 1 229 ? 69.271 -7.811 18.722 1.00 40.22 229 ALA D C 1
ATOM 10273 O O . ALA D 1 229 ? 70.211 -7.174 18.230 1.00 33.76 229 ALA D O 1
ATOM 10275 N N . LEU D 1 230 ? 68.105 -7.239 19.035 1.00 42.70 230 LEU D N 1
ATOM 10276 C CA . LEU D 1 230 ? 67.864 -5.829 18.746 1.00 38.02 230 LEU D CA 1
ATOM 10277 C C . LEU D 1 230 ? 68.876 -4.926 19.434 1.00 37.01 230 LEU D C 1
ATOM 10278 O O . LEU D 1 230 ? 69.307 -5.184 20.562 1.00 40.71 230 LEU D O 1
ATOM 10283 N N . LYS D 1 231 ? 69.264 -3.875 18.730 1.00 34.50 231 LYS D N 1
ATOM 10284 C CA . LYS D 1 231 ? 70.189 -2.890 19.252 1.00 41.25 231 LYS D CA 1
ATOM 10285 C C . LYS D 1 231 ? 69.436 -1.882 20.121 1.00 43.69 231 LYS D C 1
ATOM 10286 O O . LYS D 1 231 ? 68.227 -1.691 19.958 1.00 35.11 231 LYS D O 1
ATOM 10292 N N . PRO D 1 232 ? 70.123 -1.235 21.065 1.00 44.99 232 PRO D N 1
ATOM 10293 C CA . PRO D 1 232 ? 69.421 -0.317 21.965 1.00 40.34 232 PRO D CA 1
ATOM 10294 C C . PRO D 1 232 ? 69.002 0.935 21.216 1.00 42.80 232 PRO D C 1
ATOM 10295 O O . PRO D 1 232 ? 69.749 1.465 20.390 1.00 43.67 232 PRO D O 1
ATOM 10299 N N . ALA D 1 233 ? 67.789 1.404 21.506 1.00 41.04 233 ALA D N 1
ATOM 10300 C CA . ALA D 1 233 ? 67.234 2.508 20.736 1.00 39.64 233 ALA D CA 1
ATOM 10301 C C . ALA D 1 233 ? 67.578 3.880 21.292 1.00 37.04 233 ALA D C 1
ATOM 10302 O O . ALA D 1 233 ? 67.484 4.862 20.554 1.00 35.18 233 ALA D O 1
ATOM 10304 N N . PHE D 1 234 ? 67.969 3.991 22.557 1.00 38.69 234 PHE D N 1
ATOM 10305 C CA . PHE D 1 234 ? 68.174 5.313 23.144 1.00 43.09 234 PHE D CA 1
ATOM 10306 C C . PHE D 1 234 ? 69.536 5.554 23.764 1.00 41.70 234 PHE D C 1
ATOM 10307 O O . PHE D 1 234 ? 69.893 6.723 23.960 1.00 41.37 234 PHE D O 1
ATOM 10315 N N . ARG D 1 235 ? 70.301 4.520 24.084 1.00 43.32 235 ARG D N 1
ATOM 10316 C CA . ARG D 1 235 ? 71.676 4.687 24.515 1.00 44.72 235 ARG D CA 1
ATOM 10317 C C . ARG D 1 235 ? 72.544 3.641 23.842 1.00 46.49 235 ARG D C 1
ATOM 10318 O O . ARG D 1 235 ? 72.070 2.538 23.541 1.00 43.59 235 ARG D O 1
ATOM 10326 N N . PRO D 1 236 ? 73.805 3.976 23.553 1.00 45.75 236 PRO D N 1
ATOM 10327 C CA . PRO D 1 236 ? 74.741 2.946 23.078 1.00 49.34 236 PRO D CA 1
ATOM 10328 C C . PRO D 1 236 ? 74.698 1.679 23.918 1.00 46.30 236 PRO D C 1
ATOM 10329 O O . PRO D 1 236 ? 74.615 0.565 23.381 1.00 47.17 236 PRO D O 1
ATOM 10333 N N . ASP D 1 237 ? 74.724 1.838 25.239 1.00 43.19 237 ASP D N 1
ATOM 10334 C CA . ASP D 1 237 ? 74.683 0.751 26.206 1.00 47.15 237 ASP D CA 1
ATOM 10335 C C . ASP D 1 237 ? 73.267 0.442 26.683 1.00 47.68 237 ASP D C 1
ATOM 10336 O O . ASP D 1 237 ? 73.099 -0.193 27.731 1.00 44.70 237 ASP D O 1
ATOM 10341 N N . GLY D 1 238 ? 72.249 0.872 25.942 1.00 46.85 238 GLY D N 1
ATOM 10342 C CA . GLY D 1 238 ? 70.908 0.883 26.476 1.00 41.06 238 GLY D CA 1
ATOM 10343 C C . GLY D 1 238 ? 70.270 -0.489 26.528 1.00 42.32 238 GLY D C 1
ATOM 10344 O O . GLY D 1 238 ? 70.709 -1.450 25.890 1.00 44.73 238 GLY D O 1
ATOM 10345 N N . THR D 1 239 ? 69.205 -0.565 27.323 1.00 40.23 239 THR D N 1
ATOM 10346 C CA . THR D 1 239 ? 68.374 -1.755 27.416 1.00 36.10 239 THR D CA 1
ATOM 10347 C C . THR D 1 239 ? 67.074 -1.630 26.635 1.00 38.92 239 THR D C 1
ATOM 10348 O O . THR D 1 239 ? 66.494 -2.659 26.254 1.00 37.80 239 THR D O 1
ATOM 10352 N N . ILE D 1 240 ? 66.621 -0.401 26.375 1.00 35.58 240 ILE D N 1
ATOM 10353 C CA . ILE D 1 240 ? 65.384 -0.163 25.645 1.00 34.41 240 ILE D CA 1
ATOM 10354 C C . ILE D 1 240 ? 65.664 -0.345 24.168 1.00 33.51 240 ILE D C 1
ATOM 10355 O O . ILE D 1 240 ? 66.605 0.248 23.628 1.00 37.26 240 ILE D O 1
ATOM 10360 N N . THR D 1 241 ? 64.832 -1.129 23.504 1.00 33.59 241 THR D N 1
ATOM 10361 C CA . THR D 1 241 ? 64.929 -1.324 22.073 1.00 36.15 241 THR D CA 1
ATOM 10362 C C . THR D 1 241 ? 63.560 -1.084 21.463 1.00 35.36 241 THR D C 1
ATOM 10363 O O . THR D 1 241 ? 62.560 -0.918 22.166 1.00 32.71 241 THR D O 1
ATOM 10367 N N . ALA D 1 242 ? 63.516 -1.097 20.136 1.00 31.70 242 ALA D N 1
ATOM 10368 C CA . ALA D 1 242 ? 62.240 -1.059 19.454 1.00 33.86 242 ALA D CA 1
ATOM 10369 C C . ALA D 1 242 ? 61.390 -2.279 19.773 1.00 30.55 242 ALA D C 1
ATOM 10370 O O . ALA D 1 242 ? 60.173 -2.245 19.561 1.00 27.80 242 ALA D O 1
ATOM 10372 N N . GLY D 1 243 ? 61.989 -3.348 20.294 1.00 31.46 243 GLY D N 1
ATOM 10373 C CA . GLY D 1 243 ? 61.241 -4.562 20.551 1.00 29.66 243 GLY D CA 1
ATOM 10374 C C . GLY D 1 243 ? 60.646 -4.639 21.937 1.00 25.32 243 GLY D C 1
ATOM 10375 O O . GLY D 1 243 ? 59.593 -5.246 22.128 1.00 32.40 243 GLY D O 1
ATOM 10376 N N . ASN D 1 244 ? 61.307 -4.043 22.921 1.00 29.23 244 ASN D N 1
ATOM 10377 C CA . ASN D 1 244 ? 60.761 -3.976 24.270 1.00 32.64 244 ASN D CA 1
ATOM 10378 C C . ASN D 1 244 ? 60.134 -2.611 24.574 1.00 30.21 244 ASN D C 1
ATOM 10379 O O . ASN D 1 244 ? 59.841 -2.301 25.733 1.00 26.47 244 ASN D O 1
ATOM 10384 N N . ALA D 1 245 ? 59.893 -1.813 23.540 1.00 31.00 245 ALA D N 1
ATOM 10385 C CA . ALA D 1 245 ? 59.169 -0.560 23.647 1.00 30.27 245 ALA D CA 1
ATOM 10386 C C . ALA D 1 245 ? 57.888 -0.687 22.843 1.00 26.73 245 ALA D C 1
ATOM 10387 O O . ALA D 1 245 ? 57.820 -1.470 21.886 1.00 27.61 245 ALA D O 1
ATOM 10389 N N . SER D 1 246 ? 56.850 0.060 23.237 1.00 27.71 246 SER D N 1
ATOM 10390 C CA . SER D 1 246 ? 55.668 0.036 22.404 1.00 22.85 246 SER D CA 1
ATOM 10391 C C . SER D 1 246 ? 56.053 0.607 21.049 1.00 23.71 246 SER D C 1
ATOM 10392 O O . SER D 1 246 ? 57.020 1.368 20.927 1.00 23.09 246 SER D O 1
ATOM 10395 N N . PRO D 1 247 ? 55.326 0.260 20.025 1.00 20.95 247 PRO D N 1
ATOM 10396 C CA . PRO D 1 247 ? 55.479 0.954 18.752 1.00 23.70 247 PRO D CA 1
ATOM 10397 C C . PRO D 1 247 ? 54.687 2.259 18.763 1.00 27.33 247 PRO D C 1
ATOM 10398 O O . PRO D 1 247 ? 54.103 2.661 19.773 1.00 22.12 247 PRO D O 1
ATOM 10402 N N . LEU D 1 248 ? 54.737 2.955 17.629 1.00 23.91 248 LEU D N 1
ATOM 10403 C CA . LEU D 1 248 ? 53.816 4.046 17.360 1.00 20.68 248 LEU D CA 1
ATOM 10404 C C . LEU D 1 248 ? 52.660 3.447 16.584 1.00 19.45 248 LEU D C 1
ATOM 10405 O O . LEU D 1 248 ? 52.857 2.570 15.742 1.00 20.01 248 LEU D O 1
ATOM 10410 N N . ASN D 1 249 ? 51.442 3.894 16.866 1.00 20.40 249 ASN D N 1
ATOM 10411 C CA . ASN D 1 249 ? 50.345 3.143 16.290 1.00 17.49 249 ASN D CA 1
ATOM 10412 C C . ASN D 1 249 ? 49.171 4.050 15.980 1.00 15.85 249 ASN D C 1
ATOM 10413 O O . ASN D 1 249 ? 49.063 5.171 16.478 1.00 16.81 249 ASN D O 1
ATOM 10418 N N . ASP D 1 250 ? 48.295 3.532 15.149 1.00 15.68 250 ASP D N 1
ATOM 10419 C CA . ASP D 1 250 ? 47.004 4.134 14.888 1.00 19.93 250 ASP D CA 1
ATOM 10420 C C . ASP D 1 250 ? 45.905 3.237 15.422 1.00 18.09 250 ASP D C 1
ATOM 10421 O O . ASP D 1 250 ? 45.965 2.017 15.287 1.00 18.67 250 ASP D O 1
ATOM 10426 N N . GLY D 1 251 ? 44.893 3.853 16.002 1.00 17.00 251 GLY D N 1
ATOM 10427 C CA . GLY D 1 251 ? 43.720 3.109 16.387 1.00 18.61 251 GLY D CA 1
ATOM 10428 C C . GLY D 1 251 ? 42.786 3.990 17.172 1.00 21.76 251 GLY D C 1
ATOM 10429 O O . GLY D 1 251 ? 43.102 5.127 17.536 1.00 18.84 251 GLY D O 1
ATOM 10430 N N . ALA D 1 252 ? 41.605 3.447 17.411 1.00 19.08 252 ALA D N 1
ATOM 10431 C CA . ALA D 1 252 ? 40.619 4.130 18.217 1.00 17.36 252 ALA D CA 1
ATOM 10432 C C . ALA D 1 252 ? 39.927 3.095 19.082 1.00 22.53 252 ALA D C 1
ATOM 10433 O O . ALA D 1 252 ? 39.826 1.923 18.712 1.00 18.26 252 ALA D O 1
ATOM 10435 N N . ALA D 1 253 ? 39.476 3.534 20.246 1.00 17.22 253 ALA D N 1
ATOM 10436 C CA . ALA D 1 253 ? 38.746 2.674 21.162 1.00 16.98 253 ALA D CA 1
ATOM 10437 C C . ALA D 1 253 ? 37.612 3.506 21.731 1.00 21.85 253 ALA D C 1
ATOM 10438 O O . ALA D 1 253 ? 37.733 4.727 21.861 1.00 17.54 253 ALA D O 1
ATOM 10440 N N . ALA D 1 254 ? 36.505 2.851 22.042 1.00 18.68 254 ALA D N 1
ATOM 10441 C CA . ALA D 1 254 ? 35.363 3.578 22.562 1.00 19.17 254 ALA D CA 1
ATOM 10442 C C . ALA D 1 254 ? 34.570 2.673 23.483 1.00 23.21 254 ALA D C 1
ATOM 10443 O O . ALA D 1 254 ? 34.273 1.518 23.144 1.00 21.49 254 ALA D O 1
ATOM 10445 N N . LEU D 1 255 ? 34.250 3.211 24.651 1.00 19.45 255 LEU D N 1
ATOM 10446 C CA . LEU D 1 255 ? 33.460 2.523 25.649 1.00 20.25 255 LEU D CA 1
ATOM 10447 C C . LEU D 1 255 ? 32.114 3.213 25.732 1.00 26.22 255 LEU D C 1
ATOM 10448 O O . LEU D 1 255 ? 32.041 4.454 25.717 1.00 25.34 255 LEU D O 1
ATOM 10453 N N . LEU D 1 256 ? 31.054 2.414 25.753 1.00 22.48 256 LEU D N 1
ATOM 10454 C CA . LEU D 1 256 ? 29.728 2.904 26.079 1.00 21.81 256 LEU D CA 1
ATOM 10455 C C . LEU D 1 256 ? 29.587 2.760 27.579 1.00 22.13 256 LEU D C 1
ATOM 10456 O O . LEU D 1 256 ? 29.764 1.665 28.118 1.00 19.44 256 LEU D O 1
ATOM 10461 N N . ILE D 1 257 ? 29.336 3.877 28.249 1.00 21.38 257 ILE D N 1
ATOM 10462 C CA . ILE D 1 257 ? 29.391 3.960 29.697 1.00 19.89 257 ILE D CA 1
ATOM 10463 C C . ILE D 1 257 ? 28.075 4.561 30.148 1.00 20.91 257 ILE D C 1
ATOM 10464 O O . ILE D 1 257 ? 27.582 5.521 29.546 1.00 21.58 257 ILE D O 1
ATOM 10469 N N . GLY D 1 258 ? 27.470 3.958 31.157 1.00 23.25 258 GLY D N 1
ATOM 10470 C CA . GLY D 1 258 ? 26.157 4.401 31.565 1.00 21.22 258 GLY D CA 1
ATOM 10471 C C . GLY D 1 258 ? 25.917 3.994 32.998 1.00 21.64 258 GLY D C 1
ATOM 10472 O O . GLY D 1 258 ? 26.625 3.153 33.556 1.00 26.22 258 GLY D O 1
ATOM 10473 N N . ASP D 1 259 ? 24.927 4.634 33.594 1.00 21.16 259 ASP D N 1
ATOM 10474 C CA . ASP D 1 259 ? 24.411 4.198 34.876 1.00 27.34 259 ASP D CA 1
ATOM 10475 C C . ASP D 1 259 ? 23.408 3.071 34.626 1.00 27.31 259 ASP D C 1
ATOM 10476 O O . ASP D 1 259 ? 23.161 2.672 33.479 1.00 23.16 259 ASP D O 1
ATOM 10481 N N . ALA D 1 260 ? 22.798 2.570 35.704 1.00 26.49 260 ALA D N 1
ATOM 10482 C CA . ALA D 1 260 ? 21.881 1.441 35.561 1.00 27.75 260 ALA D CA 1
ATOM 10483 C C . ALA D 1 260 ? 20.713 1.792 34.646 1.00 27.28 260 ALA D C 1
ATOM 10484 O O . ALA D 1 260 ? 20.296 0.979 33.810 1.00 28.11 260 ALA D O 1
ATOM 10486 N N . ALA D 1 261 ? 20.197 3.018 34.759 1.00 26.38 261 ALA D N 1
ATOM 10487 C CA . ALA D 1 261 ? 19.101 3.432 33.891 1.00 29.21 261 ALA D CA 1
ATOM 10488 C C . ALA D 1 261 ? 19.523 3.422 32.423 1.00 32.39 261 ALA D C 1
ATOM 10489 O O . ALA D 1 261 ? 18.747 3.018 31.544 1.00 31.15 261 ALA D O 1
ATOM 10491 N N . ALA D 1 262 ? 20.750 3.867 32.139 1.00 30.32 262 ALA D N 1
ATOM 10492 C CA . ALA D 1 262 ? 21.254 3.814 30.771 1.00 31.50 262 ALA D CA 1
ATOM 10493 C C . ALA D 1 262 ? 21.381 2.376 30.298 1.00 27.37 262 ALA D C 1
ATOM 10494 O O . ALA D 1 262 ? 21.004 2.059 29.166 1.00 24.56 262 ALA D O 1
ATOM 10496 N N . ALA D 1 263 ? 21.926 1.508 31.150 1.00 24.95 263 ALA D N 1
ATOM 10497 C CA . ALA D 1 263 ? 22.028 0.089 30.824 1.00 31.76 263 ALA D CA 1
ATOM 10498 C C . ALA D 1 263 ? 20.684 -0.462 30.370 1.00 31.07 263 ALA D C 1
ATOM 10499 O O . ALA D 1 263 ? 20.584 -1.103 29.320 1.00 32.33 263 ALA D O 1
ATOM 10501 N N . GLU D 1 264 ? 19.629 -0.196 31.146 1.00 36.20 264 GLU D N 1
ATOM 10502 C CA . GLU D 1 264 ? 18.300 -0.654 30.756 1.00 36.52 264 GLU D CA 1
ATOM 10503 C C . GLU D 1 264 ? 17.839 0.041 29.486 1.00 31.97 264 GLU D C 1
ATOM 10504 O O . GLU D 1 264 ? 17.224 -0.583 28.615 1.00 35.87 264 GLU D O 1
ATOM 10510 N N . ARG D 1 265 ? 18.133 1.335 29.356 1.00 30.33 265 ARG D N 1
ATOM 10511 C CA . ARG D 1 265 ? 17.695 2.066 28.173 1.00 31.58 265 ARG D CA 1
ATOM 10512 C C . ARG D 1 265 ? 18.366 1.531 26.910 1.00 36.31 265 ARG D C 1
ATOM 10513 O O . ARG D 1 265 ? 17.739 1.478 25.845 1.00 33.90 265 ARG D O 1
ATOM 10521 N N . VAL D 1 266 ? 19.638 1.128 26.995 1.00 27.76 266 VAL D N 1
ATOM 10522 C CA . VAL D 1 266 ? 20.293 0.664 25.779 1.00 33.43 266 VAL D CA 1
ATOM 10523 C C . VAL D 1 266 ? 20.069 -0.822 25.582 1.00 30.98 266 VAL D C 1
ATOM 10524 O O . VAL D 1 266 ? 20.384 -1.344 24.505 1.00 30.95 266 VAL D O 1
ATOM 10528 N N . GLY D 1 267 ? 19.519 -1.512 26.579 1.00 33.14 267 GLY D N 1
ATOM 10529 C CA . GLY D 1 267 ? 19.298 -2.937 26.480 1.00 35.82 267 GLY D CA 1
ATOM 10530 C C . GLY D 1 267 ? 20.568 -3.742 26.573 1.00 36.69 267 GLY D C 1
ATOM 10531 O O . GLY D 1 267 ? 20.672 -4.807 25.953 1.00 35.32 267 GLY D O 1
ATOM 10532 N N . ARG D 1 268 ? 21.544 -3.264 27.334 1.00 33.73 268 ARG D N 1
ATOM 10533 C CA . ARG D 1 268 ? 22.850 -3.895 27.416 1.00 36.33 268 ARG D CA 1
ATOM 10534 C C . ARG D 1 268 ? 23.138 -4.289 28.850 1.00 29.48 268 ARG D C 1
ATOM 10535 O O . ARG D 1 268 ? 22.970 -3.476 29.759 1.00 38.56 268 ARG D O 1
ATOM 10543 N N . GLU D 1 269 ? 23.580 -5.508 29.044 1.00 32.89 269 GLU D N 1
ATOM 10544 C CA . GLU D 1 269 ? 24.041 -5.895 30.365 1.00 35.68 269 GLU D CA 1
ATOM 10545 C C . GLU D 1 269 ? 25.457 -5.371 30.584 1.00 32.57 269 GLU D C 1
ATOM 10546 O O . GLU D 1 269 ? 26.339 -5.629 29.758 1.00 33.08 269 GLU D O 1
ATOM 10552 N N . PRO D 1 270 ? 25.707 -4.641 31.672 1.00 31.92 270 PRO D N 1
ATOM 10553 C CA . PRO D 1 270 ? 27.054 -4.114 31.933 1.00 31.45 270 PRO D CA 1
ATOM 10554 C C . PRO D 1 270 ? 28.130 -5.183 31.802 1.00 30.20 270 PRO D C 1
ATOM 10555 O O . PRO D 1 270 ? 27.935 -6.334 32.196 1.00 30.57 270 PRO D O 1
ATOM 10559 N N . LEU D 1 271 ? 29.268 -4.793 31.208 1.00 29.26 271 LEU D N 1
ATOM 10560 C CA . LEU D 1 271 ? 30.479 -5.612 31.239 1.00 25.88 271 LEU D CA 1
ATOM 10561 C C . LEU D 1 271 ? 31.139 -5.542 32.599 1.00 29.02 271 LEU D C 1
ATOM 10562 O O . LEU D 1 271 ? 31.575 -6.556 33.152 1.00 24.87 271 LEU D O 1
ATOM 10567 N N . ALA D 1 272 ? 31.267 -4.338 33.130 1.00 24.56 272 ALA D N 1
ATOM 10568 C CA . ALA D 1 272 ? 31.862 -4.169 34.434 1.00 24.43 272 ALA D CA 1
ATOM 10569 C C . ALA D 1 272 ? 31.390 -2.833 34.958 1.00 25.57 272 ALA D C 1
ATOM 10570 O O . ALA D 1 272 ? 30.903 -1.990 34.205 1.00 25.93 272 ALA D O 1
ATOM 10572 N N . ARG D 1 273 ? 31.520 -2.668 36.257 1.00 23.99 273 ARG D N 1
ATOM 10573 C CA . ARG D 1 273 ? 31.243 -1.402 36.898 1.00 25.27 273 ARG D CA 1
ATOM 10574 C C . ARG D 1 273 ? 32.563 -0.674 37.038 1.00 21.02 273 ARG D C 1
ATOM 10575 O O . ARG D 1 273 ? 33.584 -1.291 37.348 1.00 22.39 273 ARG D O 1
ATOM 10583 N N . ILE D 1 274 ? 32.547 0.632 36.806 1.00 21.74 274 ILE D N 1
ATOM 10584 C CA . ILE D 1 274 ? 33.723 1.449 37.063 1.00 24.77 274 ILE D CA 1
ATOM 10585 C C . ILE D 1 274 ? 33.635 1.865 38.519 1.00 20.46 274 ILE D C 1
ATOM 10586 O O . ILE D 1 274 ? 32.729 2.602 38.902 1.00 22.14 274 ILE D O 1
ATOM 10591 N N . VAL D 1 275 ? 34.559 1.379 39.332 1.00 22.77 275 VAL D N 1
ATOM 10592 C CA . VAL D 1 275 ? 34.459 1.573 40.767 1.00 26.50 275 VAL D CA 1
ATOM 10593 C C . VAL D 1 275 ? 35.151 2.845 41.194 1.00 21.82 275 VAL D C 1
ATOM 10594 O O . VAL D 1 275 ? 34.594 3.653 41.935 1.00 23.22 275 VAL D O 1
ATOM 10598 N N . SER D 1 276 ? 36.395 2.962 40.767 1.00 25.92 276 SER D N 1
ATOM 10599 C CA . SER D 1 276 ? 37.179 4.137 41.181 1.00 27.53 276 SER D CA 1
ATOM 10600 C C . SER D 1 276 ? 38.225 4.430 40.119 1.00 26.36 276 SER D C 1
ATOM 10601 O O . SER D 1 276 ? 38.355 3.671 39.151 1.00 25.08 276 SER D O 1
ATOM 10604 N N . ARG D 1 277 ? 38.922 5.524 40.335 1.00 24.36 277 ARG D N 1
ATOM 10605 C CA . ARG D 1 277 ? 40.021 5.929 39.447 1.00 21.79 277 ARG D CA 1
ATOM 10606 C C . ARG D 1 277 ? 41.042 6.658 40.303 1.00 21.37 277 ARG D C 1
ATOM 10607 O O . ARG D 1 277 ? 40.743 7.053 41.438 1.00 24.11 277 ARG D O 1
ATOM 10615 N N . GLY D 1 278 ? 42.231 6.775 39.757 1.00 20.70 278 GLY D N 1
ATOM 10616 C CA . GLY D 1 278 ? 43.301 7.480 40.418 1.00 18.98 278 GLY D CA 1
ATOM 10617 C C . GLY D 1 278 ? 44.050 8.286 39.392 1.00 21.97 278 GLY D C 1
ATOM 10618 O O . GLY D 1 278 ? 44.073 7.960 38.207 1.00 20.65 278 GLY D O 1
ATOM 10619 N N . VAL D 1 279 ? 44.631 9.371 39.856 1.00 21.29 279 VAL D N 1
ATOM 10620 C CA . VAL D 1 279 ? 45.575 10.123 39.059 1.00 23.00 279 VAL D CA 1
ATOM 10621 C C . VAL D 1 279 ? 46.774 10.404 39.933 1.00 26.31 279 VAL D C 1
ATOM 10622 O O . VAL D 1 279 ? 46.652 10.585 41.151 1.00 28.06 279 VAL D O 1
ATOM 10626 N N . ALA D 1 280 ? 47.945 10.368 39.322 1.00 22.86 280 ALA D N 1
ATOM 10627 C CA . ALA D 1 280 ? 49.123 10.780 40.041 1.00 22.36 280 ALA D CA 1
ATOM 10628 C C . ALA D 1 280 ? 50.090 11.355 39.030 1.00 23.08 280 ALA D C 1
ATOM 10629 O O . ALA D 1 280 ? 49.977 11.127 37.822 1.00 19.80 280 ALA D O 1
ATOM 10631 N N . ALA D 1 281 ? 51.004 12.162 39.533 1.00 21.15 281 ALA D N 1
ATOM 10632 C CA . ALA D 1 281 ? 52.002 12.756 38.679 1.00 23.35 281 ALA D CA 1
ATOM 10633 C C . ALA D 1 281 ? 53.322 12.638 39.397 1.00 23.61 281 ALA D C 1
ATOM 10634 O O . ALA D 1 281 ? 53.378 12.638 40.627 1.00 22.95 281 ALA D O 1
ATOM 10636 N N . VAL D 1 282 ? 54.380 12.498 38.609 1.00 25.34 282 VAL D N 1
ATOM 10637 C CA . VAL D 1 282 ? 55.725 12.318 39.119 1.00 23.83 282 VAL D CA 1
ATOM 10638 C C . VAL D 1 282 ? 56.633 13.241 38.319 1.00 26.89 282 VAL D C 1
ATOM 10639 O O . VAL D 1 282 ? 56.210 13.873 37.345 1.00 23.50 282 VAL D O 1
ATOM 10643 N N . ASP D 1 283 ? 57.892 13.321 38.737 1.00 25.92 283 ASP D N 1
ATOM 10644 C CA . ASP D 1 283 ? 58.867 13.971 37.886 1.00 25.75 283 ASP D CA 1
ATOM 10645 C C . ASP D 1 283 ? 58.706 13.468 36.460 1.00 26.50 283 ASP D C 1
ATOM 10646 O O . ASP D 1 283 ? 58.557 12.259 36.250 1.00 25.73 283 ASP D O 1
ATOM 10651 N N . PRO D 1 284 ? 58.687 14.359 35.473 1.00 26.75 284 PRO D N 1
ATOM 10652 C CA . PRO D 1 284 ? 58.616 13.924 34.068 1.00 27.36 284 PRO D CA 1
ATOM 10653 C C . PRO D 1 284 ? 59.613 12.841 33.691 1.00 27.80 284 PRO D C 1
ATOM 10654 O O . PRO D 1 284 ? 59.277 11.934 32.912 1.00 23.80 284 PRO D O 1
ATOM 10658 N N . ASP D 1 285 ? 60.833 12.913 34.215 1.00 30.02 285 ASP D N 1
ATOM 10659 C CA . ASP D 1 285 ? 61.877 11.976 33.809 1.00 31.41 285 ASP D CA 1
ATOM 10660 C C . ASP D 1 285 ? 61.700 10.586 34.412 1.00 30.55 285 ASP D C 1
ATOM 10661 O O . ASP D 1 285 ? 62.446 9.672 34.045 1.00 29.60 285 ASP D O 1
ATOM 10666 N N . VAL D 1 286 ? 60.719 10.379 35.294 1.00 29.18 286 VAL D N 1
ATOM 10667 C CA . VAL D 1 286 ? 60.399 9.020 35.732 1.00 25.73 286 VAL D CA 1
ATOM 10668 C C . VAL D 1 286 ? 58.951 8.681 35.377 1.00 26.29 286 VAL D C 1
ATOM 10669 O O . VAL D 1 286 ? 58.311 7.844 36.028 1.00 25.62 286 VAL D O 1
ATOM 10673 N N . PHE D 1 287 ? 58.447 9.269 34.287 1.00 25.78 287 PHE D N 1
ATOM 10674 C CA . PHE D 1 287 ? 57.030 9.138 33.948 1.00 24.16 287 PHE D CA 1
ATOM 10675 C C . PHE D 1 287 ? 56.573 7.690 33.914 1.00 27.68 287 PHE D C 1
ATOM 10676 O O . PHE D 1 287 ? 55.391 7.401 34.152 1.00 21.42 287 PHE D O 1
ATOM 10684 N N . GLY D 1 288 ? 57.484 6.768 33.594 1.00 23.89 288 GLY D N 1
ATOM 10685 C CA . GLY D 1 288 ? 57.115 5.368 33.538 1.00 23.93 288 GLY D CA 1
ATOM 10686 C C . GLY D 1 288 ? 56.434 4.871 34.799 1.00 23.27 288 GLY D C 1
ATOM 10687 O O . GLY D 1 288 ? 55.562 4.003 34.734 1.00 25.63 288 GLY D O 1
ATOM 10688 N N . ILE D 1 289 ? 56.795 5.431 35.956 1.00 24.04 289 ILE D N 1
ATOM 10689 C CA . ILE D 1 289 ? 56.220 4.991 37.221 1.00 31.64 289 ILE D CA 1
ATOM 10690 C C . ILE D 1 289 ? 55.095 5.906 37.686 1.00 29.98 289 ILE D C 1
ATOM 10691 O O . ILE D 1 289 ? 54.593 5.748 38.809 1.00 27.50 289 ILE D O 1
ATOM 10696 N N . GLY D 1 290 ? 54.677 6.851 36.846 1.00 28.26 290 GLY D N 1
ATOM 10697 C CA . GLY D 1 290 ? 53.502 7.656 37.097 1.00 25.36 290 GLY D CA 1
ATOM 10698 C C . GLY D 1 290 ? 52.294 6.886 37.621 1.00 23.55 290 GLY D C 1
ATOM 10699 O O . GLY D 1 290 ? 51.626 7.343 38.546 1.00 23.63 290 GLY D O 1
ATOM 10700 N N . PRO D 1 291 ? 51.980 5.715 37.039 1.00 24.51 291 PRO D N 1
ATOM 10701 C CA . PRO D 1 291 ? 50.765 4.996 37.454 1.00 25.20 291 PRO D CA 1
ATOM 10702 C C . PRO D 1 291 ? 50.813 4.485 38.872 1.00 26.29 291 PRO D C 1
ATOM 10703 O O . PRO D 1 291 ? 49.763 4.112 39.409 1.00 27.87 291 PRO D O 1
ATOM 10707 N N . VAL D 1 292 ? 52.006 4.362 39.450 1.00 25.51 292 VAL D N 1
ATOM 10708 C CA . VAL D 1 292 ? 52.174 3.613 40.692 1.00 26.15 292 VAL D CA 1
ATOM 10709 C C . VAL D 1 292 ? 51.237 4.148 41.762 1.00 27.00 292 VAL D C 1
ATOM 10710 O O . VAL D 1 292 ? 50.418 3.412 42.321 1.00 26.50 292 VAL D O 1
ATOM 10714 N N . GLN D 1 293 ? 51.327 5.448 42.039 1.00 24.36 293 GLN D N 1
ATOM 10715 C CA . GLN D 1 293 ? 50.445 6.030 43.039 1.00 28.24 293 GLN D CA 1
ATOM 10716 C C . GLN D 1 293 ? 49.015 6.087 42.519 1.00 25.26 293 GLN D C 1
ATOM 10717 O O . GLN D 1 293 ? 48.062 5.870 43.277 1.00 26.17 293 GLN D O 1
ATOM 10723 N N . ALA D 1 294 ? 48.844 6.332 41.216 1.00 27.11 294 ALA D N 1
ATOM 10724 C CA . ALA D 1 294 ? 47.494 6.363 40.659 1.00 25.06 294 ALA D CA 1
ATOM 10725 C C . ALA D 1 294 ? 46.756 5.054 40.931 1.00 25.85 294 ALA D C 1
ATOM 10726 O O . ALA D 1 294 ? 45.563 5.059 41.262 1.00 24.24 294 ALA D O 1
ATOM 10728 N N . ALA D 1 295 ? 47.443 3.917 40.793 1.00 21.34 295 ALA D N 1
ATOM 10729 C CA . ALA D 1 295 ? 46.796 2.640 41.069 1.00 21.07 295 ALA D CA 1
ATOM 10730 C C . ALA D 1 295 ? 46.502 2.478 42.552 1.00 25.07 295 ALA D C 1
ATOM 10731 O O . ALA D 1 295 ? 45.411 2.027 42.930 1.00 27.74 295 ALA D O 1
ATOM 10733 N N . GLU D 1 296 ? 47.468 2.818 43.402 1.00 25.79 296 GLU D N 1
ATOM 10734 C CA . GLU D 1 296 ? 47.238 2.735 44.838 1.00 26.83 296 GLU D CA 1
ATOM 10735 C C . GLU D 1 296 ? 46.013 3.542 45.232 1.00 28.97 296 GLU D C 1
ATOM 10736 O O . GLU D 1 296 ? 45.153 3.059 45.987 1.00 25.16 296 GLU D O 1
ATOM 10742 N N . ILE D 1 297 ? 45.912 4.771 44.715 1.00 23.82 297 ILE D N 1
ATOM 10743 C CA . ILE D 1 297 ? 44.783 5.633 45.046 1.00 24.17 297 ILE D CA 1
ATOM 10744 C C . ILE D 1 297 ? 43.493 4.967 44.623 1.00 24.53 297 ILE D C 1
ATOM 10745 O O . ILE D 1 297 ? 42.537 4.874 45.401 1.00 24.01 297 ILE D O 1
ATOM 10750 N N . ALA D 1 298 ? 43.464 4.463 43.388 1.00 21.15 298 ALA D N 1
ATOM 10751 C CA . ALA D 1 298 ? 42.255 3.861 42.859 1.00 24.40 298 ALA D CA 1
ATOM 10752 C C . ALA D 1 298 ? 41.864 2.621 43.654 1.00 23.96 298 ALA D C 1
ATOM 10753 O O . ALA D 1 298 ? 40.680 2.388 43.895 1.00 24.56 298 ALA D O 1
ATOM 10755 N N . LEU D 1 299 ? 42.840 1.803 44.037 1.00 22.63 299 LEU D N 1
ATOM 10756 C CA . LEU D 1 299 ? 42.527 0.628 44.848 1.00 28.28 299 LEU D CA 1
ATOM 10757 C C . LEU D 1 299 ? 41.950 1.042 46.187 1.00 27.81 299 LEU D C 1
ATOM 10758 O O . LEU D 1 299 ? 40.939 0.493 46.644 1.00 27.22 299 LEU D O 1
ATOM 10763 N N . ARG D 1 300 ? 42.596 2.010 46.830 1.00 23.22 300 ARG D N 1
ATOM 10764 C CA . ARG D 1 300 ? 42.156 2.452 48.139 1.00 31.07 300 ARG D CA 1
ATOM 10765 C C . ARG D 1 300 ? 40.764 3.065 48.035 1.00 29.15 300 ARG D C 1
ATOM 10766 O O . ARG D 1 300 ? 39.922 2.862 48.918 1.00 24.61 300 ARG D O 1
ATOM 10774 N N . ARG D 1 301 ? 40.467 3.713 46.906 1.00 24.58 301 ARG D N 1
ATOM 10775 C CA . ARG D 1 301 ? 39.121 4.219 46.661 1.00 20.81 301 ARG D CA 1
ATOM 10776 C C . ARG D 1 301 ? 38.129 3.116 46.341 1.00 26.58 301 ARG D C 1
ATOM 10777 O O . ARG D 1 301 ? 36.932 3.280 46.595 1.00 25.71 301 ARG D O 1
ATOM 10785 N N . ALA D 1 302 ? 38.584 2.011 45.773 1.00 25.91 302 ALA D N 1
ATOM 10786 C CA . ALA D 1 302 ? 37.682 0.911 45.501 1.00 27.98 302 ALA D CA 1
ATOM 10787 C C . ALA D 1 302 ? 37.491 0.005 46.711 1.00 24.74 302 ALA D C 1
ATOM 10788 O O . ALA D 1 302 ? 36.634 -0.881 46.668 1.00 26.98 302 ALA D O 1
ATOM 10790 N N . GLY D 1 303 ? 38.260 0.202 47.776 1.00 26.26 303 GLY D N 1
ATOM 10791 C CA . GLY D 1 303 ? 38.102 -0.601 48.971 1.00 25.73 303 GLY D CA 1
ATOM 10792 C C . GLY D 1 303 ? 38.832 -1.918 48.929 1.00 31.98 303 GLY D C 1
ATOM 10793 O O . GLY D 1 303 ? 38.507 -2.826 49.704 1.00 30.07 303 GLY D O 1
ATOM 10794 N N . ILE D 1 304 ? 39.826 -2.049 48.050 1.00 33.03 304 ILE D N 1
ATOM 10795 C CA . ILE D 1 304 ? 40.490 -3.317 47.810 1.00 31.13 304 ILE D CA 1
ATOM 10796 C C . ILE D 1 304 ? 41.997 -3.120 47.820 1.00 29.70 304 ILE D C 1
ATOM 10797 O O . ILE D 1 304 ? 42.520 -2.002 47.787 1.00 33.09 304 ILE D O 1
ATOM 10802 N N . GLY D 1 305 ? 42.692 -4.251 47.906 1.00 34.06 305 GLY D N 1
ATOM 10803 C CA . GLY D 1 305 ? 44.118 -4.309 47.721 1.00 30.52 305 GLY D CA 1
ATOM 10804 C C . GLY D 1 305 ? 44.458 -5.080 46.458 1.00 31.81 305 GLY D C 1
ATOM 10805 O O . GLY D 1 305 ? 43.601 -5.569 45.716 1.00 29.43 305 GLY D O 1
ATOM 10806 N N . TRP D 1 306 ? 45.762 -5.173 46.229 1.00 30.95 306 TRP D N 1
ATOM 10807 C CA . TRP D 1 306 ? 46.275 -5.891 45.074 1.00 31.65 306 TRP D CA 1
ATOM 10808 C C . TRP D 1 306 ? 45.764 -7.322 45.048 1.00 35.18 306 TRP D C 1
ATOM 10809 O O . TRP D 1 306 ? 45.423 -7.852 43.982 1.00 29.20 306 TRP D O 1
ATOM 10820 N N . ASP D 1 307 ? 45.671 -7.936 46.230 1.00 32.33 307 ASP D N 1
ATOM 10821 C CA . ASP D 1 307 ? 45.238 -9.321 46.371 1.00 37.92 307 ASP D CA 1
ATOM 10822 C C . ASP D 1 307 ? 43.909 -9.546 45.671 1.00 36.12 307 ASP D C 1
ATOM 10823 O O . ASP D 1 307 ? 43.662 -10.621 45.108 1.00 34.89 307 ASP D O 1
ATOM 10828 N N . ASP D 1 308 ? 43.031 -8.538 45.717 1.00 31.72 308 ASP D N 1
ATOM 10829 C CA . ASP D 1 308 ? 41.675 -8.687 45.214 1.00 29.54 308 ASP D CA 1
ATOM 10830 C C . ASP D 1 308 ? 41.608 -8.743 43.701 1.00 29.47 308 ASP D C 1
ATOM 10831 O O . ASP D 1 308 ? 40.611 -9.236 43.158 1.00 33.64 308 ASP D O 1
ATOM 10836 N N . LEU D 1 309 ? 42.631 -8.249 43.011 1.00 32.77 309 LEU D N 1
ATOM 10837 C CA . LEU D 1 309 ? 42.568 -8.124 41.562 1.00 34.18 309 LEU D CA 1
ATOM 10838 C C . LEU D 1 309 ? 42.732 -9.468 40.880 1.00 34.21 309 LEU D C 1
ATOM 10839 O O . LEU D 1 309 ? 43.667 -10.215 41.179 1.00 36.84 309 LEU D O 1
ATOM 10844 N N . SER D 1 310 ? 41.833 -9.760 39.944 1.00 30.56 310 SER D N 1
ATOM 10845 C CA . SER D 1 310 ? 42.027 -10.913 39.088 1.00 29.74 310 SER D CA 1
ATOM 10846 C C . SER D 1 310 ? 42.682 -10.557 37.765 1.00 37.39 310 SER D C 1
ATOM 10847 O O . SER D 1 310 ? 43.257 -11.446 37.125 1.00 32.97 310 SER D O 1
ATOM 10850 N N . VAL D 1 311 ? 42.610 -9.287 37.336 1.00 27.31 311 VAL D N 1
ATOM 10851 C CA . VAL D 1 311 ? 43.232 -8.849 36.090 1.00 28.89 311 VAL D CA 1
ATOM 10852 C C . VAL D 1 311 ? 43.833 -7.468 36.316 1.00 34.04 311 VAL D C 1
ATOM 10853 O O . VAL D 1 311 ? 43.228 -6.620 36.982 1.00 29.31 311 VAL D O 1
ATOM 10857 N N . VAL D 1 312 ? 45.012 -7.230 35.754 1.00 29.37 312 VAL D N 1
ATOM 10858 C CA . VAL D 1 312 ? 45.571 -5.888 35.688 1.00 25.82 312 VAL D CA 1
ATOM 10859 C C . VAL D 1 312 ? 45.962 -5.599 34.247 1.00 31.99 312 VAL D C 1
ATOM 10860 O O . VAL D 1 312 ? 46.674 -6.393 33.615 1.00 27.00 312 VAL D O 1
ATOM 10864 N N . GLU D 1 313 ? 45.434 -4.501 33.708 1.00 25.98 313 GLU D N 1
ATOM 10865 C CA . GLU D 1 313 ? 45.857 -3.969 32.418 1.00 25.38 313 GLU D CA 1
ATOM 10866 C C . GLU D 1 313 ? 46.803 -2.820 32.722 1.00 26.11 313 GLU D C 1
ATOM 10867 O O . GLU D 1 313 ? 46.386 -1.727 33.121 1.00 26.37 313 GLU D O 1
ATOM 10873 N N . LEU D 1 314 ? 48.084 -3.060 32.537 1.00 29.81 314 LEU D N 1
ATOM 10874 C CA . LEU D 1 314 ? 49.071 -2.037 32.753 1.00 22.56 314 LEU D CA 1
ATOM 10875 C C . LEU D 1 314 ? 49.525 -1.709 31.357 1.00 27.16 314 LEU D C 1
ATOM 10876 O O . LEU D 1 314 ? 50.040 -2.566 30.683 1.00 23.97 314 LEU D O 1
ATOM 10881 N N . ASN D 1 315 ? 49.332 -0.473 30.923 1.00 24.89 315 ASN D N 1
ATOM 10882 C CA . ASN D 1 315 ? 49.711 -0.137 29.566 1.00 25.81 315 ASN D CA 1
ATOM 10883 C C . ASN D 1 315 ? 51.195 -0.260 29.388 1.00 23.27 315 ASN D C 1
ATOM 10884 O O . ASN D 1 315 ? 51.952 0.244 30.159 1.00 25.81 315 ASN D O 1
ATOM 10889 N N . GLU D 1 316 ? 51.583 -0.965 28.350 1.00 24.27 316 GLU D N 1
ATOM 10890 C CA . GLU D 1 316 ? 52.981 -1.167 28.079 1.00 26.90 316 GLU D CA 1
ATOM 10891 C C . GLU D 1 316 ? 53.645 -0.150 27.172 1.00 24.70 316 GLU D C 1
ATOM 10892 O O . GLU D 1 316 ? 53.906 -0.434 26.027 1.00 24.92 316 GLU D O 1
ATOM 10898 N N . ALA D 1 317 ? 53.906 1.028 27.694 1.00 28.36 317 ALA D N 1
ATOM 10899 C CA . ALA D 1 317 ? 54.692 2.001 26.948 1.00 24.74 317 ALA D CA 1
ATOM 10900 C C . ALA D 1 317 ? 56.081 1.445 26.685 1.00 27.53 317 ALA D C 1
ATOM 10901 O O . ALA D 1 317 ? 56.608 1.525 25.571 1.00 26.40 317 ALA D O 1
ATOM 10903 N N . PHE D 1 318 ? 56.692 0.878 27.718 1.00 30.77 318 PHE D N 1
ATOM 10904 C CA . PHE D 1 318 ? 57.963 0.186 27.619 1.00 25.03 318 PHE D CA 1
ATOM 10905 C C . PHE D 1 318 ? 57.895 -0.985 28.585 1.00 30.09 318 PHE D C 1
ATOM 10906 O O . PHE D 1 318 ? 57.328 -0.851 29.675 1.00 25.45 318 PHE D O 1
ATOM 10914 N N . ALA D 1 319 ? 58.446 -2.133 28.183 1.00 25.57 319 ALA D N 1
ATOM 10915 C CA . ALA D 1 319 ? 58.597 -3.229 29.133 1.00 26.41 319 ALA D CA 1
ATOM 10916 C C . ALA D 1 319 ? 59.241 -2.730 30.418 1.00 29.63 319 ALA D C 1
ATOM 10917 O O . ALA D 1 319 ? 58.745 -2.993 31.522 1.00 30.28 319 ALA D O 1
ATOM 10919 N N . ALA D 1 320 ? 60.336 -1.980 30.286 1.00 23.75 320 ALA D N 1
ATOM 10920 C CA . ALA D 1 320 ? 61.045 -1.485 31.461 1.00 30.85 320 ALA D CA 1
ATOM 10921 C C . ALA D 1 320 ? 60.121 -0.661 32.348 1.00 28.82 320 ALA D C 1
ATOM 10922 O O . ALA D 1 320 ? 60.082 -0.839 33.569 1.00 28.47 320 ALA D O 1
ATOM 10924 N N . GLN D 1 321 ? 59.397 0.277 31.742 1.00 25.28 321 GLN D N 1
ATOM 10925 C CA . GLN D 1 321 ? 58.369 1.017 32.460 1.00 28.95 321 GLN D CA 1
ATOM 10926 C C . GLN D 1 321 ? 57.391 0.087 33.156 1.00 26.19 321 GLN D C 1
ATOM 10927 O O . GLN D 1 321 ? 57.114 0.230 34.354 1.00 27.25 321 GLN D O 1
ATOM 10933 N N . SER D 1 322 ? 56.816 -0.840 32.396 1.00 25.55 322 SER D N 1
ATOM 10934 C CA . SER D 1 322 ? 55.816 -1.738 32.950 1.00 30.22 322 SER D CA 1
ATOM 10935 C C . SER D 1 322 ? 56.396 -2.563 34.099 1.00 32.70 322 SER D C 1
ATOM 10936 O O . SER D 1 322 ? 55.734 -2.770 35.125 1.00 34.31 322 SER D O 1
ATOM 10939 N N . LEU D 1 323 ? 57.637 -3.035 33.949 1.00 33.77 323 LEU D N 1
ATOM 10940 C CA . LEU D 1 323 ? 58.247 -3.858 34.988 1.00 32.17 323 LEU D CA 1
ATOM 10941 C C . LEU D 1 323 ? 58.587 -3.031 36.217 1.00 29.22 323 LEU D C 1
ATOM 10942 O O . LEU D 1 323 ? 58.432 -3.507 37.346 1.00 32.12 323 LEU D O 1
ATOM 10947 N N . ALA D 1 324 ? 59.035 -1.788 36.024 1.00 27.63 324 ALA D N 1
ATOM 10948 C CA . ALA D 1 324 ? 59.271 -0.915 37.170 1.00 31.44 324 ALA D CA 1
ATOM 10949 C C . ALA D 1 324 ? 57.981 -0.670 37.948 1.00 29.85 324 ALA D C 1
ATOM 10950 O O . ALA D 1 324 ? 57.987 -0.628 39.184 1.00 30.57 324 ALA D O 1
ATOM 10952 N N . CYS D 1 325 ? 56.862 -0.507 37.243 1.00 29.59 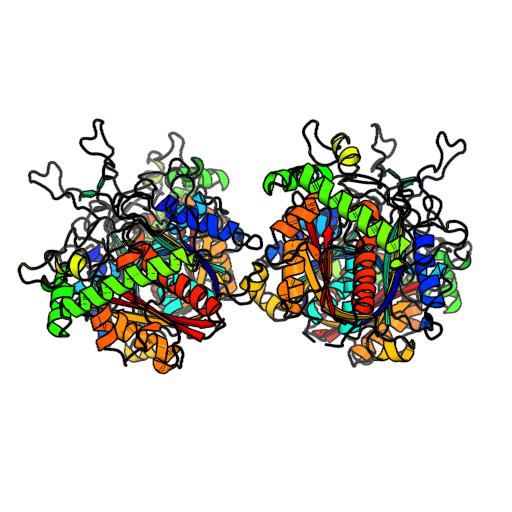325 CYS D N 1
ATOM 10953 C CA . CYS D 1 325 ? 55.583 -0.358 37.932 1.00 30.00 325 CYS D CA 1
ATOM 10954 C C . CYS D 1 325 ? 55.272 -1.598 38.755 1.00 34.32 325 CYS D C 1
ATOM 10955 O O . CYS D 1 325 ? 54.922 -1.509 39.940 1.00 33.69 325 CYS D O 1
ATOM 10958 N N . LEU D 1 326 ? 55.413 -2.770 38.133 1.00 31.74 326 LEU D N 1
ATOM 10959 C CA . LEU D 1 326 ? 55.239 -4.029 38.844 1.00 34.02 326 LEU D CA 1
ATOM 10960 C C . LEU D 1 326 ? 56.159 -4.109 40.054 1.00 31.37 326 LEU D C 1
ATOM 10961 O O . LEU D 1 326 ? 55.726 -4.496 41.147 1.00 32.63 326 LEU D O 1
ATOM 10966 N N . LYS D 1 327 ? 57.389 -3.688 39.888 1.00 31.11 327 LYS D N 1
ATOM 10967 C CA . LYS D 1 327 ? 58.337 -3.738 40.963 1.00 32.42 327 LYS D CA 1
ATOM 10968 C C . LYS D 1 327 ? 57.836 -2.912 42.137 1.00 35.55 327 LYS D C 1
ATOM 10969 O O . LYS D 1 327 ? 57.958 -3.303 43.279 1.00 34.61 327 LYS D O 1
ATOM 10975 N N . LEU D 1 328 ? 57.258 -1.764 41.840 1.00 33.13 328 LEU D N 1
ATOM 10976 C CA . LEU D 1 328 ? 56.737 -0.859 42.846 1.00 30.37 328 LEU D CA 1
ATOM 10977 C C . LEU D 1 328 ? 55.337 -1.226 43.303 1.00 30.83 328 LEU D C 1
ATOM 10978 O O . LEU D 1 328 ? 54.770 -0.516 44.140 1.00 33.77 328 LEU D O 1
ATOM 10983 N N . TRP D 1 329 ? 54.770 -2.301 42.769 1.00 28.41 329 TRP D N 1
ATOM 10984 C CA . TRP D 1 329 ? 53.522 -2.878 43.257 1.00 30.27 329 TRP D CA 1
ATOM 10985 C C . TRP D 1 329 ? 53.819 -4.276 43.788 1.00 31.32 329 TRP D C 1
ATOM 10986 O O . TRP D 1 329 ? 53.353 -5.270 43.220 1.00 33.57 329 TRP D O 1
ATOM 10997 N N . PRO D 1 330 ? 54.597 -4.388 44.868 1.00 31.07 330 PRO D N 1
ATOM 10998 C CA . PRO D 1 330 ? 55.083 -5.719 45.286 1.00 36.26 330 PRO D CA 1
ATOM 10999 C C . PRO D 1 330 ? 53.972 -6.697 45.589 1.00 34.82 330 PRO D C 1
ATOM 11000 O O . PRO D 1 330 ? 54.158 -7.910 45.449 1.00 39.38 330 PRO D O 1
ATOM 11004 N N . ASP D 1 331 ? 52.814 -6.204 45.992 1.00 35.14 331 ASP D N 1
ATOM 11005 C CA . ASP D 1 331 ? 51.700 -7.074 46.327 1.00 36.84 331 ASP D CA 1
ATOM 11006 C C . ASP D 1 331 ? 50.919 -7.507 45.106 1.00 38.84 331 ASP D C 1
ATOM 11007 O O . ASP D 1 331 ? 49.973 -8.292 45.244 1.00 37.37 331 ASP D O 1
ATOM 11012 N N . LEU D 1 332 ? 51.273 -6.990 43.930 1.00 36.23 332 LEU D N 1
ATOM 11013 C CA . LEU D 1 332 ? 50.630 -7.379 42.688 1.00 38.50 332 LEU D CA 1
ATOM 11014 C C . LEU D 1 332 ? 51.284 -8.636 42.148 1.00 33.41 332 LEU D C 1
ATOM 11015 O O . LEU D 1 332 ? 52.499 -8.677 41.942 1.00 34.91 332 LEU D O 1
ATOM 11020 N N . ASP D 1 333 ? 50.481 -9.644 41.920 1.00 37.03 333 ASP D N 1
ATOM 11021 C CA . ASP D 1 333 ? 50.960 -10.813 41.214 1.00 36.04 333 ASP D CA 1
ATOM 11022 C C . ASP D 1 333 ? 51.165 -10.404 39.764 1.00 35.43 333 ASP D C 1
ATOM 11023 O O . ASP D 1 333 ? 50.176 -10.110 39.077 1.00 37.83 333 ASP D O 1
ATOM 11028 N N . PRO D 1 334 ? 52.400 -10.356 39.256 1.00 36.85 334 PRO D N 1
ATOM 11029 C CA . PRO D 1 334 ? 52.597 -9.943 37.854 1.00 35.54 334 PRO D CA 1
ATOM 11030 C C . PRO D 1 334 ? 51.900 -10.831 36.827 1.00 37.70 334 PRO D C 1
ATOM 11031 O O . PRO D 1 334 ? 51.672 -10.383 35.696 1.00 35.72 334 PRO D O 1
ATOM 11035 N N . GLU D 1 335 ? 51.532 -12.062 37.178 1.00 35.70 335 GLU D N 1
ATOM 11036 C CA . GLU D 1 335 ? 50.937 -12.951 36.188 1.00 37.25 335 GLU D CA 1
ATOM 11037 C C . GLU D 1 335 ? 49.525 -12.557 35.792 1.00 35.95 335 GLU D C 1
ATOM 11038 O O . GLU D 1 335 ? 49.031 -13.032 34.761 1.00 36.94 335 GLU D O 1
ATOM 11044 N N . ILE D 1 336 ? 48.861 -11.707 36.566 1.00 34.70 336 ILE D N 1
ATOM 11045 C CA . ILE D 1 336 ? 47.525 -11.280 36.171 1.00 33.17 336 ILE D CA 1
ATOM 11046 C C . ILE D 1 336 ? 47.628 -10.016 35.324 1.00 35.25 336 ILE D C 1
ATOM 11047 O O . ILE D 1 336 ? 46.611 -9.437 34.926 1.00 34.27 336 ILE D O 1
ATOM 11052 N N . VAL D 1 337 ? 48.847 -9.597 35.015 1.00 30.00 337 VAL D N 1
ATOM 11053 C CA . VAL D 1 337 ? 49.073 -8.360 34.277 1.00 30.85 337 VAL D CA 1
ATOM 11054 C C . VAL D 1 337 ? 49.025 -8.646 32.785 1.00 32.70 337 VAL D C 1
ATOM 11055 O O . VAL D 1 337 ? 49.746 -9.515 32.294 1.00 32.57 337 VAL D O 1
ATOM 11059 N N . ASN D 1 338 ? 48.180 -7.907 32.069 1.00 31.76 338 ASN D N 1
ATOM 11060 C CA . ASN D 1 338 ? 48.056 -8.013 30.620 1.00 32.21 338 ASN D CA 1
ATOM 11061 C C . ASN D 1 338 ? 47.946 -9.465 30.149 1.00 34.45 338 ASN D C 1
ATOM 11062 O O . ASN D 1 338 ? 48.760 -9.922 29.337 1.00 35.16 338 ASN D O 1
ATOM 11067 N N . PRO D 1 339 ? 46.935 -10.202 30.622 1.00 35.89 339 PRO D N 1
ATOM 11068 C CA . PRO D 1 339 ? 46.827 -11.626 30.260 1.00 34.66 339 PRO D CA 1
ATOM 11069 C C . PRO D 1 339 ? 46.705 -11.850 28.774 1.00 37.19 339 PRO D C 1
ATOM 11070 O O . PRO D 1 339 ? 47.000 -12.951 28.290 1.00 35.29 339 PRO D O 1
ATOM 11074 N N . ASN D 1 340 ? 46.247 -10.852 28.034 1.00 32.20 340 ASN D N 1
ATOM 11075 C CA . ASN D 1 340 ? 46.123 -10.941 26.589 1.00 30.97 340 ASN D CA 1
ATOM 11076 C C . ASN D 1 340 ? 47.170 -10.089 25.887 1.00 28.12 340 ASN D C 1
ATOM 11077 O O . ASN D 1 340 ? 46.973 -9.673 24.747 1.00 31.99 340 ASN D O 1
ATOM 11082 N N . GLY D 1 341 ? 48.295 -9.844 26.548 1.00 28.60 341 GLY D N 1
ATOM 11083 C CA . GLY D 1 341 ? 49.342 -9.018 25.986 1.00 30.10 341 GLY D CA 1
ATOM 11084 C C . GLY D 1 341 ? 49.078 -7.551 26.252 1.00 28.45 341 GLY D C 1
ATOM 11085 O O . GLY D 1 341 ? 48.099 -7.159 26.890 1.00 28.87 341 GLY D O 1
ATOM 11086 N N . GLY D 1 342 ? 49.966 -6.722 25.732 1.00 26.14 342 GLY D N 1
ATOM 11087 C CA . GLY D 1 342 ? 49.829 -5.303 25.938 1.00 25.68 342 GLY D CA 1
ATOM 11088 C C . GLY D 1 342 ? 50.453 -4.501 24.820 1.00 29.37 342 GLY D C 1
ATOM 11089 O O . GLY D 1 342 ? 50.737 -5.027 23.734 1.00 25.84 342 GLY D O 1
ATOM 11090 N N . ALA D 1 343 ? 50.694 -3.220 25.107 1.00 25.14 343 ALA D N 1
ATOM 11091 C CA . ALA D 1 343 ? 50.926 -2.236 24.058 1.00 22.42 343 ALA D CA 1
ATOM 11092 C C . ALA D 1 343 ? 52.218 -2.509 23.294 1.00 23.07 343 ALA D C 1
ATOM 11093 O O . ALA D 1 343 ? 52.311 -2.169 22.108 1.00 25.21 343 ALA D O 1
ATOM 11095 N N . ILE D 1 344 ? 53.219 -3.110 23.947 1.00 27.59 344 ILE D N 1
ATOM 11096 C CA . ILE D 1 344 ? 54.415 -3.549 23.225 1.00 27.40 344 ILE D CA 1
ATOM 11097 C C . ILE D 1 344 ? 54.016 -4.315 21.970 1.00 22.29 344 ILE D C 1
ATOM 11098 O O . ILE D 1 344 ? 54.532 -4.056 20.878 1.00 24.38 344 ILE D O 1
ATOM 11103 N N . ALA D 1 345 ? 53.041 -5.209 22.092 1.00 22.10 345 ALA D N 1
ATOM 11104 C CA . ALA D 1 345 ? 52.599 -6.013 20.961 1.00 27.81 345 ALA D CA 1
ATOM 11105 C C . ALA D 1 345 ? 51.368 -5.453 20.255 1.00 26.66 345 ALA D C 1
ATOM 11106 O O . ALA D 1 345 ? 51.316 -5.435 19.016 1.00 27.13 345 ALA D O 1
ATOM 11108 N N . ILE D 1 346 ? 50.356 -5.035 21.017 1.00 24.81 346 ILE D N 1
ATOM 11109 C CA . ILE D 1 346 ? 49.098 -4.583 20.436 1.00 25.44 346 ILE D CA 1
ATOM 11110 C C . ILE D 1 346 ? 49.266 -3.229 19.765 1.00 19.76 346 ILE D C 1
ATOM 11111 O O . ILE D 1 346 ? 48.500 -2.872 18.855 1.00 20.51 346 ILE D O 1
ATOM 11116 N N . GLY D 1 347 ? 50.279 -2.486 20.163 1.00 21.78 347 GLY D N 1
ATOM 11117 C CA . GLY D 1 347 ? 50.436 -1.132 19.691 1.00 23.26 347 GLY D CA 1
ATOM 11118 C C . GLY D 1 347 ? 49.987 -0.105 20.723 1.00 22.74 347 GLY D C 1
ATOM 11119 O O . GLY D 1 347 ? 49.220 -0.389 21.651 1.00 18.16 347 GLY D O 1
ATOM 11120 N N . HIS D 1 348 ? 50.486 1.116 20.547 1.00 20.07 348 HIS D N 1
ATOM 11121 C CA . HIS D 1 348 ? 50.249 2.220 21.480 1.00 20.68 348 HIS D CA 1
ATOM 11122 C C . HIS D 1 348 ? 49.861 3.505 20.745 1.00 17.47 348 HIS D C 1
ATOM 11123 O O . HIS D 1 348 ? 50.627 4.469 20.703 1.00 17.41 348 HIS D O 1
ATOM 11130 N N . PRO D 1 349 ? 48.671 3.560 20.186 1.00 17.89 349 PRO D N 1
ATOM 11131 C CA . PRO D 1 349 ? 48.193 4.841 19.652 1.00 18.18 349 PRO D CA 1
ATOM 11132 C C . PRO D 1 349 ? 47.726 5.663 20.836 1.00 18.11 349 PRO D C 1
ATOM 11133 O O . PRO D 1 349 ? 46.651 5.414 21.393 1.00 19.95 349 PRO D O 1
ATOM 11137 N N . LEU D 1 350 ? 48.581 6.590 21.265 1.00 21.78 350 LEU D N 1
ATOM 11138 C CA . LEU D 1 350 ? 48.492 7.239 22.577 1.00 21.22 350 LEU D CA 1
ATOM 11139 C C . LEU D 1 350 ? 47.063 7.386 23.090 1.00 21.58 350 LEU D C 1
ATOM 11140 O O . LEU D 1 350 ? 46.684 6.760 24.091 1.00 17.79 350 LEU D O 1
ATOM 11145 N N . GLY D 1 351 ? 46.266 8.206 22.405 1.00 18.14 351 GLY D N 1
ATOM 11146 C CA . GLY D 1 351 ? 44.946 8.515 22.909 1.00 16.91 351 GLY D CA 1
ATOM 11147 C C . GLY D 1 351 ? 44.071 7.287 23.030 1.00 17.63 351 GLY D C 1
ATOM 11148 O O . GLY D 1 351 ? 43.197 7.223 23.892 1.00 18.31 351 GLY D O 1
ATOM 11149 N N . ALA D 1 352 ? 44.293 6.291 22.168 1.00 18.39 352 ALA D N 1
ATOM 11150 C CA . ALA D 1 352 ? 43.431 5.115 22.207 1.00 16.59 352 ALA D CA 1
ATOM 11151 C C . ALA D 1 352 ? 43.765 4.188 23.365 1.00 17.69 352 ALA D C 1
ATOM 11152 O O . ALA D 1 352 ? 42.870 3.513 23.875 1.00 18.44 352 ALA D O 1
ATOM 11154 N N . SER D 1 353 ? 45.027 4.144 23.795 1.00 17.89 353 SER D N 1
ATOM 11155 C CA . SER D 1 353 ? 45.469 3.070 24.684 1.00 20.98 353 SER D CA 1
ATOM 11156 C C . SER D 1 353 ? 44.700 3.077 25.999 1.00 22.02 353 SER D C 1
ATOM 11157 O O . SER D 1 353 ? 44.214 2.034 26.454 1.00 20.16 353 SER D O 1
ATOM 11160 N N . GLY D 1 354 ? 44.604 4.238 26.639 1.00 16.65 354 GLY D N 1
ATOM 11161 C CA . GLY D 1 354 ? 43.927 4.301 27.922 1.00 15.18 354 GLY D CA 1
ATOM 11162 C C . GLY D 1 354 ? 42.480 3.854 27.856 1.00 17.53 354 GLY D C 1
ATOM 11163 O O . GLY D 1 354 ? 41.950 3.319 28.832 1.00 20.76 354 GLY D O 1
ATOM 11164 N N . ALA D 1 355 ? 41.821 4.072 26.717 1.00 16.81 355 ALA D N 1
ATOM 11165 C CA . ALA D 1 355 ? 40.469 3.563 26.549 1.00 17.53 355 ALA D CA 1
ATOM 11166 C C . ALA D 1 355 ? 40.491 2.066 26.275 1.00 21.05 355 ALA D C 1
ATOM 11167 O O . ALA D 1 355 ? 39.681 1.318 26.837 1.00 21.13 355 ALA D O 1
ATOM 11169 N N . ARG D 1 356 ? 41.406 1.624 25.414 1.00 17.82 356 ARG D N 1
ATOM 11170 C CA . ARG D 1 356 ? 41.487 0.206 25.081 1.00 17.12 356 ARG D CA 1
ATOM 11171 C C . ARG D 1 356 ? 41.686 -0.645 26.330 1.00 18.37 356 ARG D C 1
ATOM 11172 O O . ARG D 1 356 ? 40.979 -1.638 26.535 1.00 21.11 356 ARG D O 1
ATOM 11180 N N . ILE D 1 357 ? 42.636 -0.267 27.188 1.00 21.14 357 ILE D N 1
ATOM 11181 C CA . ILE D 1 357 ? 42.950 -1.160 28.304 1.00 20.28 357 ILE D CA 1
ATOM 11182 C C . ILE D 1 357 ? 41.820 -1.184 29.332 1.00 25.67 357 ILE D C 1
ATOM 11183 O O . ILE D 1 357 ? 41.536 -2.236 29.923 1.00 24.07 357 ILE D O 1
ATOM 11188 N N . VAL D 1 358 ? 41.120 -0.069 29.534 1.00 19.74 358 VAL D N 1
ATOM 11189 C CA . VAL D 1 358 ? 39.902 -0.151 30.336 1.00 24.10 358 VAL D CA 1
ATOM 11190 C C . VAL D 1 358 ? 38.895 -1.049 29.648 1.00 20.97 358 VAL D C 1
ATOM 11191 O O . VAL D 1 358 ? 38.218 -1.861 30.287 1.00 22.34 358 VAL D O 1
ATOM 11195 N N . GLY D 1 359 ? 38.722 -0.866 28.361 1.00 19.17 359 GLY D N 1
ATOM 11196 C CA . GLY D 1 359 ? 37.748 -1.647 27.652 1.00 19.83 359 GLY D CA 1
ATOM 11197 C C . GLY D 1 359 ? 38.074 -3.113 27.656 1.00 20.72 359 GLY D C 1
ATOM 11198 O O . GLY D 1 359 ? 37.231 -3.924 27.895 1.00 24.60 359 GLY D O 1
ATOM 11199 N N . THR D 1 360 ? 39.320 -3.438 27.410 1.00 25.71 360 THR D N 1
ATOM 11200 C CA . THR D 1 360 ? 39.732 -4.818 27.397 1.00 27.68 360 THR D CA 1
ATOM 11201 C C . THR D 1 360 ? 39.574 -5.441 28.781 1.00 27.76 360 THR D C 1
ATOM 11202 O O . THR D 1 360 ? 39.175 -6.575 28.896 1.00 28.00 360 THR D O 1
ATOM 11206 N N . LEU D 1 361 ? 39.869 -4.672 29.820 1.00 26.60 361 LEU D N 1
ATOM 11207 C CA . LEU D 1 361 ? 39.732 -5.146 31.181 1.00 24.42 361 LEU D CA 1
ATOM 11208 C C . LEU D 1 361 ? 38.262 -5.501 31.465 1.00 27.72 361 LEU D C 1
ATOM 11209 O O . LEU D 1 361 ? 37.967 -6.548 32.001 1.00 29.52 361 LEU D O 1
ATOM 11214 N N . ALA D 1 362 ? 37.357 -4.637 31.068 1.00 20.39 362 ALA D N 1
ATOM 11215 C CA . ALA D 1 362 ? 35.928 -4.912 31.181 1.00 26.12 362 ALA D CA 1
ATOM 11216 C C . ALA D 1 362 ? 35.566 -6.225 30.498 1.00 27.37 362 ALA D C 1
ATOM 11217 O O . ALA D 1 362 ? 34.814 -7.042 31.048 1.00 27.52 362 ALA D O 1
ATOM 11219 N N . HIS D 1 363 ? 36.081 -6.431 29.286 1.00 28.14 363 HIS D N 1
ATOM 11220 C CA . HIS D 1 363 ? 35.807 -7.664 28.551 1.00 28.02 363 HIS D CA 1
ATOM 11221 C C . HIS D 1 363 ? 36.431 -8.863 29.230 1.00 30.91 363 HIS D C 1
ATOM 11222 O O . HIS D 1 363 ? 35.813 -9.931 29.305 1.00 30.36 363 HIS D O 1
ATOM 11229 N N . GLU D 1 364 ? 37.673 -8.715 29.683 1.00 25.04 364 GLU D N 1
ATOM 11230 C CA . GLU D 1 364 ? 38.329 -9.800 30.382 1.00 28.87 364 GLU D CA 1
ATOM 11231 C C . GLU D 1 364 ? 37.561 -10.167 31.644 1.00 30.69 364 GLU D C 1
ATOM 11232 O O . GLU D 1 364 ? 37.334 -11.347 31.926 1.00 32.33 364 GLU D O 1
ATOM 11238 N N . LEU D 1 365 ? 37.145 -9.165 32.408 1.00 30.67 365 LEU D N 1
ATOM 11239 C CA . LEU D 1 365 ? 36.359 -9.428 33.605 1.00 32.39 365 LEU D CA 1
ATOM 11240 C C . LEU D 1 365 ? 35.050 -10.125 33.245 1.00 29.34 365 LEU D C 1
ATOM 11241 O O . LEU D 1 365 ? 34.596 -11.031 33.956 1.00 34.80 365 LEU D O 1
ATOM 11246 N N . HIS D 1 366 ? 34.433 -9.718 32.139 1.00 28.38 366 HIS D N 1
ATOM 11247 C CA . HIS D 1 366 ? 33.232 -10.388 31.667 1.00 31.08 366 HIS D CA 1
ATOM 11248 C C . HIS D 1 366 ? 33.557 -11.822 31.317 1.00 41.38 366 HIS D C 1
ATOM 11249 O O . HIS D 1 366 ? 32.824 -12.756 31.676 1.00 36.93 366 HIS D O 1
ATOM 11256 N N . ARG D 1 367 ? 34.709 -12.002 30.689 1.00 34.61 367 ARG D N 1
ATOM 11257 C CA . ARG D 1 367 ? 35.138 -13.305 30.230 1.00 38.46 367 ARG D CA 1
ATOM 11258 C C . ARG D 1 367 ? 35.341 -14.254 31.404 1.00 39.31 367 ARG D C 1
ATOM 11259 O O . ARG D 1 367 ? 35.144 -15.466 31.266 1.00 42.81 367 ARG D O 1
ATOM 11267 N N . ARG D 1 368 ? 35.668 -13.720 32.578 1.00 35.67 368 ARG D N 1
ATOM 11268 C CA . ARG D 1 368 ? 35.947 -14.531 33.756 1.00 36.28 368 ARG D CA 1
ATOM 11269 C C . ARG D 1 368 ? 34.782 -14.599 34.730 1.00 34.22 368 ARG D C 1
ATOM 11270 O O . ARG D 1 368 ? 34.962 -15.079 35.852 1.00 38.94 368 ARG D O 1
ATOM 11278 N N . GLY D 1 369 ? 33.608 -14.109 34.342 1.00 31.59 369 GLY D N 1
ATOM 11279 C CA . GLY D 1 369 ? 32.448 -14.186 35.203 1.00 33.12 369 GLY D CA 1
ATOM 11280 C C . GLY D 1 369 ? 32.521 -13.293 36.418 1.00 36.32 369 GLY D C 1
ATOM 11281 O O . GLY D 1 369 ? 31.886 -13.585 37.438 1.00 36.58 369 GLY D O 1
ATOM 11282 N N . GLY D 1 370 ? 33.288 -12.217 36.343 1.00 33.55 370 GLY D N 1
ATOM 11283 C CA . GLY D 1 370 ? 33.373 -11.248 37.414 1.00 32.09 370 GLY D CA 1
ATOM 11284 C C . GLY D 1 370 ? 34.783 -11.112 37.949 1.00 25.91 370 GLY D C 1
ATOM 11285 O O . GLY D 1 370 ? 35.704 -11.832 37.571 1.00 31.40 370 GLY D O 1
ATOM 11286 N N . GLY D 1 371 ? 34.923 -10.151 38.849 1.00 27.81 371 GLY D N 1
ATOM 11287 C CA . GLY D 1 371 ? 36.180 -9.910 39.511 1.00 25.41 371 GLY D CA 1
ATOM 11288 C C . GLY D 1 371 ? 36.539 -8.439 39.523 1.00 32.51 371 GLY D C 1
ATOM 11289 O O . GLY D 1 371 ? 35.866 -7.592 38.913 1.00 24.10 371 GLY D O 1
ATOM 11290 N N . TRP D 1 372 ? 37.604 -8.145 40.249 1.00 28.04 372 TRP D N 1
ATOM 11291 C CA . TRP D 1 372 ? 38.190 -6.825 40.326 1.00 28.46 372 TRP D CA 1
ATOM 11292 C C . TRP D 1 372 ? 39.287 -6.714 39.282 1.00 33.11 372 TRP D C 1
ATOM 11293 O O . TRP D 1 372 ? 40.122 -7.612 39.142 1.00 30.03 372 TRP D O 1
ATOM 11304 N N . GLY D 1 373 ? 39.285 -5.606 38.556 1.00 26.87 373 GLY D N 1
ATOM 11305 C CA . GLY D 1 373 ? 40.328 -5.335 37.594 1.00 23.79 373 GLY D CA 1
ATOM 11306 C C . GLY D 1 373 ? 40.867 -3.934 37.769 1.00 25.87 373 GLY D C 1
ATOM 11307 O O . GLY D 1 373 ? 40.164 -3.017 38.202 1.00 26.50 373 GLY D O 1
ATOM 11308 N N . LEU D 1 374 ? 42.134 -3.788 37.425 1.00 22.50 374 LEU D N 1
ATOM 11309 C CA . LEU D 1 374 ? 42.840 -2.529 37.463 1.00 24.61 374 LEU D CA 1
ATOM 11310 C C . LEU D 1 374 ? 43.418 -2.251 36.084 1.00 28.08 374 LEU D C 1
ATOM 11311 O O . LEU D 1 374 ? 44.117 -3.096 35.509 1.00 24.88 374 LEU D O 1
ATOM 11316 N N . ALA D 1 375 ? 43.127 -1.074 35.556 1.00 23.06 375 ALA D N 1
ATOM 11317 C CA . ALA D 1 375 ? 43.826 -0.565 34.388 1.00 22.10 375 ALA D CA 1
ATOM 11318 C C . ALA D 1 375 ? 44.672 0.617 34.841 1.00 25.80 375 ALA D C 1
ATOM 11319 O O . ALA D 1 375 ? 44.216 1.453 35.629 1.00 23.50 375 ALA D O 1
ATOM 11321 N N . ALA D 1 376 ? 45.924 0.642 34.405 1.00 18.41 376 ALA D N 1
ATOM 11322 C CA . ALA D 1 376 ? 46.822 1.731 34.730 1.00 22.42 376 ALA D CA 1
ATOM 11323 C C . ALA D 1 376 ? 47.643 2.063 33.495 1.00 25.81 376 ALA D C 1
ATOM 11324 O O . ALA D 1 376 ? 47.915 1.202 32.653 1.00 24.99 376 ALA D O 1
ATOM 11326 N N . ILE D 1 377 ? 48.029 3.326 33.395 1.00 22.74 377 ILE D N 1
ATOM 11327 C CA . ILE D 1 377 ? 48.712 3.819 32.208 1.00 22.08 377 ILE D CA 1
ATOM 11328 C C . ILE D 1 377 ? 49.640 4.947 32.632 1.00 21.46 377 ILE D C 1
ATOM 11329 O O . ILE D 1 377 ? 49.221 5.882 33.324 1.00 21.73 377 ILE D O 1
ATOM 11334 N N . CYS D 1 378 ? 50.914 4.820 32.279 1.00 18.74 378 CYS D N 1
ATOM 11335 C CA . CYS D 1 378 ? 51.850 5.901 32.513 1.00 20.40 378 CYS D CA 1
ATOM 11336 C C . CYS D 1 378 ? 51.692 6.946 31.423 1.00 19.80 378 CYS D C 1
ATOM 11337 O O . CYS D 1 378 ? 51.217 6.663 30.320 1.00 20.26 378 CYS D O 1
ATOM 11340 N N . ILE D 1 379 ? 52.110 8.168 31.737 1.00 22.98 379 ILE D N 1
ATOM 11341 C CA . ILE D 1 379 ? 51.837 9.297 30.863 1.00 23.31 379 ILE D CA 1
ATOM 11342 C C . ILE D 1 379 ? 53.086 10.146 30.744 1.00 20.15 379 ILE D C 1
ATOM 11343 O O . ILE D 1 379 ? 53.664 10.549 31.760 1.00 20.75 379 ILE D O 1
ATOM 11348 N N . GLY D 1 380 ? 53.413 10.513 29.515 1.00 19.60 380 GLY D N 1
ATOM 11349 C CA . GLY D 1 380 ? 54.665 11.105 29.117 1.00 20.35 380 GLY D CA 1
ATOM 11350 C C . GLY D 1 380 ? 55.335 12.253 29.827 1.00 23.49 380 GLY D C 1
ATOM 11351 O O . GLY D 1 380 ? 56.569 12.257 29.881 1.00 20.61 380 GLY D O 1
ATOM 11352 N N . VAL D 1 381 ? 54.602 13.207 30.366 1.00 22.66 381 VAL D N 1
ATOM 11353 C CA . VAL D 1 381 ? 55.277 14.298 31.065 1.00 23.59 381 VAL D CA 1
ATOM 11354 C C . VAL D 1 381 ? 55.251 14.072 32.578 1.00 20.60 381 VAL D C 1
ATOM 11355 O O . VAL D 1 381 ? 55.265 15.007 33.362 1.00 24.57 381 VAL D O 1
ATOM 11359 N N . GLY D 1 382 ? 55.179 12.798 32.961 1.00 22.19 382 GLY D N 1
ATOM 11360 C CA . GLY D 1 382 ? 55.185 12.410 34.362 1.00 23.91 382 GLY D CA 1
ATOM 11361 C C . GLY D 1 382 ? 53.842 12.283 35.038 1.00 21.53 382 GLY D C 1
ATOM 11362 O O . GLY D 1 382 ? 53.644 12.856 36.109 1.00 25.12 382 GLY D O 1
ATOM 11363 N N . GLN D 1 383 ? 52.917 11.533 34.454 1.00 18.90 383 GLN D N 1
ATOM 11364 C CA . GLN D 1 383 ? 51.632 11.328 35.094 1.00 22.92 383 GLN D CA 1
ATOM 11365 C C . GLN D 1 383 ? 51.228 9.870 35.009 1.00 22.25 383 GLN D C 1
ATOM 11366 O O . GLN D 1 383 ? 51.855 9.057 34.321 1.00 21.28 383 GLN D O 1
ATOM 11372 N N . GLY D 1 384 ? 50.152 9.555 35.714 1.00 20.03 384 GLY D N 1
ATOM 11373 C CA . GLY D 1 384 ? 49.584 8.235 35.640 1.00 20.38 384 GLY D CA 1
ATOM 11374 C C . GLY D 1 384 ? 48.119 8.271 35.977 1.00 20.52 384 GLY D C 1
ATOM 11375 O O . GLY D 1 384 ? 47.666 9.078 36.797 1.00 20.02 384 GLY D O 1
ATOM 11376 N N . LEU D 1 385 ? 47.377 7.413 35.308 1.00 18.27 385 LEU D N 1
ATOM 11377 C CA . LEU D 1 385 ? 45.967 7.209 35.555 1.00 24.89 385 LEU D CA 1
ATOM 11378 C C . LEU D 1 385 ? 45.743 5.747 35.886 1.00 24.86 385 LEU D C 1
ATOM 11379 O O . LEU D 1 385 ? 46.486 4.867 35.431 1.00 23.83 385 LEU D O 1
ATOM 11384 N N . ALA D 1 386 ? 44.721 5.502 36.695 1.00 24.40 386 ALA D N 1
ATOM 11385 C CA . ALA D 1 386 ? 44.329 4.148 37.033 1.00 21.20 386 ALA D CA 1
ATOM 11386 C C . ALA D 1 386 ? 42.821 4.106 37.134 1.00 21.00 386 ALA D C 1
ATOM 11387 O O . ALA D 1 386 ? 42.190 5.065 37.580 1.00 18.89 386 ALA D O 1
ATOM 11389 N N . VAL D 1 387 ? 42.251 2.998 36.693 1.00 18.92 387 VAL D N 1
ATOM 11390 C CA . VAL D 1 387 ? 40.824 2.754 36.800 1.00 21.03 387 VAL D CA 1
ATOM 11391 C C . VAL D 1 387 ? 40.645 1.378 37.406 1.00 23.45 387 VAL D C 1
ATOM 11392 O O . VAL D 1 387 ? 41.301 0.423 36.979 1.00 24.28 387 VAL D O 1
ATOM 11396 N N . VAL D 1 388 ? 39.805 1.289 38.428 1.00 23.32 388 VAL D N 1
ATOM 11397 C CA . VAL D 1 388 ? 39.405 0.009 38.993 1.00 20.69 388 VAL D CA 1
ATOM 11398 C C . VAL D 1 388 ? 38.010 -0.305 38.501 1.00 24.61 388 VAL D C 1
ATOM 11399 O O . VAL D 1 388 ? 37.090 0.521 38.631 1.00 22.24 388 VAL D O 1
ATOM 11403 N N . LEU D 1 389 ? 37.871 -1.492 37.922 1.00 18.77 389 LEU D N 1
ATOM 11404 C CA . LEU D 1 389 ? 36.617 -2.068 37.487 1.00 24.66 389 LEU D CA 1
ATOM 11405 C C . LEU D 1 389 ? 36.239 -3.227 38.405 1.00 24.21 389 LEU D C 1
ATOM 11406 O O . LEU D 1 389 ? 37.075 -3.802 39.101 1.00 21.25 389 LEU D O 1
ATOM 11411 N N . HIS D 1 390 ? 34.959 -3.561 38.378 1.00 22.83 390 HIS D N 1
ATOM 11412 C CA . HIS D 1 390 ? 34.450 -4.728 39.077 1.00 24.18 390 HIS D CA 1
ATOM 11413 C C . HIS D 1 390 ? 33.218 -5.199 38.334 1.00 26.07 390 HIS D C 1
ATOM 11414 O O . HIS D 1 390 ? 32.336 -4.392 38.013 1.00 26.34 390 HIS D O 1
ATOM 11421 N N . ARG D 1 391 ? 33.204 -6.485 38.015 1.00 26.96 391 ARG D N 1
ATOM 11422 C CA . ARG D 1 391 ? 32.047 -7.159 37.460 1.00 26.32 391 ARG D CA 1
ATOM 11423 C C . ARG D 1 391 ? 31.498 -8.081 38.546 1.00 30.24 391 ARG D C 1
ATOM 11424 O O . ARG D 1 391 ? 32.284 -8.791 39.174 1.00 23.48 391 ARG D O 1
#

Secondary structure (DSSP, 8-state):
---EEEEEEEEPPPEETTSTTTTS-HHHHHHHHHHHHHHH-TT--GGG--EEEEE-S--SSTTTTTHHHHHHHHTT--TT--EEEEEBTBTHHHHHHHHHHHHHHTTS-SEEEEEEEEESTT--EEEPPPSSSS--S----EESSSS--S--TTS-GGGGS-HHHHHHHHHHHTT--HHHHHHHHHHHHHHHHHHHHTTTTGGGB-PPTTS--SS-TT-----HHHHHHSPBSS-TT---BSSSB---EEEEEEEEEE-HHHHHHHT---SEEEEEEEEEE--GGGGGGTHHHHHHHHHHHHT--GGGEEEEEE--SBHHHHHHHHHT-TTS-GGGB-TT--HHHH---HHHHHHHHHHHHHHHHHHTT--EEEEEEEETTTEEEEEEEE-/---EEEEEEEEPPPEETTSTTTTS-HHHHHHHHHHHHHHH-TT--GGG--EEEEE-S--SSTTTTTHHHHHHHHTT--TT--EEEEEBTBTHHHHHHHHHHHHHHTTS-SEEEEEEEEESTT--EEEPPPSSSS--S----EESSSS--S--TTS-GGGGS-HHHHHHHHHHHTT--HHHHHHHHHHHHHHHHHHHHTTTTGGGB-PBTTB--SS-TT-----HHHHHTSPPSS-TT-S--TTTB---EEEEEEEEEE-HHHHHHHT---SEEEEEEEEEE--GGGGGGHHHHHHHHHHHHHT--GGGEEEEEE--SBHHHHHHHHHHSPP--GGGBSBTB-HHHH---HHHHHHHHHHHHHHHHHHTTS-EEEEEEEETTTEEEEEEEE-/---EEEEEEEEPPPEETTSTTTTS-HHHHHHHHHHHHHHH-TT--GGG--EEEEE-S--SSTTTTTHHHHHHHHTT--TT--EEEEEBTBTHHHHHHHHHHHHHHTTS-SEEEEEEEEESTT--EEEPPPSSSS--S----EESSSS--S--TTS-GGGGS-HHHHHHHHHHHHT--HHHHHHHHHHHHHHHHHHHHTTTTTTTB-PPTTS--SS-TT-----HHHHHHSPPSS-TT-S--SSSB---EEEEEEEEEE-HHHHHHHT---SEEEEEEEEEE--GGGGGGTHHHHHHHHHHHHT--GGGEEEEEE--SBHHHHHHHHHH-TTS-GGGBSTT--HHHH---HHHHHHHHHHHHHHHHHHTTS-EEEEEEEETTTEEEEEEEE-/---EEEEEEEEPPPEETTSTTTTS-HHHHHHHHHHHHHHH-TT--GGG--EEEEE-S--SSTTTTTHHHHHHHHTT--TTS-EEEEE-GGGHHHHHHHHHHHHHHTTS-SEEEEEEEEESTT--EEEPPPSSSS--S----EE-SSS--S--TTS-GGGGS-HHHHHHHHHHHTT--HHHHHHHHHHHHHHHHHHHHTTTTGGGB--BTTB--SS-TT-----HHHHHHSPPSS-TT-S--SSSB---EEEEEEEEEE-HHHHHHHT---SEEEEEEEEEE--GGGGGGTHHHHHHHHHHHHT--GGGEEEEEE--SBHHHHHHHHHT-TTS-GGGBSTT--HHHH---HHHHHHHHHHHHHHHHHHTTS-EEEEEEEETTTEEEEEEEE-

B-factor: mean 24.33, std 7.71, range [10.61, 126.54]

Organism: Thermobifida fusca (strain YX) (NCBI:txid269800)

Radius of gyration: 35.42 Å; Cα contacts (8 Å, |Δi|>4): 4787; chains: 4; bounding box: 115×86×73 Å

Sequence (1564 aa):
MTDVYILDAVRTPFGRYGGALSGIRPDDLAAHVLRALAERSPGLDPAAVDDVFFGDANGAGEDNRNVARMAALLAGWPTSVPGVTLNRLCGSGMESVIAANRAIAVGDASLAVAGGVESMSRAPWVLPKPAQGFPTGHETLYSTTLGWRMVNPAMPEQWTVSLGESTEQVAATYGISRAEQDAFALRSHERAARAWAEGVFDAEITQIPGAELERDESIRETSAEKLAALKPAFRPDGTITAGNASPLNDGAAALLIGDAAAAERVGREPLARIVSRGVAAVDPDVFGIGPVQAAEIALRRAGIGWDDLSVVELNEAFAAQSLACLKLWPDLDPEIVNPNGGAIAIGHPLGASGARIVGTLAHELHRRGGGWGLAAICIGVGQGLAVVLHRMTDVYILDAVRTPFGRYGGALSGIRPDDLAAHVLRALAERSPGLDPAAVDDVFFGDANGAGEDNRNVARMAALLAGWPTSVPGVTLNRLCGSGMESVIAANRAIAVGDASLAVAGGVESMSRAPWVLPKPAQGFPTGHETLYSTTLGWRMVNPAMPEQWTVSLGESTEQVAATYGISRAEQDAFALRSHERAARAWAEGVFDAEITQIPGAELERDESIRETSAEKLAALKPAFRPDGTITAGNASPLNDGAAALLIGDAAAAERVGREPLARIVSRGVAAVDPDVFGIGPVQAAEIALRRAGIGWDDLSVVELNEAFAAQSLACLKLWPDLDPEIVNPNGGAIAIGHPLGASGARIVGTLAHELHRRGGGWGLAAICIGVGQGLAVVLHRMTDVYILDAVRTPFGRYGGALSGIRPDDLAAHVLRALAERSPGLDPAAVDDVFFGDANGAGEDNRNVARMAALLAGWPTSVPGVTLNRLCGSGMESVIAANRAIAVGDASLAVAGGVESMSRAPWVLPKPAQGFPTGHETLYSTTLGWRMVNPAMPEQWTVSLGESTEQVAATYGISRAEQDAFALRSHERAARAWAEGVFDAEITQIPGAELERDESIRETSAEKLAALKPAFRPDGTITAGNASPLNDGAAALLIGDAAAAERVGREPLARIVSRGVAAVDPDVFGIGPVQAAEIALRRAGIGWDDLSVVELNEAFAAQSLACLKLWPDLDPEIVNPNGGAIAIGHPLGASGARIVGTLAHELHRRGGGWGLAAICIGVGQGLAVVLHRMTDVYILDAVRTPFGRYGGALSGIRPDDLAAHVLRALAERSPGLDPAAVDDVFFGDANGAGEDNRNVARMAALLAGWPTSVPGVTLNRLCGSGMESVIAANRAIAVGDASLAVAGGVESMSRAPWVLPKPAQGFPTGHETLYSTTLGWRMVNPAMPEQWTVSLGESTEQVAATYGISRAEQDAFALRSHERAARAWAEGVFDAEITQIPGAELERDESIRETSAEKLAALKPAFRPDGTITAGNASPLNDGAAALLIGDAAAAERVGREPLARIVSRGVAAVDPDVFGIGPVQAAEIALRRAGIGWDDLSVVELNEAFAAQSLACLKLWPDLDPEIVNPNGGAIAIGHPLGASGARIVGTLAHELHRRGGGWGLAAICIGVGQGLAVVLHR

Solvent-accessible surface area: 47349 Å² total; per-residue (Å²): 128,63,72,2,43,0,0,0,2,2,2,0,0,0,0,128,97,52,19,38,0,25,55,36,28,3,2,44,0,0,5,25,0,0,120,7,0,26,135,49,2,130,42,9,82,29,50,23,2,50,3,0,2,0,0,2,3,30,15,6,2,20,6,7,16,2,0,0,0,6,0,0,6,15,6,59,7,49,23,56,0,4,0,0,12,2,20,1,7,4,0,0,0,0,3,0,0,2,12,0,1,14,0,0,6,19,46,10,7,23,0,0,0,0,0,0,0,2,4,4,14,64,3,2,62,0,37,39,48,58,77,137,60,200,74,142,46,196,108,74,64,57,40,7,15,102,19,39,14,8,62,5,123,71,6,43,148,108,38,30,40,43,31,2,38,1,0,4,57,0,2,74,97,56,50,5,51,49,74,80,0,7,58,22,0,29,90,0,1,100,37,0,17,145,3,25,84,117,25,23,1,95,46,3,23,18,62,12,107,74,14,109,19,165,57,0,33,13,7,97,122,26,23,53,129,114,1,67,67,59,160,42,60,73,71,137,120,9,33,0,0,73,0,0,10,19,31,47,0,0,0,0,0,0,1,0,0,0,16,63,57,0,9,159,114,2,64,70,153,39,8,2,64,6,32,4,18,2,21,7,9,28,63,3,27,38,0,0,16,0,0,17,34,0,0,60,19,0,4,90,84,16,69,22,30,17,132,67,12,39,0,0,2,1,1,2,5,17,0,0,0,0,29,0,0,12,112,43,0,112,104,5,75,71,97,37,4,4,24,13,2,1,0,4,0,0,0,9,0,32,0,0,0,0,0,3,1,0,3,3,0,0,7,11,0,84,92,123,66,14,21,53,0,0,0,0,0,1,0,2,1,0,1,0,2,0,0,0,0,48,99,130,54,77,3,45,0,1,2,2,2,2,0,0,0,0,120,100,50,17,38,0,26,55,36,29,3,3,44,0,0,5,25,0,0,114,3,0,26,141,59,3,100,28,7,51,26,51,12,3,48,2,0,1,0,0,2,3,30,16,5,2,18,6,7,18,1,0,0,0,7,0,0,5,15,4,58,10,50,20,58,0,5,0,0,11,2,19,1,6,3,0,0,0,0,3,0,0,2,11,0,1,13,0,0,4,12,45,8,8,34,1,0,0,0,0,0,0,2,4,4,13,62,2,1,65,0,35,38,46,58,90,146,61,197,69,142,46,190,102,75,66,56,42,7,15,107,20,43,13,9,58,6,120,76,7,43,147,108,40,29,38,47,35,1,39,1,0,5,47,0,2,74,102,52,46,7,50,51,72,78,0,7,61,7,0,28,56,2,2,94,16,0,19,102,0,24,93,121,25,26,1,97,48,4,23,18,64,10,104,76,13,104,21,172,59,0,30,6,6,101,122,27,27,52,130,129,1,62,70,63,154,37,62,75,70,138,119,10,32,0,0,81,2,0,9,19,32,46,0,0,0,0,1,0,0,0,0,0,17,58,37,0,7,95,67,3,27,69,102,33,12,2,65,5,29,4,20,2,18,5,6,29,65,4,29,33,0,0,19,0,0,21,105,0,0,69,42,0,3,200,99,13,66,24,31,18,139,69,12,32,0,0,2,1,1,2,5,16,0,0,0,0,30,0,0,32,120,67,7,69,142,21,78,73,112,20,2,3,12,10,1,1,0,2,0,1,0,8,0,32,0,0,0,0,0,4,0,0,3,4,0,0,6,12,0,78,89,98,68,19,18,48,0,0,0,0,0,0,0,0,4,0,0,0,1,0,0,0,0,52,79,116,63,72,2,42,0,0,1,1,3,2,0,1,0,0,130,103,52,17,38,0,22,58,35,32,4,2,44,0,0,5,28,0,0,106,3,0,25,139,60,1,126,41,9,75,30,49,2,3,48,2,0,2,0,0,2,3,31,14,6,2,19,6,6,15,2,0,0,1,7,0,0,5,15,5,59,9,50,22,53,0,4,0,0,12,1,18,1,4,5,0,0,0,0,2,0,0,2,12,0,1,13,0,0,5,13,44,8,7,37,1,0,0,0,0,0,0,3,4,3,13,58,2,1,67,0,37,44,48,60,95,144,59,195,72,140,50,192,113,77,66,57,43,6,17,96,18,49,14,10,64,7,128,73,10,38,147,96,42,32,42,48,32,1,40,1,0,4,54,0,1,73,100,58,48,9,48,51,75,81,0,6,60,10,0,30,48,2,2,98,21,0,18,92,0,24,91,123,28,26,1,95,45,3,24,18,62,7,103,79,16,104,23,172,58,0,41,6,7,95,124,31,29,48,126,128,1,67,84,67,179,45,59,75,71,140,121,10,33,0,0,84,2,0,9,19,31,44,0,0,0,0,0,0,0,0,0,0,14,62,67,0,11,142,144,2,62,73,106,35,10,2,65,6,30,4,17,1,20,9,10,30,64,3,25,42,1,0,19,0,0,10,95,0,0,45,36,0,4,88,98,13,69,24,32,20,135,71,10,36,0,0,2,1,1,2,5,17,0,0,0,0,31,0,0,14,104,64,1,111,103,7,74,64,117,29,0,3,12,7,2,1,0,2,0,1,0,9,0,29,0,0,0,0,0,3,1,0,3,3,0,0,6,11,0,78,88,107,68,16,20,47,0,0,0,0,0,0,0,5,0,0,0,0,1,0,0,0,0,54,79,126,60,73,3,43,0,0,0,2,4,3,0,0,0,0,124,99,53,19,38,0,23,55,35,31,3,3,44,0,0,5,27,0,0,121,8,0,26,136,52,2,84,20,10,58,28,21,7,2,48,2,0,1,0,0,3,3,30,17,5,2,19,6,7,15,1,0,0,0,7,0,0,5,13,5,58,8,35,22,50,0,5,0,0,11,1,19,1,6,4,0,0,0,0,3,0,0,2,11,0,1,14,0,0,3,12,47,10,7,23,0,0,0,0,0,0,0,2,4,5,14,60,2,2,69,0,38,43,46,57,94,148,64,194,73,139,48,192,111,76,65,58,43,6,16,96,20,44,15,10,65,5,125,72,9,53,150,102,44,32,43,49,31,1,40,1,0,3,54,2,2,70,103,54,52,6,50,55,72,84,0,8,60,4,0,28,47,0,1,97,46,0,17,93,0,23,94,127,26,21,1,91,47,4,22,17,60,11,104,77,14,103,22,176,60,0,40,6,7,95,120,27,32,58,133,126,1,66,80,66,179,43,56,75,68,138,116,10,32,0,0,84,2,0,9,21,34,45,0,0,0,0,1,0,1,0,0,0,17,57,57,0,7,147,88,1,60,66,116,35,10,2,60,5,29,4,16,2,20,11,9,31,59,3,13,39,0,0,21,0,0,14,90,0,0,42,41,0,4,159,98,14,69,25,32,16,131,71,10,34,0,0,2,1,0,0,4,15,0,0,0,0,28,0,0,19,105,58,0,111,96,7,75,62,116,30,0,0,18,4,1,1,0,2,0,0,0,8,0,30,0,0,0,0,0,4,0,0,3,2,0,0,4,13,0,81,90,103,70,16,21,51,0,0,0,0,0,0,0,4,1,0,1,0,1,0,0,0,0,53,81